Protein 5BRQ (pdb70)

Foldseek 3Di:
DAPQQLAAEEEDAQQFEFDPPFPQGGALVRVLVCLVVVVLLVGQEYEYEAFADAPCPDSRLAHQDLLFGHPSRHGVVSVLVSCVSSVVSNHAYAYAARQQWHFCNHPLNVQLLQEPPGPSVLQFAKDAADPVRHAPEQAAAPCGDRQWDARPNHHTTTGHNYDPRTTGTQPVDVVNLVVSLVSLVSVVVSPHAYYEYEQLQQSAFQPVRYYDDVDNRSVGRGNHPCSLVSQQVSLVRHVVVHSHAYEYEHDPDDLVSQLCQCQVVSSGHPEYEDCPLQCQQPVVSPQLDGGAGDVLVSLVVLQCNQQSSLVSRGAYEWEDDDLQGFLVCQRLNPCPPCLFLQLLLVLLLGLLTAHHYYHYQQSLLSDHFQLDLDLVQADDPVLNVQLVVCVVVPDDSRVSSVSCSHHPSCRSVHHAQAEQDVQSNRRPHHHPGGDHPCSHVGHNVNQVPDCLGSSVSSSLSSVVSVVPVLSHVFGKAWDPSVDPFWTWIKGDDDQKIKTKIWGSFQAKDKDADDPPDDQPPKDKDWSDWSDPPDDPDPRMDIAHGGTITMIIIHD/DAPLLLAAEEEDAQQFEFPDPFPQGGALVSVLVCLVVVVLLVGQEYEYEAFADAPCPPPNLAHQDLQFGHPVRHGVVSVLVSCVSSVVSNHAYAYADEQQWHFCNHPLNVQLLQEVPGPSVLQFAWDAADPVRHALEQAAAPCGDRQWDARVNHHTTTGHNYDPRTTGTQPVDVVSLVVVLVSLVSVVVSPHAEYEYEQLQQSAFQPVRYYDPDDRRCVGRGNHDCSLVSQQVSLVSHVVVHSHAYEYEHDPDDLVSQLCQCAVVSSGHPEYEDCQLVCQAPVVSNQLDGGAGPVLSSLVVLVCNQFSSLVSRGAYEFEDDDLQAFLVCQRLHPCPPCQFLLLLLVLQLRLLGAHHYYHYQQSLLSDGFQLDLDPVQDDPPVLNVQQVVCVVVPNDSRRSSVSCSHGPSCRSVHHAQADQDVQSNSRPHAHPGGDHPCSNPGHNVNQVPDCLGSSVSSSLSSVVSVVPVLSHVFGKAWDPSPDPFKTWIKGDDDQKMKTKIWGSFQAKDKDAADPPDDQPPKDKDWSDWSDPPDDPDPHIDIAHTGTITMIIIGD/DAPQQLAAEAEDAQQFEFPDPFPQGGALVRVLVCLVVCVLLVGQEYEYEAFADAPCPPPRLAHQDLQFGHPVRHGPVSVLVSCVSSVVSNHAYAYADRAQWHFCNHPLNVQLLQECPGPSVQQFAWDAADPVRHRPEQAAAPVGDRQWDASVNNRTTTGHNYDPRTTGTQLVDVVSLVVSLVSLQVVVVSPHAYYEYEQLQQSDFQVVRYYDPPDHRCVGRGNHDCSLVSQQVSLVSHVVVGSHAYEYEHDPHDLVSQLLQCQVVSSGHPEYEDCQLQCQQPDVSPQLDGGAGPVLSSLVVLVCNQQSSLVSRGAYEFEDDDLQAFQVCQRQNPCPPCLFLQLLLVLQLRLLGAHHYYHYQQSLLSDHFQLDLDLVQADQPVLNVQLVVCVVVPDDSRVSSVSCSHHPSCRSVHHAQADLDVQSNRRPHHHPGHDHPCSNVTHNVVQVVDCLGSSVSSSLSSVCSVVPVLSHVFGKAWDPSVDPFWTWIKGDDDQKIKTKIWGSFQAKDKDADDPPDDQPPKDKDWSHWSDPPDDPDPRMDIAHGGTITMIIIHD/DAPLQLAEEAEDAQQFEFPDPFPQGGALVSLVVCLVVVVLLVGQEYEYEAFADDPCPPPNLAHQDLQFGHPVRHGPVSVLVSQVSSVVSNHAYAYADEQQWHFCNHPLNVQLLQDPPGPSVLQFAKDAADPVRHAPEQAAAPCGDRQWDDSVNNRITTGHNYDPRTTGTQLVDPVNLVVVLVSLVVVVVSPHAEYAYEQLQQNAFQVVRYYDPPDRRRVRRGNHPCSLVSLQVSLVSHVVPHSHAYEYEHPADDLVVQLCQCAVVSSGHPEYEHCQLLCQQPVVSPQLDGGAGPVLSSLVVLQCNQQSSVVSRGAYEFEDDDLQGFQVCQRQNPCPPCLFLQLLLVLLLRLLTAHHYYHYQQSLQSDGFQLDLDLVQADDVVLVVQLVVCVVVPPDSRVSSVSCSHHPSCRSVHHAQADQDVQNNSRPHAHPGGDHPCSNVTHDVVQVPDCLGSSVSSSLSSVVSVVPVLSHVFGKAWDPSVDPFKGWIKGDDDQKMKTKIWGSFAAKDKDAADPPDDQPPKDKDWSDWSDPPDDPDPRIDIAHTGTITMIIIGD

Sequence (2220 aa):
NPWWKKAVVYQIYPKSFKDTTGNGVGDIRGIIEKLDYIKELACDVIWLTPIYQSPQNDNGYDISDYYSIHEEYGTMADFEELLEEAHKRGIKVIMDLVVNHTSTEHRWFKEAASGKENLYRDFYIWKDMKPNGAPPTNWESKFGGSAWEFHAESGQYYLHLYDVTQADLNWENEAVRKKVYEMMHFWFEKGIDGFRLDVINVISKDQRFPDDDEGDGRRFYTDGPRVHEFLNEMNREVFSKYDSMTVGEMSSTTIADCIRYTNPESRELDMVFNFHHLKADYPNGEKWALADFDFLKLKKILSEWQTEMNKGGGWNALFWCNHDQPRIVSRYGDDGKYRKKSAKMLATAIHMLQGTPYIYQGEELGMTNPKFDDISLYRDVESLNMYRILKEAGKPEAEIIEILKAKSRDNSRTPVQWNGEENAGFTAGTPWIPVPDNYKEINAEEALNDPDSIFYHYKKLNELRKEFDIITTGDYQLILEDDQELYAYLRNGADEKLLVINNFYGKETEFQLPDDIDIEGYDAKVLISNDTDLPESFKRFTVKPYQSIVYHLAKNPWWKKAVVYQIYPKSFKDTTGNGVGDIRGIIEKLDYIKELACDVIWLTPIYQSPQNDNGYDISDYYSIHEEYGTMADFEELLEEAHKRGIKVIMDLVVNHTSTEHRWFKEAASGKENLYRDFYIWKDMKPNGAPPTNWESKFGGSAWEFHAESGQYYLHLYDVTQADLNWENEAVRKKVYEMMHFWFEKGIDGFRLDVINVISKDQRFPDDDEGDGRRFYTDGPRVHEFLNEMNREVFSKYDSMTVGEMSSTTIADCIRYTNPESRELDMVFNFHHLKADYPNGEKWALADFDFLKLKKILSEWQTEMNKGGGWNALFWCNHDQPRIVSRYGDDGKYRKKSAKMLATAIHMLQGTPYIYQGEELGMTNPKFDDISLYRDVESLNMYRILKEAGKPEAEIIEILKAKSRDNSRTPVQWNGEENAGFTAGTPWIPVPDNYKEINAEEALNDPDSIFYHYKKLNELRKEFDIITTGDYQLILEDDQELYAYLRNGADEKLLVINNFYGKETEFQLPDDIDIEGYDAKVLISNDTDLPESFKRFTVKPYQSIVYHLAKNPWWKKAVVYQIYPKSFKDTTGNGVGDIRGIIEKLDYIKELACDVIWLTPIYQSPQNDNGYDISDYYSIHEEYGTMADFEELLEEAHKRGIKVIMDLVVNHTSTEHRWFKEAASGKENLYRDFYIWKDMKPNGAPPTNWESKFGGSAWEFHAESGQYYLHLYDVTQADLNWENEAVRKKVYEMMHFWFEKGIDGFRLDVINVISKDQRFPDDDEGDGRRFYTDGPRVHEFLNEMNREVFSKYDSMTVGEMSSTTIADCIRYTNPESRELDMVFNFHHLKADYPNGEKWALADFDFLKLKKILSEWQTEMNKGGGWNALFWCNHDQPRIVSRYGDDGKYRKKSAKMLATAIHMLQGTPYIYQGEELGMTNPKFDDISLYRDVESLNMYRILKEAGKPEAEIIEILKAKSRDNSRTPVQWNGEENAGFTAGTPWIPVPDNYKEINAEEALNDPDSIFYHYKKLNELRKEFDIITTGDYQLILEDDQELYAYLRNGADEKLLVINNFYGKETEFQLPDDIDIEGYDAKVLISNDTDLPESFKRFTVKPYQSIVYHLAKNPWWKKAVVYQIYPKSFKDTTGNGVGDIRGIIEKLDYIKELACDVIWLTPIYQSPQNDNGYDISDYYSIHEEYGTMADFEELLEEAHKRGIKVIMDLVVNHTSTEHRWFKEAASGKENLYRDFYIWKDMKPNGAPPTNWESKFGGSAWEFHAESGQYYLHLYDVTQADLNWENEAVRKKVYEMMHFWFEKGIDGFRLDVINVISKDQRFPDDDEGDGRRFYTDGPRVHEFLNEMNREVFSKYDSMTVGEMSSTTIADCIRYTNPESRELDMVFNFHHLKADYPNGEKWALADFDFLKLKKILSEWQTEMNKGGGWNALFWCNHDQPRIVSRYGDDGKYRKKSAKMLATAIHMLQGTPYIYQGEELGMTNPKFDDISLYRDVESLNMYRILKEAGKPEAEIIEILKAKSRDNSRTPVQWNGEENAGFTAGTPWIPVPDNYKEINAEEALNDPDSIFYHYKKLNELRKEFDIITTGDYQLILEDDQELYAYLRNGADEKLLVINNFYGKETEFQLPDDIDIEGYDAKVLISNDTDLPESFKRFTVKPYQSIVYHLAK

Nearest PDB structures (foldseek):
  5brp-assembly1_A  TM=1.001E+00  e=0.000E+00  Bacillus licheniformis DSM 13 = ATCC 14580
  5brq-assembly4_D  TM=9.938E-01  e=0.000E+00  Bacillus licheniformis DSM 13 = ATCC 14580
  3wy3-assembly1_A  TM=8.730E-01  e=2.463E-53  Halomonas sp. H11
  6aav-assembly2_B  TM=8.798E-01  e=1.286E-51  Xanthomonas campestris
  7voh-assembly1_A  TM=8.704E-01  e=1.679E-49  Qipengyuania seohaensis

Structure (mmCIF, N/CA/C/O backbone):
data_5BRQ
#
_entry.id   5BRQ
#
_cell.length_a   59.802
_cell.length_b   97.584
_cell.length_c   108.336
_cell.angle_alpha   98.20
_cell.angle_beta   91.44
_cell.angle_gamma   108.15
#
_symmetry.space_group_name_H-M   'P 1'
#
loop_
_entity.id
_entity.type
_entity.pdbx_description
1 polymer 'Glycoside Hydrolase Family 13'
2 non-polymer 'MAGNESIUM ION'
3 water water
#
loop_
_atom_site.group_PDB
_atom_site.id
_atom_site.type_symbol
_atom_site.label_atom_id
_atom_site.label_alt_id
_atom_site.label_comp_id
_atom_site.label_asym_id
_atom_site.label_entity_id
_atom_site.label_seq_id
_atom_site.pdbx_PDB_ins_code
_atom_site.Cartn_x
_atom_site.Cartn_y
_atom_site.Cartn_z
_atom_site.occupancy
_atom_site.B_iso_or_equiv
_atom_site.auth_seq_id
_atom_site.auth_comp_id
_atom_site.auth_asym_id
_atom_site.auth_atom_id
_atom_site.pdbx_PDB_model_num
ATOM 1 N N . ASN A 1 12 ? -80.890 45.643 -100.497 1.00 42.94 6 ASN A N 1
ATOM 2 C CA . ASN A 1 12 ? -80.135 44.808 -101.427 1.00 39.56 6 ASN A CA 1
ATOM 3 C C . ASN A 1 12 ? -78.679 44.653 -100.988 1.00 41.36 6 ASN A C 1
ATOM 4 O O . ASN A 1 12 ? -77.954 45.645 -100.870 1.00 39.40 6 ASN A O 1
ATOM 9 N N . PRO A 1 13 ? -78.242 43.402 -100.753 1.00 35.15 7 PRO A N 1
ATOM 10 C CA . PRO A 1 13 ? -76.906 43.122 -100.211 1.00 32.84 7 PRO A CA 1
ATOM 11 C C . PRO A 1 13 ? -75.799 43.660 -101.115 1.00 28.58 7 PRO A C 1
ATOM 12 O O . PRO A 1 13 ? -75.963 43.672 -102.334 1.00 28.97 7 PRO A O 1
ATOM 16 N N . TRP A 1 14 ? -74.685 44.080 -100.523 1.00 26.51 8 TRP A N 1
ATOM 17 C CA . TRP A 1 14 ? -73.593 44.658 -101.292 1.00 25.96 8 TRP A CA 1
ATOM 18 C C . TRP A 1 14 ? -72.981 43.668 -102.284 1.00 28.78 8 TRP A C 1
ATOM 19 O O . TRP A 1 14 ? -72.337 44.078 -103.249 1.00 27.24 8 TRP A O 1
ATOM 30 N N . TRP A 1 15 ? -73.179 42.371 -102.060 1.00 24.14 9 TRP A N 1
ATOM 31 C CA . TRP A 1 15 ? -72.558 41.386 -102.936 1.00 20.66 9 TRP A CA 1
ATOM 32 C C . TRP A 1 15 ? -73.336 41.095 -104.219 1.00 21.20 9 TRP A C 1
ATOM 33 O O . TRP A 1 15 ? -72.795 40.476 -105.135 1.00 11.96 9 TRP A O 1
ATOM 44 N N . LYS A 1 16 ? -74.591 41.539 -104.287 1.00 18.17 10 LYS A N 1
ATOM 45 C CA . LYS A 1 16 ? -75.447 41.218 -105.423 1.00 18.65 10 LYS A CA 1
ATOM 46 C C . LYS A 1 16 ? -74.916 41.777 -106.738 1.00 16.26 10 LYS A C 1
ATOM 47 O O . LYS A 1 16 ? -74.988 41.114 -107.759 1.00 15.83 10 LYS A O 1
ATOM 53 N N . LYS A 1 17 ? -74.416 43.007 -106.705 1.00 11.94 11 LYS A N 1
ATOM 54 C CA . LYS A 1 17 ? -73.903 43.664 -107.896 1.00 14.12 11 LYS A CA 1
ATOM 55 C C . LYS A 1 17 ? -72.381 43.774 -107.883 1.00 13.80 11 LYS A C 1
ATOM 56 O O . LYS A 1 17 ? -71.806 44.540 -108.643 1.00 13.14 11 LYS A O 1
ATOM 62 N N . ALA A 1 18 ? -71.735 43.019 -107.005 1.00 12.37 12 ALA A N 1
ATOM 63 C CA . ALA A 1 18 ? -70.279 43.040 -106.903 1.00 15.78 12 ALA A CA 1
ATOM 64 C C . ALA A 1 18 ? -69.647 42.338 -108.111 1.00 12.68 12 ALA A C 1
ATOM 65 O O . ALA A 1 18 ? -70.270 41.477 -108.719 1.00 8.97 12 ALA A O 1
ATOM 67 N N . VAL A 1 19 ? -68.424 42.718 -108.466 1.00 8.70 13 VAL A N 1
ATOM 68 C CA . VAL A 1 19 ? -67.620 41.880 -109.346 1.00 7.65 13 VAL A CA 1
ATOM 69 C C . VAL A 1 19 ? -66.337 41.488 -108.600 1.00 7.88 13 VAL A C 1
ATOM 70 O O . VAL A 1 19 ? -65.624 42.355 -108.080 1.00 9.05 13 VAL A O 1
ATOM 74 N N . VAL A 1 20 ? -66.056 40.191 -108.545 1.00 5.94 14 VAL A N 1
ATOM 75 C CA . VAL A 1 20 ? -64.917 39.666 -107.775 1.00 7.34 14 VAL A CA 1
ATOM 76 C C . VAL A 1 20 ? -63.708 39.372 -108.663 1.00 8.86 14 VAL A C 1
ATOM 77 O O . VAL A 1 20 ? -63.841 38.768 -109.720 1.00 7.09 14 VAL A O 1
ATOM 81 N N . TYR A 1 21 ? -62.530 39.788 -108.215 1.00 7.29 15 TYR A N 1
ATOM 82 C CA . TYR A 1 21 ? -61.285 39.503 -108.913 1.00 7.63 15 TYR A CA 1
ATOM 83 C C . TYR A 1 21 ? -60.561 38.403 -108.154 1.00 8.34 15 TYR A C 1
ATOM 84 O O . TYR A 1 21 ? -60.210 38.581 -106.984 1.00 8.40 15 TYR A O 1
ATOM 93 N N . GLN A 1 22 ? -60.390 37.251 -108.788 1.00 5.79 16 GLN A N 1
ATOM 94 C CA . GLN A 1 22 ? -59.739 36.126 -108.116 1.00 11.31 16 GLN A CA 1
ATOM 95 C C . GLN A 1 22 ? -58.221 36.219 -108.241 1.00 8.54 16 GLN A C 1
ATOM 96 O O . GLN A 1 22 ? -57.689 36.271 -109.348 1.00 8.02 16 GLN A O 1
ATOM 102 N N . ILE A 1 23 ? -57.523 36.241 -107.109 1.00 11.52 17 ILE A N 1
ATOM 103 C CA . ILE A 1 23 ? -56.061 36.291 -107.136 1.00 6.62 17 ILE A CA 1
ATOM 104 C C . ILE A 1 23 ? -55.435 34.984 -106.625 1.00 7.33 17 ILE A C 1
ATOM 105 O O . ILE A 1 23 ? -55.784 34.476 -105.563 1.00 9.79 17 ILE A O 1
ATOM 110 N N . TYR A 1 24 ? -54.508 34.465 -107.417 1.00 10.89 18 TYR A N 1
ATOM 111 C CA . TYR A 1 24 ? -53.671 33.327 -107.068 1.00 10.39 18 TYR A CA 1
ATOM 112 C C . TYR A 1 24 ? -52.288 33.928 -106.784 1.00 7.50 18 TYR A C 1
ATOM 113 O O . TYR A 1 24 ? -51.511 34.162 -107.698 1.00 9.19 18 TYR A O 1
ATOM 122 N N . PRO A 1 25 ? -51.998 34.207 -105.508 1.00 9.26 19 PRO A N 1
ATOM 123 C CA . PRO A 1 25 ? -50.902 35.118 -105.133 1.00 6.94 19 PRO A CA 1
ATOM 124 C C . PRO A 1 25 ? -49.521 34.705 -105.622 1.00 10.79 19 PRO A C 1
ATOM 125 O O . PRO A 1 25 ? -48.704 35.581 -105.942 1.00 10.34 19 PRO A O 1
ATOM 129 N N . LYS A 1 26 ? -49.279 33.398 -105.706 1.00 8.83 20 LYS A N 1
ATOM 130 C CA . LYS A 1 26 ? -47.998 32.863 -106.137 1.00 11.16 20 LYS A CA 1
ATOM 131 C C . LYS A 1 26 ? -47.657 33.396 -107.519 1.00 12.68 20 LYS A C 1
ATOM 132 O O . LYS A 1 26 ? -46.478 33.546 -107.872 1.00 13.44 20 LYS A O 1
ATOM 138 N N . SER A 1 27 ? -48.685 33.708 -108.308 1.00 8.26 21 SER A N 1
ATOM 139 C CA . SER A 1 27 ? -48.438 34.100 -109.691 1.00 8.82 21 SER A CA 1
ATOM 140 C C . SER A 1 27 ? -48.909 35.498 -110.048 1.00 10.74 21 SER A C 1
ATOM 141 O O . SER A 1 27 ? -48.972 35.860 -111.225 1.00 9.31 21 SER A O 1
ATOM 144 N N . PHE A 1 28 ? -49.207 36.293 -109.024 1.00 11.19 22 PHE A N 1
ATOM 145 C CA . PHE A 1 28 ? -49.737 37.625 -109.253 1.00 8.27 22 PHE A CA 1
ATOM 146 C C . PHE A 1 28 ? -48.641 38.676 -109.414 1.00 10.69 22 PHE A C 1
ATOM 147 O O . PHE A 1 28 ? -48.460 39.196 -110.518 1.00 10.30 22 PHE A O 1
ATOM 155 N N . LYS A 1 29 ? -47.921 38.995 -108.331 1.00 10.01 23 LYS A N 1
ATOM 156 C CA . LYS A 1 29 ? -46.821 39.967 -108.412 1.00 11.09 23 LYS A CA 1
ATOM 157 C C . LYS A 1 29 ? -45.742 39.715 -107.358 1.00 14.59 23 LYS A C 1
ATOM 158 O O . LYS A 1 29 ? -46.014 39.737 -106.160 1.00 14.40 23 LYS A O 1
ATOM 164 N N . ASP A 1 30 ? -44.516 39.495 -107.828 1.00 16.16 24 ASP A N 1
ATOM 165 C CA . ASP A 1 30 ? -43.354 39.303 -106.962 1.00 16.60 24 ASP A CA 1
ATOM 166 C C . ASP A 1 30 ? -42.667 40.640 -106.697 1.00 17.32 24 ASP A C 1
ATOM 167 O O . ASP A 1 30 ? -42.144 41.270 -107.621 1.00 19.91 24 ASP A O 1
ATOM 172 N N . THR A 1 31 ? -42.652 41.075 -105.445 1.00 16.65 25 THR A N 1
ATOM 173 C CA . THR A 1 31 ? -41.934 42.311 -105.111 1.00 20.75 25 THR A CA 1
ATOM 174 C C . THR A 1 31 ? -40.574 42.062 -104.443 1.00 19.85 25 THR A C 1
ATOM 175 O O . THR A 1 31 ? -39.845 43.009 -104.177 1.00 22.38 25 THR A O 1
ATOM 179 N N . THR A 1 32 ? -40.242 40.801 -104.158 1.00 23.19 26 THR A N 1
ATOM 180 C CA . THR A 1 32 ? -39.006 40.483 -103.440 1.00 24.25 26 THR A CA 1
ATOM 181 C C . THR A 1 32 ? -37.879 39.872 -104.296 1.00 29.51 26 THR A C 1
ATOM 182 O O . THR A 1 32 ? -36.729 39.835 -103.864 1.00 25.82 26 THR A O 1
ATOM 186 N N . GLY A 1 33 ? -38.195 39.398 -105.497 1.00 20.36 27 GLY A N 1
ATOM 187 C CA . GLY A 1 33 ? -37.174 38.847 -106.372 1.00 22.16 27 GLY A CA 1
ATOM 188 C C . GLY A 1 33 ? -36.910 37.356 -106.219 1.00 21.23 27 GLY A C 1
ATOM 189 O O . GLY A 1 33 ? -36.028 36.815 -106.893 1.00 22.34 27 GLY A O 1
ATOM 190 N N . ASN A 1 34 ? -37.673 36.686 -105.356 1.00 17.15 28 ASN A N 1
ATOM 191 C CA . ASN A 1 34 ? -37.556 35.233 -105.215 1.00 17.70 28 ASN A CA 1
ATOM 192 C C . ASN A 1 34 ? -38.368 34.438 -106.258 1.00 22.19 28 ASN A C 1
ATOM 193 O O . ASN A 1 34 ? -38.388 33.212 -106.228 1.00 17.04 28 ASN A O 1
ATOM 198 N N . GLY A 1 35 ? -39.049 35.147 -107.156 1.00 21.83 29 GLY A N 1
ATOM 199 C CA . GLY A 1 35 ? -39.783 34.523 -108.249 1.00 17.30 29 GLY A CA 1
ATOM 200 C C . GLY A 1 35 ? -41.178 34.052 -107.878 1.00 16.34 29 GLY A C 1
ATOM 201 O O . GLY A 1 35 ? -41.833 33.354 -108.640 1.00 17.07 29 GLY A O 1
ATOM 202 N N . VAL A 1 36 ? -41.633 34.434 -106.693 1.00 17.10 30 VAL A N 1
ATOM 203 C CA . VAL A 1 36 ? -42.928 33.996 -106.186 1.00 15.25 30 VAL A CA 1
ATOM 204 C C . VAL A 1 36 ? -43.711 35.252 -105.836 1.00 18.73 30 VAL A C 1
ATOM 205 O O . VAL A 1 36 ? -43.148 36.178 -105.256 1.00 15.99 30 VAL A O 1
ATOM 209 N N . GLY A 1 37 ? -44.987 35.308 -106.215 1.00 12.40 31 GLY A N 1
ATOM 210 C CA . GLY A 1 37 ? -45.809 36.471 -105.892 1.00 11.72 31 GLY A CA 1
ATOM 211 C C . GLY A 1 37 ? -46.042 36.601 -104.397 1.00 14.04 31 GLY A C 1
ATOM 212 O O . GLY A 1 37 ? -45.959 35.616 -103.661 1.00 14.98 31 GLY A O 1
ATOM 213 N N . ASP A 1 38 ? -46.341 37.809 -103.931 1.00 14.42 32 ASP A N 1
ATOM 214 C CA . ASP A 1 38 ? -46.511 38.026 -102.490 1.00 16.08 32 ASP A CA 1
ATOM 215 C C . ASP A 1 38 ? -47.573 39.073 -102.183 1.00 16.82 32 ASP A C 1
ATOM 216 O O . ASP A 1 38 ? -48.045 39.773 -103.078 1.00 15.22 32 ASP A O 1
ATOM 221 N N . ILE A 1 39 ? -47.924 39.198 -100.905 1.00 13.68 33 ILE A N 1
ATOM 222 C CA . ILE A 1 39 ? -48.964 40.142 -100.497 1.00 16.40 33 ILE A CA 1
ATOM 223 C C . ILE A 1 39 ? -48.634 41.608 -100.803 1.00 17.15 33 ILE A C 1
ATOM 224 O O . ILE A 1 39 ? -49.513 42.383 -101.186 1.00 16.99 33 ILE A O 1
ATOM 229 N N . ARG A 1 40 ? -47.372 41.995 -100.641 1.00 15.71 34 ARG A N 1
ATOM 230 C CA . ARG A 1 40 ? -46.953 43.340 -101.024 1.00 16.34 34 ARG A CA 1
ATOM 231 C C . ARG A 1 40 ? -47.221 43.609 -102.516 1.00 18.85 34 ARG A C 1
ATOM 232 O O . ARG A 1 40 ? -47.515 44.745 -102.919 1.00 14.83 34 ARG A O 1
ATOM 240 N N . GLY A 1 41 ? -47.137 42.557 -103.333 1.00 14.28 35 GLY A N 1
ATOM 241 C CA . GLY A 1 41 ? -47.399 42.686 -104.755 1.00 12.15 35 GLY A CA 1
ATOM 242 C C . GLY A 1 41 ? -48.850 43.027 -105.026 1.00 14.46 35 GLY A C 1
ATOM 243 O O . GLY A 1 41 ? -49.149 43.851 -105.889 1.00 15.06 35 GLY A O 1
ATOM 244 N N . ILE A 1 42 ? -49.747 42.401 -104.272 1.00 11.74 36 ILE A N 1
ATOM 245 C CA . ILE A 1 42 ? -51.164 42.674 -104.380 1.00 12.07 36 ILE A CA 1
ATOM 246 C C . ILE A 1 42 ? -51.459 44.128 -103.977 1.00 16.73 36 ILE A C 1
ATOM 247 O O . ILE A 1 42 ? -52.160 44.844 -104.688 1.00 12.39 36 ILE A O 1
ATOM 252 N N . ILE A 1 43 ? -50.900 44.556 -102.844 1.00 16.82 37 ILE A N 1
ATOM 253 C CA . ILE A 1 43 ? -51.030 45.936 -102.391 1.00 13.46 37 ILE A CA 1
ATOM 254 C C . ILE A 1 43 ? -50.675 46.903 -103.506 1.00 13.01 37 ILE A C 1
ATOM 255 O O . ILE A 1 43 ? -51.443 47.801 -103.810 1.00 14.86 37 ILE A O 1
ATOM 260 N N . GLU A 1 44 ? -49.527 46.688 -104.142 1.00 16.34 38 GLU A N 1
ATOM 261 C CA . GLU A 1 44 ? -49.066 47.577 -105.199 1.00 15.60 38 GLU A CA 1
ATOM 262 C C . GLU A 1 44 ? -50.021 47.649 -106.389 1.00 17.57 38 GLU A C 1
ATOM 263 O O . GLU A 1 44 ? -49.996 48.613 -107.145 1.00 14.43 38 GLU A O 1
ATOM 269 N N . LYS A 1 45 ? -50.869 46.630 -106.534 1.00 19.62 39 LYS A N 1
ATOM 270 C CA . LYS A 1 45 ? -51.791 46.542 -107.661 1.00 15.35 39 LYS A CA 1
ATOM 271 C C . LYS A 1 45 ? -53.243 46.952 -107.371 1.00 16.13 39 LYS A C 1
ATOM 272 O O . LYS A 1 45 ? -54.105 46.794 -108.235 1.00 13.13 39 LYS A O 1
ATOM 278 N N . LEU A 1 46 ? -53.525 47.473 -106.176 1.00 15.57 40 LEU A N 1
ATOM 279 C CA . LEU A 1 46 ? -54.908 47.818 -105.820 1.00 13.13 40 LEU A CA 1
ATOM 280 C C . LEU A 1 46 ? -55.527 48.882 -106.740 1.00 12.90 40 LEU A C 1
ATOM 281 O O . LEU A 1 46 ? -56.704 48.805 -107.081 1.00 9.93 40 LEU A O 1
ATOM 286 N N . ASP A 1 47 ? -54.731 49.863 -107.140 1.00 10.12 41 ASP A N 1
ATOM 287 C CA . ASP A 1 47 ? -55.199 50.875 -108.079 1.00 16.51 41 ASP A CA 1
ATOM 288 C C . ASP A 1 47 ? -55.584 50.235 -109.427 1.00 15.16 41 ASP A C 1
ATOM 289 O O . ASP A 1 47 ? -56.521 50.671 -110.086 1.00 12.66 41 ASP A O 1
ATOM 294 N N . TYR A 1 48 ? -54.844 49.214 -109.845 1.00 15.82 42 TYR A N 1
ATOM 295 C CA . TYR A 1 48 ? -55.150 48.513 -111.094 1.00 10.54 42 TYR A CA 1
ATOM 296 C C . TYR A 1 48 ? -56.496 47.785 -110.987 1.00 11.29 42 TYR A C 1
ATOM 297 O O . TYR A 1 48 ? -57.345 47.856 -111.892 1.00 10.35 42 TYR A O 1
ATOM 306 N N . ILE A 1 49 ? -56.687 47.092 -109.868 1.00 8.18 43 ILE A N 1
ATOM 307 C CA . ILE A 1 49 ? -57.920 46.360 -109.591 1.00 9.14 43 ILE A CA 1
ATOM 308 C C . ILE A 1 49 ? -59.133 47.316 -109.466 1.00 13.16 43 ILE A C 1
ATOM 309 O O . ILE A 1 49 ? -60.238 47.016 -109.948 1.00 9.63 43 ILE A O 1
ATOM 314 N N . LYS A 1 50 ? -58.927 48.469 -108.835 1.00 11.48 44 LYS A N 1
ATOM 315 C CA . LYS A 1 50 ? -59.976 49.499 -108.790 1.00 9.74 44 LYS A CA 1
ATOM 316 C C . LYS A 1 50 ? -60.267 50.035 -110.197 1.00 10.46 44 LYS A C 1
ATOM 317 O O . LYS A 1 50 ? -61.418 50.255 -110.559 1.00 11.50 44 LYS A O 1
ATOM 323 N N . GLU A 1 51 ? -59.225 50.231 -110.993 1.00 10.09 45 GLU A N 1
ATOM 324 C CA . GLU A 1 51 ? -59.410 50.733 -112.356 1.00 14.92 45 GLU A CA 1
ATOM 325 C C . GLU A 1 51 ? -60.255 49.752 -113.178 1.00 9.62 45 GLU A C 1
ATOM 326 O O . GLU A 1 51 ? -61.062 50.162 -114.007 1.00 12.65 45 GLU A O 1
ATOM 332 N N . LEU A 1 52 ? -60.087 48.465 -112.915 1.00 8.09 46 LEU A N 1
ATOM 333 C CA . LEU A 1 52 ? -60.897 47.405 -113.541 1.00 10.36 46 LEU A CA 1
ATOM 334 C C . LEU A 1 52 ? -62.368 47.455 -113.096 1.00 10.53 46 LEU A C 1
ATOM 335 O O . LEU A 1 52 ? -63.249 46.852 -113.732 1.00 9.41 46 LEU A O 1
ATOM 340 N N . ALA A 1 53 ? -62.621 48.208 -112.022 1.00 9.95 47 ALA A N 1
ATOM 341 C CA . ALA A 1 53 ? -63.937 48.337 -111.397 1.00 11.77 47 ALA A CA 1
ATOM 342 C C . ALA A 1 53 ? -64.413 47.047 -110.746 1.00 12.66 47 ALA A C 1
ATOM 343 O O . ALA A 1 53 ? -65.615 46.770 -110.709 1.00 12.90 47 ALA A O 1
ATOM 345 N N . CYS A 1 54 ? -63.484 46.242 -110.241 1.00 8.21 48 CYS A N 1
ATOM 346 C CA . CYS A 1 54 ? -63.896 45.188 -109.319 1.00 9.60 48 CYS A CA 1
ATOM 347 C C . CYS A 1 54 ? -63.989 45.808 -107.937 1.00 13.32 48 CYS A C 1
ATOM 348 O O . CYS A 1 54 ? -63.285 46.768 -107.632 1.00 16.87 48 CYS A O 1
ATOM 351 N N . ASP A 1 55 ? -64.842 45.255 -107.097 1.00 10.61 49 ASP A N 1
ATOM 352 C CA . ASP A 1 55 ? -64.933 45.753 -105.742 1.00 14.65 49 ASP A CA 1
ATOM 353 C C . ASP A 1 55 ? -64.820 44.663 -104.695 1.00 11.50 49 ASP A C 1
ATOM 354 O O . ASP A 1 55 ? -65.079 44.906 -103.521 1.00 13.04 49 ASP A O 1
ATOM 359 N N . VAL A 1 56 ? -64.417 43.462 -105.126 1.00 13.49 50 VAL A N 1
ATOM 360 C CA . VAL A 1 56 ? -64.040 42.383 -104.216 1.00 10.40 50 VAL A CA 1
ATOM 361 C C . VAL A 1 56 ? -62.779 41.680 -104.751 1.00 14.64 50 VAL A C 1
ATOM 362 O O . VAL A 1 56 ? -62.608 41.494 -105.964 1.00 9.36 50 VAL A O 1
ATOM 366 N N . ILE A 1 57 ? -61.894 41.311 -103.837 1.00 9.11 51 ILE A N 1
ATOM 367 C CA . ILE A 1 57 ? -60.697 40.552 -104.149 1.00 8.49 51 ILE A CA 1
ATOM 368 C C . ILE A 1 57 ? -60.855 39.247 -103.404 1.00 11.24 51 ILE A C 1
ATOM 369 O O . ILE A 1 57 ? -61.249 39.246 -102.243 1.00 11.86 51 ILE A O 1
ATOM 374 N N . TRP A 1 58 ? -60.593 38.130 -104.074 1.00 10.52 52 TRP A N 1
ATOM 375 C CA . TRP A 1 58 ? -60.652 36.840 -103.420 1.00 9.29 52 TRP A CA 1
ATOM 376 C C . TRP A 1 58 ? -59.267 36.216 -103.534 1.00 11.30 52 TRP A C 1
ATOM 377 O O . TRP A 1 58 ? -58.728 36.083 -104.639 1.00 7.99 52 TRP A O 1
ATOM 388 N N . LEU A 1 59 ? -58.675 35.878 -102.390 1.00 9.25 53 LEU A N 1
ATOM 389 C CA . LEU A 1 59 ? -57.371 35.213 -102.377 1.00 10.98 53 LEU A CA 1
ATOM 390 C C . LEU A 1 59 ? -57.523 33.718 -102.151 1.00 10.87 53 LEU A C 1
ATOM 391 O O . LEU A 1 59 ? -58.193 33.289 -101.216 1.00 12.28 53 LEU A O 1
ATOM 396 N N . THR A 1 60 ? -56.883 32.925 -103.008 1.00 9.66 54 THR A N 1
ATOM 397 C CA . THR A 1 60 ? -56.758 31.486 -102.787 1.00 11.97 54 THR A CA 1
ATOM 398 C C . THR A 1 60 ? -55.885 31.257 -101.534 1.00 15.27 54 THR A C 1
ATOM 399 O O . THR A 1 60 ? -55.370 32.221 -100.976 1.00 12.81 54 THR A O 1
ATOM 403 N N . PRO A 1 61 ? -55.753 30.000 -101.055 1.00 16.37 55 PRO A N 1
ATOM 404 C CA . PRO A 1 61 ? -55.128 29.850 -99.729 1.00 16.42 55 PRO A CA 1
ATOM 405 C C . PRO A 1 61 ? -53.714 30.435 -99.565 1.00 17.49 55 PRO A C 1
ATOM 406 O O . PRO A 1 61 ? -52.824 30.174 -100.371 1.00 16.10 55 PRO A O 1
ATOM 410 N N . ILE A 1 62 ? -53.533 31.229 -98.513 1.00 17.60 56 ILE A N 1
ATOM 411 C CA . ILE A 1 62 ? -52.222 31.787 -98.176 1.00 18.89 56 ILE A CA 1
ATOM 412 C C . ILE A 1 62 ? -51.748 31.343 -96.780 1.00 20.57 56 ILE A C 1
ATOM 413 O O . ILE A 1 62 ? -50.746 31.856 -96.265 1.00 20.03 56 ILE A O 1
ATOM 418 N N . TYR A 1 63 ? -52.465 30.394 -96.184 1.00 15.97 57 TYR A N 1
ATOM 419 C CA . TYR A 1 63 ? -52.156 29.900 -94.836 1.00 19.39 57 TYR A CA 1
ATOM 420 C C . TYR A 1 63 ? -50.893 29.064 -94.758 1.00 22.31 57 TYR A C 1
ATOM 421 O O . TYR A 1 63 ? -50.423 28.523 -95.758 1.00 13.47 57 TYR A O 1
ATOM 430 N N . GLN A 1 64 ? -50.368 28.951 -93.539 1.00 19.10 58 GLN A N 1
ATOM 431 C CA . GLN A 1 64 ? -49.208 28.120 -93.270 1.00 18.90 58 GLN A CA 1
ATOM 432 C C . GLN A 1 64 ? -49.512 26.713 -93.748 1.00 15.55 58 GLN A C 1
ATOM 433 O O . GLN A 1 64 ? -50.554 26.148 -93.432 1.00 13.93 58 GLN A O 1
ATOM 439 N N . SER A 1 65 ? -48.604 26.152 -94.534 1.00 17.37 59 SER A N 1
ATOM 440 C CA . SER A 1 65 ? -48.854 24.866 -95.174 1.00 21.70 59 SER A CA 1
ATOM 441 C C . SER A 1 65 ? -47.545 24.260 -95.660 1.00 14.79 59 SER A C 1
ATOM 442 O O . SER A 1 65 ? -46.682 24.982 -96.114 1.00 17.85 59 SER A O 1
ATOM 445 N N . PRO A 1 66 ? -47.408 22.929 -95.575 1.00 14.73 60 PRO A N 1
ATOM 446 C CA . PRO A 1 66 ? -46.245 22.230 -96.147 1.00 19.83 60 PRO A CA 1
ATOM 447 C C . PRO A 1 66 ? -46.165 22.388 -97.670 1.00 24.88 60 PRO A C 1
ATOM 448 O O . PRO A 1 66 ? -45.110 22.140 -98.255 1.00 23.08 60 PRO A O 1
ATOM 452 N N . GLN A 1 67 ? -47.275 22.794 -98.284 1.00 18.65 61 GLN A N 1
ATOM 453 C CA . GLN A 1 67 ? -47.388 22.946 -99.732 1.00 21.50 61 GLN A CA 1
ATOM 454 C C . GLN A 1 67 ? -47.304 21.598 -100.432 1.00 22.20 61 GLN A C 1
ATOM 455 O O . GLN A 1 67 ? -46.732 21.494 -101.504 1.00 25.61 61 GLN A O 1
ATOM 461 N N . ASN A 1 68 ? -47.860 20.562 -99.814 1.00 21.92 62 ASN A N 1
ATOM 462 C CA . ASN A 1 68 ? -48.008 19.277 -100.488 1.00 26.14 62 ASN A CA 1
ATOM 463 C C . ASN A 1 68 ? -49.091 19.336 -101.544 1.00 25.66 62 ASN A C 1
ATOM 464 O O . ASN A 1 68 ? -49.053 18.593 -102.522 1.00 21.99 62 ASN A O 1
ATOM 469 N N . ASP A 1 69 ? -50.060 20.222 -101.342 1.00 23.21 63 ASP A N 1
ATOM 470 C CA . ASP A 1 69 ? -51.168 20.332 -102.277 1.00 21.58 63 ASP A CA 1
ATOM 471 C C . ASP A 1 69 ? -51.590 21.757 -102.578 1.00 19.94 63 ASP A C 1
ATOM 472 O O . ASP A 1 69 ? -52.754 22.124 -102.408 1.00 23.37 63 ASP A O 1
ATOM 477 N N . ASN A 1 70 ? -50.624 22.544 -103.038 1.00 23.98 64 ASN A N 1
ATOM 478 C CA . ASN A 1 70 ? -50.868 23.891 -103.537 1.00 23.59 64 ASN A CA 1
ATOM 479 C C . ASN A 1 70 ? -51.557 24.798 -102.533 1.00 26.89 64 ASN A C 1
ATOM 480 O O . ASN A 1 70 ? -52.283 25.711 -102.917 1.00 33.30 64 ASN A O 1
ATOM 485 N N . GLY A 1 71 ? -51.342 24.538 -101.249 1.00 23.07 65 GLY A N 1
ATOM 486 C CA . GLY A 1 71 ? -51.854 25.415 -100.217 1.00 22.48 65 GLY A CA 1
ATOM 487 C C . GLY A 1 71 ? -53.180 24.952 -99.662 1.00 18.09 65 GLY A C 1
ATOM 488 O O . GLY A 1 71 ? -53.669 25.520 -98.694 1.00 19.09 65 GLY A O 1
ATOM 489 N N . TYR A 1 72 ? -53.764 23.921 -100.263 1.00 17.36 66 TYR A N 1
ATOM 490 C CA . TYR A 1 72 ? -55.050 23.400 -99.789 1.00 19.04 66 TYR A CA 1
ATOM 491 C C . TYR A 1 72 ? -54.887 22.373 -98.658 1.00 19.54 66 TYR A C 1
ATOM 492 O O . TYR A 1 72 ? -55.874 21.847 -98.133 1.00 10.29 66 TYR A O 1
ATOM 501 N N . ASP A 1 73 ? -53.629 22.115 -98.297 1.00 18.99 67 ASP A N 1
ATOM 502 C CA . ASP A 1 73 ? -53.271 21.286 -97.147 1.00 16.97 67 ASP A CA 1
ATOM 503 C C . ASP A 1 73 ? -52.752 22.200 -96.028 1.00 17.49 67 ASP A C 1
ATOM 504 O O . ASP A 1 73 ? -51.570 22.528 -95.977 1.00 16.90 67 ASP A O 1
ATOM 509 N N . ILE A 1 74 ? -53.653 22.652 -95.161 1.00 11.17 68 ILE A N 1
ATOM 510 C CA . ILE A 1 74 ? -53.311 23.720 -94.226 1.00 13.41 68 ILE A CA 1
ATOM 511 C C . ILE A 1 74 ? -52.804 23.171 -92.887 1.00 12.45 68 ILE A C 1
ATOM 512 O O . ILE A 1 74 ? -53.464 22.361 -92.270 1.00 11.46 68 ILE A O 1
ATOM 517 N N . SER A 1 75 ? -51.629 23.625 -92.462 1.00 13.77 69 SER A N 1
ATOM 518 C CA . SER A 1 75 ? -51.047 23.168 -91.198 1.00 17.18 69 SER A CA 1
ATOM 519 C C . SER A 1 75 ? -51.312 24.146 -90.045 1.00 18.24 69 SER A C 1
ATOM 520 O O . SER A 1 75 ? -51.215 23.764 -88.882 1.00 18.14 69 SER A O 1
ATOM 523 N N . ASP A 1 76 ? -51.652 25.395 -90.369 1.00 16.31 70 ASP A N 1
ATOM 524 C CA . ASP A 1 76 ? -52.041 26.371 -89.346 1.00 21.17 70 ASP A CA 1
ATOM 525 C C . ASP A 1 76 ? -52.908 27.470 -89.941 1.00 17.46 70 ASP A C 1
ATOM 526 O O . ASP A 1 76 ? -52.435 28.263 -90.744 1.00 20.41 70 ASP A O 1
ATOM 531 N N . TYR A 1 77 ? -54.159 27.535 -89.510 1.00 14.17 71 TYR A N 1
ATOM 532 C CA . TYR A 1 77 ? -55.104 28.508 -90.044 1.00 15.70 71 TYR A CA 1
ATOM 533 C C . TYR A 1 77 ? -54.902 29.938 -89.536 1.00 21.89 71 TYR A C 1
ATOM 534 O O . TYR A 1 77 ? -55.500 30.869 -90.076 1.00 18.35 71 TYR A O 1
ATOM 543 N N . TYR A 1 78 ? -54.081 30.122 -88.502 1.00 18.52 72 TYR A N 1
ATOM 544 C CA . TYR A 1 78 ? -53.950 31.439 -87.875 1.00 18.13 72 TYR A CA 1
ATOM 545 C C . TYR A 1 78 ? -52.790 32.243 -88.417 1.00 22.84 72 TYR A C 1
ATOM 546 O O . TYR A 1 78 ? -52.668 33.437 -88.137 1.00 28.90 72 TYR A O 1
ATOM 555 N N . SER A 1 79 ? -51.934 31.610 -89.201 1.00 21.20 73 SER A N 1
ATOM 556 C CA . SER A 1 79 ? -50.839 32.358 -89.795 1.00 22.85 73 SER A CA 1
ATOM 557 C C . SER A 1 79 ? -50.695 32.157 -91.299 1.00 20.45 73 SER A C 1
ATOM 558 O O . SER A 1 79 ? -51.282 31.251 -91.887 1.00 21.01 73 SER A O 1
ATOM 561 N N . ILE A 1 80 ? -49.874 33.014 -91.882 1.00 20.31 74 ILE A N 1
ATOM 562 C CA . ILE A 1 80 ? -49.688 33.133 -93.314 1.00 20.26 74 ILE A CA 1
ATOM 563 C C . ILE A 1 80 ? -48.387 32.478 -93.738 1.00 26.00 74 ILE A C 1
ATOM 564 O O . ILE A 1 80 ? -47.378 32.584 -93.031 1.00 21.37 74 ILE A O 1
ATOM 569 N N . HIS A 1 81 ? -48.416 31.798 -94.884 1.00 19.87 75 HIS A N 1
ATOM 570 C CA . HIS A 1 81 ? -47.221 31.209 -95.466 1.00 21.20 75 HIS A CA 1
ATOM 571 C C . HIS A 1 81 ? -46.180 32.295 -95.595 1.00 23.14 75 HIS A C 1
ATOM 572 O O . HIS A 1 81 ? -46.409 33.315 -96.247 1.00 20.23 75 HIS A O 1
ATOM 579 N N . GLU A 1 82 ? -45.040 32.075 -94.955 1.00 18.54 76 GLU A N 1
ATOM 580 C CA . GLU A 1 82 ? -44.004 33.097 -94.822 1.00 17.50 76 GLU A CA 1
ATOM 581 C C . GLU A 1 82 ? -43.596 33.708 -96.156 1.00 19.59 76 GLU A C 1
ATOM 582 O O . GLU A 1 82 ? -43.348 34.904 -96.239 1.00 19.59 76 GLU A O 1
ATOM 588 N N . GLU A 1 83 ? -43.539 32.870 -97.191 1.00 18.91 77 GLU A N 1
ATOM 589 C CA . GLU A 1 83 ? -43.228 33.285 -98.559 1.00 24.95 77 GLU A CA 1
ATOM 590 C C . GLU A 1 83 ? -44.087 34.448 -99.057 1.00 22.41 77 GLU A C 1
ATOM 591 O O . GLU A 1 83 ? -43.618 35.301 -99.820 1.00 24.22 77 GLU A O 1
ATOM 597 N N . TYR A 1 84 ? -45.348 34.458 -98.633 1.00 17.96 78 TYR A N 1
ATOM 598 C CA . TYR A 1 84 ? -46.333 35.447 -99.078 1.00 22.60 78 TYR A CA 1
ATOM 599 C C . TYR A 1 84 ? -46.224 36.750 -98.319 1.00 19.40 78 TYR A C 1
ATOM 600 O O . TYR A 1 84 ? -46.712 37.775 -98.773 1.00 18.75 78 TYR A O 1
ATOM 609 N N . GLY A 1 85 ? -45.565 36.702 -97.164 1.00 19.58 79 GLY A N 1
ATOM 610 C CA . GLY A 1 85 ? -45.386 37.879 -96.338 1.00 19.59 79 GLY A CA 1
ATOM 611 C C . GLY A 1 85 ? -45.843 37.684 -94.906 1.00 20.20 79 GLY A C 1
ATOM 612 O O . GLY A 1 85 ? -46.032 36.558 -94.434 1.00 18.70 79 GLY A O 1
ATOM 613 N N . THR A 1 86 ? -46.034 38.804 -94.219 1.00 17.89 80 THR A N 1
ATOM 614 C CA . THR A 1 86 ? -46.291 38.822 -92.789 1.00 22.79 80 THR A CA 1
ATOM 615 C C . THR A 1 86 ? -47.753 39.111 -92.556 1.00 23.29 80 THR A C 1
ATOM 616 O O . THR A 1 86 ? -48.456 39.514 -93.482 1.00 19.07 80 THR A O 1
ATOM 620 N N . MET A 1 87 ? -48.213 38.934 -91.322 1.00 17.91 81 MET A N 1
ATOM 621 C CA . MET A 1 87 ? -49.579 39.308 -90.987 1.00 23.56 81 MET A CA 1
ATOM 622 C C . MET A 1 87 ? -49.736 40.825 -91.079 1.00 24.50 81 MET A C 1
ATOM 623 O O . MET A 1 87 ? -50.822 41.338 -91.355 1.00 19.93 81 MET A O 1
ATOM 628 N N . ALA A 1 88 ? -48.640 41.543 -90.863 1.00 20.53 82 ALA A N 1
ATOM 629 C CA . ALA A 1 88 ? -48.656 42.992 -91.001 1.00 22.39 82 ALA A CA 1
ATOM 630 C C . ALA A 1 88 ? -48.977 43.384 -92.443 1.00 23.27 82 ALA A C 1
ATOM 631 O O . ALA A 1 88 ? -49.782 44.286 -92.675 1.00 19.92 82 ALA A O 1
ATOM 633 N N . ASP A 1 89 ? -48.342 42.705 -93.399 1.00 18.52 83 ASP A N 1
ATOM 634 C CA . ASP A 1 89 ? -48.664 42.866 -94.821 1.00 23.66 83 ASP A CA 1
ATOM 635 C C . ASP A 1 89 ? -50.143 42.660 -95.092 1.00 19.48 83 ASP A C 1
ATOM 636 O O . ASP A 1 89 ? -50.779 43.483 -95.757 1.00 22.08 83 ASP A O 1
ATOM 641 N N . PHE A 1 90 ? -50.679 41.558 -94.575 1.00 17.39 84 PHE A N 1
ATOM 642 C CA . PHE A 1 90 ? -52.083 41.227 -94.760 1.00 17.39 84 PHE A CA 1
ATOM 643 C C . PHE A 1 90 ? -53.000 42.344 -94.275 1.00 21.82 84 PHE A C 1
ATOM 644 O O . PHE A 1 90 ? -53.873 42.811 -95.006 1.00 17.95 84 PHE A O 1
ATOM 652 N N . GLU A 1 91 ? -52.789 42.775 -93.036 1.00 20.01 85 GLU A N 1
ATOM 653 C CA . GLU A 1 91 ? -53.591 43.847 -92.454 1.00 18.29 85 GLU A CA 1
ATOM 654 C C . GLU A 1 91 ? -53.451 45.156 -93.220 1.00 16.03 85 GLU A C 1
ATOM 655 O O . GLU A 1 91 ? -54.393 45.933 -93.331 1.00 17.77 85 GLU A O 1
ATOM 661 N N . GLU A 1 92 ? -52.273 45.405 -93.765 1.00 14.32 86 GLU A N 1
ATOM 662 C CA . GLU A 1 92 ? -52.104 46.583 -94.596 1.00 19.44 86 GLU A CA 1
ATOM 663 C C . GLU A 1 92 ? -52.877 46.416 -95.910 1.00 20.39 86 GLU A C 1
ATOM 664 O O . GLU A 1 92 ? -53.397 47.389 -96.462 1.00 19.16 86 GLU A O 1
ATOM 670 N N . LEU A 1 93 ? -52.952 45.181 -96.407 1.00 20.97 87 LEU A N 1
ATOM 671 C CA . LEU A 1 93 ? -53.757 44.892 -97.603 1.00 18.62 87 LEU A CA 1
ATOM 672 C C . LEU A 1 93 ? -55.240 45.113 -97.336 1.00 17.35 87 LEU A C 1
ATOM 673 O O . LEU A 1 93 ? -55.925 45.716 -98.153 1.00 19.35 87 LEU A O 1
ATOM 678 N N . LEU A 1 94 ? -55.737 44.630 -96.198 1.00 17.37 88 LEU A N 1
ATOM 679 C CA . LEU A 1 94 ? -57.130 44.882 -95.836 1.00 18.49 88 LEU A CA 1
ATOM 680 C C . LEU A 1 94 ? -57.400 46.386 -95.740 1.00 19.98 88 LEU A C 1
ATOM 681 O O . LEU A 1 94 ? -58.455 46.877 -96.141 1.00 20.27 88 LEU A O 1
ATOM 686 N N . GLU A 1 95 ? -56.433 47.121 -95.219 1.00 21.77 89 GLU A N 1
ATOM 687 C CA . GLU A 1 95 ? -56.637 48.538 -94.969 1.00 24.45 89 GLU A CA 1
ATOM 688 C C . GLU A 1 95 ? -56.565 49.331 -96.269 1.00 21.11 89 GLU A C 1
ATOM 689 O O . GLU A 1 95 ? -57.404 50.186 -96.524 1.00 19.86 89 GLU A O 1
ATOM 695 N N . GLU A 1 96 ? -55.575 49.033 -97.101 1.00 18.67 90 GLU A N 1
ATOM 696 C CA . GLU A 1 96 ? -55.464 49.711 -98.383 1.00 18.21 90 GLU A CA 1
ATOM 697 C C . GLU A 1 96 ? -56.614 49.339 -99.325 1.00 21.10 90 GLU A C 1
ATOM 698 O O . GLU A 1 96 ? -57.032 50.157 -100.144 1.00 18.43 90 GLU A O 1
ATOM 704 N N . ALA A 1 97 ? -57.129 48.117 -99.196 1.00 20.25 91 ALA A N 1
ATOM 705 C CA . ALA A 1 97 ? -58.272 47.680 -100.003 1.00 18.70 91 ALA A CA 1
ATOM 706 C C . ALA A 1 97 ? -59.546 48.422 -99.604 1.00 19.36 91 ALA A C 1
ATOM 707 O O . ALA A 1 97 ? -60.195 49.059 -100.437 1.00 17.74 91 ALA A O 1
ATOM 709 N N . HIS A 1 98 ? -59.897 48.333 -98.324 1.00 16.96 92 HIS A N 1
ATOM 710 C CA . HIS A 1 98 ? -61.094 48.986 -97.788 1.00 19.52 92 HIS A CA 1
ATOM 711 C C . HIS A 1 98 ? -61.153 50.488 -98.072 1.00 20.41 92 HIS A C 1
ATOM 712 O O . HIS A 1 98 ? -62.222 51.039 -98.342 1.00 21.29 92 HIS A O 1
ATOM 719 N N . LYS A 1 99 ? -59.995 51.134 -98.020 1.00 20.81 93 LYS A N 1
ATOM 720 C CA . LYS A 1 99 ? -59.855 52.559 -98.322 1.00 24.82 93 LYS A CA 1
ATOM 721 C C . LYS A 1 99 ? -60.215 52.889 -99.776 1.00 26.33 93 LYS A C 1
ATOM 722 O O . LYS A 1 99 ? -60.609 54.015 -100.108 1.00 19.37 93 LYS A O 1
ATOM 728 N N . ARG A 1 100 ? -60.051 51.901 -100.647 1.00 23.55 94 ARG A N 1
ATOM 729 C CA . ARG A 1 100 ? -60.401 52.043 -102.054 1.00 19.53 94 ARG A CA 1
ATOM 730 C C . ARG A 1 100 ? -61.793 51.477 -102.325 1.00 15.01 94 ARG A C 1
ATOM 731 O O . ARG A 1 100 ? -62.237 51.423 -103.460 1.00 20.57 94 ARG A O 1
ATOM 739 N N . GLY A 1 101 ? -62.484 51.044 -101.281 1.00 17.22 95 GLY A N 1
ATOM 740 C CA . GLY A 1 101 ? -63.826 50.505 -101.445 1.00 19.20 95 GLY A CA 1
ATOM 741 C C . GLY A 1 101 ? -63.871 49.048 -101.910 1.00 19.06 95 GLY A C 1
ATOM 742 O O . GLY A 1 101 ? -64.903 48.574 -102.375 1.00 17.74 95 GLY A O 1
ATOM 743 N N . ILE A 1 102 ? -62.750 48.346 -101.783 1.00 13.47 96 ILE A N 1
ATOM 744 C CA . ILE A 1 102 ? -62.638 46.944 -102.192 1.00 15.00 96 ILE A CA 1
ATOM 745 C C . ILE A 1 102 ? -62.698 46.012 -100.986 1.00 16.66 96 ILE A C 1
ATOM 746 O O . ILE A 1 102 ? -61.952 46.181 -100.023 1.00 17.67 96 ILE A O 1
ATOM 751 N N . LYS A 1 103 ? -63.601 45.039 -101.039 1.00 14.29 97 LYS A N 1
ATOM 752 C CA . LYS A 1 103 ? -63.694 44.022 -100.019 1.00 11.68 97 LYS A CA 1
ATOM 753 C C . LYS A 1 103 ? -62.735 42.851 -100.315 1.00 16.09 97 LYS A C 1
ATOM 754 O O . LYS A 1 103 ? -62.295 42.644 -101.453 1.00 11.34 97 LYS A O 1
ATOM 760 N N . VAL A 1 104 ? -62.401 42.086 -99.287 1.00 12.52 98 VAL A N 1
ATOM 761 C CA . VAL A 1 104 ? -61.460 40.983 -99.443 1.00 10.96 98 VAL A CA 1
ATOM 762 C C . VAL A 1 104 ? -62.076 39.746 -98.854 1.00 12.47 98 VAL A C 1
ATOM 763 O O . VAL A 1 104 ? -62.476 39.762 -97.684 1.00 12.82 98 VAL A O 1
ATOM 767 N N . ILE A 1 105 ? -62.176 38.676 -99.642 1.00 9.28 99 ILE A N 1
ATOM 768 C CA . ILE A 1 105 ? -62.627 37.411 -99.089 1.00 7.56 99 ILE A CA 1
ATOM 769 C C . ILE A 1 105 ? -61.504 36.380 -99.162 1.00 10.75 99 ILE A C 1
ATOM 770 O O . ILE A 1 105 ? -60.638 36.446 -100.024 1.00 8.46 99 ILE A O 1
ATOM 775 N N . MET A 1 106 ? -61.540 35.419 -98.249 1.00 11.38 100 MET A N 1
ATOM 776 C CA . MET A 1 106 ? -60.481 34.438 -98.150 1.00 16.20 100 MET A CA 1
ATOM 777 C C . MET A 1 106 ? -60.959 33.056 -98.537 1.00 13.17 100 MET A C 1
ATOM 778 O O . MET A 1 106 ? -62.148 32.732 -98.520 1.00 10.87 100 MET A O 1
ATOM 783 N N . ASP A 1 107 ? -60.008 32.210 -98.868 1.00 19.39 101 ASP A N 1
ATOM 784 C CA . ASP A 1 107 ? -60.368 30.853 -99.173 1.00 19.94 101 ASP A CA 1
ATOM 785 C C . ASP A 1 107 ? -60.401 30.060 -97.884 1.00 19.15 101 ASP A C 1
ATOM 786 O O . ASP A 1 107 ? -59.445 30.079 -97.120 1.00 22.49 101 ASP A O 1
ATOM 791 N N . LEU A 1 108 ? -61.501 29.356 -97.648 1.00 18.44 102 LEU A N 1
ATOM 792 C CA . LEU A 1 108 ? -61.689 28.590 -96.419 1.00 17.64 102 LEU A CA 1
ATOM 793 C C . LEU A 1 108 ? -61.663 27.093 -96.714 1.00 18.00 102 LEU A C 1
ATOM 794 O O . LEU A 1 108 ? -62.557 26.580 -97.391 1.00 15.83 102 LEU A O 1
ATOM 799 N N . VAL A 1 109 ? -60.660 26.386 -96.196 1.00 13.90 103 VAL A N 1
ATOM 800 C CA . VAL A 1 109 ? -60.553 24.963 -96.458 1.00 17.05 103 VAL A CA 1
ATOM 801 C C . VAL A 1 109 ? -60.745 24.168 -95.177 1.00 17.28 103 VAL A C 1
ATOM 802 O O . VAL A 1 109 ? -59.799 23.961 -94.406 1.00 13.68 103 VAL A O 1
ATOM 806 N N . VAL A 1 110 ? -61.964 23.709 -94.950 1.00 11.47 104 VAL A N 1
ATOM 807 C CA . VAL A 1 110 ? -62.242 23.051 -93.700 1.00 16.01 104 VAL A CA 1
ATOM 808 C C . VAL A 1 110 ? -62.871 21.669 -93.887 1.00 13.79 104 VAL A C 1
ATOM 809 O O . VAL A 1 110 ? -63.457 21.137 -92.970 1.00 15.98 104 VAL A O 1
ATOM 813 N N . ASN A 1 111 ? -62.754 21.085 -95.075 1.00 14.71 105 ASN A N 1
ATOM 814 C CA . ASN A 1 111 ? -63.130 19.680 -95.212 1.00 13.26 105 ASN A CA 1
ATOM 815 C C . ASN A 1 111 ? -62.016 18.803 -94.650 1.00 10.01 105 ASN A C 1
ATOM 816 O O . ASN A 1 111 ? -62.249 17.678 -94.250 1.00 13.81 105 ASN A O 1
ATOM 821 N N . HIS A 1 112 ? -60.801 19.342 -94.651 1.00 10.40 106 HIS A N 1
ATOM 822 C CA . HIS A 1 112 ? -59.601 18.594 -94.296 1.00 12.68 106 HIS A CA 1
ATOM 823 C C . HIS A 1 112 ? -58.510 19.545 -93.843 1.00 13.28 106 HIS A C 1
ATOM 824 O O . HIS A 1 112 ? -58.551 20.745 -94.157 1.00 11.98 106 HIS A O 1
ATOM 831 N N . THR A 1 113 ? -57.538 19.008 -93.107 1.00 10.71 107 THR A N 1
ATOM 832 C CA . THR A 1 113 ? -56.311 19.728 -92.782 1.00 12.56 107 THR A CA 1
ATOM 833 C C . THR A 1 113 ? -55.108 18.938 -93.284 1.00 11.85 107 THR A C 1
ATOM 834 O O . THR A 1 113 ? -55.215 17.756 -93.559 1.00 12.74 107 THR A O 1
ATOM 838 N N . SER A 1 114 ? -53.958 19.598 -93.358 1.00 14.08 108 SER A N 1
ATOM 839 C CA . SER A 1 114 ? -52.696 18.899 -93.556 1.00 15.25 108 SER A CA 1
ATOM 840 C C . SER A 1 114 ? -52.536 17.890 -92.429 1.00 21.27 108 SER A C 1
ATOM 841 O O . SER A 1 114 ? -53.021 18.106 -91.312 1.00 21.56 108 SER A O 1
ATOM 844 N N . THR A 1 115 ? -51.864 16.783 -92.711 1.00 20.15 109 THR A N 1
ATOM 845 C CA . THR A 1 115 ? -51.510 15.850 -91.652 1.00 19.15 109 THR A CA 1
ATOM 846 C C . THR A 1 115 ? -50.356 16.412 -90.801 1.00 23.69 109 THR A C 1
ATOM 847 O O . THR A 1 115 ? -49.960 15.804 -89.809 1.00 23.50 109 THR A O 1
ATOM 851 N N . GLU A 1 116 ? -49.820 17.565 -91.201 1.00 18.47 110 GLU A N 1
ATOM 852 C CA . GLU A 1 116 ? -48.821 18.279 -90.409 1.00 24.84 110 GLU A CA 1
ATOM 853 C C . GLU A 1 116 ? -49.440 19.252 -89.395 1.00 21.56 110 GLU A C 1
ATOM 854 O O . GLU A 1 116 ? -48.713 19.893 -88.637 1.00 17.90 110 GLU A O 1
ATOM 860 N N . HIS A 1 117 ? -50.769 19.359 -89.390 1.00 19.81 111 HIS A N 1
ATOM 861 C CA . HIS A 1 117 ? -51.478 20.239 -88.464 1.00 16.00 111 HIS A CA 1
ATOM 862 C C . HIS A 1 117 ? -51.328 19.712 -87.042 1.00 18.43 111 HIS A C 1
ATOM 863 O O . HIS A 1 117 ? -51.285 18.506 -86.843 1.00 17.64 111 HIS A O 1
ATOM 870 N N . ARG A 1 118 ? -51.278 20.611 -86.061 1.00 20.99 112 ARG A N 1
ATOM 871 C CA . ARG A 1 118 ? -51.138 20.210 -84.658 1.00 20.32 112 ARG A CA 1
ATOM 872 C C . ARG A 1 118 ? -52.178 19.162 -84.246 1.00 21.74 112 ARG A C 1
ATOM 873 O O . ARG A 1 118 ? -51.842 18.190 -83.571 1.00 24.75 112 ARG A O 1
ATOM 881 N N . TRP A 1 119 ? -53.424 19.328 -84.689 1.00 17.40 113 TRP A N 1
ATOM 882 C CA . TRP A 1 119 ? -54.488 18.420 -84.286 1.00 14.71 113 TRP A CA 1
ATOM 883 C C . TRP A 1 119 ? -54.223 17.033 -84.817 1.00 22.52 113 TRP A C 1
ATOM 884 O O . TRP A 1 119 ? -54.510 16.059 -84.137 1.00 22.49 113 TRP A O 1
ATOM 895 N N . PHE A 1 120 ? -53.715 16.924 -86.045 1.00 18.09 114 PHE A N 1
ATOM 896 C CA . PHE A 1 120 ? -53.528 15.584 -86.595 1.00 22.50 114 PHE A CA 1
ATOM 897 C C . PHE A 1 120 ? -52.370 14.853 -85.925 1.00 19.92 114 PHE A C 1
ATOM 898 O O . PHE A 1 120 ? -52.444 13.649 -85.691 1.00 22.37 114 PHE A O 1
ATOM 906 N N . LYS A 1 121 ? -51.298 15.586 -85.659 1.00 22.11 115 LYS A N 1
ATOM 907 C CA . LYS A 1 121 ? -50.119 15.006 -85.046 1.00 27.66 115 LYS A CA 1
ATOM 908 C C . LYS A 1 121 ? -50.536 14.441 -83.698 1.00 26.68 115 LYS A C 1
ATOM 909 O O . LYS A 1 121 ? -50.148 13.337 -83.327 1.00 32.68 115 LYS A O 1
ATOM 915 N N . GLU A 1 122 ? -51.368 15.188 -82.987 1.00 27.28 116 GLU A N 1
ATOM 916 C CA . GLU A 1 122 ? -51.902 14.709 -81.725 1.00 27.83 116 GLU A CA 1
ATOM 917 C C . GLU A 1 122 ? -52.786 13.488 -81.958 1.00 30.31 116 GLU A C 1
ATOM 918 O O . GLU A 1 122 ? -52.562 12.434 -81.371 1.00 32.31 116 GLU A O 1
ATOM 924 N N . ALA A 1 123 ? -53.771 13.623 -82.840 1.00 25.94 117 ALA A N 1
ATOM 925 C CA . ALA A 1 123 ? -54.774 12.576 -83.052 1.00 25.33 117 ALA A CA 1
ATOM 926 C C . ALA A 1 123 ? -54.176 11.237 -83.496 1.00 30.08 117 ALA A C 1
ATOM 927 O O . ALA A 1 123 ? -54.646 10.173 -83.088 1.00 29.68 117 ALA A O 1
ATOM 929 N N . ALA A 1 124 ? -53.150 11.301 -84.341 1.00 24.71 118 ALA A N 1
ATOM 930 C CA . ALA A 1 124 ? -52.528 10.105 -84.903 1.00 27.47 118 ALA A CA 1
ATOM 931 C C . ALA A 1 124 ? -51.705 9.331 -83.872 1.00 31.98 118 ALA A C 1
ATOM 932 O O . ALA A 1 124 ? -51.397 8.157 -84.071 1.00 33.42 118 ALA A O 1
ATOM 934 N N . SER A 1 125 ? -51.355 9.990 -82.774 1.00 29.10 119 SER A N 1
ATOM 935 C CA . SER A 1 125 ? -50.496 9.393 -81.763 1.00 31.07 119 SER A CA 1
ATOM 936 C C . SER A 1 125 ? -51.143 8.204 -81.044 1.00 37.18 119 SER A C 1
ATOM 937 O O . SER A 1 125 ? -50.445 7.307 -80.577 1.00 40.76 119 SER A O 1
ATOM 940 N N . GLY A 1 126 ? -52.468 8.188 -80.951 1.00 35.51 120 GLY A N 1
ATOM 941 C CA . GLY A 1 126 ? -53.149 7.080 -80.296 1.00 34.34 120 GLY A CA 1
ATOM 942 C C . GLY A 1 126 ? -54.664 7.181 -80.281 1.00 31.95 120 GLY A C 1
ATOM 943 O O . GLY A 1 126 ? -55.229 8.267 -80.426 1.00 34.24 120 GLY A O 1
ATOM 944 N N . LYS A 1 127 ? -55.323 6.044 -80.082 1.00 26.84 121 LYS A N 1
ATOM 945 C CA . LYS A 1 127 ? -56.785 5.985 -80.091 1.00 38.69 121 LYS A CA 1
ATOM 946 C C . LYS A 1 127 ? -57.459 6.697 -78.907 1.00 41.53 121 LYS A C 1
ATOM 947 O O . LYS A 1 127 ? -58.689 6.844 -78.890 1.00 40.66 121 LYS A O 1
ATOM 953 N N . GLU A 1 128 ? -56.655 7.141 -77.938 1.00 39.12 122 GLU A N 1
ATOM 954 C CA . GLU A 1 128 ? -57.163 7.795 -76.725 1.00 39.43 122 GLU A CA 1
ATOM 955 C C . GLU A 1 128 ? -56.739 9.249 -76.585 1.00 35.05 122 GLU A C 1
ATOM 956 O O . GLU A 1 128 ? -57.127 9.921 -75.626 1.00 29.92 122 GLU A O 1
ATOM 962 N N . ASN A 1 129 ? -55.932 9.735 -77.521 1.00 30.99 123 ASN A N 1
ATOM 963 C CA . ASN A 1 129 ? -55.536 11.137 -77.495 1.00 29.01 123 ASN A CA 1
ATOM 964 C C . ASN A 1 129 ? -56.788 12.010 -77.589 1.00 33.10 123 ASN A C 1
ATOM 965 O O . ASN A 1 129 ? -57.795 11.590 -78.156 1.00 31.96 123 ASN A O 1
ATOM 970 N N . LEU A 1 130 ? -56.739 13.195 -76.990 1.00 23.91 124 LEU A N 1
ATOM 971 C CA . LEU A 1 130 ? -57.912 14.062 -76.916 1.00 32.61 124 LEU A CA 1
ATOM 972 C C . LEU A 1 130 ? -58.498 14.374 -78.303 1.00 39.11 124 LEU A C 1
ATOM 973 O O . LEU A 1 130 ? -59.721 14.360 -78.501 1.00 34.62 124 LEU A O 1
ATOM 978 N N . TYR A 1 131 ? -57.608 14.622 -79.259 1.00 33.80 125 TYR A N 1
ATOM 979 C CA . TYR A 1 131 ? -57.995 15.051 -80.599 1.00 28.43 125 TYR A CA 1
ATOM 980 C C . TYR A 1 131 ? -58.231 13.893 -81.572 1.00 27.43 125 TYR A C 1
ATOM 981 O O . TYR A 1 131 ? -58.437 14.122 -82.761 1.00 23.18 125 TYR A O 1
ATOM 990 N N . ARG A 1 132 ? -58.214 12.658 -81.076 1.00 30.98 126 ARG A N 1
ATOM 991 C CA . ARG A 1 132 ? -58.393 11.493 -81.943 1.00 29.76 126 ARG A CA 1
ATOM 992 C C . ARG A 1 132 ? -59.620 11.594 -82.839 1.00 28.07 126 ARG A C 1
ATOM 993 O O . ARG A 1 132 ? -59.558 11.293 -84.035 1.00 26.14 126 ARG A O 1
ATOM 1001 N N . ASP A 1 133 ? -60.734 12.029 -82.266 1.00 25.37 127 ASP A N 1
ATOM 1002 C CA . ASP A 1 133 ? -61.988 12.054 -83.015 1.00 27.54 127 ASP A CA 1
ATOM 1003 C C . ASP A 1 133 ? -62.147 13.304 -83.888 1.00 24.91 127 ASP A C 1
ATOM 1004 O O . ASP A 1 133 ? -63.211 13.525 -84.466 1.00 20.16 127 ASP A O 1
ATOM 1009 N N . PHE A 1 134 ? -61.100 14.119 -83.970 1.00 19.39 128 PHE A N 1
ATOM 1010 C CA . PHE A 1 134 ? -61.107 15.265 -84.882 1.00 19.13 128 PHE A CA 1
ATOM 1011 C C . PHE A 1 134 ? -61.010 14.792 -86.322 1.00 19.82 128 PHE A C 1
ATOM 1012 O O . PHE A 1 134 ? -61.357 15.514 -87.254 1.00 17.47 128 PHE A O 1
ATOM 1020 N N . TYR A 1 135 ? -60.551 13.561 -86.503 1.00 19.13 129 TYR A N 1
ATOM 1021 C CA . TYR A 1 135 ? -60.460 13.002 -87.838 1.00 22.65 129 TYR A CA 1
ATOM 1022 C C . TYR A 1 135 ? -61.287 11.736 -87.924 1.00 16.92 129 TYR A C 1
ATOM 1023 O O . TYR A 1 135 ? -61.969 11.369 -86.977 1.00 21.75 129 TYR A O 1
ATOM 1032 N N . ILE A 1 136 ? -61.281 11.102 -89.079 1.00 17.44 130 ILE A N 1
ATOM 1033 C CA . ILE A 1 136 ? -62.197 10.008 -89.330 1.00 14.43 130 ILE A CA 1
ATOM 1034 C C . ILE A 1 136 ? -61.412 8.705 -89.448 1.00 23.53 130 ILE A C 1
ATOM 1035 O O . ILE A 1 136 ? -60.738 8.467 -90.464 1.00 21.26 130 ILE A O 1
ATOM 1040 N N . TRP A 1 137 ? -61.504 7.867 -88.411 1.00 23.94 131 TRP A N 1
ATOM 1041 C CA . TRP A 1 137 ? -60.729 6.623 -88.337 1.00 24.74 131 TRP A CA 1
ATOM 1042 C C . TRP A 1 137 ? -61.595 5.372 -88.382 1.00 27.20 131 TRP A C 1
ATOM 1043 O O . TRP A 1 137 ? -62.625 5.307 -87.721 1.00 34.54 131 TRP A O 1
ATOM 1054 N N . LYS A 1 138 ? -61.166 4.366 -89.143 1.00 28.78 132 LYS A N 1
ATOM 1055 C CA . LYS A 1 138 ? -61.877 3.087 -89.199 1.00 24.83 132 LYS A CA 1
ATOM 1056 C C . LYS A 1 138 ? -60.906 1.898 -89.305 1.00 31.62 132 LYS A C 1
ATOM 1057 O O . LYS A 1 138 ? -59.756 2.056 -89.741 1.00 24.37 132 LYS A O 1
ATOM 1063 N N . ASP A 1 139 ? -61.382 0.718 -88.902 1.00 32.12 133 ASP A N 1
ATOM 1064 C CA . ASP A 1 139 ? -60.578 -0.508 -88.901 1.00 34.80 133 ASP A CA 1
ATOM 1065 C C . ASP A 1 139 ? -60.557 -1.213 -90.256 1.00 38.44 133 ASP A C 1
ATOM 1066 O O . ASP A 1 139 ? -61.438 -1.011 -91.099 1.00 37.42 133 ASP A O 1
ATOM 1071 N N . MET A 1 140 ? -59.552 -2.061 -90.445 1.00 39.00 134 MET A N 1
ATOM 1072 C CA . MET A 1 140 ? -59.486 -2.920 -91.612 1.00 35.44 134 MET A CA 1
ATOM 1073 C C . MET A 1 140 ? -60.702 -3.832 -91.629 1.00 38.41 134 MET A C 1
ATOM 1074 O O . MET A 1 140 ? -61.255 -4.160 -90.584 1.00 36.17 134 MET A O 1
ATOM 1079 N N . LYS A 1 141 ? -61.131 -4.223 -92.819 1.00 38.92 135 LYS A N 1
ATOM 1080 C CA . LYS A 1 141 ? -62.173 -5.230 -92.937 1.00 46.74 135 LYS A CA 1
ATOM 1081 C C . LYS A 1 141 ? -61.540 -6.604 -92.707 1.00 48.46 135 LYS A C 1
ATOM 1082 O O . LYS A 1 141 ? -60.332 -6.765 -92.918 1.00 44.54 135 LYS A O 1
ATOM 1088 N N . PRO A 1 142 ? -62.346 -7.585 -92.250 1.00 51.28 136 PRO A N 1
ATOM 1089 C CA . PRO A 1 142 ? -61.904 -8.965 -92.017 1.00 48.34 136 PRO A CA 1
ATOM 1090 C C . PRO A 1 142 ? -61.106 -9.530 -93.186 1.00 49.89 136 PRO A C 1
ATOM 1091 O O . PRO A 1 142 ? -60.119 -10.228 -92.965 1.00 50.95 136 PRO A O 1
ATOM 1095 N N . ASN A 1 143 ? -61.518 -9.214 -94.411 1.00 49.52 137 ASN A N 1
ATOM 1096 C CA . ASN A 1 143 ? -60.812 -9.694 -95.594 1.00 45.36 137 ASN A CA 1
ATOM 1097 C C . ASN A 1 143 ? -59.544 -8.910 -95.922 1.00 44.29 137 ASN A C 1
ATOM 1098 O O . ASN A 1 143 ? -58.977 -9.063 -97.003 1.00 48.55 137 ASN A O 1
ATOM 1103 N N . GLY A 1 144 ? -59.104 -8.067 -94.995 1.00 47.00 138 GLY A N 1
ATOM 1104 C CA . GLY A 1 144 ? -57.911 -7.264 -95.208 1.00 43.30 138 GLY A CA 1
ATOM 1105 C C . GLY A 1 144 ? -58.126 -6.029 -96.074 1.00 41.47 138 GLY A C 1
ATOM 1106 O O . GLY A 1 144 ? -57.199 -5.250 -96.307 1.00 43.56 138 GLY A O 1
ATOM 1107 N N . ALA A 1 145 ? -59.348 -5.839 -96.554 1.00 39.50 139 ALA A N 1
ATOM 1108 C CA . ALA A 1 145 ? -59.650 -4.696 -97.410 1.00 39.15 139 ALA A CA 1
ATOM 1109 C C . ALA A 1 145 ? -59.715 -3.398 -96.603 1.00 39.09 139 ALA A C 1
ATOM 1110 O O . ALA A 1 145 ? -59.903 -3.425 -95.381 1.00 34.64 139 ALA A O 1
ATOM 1112 N N . PRO A 1 146 ? -59.540 -2.252 -97.283 1.00 38.35 140 PRO A N 1
ATOM 1113 C CA . PRO A 1 146 ? -59.780 -0.961 -96.632 1.00 33.57 140 PRO A CA 1
ATOM 1114 C C . PRO A 1 146 ? -61.233 -0.849 -96.137 1.00 35.61 140 PRO A C 1
ATOM 1115 O O . PRO A 1 146 ? -62.102 -1.565 -96.652 1.00 27.04 140 PRO A O 1
ATOM 1119 N N . PRO A 1 147 ? -61.493 0.042 -95.156 1.00 33.19 141 PRO A N 1
ATOM 1120 C CA . PRO A 1 147 ? -62.812 0.214 -94.528 1.00 27.01 141 PRO A CA 1
ATOM 1121 C C . PRO A 1 147 ? -63.930 0.351 -95.539 1.00 30.28 141 PRO A C 1
ATOM 1122 O O . PRO A 1 147 ? -65.003 -0.211 -95.327 1.00 28.97 141 PRO A O 1
ATOM 1126 N N . THR A 1 148 ? -63.699 1.092 -96.620 1.00 27.91 142 THR A N 1
ATOM 1127 C CA . THR A 1 148 ? -64.622 1.053 -97.749 1.00 29.57 142 THR A CA 1
ATOM 1128 C C . THR A 1 148 ? -63.867 0.900 -99.062 1.00 31.85 142 THR A C 1
ATOM 1129 O O . THR A 1 148 ? -62.637 0.934 -99.087 1.00 34.27 142 THR A O 1
ATOM 1133 N N . ASN A 1 149 ? -64.606 0.732 -100.155 1.00 31.18 143 ASN A N 1
ATOM 1134 C CA . ASN A 1 149 ? -63.989 0.705 -101.473 1.00 33.94 143 ASN A CA 1
ATOM 1135 C C . ASN A 1 149 ? -63.970 2.092 -102.101 1.00 29.06 143 ASN A C 1
ATOM 1136 O O . ASN A 1 149 ? -63.760 2.236 -103.302 1.00 26.14 143 ASN A O 1
ATOM 1141 N N . TRP A 1 150 ? -64.203 3.113 -101.286 1.00 30.80 144 TRP A N 1
ATOM 1142 C CA . TRP A 1 150 ? -64.245 4.479 -101.795 1.00 27.31 144 TRP A CA 1
ATOM 1143 C C . TRP A 1 150 ? -62.900 4.903 -102.342 1.00 27.83 144 TRP A C 1
ATOM 1144 O O . TRP A 1 150 ? -61.847 4.567 -101.789 1.00 23.74 144 TRP A O 1
ATOM 1155 N N . GLU A 1 151 ? -62.943 5.677 -103.417 1.00 25.90 145 GLU A N 1
ATOM 1156 C CA . GLU A 1 151 ? -61.729 6.133 -104.055 1.00 24.60 145 GLU A CA 1
ATOM 1157 C C . GLU A 1 151 ? -61.437 7.587 -103.709 1.00 26.46 145 GLU A C 1
ATOM 1158 O O . GLU A 1 151 ? -62.345 8.414 -103.665 1.00 26.89 145 GLU A O 1
ATOM 1164 N N . SER A 1 152 ? -60.166 7.884 -103.450 1.00 26.97 146 SER A N 1
ATOM 1165 C CA . SER A 1 152 ? -59.702 9.259 -103.321 1.00 23.48 146 SER A CA 1
ATOM 1166 C C . SER A 1 152 ? -59.795 9.963 -104.669 1.00 27.27 146 SER A C 1
ATOM 1167 O O . SER A 1 152 ? -59.643 9.336 -105.715 1.00 29.99 146 SER A O 1
ATOM 1170 N N . LYS A 1 153 ? -60.030 11.269 -104.647 1.00 20.32 147 LYS A N 1
ATOM 1171 C CA . LYS A 1 153 ? -60.116 12.035 -105.880 1.00 27.38 147 LYS A CA 1
ATOM 1172 C C . LYS A 1 153 ? -58.751 12.232 -106.531 1.00 25.65 147 LYS A C 1
ATOM 1173 O O . LYS A 1 153 ? -58.659 12.648 -107.683 1.00 25.15 147 LYS A O 1
ATOM 1179 N N . PHE A 1 154 ? -57.695 11.941 -105.784 1.00 23.83 148 PHE A N 1
ATOM 1180 C CA . PHE A 1 154 ? -56.352 11.892 -106.352 1.00 23.55 148 PHE A CA 1
ATOM 1181 C C . PHE A 1 154 ? -56.026 10.494 -106.868 1.00 26.57 148 PHE A C 1
ATOM 1182 O O . PHE A 1 154 ? -54.924 10.233 -107.335 1.00 27.97 148 PHE A O 1
ATOM 1190 N N . GLY A 1 155 ? -57.003 9.600 -106.784 1.00 30.56 149 GLY A N 1
ATOM 1191 C CA . GLY A 1 155 ? -56.851 8.260 -107.304 1.00 27.61 149 GLY A CA 1
ATOM 1192 C C . GLY A 1 155 ? -56.400 7.273 -106.251 1.00 30.39 149 GLY A C 1
ATOM 1193 O O . GLY A 1 155 ? -55.611 7.596 -105.371 1.00 27.45 149 GLY A O 1
ATOM 1194 N N . GLY A 1 156 ? -56.906 6.052 -106.348 1.00 29.27 150 GLY A N 1
ATOM 1195 C CA . GLY A 1 156 ? -56.531 5.023 -105.407 1.00 27.39 150 GLY A CA 1
ATOM 1196 C C . GLY A 1 156 ? -57.469 5.108 -104.231 1.00 28.71 150 GLY A C 1
ATOM 1197 O O . GLY A 1 156 ? -58.469 5.817 -104.294 1.00 25.63 150 GLY A O 1
ATOM 1198 N N . SER A 1 157 ? -57.139 4.402 -103.156 1.00 22.23 151 SER A N 1
ATOM 1199 C CA . SER A 1 157 ? -58.024 4.308 -102.003 1.00 25.41 151 SER A CA 1
ATOM 1200 C C . SER A 1 157 ? -58.124 5.623 -101.239 1.00 22.62 151 SER A C 1
ATOM 1201 O O . SER A 1 157 ? -57.149 6.353 -101.121 1.00 22.24 151 SER A O 1
ATOM 1204 N N . ALA A 1 158 ? -59.310 5.910 -100.719 1.00 22.31 152 ALA A N 1
ATOM 1205 C CA . ALA A 1 158 ? -59.517 7.091 -99.891 1.00 22.30 152 ALA A CA 1
ATOM 1206 C C . ALA A 1 158 ? -59.104 6.852 -98.434 1.00 23.72 152 ALA A C 1
ATOM 1207 O O . ALA A 1 158 ? -59.241 7.739 -97.598 1.00 24.20 152 ALA A O 1
ATOM 1209 N N . TRP A 1 159 ? -58.597 5.659 -98.134 1.00 25.92 153 TRP A N 1
ATOM 1210 C CA . TRP A 1 159 ? -58.195 5.311 -96.766 1.00 23.32 153 TRP A CA 1
ATOM 1211 C C . TRP A 1 159 ? -56.703 5.068 -96.680 1.00 21.08 153 TRP A C 1
ATOM 1212 O O . TRP A 1 159 ? -56.157 4.321 -97.482 1.00 27.55 153 TRP A O 1
ATOM 1223 N N . GLU A 1 160 ? -56.046 5.679 -95.702 1.00 19.94 154 GLU A N 1
ATOM 1224 C CA . GLU A 1 160 ? -54.608 5.522 -95.523 1.00 20.60 154 GLU A CA 1
ATOM 1225 C C . GLU A 1 160 ? -54.333 4.879 -94.169 1.00 27.91 154 GLU A C 1
ATOM 1226 O O . GLU A 1 160 ? -54.758 5.397 -93.134 1.00 24.33 154 GLU A O 1
ATOM 1232 N N . PHE A 1 161 ? -53.630 3.749 -94.170 1.00 24.30 155 PHE A N 1
ATOM 1233 C CA . PHE A 1 161 ? -53.354 3.033 -92.926 1.00 24.79 155 PHE A CA 1
ATOM 1234 C C . PHE A 1 161 ? -52.361 3.813 -92.092 1.00 25.68 155 PHE A C 1
ATOM 1235 O O . PHE A 1 161 ? -51.376 4.338 -92.602 1.00 27.37 155 PHE A O 1
ATOM 1243 N N . HIS A 1 162 ? -52.640 3.918 -90.804 1.00 27.08 156 HIS A N 1
ATOM 1244 C CA . HIS A 1 162 ? -51.701 4.524 -89.888 1.00 27.36 156 HIS A CA 1
ATOM 1245 C C . HIS A 1 162 ? -51.222 3.385 -89.013 1.00 33.01 156 HIS A C 1
ATOM 1246 O O . HIS A 1 162 ? -52.001 2.803 -88.257 1.00 34.30 156 HIS A O 1
ATOM 1253 N N . ALA A 1 163 ? -49.948 3.040 -89.153 1.00 35.50 157 ALA A N 1
ATOM 1254 C CA . ALA A 1 163 ? -49.402 1.854 -88.504 1.00 39.14 157 ALA A CA 1
ATOM 1255 C C . ALA A 1 163 ? -49.418 1.964 -86.981 1.00 33.55 157 ALA A C 1
ATOM 1256 O O . ALA A 1 163 ? -49.919 1.075 -86.292 1.00 33.69 157 ALA A O 1
ATOM 1258 N N . GLU A 1 164 ? -48.881 3.068 -86.474 1.00 33.13 158 GLU A N 1
ATOM 1259 C CA . GLU A 1 164 ? -48.666 3.254 -85.042 1.00 37.55 158 GLU A CA 1
ATOM 1260 C C . GLU A 1 164 ? -49.934 3.145 -84.209 1.00 38.90 158 GLU A C 1
ATOM 1261 O O . GLU A 1 164 ? -49.862 2.789 -83.033 1.00 41.05 158 GLU A O 1
ATOM 1267 N N . SER A 1 165 ? -51.084 3.461 -84.809 1.00 30.91 159 SER A N 1
ATOM 1268 C CA . SER A 1 165 ? -52.359 3.444 -84.090 1.00 33.05 159 SER A CA 1
ATOM 1269 C C . SER A 1 165 ? -53.269 2.308 -84.544 1.00 34.86 159 SER A C 1
ATOM 1270 O O . SER A 1 165 ? -54.218 1.950 -83.849 1.00 33.97 159 SER A O 1
ATOM 1273 N N . GLY A 1 166 ? -52.989 1.751 -85.717 1.00 30.83 160 GLY A N 1
ATOM 1274 C CA . GLY A 1 166 ? -53.676 0.550 -86.161 1.00 30.77 160 GLY A CA 1
ATOM 1275 C C . GLY A 1 166 ? -54.982 0.746 -86.909 1.00 36.40 160 GLY A C 1
ATOM 1276 O O . GLY A 1 166 ? -55.781 -0.196 -87.037 1.00 36.11 160 GLY A O 1
ATOM 1277 N N . GLN A 1 167 ? -55.208 1.959 -87.411 1.00 35.06 161 GLN A N 1
ATOM 1278 C CA . GLN A 1 167 ? -56.423 2.263 -88.166 1.00 29.02 161 GLN A CA 1
ATOM 1279 C C . GLN A 1 167 ? -56.153 3.087 -89.427 1.00 25.25 161 GLN A C 1
ATOM 1280 O O . GLN A 1 167 ? -55.072 3.655 -89.597 1.00 27.29 161 GLN A O 1
ATOM 1286 N N . TYR A 1 168 ? -57.148 3.143 -90.306 1.00 24.15 162 TYR A N 1
ATOM 1287 C CA . TYR A 1 168 ? -57.091 3.986 -91.493 1.00 25.14 162 TYR A CA 1
ATOM 1288 C C . TYR A 1 168 ? -57.781 5.312 -91.193 1.00 25.11 162 TYR A C 1
ATOM 1289 O O . TYR A 1 168 ? -58.810 5.342 -90.519 1.00 21.31 162 TYR A O 1
ATOM 1298 N N . TYR A 1 169 ? -57.225 6.404 -91.700 1.00 24.75 163 TYR A N 1
ATOM 1299 C CA . TYR A 1 169 ? -57.932 7.673 -91.681 1.00 19.38 163 TYR A CA 1
ATOM 1300 C C . TYR A 1 169 ? -58.392 7.980 -93.099 1.00 23.85 163 TYR A C 1
ATOM 1301 O O . TYR A 1 169 ? -57.789 7.521 -94.080 1.00 20.43 163 TYR A O 1
ATOM 1310 N N . LEU A 1 170 ? -59.466 8.747 -93.204 1.00 18.89 164 LEU A N 1
ATOM 1311 C CA . LEU A 1 170 ? -60.049 9.061 -94.500 1.00 19.36 164 LEU A CA 1
ATOM 1312 C C . LEU A 1 170 ? -59.390 10.276 -95.157 1.00 17.33 164 LEU A C 1
ATOM 1313 O O . LEU A 1 170 ? -59.128 11.281 -94.504 1.00 17.85 164 LEU A O 1
ATOM 1318 N N . HIS A 1 171 ? -59.109 10.174 -96.451 1.00 18.48 165 HIS A N 1
ATOM 1319 C CA . HIS A 1 171 ? -58.790 11.341 -97.254 1.00 13.82 165 HIS A CA 1
ATOM 1320 C C . HIS A 1 171 ? -59.521 11.294 -98.594 1.00 20.83 165 HIS A C 1
ATOM 1321 O O . HIS A 1 171 ? -59.224 10.458 -99.445 1.00 19.43 165 HIS A O 1
ATOM 1328 N N . LEU A 1 172 ? -60.500 12.177 -98.774 1.00 17.11 166 LEU A N 1
ATOM 1329 C CA . LEU A 1 172 ? -61.178 12.283 -100.061 1.00 20.79 166 LEU A CA 1
ATOM 1330 C C . LEU A 1 172 ? -60.229 12.834 -101.100 1.00 17.34 166 LEU A C 1
ATOM 1331 O O . LEU A 1 172 ? -60.338 12.508 -102.270 1.00 21.41 166 LEU A O 1
ATOM 1336 N N . TYR A 1 173 ? -59.284 13.656 -100.652 1.00 17.49 167 TYR A N 1
ATOM 1337 C CA . TYR A 1 173 ? -58.309 14.262 -101.534 1.00 18.33 167 TYR A CA 1
ATOM 1338 C C . TYR A 1 173 ? -56.940 13.628 -101.355 1.00 17.85 167 TYR A C 1
ATOM 1339 O O . TYR A 1 173 ? -56.846 12.398 -101.273 1.00 16.24 167 TYR A O 1
ATOM 1348 N N . ASP A 1 174 ? -55.882 14.430 -101.305 1.00 16.51 168 ASP A N 1
ATOM 1349 C CA . ASP A 1 174 ? -54.546 13.841 -101.249 1.00 17.71 168 ASP A CA 1
ATOM 1350 C C . ASP A 1 174 ? -54.238 13.190 -99.900 1.00 20.82 168 ASP A C 1
ATOM 1351 O O . ASP A 1 174 ? -54.954 13.399 -98.913 1.00 19.84 168 ASP A O 1
ATOM 1356 N N . VAL A 1 175 ? -53.173 12.395 -99.872 1.00 22.74 169 VAL A N 1
ATOM 1357 C CA . VAL A 1 175 ? -52.853 11.557 -98.720 1.00 21.62 169 VAL A CA 1
ATOM 1358 C C . VAL A 1 175 ? -52.530 12.366 -97.461 1.00 22.00 169 VAL A C 1
ATOM 1359 O O . VAL A 1 175 ? -52.869 11.959 -96.353 1.00 20.01 169 VAL A O 1
ATOM 1363 N N . THR A 1 176 ? -51.883 13.512 -97.627 1.00 21.89 170 THR A N 1
ATOM 1364 C CA . THR A 1 176 ? -51.554 14.328 -96.472 1.00 17.06 170 THR A CA 1
ATOM 1365 C C . THR A 1 176 ? -52.630 15.371 -96.216 1.00 21.87 170 THR A C 1
ATOM 1366 O O . THR A 1 176 ? -52.383 16.368 -95.540 1.00 19.28 170 THR A O 1
ATOM 1370 N N . GLN A 1 177 ? -53.815 15.139 -96.774 1.00 19.76 171 GLN A N 1
ATOM 1371 C CA . GLN A 1 177 ? -54.986 15.967 -96.507 1.00 18.90 171 GLN A CA 1
ATOM 1372 C C . GLN A 1 177 ? -56.022 15.123 -95.790 1.00 15.05 171 GLN A C 1
ATOM 1373 O O . GLN A 1 177 ? -56.859 14.487 -96.421 1.00 18.08 171 GLN A O 1
ATOM 1379 N N . ALA A 1 178 ? -55.978 15.122 -94.466 1.00 19.94 172 ALA A N 1
ATOM 1380 C CA . ALA A 1 178 ? -56.880 14.270 -93.680 1.00 14.29 172 ALA A CA 1
ATOM 1381 C C . ALA A 1 178 ? -58.220 14.945 -93.411 1.00 15.42 172 ALA A C 1
ATOM 1382 O O . ALA A 1 178 ? -58.252 16.064 -92.883 1.00 16.19 172 ALA A O 1
ATOM 1384 N N . ASP A 1 179 ? -59.310 14.252 -93.735 1.00 13.51 173 ASP A N 1
ATOM 1385 C CA . ASP A 1 179 ? -60.656 14.795 -93.612 1.00 14.91 173 ASP A CA 1
ATOM 1386 C C . ASP A 1 179 ? -61.035 15.024 -92.157 1.00 19.05 173 ASP A C 1
ATOM 1387 O O . ASP A 1 179 ? -60.928 14.113 -91.338 1.00 18.26 173 ASP A O 1
ATOM 1392 N N . LEU A 1 180 ? -61.486 16.235 -91.847 1.00 16.26 174 LEU A N 1
ATOM 1393 C CA . LEU A 1 180 ? -61.967 16.564 -90.506 1.00 17.31 174 LEU A CA 1
ATOM 1394 C C . LEU A 1 180 ? -63.290 15.863 -90.266 1.00 18.15 174 LEU A C 1
ATOM 1395 O O . LEU A 1 180 ? -64.072 15.639 -91.189 1.00 18.26 174 LEU A O 1
ATOM 1400 N N . ASN A 1 181 ? -63.530 15.520 -89.009 1.00 17.91 175 ASN A N 1
ATOM 1401 C CA . ASN A 1 181 ? -64.738 14.833 -88.601 1.00 18.26 175 ASN A CA 1
ATOM 1402 C C . ASN A 1 181 ? -65.820 15.849 -88.231 1.00 20.86 175 ASN A C 1
ATOM 1403 O O . ASN A 1 181 ? -65.888 16.300 -87.081 1.00 16.59 175 ASN A O 1
ATOM 1408 N N . TRP A 1 182 ? -66.669 16.208 -89.194 1.00 18.92 176 TRP A N 1
ATOM 1409 C CA . TRP A 1 182 ? -67.717 17.199 -88.923 1.00 24.53 176 TRP A CA 1
ATOM 1410 C C . TRP A 1 182 ? -68.850 16.705 -88.000 1.00 19.78 176 TRP A C 1
ATOM 1411 O O . TRP A 1 182 ? -69.601 17.510 -87.474 1.00 19.41 176 TRP A O 1
ATOM 1422 N N . GLU A 1 183 ? -68.951 15.398 -87.774 1.00 24.36 177 GLU A N 1
ATOM 1423 C CA . GLU A 1 183 ? -69.891 14.880 -86.765 1.00 22.61 177 GLU A CA 1
ATOM 1424 C C . GLU A 1 183 ? -69.501 15.337 -85.363 1.00 22.25 177 GLU A C 1
ATOM 1425 O O . GLU A 1 183 ? -70.299 15.287 -84.440 1.00 25.37 177 GLU A O 1
ATOM 1431 N N . ASN A 1 184 ? -68.266 15.791 -85.213 1.00 24.98 178 ASN A N 1
ATOM 1432 C CA . ASN A 1 184 ? -67.742 16.178 -83.914 1.00 23.53 178 ASN A CA 1
ATOM 1433 C C . ASN A 1 184 ? -67.946 17.665 -83.608 1.00 22.94 178 ASN A C 1
ATOM 1434 O O . ASN A 1 184 ? -67.251 18.525 -84.153 1.00 24.73 178 ASN A O 1
ATOM 1439 N N . GLU A 1 185 ? -68.862 17.953 -82.684 1.00 26.81 179 GLU A N 1
ATOM 1440 C CA . GLU A 1 185 ? -69.208 19.327 -82.341 1.00 25.41 179 GLU A CA 1
ATOM 1441 C C . GLU A 1 185 ? -67.996 20.119 -81.884 1.00 22.80 179 GLU A C 1
ATOM 1442 O O . GLU A 1 185 ? -67.891 21.321 -82.153 1.00 24.49 179 GLU A O 1
ATOM 1448 N N . ALA A 1 186 ? -67.062 19.438 -81.229 1.00 24.32 180 ALA A N 1
ATOM 1449 C CA . ALA A 1 186 ? -65.778 20.040 -80.861 1.00 20.07 180 ALA A CA 1
ATOM 1450 C C . ALA A 1 186 ? -65.020 20.589 -82.071 1.00 16.29 180 ALA A C 1
ATOM 1451 O O . ALA A 1 186 ? -64.444 21.676 -82.013 1.00 22.99 180 ALA A O 1
ATOM 1453 N N . VAL A 1 187 ? -65.004 19.825 -83.156 1.00 21.49 181 VAL A N 1
ATOM 1454 C CA . VAL A 1 187 ? -64.350 20.269 -84.389 1.00 18.65 181 VAL A CA 1
ATOM 1455 C C . VAL A 1 187 ? -65.026 21.539 -84.943 1.00 16.00 181 VAL A C 1
ATOM 1456 O O . VAL A 1 187 ? -64.351 22.527 -85.263 1.00 18.76 181 VAL A O 1
ATOM 1460 N N . ARG A 1 188 ? -66.352 21.495 -85.053 1.00 15.32 182 ARG A N 1
ATOM 1461 C CA . ARG A 1 188 ? -67.120 22.634 -85.547 1.00 19.66 182 ARG A CA 1
ATOM 1462 C C . ARG A 1 188 ? -66.829 23.913 -84.785 1.00 18.83 182 ARG A C 1
ATOM 1463 O O . ARG A 1 188 ? -66.611 24.960 -85.395 1.00 16.62 182 ARG A O 1
ATOM 1471 N N . LYS A 1 189 ? -66.826 23.831 -83.454 1.00 21.54 183 LYS A N 1
ATOM 1472 C CA . LYS A 1 189 ? -66.573 25.012 -82.635 1.00 18.17 183 LYS A CA 1
ATOM 1473 C C . LYS A 1 189 ? -65.185 25.564 -82.899 1.00 16.37 183 LYS A C 1
ATOM 1474 O O . LYS A 1 189 ? -64.996 26.778 -82.980 1.00 18.76 183 LYS A O 1
ATOM 1480 N N . LYS A 1 190 ? -64.213 24.676 -83.047 1.00 17.09 184 LYS A N 1
ATOM 1481 C CA . LYS A 1 190 ? -62.854 25.125 -83.322 1.00 18.24 184 LYS A CA 1
ATOM 1482 C C . LYS A 1 190 ? -62.803 25.841 -84.675 1.00 15.29 184 LYS A C 1
ATOM 1483 O O . LYS A 1 190 ? -62.140 26.863 -84.818 1.00 16.51 184 LYS A O 1
ATOM 1489 N N . VAL A 1 191 ? -63.503 25.296 -85.662 1.00 16.68 185 VAL A N 1
ATOM 1490 C CA . VAL A 1 191 ? -63.555 25.922 -86.984 1.00 17.15 185 VAL A CA 1
ATOM 1491 C C . VAL A 1 191 ? -64.188 27.311 -86.887 1.00 17.64 185 VAL A C 1
ATOM 1492 O O . VAL A 1 191 ? -63.650 28.277 -87.417 1.00 19.48 185 VAL A O 1
ATOM 1496 N N . TYR A 1 192 ? -65.293 27.423 -86.157 1.00 14.72 186 TYR A N 1
ATOM 1497 C CA . TYR A 1 192 ? -65.953 28.726 -85.991 1.00 17.79 186 TYR A CA 1
ATOM 1498 C C . TYR A 1 192 ? -65.066 29.763 -85.287 1.00 18.28 186 TYR A C 1
ATOM 1499 O O . TYR A 1 192 ? -65.038 30.945 -85.662 1.00 18.92 186 TYR A O 1
ATOM 1508 N N . GLU A 1 193 ? -64.348 29.330 -84.256 1.00 19.12 187 GLU A N 1
ATOM 1509 C CA . GLU A 1 193 ? -63.457 30.236 -83.545 1.00 17.88 187 GLU A CA 1
ATOM 1510 C C . GLU A 1 193 ? -62.425 30.750 -84.522 1.00 17.74 187 GLU A C 1
ATOM 1511 O O . GLU A 1 193 ? -62.100 31.932 -84.537 1.00 16.00 187 GLU A O 1
ATOM 1517 N N . MET A 1 194 ? -61.923 29.850 -85.359 1.00 15.64 188 MET A N 1
ATOM 1518 C CA . MET A 1 194 ? -60.938 30.242 -86.342 1.00 18.51 188 MET A CA 1
ATOM 1519 C C . MET A 1 194 ? -61.542 31.250 -87.339 1.00 14.87 188 MET A C 1
ATOM 1520 O O . MET A 1 194 ? -60.892 32.212 -87.731 1.00 13.82 188 MET A O 1
ATOM 1525 N N . MET A 1 195 ? -62.787 31.018 -87.740 1.00 15.99 189 MET A N 1
ATOM 1526 C CA . MET A 1 195 ? -63.464 31.928 -88.658 1.00 15.58 189 MET A CA 1
ATOM 1527 C C . MET A 1 195 ? -63.660 33.318 -88.030 1.00 17.78 189 MET A C 1
ATOM 1528 O O . MET A 1 195 ? -63.487 34.345 -88.690 1.00 17.36 189 MET A O 1
ATOM 1533 N N . HIS A 1 196 ? -63.986 33.347 -86.739 1.00 21.47 190 HIS A N 1
ATOM 1534 C CA . HIS A 1 196 ? -64.163 34.613 -86.031 1.00 16.12 190 HIS A CA 1
ATOM 1535 C C . HIS A 1 196 ? -62.873 35.412 -86.028 1.00 20.88 190 HIS A C 1
ATOM 1536 O O . HIS A 1 196 ? -62.883 36.611 -86.268 1.00 22.94 190 HIS A O 1
ATOM 1543 N N . PHE A 1 197 ? -61.757 34.736 -85.782 1.00 18.75 191 PHE A N 1
ATOM 1544 C CA . PHE A 1 197 ? -60.451 35.378 -85.770 1.00 16.20 191 PHE A CA 1
ATOM 1545 C C . PHE A 1 197 ? -60.233 36.198 -87.039 1.00 17.84 191 PHE A C 1
ATOM 1546 O O . PHE A 1 197 ? -59.806 37.353 -86.982 1.00 18.65 191 PHE A O 1
ATOM 1554 N N . TRP A 1 198 ? -60.545 35.604 -88.189 1.00 15.88 192 TRP A N 1
ATOM 1555 C CA . TRP A 1 198 ? -60.315 36.275 -89.459 1.00 13.77 192 TRP A CA 1
ATOM 1556 C C . TRP A 1 198 ? -61.305 37.419 -89.707 1.00 12.03 192 TRP A C 1
ATOM 1557 O O . TRP A 1 198 ? -60.899 38.510 -90.087 1.00 12.84 192 TRP A O 1
ATOM 1568 N N . PHE A 1 199 ? -62.591 37.166 -89.489 1.00 14.99 193 PHE A N 1
ATOM 1569 C CA . PHE A 1 199 ? -63.630 38.201 -89.610 1.00 16.54 193 PHE A CA 1
ATOM 1570 C C . PHE A 1 199 ? -63.357 39.418 -88.720 1.00 20.80 193 PHE A C 1
ATOM 1571 O O . PHE A 1 199 ? -63.504 40.570 -89.139 1.00 18.88 193 PHE A O 1
ATOM 1579 N N . GLU A 1 200 ? -62.952 39.153 -87.482 1.00 21.89 194 GLU A N 1
ATOM 1580 C CA . GLU A 1 200 ? -62.657 40.225 -86.544 1.00 21.87 194 GLU A CA 1
ATOM 1581 C C . GLU A 1 200 ? -61.412 40.984 -86.977 1.00 22.78 194 GLU A C 1
ATOM 1582 O O . GLU A 1 200 ? -61.215 42.132 -86.606 1.00 27.57 194 GLU A O 1
ATOM 1588 N N . LYS A 1 201 ? -60.597 40.341 -87.806 1.00 23.53 195 LYS A N 1
ATOM 1589 C CA . LYS A 1 201 ? -59.432 40.984 -88.393 1.00 17.36 195 LYS A CA 1
ATOM 1590 C C . LYS A 1 201 ? -59.897 41.951 -89.477 1.00 22.87 195 LYS A C 1
ATOM 1591 O O . LYS A 1 201 ? -59.220 42.928 -89.793 1.00 21.36 195 LYS A O 1
ATOM 1597 N N . GLY A 1 202 ? -61.077 41.690 -90.029 1.00 21.28 196 GLY A N 1
ATOM 1598 C CA . GLY A 1 202 ? -61.678 42.629 -90.960 1.00 22.36 196 GLY A CA 1
ATOM 1599 C C . GLY A 1 202 ? -61.908 42.116 -92.367 1.00 20.02 196 GLY A C 1
ATOM 1600 O O . GLY A 1 202 ? -62.272 42.895 -93.236 1.00 19.63 196 GLY A O 1
ATOM 1601 N N . ILE A 1 203 ? -61.701 40.822 -92.604 1.00 18.91 197 ILE A N 1
ATOM 1602 C CA . ILE A 1 203 ? -62.015 40.263 -93.925 1.00 18.03 197 ILE A CA 1
ATOM 1603 C C . ILE A 1 203 ? -63.529 40.315 -94.124 1.00 21.77 197 ILE A C 1
ATOM 1604 O O . ILE A 1 203 ? -64.291 40.419 -93.152 1.00 16.63 197 ILE A O 1
ATOM 1609 N N . ASP A 1 204 ? -63.966 40.243 -95.379 1.00 15.65 198 ASP A N 1
ATOM 1610 C CA . ASP A 1 204 ? -65.368 40.460 -95.708 1.00 16.55 198 ASP A CA 1
ATOM 1611 C C . ASP A 1 204 ? -66.100 39.177 -96.073 1.00 15.79 198 ASP A C 1
ATOM 1612 O O . ASP A 1 204 ? -67.277 39.184 -96.422 1.00 13.55 198 ASP A O 1
ATOM 1617 N N . GLY A 1 205 ? -65.404 38.058 -95.984 1.00 14.08 199 GLY A N 1
ATOM 1618 C CA . GLY A 1 205 ? -66.046 36.805 -96.305 1.00 10.71 199 GLY A CA 1
ATOM 1619 C C . GLY A 1 205 ? -65.113 35.689 -96.698 1.00 9.48 199 GLY A C 1
ATOM 1620 O O . GLY A 1 205 ? -63.880 35.825 -96.658 1.00 9.00 199 GLY A O 1
ATOM 1621 N N . PHE A 1 206 ? -65.734 34.590 -97.095 1.00 7.81 200 PHE A N 1
ATOM 1622 C CA . PHE A 1 206 ? -65.053 33.332 -97.365 1.00 16.23 200 PHE A CA 1
ATOM 1623 C C . PHE A 1 206 ? -65.610 32.636 -98.610 1.00 12.69 200 PHE A C 1
ATOM 1624 O O . PHE A 1 206 ? -66.823 32.608 -98.848 1.00 12.54 200 PHE A O 1
ATOM 1632 N N . ARG A 1 207 ? -64.717 32.067 -99.396 1.00 10.28 201 ARG A N 1
ATOM 1633 C CA . ARG A 1 207 ? -65.134 31.062 -100.344 1.00 15.35 201 ARG A CA 1
ATOM 1634 C C . ARG A 1 207 ? -64.831 29.730 -99.687 1.00 14.61 201 ARG A C 1
ATOM 1635 O O . ARG A 1 207 ? -63.711 29.519 -99.220 1.00 16.28 201 ARG A O 1
ATOM 1643 N N . LEU A 1 208 ? -65.829 28.853 -99.632 1.00 11.89 202 LEU A N 1
ATOM 1644 C CA . LEU A 1 208 ? -65.735 27.589 -98.892 1.00 12.04 202 LEU A CA 1
ATOM 1645 C C . LEU A 1 208 ? -65.416 26.422 -99.812 1.00 14.98 202 LEU A C 1
ATOM 1646 O O . LEU A 1 208 ? -66.299 25.876 -100.481 1.00 11.66 202 LEU A O 1
ATOM 1651 N N . ASP A 1 209 ? -64.140 26.049 -99.817 1.00 15.36 203 ASP A N 1
ATOM 1652 C CA . ASP A 1 209 ? -63.582 24.970 -100.629 1.00 14.99 203 ASP A CA 1
ATOM 1653 C C . ASP A 1 209 ? -64.311 23.639 -100.409 1.00 19.40 203 ASP A C 1
ATOM 1654 O O . ASP A 1 209 ? -64.488 23.202 -99.258 1.00 15.84 203 ASP A O 1
ATOM 1659 N N . VAL A 1 210 ? -64.740 23.016 -101.515 1.00 14.74 204 VAL A N 1
ATOM 1660 C CA . VAL A 1 210 ? -65.449 21.721 -101.531 1.00 17.42 204 VAL A CA 1
ATOM 1661 C C . VAL A 1 210 ? -66.364 21.473 -100.333 1.00 19.03 204 VAL A C 1
ATOM 1662 O O . VAL A 1 210 ? -66.407 20.374 -99.773 1.00 17.17 204 VAL A O 1
ATOM 1666 N N . ILE A 1 211 ? -67.128 22.494 -99.966 1.00 11.54 205 ILE A N 1
ATOM 1667 C CA . ILE A 1 211 ? -67.828 22.464 -98.698 1.00 16.40 205 ILE A CA 1
ATOM 1668 C C . ILE A 1 211 ? -68.945 21.428 -98.677 1.00 16.03 205 ILE A C 1
ATOM 1669 O O . ILE A 1 211 ? -69.357 20.986 -97.612 1.00 17.94 205 ILE A O 1
ATOM 1674 N N . ASN A 1 212 ? -69.416 20.996 -99.842 1.00 14.34 206 ASN A N 1
ATOM 1675 C CA . ASN A 1 212 ? -70.534 20.071 -99.838 1.00 13.22 206 ASN A CA 1
ATOM 1676 C C . ASN A 1 212 ? -70.157 18.609 -99.605 1.00 16.08 206 ASN A C 1
ATOM 1677 O O . ASN A 1 212 ? -71.002 17.740 -99.712 1.00 15.49 206 ASN A O 1
ATOM 1682 N N . VAL A 1 213 ? -68.900 18.339 -99.262 1.00 16.71 207 VAL A N 1
ATOM 1683 C CA . VAL A 1 213 ? -68.494 16.964 -98.977 1.00 15.18 207 VAL A CA 1
ATOM 1684 C C . VAL A 1 213 ? -68.215 16.695 -97.489 1.00 20.64 207 VAL A C 1
ATOM 1685 O O . VAL A 1 213 ? -67.735 15.623 -97.120 1.00 18.40 207 VAL A O 1
ATOM 1689 N N . ILE A 1 214 ? -68.545 17.652 -96.632 1.00 19.97 208 ILE A N 1
ATOM 1690 C CA . ILE A 1 214 ? -68.215 17.526 -95.215 1.00 17.03 208 ILE A CA 1
ATOM 1691 C C . ILE A 1 214 ? -69.131 16.553 -94.467 1.00 20.75 208 ILE A C 1
ATOM 1692 O O . ILE A 1 214 ? -68.767 16.041 -93.402 1.00 20.62 208 ILE A O 1
ATOM 1697 N N . SER A 1 215 ? -70.314 16.301 -95.021 1.00 18.33 209 SER A N 1
ATOM 1698 C CA . SER A 1 215 ? -71.248 15.365 -94.413 1.00 20.68 209 SER A CA 1
ATOM 1699 C C . SER A 1 215 ? -71.182 13.960 -95.027 1.00 27.02 209 SER A C 1
ATOM 1700 O O . SER A 1 215 ? -71.683 13.717 -96.139 1.00 22.84 209 SER A O 1
ATOM 1703 N N . LYS A 1 216 ? -70.572 13.039 -94.285 1.00 20.31 210 LYS A N 1
ATOM 1704 C CA . LYS A 1 216 ? -70.408 11.655 -94.735 1.00 23.75 210 LYS A CA 1
ATOM 1705 C C . LYS A 1 216 ? -71.478 10.733 -94.168 1.00 26.21 210 LYS A C 1
ATOM 1706 O O . LYS A 1 216 ? -71.874 10.863 -93.015 1.00 27.37 210 LYS A O 1
ATOM 1712 N N . ASP A 1 217 ? -71.931 9.786 -94.980 1.00 27.60 211 ASP A N 1
ATOM 1713 C CA . ASP A 1 217 ? -72.811 8.721 -94.508 1.00 28.18 211 ASP A CA 1
ATOM 1714 C C . ASP A 1 217 ? -72.102 7.901 -93.428 1.00 29.31 211 ASP A C 1
ATOM 1715 O O . ASP A 1 217 ? -71.094 7.250 -93.706 1.00 29.30 211 ASP A O 1
ATOM 1720 N N . GLN A 1 218 ? -72.644 7.923 -92.211 1.00 25.94 212 GLN A N 1
ATOM 1721 C CA . GLN A 1 218 ? -72.017 7.291 -91.047 1.00 28.20 212 GLN A CA 1
ATOM 1722 C C . GLN A 1 218 ? -72.159 5.768 -90.976 1.00 28.48 212 GLN A C 1
ATOM 1723 O O . GLN A 1 218 ? -71.772 5.155 -89.990 1.00 26.85 212 GLN A O 1
ATOM 1729 N N . ARG A 1 219 ? -72.726 5.162 -92.007 1.00 29.80 213 ARG A N 1
ATOM 1730 C CA . ARG A 1 219 ? -72.770 3.710 -92.086 1.00 32.26 213 ARG A CA 1
ATOM 1731 C C . ARG A 1 219 ? -71.599 3.204 -92.927 1.00 32.77 213 ARG A C 1
ATOM 1732 O O . ARG A 1 219 ? -71.389 2.001 -93.056 1.00 32.05 213 ARG A O 1
ATOM 1740 N N . PHE A 1 220 ? -70.834 4.154 -93.465 1.00 32.10 214 PHE A N 1
ATOM 1741 C CA . PHE A 1 220 ? -69.769 3.908 -94.434 1.00 24.71 214 PHE A CA 1
ATOM 1742 C C . PHE A 1 220 ? -69.933 2.636 -95.255 1.00 30.02 214 PHE A C 1
ATOM 1743 O O . PHE A 1 220 ? -69.157 1.700 -95.103 1.00 30.61 214 PHE A O 1
ATOM 1751 N N . PRO A 1 221 ? -70.950 2.600 -96.124 1.00 25.59 215 PRO A N 1
ATOM 1752 C CA . PRO A 1 221 ? -71.160 1.425 -96.965 1.00 25.68 215 PRO A CA 1
ATOM 1753 C C . PRO A 1 221 ? -70.288 1.465 -98.219 1.00 31.89 215 PRO A C 1
ATOM 1754 O O . PRO A 1 221 ? -69.729 2.515 -98.554 1.00 24.32 215 PRO A O 1
ATOM 1758 N N . ASP A 1 222 ? -70.163 0.320 -98.885 1.00 27.64 216 ASP A N 1
ATOM 1759 C CA . ASP A 1 222 ? -69.421 0.219 -100.136 1.00 30.59 216 ASP A CA 1
ATOM 1760 C C . ASP A 1 222 ? -70.262 0.711 -101.310 1.00 28.86 216 ASP A C 1
ATOM 1761 O O . ASP A 1 222 ? -71.490 0.624 -101.289 1.00 27.48 216 ASP A O 1
ATOM 1766 N N . ASP A 1 223 ? -69.589 1.210 -102.340 1.00 26.87 217 ASP A N 1
ATOM 1767 C CA . ASP A 1 223 ? -70.258 1.701 -103.540 1.00 33.60 217 ASP A CA 1
ATOM 1768 C C . ASP A 1 223 ? -70.051 0.717 -104.694 1.00 35.88 217 ASP A C 1
ATOM 1769 O O . ASP A 1 223 ? -68.922 0.541 -105.158 1.00 34.57 217 ASP A O 1
ATOM 1774 N N . ASP A 1 224 ? -71.127 0.079 -105.157 1.00 33.72 218 ASP A N 1
ATOM 1775 C CA . ASP A 1 224 ? -71.058 -0.731 -106.374 1.00 39.74 218 ASP A CA 1
ATOM 1776 C C . ASP A 1 224 ? -70.909 0.170 -107.583 1.00 37.44 218 ASP A C 1
ATOM 1777 O O . ASP A 1 224 ? -69.861 0.221 -108.228 1.00 44.93 218 ASP A O 1
ATOM 1782 N N . GLU A 1 225 ? -71.987 0.889 -107.864 1.00 38.16 219 GLU A N 1
ATOM 1783 C CA . GLU A 1 225 ? -72.138 1.681 -109.077 1.00 42.74 219 GLU A CA 1
ATOM 1784 C C . GLU A 1 225 ? -71.145 2.827 -109.237 1.00 44.47 219 GLU A C 1
ATOM 1785 O O . GLU A 1 225 ? -71.163 3.511 -110.261 1.00 48.22 219 GLU A O 1
ATOM 1791 N N . GLY A 1 226 ? -70.291 3.051 -108.239 1.00 41.14 220 GLY A N 1
ATOM 1792 C CA . GLY A 1 226 ? -69.384 4.188 -108.289 1.00 39.73 220 GLY A CA 1
ATOM 1793 C C . GLY A 1 226 ? -68.157 4.195 -107.389 1.00 32.02 220 GLY A C 1
ATOM 1794 O O . GLY A 1 226 ? -67.739 3.174 -106.846 1.00 26.70 220 GLY A O 1
ATOM 1795 N N . ASP A 1 227 ? -67.582 5.386 -107.238 1.00 37.62 221 ASP A N 1
ATOM 1796 C CA . ASP A 1 227 ? -66.351 5.573 -106.473 1.00 31.83 221 ASP A CA 1
ATOM 1797 C C . ASP A 1 227 ? -66.614 5.964 -105.018 1.00 28.41 221 ASP A C 1
ATOM 1798 O O . ASP A 1 227 ? -65.680 6.229 -104.262 1.00 27.42 221 ASP A O 1
ATOM 1803 N N . GLY A 1 228 ? -67.886 6.014 -104.636 1.00 30.59 222 GLY A N 1
ATOM 1804 C CA . GLY A 1 228 ? -68.247 6.311 -103.262 1.00 23.63 222 GLY A CA 1
ATOM 1805 C C . GLY A 1 228 ? -68.756 7.721 -103.041 1.00 24.04 222 GLY A C 1
ATOM 1806 O O . GLY A 1 228 ? -69.240 8.042 -101.956 1.00 24.80 222 GLY A O 1
ATOM 1807 N N . ARG A 1 229 ? -68.665 8.570 -104.061 1.00 21.27 223 ARG A N 1
ATOM 1808 C CA . ARG A 1 229 ? -69.010 9.983 -103.882 1.00 23.87 223 ARG A CA 1
ATOM 1809 C C . ARG A 1 229 ? -70.477 10.144 -103.537 1.00 25.12 223 ARG A C 1
ATOM 1810 O O . ARG A 1 229 ? -70.884 11.160 -102.976 1.00 22.48 223 ARG A O 1
ATOM 1818 N N . ARG A 1 230 ? -71.255 9.117 -103.870 1.00 20.50 224 ARG A N 1
ATOM 1819 C CA . ARG A 1 230 ? -72.682 9.078 -103.602 1.00 25.27 224 ARG A CA 1
ATOM 1820 C C . ARG A 1 230 ? -72.932 9.063 -102.101 1.00 26.99 224 ARG A C 1
ATOM 1821 O O . ARG A 1 230 ? -74.049 9.315 -101.653 1.00 29.18 224 ARG A O 1
ATOM 1829 N N . PHE A 1 231 ? -71.893 8.762 -101.327 1.00 22.38 225 PHE A N 1
ATOM 1830 C CA . PHE A 1 231 ? -72.038 8.682 -99.871 1.00 25.44 225 PHE A CA 1
ATOM 1831 C C . PHE A 1 231 ? -71.489 9.865 -99.072 1.00 26.92 225 PHE A C 1
ATOM 1832 O O . PHE A 1 231 ? -71.486 9.830 -97.842 1.00 25.75 225 PHE A O 1
ATOM 1840 N N . TYR A 1 232 ? -71.035 10.915 -99.748 1.00 24.94 226 TYR A N 1
ATOM 1841 C CA . TYR A 1 232 ? -70.595 12.104 -99.021 1.00 20.73 226 TYR A CA 1
ATOM 1842 C C . TYR A 1 232 ? -70.880 13.406 -99.771 1.00 23.13 226 TYR A C 1
ATOM 1843 O O . TYR A 1 232 ? -70.601 14.491 -99.266 1.00 21.72 226 TYR A O 1
ATOM 1852 N N . THR A 1 233 ? -71.429 13.312 -100.976 1.00 20.54 227 THR A N 1
ATOM 1853 C CA . THR A 1 233 ? -71.698 14.534 -101.724 1.00 27.02 227 THR A CA 1
ATOM 1854 C C . THR A 1 233 ? -73.111 15.043 -101.464 1.00 24.97 227 THR A C 1
ATOM 1855 O O . THR A 1 233 ? -74.080 14.343 -101.723 1.00 20.78 227 THR A O 1
ATOM 1859 N N . ASP A 1 234 ? -73.209 16.270 -100.958 1.00 26.07 228 ASP A N 1
ATOM 1860 C CA . ASP A 1 234 ? -74.492 16.810 -100.537 1.00 23.57 228 ASP A CA 1
ATOM 1861 C C . ASP A 1 234 ? -75.161 15.814 -99.584 1.00 21.54 228 ASP A C 1
ATOM 1862 O O . ASP A 1 234 ? -76.285 15.368 -99.816 1.00 19.52 228 ASP A O 1
ATOM 1867 N N . GLY A 1 235 ? -74.430 15.461 -98.528 1.00 20.50 229 GLY A N 1
ATOM 1868 C CA . GLY A 1 235 ? -74.847 14.444 -97.584 1.00 20.65 229 GLY A CA 1
ATOM 1869 C C . GLY A 1 235 ? -75.921 14.867 -96.605 1.00 26.31 229 GLY A C 1
ATOM 1870 O O . GLY A 1 235 ? -76.324 16.033 -96.577 1.00 26.02 229 GLY A O 1
ATOM 1871 N N . PRO A 1 236 ? -76.390 13.911 -95.786 1.00 27.13 230 PRO A N 1
ATOM 1872 C CA . PRO A 1 236 ? -77.522 14.088 -94.867 1.00 27.05 230 PRO A CA 1
ATOM 1873 C C . PRO A 1 236 ? -77.484 15.339 -93.987 1.00 24.87 230 PRO A C 1
ATOM 1874 O O . PRO A 1 236 ? -78.547 15.860 -93.650 1.00 29.51 230 PRO A O 1
ATOM 1878 N N . ARG A 1 237 ? -76.300 15.832 -93.641 1.00 24.97 231 ARG A N 1
ATOM 1879 C CA . ARG A 1 237 ? -76.216 16.945 -92.702 1.00 23.10 231 ARG A CA 1
ATOM 1880 C C . ARG A 1 237 ? -75.595 18.240 -93.243 1.00 20.29 231 ARG A C 1
ATOM 1881 O O . ARG A 1 237 ? -75.359 19.168 -92.470 1.00 21.20 231 ARG A O 1
ATOM 1889 N N . VAL A 1 238 ? -75.338 18.328 -94.550 1.00 18.29 232 VAL A N 1
ATOM 1890 C CA . VAL A 1 238 ? -74.638 19.508 -95.071 1.00 15.97 232 VAL A CA 1
ATOM 1891 C C . VAL A 1 238 ? -75.410 20.789 -94.831 1.00 15.82 232 VAL A C 1
ATOM 1892 O O . VAL A 1 238 ? -74.833 21.786 -94.419 1.00 19.97 232 VAL A O 1
ATOM 1896 N N . HIS A 1 239 ? -76.710 20.772 -95.089 1.00 16.06 233 HIS A N 1
ATOM 1897 C CA . HIS A 1 239 ? -77.503 21.972 -94.885 1.00 20.11 233 HIS A CA 1
ATOM 1898 C C . HIS A 1 239 ? -77.518 22.389 -93.419 1.00 18.09 233 HIS A C 1
ATOM 1899 O O . HIS A 1 239 ? -77.487 23.578 -93.086 1.00 20.28 233 HIS A O 1
ATOM 1906 N N . GLU A 1 240 ? -77.528 21.391 -92.551 1.00 17.99 234 GLU A N 1
ATOM 1907 C CA . GLU A 1 240 ? -77.550 21.614 -91.123 1.00 17.94 234 GLU A CA 1
ATOM 1908 C C . GLU A 1 240 ? -76.265 22.271 -90.674 1.00 22.63 234 GLU A C 1
ATOM 1909 O O . GLU A 1 240 ? -76.290 23.247 -89.921 1.00 23.37 234 GLU A O 1
ATOM 1915 N N . PHE A 1 241 ? -75.139 21.733 -91.132 1.00 17.10 235 PHE A N 1
ATOM 1916 C CA . PHE A 1 241 ? -73.837 22.305 -90.801 1.00 18.75 235 PHE A CA 1
ATOM 1917 C C . PHE A 1 241 ? -73.660 23.748 -91.298 1.00 20.23 235 PHE A C 1
ATOM 1918 O O . PHE A 1 241 ? -73.171 24.604 -90.567 1.00 21.14 235 PHE A O 1
ATOM 1926 N N . LEU A 1 242 ? -74.032 24.004 -92.551 1.00 18.87 236 LEU A N 1
ATOM 1927 C CA . LEU A 1 242 ? -73.869 25.332 -93.135 1.00 17.27 236 LEU A CA 1
ATOM 1928 C C . LEU A 1 242 ? -74.734 26.357 -92.420 1.00 17.73 236 LEU A C 1
ATOM 1929 O O . LEU A 1 242 ? -74.317 27.491 -92.181 1.00 18.08 236 LEU A O 1
ATOM 1934 N N . ASN A 1 243 ? -75.956 25.964 -92.094 1.00 16.90 237 ASN A N 1
ATOM 1935 C CA . ASN A 1 243 ? -76.860 26.868 -91.388 1.00 21.05 237 ASN A CA 1
ATOM 1936 C C . ASN A 1 243 ? -76.340 27.179 -89.984 1.00 21.96 237 ASN A C 1
ATOM 1937 O O . ASN A 1 243 ? -76.435 28.312 -89.503 1.00 23.34 237 ASN A O 1
ATOM 1942 N N . GLU A 1 244 ? -75.757 26.168 -89.343 1.00 22.12 238 GLU A N 1
ATOM 1943 C CA . GLU A 1 244 ? -75.153 26.348 -88.036 1.00 21.54 238 GLU A CA 1
ATOM 1944 C C . GLU A 1 244 ? -73.976 27.290 -88.172 1.00 23.20 238 GLU A C 1
ATOM 1945 O O . GLU A 1 244 ? -73.773 28.173 -87.340 1.00 20.75 238 GLU A O 1
ATOM 1951 N N . MET A 1 245 ? -73.191 27.097 -89.231 1.00 18.88 239 MET A N 1
ATOM 1952 C CA . MET A 1 245 ? -72.066 27.978 -89.493 1.00 17.00 239 MET A CA 1
ATOM 1953 C C . MET A 1 245 ? -72.580 29.400 -89.731 1.00 19.52 239 MET A C 1
ATOM 1954 O O . MET A 1 245 ? -71.931 30.387 -89.379 1.00 16.44 239 MET A O 1
ATOM 1959 N N . ASN A 1 246 ? -73.753 29.499 -90.346 1.00 16.80 240 ASN A N 1
ATOM 1960 C CA . ASN A 1 246 ? -74.372 30.808 -90.570 1.00 22.07 240 ASN A CA 1
ATOM 1961 C C . ASN A 1 246 ? -74.778 31.484 -89.242 1.00 21.65 240 ASN A C 1
ATOM 1962 O O . ASN A 1 246 ? -74.424 32.642 -88.964 1.00 18.41 240 ASN A O 1
ATOM 1967 N N . ARG A 1 247 ? -75.508 30.745 -88.416 1.00 26.33 241 ARG A N 1
ATOM 1968 C CA . ARG A 1 247 ? -75.929 31.262 -87.111 1.00 25.79 241 ARG A CA 1
ATOM 1969 C C . ARG A 1 247 ? -74.741 31.684 -86.239 1.00 26.79 241 ARG A C 1
ATOM 1970 O O . ARG A 1 247 ? -74.767 32.754 -85.633 1.00 28.29 241 ARG A O 1
ATOM 1978 N N . GLU A 1 248 ? -73.694 30.861 -86.197 1.00 21.76 242 GLU A N 1
ATOM 1979 C CA . GLU A 1 248 ? -72.542 31.119 -85.319 1.00 19.13 242 GLU A CA 1
ATOM 1980 C C . GLU A 1 248 ? -71.543 32.136 -85.870 1.00 24.16 242 GLU A C 1
ATOM 1981 O O . GLU A 1 248 ? -70.868 32.837 -85.107 1.00 21.75 242 GLU A O 1
ATOM 1987 N N . VAL A 1 249 ? -71.409 32.207 -87.191 1.00 19.58 243 VAL A N 1
ATOM 1988 C CA . VAL A 1 249 ? -70.371 33.071 -87.748 1.00 21.28 243 VAL A CA 1
ATOM 1989 C C . VAL A 1 249 ? -70.907 34.101 -88.734 1.00 22.77 243 VAL A C 1
ATOM 1990 O O . VAL A 1 249 ? -70.855 35.301 -88.464 1.00 20.46 243 VAL A O 1
ATOM 1994 N N . PHE A 1 250 ? -71.413 33.627 -89.872 1.00 16.89 244 PHE A N 1
ATOM 1995 C CA . PHE A 1 250 ? -71.810 34.513 -90.964 1.00 21.70 244 PHE A CA 1
ATOM 1996 C C . PHE A 1 250 ? -72.852 35.567 -90.556 1.00 21.23 244 PHE A C 1
ATOM 1997 O O . PHE A 1 250 ? -72.763 36.715 -90.961 1.00 20.02 244 PHE A O 1
ATOM 2005 N N . SER A 1 251 ? -73.829 35.172 -89.747 1.00 23.98 245 SER A N 1
ATOM 2006 C CA . SER A 1 251 ? -74.888 36.098 -89.351 1.00 28.04 245 SER A CA 1
ATOM 2007 C C . SER A 1 251 ? -74.417 37.294 -88.513 1.00 27.19 245 SER A C 1
ATOM 2008 O O . SER A 1 251 ? -75.195 38.221 -88.292 1.00 26.27 245 SER A O 1
ATOM 2011 N N . LYS A 1 252 ? -73.161 37.282 -88.060 1.00 25.26 246 LYS A N 1
ATOM 2012 C CA . LYS A 1 252 ? -72.651 38.340 -87.174 1.00 27.71 246 LYS A CA 1
ATOM 2013 C C . LYS A 1 252 ? -71.836 39.402 -87.901 1.00 26.86 246 LYS A C 1
ATOM 2014 O O . LYS A 1 252 ? -71.313 40.327 -87.272 1.00 24.62 246 LYS A O 1
ATOM 2020 N N . TYR A 1 253 ? -71.719 39.273 -89.216 1.00 20.16 247 TYR A N 1
ATOM 2021 C CA . TYR A 1 253 ? -70.894 40.190 -89.982 1.00 22.45 247 TYR A CA 1
ATOM 2022 C C . TYR A 1 253 ? -71.582 40.572 -91.274 1.00 20.73 247 TYR A C 1
ATOM 2023 O O . TYR A 1 253 ? -72.492 39.877 -91.736 1.00 24.00 247 TYR A O 1
ATOM 2032 N N . ASP A 1 254 ? -71.155 41.694 -91.838 1.00 23.27 248 ASP A N 1
ATOM 2033 C CA . ASP A 1 254 ? -71.580 42.091 -93.168 1.00 26.76 248 ASP A CA 1
ATOM 2034 C C . ASP A 1 254 ? -70.754 41.289 -94.162 1.00 21.58 248 ASP A C 1
ATOM 2035 O O . ASP A 1 254 ? -69.749 41.760 -94.686 1.00 27.25 248 ASP A O 1
ATOM 2040 N N . SER A 1 255 ? -71.182 40.066 -94.416 1.00 20.60 249 SER A N 1
ATOM 2041 C CA . SER A 1 255 ? -70.325 39.132 -95.116 1.00 20.33 249 SER A CA 1
ATOM 2042 C C . SER A 1 255 ? -70.868 38.715 -96.474 1.00 19.51 249 SER A C 1
ATOM 2043 O O . SER A 1 255 ? -72.030 38.957 -96.820 1.00 16.28 249 SER A O 1
ATOM 2046 N N . MET A 1 256 ? -69.987 38.091 -97.239 1.00 17.61 250 MET A N 1
ATOM 2047 C CA . MET A 1 256 ? -70.359 37.393 -98.454 1.00 17.83 250 MET A CA 1
ATOM 2048 C C . MET A 1 256 ? -69.751 36.013 -98.368 1.00 13.01 250 MET A C 1
ATOM 2049 O O . MET A 1 256 ? -68.555 35.869 -98.115 1.00 14.15 250 MET A O 1
ATOM 2054 N N . THR A 1 257 ? -70.567 34.998 -98.553 1.00 13.02 251 THR A N 1
ATOM 2055 C CA . THR A 1 257 ? -70.066 33.633 -98.542 1.00 18.10 251 THR A CA 1
ATOM 2056 C C . THR A 1 257 ? -70.402 32.939 -99.849 1.00 19.26 251 THR A C 1
ATOM 2057 O O . THR A 1 257 ? -71.553 32.970 -100.312 1.00 19.75 251 THR A O 1
ATOM 2061 N N . VAL A 1 258 ? -69.401 32.307 -100.447 1.00 14.64 252 VAL A N 1
ATOM 2062 C CA . VAL A 1 258 ? -69.628 31.558 -101.661 1.00 14.16 252 VAL A CA 1
ATOM 2063 C C . VAL A 1 258 ? -69.095 30.146 -101.474 1.00 15.68 252 VAL A C 1
ATOM 2064 O O . VAL A 1 258 ? -67.965 29.953 -101.055 1.00 16.64 252 VAL A O 1
ATOM 2068 N N . GLY A 1 259 ? -69.929 29.153 -101.746 1.00 11.75 253 GLY A N 1
ATOM 2069 C CA . GLY A 1 259 ? -69.482 27.783 -101.627 1.00 12.89 253 GLY A CA 1
ATOM 2070 C C . GLY A 1 259 ? -68.992 27.233 -102.947 1.00 14.43 253 GLY A C 1
ATOM 2071 O O . GLY A 1 259 ? -69.620 27.442 -103.987 1.00 10.45 253 GLY A O 1
ATOM 2072 N N . GLU A 1 260 ? -67.865 26.527 -102.909 1.00 14.36 254 GLU A N 1
ATOM 2073 C CA . GLU A 1 260 ? -67.424 25.747 -104.055 1.00 14.60 254 GLU A CA 1
ATOM 2074 C C . GLU A 1 260 ? -67.939 24.316 -103.919 1.00 17.92 254 GLU A C 1
ATOM 2075 O O . GLU A 1 260 ? -67.618 23.617 -102.960 1.00 16.29 254 GLU A O 1
ATOM 2081 N N . MET A 1 261 ? -68.758 23.903 -104.880 1.00 17.52 255 MET A N 1
ATOM 2082 C CA . MET A 1 261 ? -69.400 22.598 -104.866 1.00 19.97 255 MET A CA 1
ATOM 2083 C C . MET A 1 261 ? -68.688 21.574 -105.728 1.00 20.62 255 MET A C 1
ATOM 2084 O O . MET A 1 261 ? -68.345 21.843 -106.876 1.00 24.29 255 MET A O 1
ATOM 2089 N N . SER A 1 262 ? -68.529 20.375 -105.203 1.00 19.34 256 SER A N 1
ATOM 2090 C CA . SER A 1 262 ? -68.121 19.259 -106.037 1.00 25.17 256 SER A CA 1
ATOM 2091 C C . SER A 1 262 ? -69.376 18.504 -106.502 1.00 21.52 256 SER A C 1
ATOM 2092 O O . SER A 1 262 ? -70.277 18.268 -105.703 1.00 25.47 256 SER A O 1
ATOM 2095 N N . SER A 1 263 ? -69.432 18.173 -107.794 1.00 20.95 257 SER A N 1
ATOM 2096 C CA . SER A 1 263 ? -70.484 17.336 -108.398 1.00 21.43 257 SER A CA 1
ATOM 2097 C C . SER A 1 263 ? -71.879 17.504 -107.805 1.00 26.18 257 SER A C 1
ATOM 2098 O O . SER A 1 263 ? -72.509 16.526 -107.415 1.00 18.61 257 SER A O 1
ATOM 2101 N N . THR A 1 264 ? -72.360 18.736 -107.729 1.00 20.57 258 THR A N 1
ATOM 2102 C CA . THR A 1 264 ? -73.600 18.992 -107.011 1.00 23.64 258 THR A CA 1
ATOM 2103 C C . THR A 1 264 ? -74.801 19.020 -107.944 1.00 18.84 258 THR A C 1
ATOM 2104 O O . THR A 1 264 ? -74.670 18.787 -109.143 1.00 20.01 258 THR A O 1
ATOM 2108 N N . THR A 1 265 ? -75.970 19.328 -107.392 1.00 19.38 259 THR A N 1
ATOM 2109 C CA . THR A 1 265 ? -77.193 19.372 -108.186 1.00 21.02 259 THR A CA 1
ATOM 2110 C C . THR A 1 265 ? -77.929 20.695 -107.999 1.00 18.89 259 THR A C 1
ATOM 2111 O O . THR A 1 265 ? -77.727 21.389 -107.002 1.00 18.63 259 THR A O 1
ATOM 2115 N N . ILE A 1 266 ? -78.798 21.028 -108.950 1.00 19.34 260 ILE A N 1
ATOM 2116 C CA . ILE A 1 266 ? -79.496 22.315 -108.918 1.00 17.35 260 ILE A CA 1
ATOM 2117 C C . ILE A 1 266 ? -80.377 22.435 -107.688 1.00 17.59 260 ILE A C 1
ATOM 2118 O O . ILE A 1 266 ? -80.357 23.449 -107.004 1.00 18.50 260 ILE A O 1
ATOM 2123 N N . ALA A 1 267 ? -81.141 21.385 -107.401 1.00 17.00 261 ALA A N 1
ATOM 2124 C CA . ALA A 1 267 ? -81.973 21.340 -106.198 1.00 17.27 261 ALA A CA 1
ATOM 2125 C C . ALA A 1 267 ? -81.207 21.690 -104.918 1.00 18.88 261 ALA A C 1
ATOM 2126 O O . ALA A 1 267 ? -81.675 22.474 -104.102 1.00 16.48 261 ALA A O 1
ATOM 2128 N N . ASP A 1 268 ? -80.030 21.101 -104.741 1.00 17.80 262 ASP A N 1
ATOM 2129 C CA . ASP A 1 268 ? -79.229 21.377 -103.556 1.00 16.31 262 ASP A CA 1
ATOM 2130 C C . ASP A 1 268 ? -78.713 22.805 -103.544 1.00 14.92 262 ASP A C 1
ATOM 2131 O O . ASP A 1 268 ? -78.670 23.444 -102.498 1.00 17.42 262 ASP A O 1
ATOM 2136 N N . CYS A 1 269 ? -78.322 23.308 -104.708 1.00 15.17 263 CYS A N 1
ATOM 2137 C CA . CYS A 1 269 ? -77.768 24.655 -104.774 1.00 16.33 263 CYS A CA 1
ATOM 2138 C C . CYS A 1 269 ? -78.812 25.723 -104.525 1.00 12.74 263 CYS A C 1
ATOM 2139 O O . CYS A 1 269 ? -78.490 26.779 -104.003 1.00 16.16 263 CYS A O 1
ATOM 2142 N N . ILE A 1 270 ? -80.055 25.448 -104.905 1.00 13.61 264 ILE A N 1
ATOM 2143 C CA . ILE A 1 270 ? -81.166 26.304 -104.516 1.00 13.55 264 ILE A CA 1
ATOM 2144 C C . ILE A 1 270 ? -81.255 26.385 -102.988 1.00 14.75 264 ILE A C 1
ATOM 2145 O O . ILE A 1 270 ? -81.370 27.473 -102.427 1.00 19.12 264 ILE A O 1
ATOM 2150 N N . ARG A 1 271 ? -81.186 25.237 -102.316 1.00 17.80 265 ARG A N 1
ATOM 2151 C CA . ARG A 1 271 ? -81.266 25.207 -100.850 1.00 12.73 265 ARG A CA 1
ATOM 2152 C C . ARG A 1 271 ? -80.093 25.910 -100.218 1.00 17.03 265 ARG A C 1
ATOM 2153 O O . ARG A 1 271 ? -80.262 26.633 -99.252 1.00 20.58 265 ARG A O 1
ATOM 2161 N N . TYR A 1 272 ? -78.901 25.689 -100.763 1.00 16.30 266 TYR A N 1
ATOM 2162 C CA . TYR A 1 272 ? -77.692 26.318 -100.252 1.00 13.51 266 TYR A CA 1
ATOM 2163 C C . TYR A 1 272 ? -77.727 27.837 -100.292 1.00 13.31 266 TYR A C 1
ATOM 2164 O O . TYR A 1 272 ? -77.092 28.492 -99.457 1.00 16.97 266 TYR A O 1
ATOM 2173 N N . THR A 1 273 ? -78.439 28.395 -101.272 1.00 14.67 267 THR A N 1
ATOM 2174 C CA . THR A 1 273 ? -78.308 29.821 -101.570 1.00 11.64 267 THR A CA 1
ATOM 2175 C C . THR A 1 273 ? -79.597 30.634 -101.445 1.00 15.18 267 THR A C 1
ATOM 2176 O O . THR A 1 273 ? -79.558 31.859 -101.451 1.00 15.43 267 THR A O 1
ATOM 2180 N N . ASN A 1 274 ? -80.737 29.969 -101.359 1.00 17.04 268 ASN A N 1
ATOM 2181 C CA . ASN A 1 274 ? -81.976 30.702 -101.085 1.00 21.87 268 ASN A CA 1
ATOM 2182 C C . ASN A 1 274 ? -81.870 31.418 -99.746 1.00 17.63 268 ASN A C 1
ATOM 2183 O O . ASN A 1 274 ? -81.605 30.781 -98.737 1.00 20.56 268 ASN A O 1
ATOM 2188 N N . PRO A 1 275 ? -82.107 32.744 -99.721 1.00 20.22 269 PRO A N 1
ATOM 2189 C CA . PRO A 1 275 ? -81.843 33.523 -98.498 1.00 22.28 269 PRO A CA 1
ATOM 2190 C C . PRO A 1 275 ? -82.615 33.026 -97.275 1.00 23.59 269 PRO A C 1
ATOM 2191 O O . PRO A 1 275 ? -82.192 33.258 -96.141 1.00 27.19 269 PRO A O 1
ATOM 2195 N N . GLU A 1 276 ? -83.714 32.324 -97.509 1.00 22.88 270 GLU A N 1
ATOM 2196 C CA . GLU A 1 276 ? -84.513 31.763 -96.428 1.00 27.42 270 GLU A CA 1
ATOM 2197 C C . GLU A 1 276 ? -83.764 30.656 -95.668 1.00 26.61 270 GLU A C 1
ATOM 2198 O O . GLU A 1 276 ? -84.019 30.414 -94.488 1.00 23.64 270 GLU A O 1
ATOM 2204 N N . SER A 1 277 ? -82.830 29.997 -96.344 1.00 24.25 271 SER A N 1
ATOM 2205 C CA . SER A 1 277 ? -82.099 28.883 -95.749 1.00 21.41 271 SER A CA 1
ATOM 2206 C C . SER A 1 277 ? -81.087 29.355 -94.725 1.00 21.02 271 SER A C 1
ATOM 2207 O O . SER A 1 277 ? -80.695 28.597 -93.837 1.00 27.45 271 SER A O 1
ATOM 2210 N N . ARG A 1 278 ? -80.658 30.603 -94.864 1.00 18.17 272 ARG A N 1
ATOM 2211 C CA . ARG A 1 278 ? -79.573 31.142 -94.059 1.00 24.57 272 ARG A CA 1
ATOM 2212 C C . ARG A 1 278 ? -78.399 30.176 -94.064 1.00 25.72 272 ARG A C 1
ATOM 2213 O O . ARG A 1 278 ? -77.968 29.726 -93.008 1.00 18.59 272 ARG A O 1
ATOM 2221 N N . GLU A 1 279 ? -77.943 29.814 -95.266 1.00 19.63 273 GLU A N 1
ATOM 2222 C CA . GLU A 1 279 ? -76.751 28.993 -95.439 1.00 18.33 273 GLU A CA 1
ATOM 2223 C C . GLU A 1 279 ? -75.663 29.818 -96.144 1.00 17.11 273 GLU A C 1
ATOM 2224 O O . GLU A 1 279 ? -74.936 30.555 -95.487 1.00 17.94 273 GLU A O 1
ATOM 2230 N N . LEU A 1 280 ? -75.564 29.730 -97.467 1.00 15.85 274 LEU A N 1
ATOM 2231 C CA . LEU A 1 280 ? -74.591 30.547 -98.206 1.00 17.82 274 LEU A CA 1
ATOM 2232 C C . LEU A 1 280 ? -75.281 31.597 -99.100 1.00 18.78 274 LEU A C 1
ATOM 2233 O O . LEU A 1 280 ? -76.454 31.458 -99.429 1.00 13.11 274 LEU A O 1
ATOM 2238 N N . ASP A 1 281 ? -74.537 32.621 -99.507 1.00 12.12 275 ASP A N 1
ATOM 2239 C CA . ASP A 1 281 ? -75.061 33.651 -100.417 1.00 16.72 275 ASP A CA 1
ATOM 2240 C C . ASP A 1 281 ? -75.107 33.210 -101.890 1.00 16.43 275 ASP A C 1
ATOM 2241 O O . ASP A 1 281 ? -76.049 33.531 -102.613 1.00 12.80 275 ASP A O 1
ATOM 2246 N N . MET A 1 282 ? -74.097 32.466 -102.326 1.00 12.20 276 MET A N 1
ATOM 2247 C CA . MET A 1 282 ? -74.047 31.973 -103.704 1.00 11.42 276 MET A CA 1
ATOM 2248 C C . MET A 1 282 ? -73.150 30.741 -103.777 1.00 12.75 276 MET A C 1
ATOM 2249 O O . MET A 1 282 ? -72.486 30.403 -102.797 1.00 10.35 276 MET A O 1
ATOM 2254 N N . VAL A 1 283 ? -73.149 30.064 -104.926 1.00 12.01 277 VAL A N 1
ATOM 2255 C CA . VAL A 1 283 ? -72.287 28.894 -105.146 1.00 9.58 277 VAL A CA 1
ATOM 2256 C C . VAL A 1 283 ? -71.698 28.851 -106.544 1.00 10.34 277 VAL A C 1
ATOM 2257 O O . VAL A 1 283 ? -72.291 29.354 -107.496 1.00 10.25 277 VAL A O 1
ATOM 2261 N N . PHE A 1 284 ? -70.527 28.234 -106.643 1.00 10.12 278 PHE A N 1
ATOM 2262 C CA . PHE A 1 284 ? -69.935 27.830 -107.902 1.00 11.31 278 PHE A CA 1
ATOM 2263 C C . PHE A 1 284 ? -70.361 26.404 -108.183 1.00 15.92 278 PHE A C 1
ATOM 2264 O O . PHE A 1 284 ? -70.317 25.566 -107.290 1.00 15.09 278 PHE A O 1
ATOM 2272 N N . ASN A 1 285 ? -70.728 26.111 -109.426 1.00 14.82 279 ASN A N 1
ATOM 2273 C CA . ASN A 1 285 ? -70.766 24.730 -109.886 1.00 13.89 279 ASN A CA 1
ATOM 2274 C C . ASN A 1 285 ? -69.911 24.681 -111.140 1.00 15.97 279 ASN A C 1
ATOM 2275 O O . ASN A 1 285 ? -69.624 25.723 -111.734 1.00 14.08 279 ASN A O 1
ATOM 2280 N N . PHE A 1 286 ? -69.513 23.486 -111.558 1.00 15.31 280 PHE A N 1
ATOM 2281 C CA . PHE A 1 286 ? -68.539 23.370 -112.633 1.00 11.38 280 PHE A CA 1
ATOM 2282 C C . PHE A 1 286 ? -69.031 22.659 -113.886 1.00 13.06 280 PHE A C 1
ATOM 2283 O O . PHE A 1 286 ? -68.223 22.246 -114.706 1.00 13.05 280 PHE A O 1
ATOM 2291 N N . HIS A 1 287 ? -70.343 22.511 -114.042 1.00 12.17 281 HIS A N 1
ATOM 2292 C CA . HIS A 1 287 ? -70.867 21.724 -115.159 1.00 13.69 281 HIS A CA 1
ATOM 2293 C C . HIS A 1 287 ? -70.555 22.376 -116.512 1.00 15.73 281 HIS A C 1
ATOM 2294 O O . HIS A 1 287 ? -70.288 21.690 -117.499 1.00 16.49 281 HIS A O 1
ATOM 2301 N N . HIS A 1 288 ? -70.571 23.701 -116.559 1.00 12.71 282 HIS A N 1
ATOM 2302 C CA . HIS A 1 288 ? -70.256 24.398 -117.807 1.00 11.39 282 HIS A CA 1
ATOM 2303 C C . HIS A 1 288 ? -68.771 24.296 -118.161 1.00 11.08 282 HIS A C 1
ATOM 2304 O O . HIS A 1 288 ? -68.374 24.544 -119.305 1.00 16.33 282 HIS A O 1
ATOM 2311 N N . LEU A 1 289 ? -67.951 23.927 -117.182 1.00 11.39 283 LEU A N 1
ATOM 2312 C CA . LEU A 1 289 ? -66.524 23.724 -117.403 1.00 11.94 283 LEU A CA 1
ATOM 2313 C C . LEU A 1 289 ? -66.178 22.240 -117.592 1.00 15.46 283 LEU A C 1
ATOM 2314 O O . LEU A 1 289 ? -65.031 21.832 -117.400 1.00 12.19 283 LEU A O 1
ATOM 2319 N N . LYS A 1 290 ? -67.179 21.447 -117.957 1.00 13.51 284 LYS A N 1
ATOM 2320 C CA . LYS A 1 290 ? -66.973 20.039 -118.298 1.00 16.37 284 LYS A CA 1
ATOM 2321 C C . LYS A 1 290 ? -67.563 19.763 -119.669 1.00 18.30 284 LYS A C 1
ATOM 2322 O O . LYS A 1 290 ? -67.714 18.612 -120.083 1.00 18.42 284 LYS A O 1
ATOM 2328 N N . ALA A 1 291 ? -67.859 20.833 -120.399 1.00 17.14 285 ALA A N 1
ATOM 2329 C CA . ALA A 1 291 ? -68.552 20.701 -121.671 1.00 18.96 285 ALA A CA 1
ATOM 2330 C C . ALA A 1 291 ? -67.647 20.246 -122.811 1.00 16.65 285 ALA A C 1
ATOM 2331 O O . ALA A 1 291 ? -68.118 19.989 -123.920 1.00 19.68 285 ALA A O 1
ATOM 2333 N N . ASP A 1 292 ? -66.350 20.140 -122.555 1.00 13.08 286 ASP A N 1
ATOM 2334 C CA . ASP A 1 292 ? -65.426 19.651 -123.573 1.00 16.98 286 ASP A CA 1
ATOM 2335 C C . ASP A 1 292 ? -64.727 18.378 -123.112 1.00 17.11 286 ASP A C 1
ATOM 2336 O O . ASP A 1 292 ? -63.643 18.064 -123.596 1.00 19.17 286 ASP A O 1
ATOM 2341 N N . TYR A 1 293 ? -65.338 17.683 -122.152 1.00 18.80 287 TYR A N 1
ATOM 2342 C CA . TYR A 1 293 ? -64.830 16.407 -121.638 1.00 20.36 287 TYR A CA 1
ATOM 2343 C C . TYR A 1 293 ? -65.531 15.271 -122.376 1.00 25.31 287 TYR A C 1
ATOM 2344 O O . TYR A 1 293 ? -66.709 15.054 -122.143 1.00 21.53 287 TYR A O 1
ATOM 2353 N N . PRO A 1 294 ? -64.815 14.521 -123.233 1.00 24.22 288 PRO A N 1
ATOM 2354 C CA . PRO A 1 294 ? -65.492 13.402 -123.902 1.00 29.74 288 PRO A CA 1
ATOM 2355 C C . PRO A 1 294 ? -65.725 12.254 -122.918 1.00 28.56 288 PRO A C 1
ATOM 2356 O O . PRO A 1 294 ? -64.776 11.781 -122.301 1.00 30.39 288 PRO A O 1
ATOM 2360 N N . ASN A 1 295 ? -66.980 11.848 -122.749 1.00 35.24 289 ASN A N 1
ATOM 2361 C CA . ASN A 1 295 ? -67.348 10.810 -121.780 1.00 35.96 289 ASN A CA 1
ATOM 2362 C C . ASN A 1 295 ? -66.876 11.088 -120.353 1.00 34.75 289 ASN A C 1
ATOM 2363 O O . ASN A 1 295 ? -66.542 10.154 -119.614 1.00 40.37 289 ASN A O 1
ATOM 2368 N N . GLY A 1 296 ? -66.834 12.358 -119.963 1.00 30.61 290 GLY A N 1
ATOM 2369 C CA . GLY A 1 296 ? -66.468 12.709 -118.600 1.00 32.21 290 GLY A CA 1
ATOM 2370 C C . GLY A 1 296 ? -65.028 12.370 -118.254 1.00 31.97 290 GLY A C 1
ATOM 2371 O O . GLY A 1 296 ? -64.668 12.206 -117.087 1.00 35.00 290 GLY A O 1
ATOM 2372 N N . GLU A 1 297 ? -64.191 12.260 -119.274 1.00 26.91 291 GLU A N 1
ATOM 2373 C CA . GLU A 1 297 ? -62.782 11.978 -119.043 1.00 25.08 291 GLU A CA 1
ATOM 2374 C C . GLU A 1 297 ? -61.976 13.280 -119.034 1.00 26.10 291 GLU A C 1
ATOM 2375 O O . GLU A 1 297 ? -61.800 13.930 -120.068 1.00 19.38 291 GLU A O 1
ATOM 2381 N N . LYS A 1 298 ? -61.496 13.655 -117.849 1.00 24.19 292 LYS A N 1
ATOM 2382 C CA . LYS A 1 298 ? -60.946 14.990 -117.613 1.00 24.63 292 LYS A CA 1
ATOM 2383 C C . LYS A 1 298 ? -59.670 15.302 -118.380 1.00 23.19 292 LYS A C 1
ATOM 2384 O O . LYS A 1 298 ? -59.352 16.469 -118.598 1.00 23.93 292 LYS A O 1
ATOM 2390 N N . TRP A 1 299 ? -58.924 14.275 -118.766 1.00 18.07 293 TRP A N 1
ATOM 2391 C CA . TRP A 1 299 ? -57.650 14.511 -119.436 1.00 19.53 293 TRP A CA 1
ATOM 2392 C C . TRP A 1 299 ? -57.690 14.272 -120.945 1.00 17.67 293 TRP A C 1
ATOM 2393 O O . TRP A 1 299 ? -56.659 14.359 -121.595 1.00 22.53 293 TRP A O 1
ATOM 2404 N N . ALA A 1 300 ? -58.864 13.963 -121.491 1.00 17.92 294 ALA A N 1
ATOM 2405 C CA . ALA A 1 300 ? -58.993 13.633 -122.918 1.00 19.99 294 ALA A CA 1
ATOM 2406 C C . ALA A 1 300 ? -59.280 14.862 -123.753 1.00 22.12 294 ALA A C 1
ATOM 2407 O O . ALA A 1 300 ? -60.013 15.761 -123.329 1.00 16.81 294 ALA A O 1
ATOM 2409 N N . LEU A 1 301 ? -58.716 14.887 -124.952 1.00 23.12 295 LEU A N 1
ATOM 2410 C CA . LEU A 1 301 ? -58.926 16.002 -125.862 1.00 23.90 295 LEU A CA 1
ATOM 2411 C C . LEU A 1 301 ? -60.263 15.889 -126.576 1.00 25.19 295 LEU A C 1
ATOM 2412 O O . LEU A 1 301 ? -60.688 14.791 -126.959 1.00 27.25 295 LEU A O 1
ATOM 2417 N N . ALA A 1 302 ? -60.918 17.033 -126.747 1.00 25.76 296 ALA A N 1
ATOM 2418 C CA . ALA A 1 302 ? -62.171 17.125 -127.490 1.00 22.02 296 ALA A CA 1
ATOM 2419 C C . ALA A 1 302 ? -62.542 18.588 -127.691 1.00 25.77 296 ALA A C 1
ATOM 2420 O O . ALA A 1 302 ? -62.058 19.457 -126.966 1.00 30.12 296 ALA A O 1
ATOM 2422 N N . ASP A 1 303 ? -63.397 18.858 -128.679 1.00 30.56 297 ASP A N 1
ATOM 2423 C CA . ASP A 1 303 ? -63.968 20.195 -128.874 1.00 23.76 297 ASP A CA 1
ATOM 2424 C C . ASP A 1 303 ? -65.167 20.356 -127.954 1.00 21.08 297 ASP A C 1
ATOM 2425 O O . ASP A 1 303 ? -65.818 19.371 -127.596 1.00 19.68 297 ASP A O 1
ATOM 2430 N N . PHE A 1 304 ? -65.485 21.586 -127.567 1.00 17.75 298 PHE A N 1
ATOM 2431 C CA . PHE A 1 304 ? -66.615 21.743 -126.669 1.00 18.76 298 PHE A CA 1
ATOM 2432 C C . PHE A 1 304 ? -67.933 21.459 -127.368 1.00 18.67 298 PHE A C 1
ATOM 2433 O O . PHE A 1 304 ? -68.080 21.711 -128.566 1.00 19.06 298 PHE A O 1
ATOM 2441 N N . ASP A 1 305 ? -68.871 20.915 -126.600 1.00 15.26 299 ASP A N 1
ATOM 2442 C CA . ASP A 1 305 ? -70.223 20.643 -127.061 1.00 19.06 299 ASP A CA 1
ATOM 2443 C C . ASP A 1 305 ? -71.037 21.903 -126.781 1.00 17.39 299 ASP A C 1
ATOM 2444 O O . ASP A 1 305 ? -71.499 22.122 -125.665 1.00 14.92 299 ASP A O 1
ATOM 2449 N N . PHE A 1 306 ? -71.184 22.737 -127.803 1.00 16.31 300 PHE A N 1
ATOM 2450 C CA . PHE A 1 306 ? -71.825 24.032 -127.660 1.00 14.16 300 PHE A CA 1
ATOM 2451 C C . PHE A 1 306 ? -73.288 23.940 -127.205 1.00 15.20 300 PHE A C 1
ATOM 2452 O O . PHE A 1 306 ? -73.715 24.681 -126.314 1.00 13.43 300 PHE A O 1
ATOM 2460 N N . LEU A 1 307 ? -74.072 23.036 -127.787 1.00 16.41 301 LEU A N 1
ATOM 2461 C CA . LEU A 1 307 ? -75.485 22.961 -127.389 1.00 15.27 301 LEU A CA 1
ATOM 2462 C C . LEU A 1 307 ? -75.626 22.544 -125.948 1.00 16.14 301 LEU A C 1
ATOM 2463 O O . LEU A 1 307 ? -76.513 23.025 -125.233 1.00 15.59 301 LEU A O 1
ATOM 2468 N N . LYS A 1 308 ? -74.761 21.634 -125.515 1.00 15.71 302 LYS A N 1
ATOM 2469 C CA . LYS A 1 308 ? -74.812 21.170 -124.129 1.00 18.50 302 LYS A CA 1
ATOM 2470 C C . LYS A 1 308 ? -74.438 22.315 -123.187 1.00 13.59 302 LYS A C 1
ATOM 2471 O O . LYS A 1 308 ? -75.022 22.486 -122.120 1.00 14.50 302 LYS A O 1
ATOM 2477 N N . LEU A 1 309 ? -73.453 23.096 -123.605 1.00 13.62 303 LEU A N 1
ATOM 2478 C CA . LEU A 1 309 ? -73.026 24.248 -122.833 1.00 13.98 303 LEU A CA 1
ATOM 2479 C C . LEU A 1 309 ? -74.191 25.211 -122.644 1.00 11.06 303 LEU A C 1
ATOM 2480 O O . LEU A 1 309 ? -74.470 25.655 -121.533 1.00 8.97 303 LEU A O 1
ATOM 2485 N N . LYS A 1 310 ? -74.868 25.544 -123.734 1.00 11.08 304 LYS A N 1
ATOM 2486 C CA . LYS A 1 310 ? -76.002 26.451 -123.639 1.00 13.28 304 LYS A CA 1
ATOM 2487 C C . LYS A 1 310 ? -77.096 25.904 -122.736 1.00 13.90 304 LYS A C 1
ATOM 2488 O O . LYS A 1 310 ? -77.701 26.647 -121.964 1.00 11.65 304 LYS A O 1
ATOM 2494 N N . LYS A 1 311 ? -77.356 24.604 -122.856 1.00 13.44 305 LYS A N 1
ATOM 2495 C CA . LYS A 1 311 ? -78.378 23.950 -122.060 1.00 14.82 305 LYS A CA 1
ATOM 2496 C C . LYS A 1 311 ? -78.000 24.019 -120.581 1.00 14.02 305 LYS A C 1
ATOM 2497 O O . LYS A 1 311 ? -78.833 24.315 -119.724 1.00 13.29 305 LYS A O 1
ATOM 2503 N N . ILE A 1 312 ? -76.724 23.773 -120.285 1.00 12.48 306 ILE A N 1
ATOM 2504 C CA . ILE A 1 312 ? -76.258 23.814 -118.902 1.00 14.13 306 ILE A CA 1
ATOM 2505 C C . ILE A 1 312 ? -76.398 25.194 -118.275 1.00 12.49 306 ILE A C 1
ATOM 2506 O O . ILE A 1 312 ? -76.885 25.327 -117.166 1.00 10.04 306 ILE A O 1
ATOM 2511 N N . LEU A 1 313 ? -75.981 26.221 -119.004 1.00 12.22 307 LEU A N 1
ATOM 2512 C CA . LEU A 1 313 ? -76.034 27.581 -118.491 1.00 12.13 307 LEU A CA 1
ATOM 2513 C C . LEU A 1 313 ? -77.479 28.024 -118.263 1.00 10.60 307 LEU A C 1
ATOM 2514 O O . LEU A 1 313 ? -77.794 28.695 -117.297 1.00 9.82 307 LEU A O 1
ATOM 2519 N N . SER A 1 314 ? -78.359 27.635 -119.174 1.00 12.14 308 SER A N 1
ATOM 2520 C CA . SER A 1 314 ? -79.752 28.056 -119.116 1.00 12.46 308 SER A CA 1
ATOM 2521 C C . SER A 1 314 ? -80.525 27.363 -117.983 1.00 12.48 308 SER A C 1
ATOM 2522 O O . SER A 1 314 ? -81.367 27.982 -117.357 1.00 14.25 308 SER A O 1
ATOM 2525 N N . GLU A 1 315 ? -80.229 26.086 -117.728 1.00 16.25 309 GLU A N 1
ATOM 2526 C CA . GLU A 1 315 ? -80.847 25.357 -116.624 1.00 17.55 309 GLU A CA 1
ATOM 2527 C C . GLU A 1 315 ? -80.488 26.042 -115.321 1.00 10.68 309 GLU A C 1
ATOM 2528 O O . GLU A 1 315 ? -81.336 26.308 -114.483 1.00 11.29 309 GLU A O 1
ATOM 2534 N N . TRP A 1 316 ? -79.204 26.332 -115.151 1.00 13.70 310 TRP A N 1
ATOM 2535 C CA . TRP A 1 316 ? -78.760 26.960 -113.927 1.00 8.33 310 TRP A CA 1
ATOM 2536 C C . TRP A 1 316 ? -79.337 28.363 -113.786 1.00 12.05 310 TRP A C 1
ATOM 2537 O O . TRP A 1 316 ? -79.678 28.792 -112.687 1.00 12.15 310 TRP A O 1
ATOM 2548 N N . GLN A 1 317 ? -79.466 29.081 -114.893 1.00 9.56 311 GLN A N 1
ATOM 2549 C CA . GLN A 1 317 ? -80.126 30.387 -114.823 1.00 12.38 311 GLN A CA 1
ATOM 2550 C C . GLN A 1 317 ? -81.603 30.272 -114.399 1.00 11.60 311 GLN A C 1
ATOM 2551 O O . GLN A 1 317 ? -82.021 30.849 -113.408 1.00 15.12 311 GLN A O 1
ATOM 2557 N N . THR A 1 318 ? -82.396 29.521 -115.141 1.00 15.34 312 THR A N 1
ATOM 2558 C CA . THR A 1 318 ? -83.841 29.568 -114.893 1.00 15.92 312 THR A CA 1
ATOM 2559 C C . THR A 1 318 ? -84.242 28.897 -113.577 1.00 16.20 312 THR A C 1
ATOM 2560 O O . THR A 1 318 ? -85.102 29.400 -112.841 1.00 15.94 312 THR A O 1
ATOM 2564 N N . GLU A 1 319 ? -83.609 27.773 -113.265 1.00 15.34 313 GLU A N 1
ATOM 2565 C CA . GLU A 1 319 ? -83.932 27.059 -112.028 1.00 16.73 313 GLU A CA 1
ATOM 2566 C C . GLU A 1 319 ? -83.559 27.816 -110.765 1.00 15.71 313 GLU A C 1
ATOM 2567 O O . GLU A 1 319 ? -84.341 27.885 -109.822 1.00 16.90 313 GLU A O 1
ATOM 2573 N N . MET A 1 320 ? -82.363 28.387 -110.736 1.00 14.90 314 MET A N 1
ATOM 2574 C CA . MET A 1 320 ? -81.957 29.172 -109.580 1.00 14.90 314 MET A CA 1
ATOM 2575 C C . MET A 1 320 ? -82.820 30.436 -109.457 1.00 13.43 314 MET A C 1
ATOM 2576 O O . MET A 1 320 ? -83.174 30.858 -108.363 1.00 19.75 314 MET A O 1
ATOM 2581 N N . ASN A 1 321 ? -83.155 31.029 -110.590 1.00 15.30 315 ASN A N 1
ATOM 2582 C CA . ASN A 1 321 ? -84.010 32.216 -110.606 1.00 17.88 315 ASN A CA 1
ATOM 2583 C C . ASN A 1 321 ? -85.386 31.892 -110.010 1.00 17.79 315 ASN A C 1
ATOM 2584 O O . ASN A 1 321 ? -85.874 32.580 -109.098 1.00 16.48 315 ASN A O 1
ATOM 2589 N N . LYS A 1 322 ? -85.995 30.821 -110.502 1.00 15.87 316 LYS A N 1
ATOM 2590 C CA . LYS A 1 322 ? -87.286 30.380 -109.974 1.00 18.26 316 LYS A CA 1
ATOM 2591 C C . LYS A 1 322 ? -87.211 29.963 -108.497 1.00 22.12 316 LYS A C 1
ATOM 2592 O O . LYS A 1 322 ? -88.092 30.298 -107.702 1.00 20.92 316 LYS A O 1
ATOM 2598 N N . GLY A 1 323 ? -86.149 29.261 -108.116 1.00 20.59 317 GLY A N 1
ATOM 2599 C CA . GLY A 1 323 ? -85.991 28.837 -106.732 1.00 16.36 317 GLY A CA 1
ATOM 2600 C C . GLY A 1 323 ? -85.528 29.905 -105.752 1.00 18.37 317 GLY A C 1
ATOM 2601 O O . GLY A 1 323 ? -85.535 29.692 -104.544 1.00 21.18 317 GLY A O 1
ATOM 2602 N N . GLY A 1 324 ? -85.110 31.058 -106.258 1.00 19.25 318 GLY A N 1
ATOM 2603 C CA . GLY A 1 324 ? -84.590 32.096 -105.391 1.00 12.80 318 GLY A CA 1
ATOM 2604 C C . GLY A 1 324 ? -83.124 31.927 -105.001 1.00 16.71 318 GLY A C 1
ATOM 2605 O O . GLY A 1 324 ? -82.680 32.515 -104.030 1.00 14.79 318 GLY A O 1
ATOM 2606 N N . GLY A 1 325 ? -82.369 31.135 -105.755 1.00 14.97 319 GLY A N 1
ATOM 2607 C CA . GLY A 1 325 ? -80.951 30.955 -105.475 1.00 16.44 319 GLY A CA 1
ATOM 2608 C C . GLY A 1 325 ? -80.070 31.942 -106.233 1.00 14.66 319 GLY A C 1
ATOM 2609 O O . GLY A 1 325 ? -80.578 32.764 -106.984 1.00 13.40 319 GLY A O 1
ATOM 2610 N N . TRP A 1 326 ? -78.758 31.879 -106.025 1.00 12.59 320 TRP A N 1
ATOM 2611 C CA . TRP A 1 326 ? -77.831 32.812 -106.670 1.00 11.98 320 TRP A CA 1
ATOM 2612 C C . TRP A 1 326 ? -76.571 32.088 -107.153 1.00 12.90 320 TRP A C 1
ATOM 2613 O O . TRP A 1 326 ? -75.924 31.370 -106.384 1.00 12.65 320 TRP A O 1
ATOM 2624 N N . ASN A 1 327 ? -76.236 32.289 -108.424 1.00 9.13 321 ASN A N 1
ATOM 2625 C CA . ASN A 1 327 ? -75.057 31.713 -109.052 1.00 10.56 321 ASN A CA 1
ATOM 2626 C C . ASN A 1 327 ? -73.830 32.636 -108.943 1.00 11.72 321 ASN A C 1
ATOM 2627 O O . ASN A 1 327 ? -73.933 33.832 -109.138 1.00 8.75 321 ASN A O 1
ATOM 2632 N N . ALA A 1 328 ? -72.672 32.076 -108.621 1.00 7.13 322 ALA A N 1
ATOM 2633 C CA . ALA A 1 328 ? -71.412 32.741 -108.905 1.00 8.44 322 ALA A CA 1
ATOM 2634 C C . ALA A 1 328 ? -71.078 32.480 -110.393 1.00 10.02 322 ALA A C 1
ATOM 2635 O O . ALA A 1 328 ? -71.126 31.349 -110.848 1.00 12.07 322 ALA A O 1
ATOM 2637 N N . LEU A 1 329 ? -70.778 33.522 -111.160 1.00 7.59 323 LEU A N 1
ATOM 2638 C CA . LEU A 1 329 ? -70.590 33.372 -112.599 1.00 6.75 323 LEU A CA 1
ATOM 2639 C C . LEU A 1 329 ? -69.116 33.462 -112.942 1.00 9.96 323 LEU A C 1
ATOM 2640 O O . LEU A 1 329 ? -68.455 34.433 -112.579 1.00 11.74 323 LEU A O 1
ATOM 2645 N N . PHE A 1 330 ? -68.592 32.469 -113.648 1.00 7.42 324 PHE A N 1
ATOM 2646 C CA . PHE A 1 330 ? -67.166 32.460 -113.941 1.00 7.75 324 PHE A CA 1
ATOM 2647 C C . PHE A 1 330 ? -66.855 31.490 -115.058 1.00 9.70 324 PHE A C 1
ATOM 2648 O O . PHE A 1 330 ? -67.648 30.578 -115.336 1.00 6.92 324 PHE A O 1
ATOM 2656 N N . TRP A 1 331 ? -65.686 31.688 -115.659 1.00 5.49 325 TRP A N 1
ATOM 2657 C CA . TRP A 1 331 ? -65.160 30.805 -116.694 1.00 6.94 325 TRP A CA 1
ATOM 2658 C C . TRP A 1 331 ? -63.843 30.195 -116.229 1.00 8.21 325 TRP A C 1
ATOM 2659 O O . TRP A 1 331 ? -63.447 29.128 -116.706 1.00 9.17 325 TRP A O 1
ATOM 2670 N N . CYS A 1 332 ? -63.149 30.883 -115.317 1.00 9.78 326 CYS A N 1
ATOM 2671 C CA . CYS A 1 332 ? -61.727 30.600 -115.045 1.00 10.65 326 CYS A CA 1
ATOM 2672 C C . CYS A 1 332 ? -61.382 30.353 -113.573 1.00 11.86 326 CYS A C 1
ATOM 2673 O O . CYS A 1 332 ? -62.065 30.827 -112.676 1.00 12.48 326 CYS A O 1
ATOM 2676 N N . ASN A 1 333 ? -60.310 29.596 -113.351 1.00 12.87 327 ASN A N 1
ATOM 2677 C CA . ASN A 1 333 ? -59.845 29.211 -112.017 1.00 14.80 327 ASN A CA 1
ATOM 2678 C C . ASN A 1 333 ? -58.363 28.848 -112.146 1.00 14.83 327 ASN A C 1
ATOM 2679 O O . ASN A 1 333 ? -57.868 28.670 -113.261 1.00 11.38 327 ASN A O 1
ATOM 2684 N N . HIS A 1 334 ? -57.650 28.719 -111.025 1.00 15.97 328 HIS A N 1
ATOM 2685 C CA . HIS A 1 334 ? -56.231 28.355 -111.065 1.00 13.57 328 HIS A CA 1
ATOM 2686 C C . HIS A 1 334 ? -56.058 26.916 -111.526 1.00 14.95 328 HIS A C 1
ATOM 2687 O O . HIS A 1 334 ? -54.940 26.487 -111.799 1.00 16.62 328 HIS A O 1
ATOM 2694 N N . ASP A 1 335 ? -57.174 26.192 -111.619 1.00 16.27 329 ASP A N 1
ATOM 2695 C CA . ASP A 1 335 ? -57.225 24.769 -111.964 1.00 16.18 329 ASP A CA 1
ATOM 2696 C C . ASP A 1 335 ? -57.740 24.474 -113.363 1.00 18.50 329 ASP A C 1
ATOM 2697 O O . ASP A 1 335 ? -57.739 23.312 -113.794 1.00 14.49 329 ASP A O 1
ATOM 2702 N N . GLN A 1 336 ? -58.229 25.509 -114.040 1.00 11.69 330 GLN A N 1
ATOM 2703 C CA . GLN A 1 336 ? -58.910 25.360 -115.325 1.00 11.58 330 GLN A CA 1
ATOM 2704 C C . GLN A 1 336 ? -58.080 25.986 -116.443 1.00 12.33 330 GLN A C 1
ATOM 2705 O O . GLN A 1 336 ? -57.258 26.873 -116.188 1.00 11.03 330 GLN A O 1
ATOM 2711 N N . PRO A 1 337 ? -58.308 25.554 -117.704 1.00 10.86 331 PRO A N 1
ATOM 2712 C CA . PRO A 1 337 ? -57.596 26.229 -118.793 1.00 11.25 331 PRO A CA 1
ATOM 2713 C C . PRO A 1 337 ? -58.052 27.691 -118.895 1.00 8.26 331 PRO A C 1
ATOM 2714 O O . PRO A 1 337 ? -59.158 28.007 -118.476 1.00 7.59 331 PRO A O 1
ATOM 2718 N N . ARG A 1 338 ? -57.212 28.566 -119.428 1.00 8.29 332 ARG A N 1
ATOM 2719 C CA . ARG A 1 338 ? -57.618 29.952 -119.594 1.00 7.96 332 ARG A CA 1
ATOM 2720 C C . ARG A 1 338 ? -58.686 30.011 -120.680 1.00 7.75 332 ARG A C 1
ATOM 2721 O O . ARG A 1 338 ? -58.547 29.374 -121.719 1.00 8.71 332 ARG A O 1
ATOM 2729 N N . ILE A 1 339 ? -59.755 30.770 -120.441 1.00 9.65 333 ILE A N 1
ATOM 2730 C CA . ILE A 1 339 ? -60.990 30.566 -121.209 1.00 6.69 333 ILE A CA 1
ATOM 2731 C C . ILE A 1 339 ? -60.845 30.912 -122.690 1.00 8.28 333 ILE A C 1
ATOM 2732 O O . ILE A 1 339 ? -61.457 30.261 -123.527 1.00 10.74 333 ILE A O 1
ATOM 2737 N N . VAL A 1 340 ? -60.029 31.908 -123.030 1.00 5.19 334 VAL A N 1
ATOM 2738 C CA . VAL A 1 340 ? -59.952 32.311 -124.435 1.00 9.37 334 VAL A CA 1
ATOM 2739 C C . VAL A 1 340 ? -59.336 31.181 -125.273 1.00 11.49 334 VAL A C 1
ATOM 2740 O O . VAL A 1 340 ? -59.692 30.987 -126.430 1.00 11.87 334 VAL A O 1
ATOM 2744 N N . SER A 1 341 ? -58.436 30.417 -124.669 1.00 9.81 335 SER A N 1
ATOM 2745 C CA . SER A 1 341 ? -57.818 29.284 -125.366 1.00 13.12 335 SER A CA 1
ATOM 2746 C C . SER A 1 341 ? -58.789 28.128 -125.444 1.00 14.76 335 SER A C 1
ATOM 2747 O O . SER A 1 341 ? -58.780 27.367 -126.413 1.00 18.97 335 SER A O 1
ATOM 2750 N N . ARG A 1 342 ? -59.644 28.022 -124.433 1.00 8.97 336 ARG A N 1
ATOM 2751 C CA . ARG A 1 342 ? -60.515 26.870 -124.281 1.00 11.40 336 ARG A CA 1
ATOM 2752 C C . ARG A 1 342 ? -61.796 26.975 -125.117 1.00 15.90 336 ARG A C 1
ATOM 2753 O O . ARG A 1 342 ? -62.025 26.153 -126.001 1.00 9.42 336 ARG A O 1
ATOM 2761 N N . TYR A 1 343 ? -62.632 27.975 -124.825 1.00 8.78 337 TYR A N 1
ATOM 2762 C CA . TYR A 1 343 ? -63.870 28.144 -125.577 1.00 11.71 337 TYR A CA 1
ATOM 2763 C C . TYR A 1 343 ? -63.818 29.284 -126.588 1.00 10.09 337 TYR A C 1
ATOM 2764 O O . TYR A 1 343 ? -64.772 29.478 -127.324 1.00 13.51 337 TYR A O 1
ATOM 2773 N N . GLY A 1 344 ? -62.734 30.052 -126.612 1.00 9.35 338 GLY A N 1
ATOM 2774 C CA . GLY A 1 344 ? -62.612 31.148 -127.566 1.00 8.76 338 GLY A CA 1
ATOM 2775 C C . GLY A 1 344 ? -61.604 30.806 -128.654 1.00 10.43 338 GLY A C 1
ATOM 2776 O O . GLY A 1 344 ? -61.276 29.645 -128.852 1.00 12.01 338 GLY A O 1
ATOM 2777 N N . ASP A 1 345 ? -61.088 31.816 -129.337 1.00 11.06 339 ASP A N 1
ATOM 2778 C CA . ASP A 1 345 ? -60.056 31.596 -130.344 1.00 13.70 339 ASP A CA 1
ATOM 2779 C C . ASP A 1 345 ? -58.817 32.386 -129.951 1.00 12.05 339 ASP A C 1
ATOM 2780 O O . ASP A 1 345 ? -58.849 33.602 -129.972 1.00 10.92 339 ASP A O 1
ATOM 2785 N N . ASP A 1 346 ? -57.724 31.720 -129.607 1.00 9.34 340 ASP A N 1
ATOM 2786 C CA . ASP A 1 346 ? -56.558 32.474 -129.131 1.00 9.95 340 ASP A CA 1
ATOM 2787 C C . ASP A 1 346 ? -55.609 32.908 -130.245 1.00 12.24 340 ASP A C 1
ATOM 2788 O O . ASP A 1 346 ? -54.571 33.511 -129.992 1.00 13.35 340 ASP A O 1
ATOM 2793 N N . GLY A 1 347 ? -56.001 32.642 -131.488 1.00 16.79 341 GLY A N 1
ATOM 2794 C CA . GLY A 1 347 ? -55.271 33.151 -132.634 1.00 14.86 341 GLY A CA 1
ATOM 2795 C C . GLY A 1 347 ? -55.807 34.483 -133.121 1.00 15.41 341 GLY A C 1
ATOM 2796 O O . GLY A 1 347 ? -55.819 35.455 -132.375 1.00 14.13 341 GLY A O 1
ATOM 2797 N N . LYS A 1 348 ? -56.251 34.532 -134.377 1.00 13.17 342 LYS A N 1
ATOM 2798 C CA . LYS A 1 348 ? -56.727 35.786 -134.956 1.00 14.91 342 LYS A CA 1
ATOM 2799 C C . LYS A 1 348 ? -57.781 36.498 -134.114 1.00 9.69 342 LYS A C 1
ATOM 2800 O O . LYS A 1 348 ? -57.738 37.709 -133.969 1.00 12.58 342 LYS A O 1
ATOM 2806 N N . TYR A 1 349 ? -58.723 35.747 -133.561 1.00 12.00 343 TYR A N 1
ATOM 2807 C CA . TYR A 1 349 ? -59.840 36.370 -132.850 1.00 12.79 343 TYR A CA 1
ATOM 2808 C C . TYR A 1 349 ? -59.680 36.413 -131.326 1.00 11.95 343 TYR A C 1
ATOM 2809 O O . TYR A 1 349 ? -60.668 36.433 -130.597 1.00 9.07 343 TYR A O 1
ATOM 2818 N N . ARG A 1 350 ? -58.440 36.460 -130.852 1.00 9.45 344 ARG A N 1
ATOM 2819 C CA . ARG A 1 350 ? -58.179 36.470 -129.412 1.00 7.95 344 ARG A CA 1
ATOM 2820 C C . ARG A 1 350 ? -58.906 37.600 -128.680 1.00 9.22 344 ARG A C 1
ATOM 2821 O O . ARG A 1 350 ? -59.572 37.351 -127.690 1.00 8.04 344 ARG A O 1
ATOM 2829 N N . LYS A 1 351 ? -58.771 38.835 -129.160 1.00 8.52 345 LYS A N 1
ATOM 2830 C CA . LYS A 1 351 ? -59.449 39.978 -128.522 1.00 9.92 345 LYS A CA 1
ATOM 2831 C C . LYS A 1 351 ? -60.982 39.917 -128.609 1.00 9.36 345 LYS A C 1
ATOM 2832 O O . LYS A 1 351 ? -61.677 40.066 -127.593 1.00 8.46 345 LYS A O 1
ATOM 2838 N N . LYS A 1 352 ? -61.494 39.717 -129.819 1.00 7.26 346 LYS A N 1
ATOM 2839 C CA . LYS A 1 352 ? -62.931 39.600 -130.048 1.00 9.78 346 LYS A CA 1
ATOM 2840 C C . LYS A 1 352 ? -63.567 38.466 -129.270 1.00 6.60 346 LYS A C 1
ATOM 2841 O O . LYS A 1 352 ? -64.631 38.642 -128.697 1.00 7.44 346 LYS A O 1
ATOM 2847 N N . SER A 1 353 ? -62.941 37.295 -129.256 1.00 5.63 347 SER A N 1
ATOM 2848 C CA . SER A 1 353 ? -63.561 36.165 -128.590 1.00 5.64 347 SER A CA 1
ATOM 2849 C C . SER A 1 353 ? -63.431 36.284 -127.083 1.00 5.02 347 SER A C 1
ATOM 2850 O O . SER A 1 353 ? -64.271 35.797 -126.368 1.00 4.18 347 SER A O 1
ATOM 2853 N N . ALA A 1 354 ? -62.369 36.922 -126.598 1.00 5.23 348 ALA A N 1
ATOM 2854 C CA . ALA A 1 354 ? -62.242 37.135 -125.160 1.00 6.86 348 ALA A CA 1
ATOM 2855 C C . ALA A 1 354 ? -63.374 38.076 -124.688 1.00 5.54 348 ALA A C 1
ATOM 2856 O O . ALA A 1 354 ? -63.936 37.903 -123.619 1.00 6.23 348 ALA A O 1
ATOM 2858 N N . LYS A 1 355 ? -63.692 39.077 -125.495 1.00 4.85 349 LYS A N 1
ATOM 2859 C CA . LYS A 1 355 ? -64.737 40.033 -125.131 1.00 4.49 349 LYS A CA 1
ATOM 2860 C C . LYS A 1 355 ? -66.083 39.362 -125.193 1.00 5.61 349 LYS A C 1
ATOM 2861 O O . LYS A 1 355 ? -66.960 39.628 -124.369 1.00 5.91 349 LYS A O 1
ATOM 2867 N N . MET A 1 356 ? -66.247 38.493 -126.184 1.00 5.96 350 MET A N 1
ATOM 2868 C CA . MET A 1 356 ? -67.501 37.774 -126.364 1.00 7.83 350 MET A CA 1
ATOM 2869 C C . MET A 1 356 ? -67.737 36.887 -125.162 1.00 6.41 350 MET A C 1
ATOM 2870 O O . MET A 1 356 ? -68.821 36.850 -124.610 1.00 6.72 350 MET A O 1
ATOM 2875 N N . LEU A 1 357 ? -66.726 36.130 -124.765 1.00 8.05 351 LEU A N 1
ATOM 2876 C CA . LEU A 1 357 ? -66.917 35.245 -123.628 1.00 5.55 351 LEU A CA 1
ATOM 2877 C C . LEU A 1 357 ? -67.238 36.030 -122.359 1.00 5.53 351 LEU A C 1
ATOM 2878 O O . LEU A 1 357 ? -68.023 35.591 -121.545 1.00 5.87 351 LEU A O 1
ATOM 2883 N N . ALA A 1 358 ? -66.592 37.169 -122.185 1.00 3.62 352 ALA A N 1
ATOM 2884 C CA . ALA A 1 358 ? -66.858 38.034 -121.040 1.00 5.42 352 ALA A CA 1
ATOM 2885 C C . ALA A 1 358 ? -68.311 38.502 -121.022 1.00 6.11 352 ALA A C 1
ATOM 2886 O O . ALA A 1 358 ? -68.978 38.407 -120.004 1.00 4.96 352 ALA A O 1
ATOM 2888 N N . THR A 1 359 ? -68.803 38.993 -122.159 1.00 6.12 353 THR A N 1
ATOM 2889 C CA . THR A 1 359 ? -70.187 39.431 -122.262 1.00 4.77 353 THR A CA 1
ATOM 2890 C C . THR A 1 359 ? -71.194 38.281 -122.063 1.00 6.42 353 THR A C 1
ATOM 2891 O O . THR A 1 359 ? -72.202 38.434 -121.375 1.00 6.82 353 THR A O 1
ATOM 2895 N N . ALA A 1 360 ? -70.901 37.128 -122.657 1.00 5.47 354 ALA A N 1
ATOM 2896 C CA . ALA A 1 360 ? -71.781 35.974 -122.571 1.00 6.82 354 ALA A CA 1
ATOM 2897 C C . ALA A 1 360 ? -72.129 35.631 -121.137 1.00 7.06 354 ALA A C 1
ATOM 2898 O O . ALA A 1 360 ? -73.262 35.283 -120.829 1.00 6.59 354 ALA A O 1
ATOM 2900 N N . ILE A 1 361 ? -71.143 35.695 -120.258 1.00 5.91 355 ILE A N 1
ATOM 2901 C CA . ILE A 1 361 ? -71.390 35.257 -118.888 1.00 5.95 355 ILE A CA 1
ATOM 2902 C C . ILE A 1 361 ? -71.740 36.412 -117.961 1.00 5.62 355 ILE A C 1
ATOM 2903 O O . ILE A 1 361 ? -72.499 36.240 -117.024 1.00 7.57 355 ILE A O 1
ATOM 2908 N N . HIS A 1 362 ? -71.210 37.601 -118.225 1.00 4.97 356 HIS A N 1
ATOM 2909 C CA . HIS A 1 362 ? -71.497 38.743 -117.370 1.00 5.58 356 HIS A CA 1
ATOM 2910 C C . HIS A 1 362 ? -72.955 39.216 -117.489 1.00 6.76 356 HIS A C 1
ATOM 2911 O O . HIS A 1 362 ? -73.535 39.705 -116.518 1.00 6.35 356 HIS A O 1
ATOM 2918 N N . MET A 1 363 ? -73.557 39.057 -118.662 1.00 6.15 357 MET A N 1
ATOM 2919 C CA . MET A 1 363 ? -74.970 39.440 -118.835 1.00 5.41 357 MET A CA 1
ATOM 2920 C C . MET A 1 363 ? -75.972 38.410 -118.256 1.00 6.45 357 MET A C 1
ATOM 2921 O O . MET A 1 363 ? -77.188 38.600 -118.339 1.00 5.33 357 MET A O 1
ATOM 2926 N N . LEU A 1 364 ? -75.463 37.343 -117.635 1.00 6.79 358 LEU A N 1
ATOM 2927 C CA . LEU A 1 364 ? -76.312 36.395 -116.887 1.00 5.22 358 LEU A CA 1
ATOM 2928 C C . LEU A 1 364 ? -76.702 36.900 -115.502 1.00 7.89 358 LEU A C 1
ATOM 2929 O O . LEU A 1 364 ? -76.154 37.894 -115.023 1.00 8.25 358 LEU A O 1
ATOM 2934 N N . GLN A 1 365 ? -77.652 36.232 -114.851 1.00 6.10 359 GLN A N 1
ATOM 2935 C CA . GLN A 1 365 ? -78.009 36.614 -113.485 1.00 8.99 359 GLN A CA 1
ATOM 2936 C C . GLN A 1 365 ? -77.061 35.984 -112.486 1.00 8.06 359 GLN A C 1
ATOM 2937 O O . GLN A 1 365 ? -76.896 34.768 -112.472 1.00 7.68 359 GLN A O 1
ATOM 2943 N N . GLY A 1 366 ? -76.438 36.812 -111.659 1.00 6.97 360 GLY A N 1
ATOM 2944 C CA . GLY A 1 366 ? -75.523 36.302 -110.652 1.00 10.87 360 GLY A CA 1
ATOM 2945 C C . GLY A 1 366 ? -74.383 37.259 -110.407 1.00 9.44 360 GLY A C 1
ATOM 2946 O O . GLY A 1 366 ? -74.409 38.404 -110.876 1.00 8.69 360 GLY A O 1
ATOM 2947 N N . THR A 1 367 ? -73.369 36.784 -109.686 1.00 6.83 361 THR A N 1
ATOM 2948 C CA . THR A 1 367 ? -72.207 37.591 -109.347 1.00 7.46 361 THR A CA 1
ATOM 2949 C C . THR A 1 367 ? -70.980 37.106 -110.117 1.00 8.27 361 THR A C 1
ATOM 2950 O O . THR A 1 367 ? -70.560 35.957 -109.967 1.00 6.45 361 THR A O 1
ATOM 2954 N N . PRO A 1 368 ? -70.397 37.984 -110.938 1.00 8.30 362 PRO A N 1
ATOM 2955 C CA . PRO A 1 368 ? -69.307 37.548 -111.815 1.00 7.05 362 PRO A CA 1
ATOM 2956 C C . PRO A 1 368 ? -67.939 37.532 -111.134 1.00 8.32 362 PRO A C 1
ATOM 2957 O O . PRO A 1 368 ? -67.646 38.410 -110.320 1.00 6.08 362 PRO A O 1
ATOM 2961 N N . TYR A 1 369 ? -67.110 36.555 -111.499 1.00 7.55 363 TYR A N 1
ATOM 2962 C CA . TYR A 1 369 ? -65.737 36.425 -111.003 1.00 5.53 363 TYR A CA 1
ATOM 2963 C C . TYR A 1 369 ? -64.747 36.498 -112.169 1.00 8.04 363 TYR A C 1
ATOM 2964 O O . TYR A 1 369 ? -64.898 35.793 -113.164 1.00 7.10 363 TYR A O 1
ATOM 2973 N N . ILE A 1 370 ? -63.744 37.357 -112.038 1.00 6.22 364 ILE A N 1
ATOM 2974 C CA . ILE A 1 370 ? -62.697 37.516 -113.039 1.00 5.56 364 ILE A CA 1
ATOM 2975 C C . ILE A 1 370 ? -61.421 36.916 -112.451 1.00 6.92 364 ILE A C 1
ATOM 2976 O O . ILE A 1 370 ? -61.024 37.266 -111.342 1.00 6.46 364 ILE A O 1
ATOM 2981 N N . TYR A 1 371 ? -60.798 36.002 -113.178 1.00 5.93 365 TYR A N 1
ATOM 2982 C CA . TYR A 1 371 ? -59.562 35.378 -112.722 1.00 5.42 365 TYR A CA 1
ATOM 2983 C C . TYR A 1 371 ? -58.381 36.181 -113.231 1.00 5.52 365 TYR A C 1
ATOM 2984 O O . TYR A 1 371 ? -58.362 36.586 -114.387 1.00 5.40 365 TYR A O 1
ATOM 2993 N N . GLN A 1 372 ? -57.403 36.432 -112.370 1.00 5.62 366 GLN A N 1
ATOM 2994 C CA . GLN A 1 372 ? -56.250 37.259 -112.731 1.00 6.71 366 GLN A CA 1
ATOM 2995 C C . GLN A 1 372 ? -55.730 36.957 -114.139 1.00 6.46 366 GLN A C 1
ATOM 2996 O O . GLN A 1 372 ? -55.463 35.807 -114.479 1.00 5.43 366 GLN A O 1
ATOM 3002 N N . GLY A 1 373 ? -55.642 37.994 -114.964 1.00 4.59 367 GLY A N 1
ATOM 3003 C CA . GLY A 1 373 ? -55.150 37.868 -116.327 1.00 4.97 367 GLY A CA 1
ATOM 3004 C C . GLY A 1 373 ? -56.223 37.597 -117.388 1.00 7.12 367 GLY A C 1
ATOM 3005 O O . GLY A 1 373 ? -55.987 37.746 -118.584 1.00 5.88 367 GLY A O 1
ATOM 3006 N N . GLU A 1 374 ? -57.407 37.196 -116.950 1.00 6.40 368 GLU A N 1
ATOM 3007 C CA . GLU A 1 374 ? -58.523 36.999 -117.868 1.00 6.94 368 GLU A CA 1
ATOM 3008 C C . GLU A 1 374 ? -58.881 38.331 -118.526 1.00 8.02 368 GLU A C 1
ATOM 3009 O O . GLU A 1 374 ? -59.218 38.400 -119.717 1.00 6.88 368 GLU A O 1
ATOM 3015 N N . GLU A 1 375 ? -58.775 39.401 -117.751 1.00 5.51 369 GLU A N 1
ATOM 3016 C CA . GLU A 1 375 ? -59.076 40.734 -118.254 1.00 6.32 369 GLU A CA 1
ATOM 3017 C C . GLU A 1 375 ? -58.055 41.213 -119.292 1.00 8.61 369 GLU A C 1
ATOM 3018 O O . GLU A 1 375 ? -58.273 42.222 -119.956 1.00 6.80 369 GLU A O 1
ATOM 3024 N N . LEU A 1 376 ? -56.943 40.488 -119.418 1.00 8.69 370 LEU A N 1
ATOM 3025 C CA . LEU A 1 376 ? -55.924 40.774 -120.432 1.00 6.44 370 LEU A CA 1
ATOM 3026 C C . LEU A 1 376 ? -56.049 39.815 -121.622 1.00 4.92 370 LEU A C 1
ATOM 3027 O O . LEU A 1 376 ? -55.329 39.929 -122.600 1.00 9.24 370 LEU A O 1
ATOM 3032 N N . GLY A 1 377 ? -56.981 38.869 -121.536 1.00 6.07 371 GLY A N 1
ATOM 3033 C CA . GLY A 1 377 ? -57.056 37.803 -122.514 1.00 8.27 371 GLY A CA 1
ATOM 3034 C C . GLY A 1 377 ? -55.791 36.961 -122.553 1.00 6.82 371 GLY A C 1
ATOM 3035 O O . GLY A 1 377 ? -55.354 36.522 -123.614 1.00 10.80 371 GLY A O 1
ATOM 3036 N N . MET A 1 378 ? -55.177 36.753 -121.398 1.00 8.24 372 MET A N 1
ATOM 3037 C CA . MET A 1 378 ? -54.035 35.838 -121.336 1.00 7.70 372 MET A CA 1
ATOM 3038 C C . MET A 1 378 ? -54.480 34.462 -121.841 1.00 8.88 372 MET A C 1
ATOM 3039 O O . MET A 1 378 ? -55.632 34.080 -121.639 1.00 8.03 372 MET A O 1
ATOM 3044 N N . THR A 1 379 ? -53.592 33.757 -122.544 1.00 8.50 373 THR A N 1
ATOM 3045 C CA . THR A 1 379 ? -53.933 32.481 -123.172 1.00 7.96 373 THR A CA 1
ATOM 3046 C C . THR A 1 379 ? -53.238 31.363 -122.416 1.00 8.43 373 THR A C 1
ATOM 3047 O O . THR A 1 379 ? -52.411 31.637 -121.559 1.00 8.58 373 THR A O 1
ATOM 3051 N N . ASN A 1 380 ? -53.573 30.110 -122.716 1.00 9.07 374 ASN A N 1
ATOM 3052 C CA . ASN A 1 380 ? -52.736 28.997 -122.258 1.00 9.45 374 ASN A CA 1
ATOM 3053 C C . ASN A 1 380 ? -51.325 29.250 -122.778 1.00 8.54 374 ASN A C 1
ATOM 3054 O O . ASN A 1 380 ? -51.157 29.825 -123.859 1.00 11.05 374 ASN A O 1
ATOM 3059 N N . PRO A 1 381 ? -50.302 28.849 -122.011 1.00 9.10 375 PRO A N 1
ATOM 3060 C CA . PRO A 1 381 ? -48.938 29.251 -122.381 1.00 9.05 375 PRO A CA 1
ATOM 3061 C C . PRO A 1 381 ? -48.335 28.435 -123.540 1.00 13.74 375 PRO A C 1
ATOM 3062 O O . PRO A 1 381 ? -47.338 28.865 -124.095 1.00 15.38 375 PRO A O 1
ATOM 3066 N N . LYS A 1 382 ? -48.928 27.291 -123.878 1.00 13.50 376 LYS A N 1
ATOM 3067 C CA . LYS A 1 382 ? -48.417 26.390 -124.936 1.00 16.79 376 LYS A CA 1
ATOM 3068 C C . LYS A 1 382 ? -46.974 25.941 -124.682 1.00 14.49 376 LYS A C 1
ATOM 3069 O O . LYS A 1 382 ? -46.138 25.989 -125.578 1.00 15.25 376 LYS A O 1
ATOM 3075 N N . PHE A 1 383 ? -46.685 25.515 -123.462 1.00 13.94 377 PHE A N 1
ATOM 3076 C CA . PHE A 1 383 ? -45.336 25.095 -123.122 1.00 15.46 377 PHE A CA 1
ATOM 3077 C C . PHE A 1 383 ? -45.081 23.834 -123.938 1.00 18.93 377 PHE A C 1
ATOM 3078 O O . PHE A 1 383 ? -45.894 22.903 -123.913 1.00 16.30 377 PHE A O 1
ATOM 3086 N N . ASP A 1 384 ? -43.983 23.815 -124.689 1.00 17.81 378 ASP A N 1
ATOM 3087 C CA . ASP A 1 384 ? -43.735 22.707 -125.618 1.00 24.18 378 ASP A CA 1
ATOM 3088 C C . ASP A 1 384 ? -42.649 21.734 -125.142 1.00 23.41 378 ASP A C 1
ATOM 3089 O O . ASP A 1 384 ? -42.151 20.923 -125.916 1.00 17.90 378 ASP A O 1
ATOM 3094 N N . ASP A 1 385 ? -42.310 21.813 -123.860 1.00 19.25 379 ASP A N 1
ATOM 3095 C CA . ASP A 1 385 ? -41.308 20.921 -123.295 1.00 23.05 379 ASP A CA 1
ATOM 3096 C C . ASP A 1 385 ? -41.627 20.597 -121.848 1.00 19.09 379 ASP A C 1
ATOM 3097 O O . ASP A 1 385 ? -42.076 21.466 -121.105 1.00 18.12 379 ASP A O 1
ATOM 3102 N N . ILE A 1 386 ? -41.363 19.361 -121.436 1.00 14.50 380 ILE A N 1
ATOM 3103 C CA . ILE A 1 386 ? -41.733 18.926 -120.096 1.00 18.83 380 ILE A CA 1
ATOM 3104 C C . ILE A 1 386 ? -41.028 19.722 -118.989 1.00 18.24 380 ILE A C 1
ATOM 3105 O O . ILE A 1 386 ? -41.541 19.841 -117.881 1.00 16.45 380 ILE A O 1
ATOM 3110 N N . SER A 1 387 ? -39.870 20.300 -119.290 1.00 18.94 381 SER A N 1
ATOM 3111 C CA . SER A 1 387 ? -39.113 21.016 -118.264 1.00 19.94 381 SER A CA 1
ATOM 3112 C C . SER A 1 387 ? -39.751 22.371 -117.896 1.00 22.78 381 SER A C 1
ATOM 3113 O O . SER A 1 387 ? -39.380 22.989 -116.892 1.00 19.38 381 SER A O 1
ATOM 3116 N N . LEU A 1 388 ? -40.691 22.837 -118.715 1.00 16.59 382 LEU A N 1
ATOM 3117 C CA . LEU A 1 388 ? -41.382 24.096 -118.428 1.00 14.37 382 LEU A CA 1
ATOM 3118 C C . LEU A 1 388 ? -42.570 23.914 -117.478 1.00 13.58 382 LEU A C 1
ATOM 3119 O O . LEU A 1 388 ? -43.096 24.883 -116.950 1.00 18.40 382 LEU A O 1
ATOM 3124 N N . TYR A 1 389 ? -43.000 22.674 -117.271 1.00 16.54 383 TYR A N 1
ATOM 3125 C CA . TYR A 1 389 ? -44.179 22.406 -116.451 1.00 13.00 383 TYR A CA 1
ATOM 3126 C C . TYR A 1 389 ? -43.790 22.243 -114.988 1.00 16.04 383 TYR A C 1
ATOM 3127 O O . TYR A 1 389 ? -42.611 22.044 -114.682 1.00 17.04 383 TYR A O 1
ATOM 3136 N N . ARG A 1 390 ? -44.768 22.351 -114.090 1.00 13.78 384 ARG A N 1
ATOM 3137 C CA . ARG A 1 390 ? -44.496 22.337 -112.647 1.00 16.97 384 ARG A CA 1
ATOM 3138 C C . ARG A 1 390 ? -45.469 21.447 -111.888 1.00 20.26 384 ARG A C 1
ATOM 3139 O O . ARG A 1 390 ? -45.069 20.722 -110.980 1.00 22.12 384 ARG A O 1
ATOM 3147 N N . ASP A 1 391 ? -46.745 21.532 -112.263 1.00 18.12 385 ASP A N 1
ATOM 3148 C CA . ASP A 1 391 ? -47.827 20.732 -111.691 1.00 18.87 385 ASP A CA 1
ATOM 3149 C C . ASP A 1 391 ? -47.477 19.242 -111.607 1.00 21.60 385 ASP A C 1
ATOM 3150 O O . ASP A 1 391 ? -47.209 18.613 -112.622 1.00 19.02 385 ASP A O 1
ATOM 3155 N N . VAL A 1 392 ? -47.512 18.667 -110.410 1.00 19.47 386 VAL A N 1
ATOM 3156 C CA . VAL A 1 392 ? -47.107 17.269 -110.248 1.00 20.74 386 VAL A CA 1
ATOM 3157 C C . VAL A 1 392 ? -47.974 16.305 -111.042 1.00 22.11 386 VAL A C 1
ATOM 3158 O O . VAL A 1 392 ? -47.482 15.284 -111.523 1.00 17.94 386 VAL A O 1
ATOM 3162 N N . GLU A 1 393 ? -49.258 16.624 -111.177 1.00 14.58 387 GLU A N 1
ATOM 3163 C CA . GLU A 1 393 ? -50.161 15.770 -111.921 1.00 18.97 387 GLU A CA 1
ATOM 3164 C C . GLU A 1 393 ? -49.775 15.751 -113.408 1.00 17.17 387 GLU A C 1
ATOM 3165 O O . GLU A 1 393 ? -49.852 14.715 -114.058 1.00 14.23 387 GLU A O 1
ATOM 3171 N N . SER A 1 394 ? -49.347 16.893 -113.928 1.00 14.62 388 SER A N 1
ATOM 3172 C CA . SER A 1 394 ? -48.872 16.960 -115.312 1.00 17.53 388 SER A CA 1
ATOM 3173 C C . SER A 1 394 ? -47.582 16.161 -115.500 1.00 13.81 388 SER A C 1
ATOM 3174 O O . SER A 1 394 ? -47.441 15.454 -116.486 1.00 13.05 388 SER A O 1
ATOM 3177 N N . LEU A 1 395 ? -46.638 16.296 -114.570 1.00 14.16 389 LEU A N 1
ATOM 3178 C CA . LEU A 1 395 ? -45.358 15.588 -114.678 1.00 16.71 389 LEU A CA 1
ATOM 3179 C C . LEU A 1 395 ? -45.581 14.093 -114.646 1.00 16.11 389 LEU A C 1
ATOM 3180 O O . LEU A 1 395 ? -44.966 13.348 -115.399 1.00 18.00 389 LEU A O 1
ATOM 3185 N N . ASN A 1 396 ? -46.479 13.670 -113.761 1.00 16.59 390 ASN A N 1
ATOM 3186 C CA . ASN A 1 396 ? -46.849 12.277 -113.645 1.00 19.94 390 ASN A CA 1
ATOM 3187 C C . ASN A 1 396 ? -47.508 11.778 -114.924 1.00 19.10 390 ASN A C 1
ATOM 3188 O O . ASN A 1 396 ? -47.173 10.704 -115.426 1.00 18.42 390 ASN A O 1
ATOM 3193 N N . MET A 1 397 ? -48.461 12.554 -115.440 1.00 13.93 391 MET A N 1
ATOM 3194 C CA . MET A 1 397 ? -49.184 12.164 -116.632 1.00 12.45 391 MET A CA 1
ATOM 3195 C C . MET A 1 397 ? -48.237 12.009 -117.802 1.00 12.67 391 MET A C 1
ATOM 3196 O O . MET A 1 397 ? -48.383 11.102 -118.602 1.00 16.64 391 MET A O 1
ATOM 3201 N N . TYR A 1 398 ? -47.261 12.899 -117.906 1.00 11.14 392 TYR A N 1
ATOM 3202 C CA . TYR A 1 398 ? -46.283 12.800 -118.973 1.00 13.34 392 TYR A CA 1
ATOM 3203 C C . TYR A 1 398 ? -45.455 11.543 -118.781 1.00 18.44 392 TYR A C 1
ATOM 3204 O O . TYR A 1 398 ? -45.146 10.865 -119.750 1.00 11.31 392 TYR A O 1
ATOM 3213 N N . ARG A 1 399 ? -45.082 11.253 -117.533 1.00 14.24 393 ARG A N 1
ATOM 3214 C CA . ARG A 1 399 ? -44.270 10.065 -117.235 1.00 16.62 393 ARG A CA 1
ATOM 3215 C C . ARG A 1 399 ? -44.996 8.797 -117.671 1.00 16.33 393 ARG A C 1
ATOM 3216 O O . ARG A 1 399 ? -44.464 7.984 -118.433 1.00 18.04 393 ARG A O 1
ATOM 3224 N N . ILE A 1 400 ? -46.224 8.643 -117.194 1.00 13.32 394 ILE A N 1
ATOM 3225 C CA . ILE A 1 400 ? -47.046 7.490 -117.539 1.00 16.71 394 ILE A CA 1
ATOM 3226 C C . ILE A 1 400 ? -47.305 7.335 -119.043 1.00 17.15 394 ILE A C 1
ATOM 3227 O O . ILE A 1 400 ? -47.102 6.262 -119.592 1.00 19.35 394 ILE A O 1
ATOM 3232 N N . LEU A 1 401 ? -47.755 8.389 -119.708 1.00 15.88 395 LEU A N 1
ATOM 3233 C CA . LEU A 1 401 ? -48.019 8.292 -121.146 1.00 17.16 395 LEU A CA 1
ATOM 3234 C C . LEU A 1 401 ? -46.743 7.975 -121.929 1.00 15.05 395 LEU A C 1
ATOM 3235 O O . LEU A 1 401 ? -46.782 7.237 -122.908 1.00 18.96 395 LEU A O 1
ATOM 3240 N N . LYS A 1 402 ? -45.614 8.529 -121.497 1.00 13.36 396 LYS A N 1
ATOM 3241 C CA . LYS A 1 402 ? -44.326 8.204 -122.105 1.00 15.13 396 LYS A CA 1
ATOM 3242 C C . LYS A 1 402 ? -44.014 6.699 -121.958 1.00 18.37 396 LYS A C 1
ATOM 3243 O O . LYS A 1 402 ? -43.605 6.041 -122.918 1.00 21.11 396 LYS A O 1
ATOM 3249 N N . GLU A 1 403 ? -44.211 6.167 -120.753 1.00 16.21 397 GLU A N 1
ATOM 3250 C CA . GLU A 1 403 ? -44.013 4.736 -120.476 1.00 21.38 397 GLU A CA 1
ATOM 3251 C C . GLU A 1 403 ? -44.926 3.840 -121.287 1.00 18.92 397 GLU A C 1
ATOM 3252 O O . GLU A 1 403 ? -44.568 2.712 -121.598 1.00 19.94 397 GLU A O 1
ATOM 3258 N N . ALA A 1 404 ? -46.127 4.322 -121.590 1.00 14.19 398 ALA A N 1
ATOM 3259 C CA . ALA A 1 404 ? -47.076 3.542 -122.364 1.00 15.12 398 ALA A CA 1
ATOM 3260 C C . ALA A 1 404 ? -46.829 3.715 -123.862 1.00 17.92 398 ALA A C 1
ATOM 3261 O O . ALA A 1 404 ? -47.587 3.217 -124.681 1.00 17.76 398 ALA A O 1
ATOM 3263 N N . GLY A 1 405 ? -45.759 4.422 -124.206 1.00 20.22 399 GLY A N 1
ATOM 3264 C CA . GLY A 1 405 ? -45.355 4.575 -125.593 1.00 22.03 399 GLY A CA 1
ATOM 3265 C C . GLY A 1 405 ? -46.098 5.605 -126.431 1.00 25.96 399 GLY A C 1
ATOM 3266 O O . GLY A 1 405 ? -46.108 5.499 -127.656 1.00 20.35 399 GLY A O 1
ATOM 3267 N N . LYS A 1 406 ? -46.725 6.597 -125.802 1.00 21.98 400 LYS A N 1
ATOM 3268 C CA . LYS A 1 406 ? -47.354 7.659 -126.586 1.00 21.56 400 LYS A CA 1
ATOM 3269 C C . LYS A 1 406 ? -46.257 8.568 -127.100 1.00 15.83 400 LYS A C 1
ATOM 3270 O O . LYS A 1 406 ? -45.311 8.856 -126.380 1.00 17.67 400 LYS A O 1
ATOM 3276 N N . PRO A 1 407 ? -46.359 9.017 -128.357 1.00 21.69 401 PRO A N 1
ATOM 3277 C CA . PRO A 1 407 ? -45.264 9.864 -128.831 1.00 21.68 401 PRO A CA 1
ATOM 3278 C C . PRO A 1 407 ? -45.220 11.195 -128.083 1.00 25.32 401 PRO A C 1
ATOM 3279 O O . PRO A 1 407 ? -46.255 11.703 -127.625 1.00 18.64 401 PRO A O 1
ATOM 3283 N N . GLU A 1 408 ? -44.009 11.726 -127.962 1.00 21.45 402 GLU A N 1
ATOM 3284 C CA . GLU A 1 408 ? -43.727 12.983 -127.287 1.00 28.00 402 GLU A CA 1
ATOM 3285 C C . GLU A 1 408 ? -44.644 14.153 -127.690 1.00 25.85 402 GLU A C 1
ATOM 3286 O O . GLU A 1 408 ? -45.167 14.847 -126.826 1.00 22.36 402 GLU A O 1
ATOM 3292 N N . ALA A 1 409 ? -44.849 14.362 -128.988 1.00 27.56 403 ALA A N 1
ATOM 3293 C CA . ALA A 1 409 ? -45.673 15.482 -129.457 1.00 26.03 403 ALA A CA 1
ATOM 3294 C C . ALA A 1 409 ? -47.138 15.325 -129.059 1.00 23.66 403 ALA A C 1
ATOM 3295 O O . ALA A 1 409 ? -47.824 16.303 -128.783 1.00 24.47 403 ALA A O 1
ATOM 3297 N N . GLU A 1 410 ? -47.612 14.089 -129.022 1.00 19.65 404 GLU A N 1
ATOM 3298 C CA . GLU A 1 410 ? -48.976 13.831 -128.614 1.00 20.34 404 GLU A CA 1
ATOM 3299 C C . GLU A 1 410 ? -49.182 14.043 -127.108 1.00 18.84 404 GLU A C 1
ATOM 3300 O O . GLU A 1 410 ? -50.233 14.523 -126.687 1.00 16.50 404 GLU A O 1
ATOM 3306 N N . ILE A 1 411 ? -48.189 13.695 -126.299 1.00 18.79 405 ILE A N 1
ATOM 3307 C CA . ILE A 1 411 ? -48.296 13.945 -124.860 1.00 15.43 405 ILE A CA 1
ATOM 3308 C C . ILE A 1 411 ? -48.319 15.457 -124.617 1.00 14.21 405 ILE A C 1
ATOM 3309 O O . ILE A 1 411 ? -49.140 15.969 -123.865 1.00 10.23 405 ILE A O 1
ATOM 3314 N N . ILE A 1 412 ? -47.391 16.152 -125.258 1.00 15.07 406 ILE A N 1
ATOM 3315 C CA . ILE A 1 412 ? -47.298 17.610 -125.188 1.00 18.34 406 ILE A CA 1
ATOM 3316 C C . ILE A 1 412 ? -48.608 18.307 -125.606 1.00 20.04 406 ILE A C 1
ATOM 3317 O O . ILE A 1 412 ? -49.017 19.295 -124.990 1.00 18.59 406 ILE A O 1
ATOM 3322 N N . GLU A 1 413 ? -49.276 17.784 -126.629 1.00 17.65 407 GLU A N 1
ATOM 3323 C CA . GLU A 1 413 ? -50.567 18.337 -127.049 1.00 19.46 407 GLU A CA 1
ATOM 3324 C C . GLU A 1 413 ? -51.588 18.233 -125.927 1.00 19.89 407 GLU A C 1
ATOM 3325 O O . GLU A 1 413 ? -52.338 19.168 -125.667 1.00 16.21 407 GLU A O 1
ATOM 3331 N N . ILE A 1 414 ? -51.608 17.078 -125.269 1.00 15.38 408 ILE A N 1
ATOM 3332 C CA . ILE A 1 414 ? -52.470 16.858 -124.126 1.00 15.08 408 ILE A CA 1
ATOM 3333 C C . ILE A 1 414 ? -52.162 17.842 -122.983 1.00 13.59 408 ILE A C 1
ATOM 3334 O O . ILE A 1 414 ? -53.074 18.454 -122.425 1.00 12.82 408 ILE A O 1
ATOM 3339 N N . LEU A 1 415 ? -50.887 18.030 -122.661 1.00 11.08 409 LEU A N 1
ATOM 3340 C CA . LEU A 1 415 ? -50.523 18.966 -121.594 1.00 11.80 409 LEU A CA 1
ATOM 3341 C C . LEU A 1 415 ? -50.857 20.414 -121.962 1.00 13.67 409 LEU A C 1
ATOM 3342 O O . LEU A 1 415 ? -51.248 21.212 -121.116 1.00 10.08 409 LEU A O 1
ATOM 3347 N N . LYS A 1 416 ? -50.712 20.753 -123.229 1.00 12.78 410 LYS A N 1
ATOM 3348 C CA . LYS A 1 416 ? -51.038 22.100 -123.657 1.00 11.94 410 LYS A CA 1
ATOM 3349 C C . LYS A 1 416 ? -52.516 22.415 -123.461 1.00 15.10 410 LYS A C 1
ATOM 3350 O O . LYS A 1 416 ? -52.882 23.553 -123.170 1.00 16.92 410 LYS A O 1
ATOM 3356 N N . ALA A 1 417 ? -53.375 21.420 -123.627 1.00 11.94 411 ALA A N 1
ATOM 3357 C CA . ALA A 1 417 ? -54.799 21.644 -123.413 1.00 13.73 411 ALA A CA 1
ATOM 3358 C C . ALA A 1 417 ? -55.246 21.488 -121.950 1.00 13.36 411 ALA A C 1
ATOM 3359 O O . ALA A 1 417 ? -56.219 22.114 -121.526 1.00 15.52 411 ALA A O 1
ATOM 3361 N N . LYS A 1 418 ? -54.545 20.662 -121.175 1.00 9.91 412 LYS A N 1
ATOM 3362 C CA . LYS A 1 418 ? -55.105 20.185 -119.918 1.00 11.67 412 LYS A CA 1
ATOM 3363 C C . LYS A 1 418 ? -54.288 20.405 -118.645 1.00 12.35 412 LYS A C 1
ATOM 3364 O O . LYS A 1 418 ? -54.818 20.210 -117.559 1.00 13.38 412 LYS A O 1
ATOM 3370 N N . SER A 1 419 ? -53.015 20.782 -118.768 1.00 9.98 413 SER A N 1
ATOM 3371 C CA . SER A 1 419 ? -52.154 20.937 -117.594 1.00 10.91 413 SER A CA 1
ATOM 3372 C C . SER A 1 419 ? -52.742 21.963 -116.641 1.00 13.36 413 SER A C 1
ATOM 3373 O O . SER A 1 419 ? -53.210 23.008 -117.064 1.00 9.97 413 SER A O 1
ATOM 3376 N N . ARG A 1 420 ? -52.708 21.672 -115.353 1.00 13.22 414 ARG A N 1
ATOM 3377 C CA . ARG A 1 420 ? -53.231 22.609 -114.385 1.00 13.75 414 ARG A CA 1
ATOM 3378 C C . ARG A 1 420 ? -52.273 23.766 -114.132 1.00 13.17 414 ARG A C 1
ATOM 3379 O O . ARG A 1 420 ? -52.595 24.641 -113.340 1.00 12.91 414 ARG A O 1
ATOM 3387 N N . ASP A 1 421 ? -51.106 23.757 -114.782 1.00 9.57 415 ASP A N 1
ATOM 3388 C CA . ASP A 1 421 ? -50.210 24.926 -114.771 1.00 14.24 415 ASP A CA 1
ATOM 3389 C C . ASP A 1 421 ? -50.704 26.023 -115.698 1.00 11.46 415 ASP A C 1
ATOM 3390 O O . ASP A 1 421 ? -50.271 27.177 -115.594 1.00 12.22 415 ASP A O 1
ATOM 3395 N N . ASN A 1 422 ? -51.574 25.655 -116.635 1.00 9.09 416 ASN A N 1
ATOM 3396 C CA . ASN A 1 422 ? -51.897 26.546 -117.742 1.00 7.28 416 ASN A CA 1
ATOM 3397 C C . ASN A 1 422 ? -52.409 27.938 -117.341 1.00 8.44 416 ASN A C 1
ATOM 3398 O O . ASN A 1 422 ? -52.032 28.930 -117.936 1.00 10.46 416 ASN A O 1
ATOM 3403 N N . SER A 1 423 ? -53.219 28.016 -116.307 1.00 7.58 417 SER A N 1
ATOM 3404 C CA . SER A 1 423 ? -53.658 29.333 -115.839 1.00 10.17 417 SER A CA 1
ATOM 3405 C C . SER A 1 423 ? -52.843 29.822 -114.633 1.00 10.52 417 SER A C 1
ATOM 3406 O O . SER A 1 423 ? -53.238 30.767 -113.948 1.00 11.48 417 SER A O 1
ATOM 3409 N N . ARG A 1 424 ? -51.691 29.197 -114.395 1.00 9.08 418 ARG A N 1
ATOM 3410 C CA . ARG A 1 424 ? -50.857 29.547 -113.240 1.00 10.94 418 ARG A CA 1
ATOM 3411 C C . ARG A 1 424 ? -49.601 30.294 -113.633 1.00 10.03 418 ARG A C 1
ATOM 3412 O O . ARG A 1 424 ? -48.744 30.552 -112.798 1.00 12.12 418 ARG A O 1
ATOM 3420 N N . THR A 1 425 ? -49.449 30.598 -114.911 1.00 8.58 419 THR A N 1
ATOM 3421 C CA . THR A 1 425 ? -48.265 31.333 -115.313 1.00 9.98 419 THR A CA 1
ATOM 3422 C C . THR A 1 425 ? -48.451 32.768 -114.816 1.00 11.46 419 THR A C 1
ATOM 3423 O O . THR A 1 425 ? -49.587 33.204 -114.565 1.00 10.85 419 THR A O 1
ATOM 3427 N N . PRO A 1 426 ? -47.345 33.489 -114.629 1.00 10.50 420 PRO A N 1
ATOM 3428 C CA . PRO A 1 426 ? -47.412 34.802 -113.982 1.00 11.78 420 PRO A CA 1
ATOM 3429 C C . PRO A 1 426 ? -48.213 35.832 -114.767 1.00 9.30 420 PRO A C 1
ATOM 3430 O O . PRO A 1 426 ? -48.135 35.911 -115.994 1.00 10.03 420 PRO A O 1
ATOM 3434 N N . VAL A 1 427 ? -48.967 36.639 -114.044 1.00 10.58 421 VAL A N 1
ATOM 3435 C CA . VAL A 1 427 ? -49.680 37.755 -114.663 1.00 8.84 421 VAL A CA 1
ATOM 3436 C C . VAL A 1 427 ? -48.715 38.652 -115.421 1.00 9.75 421 VAL A C 1
ATOM 3437 O O . VAL A 1 427 ? -47.666 39.028 -114.900 1.00 10.09 421 VAL A O 1
ATOM 3441 N N . GLN A 1 428 ? -49.072 38.975 -116.661 1.00 6.08 422 GLN A N 1
ATOM 3442 C CA . GLN A 1 428 ? -48.189 39.699 -117.546 1.00 9.07 422 GLN A CA 1
ATOM 3443 C C . GLN A 1 428 ? -48.461 41.197 -117.455 1.00 12.41 422 GLN A C 1
ATOM 3444 O O . GLN A 1 428 ? -49.414 41.695 -118.032 1.00 12.22 422 GLN A O 1
ATOM 3450 N N . TRP A 1 429 ? -47.610 41.892 -116.706 1.00 9.59 423 TRP A N 1
ATOM 3451 C CA . TRP A 1 429 ? -47.791 43.314 -116.391 1.00 12.44 423 TRP A CA 1
ATOM 3452 C C . TRP A 1 429 ? -47.312 44.290 -117.454 1.00 14.71 423 TRP A C 1
ATOM 3453 O O . TRP A 1 429 ? -47.947 45.322 -117.678 1.00 14.64 423 TRP A O 1
ATOM 3464 N N . ASN A 1 430 ? -46.183 43.982 -118.088 1.00 11.70 424 ASN A N 1
ATOM 3465 C CA . ASN A 1 430 ? -45.603 44.883 -119.069 1.00 14.94 424 ASN A CA 1
ATOM 3466 C C . ASN A 1 430 ? -44.729 44.089 -120.025 1.00 16.27 424 ASN A C 1
ATOM 3467 O O . ASN A 1 430 ? -44.741 42.862 -119.986 1.00 17.48 424 ASN A O 1
ATOM 3472 N N . GLY A 1 431 ? -43.980 44.779 -120.874 1.00 17.33 425 GLY A N 1
ATOM 3473 C CA . GLY A 1 431 ? -43.148 44.113 -121.854 1.00 21.33 425 GLY A CA 1
ATOM 3474 C C . GLY A 1 431 ? -41.685 44.021 -121.453 1.00 22.66 425 GLY A C 1
ATOM 3475 O O . GLY A 1 431 ? -40.823 43.836 -122.301 1.00 26.55 425 GLY A O 1
ATOM 3476 N N . GLU A 1 432 ? -41.404 44.159 -120.163 1.00 25.57 426 GLU A N 1
ATOM 3477 C CA . GLU A 1 432 ? -40.043 44.059 -119.659 1.00 19.83 426 GLU A CA 1
ATOM 3478 C C . GLU A 1 432 ? -39.753 42.614 -119.287 1.00 25.89 426 GLU A C 1
ATOM 3479 O O . GLU A 1 432 ? -40.614 41.750 -119.459 1.00 23.24 426 GLU A O 1
ATOM 3485 N N . GLU A 1 433 ? -38.547 42.351 -118.783 1.00 25.15 427 GLU A N 1
ATOM 3486 C CA . GLU A 1 433 ? -38.131 40.989 -118.438 1.00 32.13 427 GLU A CA 1
ATOM 3487 C C . GLU A 1 433 ? -39.165 40.273 -117.586 1.00 23.66 427 GLU A C 1
ATOM 3488 O O . GLU A 1 433 ? -39.644 40.817 -116.595 1.00 21.80 427 GLU A O 1
ATOM 3494 N N . ASN A 1 434 ? -39.500 39.054 -117.988 1.00 23.07 428 ASN A N 1
ATOM 3495 C CA . ASN A 1 434 ? -40.522 38.268 -117.313 1.00 23.03 428 ASN A CA 1
ATOM 3496 C C . ASN A 1 434 ? -41.849 39.006 -117.157 1.00 17.01 428 ASN A C 1
ATOM 3497 O O . ASN A 1 434 ? -42.517 38.865 -116.148 1.00 12.39 428 ASN A O 1
ATOM 3502 N N . ALA A 1 435 ? -42.205 39.788 -118.176 1.00 16.40 429 ALA A N 1
ATOM 3503 C CA . ALA A 1 435 ? -43.444 40.570 -118.187 1.00 16.44 429 ALA A CA 1
ATOM 3504 C C . ALA A 1 435 ? -43.613 41.433 -116.933 1.00 19.54 429 ALA A C 1
ATOM 3505 O O . ALA A 1 435 ? -44.737 41.723 -116.515 1.00 16.43 429 ALA A O 1
ATOM 3507 N N . GLY A 1 436 ? -42.494 41.831 -116.331 1.00 16.89 430 GLY A N 1
ATOM 3508 C CA . GLY A 1 436 ? -42.530 42.659 -115.149 1.00 12.58 430 GLY A CA 1
ATOM 3509 C C . GLY A 1 436 ? -43.117 41.989 -113.930 1.00 18.14 430 GLY A C 1
ATOM 3510 O O . GLY A 1 436 ? -43.450 42.664 -112.957 1.00 15.97 430 GLY A O 1
ATOM 3511 N N . PHE A 1 437 ? -43.236 40.666 -113.951 1.00 11.96 431 PHE A N 1
ATOM 3512 C CA . PHE A 1 437 ? -43.794 39.973 -112.799 1.00 13.79 431 PHE A CA 1
ATOM 3513 C C . PHE A 1 437 ? -42.773 39.870 -111.665 1.00 18.38 431 PHE A C 1
ATOM 3514 O O . PHE A 1 437 ? -43.136 39.872 -110.487 1.00 10.90 431 PHE A O 1
ATOM 3522 N N . THR A 1 438 ? -41.497 39.781 -112.040 1.00 17.12 432 THR A N 1
ATOM 3523 C CA . THR A 1 438 ? -40.409 39.539 -111.094 1.00 18.62 432 THR A CA 1
ATOM 3524 C C . THR A 1 438 ? -39.088 40.133 -111.593 1.00 17.65 432 THR A C 1
ATOM 3525 O O . THR A 1 438 ? -38.853 40.226 -112.798 1.00 16.87 432 THR A O 1
ATOM 3529 N N . ALA A 1 439 ? -38.232 40.562 -110.670 1.00 20.70 433 ALA A N 1
ATOM 3530 C CA . ALA A 1 439 ? -36.882 40.977 -111.056 1.00 23.60 433 ALA A CA 1
ATOM 3531 C C . ALA A 1 439 ? -35.924 39.788 -110.971 1.00 22.87 433 ALA A C 1
ATOM 3532 O O . ALA A 1 439 ? -34.739 39.908 -111.273 1.00 26.77 433 ALA A O 1
ATOM 3534 N N . GLY A 1 440 ? -36.454 38.646 -110.551 1.00 21.38 434 GLY A N 1
ATOM 3535 C CA . GLY A 1 440 ? -35.678 37.422 -110.456 1.00 21.48 434 GLY A CA 1
ATOM 3536 C C . GLY A 1 440 ? -36.036 36.420 -111.536 1.00 18.38 434 GLY A C 1
ATOM 3537 O O . GLY A 1 440 ? -36.227 36.773 -112.697 1.00 23.94 434 GLY A O 1
ATOM 3538 N N . THR A 1 441 ? -36.117 35.156 -111.150 1.00 23.50 435 THR A N 1
ATOM 3539 C CA . THR A 1 441 ? -36.513 34.091 -112.063 1.00 19.11 435 THR A CA 1
ATOM 3540 C C . THR A 1 441 ? -37.846 33.555 -111.565 1.00 18.01 435 THR A C 1
ATOM 3541 O O . THR A 1 441 ? -37.937 33.069 -110.435 1.00 16.86 435 THR A O 1
ATOM 3545 N N . PRO A 1 442 ? -38.904 33.673 -112.382 1.00 18.95 436 PRO A N 1
ATOM 3546 C CA . PRO A 1 442 ? -40.214 33.254 -111.865 1.00 16.06 436 PRO A CA 1
ATOM 3547 C C . PRO A 1 442 ? -40.272 31.760 -111.570 1.00 17.33 436 PRO A C 1
ATOM 3548 O O . PRO A 1 442 ? -39.641 30.987 -112.276 1.00 19.20 436 PRO A O 1
ATOM 3552 N N . TRP A 1 443 ? -41.019 31.364 -110.544 1.00 16.70 437 TRP A N 1
ATOM 3553 C CA . TRP A 1 443 ? -41.204 29.945 -110.234 1.00 19.80 437 TRP A CA 1
ATOM 3554 C C . TRP A 1 443 ? -41.751 29.132 -111.397 1.00 14.71 437 TRP A C 1
ATOM 3555 O O . TRP A 1 443 ? -41.617 27.907 -111.412 1.00 16.26 437 TRP A O 1
ATOM 3566 N N . ILE A 1 444 ? -42.376 29.808 -112.358 1.00 14.22 438 ILE A N 1
ATOM 3567 C CA . ILE A 1 444 ? -42.942 29.149 -113.535 1.00 15.06 438 ILE A CA 1
ATOM 3568 C C . ILE A 1 444 ? -42.750 30.090 -114.732 1.00 14.80 438 ILE A C 1
ATOM 3569 O O . ILE A 1 444 ? -42.829 31.309 -114.581 1.00 16.45 438 ILE A O 1
ATOM 3574 N N . PRO A 1 445 ? -42.446 29.545 -115.917 1.00 14.37 439 PRO A N 1
ATOM 3575 C CA . PRO A 1 445 ? -42.039 30.453 -116.994 1.00 16.78 439 PRO A CA 1
ATOM 3576 C C . PRO A 1 445 ? -43.147 31.374 -117.507 1.00 18.70 439 PRO A C 1
ATOM 3577 O O . PRO A 1 445 ? -44.328 31.037 -117.393 1.00 16.27 439 PRO A O 1
ATOM 3581 N N . VAL A 1 446 ? -42.750 32.505 -118.087 1.00 18.67 440 VAL A N 1
ATOM 3582 C CA . VAL A 1 446 ? -43.659 33.364 -118.849 1.00 16.74 440 VAL A CA 1
ATOM 3583 C C . VAL A 1 446 ? -43.549 33.025 -120.321 1.00 17.29 440 VAL A C 1
ATOM 3584 O O . VAL A 1 446 ? -42.458 33.012 -120.865 1.00 27.77 440 VAL A O 1
ATOM 3588 N N . PRO A 1 447 ? -44.680 32.749 -120.979 1.00 20.98 441 PRO A N 1
ATOM 3589 C CA . PRO A 1 447 ? -44.654 32.486 -122.424 1.00 20.04 441 PRO A CA 1
ATOM 3590 C C . PRO A 1 447 ? -44.290 33.736 -123.223 1.00 28.49 441 PRO A C 1
ATOM 3591 O O . PRO A 1 447 ? -44.461 34.848 -122.719 1.00 22.23 441 PRO A O 1
ATOM 3595 N N . ASP A 1 448 ? -43.825 33.562 -124.460 1.00 29.82 442 ASP A N 1
ATOM 3596 C CA . ASP A 1 448 ? -43.289 34.680 -125.245 1.00 29.30 442 ASP A CA 1
ATOM 3597 C C . ASP A 1 448 ? -44.324 35.678 -125.768 1.00 26.43 442 ASP A C 1
ATOM 3598 O O . ASP A 1 448 ? -43.964 36.719 -126.331 1.00 25.90 442 ASP A O 1
ATOM 3603 N N . ASN A 1 449 ? -45.602 35.367 -125.591 1.00 21.71 443 ASN A N 1
ATOM 3604 C CA . ASN A 1 449 ? -46.644 36.291 -126.018 1.00 26.03 443 ASN A CA 1
ATOM 3605 C C . ASN A 1 449 ? -46.702 37.560 -125.154 1.00 23.57 443 ASN A C 1
ATOM 3606 O O . ASN A 1 449 ? -47.366 38.532 -125.520 1.00 21.35 443 ASN A O 1
ATOM 3611 N N . TYR A 1 450 ? -45.996 37.550 -124.023 1.00 18.66 444 TYR A N 1
ATOM 3612 C CA . TYR A 1 450 ? -46.092 38.633 -123.045 1.00 20.72 444 TYR A CA 1
ATOM 3613 C C . TYR A 1 450 ? -45.811 39.997 -123.650 1.00 18.13 444 TYR A C 1
ATOM 3614 O O . TYR A 1 450 ? -46.344 41.018 -123.194 1.00 20.49 444 TYR A O 1
ATOM 3623 N N . LYS A 1 451 ? -44.992 40.023 -124.691 1.00 18.69 445 LYS A N 1
ATOM 3624 C CA . LYS A 1 451 ? -44.663 41.291 -125.331 1.00 19.86 445 LYS A CA 1
ATOM 3625 C C . LYS A 1 451 ? -45.884 41.914 -126.020 1.00 17.60 445 LYS A C 1
ATOM 3626 O O . LYS A 1 451 ? -45.995 43.131 -126.120 1.00 22.64 445 LYS A O 1
ATOM 3632 N N . GLU A 1 452 ? -46.814 41.075 -126.457 1.00 17.56 446 GLU A N 1
ATOM 3633 C CA . GLU A 1 452 ? -48.045 41.548 -127.084 1.00 20.75 446 GLU A CA 1
ATOM 3634 C C . GLU A 1 452 ? -49.223 41.502 -126.129 1.00 19.98 446 GLU A C 1
ATOM 3635 O O . GLU A 1 452 ? -50.193 42.230 -126.290 1.00 20.60 446 GLU A O 1
ATOM 3641 N N . ILE A 1 453 ? -49.142 40.640 -125.129 1.00 16.24 447 ILE A N 1
ATOM 3642 C CA . ILE A 1 453 ? -50.228 40.511 -124.173 1.00 14.73 447 ILE A CA 1
ATOM 3643 C C . ILE A 1 453 ? -49.733 40.916 -122.784 1.00 15.67 447 ILE A C 1
ATOM 3644 O O . ILE A 1 453 ? -49.062 40.140 -122.122 1.00 10.49 447 ILE A O 1
ATOM 3649 N N . ASN A 1 454 ? -50.032 42.151 -122.367 1.00 14.11 448 ASN A N 1
ATOM 3650 C CA . ASN A 1 454 ? -49.686 42.632 -121.023 1.0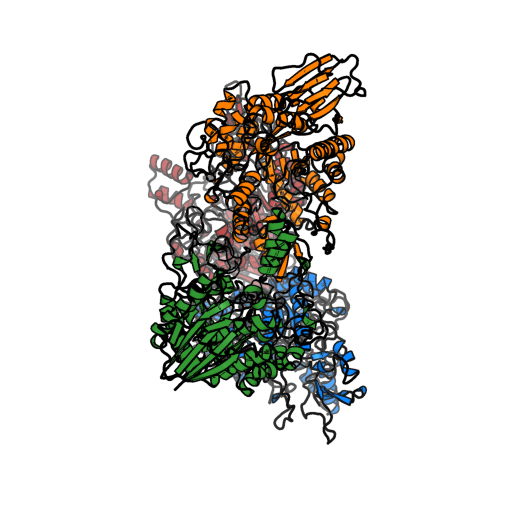0 8.72 448 ASN A CA 1
ATOM 3651 C C . ASN A 1 454 ? -50.545 43.834 -120.603 1.00 11.59 448 ASN A C 1
ATOM 3652 O O . ASN A 1 454 ? -51.187 44.465 -121.445 1.00 8.24 448 ASN A O 1
ATOM 3657 N N . ALA A 1 455 ? -50.559 44.126 -119.303 1.00 8.44 449 ALA A N 1
ATOM 3658 C CA . ALA A 1 455 ? -51.458 45.138 -118.754 1.00 10.50 449 ALA A CA 1
ATOM 3659 C C . ALA A 1 455 ? -51.132 46.546 -119.251 1.00 14.07 449 ALA A C 1
ATOM 3660 O O . ALA A 1 455 ? -52.019 47.337 -119.561 1.00 13.67 449 ALA A O 1
ATOM 3662 N N . GLU A 1 456 ? -49.851 46.866 -119.327 1.00 14.04 450 GLU A N 1
ATOM 3663 C CA . GLU A 1 456 ? -49.463 48.179 -119.779 1.00 16.40 450 GLU A CA 1
ATOM 3664 C C . GLU A 1 456 ? -49.979 48.421 -121.200 1.00 14.78 450 GLU A C 1
ATOM 3665 O O . GLU A 1 456 ? -50.537 49.482 -121.491 1.00 12.24 450 GLU A O 1
ATOM 3671 N N . GLU A 1 457 ? -49.834 47.426 -122.069 1.00 9.59 451 GLU A N 1
ATOM 3672 C CA . GLU A 1 457 ? -50.345 47.550 -123.431 1.00 13.73 451 GLU A CA 1
ATOM 3673 C C . GLU A 1 457 ? -51.875 47.670 -123.446 1.00 13.97 451 GLU A C 1
ATOM 3674 O O . GLU A 1 457 ? -52.430 48.523 -124.159 1.00 11.87 451 GLU A O 1
ATOM 3680 N N . ALA A 1 458 ? -52.553 46.818 -122.675 1.00 11.89 452 ALA A N 1
ATOM 3681 C CA . ALA A 1 458 ? -54.014 46.853 -122.619 1.00 10.47 452 ALA A CA 1
ATOM 3682 C C . ALA A 1 458 ? -54.526 48.194 -122.081 1.00 9.36 452 ALA A C 1
ATOM 3683 O O . ALA A 1 458 ? -55.506 48.747 -122.601 1.00 7.53 452 ALA A O 1
ATOM 3685 N N . LEU A 1 459 ? -53.855 48.730 -121.067 1.00 8.47 453 LEU A N 1
ATOM 3686 C CA . LEU A 1 459 ? -54.327 49.969 -120.426 1.00 10.50 453 LEU A CA 1
ATOM 3687 C C . LEU A 1 459 ? -54.119 51.183 -121.312 1.00 10.85 453 LEU A C 1
ATOM 3688 O O . LEU A 1 459 ? -54.721 52.229 -121.077 1.00 12.80 453 LEU A O 1
ATOM 3693 N N . ASN A 1 460 ? -53.281 51.045 -122.333 1.00 8.96 454 ASN A N 1
ATOM 3694 C CA . ASN A 1 460 ? -53.033 52.141 -123.275 1.00 10.05 454 ASN A CA 1
ATOM 3695 C C . ASN A 1 460 ? -53.762 51.961 -124.615 1.00 14.23 454 ASN A C 1
ATOM 3696 O O . ASN A 1 460 ? -53.556 52.735 -125.534 1.00 17.00 454 ASN A O 1
ATOM 3701 N N . ASP A 1 461 ? -54.625 50.950 -124.713 1.00 11.79 455 ASP A N 1
ATOM 3702 C CA . ASP A 1 461 ? -55.426 50.685 -125.923 1.00 13.71 455 ASP A CA 1
ATOM 3703 C C . ASP A 1 461 ? -56.909 50.798 -125.566 1.00 11.90 455 ASP A C 1
ATOM 3704 O O . ASP A 1 461 ? -57.441 49.923 -124.899 1.00 11.03 455 ASP A O 1
ATOM 3709 N N . PRO A 1 462 ? -57.581 51.881 -126.001 1.00 10.45 456 PRO A N 1
ATOM 3710 C CA . PRO A 1 462 ? -58.990 52.071 -125.636 1.00 14.36 456 PRO A CA 1
ATOM 3711 C C . PRO A 1 462 ? -59.882 50.904 -126.050 1.00 14.37 456 PRO A C 1
ATOM 3712 O O . PRO A 1 462 ? -60.922 50.724 -125.434 1.00 12.05 456 PRO A O 1
ATOM 3716 N N . ASP A 1 463 ? -59.469 50.138 -127.067 1.00 12.84 457 ASP A N 1
ATOM 3717 C CA . ASP A 1 463 ? -60.240 48.997 -127.581 1.00 13.78 457 ASP A CA 1
ATOM 3718 C C . ASP A 1 463 ? -59.818 47.659 -126.931 1.00 15.94 457 ASP A C 1
ATOM 3719 O O . ASP A 1 463 ? -60.119 46.575 -127.430 1.00 13.18 457 ASP A O 1
ATOM 3724 N N . SER A 1 464 ? -59.138 47.728 -125.799 1.00 12.82 458 SER A N 1
ATOM 3725 C CA . SER A 1 464 ? -58.558 46.519 -125.229 1.00 11.88 458 SER A CA 1
ATOM 3726 C C . SER A 1 464 ? -59.587 45.643 -124.520 1.00 9.26 458 SER A C 1
ATOM 3727 O O . SER A 1 464 ? -60.671 46.105 -124.168 1.00 7.49 458 SER A O 1
ATOM 3730 N N . ILE A 1 465 ? -59.232 44.381 -124.292 1.00 6.44 459 ILE A N 1
ATOM 3731 C CA . ILE A 1 465 ? -60.088 43.471 -123.526 1.00 5.60 459 ILE A CA 1
ATOM 3732 C C . ILE A 1 465 ? -60.326 44.033 -122.119 1.00 7.21 459 ILE A C 1
ATOM 3733 O O . ILE A 1 465 ? -61.420 43.914 -121.571 1.00 5.12 459 ILE A O 1
ATOM 3738 N N . PHE A 1 466 ? -59.299 44.680 -121.565 1.00 4.01 460 PHE A N 1
ATOM 3739 C CA . PHE A 1 466 ? -59.359 45.214 -120.211 1.00 6.54 460 PHE A CA 1
ATOM 3740 C C . PHE A 1 466 ? -60.496 46.231 -120.056 1.00 6.09 460 PHE A C 1
ATOM 3741 O O . PHE A 1 466 ? -61.273 46.179 -119.099 1.00 6.46 460 PHE A O 1
ATOM 3749 N N . TYR A 1 467 ? -60.584 47.164 -120.989 1.00 5.49 461 TYR A N 1
ATOM 3750 C CA . TYR A 1 467 ? -61.651 48.163 -120.920 1.00 7.08 461 TYR A CA 1
ATOM 3751 C C . TYR A 1 467 ? -63.029 47.566 -121.229 1.00 5.77 461 TYR A C 1
ATOM 3752 O O . TYR A 1 467 ? -64.034 48.106 -120.815 1.00 8.55 461 TYR A O 1
ATOM 3761 N N . HIS A 1 468 ? -63.080 46.466 -121.970 1.00 6.21 462 HIS A N 1
ATOM 3762 C CA . HIS A 1 468 ? -64.356 45.782 -122.203 1.00 6.92 462 HIS A CA 1
ATOM 3763 C C . HIS A 1 468 ? -64.857 45.194 -120.888 1.00 5.90 462 HIS A C 1
ATOM 3764 O O . HIS A 1 468 ? -66.035 45.314 -120.558 1.00 5.97 462 HIS A O 1
ATOM 3771 N N . TYR A 1 469 ? -63.966 44.556 -120.134 1.00 5.60 463 TYR A N 1
ATOM 3772 C CA . TYR A 1 469 ? -64.345 44.068 -118.802 1.00 4.78 463 TYR A CA 1
ATOM 3773 C C . TYR A 1 469 ? -64.718 45.228 -117.886 1.00 5.84 463 TYR A C 1
ATOM 3774 O O . TYR A 1 469 ? -65.695 45.142 -117.155 1.00 6.83 463 TYR A O 1
ATOM 3783 N N . LYS A 1 470 ? -63.931 46.303 -117.905 1.00 6.05 464 LYS A N 1
ATOM 3784 C CA . LYS A 1 470 ? -64.278 47.468 -117.085 1.00 9.05 464 LYS A CA 1
ATOM 3785 C C . LYS A 1 470 ? -65.710 47.949 -117.363 1.00 6.98 464 LYS A C 1
ATOM 3786 O O . LYS A 1 470 ? -66.471 48.220 -116.447 1.00 6.81 464 LYS A O 1
ATOM 3792 N N . LYS A 1 471 ? -66.063 48.048 -118.633 1.00 5.93 465 LYS A N 1
ATOM 3793 C CA . LYS A 1 471 ? -67.400 48.485 -119.002 1.00 6.40 465 LYS A CA 1
ATOM 3794 C C . LYS A 1 471 ? -68.465 47.510 -118.510 1.00 6.80 465 LYS A C 1
ATOM 3795 O O . LYS A 1 471 ? -69.477 47.941 -117.960 1.00 4.66 465 LYS A O 1
ATOM 3801 N N . LEU A 1 472 ? -68.227 46.204 -118.661 1.00 4.65 466 LEU A N 1
ATOM 3802 C CA . LEU A 1 472 ? -69.167 45.203 -118.154 1.00 5.90 466 LEU A CA 1
ATOM 3803 C C . LEU A 1 472 ? -69.354 45.321 -116.632 1.00 5.36 466 LEU A C 1
ATOM 3804 O O . LEU A 1 472 ? -70.463 45.251 -116.121 1.00 5.83 466 LEU A O 1
ATOM 3809 N N . ASN A 1 473 ? -68.255 45.523 -115.924 1.00 6.05 467 ASN A N 1
ATOM 3810 C CA . ASN A 1 473 ? -68.276 45.692 -114.479 1.00 7.26 467 ASN A CA 1
ATOM 3811 C C . ASN A 1 473 ? -69.073 46.926 -114.044 1.00 8.57 467 ASN A C 1
ATOM 3812 O O . ASN A 1 473 ? -69.866 46.887 -113.100 1.00 7.95 467 ASN A O 1
ATOM 3817 N N . GLU A 1 474 ? -68.886 48.018 -114.765 1.00 5.52 468 GLU A N 1
ATOM 3818 C CA . GLU A 1 474 ? -69.611 49.228 -114.445 1.00 7.85 468 GLU A CA 1
ATOM 3819 C C . GLU A 1 474 ? -71.067 49.159 -114.878 1.00 9.95 468 GLU A C 1
ATOM 3820 O O . GLU A 1 474 ? -71.915 49.730 -114.216 1.00 11.60 468 GLU A O 1
ATOM 3826 N N . LEU A 1 475 ? -71.359 48.440 -115.962 1.00 8.23 469 LEU A N 1
ATOM 3827 C CA . LEU A 1 475 ? -72.744 48.281 -116.403 1.00 7.36 469 LEU A CA 1
ATOM 3828 C C . LEU A 1 475 ? -73.591 47.636 -115.302 1.00 10.61 469 LEU A C 1
ATOM 3829 O O . LEU A 1 475 ? -74.752 48.012 -115.093 1.00 11.02 469 LEU A O 1
ATOM 3834 N N . ARG A 1 476 ? -73.002 46.669 -114.601 1.00 9.63 470 ARG A N 1
ATOM 3835 C CA . ARG A 1 476 ? -73.694 45.948 -113.533 1.00 9.57 470 ARG A CA 1
ATOM 3836 C C . ARG A 1 476 ? -74.070 46.897 -112.395 1.00 8.68 470 ARG A C 1
ATOM 3837 O O . ARG A 1 476 ? -75.063 46.691 -111.708 1.00 11.47 470 ARG A O 1
ATOM 3845 N N . LYS A 1 477 ? -73.280 47.945 -112.197 1.00 9.94 471 LYS A N 1
ATOM 3846 C CA . LYS A 1 477 ? -73.625 48.987 -111.224 1.00 11.46 471 LYS A CA 1
ATOM 3847 C C . LYS A 1 477 ? -74.698 49.955 -111.726 1.00 14.05 471 LYS A C 1
ATOM 3848 O O . LYS A 1 477 ? -75.447 50.519 -110.930 1.00 16.60 471 LYS A O 1
ATOM 3854 N N . GLU A 1 478 ? -74.774 50.132 -113.042 1.00 11.85 472 GLU A N 1
ATOM 3855 C CA . GLU A 1 478 ? -75.565 51.210 -113.655 1.00 11.51 472 GLU A CA 1
ATOM 3856 C C . GLU A 1 478 ? -76.955 50.790 -114.111 1.00 13.54 472 GLU A C 1
ATOM 3857 O O . GLU A 1 478 ? -77.884 51.606 -114.117 1.00 12.81 472 GLU A O 1
ATOM 3863 N N . PHE A 1 479 ? -77.088 49.529 -114.513 1.00 9.20 473 PHE A N 1
ATOM 3864 C CA . PHE A 1 479 ? -78.322 49.021 -115.096 1.00 11.08 473 PHE A CA 1
ATOM 3865 C C . PHE A 1 479 ? -78.866 47.885 -114.258 1.00 12.30 473 PHE A C 1
ATOM 3866 O O . PHE A 1 479 ? -78.355 46.758 -114.301 1.00 9.87 473 PHE A O 1
ATOM 3874 N N . ASP A 1 480 ? -79.902 48.207 -113.495 1.00 9.92 474 ASP A N 1
ATOM 3875 C CA . ASP A 1 480 ? -80.478 47.295 -112.510 1.00 12.82 474 ASP A CA 1
ATOM 3876 C C . ASP A 1 480 ? -81.025 46.003 -113.131 1.00 10.06 474 ASP A C 1
ATOM 3877 O O . ASP A 1 480 ? -81.015 44.952 -112.492 1.00 13.05 474 ASP A O 1
ATOM 3882 N N . ILE A 1 481 ? -81.441 46.058 -114.394 1.00 9.26 475 ILE A N 1
ATOM 3883 C CA . ILE A 1 481 ? -81.973 44.868 -115.046 1.00 10.70 475 ILE A CA 1
ATOM 3884 C C . ILE A 1 481 ? -80.938 43.727 -115.107 1.00 8.41 475 ILE A C 1
ATOM 3885 O O . ILE A 1 481 ? -81.311 42.565 -115.173 1.00 8.99 475 ILE A O 1
ATOM 3890 N N . ILE A 1 482 ? -79.649 44.057 -115.080 1.00 7.37 476 ILE A N 1
ATOM 3891 C CA . ILE A 1 482 ? -78.628 43.011 -115.103 1.00 8.79 476 ILE A CA 1
ATOM 3892 C C . ILE A 1 482 ? -78.741 42.143 -113.858 1.00 6.52 476 ILE A C 1
ATOM 3893 O O . ILE A 1 482 ? -78.487 40.944 -113.908 1.00 9.76 476 ILE A O 1
ATOM 3898 N N . THR A 1 483 ? -79.180 42.741 -112.758 1.00 7.02 477 THR A N 1
ATOM 3899 C CA . THR A 1 483 ? -79.430 41.996 -111.516 1.00 10.57 477 THR A CA 1
ATOM 3900 C C . THR A 1 483 ? -80.858 41.399 -111.425 1.00 10.27 477 THR A C 1
ATOM 3901 O O . THR A 1 483 ? -81.041 40.244 -111.040 1.00 12.69 477 THR A O 1
ATOM 3905 N N . THR A 1 484 ? -81.864 42.159 -111.836 1.00 12.78 478 THR A N 1
ATOM 3906 C CA . THR A 1 484 ? -83.257 41.755 -111.598 1.00 13.78 478 THR A CA 1
ATOM 3907 C C . THR A 1 484 ? -83.984 41.065 -112.735 1.00 12.98 478 THR A C 1
ATOM 3908 O O . THR A 1 484 ? -85.009 40.428 -112.513 1.00 16.61 478 THR A O 1
ATOM 3912 N N . GLY A 1 485 ? -83.508 41.223 -113.962 1.00 12.35 479 GLY A N 1
ATOM 3913 C CA . GLY A 1 485 ? -84.166 40.592 -115.091 1.00 10.67 479 GLY A CA 1
ATOM 3914 C C . GLY A 1 485 ? -84.136 39.077 -115.041 1.00 12.74 479 GLY A C 1
ATOM 3915 O O . GLY A 1 485 ? -83.182 38.490 -114.549 1.00 12.63 479 GLY A O 1
ATOM 3916 N N . ASP A 1 486 ? -85.181 38.428 -115.539 1.00 12.30 480 ASP A N 1
ATOM 3917 C CA . ASP A 1 486 ? -85.134 36.978 -115.660 1.00 15.43 480 ASP A CA 1
ATOM 3918 C C . ASP A 1 486 ? -84.205 36.571 -116.793 1.00 14.44 480 ASP A C 1
ATOM 3919 O O . ASP A 1 486 ? -83.541 37.409 -117.392 1.00 14.26 480 ASP A O 1
ATOM 3924 N N . TYR A 1 487 ? -84.176 35.287 -117.110 1.00 11.00 481 TYR A N 1
ATOM 3925 C CA . TYR A 1 487 ? -83.356 34.835 -118.221 1.00 12.74 481 TYR A CA 1
ATOM 3926 C C . TYR A 1 487 ? -84.237 34.025 -119.132 1.00 16.54 481 TYR A C 1
ATOM 3927 O O . TYR A 1 487 ? -85.039 33.226 -118.664 1.00 17.08 481 TYR A O 1
ATOM 3936 N N . GLN A 1 488 ? -84.085 34.226 -120.431 1.00 11.73 482 GLN A N 1
ATOM 3937 C CA . GLN A 1 488 ? -84.838 33.442 -121.386 1.00 14.37 482 GLN A CA 1
ATOM 3938 C C . GLN A 1 488 ? -83.946 33.079 -122.539 1.00 15.75 482 GLN A C 1
ATOM 3939 O O . GLN A 1 488 ? -83.506 33.948 -123.292 1.00 12.29 482 GLN A O 1
ATOM 3945 N N . LEU A 1 489 ? -83.685 31.782 -122.678 1.00 12.54 483 LEU A N 1
ATOM 3946 C CA . LEU A 1 489 ? -82.896 31.304 -123.789 1.00 13.34 483 LEU A CA 1
ATOM 3947 C C . LEU A 1 489 ? -83.690 31.377 -125.094 1.00 17.04 483 LEU A C 1
ATOM 3948 O O . LEU A 1 489 ? -84.871 31.040 -125.125 1.00 20.55 483 LEU A O 1
ATOM 3953 N N . ILE A 1 490 ? -83.046 31.840 -126.161 1.00 14.12 484 ILE A N 1
ATOM 3954 C CA . ILE A 1 490 ? -83.602 31.715 -127.507 1.00 14.55 484 ILE A CA 1
ATOM 3955 C C . ILE A 1 490 ? -82.551 31.077 -128.390 1.00 16.17 484 ILE A C 1
ATOM 3956 O O . ILE A 1 490 ? -81.399 30.933 -127.974 1.00 16.25 484 ILE A O 1
ATOM 3961 N N . LEU A 1 491 ? -82.951 30.710 -129.606 1.00 14.43 485 LEU A N 1
ATOM 3962 C CA . LEU A 1 491 ? -82.106 29.976 -130.557 1.00 16.34 485 LEU A CA 1
ATOM 3963 C C . LEU A 1 491 ? -81.371 28.801 -129.907 1.00 19.10 485 LEU A C 1
ATOM 3964 O O . LEU A 1 491 ? -80.181 28.605 -130.130 1.00 17.24 485 LEU A O 1
ATOM 3969 N N . GLU A 1 492 ? -82.096 28.013 -129.120 1.00 19.99 486 GLU A N 1
ATOM 3970 C CA . GLU A 1 492 ? -81.504 26.918 -128.358 1.00 20.97 486 GLU A CA 1
ATOM 3971 C C . GLU A 1 492 ? -80.670 25.959 -129.198 1.00 27.29 486 GLU A C 1
ATOM 3972 O O . GLU A 1 492 ? -79.605 25.508 -128.777 1.00 23.60 486 GLU A O 1
ATOM 3978 N N . ASP A 1 493 ? -81.155 25.662 -130.393 1.00 23.62 487 ASP A N 1
ATOM 3979 C CA . ASP A 1 493 ? -80.523 24.680 -131.254 1.00 23.87 487 ASP A CA 1
ATOM 3980 C C . ASP A 1 493 ? -79.456 25.265 -132.167 1.00 22.79 487 ASP A C 1
ATOM 3981 O O . ASP A 1 493 ? -78.791 24.519 -132.881 1.00 18.41 487 ASP A O 1
ATOM 3986 N N . ASP A 1 494 ? -79.279 26.582 -132.154 1.00 18.18 488 ASP A N 1
ATOM 3987 C CA . ASP A 1 494 ? -78.326 27.196 -133.083 1.00 18.63 488 ASP A CA 1
ATOM 3988 C C . ASP A 1 494 ? -76.919 26.646 -132.856 1.00 17.77 488 ASP A C 1
ATOM 3989 O O . ASP A 1 494 ? -76.476 26.488 -131.725 1.00 16.77 488 ASP A O 1
ATOM 3994 N N . GLN A 1 495 ? -76.216 26.349 -133.938 1.00 16.53 489 GLN A N 1
ATOM 3995 C CA . GLN A 1 495 ? -74.918 25.703 -133.830 1.00 18.79 489 GLN A CA 1
ATOM 3996 C C . GLN A 1 495 ? -73.787 26.692 -133.559 1.00 18.10 489 GLN A C 1
ATOM 3997 O O . GLN A 1 495 ? -72.700 26.277 -133.172 1.00 14.48 489 GLN A O 1
ATOM 4003 N N . GLU A 1 496 ? -74.029 27.986 -133.778 1.00 13.44 490 GLU A N 1
ATOM 4004 C CA . GLU A 1 496 ? -72.984 28.984 -133.537 1.00 14.77 490 GLU A CA 1
ATOM 4005 C C . GLU A 1 496 ? -73.352 30.081 -132.547 1.00 14.00 490 GLU A C 1
ATOM 4006 O O . GLU A 1 496 ? -72.470 30.621 -131.888 1.00 12.35 490 GLU A O 1
ATOM 4012 N N . LEU A 1 497 ? -74.636 30.417 -132.441 1.00 12.33 491 LEU A N 1
ATOM 4013 C CA . LEU A 1 497 ? -75.044 31.550 -131.619 1.00 12.31 491 LEU A CA 1
ATOM 4014 C C . LEU A 1 497 ? -75.547 31.175 -130.220 1.00 11.76 491 LEU A C 1
ATOM 4015 O O . LEU A 1 497 ? -76.363 30.275 -130.051 1.00 10.01 491 LEU A O 1
ATOM 4020 N N . TYR A 1 498 ? -75.049 31.889 -129.219 1.00 11.01 492 TYR A N 1
ATOM 4021 C CA . TYR A 1 498 ? -75.629 31.847 -127.889 1.00 8.77 492 TYR A CA 1
ATOM 4022 C C . TYR A 1 498 ? -76.315 33.181 -127.692 1.00 9.66 492 TYR A C 1
ATOM 4023 O O . TYR A 1 498 ? -75.658 34.225 -127.596 1.00 5.91 492 TYR A O 1
ATOM 4032 N N . ALA A 1 499 ? -77.641 33.157 -127.668 1.00 7.87 493 ALA A N 1
ATOM 4033 C CA . ALA A 1 499 ? -78.392 34.379 -127.506 1.00 7.86 493 ALA A CA 1
ATOM 4034 C C . ALA A 1 499 ? -79.459 34.163 -126.474 1.00 7.65 493 ALA A C 1
ATOM 4035 O O . ALA A 1 499 ? -80.024 33.079 -126.368 1.00 13.03 493 ALA A O 1
ATOM 4037 N N . TYR A 1 500 ? -79.758 35.208 -125.734 1.00 6.45 494 TYR A N 1
ATOM 4038 C CA . TYR A 1 500 ? -80.790 35.142 -124.730 1.00 9.38 494 TYR A CA 1
ATOM 4039 C C . TYR A 1 500 ? -81.287 36.514 -124.398 1.00 9.50 494 TYR A C 1
ATOM 4040 O O . TYR A 1 500 ? -80.685 37.518 -124.784 1.00 7.54 494 TYR A O 1
ATOM 4049 N N . LEU A 1 501 ? -82.387 36.552 -123.663 1.00 8.31 495 LEU A N 1
ATOM 4050 C CA . LEU A 1 501 ? -82.940 37.808 -123.201 1.00 12.04 495 LEU A CA 1
ATOM 4051 C C . LEU A 1 501 ? -82.921 37.849 -121.699 1.00 7.94 495 LEU A C 1
ATOM 4052 O O . LEU A 1 501 ? -82.895 36.821 -121.065 1.00 8.46 495 LEU A O 1
ATOM 4057 N N . ARG A 1 502 ? -82.887 39.054 -121.148 1.00 9.00 496 ARG A N 1
ATOM 4058 C CA . ARG A 1 502 ? -83.144 39.274 -119.742 1.00 9.54 496 ARG A CA 1
ATOM 4059 C C . ARG A 1 502 ? -84.375 40.164 -119.723 1.00 13.53 496 ARG A C 1
ATOM 4060 O O . ARG A 1 502 ? -84.304 41.315 -120.155 1.00 10.17 496 ARG A O 1
ATOM 4068 N N . ASN A 1 503 ? -85.501 39.638 -119.240 1.00 12.27 497 ASN A N 1
ATOM 4069 C CA . ASN A 1 503 ? -86.772 40.376 -119.275 1.00 14.42 497 ASN A CA 1
ATOM 4070 C C . ASN A 1 503 ? -87.070 41.105 -117.987 1.00 16.19 497 ASN A C 1
ATOM 4071 O O . ASN A 1 503 ? -87.073 40.494 -116.916 1.00 14.96 497 ASN A O 1
ATOM 4076 N N . GLY A 1 504 ? -87.304 42.414 -118.092 1.00 15.11 498 GLY A N 1
ATOM 4077 C CA . GLY A 1 504 ? -87.635 43.242 -116.946 1.00 21.05 498 GLY A CA 1
ATOM 4078 C C . GLY A 1 504 ? -88.955 43.967 -117.146 1.00 24.72 498 GLY A C 1
ATOM 4079 O O . GLY A 1 504 ? -89.768 43.562 -117.980 1.00 26.05 498 GLY A O 1
ATOM 4080 N N . ALA A 1 505 ? -89.164 45.048 -116.397 1.00 24.49 499 ALA A N 1
ATOM 4081 C CA . ALA A 1 505 ? -90.427 45.786 -116.432 1.00 29.51 499 ALA A CA 1
ATOM 4082 C C . ALA A 1 505 ? -90.408 46.832 -117.532 1.00 25.27 499 ALA A C 1
ATOM 4083 O O . ALA A 1 505 ? -89.837 47.906 -117.358 1.00 27.17 499 ALA A O 1
ATOM 4085 N N . ASP A 1 506 ? -91.041 46.514 -118.661 1.00 26.53 500 ASP A N 1
ATOM 4086 C CA . ASP A 1 506 ? -90.980 47.357 -119.856 1.00 25.28 500 ASP A CA 1
ATOM 4087 C C . ASP A 1 506 ? -89.531 47.674 -120.231 1.00 26.21 500 ASP A C 1
ATOM 4088 O O . ASP A 1 506 ? -89.199 48.777 -120.671 1.00 21.76 500 ASP A O 1
ATOM 4093 N N . GLU A 1 507 ? -88.673 46.683 -120.048 1.00 25.98 501 GLU A N 1
ATOM 4094 C CA . GLU A 1 507 ? -87.254 46.837 -120.286 1.00 22.93 501 GLU A CA 1
ATOM 4095 C C . GLU A 1 507 ? -86.712 45.438 -120.494 1.00 16.89 501 GLU A C 1
ATOM 4096 O O . GLU A 1 507 ? -87.093 44.519 -119.768 1.00 20.59 501 GLU A O 1
ATOM 4102 N N . LYS A 1 508 ? -85.877 45.263 -121.512 1.00 13.70 502 LYS A N 1
ATOM 4103 C CA . LYS A 1 508 ? -85.234 43.977 -121.768 1.00 15.05 502 LYS A CA 1
ATOM 4104 C C . LYS A 1 508 ? -83.778 44.191 -122.115 1.00 11.92 502 LYS A C 1
ATOM 4105 O O . LYS A 1 508 ? -83.387 45.294 -122.497 1.00 15.26 502 LYS A O 1
ATOM 4111 N N . LEU A 1 509 ? -82.986 43.134 -121.976 1.00 9.63 503 LEU A N 1
ATOM 4112 C CA . LEU A 1 509 ? -81.708 43.034 -122.668 1.00 11.61 503 LEU A CA 1
ATOM 4113 C C . LEU A 1 509 ? -81.814 41.926 -123.689 1.00 9.09 503 LEU A C 1
ATOM 4114 O O . LEU A 1 509 ? -82.380 40.876 -123.418 1.00 11.01 503 LEU A O 1
ATOM 4119 N N . LEU A 1 510 ? -81.240 42.148 -124.857 1.00 9.90 504 LEU A N 1
ATOM 4120 C CA . LEU A 1 510 ? -81.081 41.085 -125.823 1.00 9.59 504 LEU A CA 1
ATOM 4121 C C . LEU A 1 510 ? -79.582 40.916 -126.014 1.00 9.51 504 LEU A C 1
ATOM 4122 O O . LEU A 1 510 ? -78.894 41.845 -126.422 1.00 8.27 504 LEU A O 1
ATOM 4127 N N . VAL A 1 511 ? -79.079 39.736 -125.686 1.00 6.85 505 VAL A N 1
ATOM 4128 C CA . VAL A 1 511 ? -77.654 39.467 -125.740 1.00 6.90 505 VAL A CA 1
ATOM 4129 C C . VAL A 1 511 ? -77.419 38.460 -126.841 1.00 7.13 505 VAL A C 1
ATOM 4130 O O . VAL A 1 511 ? -78.056 37.417 -126.836 1.00 8.34 505 VAL A O 1
ATOM 4134 N N . ILE A 1 512 ? -76.509 38.763 -127.768 1.00 5.34 506 ILE A N 1
ATOM 4135 C CA . ILE A 1 512 ? -76.230 37.906 -128.930 1.00 6.85 506 ILE A CA 1
ATOM 4136 C C . ILE A 1 512 ? -74.725 37.664 -129.042 1.00 7.18 506 ILE A C 1
ATOM 4137 O O . ILE A 1 512 ? -73.962 38.604 -129.227 1.00 8.72 506 ILE A O 1
ATOM 4142 N N . ASN A 1 513 ? -74.302 36.408 -128.913 1.00 8.05 507 ASN A N 1
ATOM 4143 C CA . ASN A 1 513 ? -72.891 36.057 -128.954 1.00 10.45 507 ASN A CA 1
ATOM 4144 C C . ASN A 1 513 ? -72.620 35.001 -130.009 1.00 11.84 507 ASN A C 1
ATOM 4145 O O . ASN A 1 513 ? -73.251 33.943 -130.007 1.00 12.42 507 ASN A O 1
ATOM 4150 N N . ASN A 1 514 ? -71.674 35.266 -130.901 1.00 9.85 508 ASN A N 1
ATOM 4151 C CA . ASN A 1 514 ? -71.258 34.230 -131.840 1.00 11.20 508 ASN A CA 1
ATOM 4152 C C . ASN A 1 514 ? -70.112 33.460 -131.208 1.00 10.98 508 ASN A C 1
ATOM 4153 O O . ASN A 1 514 ? -69.045 34.031 -130.992 1.00 10.19 508 ASN A O 1
ATOM 4158 N N . PHE A 1 515 ? -70.316 32.184 -130.896 1.00 8.85 509 PHE A N 1
ATOM 4159 C CA . PHE A 1 515 ? -69.242 31.399 -130.274 1.00 10.75 509 PHE A CA 1
ATOM 4160 C C . PHE A 1 515 ? -68.214 30.838 -131.250 1.00 14.14 509 PHE A C 1
ATOM 4161 O O . PHE A 1 515 ? -67.339 30.081 -130.850 1.00 13.25 509 PHE A O 1
ATOM 4169 N N . TYR A 1 516 ? -68.310 31.196 -132.528 1.00 14.26 510 TYR A N 1
ATOM 4170 C CA . TYR A 1 516 ? -67.367 30.672 -133.511 1.00 15.16 510 TYR A CA 1
ATOM 4171 C C . TYR A 1 516 ? -66.887 31.766 -134.458 1.00 17.51 510 TYR A C 1
ATOM 4172 O O . TYR A 1 516 ? -67.377 32.893 -134.403 1.00 16.78 510 TYR A O 1
ATOM 4181 N N . GLY A 1 517 ? -65.937 31.415 -135.323 1.00 17.35 511 GLY A N 1
ATOM 4182 C CA . GLY A 1 517 ? -65.310 32.365 -136.220 1.00 20.16 511 GLY A CA 1
ATOM 4183 C C . GLY A 1 517 ? -65.860 32.432 -137.641 1.00 18.11 511 GLY A C 1
ATOM 4184 O O . GLY A 1 517 ? -65.129 32.776 -138.552 1.00 21.76 511 GLY A O 1
ATOM 4185 N N . LYS A 1 518 ? -67.142 32.131 -137.816 1.00 17.24 512 LYS A N 1
ATOM 4186 C CA . LYS A 1 518 ? -67.790 32.198 -139.124 1.00 29.31 512 LYS A CA 1
ATOM 4187 C C . LYS A 1 518 ? -68.937 33.179 -139.035 1.00 23.05 512 LYS A C 1
ATOM 4188 O O . LYS A 1 518 ? -69.454 33.428 -137.950 1.00 25.81 512 LYS A O 1
ATOM 4194 N N . GLU A 1 519 ? -69.351 33.716 -140.175 1.00 19.51 513 GLU A N 1
ATOM 4195 C CA . GLU A 1 519 ? -70.565 34.509 -140.230 1.00 21.55 513 GLU A CA 1
ATOM 4196 C C . GLU A 1 519 ? -71.757 33.583 -140.133 1.00 25.10 513 GLU A C 1
ATOM 4197 O O . GLU A 1 519 ? -71.704 32.434 -140.566 1.00 23.82 513 GLU A O 1
ATOM 4203 N N . THR A 1 520 ? -72.843 34.088 -139.568 1.00 21.27 514 THR A N 1
ATOM 4204 C CA . THR A 1 520 ? -74.061 33.308 -139.474 1.00 21.05 514 THR A CA 1
ATOM 4205 C C . THR A 1 520 ? -75.205 34.271 -139.228 1.00 18.28 514 THR A C 1
ATOM 4206 O O . THR A 1 520 ? -74.973 35.400 -138.828 1.00 18.99 514 THR A O 1
ATOM 4210 N N . GLU A 1 521 ? -76.437 33.836 -139.467 1.00 19.10 515 GLU A N 1
ATOM 4211 C CA . GLU A 1 521 ? -77.572 34.751 -139.373 1.00 19.88 515 GLU A CA 1
ATOM 4212 C C . GLU A 1 521 ? -78.265 34.712 -138.011 1.00 16.41 515 GLU A C 1
ATOM 4213 O O . GLU A 1 521 ? -78.481 33.657 -137.438 1.00 17.11 515 GLU A O 1
ATOM 4219 N N . PHE A 1 522 ? -78.614 35.884 -137.505 1.00 13.22 516 PHE A N 1
ATOM 4220 C CA . PHE A 1 522 ? -79.479 35.962 -136.351 1.00 14.05 516 PHE A CA 1
ATOM 4221 C C . PHE A 1 522 ? -80.840 36.462 -136.816 1.00 13.28 516 PHE A C 1
ATOM 4222 O O . PHE A 1 522 ? -80.929 37.429 -137.556 1.00 11.54 516 PHE A O 1
ATOM 4230 N N . GLN A 1 523 ? -81.893 35.792 -136.387 1.00 17.01 517 GLN A N 1
ATOM 4231 C CA . GLN A 1 523 ? -83.234 36.287 -136.619 1.00 16.39 517 GLN A CA 1
ATOM 4232 C C . GLN A 1 523 ? -83.955 36.133 -135.307 1.00 14.02 517 GLN A C 1
ATOM 4233 O O . GLN A 1 523 ? -83.956 35.044 -134.737 1.00 16.33 517 GLN A O 1
ATOM 4239 N N . LEU A 1 524 ? -84.558 37.212 -134.822 1.00 13.39 518 LEU A N 1
ATOM 4240 C CA . LEU A 1 524 ? -85.277 37.186 -133.561 1.00 14.55 518 LEU A CA 1
ATOM 4241 C C . LEU A 1 524 ? -86.519 36.316 -133.723 1.00 21.46 518 LEU A C 1
ATOM 4242 O O . LEU A 1 524 ? -87.247 36.464 -134.699 1.00 18.23 518 LEU A O 1
ATOM 4247 N N . PRO A 1 525 ? -86.758 35.392 -132.778 1.00 19.15 519 PRO A N 1
ATOM 4248 C CA . PRO A 1 525 ? -87.929 34.523 -132.935 1.00 22.64 519 PRO A CA 1
ATOM 4249 C C . PRO A 1 525 ? -89.238 35.298 -132.857 1.00 22.58 519 PRO A C 1
ATOM 4250 O O . PRO A 1 525 ? -89.329 36.316 -132.171 1.00 18.14 519 PRO A O 1
ATOM 4254 N N . ASP A 1 526 ? -90.253 34.794 -133.549 1.00 26.25 520 ASP A N 1
ATOM 4255 C CA . ASP A 1 526 ? -91.559 35.444 -133.587 1.00 29.46 520 ASP A CA 1
ATOM 4256 C C . ASP A 1 526 ? -92.201 35.604 -132.205 1.00 27.27 520 ASP A C 1
ATOM 4257 O O . ASP A 1 526 ? -92.899 36.580 -131.960 1.00 27.18 520 ASP A O 1
ATOM 4262 N N . ASP A 1 527 ? -91.942 34.676 -131.290 1.00 28.25 521 ASP A N 1
ATOM 4263 C CA . ASP A 1 527 ? -92.581 34.746 -129.968 1.00 31.46 521 ASP A CA 1
ATOM 4264 C C . ASP A 1 527 ? -91.989 35.811 -129.046 1.00 30.92 521 ASP A C 1
ATOM 4265 O O . ASP A 1 527 ? -92.496 36.051 -127.951 1.00 34.67 521 ASP A O 1
ATOM 4270 N N . ILE A 1 528 ? -90.915 36.449 -129.487 1.00 26.80 522 ILE A N 1
ATOM 4271 C CA . ILE A 1 528 ? -90.312 37.508 -128.705 1.00 26.63 522 ILE A CA 1
ATOM 4272 C C . ILE A 1 528 ? -91.091 38.794 -128.906 1.00 29.85 522 ILE A C 1
ATOM 4273 O O . ILE A 1 528 ? -90.990 39.440 -129.939 1.00 27.90 522 ILE A O 1
ATOM 4278 N N . ASP A 1 529 ? -91.872 39.159 -127.900 1.00 29.78 523 ASP A N 1
ATOM 4279 C CA . ASP A 1 529 ? -92.766 40.296 -128.002 1.00 29.04 523 ASP A CA 1
ATOM 4280 C C . ASP A 1 529 ? -92.041 41.582 -127.617 1.00 31.13 523 ASP A C 1
ATOM 4281 O O . ASP A 1 529 ? -91.879 41.884 -126.438 1.00 30.35 523 ASP A O 1
ATOM 4286 N N . ILE A 1 530 ? -91.597 42.343 -128.614 1.00 26.18 524 ILE A N 1
ATOM 4287 C CA . ILE A 1 530 ? -90.912 43.594 -128.329 1.00 29.50 524 ILE A CA 1
ATOM 4288 C C . ILE A 1 530 ? -91.619 44.801 -128.930 1.00 32.80 524 ILE A C 1
ATOM 4289 O O . ILE A 1 530 ? -90.992 45.832 -129.197 1.00 22.55 524 ILE A O 1
ATOM 4294 N N . GLU A 1 531 ? -92.927 44.668 -129.137 1.00 35.86 525 GLU A N 1
ATOM 4295 C CA . GLU A 1 531 ? -93.718 45.752 -129.713 1.00 34.29 525 GLU A CA 1
ATOM 4296 C C . GLU A 1 531 ? -93.659 47.003 -128.854 1.00 27.57 525 GLU A C 1
ATOM 4297 O O . GLU A 1 531 ? -93.927 46.954 -127.655 1.00 27.41 525 GLU A O 1
ATOM 4303 N N . GLY A 1 532 ? -93.281 48.119 -129.470 1.00 24.01 526 GLY A N 1
ATOM 4304 C CA . GLY A 1 532 ? -93.211 49.387 -128.773 1.00 28.07 526 GLY A CA 1
ATOM 4305 C C . GLY A 1 532 ? -91.913 49.648 -128.029 1.00 26.87 526 GLY A C 1
ATOM 4306 O O . GLY A 1 532 ? -91.789 50.643 -127.311 1.00 28.77 526 GLY A O 1
ATOM 4307 N N . TYR A 1 533 ? -90.944 48.755 -128.188 1.00 29.71 527 TYR A N 1
ATOM 4308 C CA . TYR A 1 533 ? -89.650 48.911 -127.526 1.00 26.96 527 TYR A CA 1
ATOM 4309 C C . TYR A 1 533 ? -88.644 49.625 -128.432 1.00 22.24 527 TYR A C 1
ATOM 4310 O O . TYR A 1 533 ? -88.550 49.329 -129.617 1.00 27.85 527 TYR A O 1
ATOM 4319 N N . ASP A 1 534 ? -87.906 50.574 -127.876 1.00 22.93 528 ASP A N 1
ATOM 4320 C CA . ASP A 1 534 ? -86.784 51.174 -128.594 1.00 26.78 528 ASP A CA 1
ATOM 4321 C C . ASP A 1 534 ? -85.482 50.466 -128.214 1.00 27.84 528 ASP A C 1
ATOM 4322 O O . ASP A 1 534 ? -85.278 50.135 -127.042 1.00 22.40 528 ASP A O 1
ATOM 4327 N N . ALA A 1 535 ? -84.616 50.244 -129.204 1.00 23.95 529 ALA A N 1
ATOM 4328 C CA . ALA A 1 535 ? -83.335 49.559 -129.004 1.00 19.39 529 ALA A CA 1
ATOM 4329 C C . ALA A 1 535 ? -82.135 50.511 -129.002 1.00 22.22 529 ALA A C 1
ATOM 4330 O O . ALA A 1 535 ? -82.047 51.418 -129.819 1.00 18.40 529 ALA A O 1
ATOM 4332 N N . LYS A 1 536 ? -81.200 50.289 -128.086 1.00 16.04 530 LYS A N 1
ATOM 4333 C CA . LYS A 1 536 ? -79.921 50.974 -128.125 1.00 15.47 530 LYS A CA 1
ATOM 4334 C C . LYS A 1 536 ? -78.835 49.982 -127.754 1.00 15.81 530 LYS A C 1
ATOM 4335 O O . LYS A 1 536 ? -79.056 49.127 -126.916 1.00 14.52 530 LYS A O 1
ATOM 4341 N N . VAL A 1 537 ? -77.675 50.096 -128.385 1.00 16.81 531 VAL A N 1
ATOM 4342 C CA . VAL A 1 537 ? -76.543 49.242 -128.036 1.00 17.18 531 VAL A CA 1
ATOM 4343 C C . VAL A 1 537 ? -75.999 49.535 -126.634 1.00 13.83 531 VAL A C 1
ATOM 4344 O O . VAL A 1 537 ? -75.551 50.646 -126.333 1.00 14.23 531 VAL A O 1
ATOM 4348 N N . LEU A 1 538 ? -76.046 48.529 -125.770 1.00 12.30 532 LEU A N 1
ATOM 4349 C CA . LEU A 1 538 ? -75.502 48.673 -124.428 1.00 8.77 532 LEU A CA 1
ATOM 4350 C C . LEU A 1 538 ? -73.984 48.471 -124.443 1.00 10.39 532 LEU A C 1
ATOM 4351 O O . LEU A 1 538 ? -73.236 49.241 -123.851 1.00 9.17 532 LEU A O 1
ATOM 4356 N N . ILE A 1 539 ? -73.532 47.413 -125.107 1.00 10.06 533 ILE A N 1
ATOM 4357 C CA . ILE A 1 539 ? -72.101 47.143 -125.234 1.00 7.99 533 ILE A CA 1
ATOM 4358 C C . ILE A 1 539 ? -71.899 46.198 -126.413 1.00 11.26 533 ILE A C 1
ATOM 4359 O O . ILE A 1 539 ? -72.733 45.337 -126.673 1.00 10.43 533 ILE A O 1
ATOM 4364 N N . SER A 1 540 ? -70.804 46.375 -127.136 1.00 9.35 534 SER A N 1
ATOM 4365 C CA . SER A 1 540 ? -70.521 45.543 -128.296 1.00 9.42 534 SER A CA 1
ATOM 4366 C C . SER A 1 540 ? -69.029 45.381 -128.404 1.00 9.78 534 SER A C 1
ATOM 4367 O O . SER A 1 540 ? -68.288 46.259 -127.997 1.00 8.78 534 SER A O 1
ATOM 4370 N N . ASN A 1 541 ? -68.585 44.273 -128.979 1.00 8.79 535 ASN A N 1
ATOM 4371 C CA . ASN A 1 541 ? -67.162 44.106 -129.241 1.00 10.31 535 ASN A CA 1
ATOM 4372 C C . ASN A 1 541 ? -66.809 44.430 -130.693 1.00 14.26 535 ASN A C 1
ATOM 4373 O O . ASN A 1 541 ? -65.707 44.136 -131.146 1.00 14.51 535 ASN A O 1
ATOM 4378 N N . ASP A 1 542 ? -67.762 45.017 -131.415 1.00 10.81 536 ASP A N 1
ATOM 4379 C CA . ASP A 1 542 ? -67.590 45.338 -132.843 1.00 20.55 536 ASP A CA 1
ATOM 4380 C C . ASP A 1 542 ? -68.355 46.613 -133.198 1.00 22.58 536 ASP A C 1
ATOM 4381 O O . ASP A 1 542 ? -69.525 46.752 -132.849 1.00 22.65 536 ASP A O 1
ATOM 4386 N N . THR A 1 543 ? -67.697 47.535 -133.899 1.00 17.34 537 THR A N 1
ATOM 4387 C CA . THR A 1 543 ? -68.339 48.776 -134.318 1.00 21.31 537 THR A CA 1
ATOM 4388 C C . THR A 1 543 ? -69.242 48.574 -135.537 1.00 21.42 537 THR A C 1
ATOM 4389 O O . THR A 1 543 ? -70.079 49.414 -135.835 1.00 27.50 537 THR A O 1
ATOM 4393 N N . ASP A 1 544 ? -69.083 47.446 -136.219 1.00 26.84 538 ASP A N 1
ATOM 4394 C CA . ASP A 1 544 ? -69.966 47.070 -137.326 1.00 31.21 538 ASP A CA 1
ATOM 4395 C C . ASP A 1 544 ? -71.346 46.646 -136.806 1.00 27.33 538 ASP A C 1
ATOM 4396 O O . ASP A 1 544 ? -71.633 45.451 -136.656 1.00 28.37 538 ASP A O 1
ATOM 4401 N N . LEU A 1 545 ? -72.200 47.627 -136.552 1.00 20.83 539 LEU A N 1
ATOM 4402 C CA . LEU A 1 545 ? -73.508 47.370 -135.958 1.00 25.68 539 LEU A CA 1
ATOM 4403 C C . LEU A 1 545 ? -74.571 47.149 -137.026 1.00 25.01 539 LEU A C 1
ATOM 4404 O O . LEU A 1 545 ? -74.572 47.824 -138.046 1.00 25.34 539 LEU A O 1
ATOM 4409 N N . PRO A 1 546 ? -75.487 46.203 -136.790 1.00 25.29 540 PRO A N 1
ATOM 4410 C CA . PRO A 1 546 ? -76.592 45.893 -137.713 1.00 23.93 540 PRO A CA 1
ATOM 4411 C C . PRO A 1 546 ? -77.542 47.079 -137.931 1.00 25.39 540 PRO A C 1
ATOM 4412 O O . PRO A 1 546 ? -77.792 47.837 -137.001 1.00 19.15 540 PRO A O 1
ATOM 4416 N N . GLU A 1 547 ? -78.086 47.228 -139.137 1.00 25.31 541 GLU A N 1
ATOM 4417 C CA . GLU A 1 547 ? -79.149 48.211 -139.357 1.00 22.94 541 GLU A CA 1
ATOM 4418 C C . GLU A 1 547 ? -80.347 47.886 -138.465 1.00 21.67 541 GLU A C 1
ATOM 4419 O O . GLU A 1 547 ? -80.938 48.761 -137.859 1.00 23.87 541 GLU A O 1
ATOM 4425 N N . SER A 1 548 ? -80.694 46.609 -138.392 1.00 22.88 542 SER A N 1
ATOM 4426 C CA . SER A 1 548 ? -81.781 46.164 -137.548 1.00 20.20 542 SER A CA 1
ATOM 4427 C C . SER A 1 548 ? -81.371 44.898 -136.824 1.00 16.42 542 SER A C 1
ATOM 4428 O O . SER A 1 548 ? -80.977 43.932 -137.449 1.00 18.01 542 SER A O 1
ATOM 4431 N N . PHE A 1 549 ? -81.492 44.892 -135.506 1.00 14.19 543 PHE A N 1
ATOM 4432 C CA . PHE A 1 549 ? -81.198 43.689 -134.729 1.00 22.34 543 PHE A CA 1
ATOM 4433 C C . PHE A 1 549 ? -82.155 42.522 -135.011 1.00 22.24 543 PHE A C 1
ATOM 4434 O O . PHE A 1 549 ? -81.880 41.385 -134.625 1.00 20.19 543 PHE A O 1
ATOM 4442 N N . LYS A 1 550 ? -83.273 42.790 -135.678 1.00 19.73 544 LYS A N 1
ATOM 4443 C CA . LYS A 1 550 ? -84.290 41.751 -135.848 1.00 16.51 544 LYS A CA 1
ATOM 4444 C C . LYS A 1 550 ? -83.843 40.641 -136.786 1.00 13.04 544 LYS A C 1
ATOM 4445 O O . LYS A 1 550 ? -84.244 39.487 -136.634 1.00 16.42 544 LYS A O 1
ATOM 4451 N N . ARG A 1 551 ? -83.000 40.979 -137.748 1.00 13.33 545 ARG A N 1
ATOM 4452 C CA . ARG A 1 551 ? -82.394 39.971 -138.611 1.00 16.34 545 ARG A CA 1
ATOM 4453 C C . ARG A 1 551 ? -81.138 40.563 -139.217 1.00 13.33 545 ARG A C 1
ATOM 4454 O O . ARG A 1 551 ? -81.175 41.640 -139.816 1.00 16.29 545 ARG A O 1
ATOM 4462 N N . PHE A 1 552 ? -80.027 39.867 -139.036 1.00 13.68 546 PHE A N 1
ATOM 4463 C CA . PHE A 1 552 ? -78.738 40.355 -139.516 1.00 14.60 546 PHE A CA 1
ATOM 4464 C C . PHE A 1 552 ? -77.687 39.258 -139.493 1.00 15.77 546 PHE A C 1
ATOM 4465 O O . PHE A 1 552 ? -77.864 38.219 -138.850 1.00 14.85 546 PHE A O 1
ATOM 4473 N N . THR A 1 553 ? -76.608 39.509 -140.224 1.00 12.29 547 THR A N 1
ATOM 4474 C CA . THR A 1 553 ? -75.499 38.597 -140.368 1.00 19.05 547 THR A CA 1
ATOM 4475 C C . THR A 1 553 ? -74.496 38.889 -139.263 1.00 16.37 547 THR A C 1
ATOM 4476 O O . THR A 1 553 ? -73.898 39.969 -139.221 1.00 14.69 547 THR A O 1
ATOM 4480 N N . VAL A 1 554 ? -74.320 37.932 -138.363 1.00 15.33 548 VAL A N 1
ATOM 4481 C CA . VAL A 1 554 ? -73.414 38.120 -137.231 1.00 16.66 548 VAL A CA 1
ATOM 4482 C C . VAL A 1 554 ? -72.000 37.820 -137.700 1.00 16.02 548 VAL A C 1
ATOM 4483 O O . VAL A 1 554 ? -71.769 36.796 -138.340 1.00 18.47 548 VAL A O 1
ATOM 4487 N N . LYS A 1 555 ? -71.070 38.722 -137.409 1.00 11.69 549 LYS A N 1
ATOM 4488 C CA . LYS A 1 555 ? -69.673 38.558 -137.795 1.00 15.72 549 LYS A CA 1
ATOM 4489 C C . LYS A 1 555 ? -68.961 37.536 -136.888 1.00 12.32 549 LYS A C 1
ATOM 4490 O O . LYS A 1 555 ? -69.469 37.192 -135.828 1.00 13.95 549 LYS A O 1
ATOM 4496 N N . PRO A 1 556 ? -67.796 37.023 -137.314 1.00 12.61 550 PRO A N 1
ATOM 4497 C CA . PRO A 1 556 ? -67.087 36.069 -136.457 1.00 14.19 550 PRO A CA 1
ATOM 4498 C C . PRO A 1 556 ? -66.872 36.602 -135.024 1.00 11.44 550 PRO A C 1
ATOM 4499 O O . PRO A 1 556 ? -66.409 37.720 -134.836 1.00 11.81 550 PRO A O 1
ATOM 4503 N N . TYR A 1 557 ? -67.266 35.806 -134.041 1.00 10.10 551 TYR A N 1
ATOM 4504 C CA . TYR A 1 557 ? -67.094 36.147 -132.627 1.00 11.76 551 TYR A CA 1
ATOM 4505 C C . TYR A 1 557 ? -67.732 37.470 -132.198 1.00 11.39 551 TYR A C 1
ATOM 4506 O O . TYR A 1 557 ? -67.395 38.017 -131.151 1.00 11.68 551 TYR A O 1
ATOM 4515 N N . GLN A 1 558 ? -68.674 37.964 -132.989 1.00 9.15 552 GLN A N 1
ATOM 4516 C CA . GLN A 1 558 ? -69.331 39.205 -132.648 1.00 10.63 552 GLN A CA 1
ATOM 4517 C C . GLN A 1 558 ? -70.163 39.020 -131.390 1.00 11.03 552 GLN A C 1
ATOM 4518 O O . GLN A 1 558 ? -70.752 37.955 -131.181 1.00 11.06 552 GLN A O 1
ATOM 4524 N N . SER A 1 559 ? -70.198 40.053 -130.553 1.00 6.31 553 SER A N 1
ATOM 4525 C CA . SER A 1 559 ? -70.971 40.028 -129.319 1.00 5.75 553 SER A CA 1
ATOM 4526 C C . SER A 1 559 ? -71.675 41.371 -129.188 1.00 8.57 553 SER A C 1
ATOM 4527 O O . SER A 1 559 ? -71.017 42.403 -129.166 1.00 8.34 553 SER A O 1
ATOM 4530 N N . ILE A 1 560 ? -73.004 41.368 -129.104 1.00 9.43 554 ILE A N 1
ATOM 4531 C CA . ILE A 1 560 ? -73.748 42.618 -128.950 1.00 9.23 554 ILE A CA 1
ATOM 4532 C C . ILE A 1 560 ? -74.823 42.461 -127.884 1.00 9.75 554 ILE A C 1
ATOM 4533 O O . ILE A 1 560 ? -75.473 41.425 -127.798 1.00 11.17 554 ILE A O 1
ATOM 4538 N N . VAL A 1 561 ? -75.003 43.495 -127.073 1.00 6.65 555 VAL A N 1
ATOM 4539 C CA . VAL A 1 561 ? -76.102 43.542 -126.131 1.00 10.06 555 VAL A CA 1
ATOM 4540 C C . VAL A 1 561 ? -76.936 44.759 -126.454 1.00 9.59 555 VAL A C 1
ATOM 4541 O O . VAL A 1 561 ? -76.408 45.864 -126.505 1.00 8.51 555 VAL A O 1
ATOM 4545 N N . TYR A 1 562 ? -78.226 44.555 -126.700 1.00 10.02 556 TYR A N 1
ATOM 4546 C CA . TYR A 1 562 ? -79.146 45.677 -126.872 1.00 11.04 556 TYR A CA 1
ATOM 4547 C C . TYR A 1 562 ? -79.920 45.921 -125.594 1.00 12.90 556 TYR A C 1
ATOM 4548 O O . TYR A 1 562 ? -80.332 44.984 -124.917 1.00 14.03 556 TYR A O 1
ATOM 4557 N N . HIS A 1 563 ? -80.079 47.191 -125.257 1.00 10.04 557 HIS A N 1
ATOM 4558 C CA . HIS A 1 563 ? -80.947 47.596 -124.175 1.00 11.34 557 HIS A CA 1
ATOM 4559 C C . HIS A 1 563 ? -82.261 48.056 -124.803 1.00 17.46 557 HIS A C 1
ATOM 4560 O O . HIS A 1 563 ? -82.296 49.050 -125.521 1.00 15.27 557 HIS A O 1
ATOM 4567 N N . LEU A 1 564 ? -83.326 47.312 -124.552 1.00 16.60 558 LEU A N 1
ATOM 4568 C CA . LEU A 1 564 ? -84.645 47.631 -125.086 1.00 16.75 558 LEU A CA 1
ATOM 4569 C C . LEU A 1 564 ? -85.513 48.249 -124.003 1.00 18.29 558 LEU A C 1
ATOM 4570 O O . LEU A 1 564 ? -85.653 47.679 -122.924 1.00 19.30 558 LEU A O 1
ATOM 4575 N N . ALA A 1 565 ? -86.101 49.408 -124.282 1.00 17.67 559 ALA A N 1
ATOM 4576 C CA . ALA A 1 565 ? -87.007 50.034 -123.325 1.00 20.28 559 ALA A CA 1
ATOM 4577 C C . ALA A 1 565 ? -88.226 50.648 -124.033 1.00 24.34 559 ALA A C 1
ATOM 4578 O O . ALA A 1 565 ? -88.197 50.881 -125.246 1.00 25.47 559 ALA A O 1
ATOM 4580 N N . LYS A 1 566 ? -89.295 50.894 -123.279 1.00 28.57 560 LYS A N 1
ATOM 4581 C CA . LYS A 1 566 ? -90.560 51.342 -123.877 1.00 37.60 560 LYS A CA 1
ATOM 4582 C C . LYS A 1 566 ? -90.517 52.770 -124.459 1.00 37.29 560 LYS A C 1
ATOM 4583 O O . LYS A 1 566 ? -90.777 53.765 -123.774 1.00 42.98 560 LYS A O 1
ATOM 4589 N N . ASN B 1 12 ? -50.588 88.968 -61.542 1.00 46.67 6 ASN B N 1
ATOM 4590 C CA . ASN B 1 12 ? -51.827 88.465 -60.948 1.00 41.30 6 ASN B CA 1
ATOM 4591 C C . ASN B 1 12 ? -52.936 88.251 -61.982 1.00 40.87 6 ASN B C 1
ATOM 4592 O O . ASN B 1 12 ? -53.438 89.212 -62.568 1.00 36.06 6 ASN B O 1
ATOM 4597 N N . PRO B 1 13 ? -53.327 86.984 -62.202 1.00 32.16 7 PRO B N 1
ATOM 4598 C CA . PRO B 1 13 ? -54.378 86.663 -63.173 1.00 27.40 7 PRO B CA 1
ATOM 4599 C C . PRO B 1 13 ? -55.705 87.207 -62.662 1.00 22.30 7 PRO B C 1
ATOM 4600 O O . PRO B 1 13 ? -55.865 87.301 -61.444 1.00 23.89 7 PRO B O 1
ATOM 4604 N N . TRP B 1 14 ? -56.634 87.551 -63.548 1.00 22.61 8 TRP B N 1
ATOM 4605 C CA . TRP B 1 14 ? -57.911 88.112 -63.099 1.00 26.97 8 TRP B CA 1
ATOM 4606 C C . TRP B 1 14 ? -58.714 87.191 -62.156 1.00 27.77 8 TRP B C 1
ATOM 4607 O O . TRP B 1 14 ? -59.343 87.656 -61.206 1.00 26.78 8 TRP B O 1
ATOM 4618 N N . TRP B 1 15 ? -58.669 85.888 -62.392 1.00 22.43 9 TRP B N 1
ATOM 4619 C CA . TRP B 1 15 ? -59.495 84.971 -61.616 1.00 23.20 9 TRP B CA 1
ATOM 4620 C C . TRP B 1 15 ? -59.089 84.845 -60.142 1.00 24.43 9 TRP B C 1
ATOM 4621 O O . TRP B 1 15 ? -59.826 84.280 -59.340 1.00 19.60 9 TRP B O 1
ATOM 4632 N N . LYS B 1 16 ? -57.919 85.366 -59.794 1.00 23.10 10 LYS B N 1
ATOM 4633 C CA . LYS B 1 16 ? -57.391 85.218 -58.441 1.00 19.97 10 LYS B CA 1
ATOM 4634 C C . LYS B 1 16 ? -58.258 85.925 -57.397 1.00 19.69 10 LYS B C 1
ATOM 4635 O O . LYS B 1 16 ? -58.491 85.386 -56.318 1.00 18.15 10 LYS B O 1
ATOM 4641 N N . LYS B 1 17 ? -58.724 87.128 -57.723 1.00 17.32 11 LYS B N 1
ATOM 4642 C CA . LYS B 1 17 ? -59.570 87.911 -56.813 1.00 17.64 11 LYS B CA 1
ATOM 4643 C C . LYS B 1 17 ? -61.020 87.991 -57.297 1.00 15.75 11 LYS B C 1
ATOM 4644 O O . LYS B 1 17 ? -61.788 88.818 -56.827 1.00 12.96 11 LYS B O 1
ATOM 4650 N N . ALA B 1 18 ? -61.376 87.119 -58.235 1.00 14.18 12 ALA B N 1
ATOM 4651 C CA . ALA B 1 18 ? -62.714 87.094 -58.799 1.00 19.42 12 ALA B CA 1
ATOM 4652 C C . ALA B 1 18 ? -63.702 86.459 -57.822 1.00 10.87 12 ALA B C 1
ATOM 4653 O O . ALA B 1 18 ? -63.303 85.736 -56.914 1.00 11.18 12 ALA B O 1
ATOM 4655 N N . VAL B 1 19 ? -64.982 86.771 -57.980 1.00 12.46 13 VAL B N 1
ATOM 4656 C CA . VAL B 1 19 ? -66.032 86.006 -57.324 1.00 9.53 13 VAL B CA 1
ATOM 4657 C C . VAL B 1 19 ? -66.991 85.551 -58.408 1.00 9.75 13 VAL B C 1
ATOM 4658 O O . VAL B 1 19 ? -67.471 86.359 -59.210 1.00 8.84 13 VAL B O 1
ATOM 4662 N N . VAL B 1 20 ? -67.265 84.251 -58.427 1.00 7.06 14 VAL B N 1
ATOM 4663 C CA . VAL B 1 20 ? -68.074 83.635 -59.468 1.00 6.43 14 VAL B CA 1
ATOM 4664 C C . VAL B 1 20 ? -69.493 83.380 -58.975 1.00 7.55 14 VAL B C 1
ATOM 4665 O O . VAL B 1 20 ? -69.696 82.906 -57.842 1.00 7.48 14 VAL B O 1
ATOM 4669 N N . TYR B 1 21 ? -70.467 83.673 -59.835 1.00 7.25 15 TYR B N 1
ATOM 4670 C CA . TYR B 1 21 ? -71.872 83.410 -59.562 1.00 6.84 15 TYR B CA 1
ATOM 4671 C C . TYR B 1 21 ? -72.308 82.180 -60.382 1.00 7.09 15 TYR B C 1
ATOM 4672 O O . TYR B 1 21 ? -72.199 82.157 -61.614 1.00 4.03 15 TYR B O 1
ATOM 4681 N N . GLN B 1 22 ? -72.754 81.138 -59.698 1.00 5.44 16 GLN B N 1
ATOM 4682 C CA . GLN B 1 22 ? -73.068 79.889 -60.403 1.00 7.31 16 GLN B CA 1
ATOM 4683 C C . GLN B 1 22 ? -74.543 79.878 -60.777 1.00 6.56 16 GLN B C 1
ATOM 4684 O O . GLN B 1 22 ? -75.405 80.017 -59.923 1.00 7.25 16 GLN B O 1
ATOM 4690 N N . ILE B 1 23 ? -74.831 79.712 -62.054 1.00 6.28 17 ILE B N 1
ATOM 4691 C CA . ILE B 1 23 ? -76.210 79.723 -62.520 1.00 4.85 17 ILE B CA 1
ATOM 4692 C C . ILE B 1 23 ? -76.599 78.370 -63.080 1.00 6.79 17 ILE B C 1
ATOM 4693 O O . ILE B 1 23 ? -75.896 77.816 -63.916 1.00 7.09 17 ILE B O 1
ATOM 4698 N N . TYR B 1 24 ? -77.736 77.867 -62.603 1.00 8.41 18 TYR B N 1
ATOM 4699 C CA . TYR B 1 24 ? -78.383 76.670 -63.115 1.00 7.62 18 TYR B CA 1
ATOM 4700 C C . TYR B 1 24 ? -79.588 77.183 -63.903 1.00 7.47 18 TYR B C 1
ATOM 4701 O O . TYR B 1 24 ? -80.632 77.512 -63.328 1.00 6.44 18 TYR B O 1
ATOM 4710 N N . PRO B 1 25 ? -79.426 77.306 -65.234 1.00 6.73 19 PRO B N 1
ATOM 4711 C CA . PRO B 1 25 ? -80.348 78.076 -66.065 1.00 7.41 19 PRO B CA 1
ATOM 4712 C C . PRO B 1 25 ? -81.799 77.644 -65.979 1.00 9.03 19 PRO B C 1
ATOM 4713 O O . PRO B 1 25 ? -82.686 78.504 -65.964 1.00 8.10 19 PRO B O 1
ATOM 4717 N N . LYS B 1 26 ? -82.033 76.340 -65.898 1.00 8.95 20 LYS B N 1
ATOM 4718 C CA . LYS B 1 26 ? -83.391 75.815 -65.794 1.00 13.15 20 LYS B CA 1
ATOM 4719 C C . LYS B 1 26 ? -84.184 76.485 -64.669 1.00 11.34 20 LYS B C 1
ATOM 4720 O O . LYS B 1 26 ? -85.401 76.621 -64.774 1.00 8.66 20 LYS B O 1
ATOM 4726 N N . SER B 1 27 ? -83.509 76.909 -63.596 1.00 7.76 21 SER B N 1
ATOM 4727 C CA . SER B 1 27 ? -84.239 77.437 -62.436 1.00 6.76 21 SER B CA 1
ATOM 4728 C C . SER B 1 27 ? -83.902 78.871 -62.085 1.00 9.72 21 SER B C 1
ATOM 4729 O O . SER B 1 27 ? -84.161 79.319 -60.953 1.00 6.43 21 SER B O 1
ATOM 4732 N N . PHE B 1 28 ? -83.343 79.594 -63.051 1.00 6.89 22 PHE B N 1
ATOM 4733 C CA . PHE B 1 28 ? -82.883 80.960 -62.789 1.00 9.52 22 PHE B CA 1
ATOM 4734 C C . PHE B 1 28 ? -83.956 82.001 -63.163 1.00 9.31 22 PHE B C 1
ATOM 4735 O O . PHE B 1 28 ? -84.549 82.613 -62.276 1.00 7.10 22 PHE B O 1
ATOM 4743 N N . LYS B 1 29 ? -84.208 82.219 -64.451 1.00 5.18 23 LYS B N 1
ATOM 4744 C CA . LYS B 1 29 ? -85.331 83.104 -64.826 1.00 9.23 23 LYS B CA 1
ATOM 4745 C C . LYS B 1 29 ? -85.972 82.677 -66.145 1.00 7.85 23 LYS B C 1
ATOM 4746 O O . LYS B 1 29 ? -85.286 82.531 -67.150 1.00 10.16 23 LYS B O 1
ATOM 4752 N N . ASP B 1 30 ? -87.292 82.497 -66.121 1.00 10.52 24 ASP B N 1
ATOM 4753 C CA . ASP B 1 30 ? -88.078 82.121 -67.299 1.00 8.77 24 ASP B CA 1
ATOM 4754 C C . ASP B 1 30 ? -88.709 83.358 -67.953 1.00 12.34 24 ASP B C 1
ATOM 4755 O O . ASP B 1 30 ? -89.487 84.067 -67.316 1.00 12.41 24 ASP B O 1
ATOM 4760 N N . THR B 1 31 ? -88.390 83.608 -69.222 1.00 10.57 25 THR B N 1
ATOM 4761 C CA . THR B 1 31 ? -88.979 84.748 -69.932 1.00 14.48 25 THR B CA 1
ATOM 4762 C C . THR B 1 31 ? -89.955 84.357 -71.043 1.00 18.08 25 THR B C 1
ATOM 4763 O O . THR B 1 31 ? -90.489 85.234 -71.717 1.00 13.13 25 THR B O 1
ATOM 4767 N N . THR B 1 32 ? -90.188 83.058 -71.238 1.00 14.35 26 THR B N 1
ATOM 4768 C CA . THR B 1 32 ? -91.071 82.617 -72.314 1.00 17.32 26 THR B CA 1
ATOM 4769 C C . THR B 1 32 ? -92.357 81.998 -71.796 1.00 16.05 26 THR B C 1
ATOM 4770 O O . THR B 1 32 ? -93.297 81.768 -72.560 1.00 20.88 26 THR B O 1
ATOM 4774 N N . GLY B 1 33 ? -92.408 81.720 -70.501 1.00 12.98 27 GLY B N 1
ATOM 4775 C CA . GLY B 1 33 ? -93.652 81.280 -69.898 1.00 16.09 27 GLY B CA 1
ATOM 4776 C C . GLY B 1 33 ? -93.878 79.778 -69.951 1.00 17.71 27 GLY B C 1
ATOM 4777 O O . GLY B 1 33 ? -94.939 79.303 -69.559 1.00 20.89 27 GLY B O 1
ATOM 4778 N N . ASN B 1 34 ? -92.882 79.025 -70.410 1.00 15.13 28 ASN B N 1
ATOM 4779 C CA . ASN B 1 34 ? -92.978 77.574 -70.379 1.00 16.24 28 ASN B CA 1
ATOM 4780 C C . ASN B 1 34 ? -92.617 76.966 -69.019 1.00 16.46 28 ASN B C 1
ATOM 4781 O O . ASN B 1 34 ? -92.655 75.752 -68.857 1.00 15.67 28 ASN B O 1
ATOM 4786 N N . GLY B 1 35 ? -92.275 77.806 -68.044 1.00 15.84 29 GLY B N 1
ATOM 4787 C CA . GLY B 1 35 ? -91.918 77.338 -66.708 1.00 12.42 29 GLY B CA 1
ATOM 4788 C C . GLY B 1 35 ? -90.480 76.864 -66.528 1.00 15.13 29 GLY B C 1
ATOM 4789 O O . GLY B 1 35 ? -90.101 76.368 -65.456 1.00 12.07 29 GLY B O 1
ATOM 4790 N N . VAL B 1 36 ? -89.678 77.025 -67.576 1.00 11.96 30 VAL B N 1
ATOM 4791 C CA . VAL B 1 36 ? -88.275 76.638 -67.560 1.00 14.17 30 VAL B CA 1
ATOM 4792 C C . VAL B 1 36 ? -87.430 77.891 -67.777 1.00 13.46 30 VAL B C 1
ATOM 4793 O O . VAL B 1 36 ? -87.756 78.699 -68.632 1.00 13.02 30 VAL B O 1
ATOM 4797 N N . GLY B 1 37 ? -86.368 78.075 -66.990 1.00 10.14 31 GLY B N 1
ATOM 4798 C CA . GLY B 1 37 ? -85.542 79.260 -67.136 1.00 10.54 31 GLY B CA 1
ATOM 4799 C C . GLY B 1 37 ? -84.796 79.193 -68.445 1.00 10.97 31 GLY B C 1
ATOM 4800 O O . GLY B 1 37 ? -84.619 78.108 -69.005 1.00 13.36 31 GLY B O 1
ATOM 4801 N N . ASP B 1 38 ? -84.362 80.342 -68.951 1.00 11.02 32 ASP B N 1
ATOM 4802 C CA . ASP B 1 38 ? -83.673 80.373 -70.232 1.00 12.04 32 ASP B CA 1
ATOM 4803 C C . ASP B 1 38 ? -82.586 81.437 -70.231 1.00 10.79 32 ASP B C 1
ATOM 4804 O O . ASP B 1 38 ? -82.472 82.204 -69.293 1.00 9.85 32 ASP B O 1
ATOM 4809 N N . ILE B 1 39 ? -81.824 81.488 -71.315 1.00 12.53 33 ILE B N 1
ATOM 4810 C CA . ILE B 1 39 ? -80.685 82.391 -71.449 1.00 10.47 33 ILE B CA 1
ATOM 4811 C C . ILE B 1 39 ? -81.125 83.855 -71.458 1.00 11.69 33 ILE B C 1
ATOM 4812 O O . ILE B 1 39 ? -80.436 84.720 -70.899 1.00 14.65 33 ILE B O 1
ATOM 4817 N N . ARG B 1 40 ? -82.262 84.148 -72.084 1.00 8.94 34 ARG B N 1
ATOM 4818 C CA . ARG B 1 40 ? -82.764 85.524 -72.089 1.00 11.89 34 ARG B CA 1
ATOM 4819 C C . ARG B 1 40 ? -83.011 86.000 -70.643 1.00 10.68 34 ARG B C 1
ATOM 4820 O O . ARG B 1 40 ? -82.773 87.149 -70.299 1.00 10.30 34 ARG B O 1
ATOM 4828 N N . GLY B 1 41 ? -83.447 85.073 -69.800 1.00 10.29 35 GLY B N 1
ATOM 4829 C CA . GLY B 1 41 ? -83.622 85.315 -68.381 1.00 10.42 35 GLY B CA 1
ATOM 4830 C C . GLY B 1 41 ? -82.345 85.732 -67.686 1.00 9.21 35 GLY B C 1
ATOM 4831 O O . GLY B 1 41 ? -82.381 86.633 -66.856 1.00 10.85 35 GLY B O 1
ATOM 4832 N N . ILE B 1 42 ? -81.232 85.076 -68.014 1.00 7.73 36 ILE B N 1
ATOM 4833 C CA . ILE B 1 42 ? -79.925 85.458 -67.489 1.00 7.63 36 ILE B CA 1
ATOM 4834 C C . ILE B 1 42 ? -79.581 86.876 -67.943 1.00 11.43 36 ILE B C 1
ATOM 4835 O O . ILE B 1 42 ? -79.228 87.730 -67.123 1.00 11.42 36 ILE B O 1
ATOM 4840 N N . ILE B 1 43 ? -79.728 87.141 -69.238 1.00 8.10 37 ILE B N 1
ATOM 4841 C CA . ILE B 1 43 ? -79.489 88.480 -69.789 1.00 7.20 37 ILE B CA 1
ATOM 4842 C C . ILE B 1 43 ? -80.204 89.572 -69.004 1.00 10.54 37 ILE B C 1
ATOM 4843 O O . ILE B 1 43 ? -79.579 90.553 -68.602 1.00 7.31 37 ILE B O 1
ATOM 4848 N N . GLU B 1 44 ? -81.495 89.367 -68.733 1.00 11.53 38 GLU B N 1
ATOM 4849 C CA . GLU B 1 44 ? -82.296 90.315 -67.962 1.00 12.45 38 GLU B CA 1
ATOM 4850 C C . GLU B 1 44 ? -81.838 90.542 -66.513 1.00 12.58 38 GLU B C 1
ATOM 4851 O O . GLU B 1 44 ? -82.214 91.534 -65.888 1.00 11.55 38 GLU B O 1
ATOM 4857 N N . LYS B 1 45 ? -81.056 89.628 -65.963 1.00 7.68 39 LYS B N 1
ATOM 4858 C CA . LYS B 1 45 ? -80.641 89.784 -64.568 1.00 8.80 39 LYS B CA 1
ATOM 4859 C C . LYS B 1 45 ? -79.164 90.183 -64.429 1.00 9.37 39 LYS B C 1
ATOM 4860 O O . LYS B 1 45 ? -78.609 90.120 -63.331 1.00 9.23 39 LYS B O 1
ATOM 4866 N N . LEU B 1 46 ? -78.528 90.608 -65.519 1.00 6.38 40 LEU B N 1
ATOM 4867 C CA . LEU B 1 46 ? -77.090 90.900 -65.457 1.00 8.37 40 LEU B CA 1
ATOM 4868 C C . LEU B 1 46 ? -76.763 92.086 -64.557 1.00 9.54 40 LEU B C 1
ATOM 4869 O O . LEU B 1 46 ? -75.710 92.114 -63.926 1.00 11.43 40 LEU B O 1
ATOM 4874 N N . ASP B 1 47 ? -77.647 93.077 -64.518 1.00 9.20 41 ASP B N 1
ATOM 4875 C CA . ASP B 1 47 ? -77.431 94.207 -63.632 1.00 11.61 41 ASP B CA 1
ATOM 4876 C C . ASP B 1 47 ? -77.460 93.741 -62.169 1.00 8.48 41 ASP B C 1
ATOM 4877 O O . ASP B 1 47 ? -76.716 94.237 -61.333 1.00 5.45 41 ASP B O 1
ATOM 4882 N N . TYR B 1 48 ? -78.355 92.810 -61.860 1.00 7.27 42 TYR B N 1
ATOM 4883 C CA . TYR B 1 48 ? -78.435 92.225 -60.516 1.00 6.29 42 TYR B CA 1
ATOM 4884 C C . TYR B 1 48 ? -77.154 91.496 -60.148 1.00 8.05 42 TYR B C 1
ATOM 4885 O O . TYR B 1 48 ? -76.668 91.598 -59.027 1.00 6.14 42 TYR B O 1
ATOM 4894 N N . ILE B 1 49 ? -76.614 90.732 -61.087 1.00 6.59 43 ILE B N 1
ATOM 4895 C CA . ILE B 1 49 ? -75.371 90.010 -60.825 1.00 6.50 43 ILE B CA 1
ATOM 4896 C C . ILE B 1 49 ? -74.195 90.992 -60.595 1.00 6.47 43 ILE B C 1
ATOM 4897 O O . ILE B 1 49 ? -73.386 90.832 -59.678 1.00 7.03 43 ILE B O 1
ATOM 4902 N N . LYS B 1 50 ? -74.129 92.024 -61.425 1.00 6.60 44 LYS B N 1
ATOM 4903 C CA . LYS B 1 50 ? -73.153 93.116 -61.271 1.00 6.13 44 LYS B CA 1
ATOM 4904 C C . LYS B 1 50 ? -73.269 93.852 -59.922 1.00 7.25 44 LYS B C 1
ATOM 4905 O O . LYS B 1 50 ? -72.269 94.132 -59.256 1.00 10.02 44 LYS B O 1
ATOM 4911 N N . GLU B 1 51 ? -74.494 94.195 -59.545 1.00 7.27 45 GLU B N 1
ATOM 4912 C CA . GLU B 1 51 ? -74.760 94.831 -58.249 1.00 8.70 45 GLU B CA 1
ATOM 4913 C C . GLU B 1 51 ? -74.240 93.970 -57.074 1.00 9.43 45 GLU B C 1
ATOM 4914 O O . GLU B 1 51 ? -73.764 94.503 -56.061 1.00 9.15 45 GLU B O 1
ATOM 4920 N N . LEU B 1 52 ? -74.276 92.644 -57.235 1.00 5.42 46 LEU B N 1
ATOM 4921 C CA . LEU B 1 52 ? -73.780 91.716 -56.206 1.00 6.06 46 LEU B CA 1
ATOM 4922 C C . LEU B 1 52 ? -72.248 91.746 -56.126 1.00 7.35 46 LEU B C 1
ATOM 4923 O O . LEU B 1 52 ? -71.632 91.188 -55.206 1.00 6.32 46 LEU B O 1
ATOM 4928 N N . ALA B 1 53 ? -71.659 92.394 -57.122 1.00 9.16 47 ALA B N 1
ATOM 4929 C CA . ALA B 1 53 ? -70.216 92.525 -57.278 1.00 11.16 47 ALA B CA 1
ATOM 4930 C C . ALA B 1 53 ? -69.506 91.203 -57.622 1.00 10.35 47 ALA B C 1
ATOM 4931 O O . ALA B 1 53 ? -68.344 91.002 -57.280 1.00 12.70 47 ALA B O 1
ATOM 4933 N N . CYS B 1 54 ? -70.221 90.296 -58.289 1.00 8.74 48 CYS B N 1
ATOM 4934 C CA . CYS B 1 54 ? -69.586 89.142 -58.919 1.00 11.48 48 CYS B CA 1
ATOM 4935 C C . CYS B 1 54 ? -68.996 89.581 -60.259 1.00 12.27 48 CYS B C 1
ATOM 4936 O O . CYS B 1 54 ? -69.555 90.447 -60.926 1.00 13.36 48 CYS B O 1
ATOM 4939 N N . ASP B 1 55 ? -67.870 89.000 -60.655 1.00 8.27 49 ASP B N 1
ATOM 4940 C CA . ASP B 1 55 ? -67.310 89.365 -61.939 1.00 11.21 49 ASP B CA 1
ATOM 4941 C C . ASP B 1 55 ? -67.127 88.182 -62.865 1.00 10.26 49 ASP B C 1
ATOM 4942 O O . ASP B 1 55 ? -66.542 88.315 -63.931 1.00 7.81 49 ASP B O 1
ATOM 4947 N N . VAL B 1 56 ? -67.658 87.024 -62.462 1.00 8.63 50 VAL B N 1
ATOM 4948 C CA . VAL B 1 56 ? -67.726 85.875 -63.359 1.00 7.04 50 VAL B CA 1
ATOM 4949 C C . VAL B 1 56 ? -69.086 85.210 -63.206 1.00 7.30 50 VAL B C 1
ATOM 4950 O O . VAL B 1 56 ? -69.619 85.130 -62.101 1.00 6.34 50 VAL B O 1
ATOM 4954 N N . ILE B 1 57 ? -69.673 84.800 -64.319 1.00 5.02 51 ILE B N 1
ATOM 4955 C CA . ILE B 1 57 ? -70.835 83.913 -64.282 1.00 7.29 51 ILE B CA 1
ATOM 4956 C C . ILE B 1 57 ? -70.419 82.550 -64.817 1.00 6.36 51 ILE B C 1
ATOM 4957 O O . ILE B 1 57 ? -69.753 82.462 -65.851 1.00 7.42 51 ILE B O 1
ATOM 4962 N N . TRP B 1 58 ? -70.821 81.490 -64.129 1.00 7.76 52 TRP B N 1
ATOM 4963 C CA . TRP B 1 58 ? -70.551 80.121 -64.575 1.00 6.43 52 TRP B CA 1
ATOM 4964 C C . TRP B 1 58 ? -71.897 79.457 -64.872 1.00 8.49 52 TRP B C 1
ATOM 4965 O O . TRP B 1 58 ? -72.729 79.316 -63.987 1.00 7.16 52 TRP B O 1
ATOM 4976 N N . LEU B 1 59 ? -72.129 79.087 -66.124 1.00 6.72 53 LEU B N 1
ATOM 4977 C CA . LEU B 1 59 ? -73.314 78.318 -66.462 1.00 9.14 53 LEU B CA 1
ATOM 4978 C C . LEU B 1 59 ? -73.058 76.810 -66.365 1.00 10.67 53 LEU B C 1
ATOM 4979 O O . LEU B 1 59 ? -72.077 76.320 -66.898 1.00 10.80 53 LEU B O 1
ATOM 4984 N N . THR B 1 60 ? -73.960 76.082 -65.711 1.00 8.61 54 THR B N 1
ATOM 4985 C CA . THR B 1 60 ? -73.981 74.625 -65.781 1.00 10.56 54 THR B CA 1
ATOM 4986 C C . THR B 1 60 ? -74.340 74.219 -67.231 1.00 10.97 54 THR B C 1
ATOM 4987 O O . THR B 1 60 ? -74.648 75.082 -68.032 1.00 8.63 54 THR B O 1
ATOM 4991 N N . PRO B 1 61 ? -74.266 72.913 -67.581 1.00 8.94 55 PRO B N 1
ATOM 4992 C CA . PRO B 1 61 ? -74.390 72.561 -69.007 1.00 9.09 55 PRO B CA 1
ATOM 4993 C C . PRO B 1 61 ? -75.686 72.992 -69.699 1.00 11.15 55 PRO B C 1
ATOM 4994 O O . PRO B 1 61 ? -76.785 72.733 -69.207 1.00 10.63 55 PRO B O 1
ATOM 4998 N N . ILE B 1 62 ? -75.535 73.634 -70.851 1.00 9.59 56 ILE B N 1
ATOM 4999 C CA . ILE B 1 62 ? -76.663 74.058 -71.651 1.00 11.30 56 ILE B CA 1
ATOM 5000 C C . ILE B 1 62 ? -76.600 73.473 -73.073 1.00 15.69 56 ILE B C 1
ATOM 5001 O O . ILE B 1 62 ? -77.319 73.928 -73.961 1.00 13.20 56 ILE B O 1
ATOM 5006 N N . TYR B 1 63 ? -75.746 72.467 -73.279 1.00 14.13 57 TYR B N 1
ATOM 5007 C CA . TYR B 1 63 ? -75.535 71.880 -74.615 1.00 11.19 57 TYR B CA 1
ATOM 5008 C C . TYR B 1 63 ? -76.684 70.973 -74.981 1.00 12.05 57 TYR B C 1
ATOM 5009 O O . TYR B 1 63 ? -77.428 70.545 -74.105 1.00 10.92 57 TYR B O 1
ATOM 5018 N N . GLN B 1 64 ? -76.807 70.655 -76.271 1.00 11.62 58 GLN B N 1
ATOM 5019 C CA . GLN B 1 64 ? -77.790 69.694 -76.744 1.00 12.91 58 GLN B CA 1
ATOM 5020 C C . GLN B 1 64 ? -77.624 68.385 -75.981 1.00 15.15 58 GLN B C 1
ATOM 5021 O O . GLN B 1 64 ? -76.505 67.880 -75.828 1.00 12.63 58 GLN B O 1
ATOM 5027 N N . SER B 1 65 ? -78.740 67.850 -75.493 1.00 14.91 59 SER B N 1
ATOM 5028 C CA . SER B 1 65 ? -78.730 66.694 -74.601 1.00 16.81 59 SER B CA 1
ATOM 5029 C C . SER B 1 65 ? -80.135 66.073 -74.531 1.00 18.01 59 SER B C 1
ATOM 5030 O O . SER B 1 65 ? -81.129 66.786 -74.598 1.00 19.06 59 SER B O 1
ATOM 5033 N N . PRO B 1 66 ? -80.216 64.741 -74.412 1.00 15.79 60 PRO B N 1
ATOM 5034 C CA . PRO B 1 66 ? -81.489 64.047 -74.172 1.00 18.75 60 PRO B CA 1
ATOM 5035 C C . PRO B 1 66 ? -81.986 64.279 -72.753 1.00 21.70 60 PRO B C 1
ATOM 5036 O O . PRO B 1 66 ? -83.113 63.907 -72.433 1.00 23.42 60 PRO B O 1
ATOM 5040 N N . GLN B 1 67 ? -81.139 64.875 -71.919 1.00 13.02 61 GLN B N 1
ATOM 5041 C CA . GLN B 1 67 ? -81.480 65.207 -70.540 1.00 17.62 61 GLN B CA 1
ATOM 5042 C C . GLN B 1 67 ? -81.810 63.956 -69.732 1.00 24.53 61 GLN B C 1
ATOM 5043 O O . GLN B 1 67 ? -82.595 64.009 -68.787 1.00 28.26 61 GLN B O 1
ATOM 5049 N N . ASN B 1 68 ? -81.204 62.831 -70.103 1.00 22.10 62 ASN B N 1
ATOM 5050 C CA . ASN B 1 68 ? -81.268 61.631 -69.280 1.00 22.67 62 ASN B CA 1
ATOM 5051 C C . ASN B 1 68 ? -80.533 61.862 -67.968 1.00 24.54 62 ASN B C 1
ATOM 5052 O O . ASN B 1 68 ? -80.853 61.240 -66.953 1.00 26.95 62 ASN B O 1
ATOM 5057 N N . ASP B 1 69 ? -79.536 62.748 -67.989 1.00 20.52 63 ASP B N 1
ATOM 5058 C CA . ASP B 1 69 ? -78.724 62.993 -66.798 1.00 18.61 63 ASP B CA 1
ATOM 5059 C C . ASP B 1 69 ? -78.466 64.463 -66.528 1.00 18.91 63 ASP B C 1
ATOM 5060 O O . ASP B 1 69 ? -77.325 64.883 -66.269 1.00 15.38 63 ASP B O 1
ATOM 5065 N N . ASN B 1 70 ? -79.544 65.235 -66.575 1.00 18.92 64 ASN B N 1
ATOM 5066 C CA . ASN B 1 70 ? -79.510 66.657 -66.240 1.00 21.57 64 ASN B CA 1
ATOM 5067 C C . ASN B 1 70 ? -78.554 67.472 -67.091 1.00 19.44 64 ASN B C 1
ATOM 5068 O O . ASN B 1 70 ? -77.982 68.450 -66.621 1.00 28.17 64 ASN B O 1
ATOM 5073 N N . GLY B 1 71 ? -78.358 67.071 -68.338 1.00 19.58 65 GLY B N 1
ATOM 5074 C CA . GLY B 1 71 ? -77.548 67.869 -69.240 1.00 19.45 65 GLY B CA 1
ATOM 5075 C C . GLY B 1 71 ? -76.075 67.531 -69.188 1.00 16.54 65 GLY B C 1
ATOM 5076 O O . GLY B 1 71 ? -75.296 68.043 -69.977 1.00 14.31 65 GLY B O 1
ATOM 5077 N N . TYR B 1 72 ? -75.694 66.664 -68.257 1.00 18.48 66 TYR B N 1
ATOM 5078 C CA . TYR B 1 72 ? -74.332 66.151 -68.205 1.00 14.21 66 TYR B CA 1
ATOM 5079 C C . TYR B 1 72 ? -74.136 65.000 -69.186 1.00 14.82 66 TYR B C 1
ATOM 5080 O O . TYR B 1 72 ? -73.047 64.452 -69.294 1.00 16.02 66 TYR B O 1
ATOM 5089 N N . ASP B 1 73 ? -75.223 64.631 -69.867 1.00 15.88 67 ASP B N 1
ATOM 5090 C CA . ASP B 1 73 ? -75.192 63.681 -70.978 1.00 14.79 67 ASP B CA 1
ATOM 5091 C C . ASP B 1 73 ? -75.326 64.449 -72.302 1.00 15.21 67 ASP B C 1
ATOM 5092 O O . ASP B 1 73 ? -76.430 64.712 -72.781 1.00 14.17 67 ASP B O 1
ATOM 5097 N N . ILE B 1 74 ? -74.192 64.837 -72.866 1.00 10.54 68 ILE B N 1
ATOM 5098 C CA . ILE B 1 74 ? -74.191 65.742 -74.008 1.00 14.51 68 ILE B CA 1
ATOM 5099 C C . ILE B 1 74 ? -74.155 64.988 -75.325 1.00 13.39 68 ILE B C 1
ATOM 5100 O O . ILE B 1 74 ? -73.244 64.207 -75.555 1.00 13.55 68 ILE B O 1
ATOM 5105 N N . SER B 1 75 ? -75.138 65.247 -76.184 1.00 12.19 69 SER B N 1
ATOM 5106 C CA . SER B 1 75 ? -75.208 64.653 -77.521 1.00 12.31 69 SER B CA 1
ATOM 5107 C C . SER B 1 75 ? -74.686 65.553 -78.669 1.00 13.17 69 SER B C 1
ATOM 5108 O O . SER B 1 75 ? -74.474 65.075 -79.786 1.00 14.04 69 SER B O 1
ATOM 5111 N N . ASP B 1 76 ? -74.502 66.846 -78.411 1.00 12.01 70 ASP B N 1
ATOM 5112 C CA . ASP B 1 76 ? -73.801 67.718 -79.370 1.00 18.13 70 ASP B CA 1
ATOM 5113 C C . ASP B 1 76 ? -73.157 68.916 -78.683 1.00 13.98 70 ASP B C 1
ATOM 5114 O O . ASP B 1 76 ? -73.847 69.761 -78.113 1.00 16.69 70 ASP B O 1
ATOM 5119 N N . TYR B 1 77 ? -71.833 68.976 -78.735 1.00 9.99 71 TYR B N 1
ATOM 5120 C CA . TYR B 1 77 ? -71.090 70.035 -78.069 1.00 15.05 71 TYR B CA 1
ATOM 5121 C C . TYR B 1 77 ? -71.163 71.389 -78.763 1.00 15.64 71 TYR B C 1
ATOM 5122 O O . TYR B 1 77 ? -70.706 72.394 -78.221 1.00 16.05 71 TYR B O 1
ATOM 5131 N N . TYR B 1 78 ? -71.707 71.423 -79.967 1.00 14.59 72 TYR B N 1
ATOM 5132 C CA . TYR B 1 78 ? -71.633 72.632 -80.772 1.00 16.42 72 TYR B CA 1
ATOM 5133 C C . TYR B 1 78 ? -72.947 73.395 -80.751 1.00 16.23 72 TYR B C 1
ATOM 5134 O O . TYR B 1 78 ? -73.062 74.473 -81.312 1.00 18.72 72 TYR B O 1
ATOM 5143 N N . SER B 1 79 ? -73.957 72.841 -80.108 1.00 16.06 73 SER B N 1
ATOM 5144 C CA . SER B 1 79 ? -75.228 73.539 -80.093 1.00 19.15 73 SER B CA 1
ATOM 5145 C C . SER B 1 79 ? -75.876 73.576 -78.708 1.00 15.94 73 SER B C 1
ATOM 5146 O O . SER B 1 79 ? -75.513 72.813 -77.804 1.00 14.02 73 SER B O 1
ATOM 5149 N N . ILE B 1 80 ? -76.837 74.476 -78.567 1.00 12.62 74 ILE B N 1
ATOM 5150 C CA . ILE B 1 80 ? -77.468 74.727 -77.286 1.00 15.09 74 ILE B CA 1
ATOM 5151 C C . ILE B 1 80 ? -78.836 74.072 -77.216 1.00 16.30 74 ILE B C 1
ATOM 5152 O O . ILE B 1 80 ? -79.600 74.084 -78.181 1.00 14.75 74 ILE B O 1
ATOM 5157 N N . HIS B 1 81 ? -79.099 73.441 -76.081 1.00 12.24 75 HIS B N 1
ATOM 5158 C CA . HIS B 1 81 ? -80.369 72.792 -75.814 1.00 14.53 75 HIS B CA 1
ATOM 5159 C C . HIS B 1 81 ? -81.509 73.784 -76.048 1.00 20.22 75 HIS B C 1
ATOM 5160 O O . HIS B 1 81 ? -81.565 74.850 -75.417 1.00 17.50 75 HIS B O 1
ATOM 5167 N N . GLU B 1 82 ? -82.404 73.431 -76.969 1.00 17.07 76 GLU B N 1
ATOM 5168 C CA . GLU B 1 82 ? -83.382 74.373 -77.516 1.00 18.17 76 GLU B CA 1
ATOM 5169 C C . GLU B 1 82 ? -84.247 75.117 -76.502 1.00 17.05 76 GLU B C 1
ATOM 5170 O O . GLU B 1 82 ? -84.513 76.307 -76.676 1.00 19.47 76 GLU B O 1
ATOM 5176 N N . GLU B 1 83 ? -84.690 74.412 -75.466 1.00 16.09 77 GLU B N 1
ATOM 5177 C CA . GLU B 1 83 ? -85.461 74.998 -74.374 1.00 21.97 77 GLU B CA 1
ATOM 5178 C C . GLU B 1 83 ? -84.844 76.264 -73.803 1.00 22.86 77 GLU B C 1
ATOM 5179 O O . GLU B 1 83 ? -85.569 77.169 -73.375 1.00 20.23 77 GLU B O 1
ATOM 5185 N N . TYR B 1 84 ? -83.513 76.303 -73.749 1.00 16.66 78 TYR B N 1
ATOM 5186 C CA . TYR B 1 84 ? -82.804 77.430 -73.121 1.00 17.46 78 TYR B CA 1
ATOM 5187 C C . TYR B 1 84 ? -82.699 78.647 -74.039 1.00 20.16 78 TYR B C 1
ATOM 5188 O O . TYR B 1 84 ? -82.470 79.760 -73.574 1.00 16.07 78 TYR B O 1
ATOM 5197 N N . GLY B 1 85 ? -82.851 78.429 -75.341 1.00 15.44 79 GLY B N 1
ATOM 5198 C CA . GLY B 1 85 ? -82.771 79.513 -76.295 1.00 15.21 79 GLY B CA 1
ATOM 5199 C C . GLY B 1 85 ? -81.888 79.144 -77.465 1.00 19.35 79 GLY B C 1
ATOM 5200 O O . GLY B 1 85 ? -81.627 77.967 -77.719 1.00 19.25 79 GLY B O 1
ATOM 5201 N N . THR B 1 86 ? -81.425 80.159 -78.177 1.00 14.94 80 THR B N 1
ATOM 5202 C CA . THR B 1 86 ? -80.671 79.956 -79.399 1.00 16.98 80 THR B CA 1
ATOM 5203 C C . THR B 1 86 ? -79.218 80.356 -79.186 1.00 18.81 80 THR B C 1
ATOM 5204 O O . THR B 1 86 ? -78.878 80.977 -78.176 1.00 11.57 80 THR B O 1
ATOM 5208 N N . MET B 1 87 ? -78.368 80.017 -80.148 1.00 13.49 81 MET B N 1
ATOM 5209 C CA . MET B 1 87 ? -76.960 80.378 -80.075 1.00 14.74 81 MET B CA 1
ATOM 5210 C C . MET B 1 87 ? -76.853 81.890 -80.085 1.00 13.06 81 MET B C 1
ATOM 5211 O O . MET B 1 87 ? -75.959 82.472 -79.456 1.00 15.02 81 MET B O 1
ATOM 5216 N N . ALA B 1 88 ? -77.793 82.521 -80.786 1.00 14.66 82 ALA B N 1
ATOM 5217 C CA . ALA B 1 88 ? -77.872 83.973 -80.843 1.00 17.26 82 ALA B CA 1
ATOM 5218 C C . ALA B 1 88 ? -78.090 84.524 -79.437 1.00 15.01 82 ALA B C 1
ATOM 5219 O O . ALA B 1 88 ? -77.411 85.457 -79.026 1.00 15.47 82 ALA B O 1
ATOM 5221 N N . ASP B 1 89 ? -79.028 83.936 -78.700 1.00 15.11 83 ASP B N 1
ATOM 5222 C CA . ASP B 1 89 ? -79.197 84.291 -77.288 1.00 15.34 83 ASP B CA 1
ATOM 5223 C C . ASP B 1 89 ? -77.885 84.183 -76.531 1.00 12.23 83 ASP B C 1
ATOM 5224 O O . ASP B 1 89 ? -77.521 85.105 -75.801 1.00 14.09 83 ASP B O 1
ATOM 5229 N N . PHE B 1 90 ? -77.169 83.073 -76.704 1.00 12.14 84 PHE B N 1
ATOM 5230 C CA . PHE B 1 90 ? -75.909 82.866 -75.969 1.00 10.67 84 PHE B CA 1
ATOM 5231 C C . PHE B 1 90 ? -74.851 83.894 -76.326 1.00 10.05 84 PHE B C 1
ATOM 5232 O O . PHE B 1 90 ? -74.124 84.389 -75.470 1.00 11.79 84 PHE B O 1
ATOM 5240 N N . GLU B 1 91 ? -74.760 84.212 -77.606 1.00 12.49 85 GLU B N 1
ATOM 5241 C CA . GLU B 1 91 ? -73.818 85.223 -78.054 1.00 13.26 85 GLU B CA 1
ATOM 5242 C C . GLU B 1 91 ? -74.153 86.609 -77.481 1.00 12.98 85 GLU B C 1
ATOM 5243 O O . GLU B 1 91 ? -73.254 87.382 -77.111 1.00 9.31 85 GLU B O 1
ATOM 5249 N N . GLU B 1 92 ? -75.447 86.914 -77.409 1.00 12.32 86 GLU B N 1
ATOM 5250 C CA . GLU B 1 92 ? -75.929 88.152 -76.770 1.00 11.72 86 GLU B CA 1
ATOM 5251 C C . GLU B 1 92 ? -75.608 88.159 -75.269 1.00 13.77 86 GLU B C 1
ATOM 5252 O O . GLU B 1 92 ? -75.262 89.210 -74.691 1.00 15.52 86 GLU B O 1
ATOM 5258 N N . LEU B 1 93 ? -75.710 86.994 -74.635 1.00 9.36 87 LEU B N 1
ATOM 5259 C CA . LEU B 1 93 ? -75.339 86.882 -73.224 1.00 12.04 87 LEU B CA 1
ATOM 5260 C C . LEU B 1 93 ? -73.884 87.279 -73.035 1.00 12.85 87 LEU B C 1
ATOM 5261 O O . LEU B 1 93 ? -73.573 88.056 -72.132 1.00 11.76 87 LEU B O 1
ATOM 5266 N N . LEU B 1 94 ? -73.000 86.756 -73.888 1.00 10.80 88 LEU B N 1
ATOM 5267 C CA . LEU B 1 94 ? -71.568 87.067 -73.800 1.00 9.38 88 LEU B CA 1
ATOM 5268 C C . LEU B 1 94 ? -71.335 88.543 -74.027 1.00 13.08 88 LEU B C 1
ATOM 5269 O O . LEU B 1 94 ? -70.572 89.173 -73.317 1.00 14.19 88 LEU B O 1
ATOM 5274 N N . GLU B 1 95 ? -71.985 89.082 -75.049 1.00 13.00 89 GLU B N 1
ATOM 5275 C CA . GLU B 1 95 ? -71.870 90.498 -75.340 1.00 16.54 89 GLU B CA 1
ATOM 5276 C C . GLU B 1 95 ? -72.280 91.343 -74.130 1.00 13.00 89 GLU B C 1
ATOM 5277 O O . GLU B 1 95 ? -71.515 92.180 -73.671 1.00 14.79 89 GLU B O 1
ATOM 5283 N N . GLU B 1 96 ? -73.467 91.096 -73.597 1.00 13.43 90 GLU B N 1
ATOM 5284 C CA . GLU B 1 96 ? -74.007 91.925 -72.512 1.00 13.41 90 GLU B CA 1
ATOM 5285 C C . GLU B 1 96 ? -73.278 91.726 -71.186 1.00 10.24 90 GLU B C 1
ATOM 5286 O O . GLU B 1 96 ? -73.121 92.667 -70.418 1.00 11.16 90 GLU B O 1
ATOM 5292 N N . ALA B 1 97 ? -72.815 90.507 -70.930 1.00 9.77 91 ALA B N 1
ATOM 5293 C CA . ALA B 1 97 ? -71.978 90.254 -69.758 1.00 11.54 91 ALA B CA 1
ATOM 5294 C C . ALA B 1 97 ? -70.671 91.042 -69.856 1.00 10.24 91 ALA B C 1
ATOM 5295 O O . ALA B 1 97 ? -70.249 91.703 -68.904 1.00 12.81 91 ALA B O 1
ATOM 5297 N N . HIS B 1 98 ? -70.027 90.961 -71.013 1.00 8.77 92 HIS B N 1
ATOM 5298 C CA . HIS B 1 98 ? -68.730 91.612 -71.215 1.00 13.75 92 HIS B CA 1
ATOM 5299 C C . HIS B 1 98 ? -68.806 93.148 -71.122 1.00 14.48 92 HIS B C 1
ATOM 5300 O O . HIS B 1 98 ? -67.892 93.800 -70.625 1.00 14.48 92 HIS B O 1
ATOM 5307 N N . LYS B 1 99 ? -69.902 93.713 -71.614 1.00 16.57 93 LYS B N 1
ATOM 5308 C CA . LYS B 1 99 ? -70.142 95.159 -71.567 1.00 16.48 93 LYS B CA 1
ATOM 5309 C C . LYS B 1 99 ? -70.228 95.641 -70.112 1.00 22.06 93 LYS B C 1
ATOM 5310 O O . LYS B 1 99 ? -69.946 96.809 -69.790 1.00 18.93 93 LYS B O 1
ATOM 5316 N N . ARG B 1 100 ? -70.574 94.721 -69.220 1.00 14.66 94 ARG B N 1
ATOM 5317 C CA . ARG B 1 100 ? -70.627 95.033 -67.803 1.00 10.79 94 ARG B CA 1
ATOM 5318 C C . ARG B 1 100 ? -69.379 94.607 -67.026 1.00 13.47 94 ARG B C 1
ATOM 5319 O O . ARG B 1 100 ? -69.348 94.730 -65.808 1.00 17.02 94 ARG B O 1
ATOM 5327 N N . GLY B 1 101 ? -68.354 94.104 -67.710 1.00 11.77 95 GLY B N 1
ATOM 5328 C CA . GLY B 1 101 ? -67.142 93.683 -67.017 1.00 12.87 95 GLY B CA 1
ATOM 5329 C C . GLY B 1 101 ? -67.268 92.318 -66.342 1.00 15.58 95 GLY B C 1
ATOM 5330 O O . GLY B 1 101 ? -66.502 91.966 -65.444 1.00 16.03 95 GLY B O 1
ATOM 5331 N N . ILE B 1 102 ? -68.246 91.537 -66.782 1.00 12.90 96 ILE B N 1
ATOM 5332 C CA . ILE B 1 102 ? -68.452 90.205 -66.231 1.00 11.50 96 ILE B CA 1
ATOM 5333 C C . ILE B 1 102 ? -67.980 89.163 -67.233 1.00 10.10 96 ILE B C 1
ATOM 5334 O O . ILE B 1 102 ? -68.355 89.206 -68.404 1.00 12.76 96 ILE B O 1
ATOM 5339 N N . LYS B 1 103 ? -67.145 88.246 -66.768 1.00 9.12 97 LYS B N 1
ATOM 5340 C CA . LYS B 1 103 ? -66.671 87.138 -67.593 1.00 11.93 97 LYS B CA 1
ATOM 5341 C C . LYS B 1 103 ? -67.613 85.930 -67.495 1.00 11.90 97 LYS B C 1
ATOM 5342 O O . LYS B 1 103 ? -68.388 85.817 -66.536 1.00 8.15 97 LYS B O 1
ATOM 5348 N N . VAL B 1 104 ? -67.568 85.056 -68.506 1.00 10.13 98 VAL B N 1
ATOM 5349 C CA . VAL B 1 104 ? -68.472 83.916 -68.589 1.00 8.03 98 VAL B CA 1
ATOM 5350 C C . VAL B 1 104 ? -67.713 82.607 -68.777 1.00 10.40 98 VAL B C 1
ATOM 5351 O O . VAL B 1 104 ? -66.939 82.463 -69.736 1.00 9.06 98 VAL B O 1
ATOM 5355 N N . ILE B 1 105 ? -67.931 81.657 -67.865 1.00 8.53 99 ILE B N 1
ATOM 5356 C CA . ILE B 1 105 ? -67.390 80.309 -68.050 1.00 8.67 99 ILE B CA 1
ATOM 5357 C C . ILE B 1 105 ? -68.511 79.271 -68.186 1.00 10.94 99 ILE B C 1
ATOM 5358 O O . ILE B 1 105 ? -69.660 79.514 -67.799 1.00 7.98 99 ILE B O 1
ATOM 5363 N N . MET B 1 106 ? -68.171 78.139 -68.789 1.00 10.28 100 MET B N 1
ATOM 5364 C CA . MET B 1 106 ? -69.134 77.079 -69.078 1.00 16.16 100 MET B CA 1
ATOM 5365 C C . MET B 1 106 ? -68.704 75.786 -68.393 1.00 13.50 100 MET B C 1
ATOM 5366 O O . MET B 1 106 ? -67.515 75.526 -68.214 1.00 11.54 100 MET B O 1
ATOM 5371 N N . ASP B 1 107 ? -69.671 74.965 -68.010 1.00 15.31 101 ASP B N 1
ATOM 5372 C CA . ASP B 1 107 ? -69.339 73.606 -67.644 1.00 13.32 101 ASP B CA 1
ATOM 5373 C C . ASP B 1 107 ? -68.974 72.922 -68.934 1.00 12.86 101 ASP B C 1
ATOM 5374 O O . ASP B 1 107 ? -69.579 73.176 -69.967 1.00 17.92 101 ASP B O 1
ATOM 5379 N N . LEU B 1 108 ? -67.986 72.045 -68.873 1.00 15.67 102 LEU B N 1
ATOM 5380 C CA . LEU B 1 108 ? -67.610 71.226 -70.009 1.00 11.91 102 LEU B CA 1
ATOM 5381 C C . LEU B 1 108 ? -67.439 69.786 -69.534 1.00 14.51 102 LEU B C 1
ATOM 5382 O O . LEU B 1 108 ? -66.643 69.511 -68.615 1.00 11.71 102 LEU B O 1
ATOM 5387 N N . VAL B 1 109 ? -68.210 68.881 -70.129 1.00 12.58 103 VAL B N 1
ATOM 5388 C CA . VAL B 1 109 ? -68.219 67.477 -69.727 1.00 11.23 103 VAL B CA 1
ATOM 5389 C C . VAL B 1 109 ? -67.533 66.669 -70.821 1.00 13.50 103 VAL B C 1
ATOM 5390 O O . VAL B 1 109 ? -68.125 66.413 -71.874 1.00 14.94 103 VAL B O 1
ATOM 5394 N N . VAL B 1 110 ? -66.283 66.284 -70.594 1.00 11.42 104 VAL B N 1
ATOM 5395 C CA . VAL B 1 110 ? -65.553 65.570 -71.631 1.00 11.96 104 VAL B CA 1
ATOM 5396 C C . VAL B 1 110 ? -64.992 64.237 -71.160 1.00 12.08 104 VAL B C 1
ATOM 5397 O O . VAL B 1 110 ? -64.179 63.644 -71.841 1.00 15.77 104 VAL B O 1
ATOM 5401 N N . ASN B 1 111 ? -65.414 63.766 -69.996 1.00 10.71 105 ASN B N 1
ATOM 5402 C CA . ASN B 1 111 ? -65.063 62.421 -69.599 1.00 10.37 105 ASN B CA 1
ATOM 5403 C C . ASN B 1 111 ? -65.933 61.430 -70.358 1.00 13.14 105 ASN B C 1
ATOM 5404 O O . ASN B 1 111 ? -65.557 60.280 -70.532 1.00 13.26 105 ASN B O 1
ATOM 5409 N N . HIS B 1 112 ? -67.105 61.884 -70.792 1.00 11.40 106 HIS B N 1
ATOM 5410 C CA . HIS B 1 112 ? -68.072 61.009 -71.456 1.00 10.09 106 HIS B CA 1
ATOM 5411 C C . HIS B 1 112 ? -69.053 61.828 -72.262 1.00 12.26 106 HIS B C 1
ATOM 5412 O O . HIS B 1 112 ? -69.214 63.026 -72.015 1.00 12.01 106 HIS B O 1
ATOM 5419 N N . THR B 1 113 ? -69.710 61.186 -73.225 1.00 8.38 107 THR B N 1
ATOM 5420 C CA . THR B 1 113 ? -70.782 61.830 -73.977 1.00 11.55 107 THR B CA 1
ATOM 5421 C C . THR B 1 113 ? -72.077 61.077 -73.757 1.00 11.60 107 THR B C 1
ATOM 5422 O O . THR B 1 113 ? -72.062 59.983 -73.211 1.00 10.20 107 THR B O 1
ATOM 5426 N N . SER B 1 114 ? -73.198 61.657 -74.168 1.00 10.18 108 SER B N 1
ATOM 5427 C CA . SER B 1 114 ? -74.423 60.872 -74.270 1.00 11.41 108 SER B CA 1
ATOM 5428 C C . SER B 1 114 ? -74.203 59.748 -75.270 1.00 14.58 108 SER B C 1
ATOM 5429 O O . SER B 1 114 ? -73.404 59.895 -76.204 1.00 13.05 108 SER B O 1
ATOM 5432 N N . THR B 1 115 ? -74.924 58.636 -75.097 1.00 10.59 109 THR B N 1
ATOM 5433 C CA . THR B 1 115 ? -74.917 57.572 -76.098 1.00 12.35 109 THR B CA 1
ATOM 5434 C C . THR B 1 115 ? -75.728 58.001 -77.339 1.00 15.11 109 THR B C 1
ATOM 5435 O O . THR B 1 115 ? -75.820 57.267 -78.322 1.00 10.64 109 THR B O 1
ATOM 5439 N N . GLU B 1 116 ? -76.321 59.192 -77.282 1.00 13.94 110 GLU B N 1
ATOM 5440 C CA . GLU B 1 116 ? -77.006 59.759 -78.451 1.00 16.74 110 GLU B CA 1
ATOM 5441 C C . GLU B 1 116 ? -76.087 60.683 -79.256 1.00 16.31 110 GLU B C 1
ATOM 5442 O O . GLU B 1 116 ? -76.492 61.236 -80.276 1.00 15.94 110 GLU B O 1
ATOM 5448 N N . HIS B 1 117 ? -74.854 60.857 -78.789 1.00 14.96 111 HIS B N 1
ATOM 5449 C CA . HIS B 1 117 ? -73.876 61.622 -79.545 1.00 13.00 111 HIS B CA 1
ATOM 5450 C C . HIS B 1 117 ? -73.590 60.871 -80.843 1.00 18.37 111 HIS B C 1
ATOM 5451 O O . HIS B 1 117 ? -73.490 59.647 -80.833 1.00 15.62 111 HIS B O 1
ATOM 5458 N N . ARG B 1 118 ? -73.479 61.598 -81.955 1.00 13.96 112 ARG B N 1
ATOM 5459 C CA . ARG B 1 118 ? -73.130 60.997 -83.242 1.00 17.40 112 ARG B CA 1
ATOM 5460 C C . ARG B 1 118 ? -71.900 60.079 -83.145 1.00 17.66 112 ARG B C 1
ATOM 5461 O O . ARG B 1 118 ? -71.914 58.985 -83.699 1.00 19.58 112 ARG B O 1
ATOM 5469 N N . TRP B 1 119 ? -70.849 60.508 -82.440 1.00 14.54 113 TRP B N 1
ATOM 5470 C CA . TRP B 1 119 ? -69.660 59.655 -82.251 1.00 16.30 113 TRP B CA 1
ATOM 5471 C C . TRP B 1 119 ? -69.986 58.279 -81.685 1.00 19.01 113 TRP B C 1
ATOM 5472 O O . TRP B 1 119 ? -69.406 57.283 -82.119 1.00 18.72 113 TRP B O 1
ATOM 5483 N N . PHE B 1 120 ? -70.891 58.218 -80.702 1.00 17.52 114 PHE B N 1
ATOM 5484 C CA . PHE B 1 120 ? -71.242 56.935 -80.099 1.00 14.68 114 PHE B CA 1
ATOM 5485 C C . PHE B 1 120 ? -72.172 56.125 -80.978 1.00 15.62 114 PHE B C 1
ATOM 5486 O O . PHE B 1 120 ? -72.056 54.906 -81.044 1.00 14.92 114 PHE B O 1
ATOM 5494 N N . LYS B 1 121 ? -73.103 56.796 -81.639 1.00 15.34 115 LYS B N 1
ATOM 5495 C CA . LYS B 1 121 ? -74.003 56.106 -82.554 1.00 24.57 115 LYS B CA 1
ATOM 5496 C C . LYS B 1 121 ? -73.212 55.483 -83.690 1.00 22.68 115 LYS B C 1
ATOM 5497 O O . LYS B 1 121 ? -73.541 54.402 -84.159 1.00 24.64 115 LYS B O 1
ATOM 5503 N N . GLU B 1 122 ? -72.152 56.162 -84.110 1.00 18.69 116 GLU B N 1
ATOM 5504 C CA . GLU B 1 122 ? -71.252 55.594 -85.088 1.00 22.60 116 GLU B CA 1
ATOM 5505 C C . GLU B 1 122 ? -70.471 54.439 -84.477 1.00 24.97 116 GLU B C 1
ATOM 5506 O O . GLU B 1 122 ? -70.458 53.341 -85.033 1.00 24.17 116 GLU B O 1
ATOM 5512 N N . ALA B 1 123 ? -69.835 54.679 -83.332 1.00 18.59 117 ALA B N 1
ATOM 5513 C CA . ALA B 1 123 ? -68.974 53.674 -82.702 1.00 18.23 117 ALA B CA 1
ATOM 5514 C C . ALA B 1 123 ? -69.715 52.371 -82.461 1.00 18.93 117 ALA B C 1
ATOM 5515 O O . ALA B 1 123 ? -69.172 51.285 -82.659 1.00 19.75 117 ALA B O 1
ATOM 5517 N N . ALA B 1 124 ? -70.973 52.490 -82.060 1.00 17.05 118 ALA B N 1
ATOM 5518 C CA . ALA B 1 124 ? -71.728 51.329 -81.641 1.00 20.69 118 ALA B CA 1
ATOM 5519 C C . ALA B 1 124 ? -72.178 50.501 -82.831 1.00 23.79 118 ALA B C 1
ATOM 5520 O O . ALA B 1 124 ? -72.499 49.321 -82.679 1.00 23.99 118 ALA B O 1
ATOM 5522 N N . SER B 1 125 ? -72.183 51.116 -84.014 1.00 24.24 119 SER B N 1
ATOM 5523 C CA . SER B 1 125 ? -72.725 50.481 -85.218 1.00 25.80 119 SER B CA 1
ATOM 5524 C C . SER B 1 125 ? -71.869 49.311 -85.723 1.00 26.53 119 SER B C 1
ATOM 5525 O O . SER B 1 125 ? -72.359 48.458 -86.458 1.00 34.65 119 SER B O 1
ATOM 5528 N N . GLY B 1 126 ? -70.604 49.264 -85.311 1.00 26.75 120 GLY B N 1
ATOM 5529 C CA . GLY B 1 126 ? -69.746 48.135 -85.634 1.00 26.73 120 GLY B CA 1
ATOM 5530 C C . GLY B 1 126 ? -68.302 48.323 -85.211 1.00 27.94 120 GLY B C 1
ATOM 5531 O O . GLY B 1 126 ? -67.819 49.449 -85.130 1.00 26.23 120 GLY B O 1
ATOM 5532 N N . LYS B 1 127 ? -67.608 47.217 -84.951 1.00 26.50 121 LYS B N 1
ATOM 5533 C CA . LYS B 1 127 ? -66.194 47.254 -84.584 1.00 26.51 121 LYS B CA 1
ATOM 5534 C C . LYS B 1 127 ? -65.324 47.945 -85.633 1.00 27.49 121 LYS B C 1
ATOM 5535 O O . LYS B 1 127 ? -64.242 48.431 -85.310 1.00 25.72 121 LYS B O 1
ATOM 5541 N N . GLU B 1 128 ? -65.791 47.987 -86.882 1.00 25.67 122 GLU B N 1
ATOM 5542 C CA . GLU B 1 128 ? -64.994 48.554 -87.979 1.00 27.38 122 GLU B CA 1
ATOM 5543 C C . GLU B 1 128 ? -65.242 50.044 -88.201 1.00 28.19 122 GLU B C 1
ATOM 5544 O O . GLU B 1 128 ? -64.505 50.711 -88.928 1.00 29.12 122 GLU B O 1
ATOM 5550 N N . ASN B 1 129 ? -66.294 50.557 -87.579 1.00 27.49 123 ASN B N 1
ATOM 5551 C CA . ASN B 1 129 ? -66.618 51.970 -87.682 1.00 25.71 123 ASN B CA 1
ATOM 5552 C C . ASN B 1 129 ? -65.439 52.865 -87.335 1.00 27.53 123 ASN B C 1
ATOM 5553 O O . ASN B 1 129 ? -64.622 52.534 -86.465 1.00 26.18 123 ASN B O 1
ATOM 5558 N N . LEU B 1 130 ? -65.363 54.002 -88.019 1.00 25.44 124 LEU B N 1
ATOM 5559 C CA . LEU B 1 130 ? -64.273 54.949 -87.834 1.00 30.07 124 LEU B CA 1
ATOM 5560 C C . LEU B 1 130 ? -64.236 55.515 -86.413 1.00 25.15 124 LEU B C 1
ATOM 5561 O O . LEU B 1 130 ? -63.186 55.928 -85.927 1.00 27.97 124 LEU B O 1
ATOM 5566 N N . TYR B 1 131 ? -65.376 55.522 -85.735 1.00 24.28 125 TYR B N 1
ATOM 5567 C CA . TYR B 1 131 ? -65.418 56.118 -84.399 1.00 21.77 125 TYR B CA 1
ATOM 5568 C C . TYR B 1 131 ? -65.317 55.111 -83.257 1.00 19.92 125 TYR B C 1
ATOM 5569 O O . TYR B 1 131 ? -65.345 55.495 -82.092 1.00 17.54 125 TYR B O 1
ATOM 5578 N N . ARG B 1 132 ? -65.175 53.830 -83.591 1.00 18.19 126 ARG B N 1
ATOM 5579 C CA . ARG B 1 132 ? -65.145 52.766 -82.585 1.00 15.56 126 ARG B CA 1
ATOM 5580 C C . ARG B 1 132 ? -64.244 53.013 -81.372 1.00 15.23 126 ARG B C 1
ATOM 5581 O O . ARG B 1 132 ? -64.664 52.814 -80.232 1.00 15.83 126 ARG B O 1
ATOM 5589 N N . ASP B 1 133 ? -63.011 53.443 -81.608 1.00 13.87 127 ASP B N 1
ATOM 5590 C CA . ASP B 1 133 ? -62.056 53.614 -80.512 1.00 17.86 127 ASP B CA 1
ATOM 5591 C C . ASP B 1 133 ? -62.197 54.941 -79.761 1.00 16.42 127 ASP B C 1
ATOM 5592 O O . ASP B 1 133 ? -61.333 55.281 -78.944 1.00 15.06 127 ASP B O 1
ATOM 5597 N N . PHE B 1 134 ? -63.278 55.677 -80.033 1.00 12.54 128 PHE B N 1
ATOM 5598 C CA . PHE B 1 134 ? -63.584 56.891 -79.276 1.00 15.94 128 PHE B CA 1
ATOM 5599 C C . PHE B 1 134 ? -64.156 56.529 -77.906 1.00 14.37 128 PHE B C 1
ATOM 5600 O O . PHE B 1 134 ? -64.258 57.362 -77.012 1.00 14.65 128 PHE B O 1
ATOM 5608 N N . TYR B 1 135 ? -64.571 55.288 -77.748 1.00 11.33 129 TYR B N 1
ATOM 5609 C CA . TYR B 1 135 ? -65.072 54.872 -76.457 1.00 13.58 129 TYR B CA 1
ATOM 5610 C C . TYR B 1 135 ? -64.298 53.658 -75.994 1.00 14.25 129 TYR B C 1
ATOM 5611 O O . TYR B 1 135 ? -63.389 53.214 -76.677 1.00 13.29 129 TYR B O 1
ATOM 5620 N N . ILE B 1 136 ? -64.638 53.142 -74.822 1.00 12.67 130 ILE B N 1
ATOM 5621 C CA . ILE B 1 136 ? -63.843 52.095 -74.210 1.00 15.51 130 ILE B CA 1
ATOM 5622 C C . ILE B 1 136 ? -64.611 50.770 -74.271 1.00 16.48 130 ILE B C 1
ATOM 5623 O O . ILE B 1 136 ? -65.543 50.555 -73.497 1.00 17.09 130 ILE B O 1
ATOM 5628 N N . TRP B 1 137 ? -64.210 49.913 -75.215 1.00 19.12 131 TRP B N 1
ATOM 5629 C CA . TRP B 1 137 ? -64.870 48.636 -75.507 1.00 18.22 131 TRP B CA 1
ATOM 5630 C C . TRP B 1 137 ? -64.009 47.449 -75.066 1.00 20.32 131 TRP B C 1
ATOM 5631 O O . TRP B 1 137 ? -62.837 47.350 -75.430 1.00 18.09 131 TRP B O 1
ATOM 5642 N N . LYS B 1 138 ? -64.605 46.534 -74.312 1.00 20.35 132 LYS B N 1
ATOM 5643 C CA . LYS B 1 138 ? -63.901 45.340 -73.861 1.00 25.27 132 LYS B CA 1
ATOM 5644 C C . LYS B 1 138 ? -64.787 44.110 -74.026 1.00 27.44 132 LYS B C 1
ATOM 5645 O O . LYS B 1 138 ? -66.019 44.217 -74.000 1.00 23.77 132 LYS B O 1
ATOM 5651 N N . ASP B 1 139 ? -64.147 42.950 -74.194 1.00 29.68 133 ASP B N 1
ATOM 5652 C CA . ASP B 1 139 ? -64.839 41.672 -74.329 1.00 23.28 133 ASP B CA 1
ATOM 5653 C C . ASP B 1 139 ? -65.225 41.116 -72.976 1.00 30.14 133 ASP B C 1
ATOM 5654 O O . ASP B 1 139 ? -64.620 41.446 -71.950 1.00 28.76 133 ASP B O 1
ATOM 5659 N N . MET B 1 140 ? -66.220 40.242 -72.990 1.00 35.02 134 MET B N 1
ATOM 5660 C CA . MET B 1 140 ? -66.572 39.433 -71.836 1.00 36.21 134 MET B CA 1
ATOM 5661 C C . MET B 1 140 ? -65.355 38.623 -71.373 1.00 36.02 134 MET B C 1
ATOM 5662 O O . MET B 1 140 ? -64.454 38.340 -72.156 1.00 31.98 134 MET B O 1
ATOM 5667 N N . LYS B 1 141 ? -65.311 38.269 -70.096 1.00 34.04 135 LYS B N 1
ATOM 5668 C CA . LYS B 1 141 ? -64.302 37.331 -69.620 1.00 42.75 135 LYS B CA 1
ATOM 5669 C C . LYS B 1 141 ? -64.760 35.906 -69.955 1.00 46.02 135 LYS B C 1
ATOM 5670 O O . LYS B 1 141 ? -65.958 35.674 -70.127 1.00 43.73 135 LYS B O 1
ATOM 5676 N N . PRO B 1 142 ? -63.813 34.951 -70.059 1.00 50.12 136 PRO B N 1
ATOM 5677 C CA . PRO B 1 142 ? -64.144 33.542 -70.326 1.00 51.02 136 PRO B CA 1
ATOM 5678 C C . PRO B 1 142 ? -65.342 33.030 -69.527 1.00 48.47 136 PRO B C 1
ATOM 5679 O O . PRO B 1 142 ? -66.202 32.343 -70.083 1.00 54.01 136 PRO B O 1
ATOM 5683 N N . ASN B 1 143 ? -65.403 33.394 -68.250 1.00 46.76 137 ASN B N 1
ATOM 5684 C CA . ASN B 1 143 ? -66.439 32.904 -67.341 1.00 49.21 137 ASN B CA 1
ATOM 5685 C C . ASN B 1 143 ? -67.785 33.646 -67.389 1.00 51.64 137 ASN B C 1
ATOM 5686 O O . ASN B 1 143 ? -68.633 33.460 -66.515 1.00 49.88 137 ASN B O 1
ATOM 5691 N N . GLY B 1 144 ? -67.979 34.483 -68.402 1.00 50.28 138 GLY B N 1
ATOM 5692 C CA . GLY B 1 144 ? -69.220 35.227 -68.538 1.00 50.37 138 GLY B CA 1
ATOM 5693 C C . GLY B 1 144 ? -69.255 36.534 -67.760 1.00 49.60 138 GLY B C 1
ATOM 5694 O O . GLY B 1 144 ? -70.224 37.292 -67.852 1.00 51.02 138 GLY B O 1
ATOM 5695 N N . ALA B 1 145 ? -68.199 36.796 -66.992 1.00 49.08 139 ALA B N 1
ATOM 5696 C CA . ALA B 1 145 ? -68.105 38.009 -66.177 1.00 40.42 139 ALA B CA 1
ATOM 5697 C C . ALA B 1 145 ? -67.801 39.239 -67.041 1.00 37.48 139 ALA B C 1
ATOM 5698 O O . ALA B 1 145 ? -67.189 39.116 -68.107 1.00 37.10 139 ALA B O 1
ATOM 5700 N N . PRO B 1 146 ? -68.233 40.432 -66.590 1.00 35.83 140 PRO B N 1
ATOM 5701 C CA . PRO B 1 146 ? -67.938 41.663 -67.330 1.00 27.93 140 PRO B CA 1
ATOM 5702 C C . PRO B 1 146 ? -66.444 41.969 -67.239 1.00 28.32 140 PRO B C 1
ATOM 5703 O O . PRO B 1 146 ? -65.794 41.464 -66.323 1.00 29.92 140 PRO B O 1
ATOM 5707 N N . PRO B 1 147 ? -65.912 42.784 -68.164 1.00 25.15 141 PRO B N 1
ATOM 5708 C CA . PRO B 1 147 ? -64.478 43.075 -68.279 1.00 23.64 141 PRO B CA 1
ATOM 5709 C C . PRO B 1 147 ? -63.772 43.333 -66.947 1.00 26.48 141 PRO B C 1
ATOM 5710 O O . PRO B 1 147 ? -62.638 42.905 -66.806 1.00 26.91 141 PRO B O 1
ATOM 5714 N N . THR B 1 148 ? -64.407 44.024 -66.004 1.00 20.15 142 THR B N 1
ATOM 5715 C CA . THR B 1 148 ? -63.873 44.125 -64.645 1.00 23.56 142 THR B CA 1
ATOM 5716 C C . THR B 1 148 ? -65.045 44.141 -63.682 1.00 24.40 142 THR B C 1
ATOM 5717 O O . THR B 1 148 ? -66.187 44.215 -64.112 1.00 29.00 142 THR B O 1
ATOM 5721 N N . ASN B 1 149 ? -64.760 44.106 -62.382 1.00 25.20 143 ASN B N 1
ATOM 5722 C CA . ASN B 1 149 ? -65.800 44.191 -61.359 1.00 27.58 143 ASN B CA 1
ATOM 5723 C C . ASN B 1 149 ? -66.055 45.624 -60.893 1.00 23.89 143 ASN B C 1
ATOM 5724 O O . ASN B 1 149 ? -66.639 45.844 -59.831 1.00 27.05 143 ASN B O 1
ATOM 5729 N N . TRP B 1 150 ? -65.603 46.600 -61.670 1.00 24.64 144 TRP B N 1
ATOM 5730 C CA . TRP B 1 150 ? -65.801 48.004 -61.298 1.00 23.47 144 TRP B CA 1
ATOM 5731 C C . TRP B 1 150 ? -67.269 48.380 -61.209 1.00 27.01 144 TRP B C 1
ATOM 5732 O O . TRP B 1 150 ? -68.107 47.885 -61.971 1.00 21.77 144 TRP B O 1
ATOM 5743 N N . GLU B 1 151 ? -67.570 49.289 -60.290 1.00 24.20 145 GLU B N 1
ATOM 5744 C CA . GLU B 1 151 ? -68.934 49.711 -60.082 1.00 23.46 145 GLU B CA 1
ATOM 5745 C C . GLU B 1 151 ? -69.170 51.113 -60.622 1.00 25.01 145 GLU B C 1
ATOM 5746 O O . GLU B 1 151 ? -68.350 52.007 -60.448 1.00 21.44 145 GLU B O 1
ATOM 5752 N N . SER B 1 152 ? -70.295 51.293 -61.301 1.00 18.35 146 SER B N 1
ATOM 5753 C CA . SER B 1 152 ? -70.732 52.613 -61.713 1.00 21.80 146 SER B CA 1
ATOM 5754 C C . SER B 1 152 ? -71.001 53.466 -60.474 1.00 26.59 146 SER B C 1
ATOM 5755 O O . SER B 1 152 ? -71.341 52.933 -59.416 1.00 21.83 146 SER B O 1
ATOM 5758 N N . LYS B 1 153 ? -70.850 54.785 -60.597 1.00 21.90 147 LYS B N 1
ATOM 5759 C CA . LYS B 1 153 ? -71.224 55.681 -59.505 1.00 21.85 147 LYS B CA 1
ATOM 5760 C C . LYS B 1 153 ? -72.736 55.753 -59.314 1.00 22.77 147 LYS B C 1
ATOM 5761 O O . LYS B 1 153 ? -73.205 56.332 -58.344 1.00 27.26 147 LYS B O 1
ATOM 5767 N N . PHE B 1 154 ? -73.491 55.185 -60.247 1.00 21.57 148 PHE B N 1
ATOM 5768 C CA . PHE B 1 154 ? -74.951 55.154 -60.151 1.00 22.67 148 PHE B CA 1
ATOM 5769 C C . PHE B 1 154 ? -75.476 53.808 -59.653 1.00 29.25 148 PHE B C 1
ATOM 5770 O O . PHE B 1 154 ? -76.687 53.606 -59.542 1.00 32.12 148 PHE B O 1
ATOM 5778 N N . GLY B 1 155 ? -74.560 52.890 -59.370 1.00 29.20 149 GLY B N 1
ATOM 5779 C CA . GLY B 1 155 ? -74.917 51.583 -58.852 1.00 29.72 149 GLY B CA 1
ATOM 5780 C C . GLY B 1 155 ? -74.847 50.579 -59.976 1.00 25.11 149 GLY B C 1
ATOM 5781 O O . GLY B 1 155 ? -75.057 50.925 -61.133 1.00 26.17 149 GLY B O 1
ATOM 5782 N N . GLY B 1 156 ? -74.528 49.338 -59.645 1.00 24.14 150 GLY B N 1
ATOM 5783 C CA . GLY B 1 156 ? -74.381 48.321 -60.659 1.00 27.17 150 GLY B CA 1
ATOM 5784 C C . GLY B 1 156 ? -73.059 48.414 -61.390 1.00 21.86 150 GLY B C 1
ATOM 5785 O O . GLY B 1 156 ? -72.207 49.239 -61.067 1.00 25.00 150 GLY B O 1
ATOM 5786 N N . SER B 1 157 ? -72.891 47.549 -62.381 1.00 21.39 151 SER B N 1
ATOM 5787 C CA . SER B 1 157 ? -71.639 47.416 -63.106 1.00 20.82 151 SER B CA 1
ATOM 5788 C C . SER B 1 157 ? -71.298 48.658 -63.924 1.00 20.04 151 SER B C 1
ATOM 5789 O O . SER B 1 157 ? -72.185 49.339 -64.421 1.00 21.55 151 SER B O 1
ATOM 5792 N N . ALA B 1 158 ? -70.008 48.946 -64.060 1.00 23.35 152 ALA B N 1
ATOM 5793 C CA . ALA B 1 158 ? -69.556 50.077 -64.876 1.00 19.53 152 ALA B CA 1
ATOM 5794 C C . ALA B 1 158 ? -69.482 49.694 -66.356 1.00 17.47 152 ALA B C 1
ATOM 5795 O O . ALA B 1 158 ? -69.089 50.506 -67.198 1.00 19.81 152 ALA B O 1
ATOM 5797 N N . TRP B 1 159 ? -69.856 48.457 -66.669 1.00 17.06 153 TRP B N 1
ATOM 5798 C CA . TRP B 1 159 ? -69.826 47.967 -68.044 1.00 14.66 153 TRP B CA 1
ATOM 5799 C C . TRP B 1 159 ? -71.209 47.626 -68.577 1.00 22.02 153 TRP B C 1
ATOM 5800 O O . TRP B 1 159 ? -71.949 46.874 -67.946 1.00 20.63 153 TRP B O 1
ATOM 5811 N N . GLU B 1 160 ? -71.539 48.158 -69.752 1.00 15.02 154 GLU B N 1
ATOM 5812 C CA . GLU B 1 160 ? -72.826 47.915 -70.385 1.00 20.34 154 GLU B CA 1
ATOM 5813 C C . GLU B 1 160 ? -72.644 47.095 -71.667 1.00 21.87 154 GLU B C 1
ATOM 5814 O O . GLU B 1 160 ? -71.890 47.484 -72.555 1.00 17.15 154 GLU B O 1
ATOM 5820 N N . PHE B 1 161 ? -73.337 45.961 -71.763 1.00 21.48 155 PHE B N 1
ATOM 5821 C CA . PHE B 1 161 ? -73.194 45.088 -72.931 1.00 22.74 155 PHE B CA 1
ATOM 5822 C C . PHE B 1 161 ? -73.956 45.643 -74.138 1.00 21.55 155 PHE B C 1
ATOM 5823 O O . PHE B 1 161 ? -75.088 46.089 -74.024 1.00 22.41 155 PHE B O 1
ATOM 5831 N N . HIS B 1 162 ? -73.295 45.640 -75.288 1.00 25.01 156 HIS B N 1
ATOM 5832 C CA . HIS B 1 162 ? -73.904 46.067 -76.535 1.00 30.62 156 HIS B CA 1
ATOM 5833 C C . HIS B 1 162 ? -73.889 44.849 -77.456 1.00 30.53 156 HIS B C 1
ATOM 5834 O O . HIS B 1 162 ? -72.846 44.473 -77.999 1.00 31.36 156 HIS B O 1
ATOM 5841 N N . ALA B 1 163 ? -75.049 44.216 -77.594 1.00 28.41 157 ALA B N 1
ATOM 5842 C CA . ALA B 1 163 ? -75.144 42.920 -78.268 1.00 37.88 157 ALA B CA 1
ATOM 5843 C C . ALA B 1 163 ? -74.845 42.966 -79.767 1.00 36.07 157 ALA B C 1
ATOM 5844 O O . ALA B 1 163 ? -74.187 42.064 -80.283 1.00 41.96 157 ALA B O 1
ATOM 5846 N N . GLU B 1 164 ? -75.331 44.003 -80.451 1.00 36.28 158 GLU B N 1
ATOM 5847 C CA . GLU B 1 164 ? -75.058 44.202 -81.877 1.00 36.74 158 GLU B CA 1
ATOM 5848 C C . GLU B 1 164 ? -73.588 44.048 -82.203 1.00 38.12 158 GLU B C 1
ATOM 5849 O O . GLU B 1 164 ? -73.237 43.454 -83.222 1.00 40.02 158 GLU B O 1
ATOM 5855 N N . SER B 1 165 ? -72.723 44.578 -81.342 1.00 35.72 159 SER B N 1
ATOM 5856 C CA . SER B 1 165 ? -71.282 44.502 -81.595 1.00 32.69 159 SER B CA 1
ATOM 5857 C C . SER B 1 165 ? -70.595 43.459 -80.717 1.00 28.38 159 SER B C 1
ATOM 5858 O O . SER B 1 165 ? -69.475 43.041 -80.996 1.00 28.24 159 SER B O 1
ATOM 5861 N N . GLY B 1 166 ? -71.274 43.033 -79.660 1.00 29.87 160 GLY B N 1
ATOM 5862 C CA . GLY B 1 166 ? -70.770 41.958 -78.822 1.00 26.43 160 GLY B CA 1
ATOM 5863 C C . GLY B 1 166 ? -69.660 42.343 -77.859 1.00 28.86 160 GLY B C 1
ATOM 5864 O O . GLY B 1 166 ? -68.811 41.516 -77.513 1.00 34.38 160 GLY B O 1
ATOM 5865 N N . GLN B 1 167 ? -69.663 43.598 -77.423 1.00 23.07 161 GLN B N 1
ATOM 5866 C CA . GLN B 1 167 ? -68.711 44.067 -76.433 1.00 25.83 161 GLN B CA 1
ATOM 5867 C C . GLN B 1 167 ? -69.396 44.960 -75.401 1.00 22.00 161 GLN B C 1
ATOM 5868 O O . GLN B 1 167 ? -70.499 45.454 -75.627 1.00 22.90 161 GLN B O 1
ATOM 5874 N N . TYR B 1 168 ? -68.727 45.155 -74.271 1.00 18.58 162 TYR B N 1
ATOM 5875 C CA . TYR B 1 168 ? -69.189 46.079 -73.250 1.00 17.62 162 TYR B CA 1
ATOM 5876 C C . TYR B 1 168 ? -68.488 47.399 -73.461 1.00 18.67 162 TYR B C 1
ATOM 5877 O O . TYR B 1 168 ? -67.299 47.411 -73.802 1.00 17.97 162 TYR B O 1
ATOM 5886 N N . TYR B 1 169 ? -69.204 48.504 -73.254 1.00 15.56 163 TYR B N 1
ATOM 5887 C CA . TYR B 1 169 ? -68.558 49.808 -73.176 1.00 15.74 163 TYR B CA 1
ATOM 5888 C C . TYR B 1 169 ? -68.590 50.271 -71.742 1.00 15.73 163 TYR B C 1
ATOM 5889 O O . TYR B 1 169 ? -69.484 49.910 -70.988 1.00 17.03 163 TYR B O 1
ATOM 5898 N N . LEU B 1 170 ? -67.595 51.063 -71.369 1.00 14.76 164 LEU B N 1
ATOM 5899 C CA . LEU B 1 170 ? -67.469 51.560 -70.013 1.00 14.69 164 LEU B CA 1
ATOM 5900 C C . LEU B 1 170 ? -68.341 52.789 -69.793 1.00 13.14 164 LEU B C 1
ATOM 5901 O O . LEU B 1 170 ? -68.340 53.698 -70.608 1.00 12.27 164 LEU B O 1
ATOM 5906 N N . HIS B 1 171 ? -69.064 52.814 -68.678 1.00 13.69 165 HIS B N 1
ATOM 5907 C CA . HIS B 1 171 ? -69.721 54.021 -68.212 1.00 12.56 165 HIS B CA 1
ATOM 5908 C C . HIS B 1 171 ? -69.462 54.159 -66.716 1.00 15.88 165 HIS B C 1
ATOM 5909 O O . HIS B 1 171 ? -69.967 53.369 -65.923 1.00 13.78 165 HIS B O 1
ATOM 5916 N N . LEU B 1 172 ? -68.638 55.128 -66.318 1.00 11.55 166 LEU B N 1
ATOM 5917 C CA . LEU B 1 172 ? -68.389 55.312 -64.889 1.00 12.48 166 LEU B CA 1
ATOM 5918 C C . LEU B 1 172 ? -69.625 55.874 -64.220 1.00 12.66 166 LEU B C 1
ATOM 5919 O O . LEU B 1 172 ? -69.851 55.680 -63.021 1.00 14.41 166 LEU B O 1
ATOM 5924 N N . TYR B 1 173 ? -70.428 56.575 -65.015 1.00 11.51 167 TYR B N 1
ATOM 5925 C CA . TYR B 1 173 ? -71.636 57.233 -64.527 1.00 13.07 167 TYR B CA 1
ATOM 5926 C C . TYR B 1 173 ? -72.882 56.506 -65.051 1.00 15.40 167 TYR B C 1
ATOM 5927 O O . TYR B 1 173 ? -72.961 55.278 -64.932 1.00 16.10 167 TYR B O 1
ATOM 5936 N N . ASP B 1 174 ? -73.850 57.221 -65.614 1.00 16.14 168 ASP B N 1
ATOM 5937 C CA . ASP B 1 174 ? -75.091 56.556 -66.013 1.00 17.93 168 ASP B CA 1
ATOM 5938 C C . ASP B 1 174 ? -74.884 55.705 -67.265 1.00 16.45 168 ASP B C 1
ATOM 5939 O O . ASP B 1 174 ? -73.884 55.861 -67.973 1.00 15.41 168 ASP B O 1
ATOM 5944 N N . VAL B 1 175 ? -75.833 54.810 -67.531 1.00 14.29 169 VAL B N 1
ATOM 5945 C CA . VAL B 1 175 ? -75.747 53.907 -68.666 1.00 16.58 169 VAL B CA 1
ATOM 5946 C C . VAL B 1 175 ? -75.699 54.670 -69.993 1.00 14.00 169 VAL B C 1
ATOM 5947 O O . VAL B 1 175 ? -75.044 54.251 -70.943 1.00 13.02 169 VAL B O 1
ATOM 5951 N N . THR B 1 176 ? -76.410 55.783 -70.065 1.00 11.91 170 THR B N 1
ATOM 5952 C CA . THR B 1 176 ? -76.404 56.569 -71.293 1.00 15.51 170 THR B CA 1
ATOM 5953 C C . THR B 1 176 ? -75.233 57.551 -71.335 1.00 13.57 170 THR B C 1
ATOM 5954 O O . THR B 1 176 ? -75.186 58.428 -72.201 1.00 14.67 170 THR B O 1
ATOM 5958 N N . GLN B 1 177 ? -74.295 57.401 -70.406 1.00 12.50 171 GLN B N 1
ATOM 5959 C CA . GLN B 1 177 ? -73.062 58.208 -70.411 1.00 12.27 171 GLN B CA 1
ATOM 5960 C C . GLN B 1 177 ? -71.813 57.356 -70.665 1.00 13.54 171 GLN B C 1
ATOM 5961 O O . GLN B 1 177 ? -71.212 56.815 -69.738 1.00 10.48 171 GLN B O 1
ATOM 5967 N N . ALA B 1 178 ? -71.403 57.269 -71.923 1.00 10.83 172 ALA B N 1
ATOM 5968 C CA . ALA B 1 178 ? -70.277 56.416 -72.283 1.00 11.32 172 ALA B CA 1
ATOM 5969 C C . ALA B 1 178 ? -68.942 57.149 -72.138 1.00 11.60 172 ALA B C 1
ATOM 5970 O O . ALA B 1 178 ? -68.770 58.215 -72.708 1.00 10.75 172 ALA B O 1
ATOM 5972 N N . ASP B 1 179 ? -67.993 56.571 -71.411 1.00 9.13 173 ASP B N 1
ATOM 5973 C CA . ASP B 1 179 ? -66.692 57.220 -71.241 1.00 11.56 173 ASP B CA 1
ATOM 5974 C C . ASP B 1 179 ? -65.939 57.335 -72.568 1.00 10.51 173 ASP B C 1
ATOM 5975 O O . ASP B 1 179 ? -65.863 56.380 -73.332 1.00 12.97 173 ASP B O 1
ATOM 5980 N N . LEU B 1 180 ? -65.363 58.505 -72.821 1.00 11.95 174 LEU B N 1
ATOM 5981 C CA . LEU B 1 180 ? -64.524 58.703 -73.990 1.00 11.24 174 LEU B CA 1
ATOM 5982 C C . LEU B 1 180 ? -63.167 58.068 -73.741 1.00 11.56 174 LEU B C 1
ATOM 5983 O O . LEU B 1 180 ? -62.689 58.004 -72.605 1.00 14.89 174 LEU B O 1
ATOM 5988 N N . ASN B 1 181 ? -62.551 57.608 -74.819 1.00 13.12 175 ASN B N 1
ATOM 5989 C CA . ASN B 1 181 ? -61.259 56.972 -74.759 1.00 13.82 175 ASN B CA 1
ATOM 5990 C C . ASN B 1 181 ? -60.128 57.993 -74.925 1.00 13.01 175 ASN B C 1
ATOM 5991 O O . ASN B 1 181 ? -59.681 58.264 -76.043 1.00 13.46 175 ASN B O 1
ATOM 5996 N N . TRP B 1 182 ? -59.670 58.552 -73.809 1.00 14.06 176 TRP B N 1
ATOM 5997 C CA . TRP B 1 182 ? -58.618 59.576 -73.845 1.00 15.20 176 TRP B CA 1
ATOM 5998 C C . TRP B 1 182 ? -57.242 59.052 -74.305 1.00 19.65 176 TRP B C 1
ATOM 5999 O O . TRP B 1 182 ? -56.339 59.836 -74.626 1.00 13.50 176 TRP B O 1
ATOM 6010 N N . GLU B 1 183 ? -57.096 57.732 -74.360 1.00 17.06 177 GLU B N 1
ATOM 6011 C CA . GLU B 1 183 ? -55.886 57.127 -74.891 1.00 20.14 177 GLU B CA 1
ATOM 6012 C C . GLU B 1 183 ? -55.784 57.417 -76.374 1.00 24.02 177 GLU B C 1
ATOM 6013 O O . GLU B 1 183 ? -54.691 57.476 -76.927 1.00 23.53 177 GLU B O 1
ATOM 6019 N N . ASN B 1 184 ? -56.936 57.599 -77.015 1.00 19.27 178 ASN B N 1
ATOM 6020 C CA . ASN B 1 184 ? -56.970 57.861 -78.439 1.00 20.93 178 ASN B CA 1
ATOM 6021 C C . ASN B 1 184 ? -56.740 59.347 -78.712 1.00 25.19 178 ASN B C 1
ATOM 6022 O O . ASN B 1 184 ? -57.555 60.193 -78.326 1.00 20.20 178 ASN B O 1
ATOM 6027 N N . GLU B 1 185 ? -55.641 59.665 -79.394 1.00 25.02 179 GLU B N 1
ATOM 6028 C CA . GLU B 1 185 ? -55.300 61.061 -79.632 1.00 22.48 179 GLU B CA 1
ATOM 6029 C C . GLU B 1 185 ? -56.278 61.739 -80.576 1.00 20.83 179 GLU B C 1
ATOM 6030 O O . GLU B 1 185 ? -56.389 62.958 -80.580 1.00 22.59 179 GLU B O 1
ATOM 6036 N N . ALA B 1 186 ? -56.988 60.950 -81.375 1.00 20.52 180 ALA B N 1
ATOM 6037 C CA . ALA B 1 186 ? -58.045 61.500 -82.211 1.00 17.29 180 ALA B CA 1
ATOM 6038 C C . ALA B 1 186 ? -59.151 62.077 -81.326 1.00 17.96 180 ALA B C 1
ATOM 6039 O O . ALA B 1 186 ? -59.767 63.095 -81.659 1.00 15.41 180 ALA B O 1
ATOM 6041 N N . VAL B 1 187 ? -59.416 61.409 -80.206 1.00 16.94 181 VAL B N 1
ATOM 6042 C CA . VAL B 1 187 ? -60.411 61.904 -79.258 1.00 16.95 181 VAL B CA 1
ATOM 6043 C C . VAL B 1 187 ? -59.933 63.220 -78.668 1.00 14.63 181 VAL B C 1
ATOM 6044 O O . VAL B 1 187 ? -60.678 64.202 -78.642 1.00 15.35 181 VAL B O 1
ATOM 6048 N N . ARG B 1 188 ? -58.688 63.240 -78.208 1.00 15.18 182 ARG B N 1
ATOM 6049 C CA . ARG B 1 188 ? -58.153 64.430 -77.554 1.00 17.47 182 ARG B CA 1
ATOM 6050 C C . ARG B 1 188 ? -58.173 65.647 -78.481 1.00 18.54 182 ARG B C 1
ATOM 6051 O O . ARG B 1 188 ? -58.599 66.739 -78.086 1.00 14.62 182 ARG B O 1
ATOM 6059 N N . LYS B 1 189 ? -57.725 65.456 -79.720 1.00 18.17 183 LYS B N 1
ATOM 6060 C CA . LYS B 1 189 ? -57.679 66.552 -80.683 1.00 15.76 183 LYS B CA 1
ATOM 6061 C C . LYS B 1 189 ? -59.064 67.097 -81.001 1.00 17.88 183 LYS B C 1
ATOM 6062 O O . LYS B 1 189 ? -59.241 68.305 -81.126 1.00 16.09 183 LYS B O 1
ATOM 6068 N N . LYS B 1 190 ? -60.046 66.217 -81.138 1.00 14.81 184 LYS B N 1
ATOM 6069 C CA . LYS B 1 190 ? -61.410 66.670 -81.401 1.00 16.82 184 LYS B CA 1
ATOM 6070 C C . LYS B 1 190 ? -61.995 67.471 -80.229 1.00 19.17 184 LYS B C 1
ATOM 6071 O O . LYS B 1 190 ? -62.700 68.468 -80.437 1.00 18.71 184 LYS B O 1
ATOM 6077 N N . VAL B 1 191 ? -61.711 67.032 -79.006 1.00 15.67 185 VAL B N 1
ATOM 6078 C CA . VAL B 1 191 ? -62.156 67.775 -77.841 1.00 15.06 185 VAL B CA 1
ATOM 6079 C C . VAL B 1 191 ? -61.556 69.170 -77.880 1.00 18.53 185 VAL B C 1
ATOM 6080 O O . VAL B 1 191 ? -62.281 70.154 -77.727 1.00 16.16 185 VAL B O 1
ATOM 6084 N N . TYR B 1 192 ? -60.252 69.256 -78.146 1.00 16.22 186 TYR B N 1
ATOM 6085 C CA . TYR B 1 192 ? -59.583 70.550 -78.221 1.00 16.95 186 TYR B CA 1
ATOM 6086 C C . TYR B 1 192 ? -60.200 71.471 -79.256 1.00 15.32 186 TYR B C 1
ATOM 6087 O O . TYR B 1 192 ? -60.460 72.639 -78.981 1.00 20.94 186 TYR B O 1
ATOM 6096 N N . GLU B 1 193 ? -60.434 70.956 -80.450 1.00 21.22 187 GLU B N 1
ATOM 6097 C CA . GLU B 1 193 ? -61.034 71.773 -81.496 1.00 23.45 187 GLU B CA 1
ATOM 6098 C C . GLU B 1 193 ? -62.418 72.270 -81.077 1.00 20.62 187 GLU B C 1
ATOM 6099 O O . GLU B 1 193 ? -62.800 73.396 -81.395 1.00 19.49 187 GLU B O 1
ATOM 6105 N N . MET B 1 194 ? -63.147 71.449 -80.324 1.00 17.98 188 MET B N 1
ATOM 6106 C CA . MET B 1 194 ? -64.465 71.862 -79.838 1.00 15.55 188 MET B CA 1
ATOM 6107 C C . MET B 1 194 ? -64.309 73.001 -78.846 1.00 13.25 188 MET B C 1
ATOM 6108 O O . MET B 1 194 ? -65.107 73.948 -78.824 1.00 15.07 188 MET B O 1
ATOM 6113 N N . MET B 1 195 ? -63.267 72.915 -78.031 1.00 14.67 189 MET B N 1
ATOM 6114 C CA . MET B 1 195 ? -62.976 73.945 -77.041 1.00 18.26 189 MET B CA 1
ATOM 6115 C C . MET B 1 195 ? -62.561 75.243 -77.717 1.00 14.95 189 MET B C 1
ATOM 6116 O O . MET B 1 195 ? -62.902 76.322 -77.245 1.00 12.17 189 MET B O 1
ATOM 6121 N N . HIS B 1 196 ? -61.827 75.131 -78.822 1.00 17.75 190 HIS B N 1
ATOM 6122 C CA . HIS B 1 196 ? -61.432 76.309 -79.604 1.00 16.12 190 HIS B CA 1
ATOM 6123 C C . HIS B 1 196 ? -62.669 77.007 -80.139 1.00 14.01 190 HIS B C 1
ATOM 6124 O O . HIS B 1 196 ? -62.776 78.236 -80.098 1.00 18.96 190 HIS B O 1
ATOM 6131 N N . PHE B 1 197 ? -63.605 76.216 -80.633 1.00 11.46 191 PHE B N 1
ATOM 6132 C CA . PHE B 1 197 ? -64.884 76.733 -81.099 1.00 11.59 191 PHE B CA 1
ATOM 6133 C C . PHE B 1 197 ? -65.534 77.627 -80.053 1.00 15.10 191 PHE B C 1
ATOM 6134 O O . PHE B 1 197 ? -66.002 78.714 -80.373 1.00 15.58 191 PHE B O 1
ATOM 6142 N N . TRP B 1 198 ? -65.556 77.180 -78.795 1.00 10.99 192 TRP B N 1
ATOM 6143 C CA . TRP B 1 198 ? -66.178 78.003 -77.760 1.00 11.66 192 TRP B CA 1
ATOM 6144 C C . TRP B 1 198 ? -65.369 79.248 -77.417 1.00 11.79 192 TRP B C 1
ATOM 6145 O O . TRP B 1 198 ? -65.942 80.338 -77.281 1.00 12.63 192 TRP B O 1
ATOM 6156 N N . PHE B 1 199 ? -64.055 79.101 -77.279 1.00 9.49 193 PHE B N 1
ATOM 6157 C CA . PHE B 1 199 ? -63.219 80.255 -76.980 1.00 12.26 193 PHE B CA 1
ATOM 6158 C C . PHE B 1 199 ? -63.297 81.314 -78.083 1.00 14.82 193 PHE B C 1
ATOM 6159 O O . PHE B 1 199 ? -63.304 82.511 -77.803 1.00 14.99 193 PHE B O 1
ATOM 6167 N N . GLU B 1 200 ? -63.367 80.879 -79.335 1.00 13.33 194 GLU B N 1
ATOM 6168 C CA . GLU B 1 200 ? -63.401 81.830 -80.442 1.00 18.40 194 GLU B CA 1
ATOM 6169 C C . GLU B 1 200 ? -64.694 82.662 -80.432 1.00 24.08 194 GLU B C 1
ATOM 6170 O O . GLU B 1 200 ? -64.744 83.785 -80.950 1.00 24.18 194 GLU B O 1
ATOM 6176 N N . LYS B 1 201 ? -65.717 82.112 -79.787 1.00 17.44 195 LYS B N 1
ATOM 6177 C CA . LYS B 1 201 ? -67.011 82.751 -79.664 1.00 16.89 195 LYS B CA 1
ATOM 6178 C C . LYS B 1 201 ? -66.926 83.811 -78.567 1.00 22.21 195 LYS B C 1
ATOM 6179 O O . LYS B 1 201 ? -67.743 84.739 -78.514 1.00 24.72 195 LYS B O 1
ATOM 6185 N N . GLY B 1 202 ? -65.927 83.681 -77.694 1.00 20.84 196 GLY B N 1
ATOM 6186 C CA . GLY B 1 202 ? -65.671 84.693 -76.680 1.00 19.61 196 GLY B CA 1
ATOM 6187 C C . GLY B 1 202 ? -65.784 84.290 -75.212 1.00 22.30 196 GLY B C 1
ATOM 6188 O O . GLY B 1 202 ? -65.614 85.149 -74.331 1.00 18.73 196 GLY B O 1
ATOM 6189 N N . ILE B 1 203 ? -66.065 83.016 -74.924 1.00 12.58 197 ILE B N 1
ATOM 6190 C CA . ILE B 1 203 ? -66.105 82.580 -73.524 1.00 15.65 197 ILE B CA 1
ATOM 6191 C C . ILE B 1 203 ? -64.757 82.771 -72.846 1.00 14.42 197 ILE B C 1
ATOM 6192 O O . ILE B 1 203 ? -63.730 82.900 -73.501 1.00 17.59 197 ILE B O 1
ATOM 6197 N N . ASP B 1 204 ? -64.782 82.816 -71.522 1.00 13.10 198 ASP B N 1
ATOM 6198 C CA . ASP B 1 204 ? -63.623 83.201 -70.736 1.00 11.38 198 ASP B CA 1
ATOM 6199 C C . ASP B 1 204 ? -63.020 82.024 -70.009 1.00 11.79 198 ASP B C 1
ATOM 6200 O O . ASP B 1 204 ? -62.018 82.163 -69.328 1.00 13.02 198 ASP B O 1
ATOM 6205 N N . GLY B 1 205 ? -63.632 80.852 -70.147 1.00 10.43 199 GLY B N 1
ATOM 6206 C CA . GLY B 1 205 ? -63.082 79.674 -69.499 1.00 9.56 199 GLY B CA 1
ATOM 6207 C C . GLY B 1 205 ? -64.076 78.547 -69.331 1.00 10.61 199 GLY B C 1
ATOM 6208 O O . GLY B 1 205 ? -65.218 78.636 -69.798 1.00 8.99 199 GLY B O 1
ATOM 6209 N N . PHE B 1 206 ? -63.625 77.485 -68.667 1.00 10.62 200 PHE B N 1
ATOM 6210 C CA . PHE B 1 206 ? -64.417 76.278 -68.499 1.00 10.37 200 PHE B CA 1
ATOM 6211 C C . PHE B 1 206 ? -64.335 75.729 -67.094 1.00 10.93 200 PHE B C 1
ATOM 6212 O O . PHE B 1 206 ? -63.286 75.775 -66.447 1.00 11.72 200 PHE B O 1
ATOM 6220 N N . ARG B 1 207 ? -65.428 75.146 -66.627 1.00 12.15 201 ARG B N 1
ATOM 6221 C CA . ARG B 1 207 ? -65.294 74.259 -65.485 1.00 12.57 201 ARG B CA 1
ATOM 6222 C C . ARG B 1 207 ? -65.352 72.846 -65.997 1.00 11.14 201 ARG B C 1
ATOM 6223 O O . ARG B 1 207 ? -66.310 72.461 -66.641 1.00 14.82 201 ARG B O 1
ATOM 6231 N N . LEU B 1 208 ? -64.311 72.076 -65.737 1.00 11.25 202 LEU B N 1
ATOM 6232 C CA . LEU B 1 208 ? -64.195 70.757 -66.328 1.00 9.94 202 LEU B CA 1
ATOM 6233 C C . LEU B 1 208 ? -64.781 69.699 -65.380 1.00 13.55 202 LEU B C 1
ATOM 6234 O O . LEU B 1 208 ? -64.188 69.368 -64.358 1.00 12.38 202 LEU B O 1
ATOM 6239 N N . ASP B 1 209 ? -65.946 69.173 -65.741 1.00 12.20 203 ASP B N 1
ATOM 6240 C CA . ASP B 1 209 ? -66.660 68.179 -64.942 1.00 13.21 203 ASP B CA 1
ATOM 6241 C C . ASP B 1 209 ? -65.859 66.881 -64.771 1.00 15.30 203 ASP B C 1
ATOM 6242 O O . ASP B 1 209 ? -65.350 66.339 -65.755 1.00 14.67 203 ASP B O 1
ATOM 6247 N N . VAL B 1 210 ? -65.785 66.381 -63.530 1.00 10.76 204 VAL B N 1
ATOM 6248 C CA . VAL B 1 210 ? -65.016 65.174 -63.147 1.00 15.72 204 VAL B CA 1
ATOM 6249 C C . VAL B 1 210 ? -63.791 64.877 -64.004 1.00 12.99 204 VAL B C 1
ATOM 6250 O O . VAL B 1 210 ? -63.616 63.773 -64.495 1.00 13.08 204 VAL B O 1
ATOM 6254 N N . ILE B 1 211 ? -62.916 65.864 -64.140 1.00 12.61 205 ILE B N 1
ATOM 6255 C CA . ILE B 1 211 ? -61.854 65.786 -65.129 1.00 11.36 205 ILE B CA 1
ATOM 6256 C C . ILE B 1 211 ? -60.742 64.849 -64.675 1.00 10.94 205 ILE B C 1
ATOM 6257 O O . ILE B 1 211 ? -59.958 64.380 -65.484 1.00 13.83 205 ILE B O 1
ATOM 6262 N N . ASN B 1 212 ? -60.688 64.570 -63.379 1.00 12.80 206 ASN B N 1
ATOM 6263 C CA . ASN B 1 212 ? -59.636 63.707 -62.860 1.00 14.23 206 ASN B CA 1
ATOM 6264 C C . ASN B 1 212 ? -59.892 62.197 -63.029 1.00 15.89 206 ASN B C 1
ATOM 6265 O O . ASN B 1 212 ? -59.084 61.383 -62.584 1.00 14.29 206 ASN B O 1
ATOM 6270 N N . VAL B 1 213 ? -60.993 61.820 -63.673 1.00 10.32 207 VAL B N 1
ATOM 6271 C CA . VAL B 1 213 ? -61.214 60.395 -63.977 1.00 12.65 207 VAL B CA 1
ATOM 6272 C C . VAL B 1 213 ? -61.029 60.028 -65.455 1.00 15.08 207 VAL B C 1
ATOM 6273 O O . VAL B 1 213 ? -61.405 58.928 -65.887 1.00 14.21 207 VAL B O 1
ATOM 6277 N N . ILE B 1 214 ? -60.427 60.928 -66.227 1.00 11.24 208 ILE B N 1
ATOM 6278 C CA . ILE B 1 214 ? -60.297 60.699 -67.663 1.00 9.41 208 ILE B CA 1
ATOM 6279 C C . ILE B 1 214 ? -59.208 59.699 -68.021 1.00 15.46 208 ILE B C 1
ATOM 6280 O O . ILE B 1 214 ? -59.149 59.233 -69.160 1.00 18.11 208 ILE B O 1
ATOM 6285 N N . SER B 1 215 ? -58.346 59.375 -67.063 1.00 13.42 209 SER B N 1
ATOM 6286 C CA . SER B 1 215 ? -57.217 58.484 -67.330 1.00 17.77 209 SER B CA 1
ATOM 6287 C C . SER B 1 215 ? -57.406 57.126 -66.654 1.00 17.70 209 SER B C 1
ATOM 6288 O O . SER B 1 215 ? -57.358 57.018 -65.417 1.00 18.39 209 SER B O 1
ATOM 6291 N N . LYS B 1 216 ? -57.630 56.100 -67.481 1.00 20.21 210 LYS B N 1
ATOM 6292 C CA . LYS B 1 216 ? -57.853 54.734 -67.020 1.00 17.88 210 LYS B CA 1
ATOM 6293 C C . LYS B 1 216 ? -56.551 53.923 -67.041 1.00 20.63 210 LYS B C 1
ATOM 6294 O O . LYS B 1 216 ? -55.778 53.994 -68.005 1.00 13.92 210 LYS B O 1
ATOM 6300 N N . ASP B 1 217 ? -56.323 53.165 -65.968 1.00 22.72 211 ASP B N 1
ATOM 6301 C CA . ASP B 1 217 ? -55.276 52.143 -65.941 1.00 27.53 211 ASP B CA 1
ATOM 6302 C C . ASP B 1 217 ? -55.592 51.136 -67.040 1.00 23.89 211 ASP B C 1
ATOM 6303 O O . ASP B 1 217 ? -56.560 50.376 -66.934 1.00 24.72 211 ASP B O 1
ATOM 6308 N N . GLN B 1 218 ? -54.777 51.134 -68.091 1.00 23.25 212 GLN B N 1
ATOM 6309 C CA . GLN B 1 218 ? -55.022 50.312 -69.271 1.00 25.31 212 GLN B CA 1
ATOM 6310 C C . GLN B 1 218 ? -54.945 48.797 -69.034 1.00 28.51 212 GLN B C 1
ATOM 6311 O O . GLN B 1 218 ? -55.260 48.016 -69.922 1.00 26.73 212 GLN B O 1
ATOM 6317 N N . ARG B 1 219 ? -54.515 48.395 -67.845 1.00 26.85 213 ARG B N 1
ATOM 6318 C CA . ARG B 1 219 ? -54.522 46.989 -67.457 1.00 30.72 213 ARG B CA 1
ATOM 6319 C C . ARG B 1 219 ? -55.931 46.522 -67.085 1.00 31.78 213 ARG B C 1
ATOM 6320 O O . ARG B 1 219 ? -56.193 45.321 -67.017 1.00 24.57 213 ARG B O 1
ATOM 6328 N N . PHE B 1 220 ? -56.827 47.478 -66.837 1.00 23.34 214 PHE B N 1
ATOM 6329 C CA . PHE B 1 220 ? -58.192 47.183 -66.384 1.00 25.69 214 PHE B CA 1
ATOM 6330 C C . PHE B 1 220 ? -58.296 46.019 -65.381 1.00 24.16 214 PHE B C 1
ATOM 6331 O O . PHE B 1 220 ? -58.992 45.048 -65.630 1.00 23.42 214 PHE B O 1
ATOM 6339 N N . PRO B 1 221 ? -57.588 46.103 -64.251 1.00 26.79 215 PRO B N 1
ATOM 6340 C CA . PRO B 1 221 ? -57.677 44.973 -63.327 1.00 25.37 215 PRO B CA 1
ATOM 6341 C C . PRO B 1 221 ? -58.876 45.084 -62.395 1.00 31.57 215 PRO B C 1
ATOM 6342 O O . PRO B 1 221 ? -59.438 46.166 -62.231 1.00 26.97 215 PRO B O 1
ATOM 6346 N N . ASP B 1 222 ? -59.269 43.970 -61.790 1.00 26.87 216 ASP B N 1
ATOM 6347 C CA . ASP B 1 222 ? -60.335 44.010 -60.807 1.00 28.42 216 ASP B CA 1
ATOM 6348 C C . ASP B 1 222 ? -59.863 44.725 -59.562 1.00 27.36 216 ASP B C 1
ATOM 6349 O O . ASP B 1 222 ? -58.670 44.961 -59.374 1.00 30.84 216 ASP B O 1
ATOM 6354 N N . ASP B 1 223 ? -60.819 45.074 -58.714 1.00 32.41 217 ASP B N 1
ATOM 6355 C CA . ASP B 1 223 ? -60.522 45.726 -57.461 1.00 31.92 217 ASP B CA 1
ATOM 6356 C C . ASP B 1 223 ? -61.213 44.954 -56.356 1.00 33.90 217 ASP B C 1
ATOM 6357 O O . ASP B 1 223 ? -62.440 44.864 -56.323 1.00 37.71 217 ASP B O 1
ATOM 6362 N N . ASP B 1 224 ? -60.420 44.370 -55.466 1.00 40.08 218 ASP B N 1
ATOM 6363 C CA . ASP B 1 224 ? -60.971 43.573 -54.379 1.00 47.81 218 ASP B CA 1
ATOM 6364 C C . ASP B 1 224 ? -61.293 44.460 -53.198 1.00 52.96 218 ASP B C 1
ATOM 6365 O O . ASP B 1 224 ? -62.191 44.163 -52.406 1.00 59.47 218 ASP B O 1
ATOM 6370 N N . GLU B 1 225 ? -60.550 45.553 -53.086 1.00 49.04 219 GLU B N 1
ATOM 6371 C CA . GLU B 1 225 ? -60.687 46.437 -51.944 1.00 51.74 219 GLU B CA 1
ATOM 6372 C C . GLU B 1 225 ? -61.772 47.483 -52.159 1.00 49.26 219 GLU B C 1
ATOM 6373 O O . GLU B 1 225 ? -62.760 47.512 -51.430 1.00 50.78 219 GLU B O 1
ATOM 6379 N N . GLY B 1 226 ? -61.600 48.325 -53.169 1.00 45.27 220 GLY B N 1
ATOM 6380 C CA . GLY B 1 226 ? -62.588 49.348 -53.457 1.00 36.95 220 GLY B CA 1
ATOM 6381 C C . GLY B 1 226 ? -63.563 48.943 -54.549 1.00 36.39 220 GLY B C 1
ATOM 6382 O O . GLY B 1 226 ? -63.777 47.752 -54.801 1.00 34.45 220 GLY B O 1
ATOM 6383 N N . ASP B 1 227 ? -64.139 49.949 -55.205 1.00 30.61 221 ASP B N 1
ATOM 6384 C CA . ASP B 1 227 ? -65.153 49.748 -56.235 1.00 29.13 221 ASP B CA 1
ATOM 6385 C C . ASP B 1 227 ? -64.590 49.944 -57.647 1.00 27.15 221 ASP B C 1
ATOM 6386 O O . ASP B 1 227 ? -65.337 50.020 -58.625 1.00 26.35 221 ASP B O 1
ATOM 6391 N N . GLY B 1 228 ? -63.267 50.019 -57.745 1.00 25.53 222 GLY B N 1
ATOM 6392 C CA . GLY B 1 228 ? -62.606 50.267 -59.011 1.00 22.29 222 GLY B CA 1
ATOM 6393 C C . GLY B 1 228 ? -61.969 51.646 -59.121 1.00 22.05 222 GLY B C 1
ATOM 6394 O O . GLY B 1 228 ? -61.067 51.842 -59.938 1.00 17.11 222 GLY B O 1
ATOM 6395 N N . ARG B 1 229 ? -62.424 52.589 -58.294 1.00 17.99 223 ARG B N 1
ATOM 6396 C CA . ARG B 1 229 ? -62.039 54.001 -58.424 1.00 21.70 223 ARG B CA 1
ATOM 6397 C C . ARG B 1 229 ? -60.536 54.241 -58.401 1.00 21.75 223 ARG B C 1
ATOM 6398 O O . ARG B 1 229 ? -60.040 55.115 -59.101 1.00 22.52 223 ARG B O 1
ATOM 6406 N N . ARG B 1 230 ? -59.829 53.442 -57.608 1.00 25.21 224 ARG B N 1
ATOM 6407 C CA . ARG B 1 230 ? -58.367 53.395 -57.573 1.00 26.21 224 ARG B CA 1
ATOM 6408 C C . ARG B 1 230 ? -57.730 53.361 -58.958 1.00 25.75 224 ARG B C 1
ATOM 6409 O O . ARG B 1 230 ? -56.648 53.905 -59.166 1.00 25.55 224 ARG B O 1
ATOM 6417 N N . PHE B 1 231 ? -58.388 52.723 -59.917 1.00 19.04 225 PHE B N 1
ATOM 6418 C CA . PHE B 1 231 ? -57.751 52.541 -61.219 1.00 18.24 225 PHE B CA 1
ATOM 6419 C C . PHE B 1 231 ? -58.116 53.589 -62.261 1.00 18.01 225 PHE B C 1
ATOM 6420 O O . PHE B 1 231 ? -57.605 53.568 -63.377 1.00 17.39 225 PHE B O 1
ATOM 6428 N N . TYR B 1 232 ? -58.998 54.507 -61.911 1.00 16.02 226 TYR B N 1
ATOM 6429 C CA . TYR B 1 232 ? -59.357 55.532 -62.884 1.00 18.53 226 TYR B CA 1
ATOM 6430 C C . TYR B 1 232 ? -59.351 56.934 -62.288 1.00 18.31 226 TYR B C 1
ATOM 6431 O O . TYR B 1 232 ? -59.522 57.912 -63.006 1.00 16.52 226 TYR B O 1
ATOM 6440 N N . THR B 1 233 ? -59.165 57.034 -60.977 1.00 16.42 227 THR B N 1
ATOM 6441 C CA . THR B 1 233 ? -59.167 58.337 -60.335 1.00 16.41 227 THR B CA 1
ATOM 6442 C C . THR B 1 233 ? -57.737 58.836 -60.158 1.00 19.94 227 THR B C 1
ATOM 6443 O O . THR B 1 233 ? -56.943 58.204 -59.470 1.00 23.30 227 THR B O 1
ATOM 6447 N N . ASP B 1 234 ? -57.428 59.981 -60.760 1.00 18.92 228 ASP B N 1
ATOM 6448 C CA . ASP B 1 234 ? -56.068 60.521 -60.763 1.00 21.58 228 ASP B CA 1
ATOM 6449 C C . ASP B 1 234 ? -55.155 59.466 -61.387 1.00 23.63 228 ASP B C 1
ATOM 6450 O O . ASP B 1 234 ? -54.111 59.114 -60.838 1.00 23.90 228 ASP B O 1
ATOM 6455 N N . GLY B 1 235 ? -55.588 58.964 -62.543 1.00 19.53 229 GLY B N 1
ATOM 6456 C CA . GLY B 1 235 ? -54.885 57.935 -63.283 1.00 21.47 229 GLY B CA 1
ATOM 6457 C C . GLY B 1 235 ? -53.507 58.327 -63.787 1.00 25.13 229 GLY B C 1
ATOM 6458 O O . GLY B 1 235 ? -53.057 59.433 -63.555 1.00 21.15 229 GLY B O 1
ATOM 6459 N N . PRO B 1 236 ? -52.837 57.408 -64.498 1.00 23.38 230 PRO B N 1
ATOM 6460 C CA . PRO B 1 236 ? -51.407 57.538 -64.810 1.00 20.96 230 PRO B CA 1
ATOM 6461 C C . PRO B 1 236 ? -51.077 58.592 -65.862 1.00 25.99 230 PRO B C 1
ATOM 6462 O O . PRO B 1 236 ? -49.924 59.010 -65.965 1.00 28.85 230 PRO B O 1
ATOM 6466 N N . ARG B 1 237 ? -52.059 59.020 -66.642 1.00 20.97 231 ARG B N 1
ATOM 6467 C CA . ARG B 1 237 ? -51.782 60.035 -67.638 1.00 21.32 231 ARG B CA 1
ATOM 6468 C C . ARG B 1 237 ? -52.612 61.313 -67.461 1.00 20.82 231 ARG B C 1
ATOM 6469 O O . ARG B 1 237 ? -52.627 62.147 -68.370 1.00 19.84 231 ARG B O 1
ATOM 6477 N N . VAL B 1 238 ? -53.291 61.472 -66.319 1.00 16.47 232 VAL B N 1
ATOM 6478 C CA . VAL B 1 238 ? -54.171 62.636 -66.137 1.00 19.11 232 VAL B CA 1
ATOM 6479 C C . VAL B 1 238 ? -53.396 63.927 -66.277 1.00 20.96 232 VAL B C 1
ATOM 6480 O O . VAL B 1 238 ? -53.815 64.838 -66.977 1.00 17.91 232 VAL B O 1
ATOM 6484 N N . HIS B 1 239 ? -52.279 64.009 -65.566 1.00 21.49 233 HIS B N 1
ATOM 6485 C CA . HIS B 1 239 ? -51.453 65.206 -65.595 1.00 22.31 233 HIS B CA 1
ATOM 6486 C C . HIS B 1 239 ? -50.978 65.516 -67.004 1.00 21.22 233 HIS B C 1
ATOM 6487 O O . HIS B 1 239 ? -51.072 66.661 -67.472 1.00 22.24 233 HIS B O 1
ATOM 6494 N N . GLU B 1 240 ? -50.515 64.480 -67.691 1.00 17.73 234 GLU B N 1
ATOM 6495 C CA . GLU B 1 240 ? -50.069 64.620 -69.053 1.00 16.98 234 GLU B CA 1
ATOM 6496 C C . GLU B 1 240 ? -51.199 65.162 -69.915 1.00 20.10 234 GLU B C 1
ATOM 6497 O O . GLU B 1 240 ? -50.989 66.065 -70.715 1.00 18.11 234 GLU B O 1
ATOM 6503 N N . PHE B 1 241 ? -52.403 64.616 -69.740 1.00 19.15 235 PHE B N 1
ATOM 6504 C CA . PHE B 1 241 ? -53.549 65.039 -70.540 1.00 17.01 235 PHE B CA 1
ATOM 6505 C C . PHE B 1 241 ? -53.924 66.498 -70.263 1.00 17.63 235 PHE B C 1
ATOM 6506 O O . PHE B 1 241 ? -54.210 67.258 -71.189 1.00 13.53 235 PHE B O 1
ATOM 6514 N N . LEU B 1 242 ? -53.935 66.881 -68.991 1.00 13.99 236 LEU B N 1
ATOM 6515 C CA . LEU B 1 242 ? -54.302 68.249 -68.629 1.00 16.92 236 LEU B CA 1
ATOM 6516 C C . LEU B 1 242 ? -53.258 69.247 -69.120 1.00 15.81 236 LEU B C 1
ATOM 6517 O O . LEU B 1 242 ? -53.601 70.307 -69.622 1.00 18.10 236 LEU B O 1
ATOM 6522 N N . ASN B 1 243 ? -51.983 68.904 -68.984 1.00 19.11 237 ASN B N 1
ATOM 6523 C CA . ASN B 1 243 ? -50.941 69.794 -69.482 1.00 16.10 237 ASN B CA 1
ATOM 6524 C C . ASN B 1 243 ? -51.056 69.950 -70.998 1.00 18.14 237 ASN B C 1
ATOM 6525 O O . ASN B 1 243 ? -50.896 71.044 -71.550 1.00 18.43 237 ASN B O 1
ATOM 6530 N N . GLU B 1 244 ? -51.373 68.855 -71.673 1.00 15.77 238 GLU B N 1
ATOM 6531 C CA . GLU B 1 244 ? -51.536 68.913 -73.117 1.00 20.28 238 GLU B CA 1
ATOM 6532 C C . GLU B 1 244 ? -52.726 69.815 -73.477 1.00 23.17 238 GLU B C 1
ATOM 6533 O O . GLU B 1 244 ? -52.673 70.598 -74.441 1.00 15.36 238 GLU B O 1
ATOM 6539 N N . MET B 1 245 ? -53.795 69.710 -72.693 1.00 17.05 239 MET B N 1
ATOM 6540 C CA . MET B 1 245 ? -54.990 70.505 -72.952 1.00 16.13 239 MET B CA 1
ATOM 6541 C C . MET B 1 245 ? -54.647 71.970 -72.732 1.00 15.78 239 MET B C 1
ATOM 6542 O O . MET B 1 245 ? -55.096 72.854 -73.458 1.00 14.96 239 MET B O 1
ATOM 6547 N N . ASN B 1 246 ? -53.840 72.208 -71.710 1.00 15.08 240 ASN B N 1
ATOM 6548 C CA . ASN B 1 246 ? -53.369 73.546 -71.418 1.00 18.27 240 ASN B CA 1
ATOM 6549 C C . ASN B 1 246 ? -52.521 74.126 -72.561 1.00 19.05 240 ASN B C 1
ATOM 6550 O O . ASN B 1 246 ? -52.755 75.254 -72.997 1.00 20.18 240 ASN B O 1
ATOM 6555 N N . ARG B 1 247 ? -51.554 73.354 -73.054 1.00 22.35 241 ARG B N 1
ATOM 6556 C CA . ARG B 1 247 ? -50.732 73.782 -74.192 1.00 20.72 241 ARG B CA 1
ATOM 6557 C C . ARG B 1 247 ? -51.554 74.014 -75.453 1.00 22.88 241 ARG B C 1
ATOM 6558 O O . ARG B 1 247 ? -51.368 74.996 -76.156 1.00 22.82 241 ARG B O 1
ATOM 6566 N N . GLU B 1 248 ? -52.470 73.101 -75.737 1.00 17.97 242 GLU B N 1
ATOM 6567 C CA . GLU B 1 248 ? -53.204 73.140 -76.990 1.00 20.23 242 GLU B CA 1
ATOM 6568 C C . GLU B 1 248 ? -54.348 74.151 -77.007 1.00 20.97 242 GLU B C 1
ATOM 6569 O O . GLU B 1 248 ? -54.747 74.606 -78.081 1.00 17.25 242 GLU B O 1
ATOM 6575 N N . VAL B 1 249 ? -54.887 74.482 -75.831 1.00 17.34 243 VAL B N 1
ATOM 6576 C CA . VAL B 1 249 ? -56.073 75.347 -75.757 1.00 16.82 243 VAL B CA 1
ATOM 6577 C C . VAL B 1 249 ? -55.941 76.514 -74.778 1.00 18.81 243 VAL B C 1
ATOM 6578 O O . VAL B 1 249 ? -55.815 77.665 -75.200 1.00 22.00 243 VAL B O 1
ATOM 6582 N N . PHE B 1 250 ? -55.968 76.217 -73.480 1.00 17.22 244 PHE B N 1
ATOM 6583 C CA . PHE B 1 250 ? -56.052 77.262 -72.452 1.00 19.11 244 PHE B CA 1
ATOM 6584 C C . PHE B 1 250 ? -55.004 78.363 -72.587 1.00 20.26 244 PHE B C 1
ATOM 6585 O O . PHE B 1 250 ? -55.331 79.554 -72.527 1.00 19.96 244 PHE B O 1
ATOM 6593 N N . SER B 1 251 ? -53.759 77.964 -72.803 1.00 19.91 245 SER B N 1
ATOM 6594 C CA . SER B 1 251 ? -52.656 78.925 -72.882 1.00 23.82 245 SER B CA 1
ATOM 6595 C C . SER B 1 251 ? -52.821 79.952 -74.015 1.00 21.45 245 SER B C 1
ATOM 6596 O O . SER B 1 251 ? -52.159 80.981 -74.021 1.00 21.20 245 SER B O 1
ATOM 6599 N N . LYS B 1 252 ? -53.704 79.676 -74.968 1.00 20.27 246 LYS B N 1
ATOM 6600 C CA . LYS B 1 252 ? -53.891 80.576 -76.101 1.00 20.99 246 LYS B CA 1
ATOM 6601 C C . LYS B 1 252 ? -54.898 81.696 -75.787 1.00 22.94 246 LYS B C 1
ATOM 6602 O O . LYS B 1 252 ? -55.095 82.593 -76.599 1.00 23.04 246 LYS B O 1
ATOM 6608 N N . TYR B 1 253 ? -55.538 81.643 -74.622 1.00 19.65 247 TYR B N 1
ATOM 6609 C CA . TYR B 1 253 ? -56.557 82.637 -74.274 1.00 18.34 247 TYR B CA 1
ATOM 6610 C C . TYR B 1 253 ? -56.430 83.119 -72.839 1.00 19.76 247 TYR B C 1
ATOM 6611 O O . TYR B 1 253 ? -55.849 82.439 -71.990 1.00 19.79 247 TYR B O 1
ATOM 6620 N N . ASP B 1 254 ? -56.991 84.290 -72.557 1.00 20.84 248 ASP B N 1
ATOM 6621 C CA . ASP B 1 254 ? -56.926 84.833 -71.203 1.00 25.93 248 ASP B CA 1
ATOM 6622 C C . ASP B 1 254 ? -58.004 84.169 -70.350 1.00 23.73 248 ASP B C 1
ATOM 6623 O O . ASP B 1 254 ? -59.029 84.768 -70.026 1.00 24.30 248 ASP B O 1
ATOM 6628 N N . SER B 1 255 ? -57.740 82.934 -69.961 1.00 19.91 249 SER B N 1
ATOM 6629 C CA . SER B 1 255 ? -58.789 82.050 -69.505 1.00 14.48 249 SER B CA 1
ATOM 6630 C C . SER B 1 255 ? -58.659 81.712 -68.043 1.00 18.71 249 SER B C 1
ATOM 6631 O O . SER B 1 255 ? -57.608 81.907 -67.434 1.00 17.04 249 SER B O 1
ATOM 6634 N N . MET B 1 256 ? -59.752 81.182 -67.503 1.00 17.42 250 MET B N 1
ATOM 6635 C CA . MET B 1 256 ? -59.801 80.636 -66.163 1.00 16.69 250 MET B CA 1
ATOM 6636 C C . MET B 1 256 ? -60.232 79.188 -66.316 1.00 18.07 250 MET B C 1
ATOM 6637 O O . MET B 1 256 ? -61.294 78.910 -66.884 1.00 16.04 250 MET B O 1
ATOM 6642 N N . THR B 1 257 ? -59.427 78.262 -65.818 1.00 13.93 251 THR B N 1
ATOM 6643 C CA . THR B 1 257 ? -59.794 76.856 -65.935 1.00 16.85 251 THR B CA 1
ATOM 6644 C C . THR B 1 257 ? -59.958 76.235 -64.558 1.00 17.80 251 THR B C 1
ATOM 6645 O O . THR B 1 257 ? -59.081 76.333 -63.700 1.00 16.94 251 THR B O 1
ATOM 6649 N N . VAL B 1 258 ? -61.095 75.597 -64.332 1.00 14.61 252 VAL B N 1
ATOM 6650 C CA . VAL B 1 258 ? -61.356 75.044 -63.019 1.00 10.51 252 VAL B CA 1
ATOM 6651 C C . VAL B 1 258 ? -61.742 73.566 -63.160 1.00 16.90 252 VAL B C 1
ATOM 6652 O O . VAL B 1 258 ? -62.476 73.196 -64.066 1.00 16.93 252 VAL B O 1
ATOM 6656 N N . GLY B 1 259 ? -61.182 72.720 -62.303 1.00 13.77 253 GLY B N 1
ATOM 6657 C CA . GLY B 1 259 ? -61.442 71.295 -62.364 1.00 12.89 253 GLY B CA 1
ATOM 6658 C C . GLY B 1 259 ? -62.344 70.861 -61.225 1.00 15.23 253 GLY B C 1
ATOM 6659 O O . GLY B 1 259 ? -62.071 71.159 -60.065 1.00 15.09 253 GLY B O 1
ATOM 6660 N N . GLU B 1 260 ? -63.441 70.189 -61.558 1.00 11.65 254 GLU B N 1
ATOM 6661 C CA . GLU B 1 260 ? -64.247 69.530 -60.547 1.00 12.41 254 GLU B CA 1
ATOM 6662 C C . GLU B 1 260 ? -63.644 68.155 -60.295 1.00 14.04 254 GLU B C 1
ATOM 6663 O O . GLU B 1 260 ? -63.512 67.355 -61.212 1.00 11.86 254 GLU B O 1
ATOM 6669 N N . MET B 1 261 ? -63.259 67.882 -59.058 1.00 11.53 255 MET B N 1
ATOM 6670 C CA . MET B 1 261 ? -62.612 66.617 -58.752 1.00 17.05 255 MET B CA 1
ATOM 6671 C C . MET B 1 261 ? -63.609 65.605 -58.252 1.00 18.67 255 MET B C 1
ATOM 6672 O O . MET B 1 261 ? -64.553 65.944 -57.547 1.00 25.42 255 MET B O 1
ATOM 6677 N N . SER B 1 262 ? -63.385 64.353 -58.616 1.00 23.34 256 SER B N 1
ATOM 6678 C CA . SER B 1 262 ? -64.006 63.234 -57.926 1.00 24.30 256 SER B CA 1
ATOM 6679 C C . SER B 1 262 ? -62.995 62.776 -56.889 1.00 24.19 256 SER B C 1
ATOM 6680 O O . SER B 1 262 ? -61.796 62.789 -57.170 1.00 28.08 256 SER B O 1
ATOM 6683 N N . SER B 1 263 ? -63.475 62.428 -55.692 1.00 27.03 257 SER B N 1
ATOM 6684 C CA . SER B 1 263 ? -62.711 61.682 -54.669 1.00 31.07 257 SER B CA 1
ATOM 6685 C C . SER B 1 263 ? -61.192 61.781 -54.775 1.00 28.74 257 SER B C 1
ATOM 6686 O O . SER B 1 263 ? -60.541 60.802 -55.138 1.00 28.78 257 SER B O 1
ATOM 6689 N N . THR B 1 264 ? -60.625 62.946 -54.473 1.00 32.38 258 THR B N 1
ATOM 6690 C CA . THR B 1 264 ? -59.217 63.187 -54.781 1.00 18.93 258 THR B CA 1
ATOM 6691 C C . THR B 1 264 ? -58.423 63.498 -53.527 1.00 21.99 258 THR B C 1
ATOM 6692 O O . THR B 1 264 ? -58.978 63.563 -52.441 1.00 28.18 258 THR B O 1
ATOM 6696 N N . THR B 1 265 ? -57.117 63.689 -53.680 1.00 20.39 259 THR B N 1
ATOM 6697 C CA . THR B 1 265 ? -56.266 63.956 -52.536 1.00 23.08 259 THR B CA 1
ATOM 6698 C C . THR B 1 265 ? -55.553 65.303 -52.683 1.00 16.08 259 THR B C 1
ATOM 6699 O O . THR B 1 265 ? -55.376 65.800 -53.793 1.00 15.88 259 THR B O 1
ATOM 6703 N N . ILE B 1 266 ? -55.157 65.885 -51.558 1.00 21.71 260 ILE B N 1
ATOM 6704 C CA . ILE B 1 266 ? -54.491 67.185 -51.562 1.00 17.23 260 ILE B CA 1
ATOM 6705 C C . ILE B 1 266 ? -53.255 67.190 -52.459 1.00 19.31 260 ILE B C 1
ATOM 6706 O O . ILE B 1 266 ? -53.061 68.113 -53.256 1.00 20.73 260 ILE B O 1
ATOM 6711 N N . ALA B 1 267 ? -52.457 66.130 -52.374 1.00 22.56 261 ALA B N 1
ATOM 6712 C CA . ALA B 1 267 ? -51.244 65.992 -53.194 1.00 22.16 261 ALA B CA 1
ATOM 6713 C C . ALA B 1 267 ? -51.479 66.029 -54.706 1.00 21.15 261 ALA B C 1
ATOM 6714 O O . ALA B 1 267 ? -50.684 66.603 -55.453 1.00 20.18 261 ALA B O 1
ATOM 6716 N N . ASP B 1 268 ? -52.551 65.404 -55.173 1.00 20.56 262 ASP B N 1
ATOM 6717 C CA . ASP B 1 268 ? -52.863 65.475 -56.595 1.00 18.46 262 ASP B CA 1
ATOM 6718 C C . ASP B 1 268 ? -53.293 66.886 -56.978 1.00 16.65 262 ASP B C 1
ATOM 6719 O O . ASP B 1 268 ? -52.997 67.376 -58.073 1.00 19.10 262 ASP B O 1
ATOM 6724 N N . CYS B 1 269 ? -53.999 67.528 -56.064 1.00 15.64 263 CYS B N 1
ATOM 6725 C CA . CYS B 1 269 ? -54.551 68.851 -56.321 1.00 12.86 263 CYS B CA 1
ATOM 6726 C C . CYS B 1 269 ? -53.485 69.939 -56.340 1.00 13.04 263 CYS B C 1
ATOM 6727 O O . CYS B 1 269 ? -53.615 70.926 -57.055 1.00 14.72 263 CYS B O 1
ATOM 6730 N N . ILE B 1 270 ? -52.433 69.762 -55.551 1.00 15.18 264 ILE B N 1
ATOM 6731 C CA . ILE B 1 270 ? -51.300 70.681 -55.623 1.00 13.74 264 ILE B CA 1
ATOM 6732 C C . ILE B 1 270 ? -50.691 70.581 -57.022 1.00 15.33 264 ILE B C 1
ATOM 6733 O O . ILE B 1 270 ? -50.452 71.590 -57.680 1.00 17.71 264 ILE B O 1
ATOM 6738 N N . ARG B 1 271 ? -50.489 69.352 -57.491 1.00 19.23 265 ARG B N 1
ATOM 6739 C CA . ARG B 1 271 ? -50.039 69.133 -58.863 1.00 18.29 265 ARG B CA 1
ATOM 6740 C C . ARG B 1 271 ? -50.985 69.707 -59.901 1.00 17.94 265 ARG B C 1
ATOM 6741 O O . ARG B 1 271 ? -50.536 70.299 -60.873 1.00 19.03 265 ARG B O 1
ATOM 6749 N N . TYR B 1 272 ? -52.292 69.537 -59.711 1.00 14.19 266 TYR B N 1
ATOM 6750 C CA . TYR B 1 272 ? -53.247 70.027 -60.700 1.00 11.34 266 TYR B CA 1
ATOM 6751 C C . TYR B 1 272 ? -53.224 71.556 -60.799 1.00 15.67 266 TYR B C 1
ATOM 6752 O O . TYR B 1 272 ? -53.503 72.111 -61.863 1.00 15.28 266 TYR B O 1
ATOM 6761 N N . THR B 1 273 ? -52.933 72.228 -59.684 1.00 12.06 267 THR B N 1
ATOM 6762 C CA . THR B 1 273 ? -53.180 73.672 -59.599 1.00 13.27 267 THR B CA 1
ATOM 6763 C C . THR B 1 273 ? -51.932 74.564 -59.479 1.00 16.89 267 THR B C 1
ATOM 6764 O O . THR B 1 273 ? -52.009 75.774 -59.721 1.00 16.17 267 THR B O 1
ATOM 6768 N N . ASN B 1 274 ? -50.783 73.991 -59.141 1.00 17.03 268 ASN B N 1
ATOM 6769 C CA . ASN B 1 274 ? -49.572 74.818 -59.126 1.00 16.68 268 ASN B CA 1
ATOM 6770 C C . ASN B 1 274 ? -49.342 75.408 -60.497 1.00 18.02 268 ASN B C 1
ATOM 6771 O O . ASN B 1 274 ? -49.367 74.691 -61.500 1.00 20.65 268 ASN B O 1
ATOM 6776 N N . PRO B 1 275 ? -49.167 76.734 -60.558 1.00 19.05 269 PRO B N 1
ATOM 6777 C CA . PRO B 1 275 ? -48.993 77.427 -61.840 1.00 20.62 269 PRO B CA 1
ATOM 6778 C C . PRO B 1 275 ? -47.903 76.781 -62.689 1.00 23.45 269 PRO B C 1
ATOM 6779 O O . PRO B 1 275 ? -48.008 76.777 -63.913 1.00 21.90 269 PRO B O 1
ATOM 6783 N N . GLU B 1 276 ? -46.894 76.212 -62.033 1.00 23.03 270 GLU B N 1
ATOM 6784 C CA . GLU B 1 276 ? -45.773 75.583 -62.724 1.00 27.50 270 GLU B CA 1
ATOM 6785 C C . GLU B 1 276 ? -46.202 74.352 -63.505 1.00 26.96 270 GLU B C 1
ATOM 6786 O O . GLU B 1 276 ? -45.640 74.050 -64.556 1.00 24.04 270 GLU B O 1
ATOM 6792 N N . SER B 1 277 ? -47.193 73.636 -62.984 1.00 23.24 271 SER B N 1
ATOM 6793 C CA . SER B 1 277 ? -47.675 72.427 -63.651 1.00 20.89 271 SER B CA 1
ATOM 6794 C C . SER B 1 277 ? -48.310 72.761 -65.000 1.00 22.23 271 SER B C 1
ATOM 6795 O O . SER B 1 277 ? -48.339 71.927 -65.902 1.00 22.06 271 SER B O 1
ATOM 6798 N N . ARG B 1 278 ? -48.832 73.978 -65.122 1.00 19.88 272 ARG B N 1
ATOM 6799 C CA . ARG B 1 278 ? -49.573 74.381 -66.324 1.00 25.03 272 ARG B CA 1
ATOM 6800 C C . ARG B 1 278 ? -50.692 73.395 -66.660 1.00 23.53 272 ARG B C 1
ATOM 6801 O O . ARG B 1 278 ? -50.805 72.910 -67.788 1.00 22.11 272 ARG B O 1
ATOM 6809 N N . GLU B 1 279 ? -51.510 73.099 -65.658 1.00 19.75 273 GLU B N 1
ATOM 6810 C CA . GLU B 1 279 ? -52.648 72.214 -65.848 1.00 16.57 273 GLU B CA 1
ATOM 6811 C C . GLU B 1 279 ? -53.963 72.984 -65.644 1.00 16.58 273 GLU B C 1
ATOM 6812 O O . GLU B 1 279 ? -54.584 73.406 -66.608 1.00 19.94 273 GLU B O 1
ATOM 6818 N N . LEU B 1 280 ? -54.358 73.190 -64.394 1.00 14.07 274 LEU B N 1
ATOM 6819 C CA . LEU B 1 280 ? -55.594 73.902 -64.073 1.00 19.06 274 LEU B CA 1
ATOM 6820 C C . LEU B 1 280 ? -55.291 75.069 -63.141 1.00 15.93 274 LEU B C 1
ATOM 6821 O O . LEU B 1 280 ? -54.251 75.079 -62.489 1.00 13.99 274 LEU B O 1
ATOM 6826 N N . ASP B 1 281 ? -56.199 76.045 -63.073 1.00 13.83 275 ASP B N 1
ATOM 6827 C CA . ASP B 1 281 ? -55.986 77.224 -62.240 1.00 15.25 275 ASP B CA 1
ATOM 6828 C C . ASP B 1 281 ? -56.469 76.930 -60.828 1.00 15.38 275 ASP B C 1
ATOM 6829 O O . ASP B 1 281 ? -55.931 77.444 -59.866 1.00 10.52 275 ASP B O 1
ATOM 6834 N N . MET B 1 282 ? -57.508 76.109 -60.701 1.00 9.96 276 MET B N 1
ATOM 6835 C CA . MET B 1 282 ? -58.029 75.789 -59.377 1.00 11.99 276 MET B CA 1
ATOM 6836 C C . MET B 1 282 ? -58.870 74.533 -59.431 1.00 10.01 276 MET B C 1
ATOM 6837 O O . MET B 1 282 ? -59.191 74.052 -60.517 1.00 13.18 276 MET B O 1
ATOM 6842 N N . VAL B 1 283 ? -59.218 74.008 -58.259 1.00 8.69 277 VAL B N 1
ATOM 6843 C CA . VAL B 1 283 ? -60.052 72.823 -58.173 1.00 10.93 277 VAL B CA 1
ATOM 6844 C C . VAL B 1 283 ? -61.152 72.914 -57.131 1.00 10.04 277 VAL B C 1
ATOM 6845 O O . VAL B 1 283 ? -61.003 73.591 -56.129 1.00 11.21 277 VAL B O 1
ATOM 6849 N N . PHE B 1 284 ? -62.254 72.214 -57.401 1.00 12.67 278 PHE B N 1
ATOM 6850 C CA . PHE B 1 284 ? -63.325 71.957 -56.434 1.00 12.02 278 PHE B CA 1
ATOM 6851 C C . PHE B 1 284 ? -63.097 70.585 -55.811 1.00 14.41 278 PHE B C 1
ATOM 6852 O O . PHE B 1 284 ? -62.926 69.608 -56.537 1.00 12.35 278 PHE B O 1
ATOM 6860 N N . ASN B 1 285 ? -63.130 70.499 -54.487 1.00 12.35 279 ASN B N 1
ATOM 6861 C CA . ASN B 1 285 ? -63.284 69.202 -53.834 1.00 16.13 279 ASN B CA 1
ATOM 6862 C C . ASN B 1 285 ? -64.481 69.249 -52.895 1.00 18.69 279 ASN B C 1
ATOM 6863 O O . ASN B 1 285 ? -64.913 70.336 -52.504 1.00 13.79 279 ASN B O 1
ATOM 6868 N N . PHE B 1 286 ? -65.019 68.083 -52.539 1.00 12.88 280 PHE B N 1
ATOM 6869 C CA . PHE B 1 286 ? -66.323 68.038 -51.889 1.00 14.27 280 PHE B CA 1
ATOM 6870 C C . PHE B 1 286 ? -66.295 67.500 -50.463 1.00 13.81 280 PHE B C 1
ATOM 6871 O O . PHE B 1 286 ? -67.336 67.233 -49.883 1.00 13.10 280 PHE B O 1
ATOM 6879 N N . HIS B 1 287 ? -65.109 67.385 -49.889 1.00 12.03 281 HIS B N 1
ATOM 6880 C CA . HIS B 1 287 ? -64.976 66.746 -48.586 1.00 15.65 281 HIS B CA 1
ATOM 6881 C C . HIS B 1 287 ? -65.726 67.497 -47.507 1.00 15.59 281 HIS B C 1
ATOM 6882 O O . HIS B 1 287 ? -66.349 66.884 -46.644 1.00 14.41 281 HIS B O 1
ATOM 6889 N N . HIS B 1 288 ? -65.703 68.826 -47.581 1.00 10.34 282 HIS B N 1
ATOM 6890 C CA . HIS B 1 288 ? -66.371 69.643 -46.582 1.00 11.51 282 HIS B CA 1
ATOM 6891 C C . HIS B 1 288 ? -67.874 69.528 -46.713 1.00 9.31 282 HIS B C 1
ATOM 6892 O O . HIS B 1 288 ? -68.608 69.867 -45.792 1.00 14.82 282 HIS B O 1
ATOM 6899 N N . LEU B 1 289 ? -68.332 69.055 -47.861 1.00 10.66 283 LEU B N 1
ATOM 6900 C CA . LEU B 1 289 ? -69.756 68.844 -48.081 1.00 10.66 283 LEU B CA 1
ATOM 6901 C C . LEU B 1 289 ? -70.137 67.387 -47.858 1.00 13.34 283 LEU B C 1
ATOM 6902 O O . LEU B 1 289 ? -71.139 66.928 -48.398 1.00 17.08 283 LEU B O 1
ATOM 6907 N N . LYS B 1 290 ? -69.321 66.659 -47.093 1.00 13.79 284 LYS B N 1
ATOM 6908 C CA . LYS B 1 290 ? -69.649 65.298 -46.652 1.00 14.24 284 LYS B CA 1
ATOM 6909 C C . LYS B 1 290 ? -69.535 65.203 -45.136 1.00 19.62 284 LYS B C 1
ATOM 6910 O O . LYS B 1 290 ? -69.472 64.107 -44.582 1.00 19.80 284 LYS B O 1
ATOM 6916 N N . ALA B 1 291 ? -69.528 66.351 -44.465 1.00 16.85 285 ALA B N 1
ATOM 6917 C CA . ALA B 1 291 ? -69.259 66.384 -43.035 1.00 19.68 285 ALA B CA 1
ATOM 6918 C C . ALA B 1 291 ? -70.482 66.022 -42.206 1.00 21.72 285 ALA B C 1
ATOM 6919 O O . ALA B 1 291 ? -70.388 65.887 -40.985 1.00 22.95 285 ALA B O 1
ATOM 6921 N N . ASP B 1 292 ? -71.629 65.872 -42.861 1.00 16.92 286 ASP B N 1
ATOM 6922 C CA . ASP B 1 292 ? -72.843 65.463 -42.164 1.00 16.31 286 ASP B CA 1
ATOM 6923 C C . ASP B 1 292 ? -73.367 64.099 -42.636 1.00 17.30 286 ASP B C 1
ATOM 6924 O O . ASP B 1 292 ? -74.517 63.769 -42.395 1.00 17.12 286 ASP B O 1
ATOM 6929 N N . TYR B 1 293 ? -72.525 63.338 -43.330 1.00 18.26 287 TYR B N 1
ATOM 6930 C CA . TYR B 1 293 ? -72.860 61.986 -43.770 1.00 18.30 287 TYR B CA 1
ATOM 6931 C C . TYR B 1 293 ? -72.503 61.024 -42.661 1.00 18.01 287 TYR B C 1
ATOM 6932 O O . TYR B 1 293 ? -71.330 60.850 -42.362 1.00 23.92 287 TYR B O 1
ATOM 6941 N N . PRO B 1 294 ? -73.499 60.377 -42.056 1.00 23.69 288 PRO B N 1
ATOM 6942 C CA . PRO B 1 294 ? -73.114 59.389 -41.037 1.00 22.02 288 PRO B CA 1
ATOM 6943 C C . PRO B 1 294 ? -72.506 58.144 -41.675 1.00 23.89 288 PRO B C 1
ATOM 6944 O O . PRO B 1 294 ? -73.175 57.481 -42.458 1.00 24.41 288 PRO B O 1
ATOM 6948 N N . ASN B 1 295 ? -71.251 57.846 -41.346 1.00 20.42 289 ASN B N 1
ATOM 6949 C CA . ASN B 1 295 ? -70.557 56.650 -41.836 1.00 25.27 289 ASN B CA 1
ATOM 6950 C C . ASN B 1 295 ? -70.508 56.547 -43.364 1.00 25.90 289 ASN B C 1
ATOM 6951 O O . ASN B 1 295 ? -70.557 55.455 -43.928 1.00 25.56 289 ASN B O 1
ATOM 6956 N N . GLY B 1 296 ? -70.424 57.693 -44.028 1.00 23.53 290 GLY B N 1
ATOM 6957 C CA . GLY B 1 296 ? -70.292 57.721 -45.472 1.00 23.87 290 GLY B CA 1
ATOM 6958 C C . GLY B 1 296 ? -71.597 57.507 -46.210 1.00 21.87 290 GLY B C 1
ATOM 6959 O O . GLY B 1 296 ? -71.598 57.322 -47.415 1.00 22.27 290 GLY B O 1
ATOM 6960 N N . GLU B 1 297 ? -72.712 57.550 -45.490 1.00 23.40 291 GLU B N 1
ATOM 6961 C CA . GLU B 1 297 ? -74.016 57.285 -46.086 1.00 18.99 291 GLU B CA 1
ATOM 6962 C C . GLU B 1 297 ? -74.679 58.560 -46.606 1.00 22.15 291 GLU B C 1
ATOM 6963 O O . GLU B 1 297 ? -75.138 59.409 -45.836 1.00 19.80 291 GLU B O 1
ATOM 6969 N N . LYS B 1 298 ? -74.757 58.677 -47.928 1.00 27.06 292 LYS B N 1
ATOM 6970 C CA . LYS B 1 298 ? -75.095 59.956 -48.550 1.00 20.76 292 LYS B CA 1
ATOM 6971 C C . LYS B 1 298 ? -76.573 60.350 -48.468 1.00 24.18 292 LYS B C 1
ATOM 6972 O O . LYS B 1 298 ? -76.919 61.499 -48.748 1.00 23.77 292 LYS B O 1
ATOM 6978 N N . TRP B 1 299 ? -77.441 59.408 -48.095 1.00 20.21 293 TRP B N 1
ATOM 6979 C CA . TRP B 1 299 ? -78.856 59.702 -47.959 1.00 15.46 293 TRP B CA 1
ATOM 6980 C C . TRP B 1 299 ? -79.333 59.656 -46.514 1.00 19.20 293 TRP B C 1
ATOM 6981 O O . TRP B 1 299 ? -80.514 59.820 -46.240 1.00 21.26 293 TRP B O 1
ATOM 6992 N N . ALA B 1 300 ? -78.419 59.441 -45.587 1.00 19.25 294 ALA B N 1
ATOM 6993 C CA . ALA B 1 300 ? -78.823 59.244 -44.204 1.00 19.58 294 ALA B CA 1
ATOM 6994 C C . ALA B 1 300 ? -78.755 60.542 -43.395 1.00 28.12 294 ALA B C 1
ATOM 6995 O O . ALA B 1 300 ? -77.844 61.354 -43.590 1.00 23.03 294 ALA B O 1
ATOM 6997 N N . LEU B 1 301 ? -79.722 60.723 -42.493 1.00 22.27 295 LEU B N 1
ATOM 6998 C CA . LEU B 1 301 ? -79.792 61.907 -41.630 1.00 26.40 295 LEU B CA 1
ATOM 6999 C C . LEU B 1 301 ? -78.791 61.866 -40.481 1.00 27.81 295 LEU B C 1
ATOM 7000 O O . LEU B 1 301 ? -78.727 60.886 -39.737 1.00 23.48 295 LEU B O 1
ATOM 7005 N N . ALA B 1 302 ? -78.049 62.959 -40.318 1.00 27.10 296 ALA B N 1
ATOM 7006 C CA . ALA B 1 302 ? -77.173 63.163 -39.169 1.00 31.20 296 ALA B CA 1
ATOM 7007 C C . ALA B 1 302 ? -76.839 64.641 -39.053 1.00 31.11 296 ALA B C 1
ATOM 7008 O O . ALA B 1 302 ? -77.057 65.408 -39.987 1.00 29.01 296 ALA B O 1
ATOM 7010 N N . ASP B 1 303 ? -76.317 65.039 -37.898 1.00 33.39 297 ASP B N 1
ATOM 7011 C CA . ASP B 1 303 ? -75.875 66.412 -37.683 1.00 29.12 297 ASP B CA 1
ATOM 7012 C C . ASP B 1 303 ? -74.457 66.525 -38.197 1.00 26.16 297 ASP B C 1
ATOM 7013 O O . ASP B 1 303 ? -73.716 65.544 -38.199 1.00 20.81 297 ASP B O 1
ATOM 7018 N N . PHE B 1 304 ? -74.063 67.712 -38.636 1.00 22.64 298 PHE B N 1
ATOM 7019 C CA . PHE B 1 304 ? -72.728 67.822 -39.175 1.00 18.52 298 PHE B CA 1
ATOM 7020 C C . PHE B 1 304 ? -71.730 67.622 -38.054 1.00 20.08 298 PHE B C 1
ATOM 7021 O O . PHE B 1 304 ? -71.984 67.996 -36.904 1.00 20.04 298 PHE B O 1
ATOM 7029 N N . ASP B 1 305 ? -70.636 66.952 -38.392 1.00 22.46 299 ASP B N 1
ATOM 7030 C CA . ASP B 1 305 ? -69.495 66.795 -37.509 1.00 19.43 299 ASP B CA 1
ATOM 7031 C C . ASP B 1 305 ? -68.669 68.077 -37.663 1.00 18.38 299 ASP B C 1
ATOM 7032 O O . ASP B 1 305 ? -67.858 68.200 -38.577 1.00 14.65 299 ASP B O 1
ATOM 7037 N N . PHE B 1 306 ? -68.904 69.027 -36.767 1.00 19.76 300 PHE B N 1
ATOM 7038 C CA . PHE B 1 306 ? -68.271 70.344 -36.825 1.00 21.98 300 PHE B CA 1
ATOM 7039 C C . PHE B 1 306 ? -66.744 70.269 -36.834 1.00 16.55 300 PHE B C 1
ATOM 7040 O O . PHE B 1 306 ? -66.091 70.861 -37.690 1.00 16.93 300 PHE B O 1
ATOM 7048 N N . LEU B 1 307 ? -66.179 69.530 -35.887 1.00 18.26 301 LEU B N 1
ATOM 7049 C CA . LEU B 1 307 ? -64.728 69.376 -35.793 1.00 17.39 301 LEU B CA 1
ATOM 7050 C C . LEU B 1 307 ? -64.094 68.812 -37.048 1.00 16.96 301 LEU B C 1
ATOM 7051 O O . LEU B 1 307 ? -63.021 69.247 -37.475 1.00 14.91 301 LEU B O 1
ATOM 7056 N N . LYS B 1 308 ? -64.739 67.816 -37.628 1.00 15.25 302 LYS B N 1
ATOM 7057 C CA . LYS B 1 308 ? -64.259 67.257 -38.883 1.00 16.26 302 LYS B CA 1
ATOM 7058 C C . LYS B 1 308 ? -64.311 68.326 -39.978 1.00 12.19 302 LYS B C 1
ATOM 7059 O O . LYS B 1 308 ? -63.411 68.435 -40.789 1.00 14.94 302 LYS B O 1
ATOM 7065 N N . LEU B 1 309 ? -65.386 69.094 -40.014 1.00 13.26 303 LEU B N 1
ATOM 7066 C CA . LEU B 1 309 ? -65.479 70.190 -40.988 1.00 16.61 303 LEU B CA 1
ATOM 7067 C C . LEU B 1 309 ? -64.277 71.146 -40.862 1.00 13.84 303 LEU B C 1
ATOM 7068 O O . LEU B 1 309 ? -63.612 71.444 -41.844 1.00 11.39 303 LEU B O 1
ATOM 7073 N N . LYS B 1 310 ? -63.989 71.598 -39.646 1.00 14.80 304 LYS B N 1
ATOM 7074 C CA . LYS B 1 310 ? -62.847 72.499 -39.419 1.00 14.95 304 LYS B CA 1
ATOM 7075 C C . LYS B 1 310 ? -61.515 71.905 -39.859 1.00 17.01 304 LYS B C 1
ATOM 7076 O O . LYS B 1 310 ? -60.716 72.569 -40.522 1.00 15.17 304 LYS B O 1
ATOM 7082 N N . LYS B 1 311 ? -61.283 70.642 -39.503 1.00 19.62 305 LYS B N 1
ATOM 7083 C CA . LYS B 1 311 ? -60.051 69.963 -39.888 1.00 16.94 305 LYS B CA 1
ATOM 7084 C C . LYS B 1 311 ? -59.944 69.867 -41.406 1.00 17.47 305 LYS B C 1
ATOM 7085 O O . LYS B 1 311 ? -58.903 70.183 -41.982 1.00 15.13 305 LYS B O 1
ATOM 7091 N N . ILE B 1 312 ? -61.030 69.459 -42.060 1.00 15.37 306 ILE B N 1
ATOM 7092 C CA . ILE B 1 312 ? -61.012 69.337 -43.519 1.00 14.77 306 ILE B CA 1
ATOM 7093 C C . ILE B 1 312 ? -60.696 70.676 -44.181 1.00 13.17 306 ILE B C 1
ATOM 7094 O O . ILE B 1 312 ? -59.767 70.774 -44.986 1.00 11.77 306 ILE B O 1
ATOM 7099 N N . LEU B 1 313 ? -61.466 71.705 -43.839 1.00 14.14 307 LEU B N 1
ATOM 7100 C CA . LEU B 1 313 ? -61.217 73.031 -44.384 1.00 13.40 307 LEU B CA 1
ATOM 7101 C C . LEU B 1 313 ? -59.766 73.464 -44.122 1.00 11.36 307 LEU B C 1
ATOM 7102 O O . LEU B 1 313 ? -59.090 73.957 -45.014 1.00 12.50 307 LEU B O 1
ATOM 7107 N N . SER B 1 314 ? -59.285 73.236 -42.907 1.00 13.48 308 SER B N 1
ATOM 7108 C CA . SER B 1 314 ? -57.928 73.647 -42.533 1.00 15.54 308 SER B CA 1
ATOM 7109 C C . SER B 1 314 ? -56.829 72.918 -43.287 1.00 15.19 308 SER B C 1
ATOM 7110 O O . SER B 1 314 ? -55.841 73.521 -43.674 1.00 14.08 308 SER B O 1
ATOM 7113 N N . GLU B 1 315 ? -56.983 71.612 -43.469 1.00 16.18 309 GLU B N 1
AT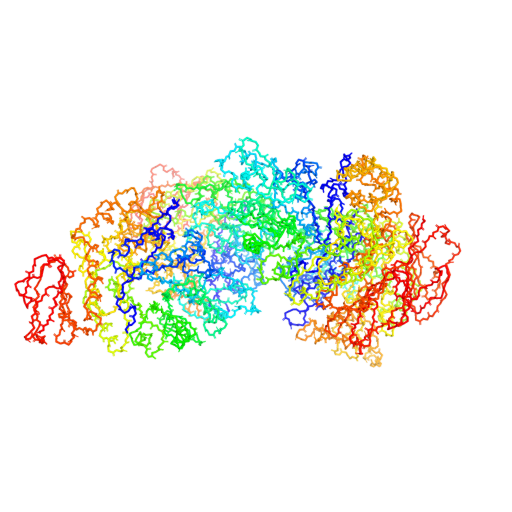OM 7114 C CA . GLU B 1 315 ? -55.956 70.847 -44.161 1.00 17.13 309 GLU B CA 1
ATOM 7115 C C . GLU B 1 315 ? -55.846 71.335 -45.608 1.00 14.67 309 GLU B C 1
ATOM 7116 O O . GLU B 1 315 ? -54.754 71.550 -46.136 1.00 13.83 309 GLU B O 1
ATOM 7122 N N . TRP B 1 316 ? -56.985 71.570 -46.244 1.00 12.79 310 TRP B N 1
ATOM 7123 C CA . TRP B 1 316 ? -56.947 72.059 -47.618 1.00 12.23 310 TRP B CA 1
ATOM 7124 C C . TRP B 1 316 ? -56.408 73.480 -47.701 1.00 10.04 310 TRP B C 1
ATOM 7125 O O . TRP B 1 316 ? -55.821 73.858 -48.701 1.00 15.28 310 TRP B O 1
ATOM 7136 N N . GLN B 1 317 ? -56.652 74.279 -46.672 1.00 12.93 311 GLN B N 1
ATOM 7137 C CA . GLN B 1 317 ? -56.110 75.640 -46.660 1.00 15.86 311 GLN B CA 1
ATOM 7138 C C . GLN B 1 317 ? -54.595 75.613 -46.548 1.00 13.42 311 GLN B C 1
ATOM 7139 O O . GLN B 1 317 ? -53.883 76.149 -47.396 1.00 15.17 311 GLN B O 1
ATOM 7145 N N . THR B 1 318 ? -54.110 74.962 -45.500 1.00 15.08 312 THR B N 1
ATOM 7146 C CA . THR B 1 318 ? -52.684 74.994 -45.184 1.00 17.54 312 THR B CA 1
ATOM 7147 C C . THR B 1 318 ? -51.860 74.247 -46.210 1.00 17.76 312 THR B C 1
ATOM 7148 O O . THR B 1 318 ? -50.861 74.770 -46.705 1.00 15.59 312 THR B O 1
ATOM 7152 N N . GLU B 1 319 ? -52.278 73.033 -46.556 1.00 14.94 313 GLU B N 1
ATOM 7153 C CA . GLU B 1 319 ? -51.478 72.236 -47.478 1.00 16.73 313 GLU B CA 1
ATOM 7154 C C . GLU B 1 319 ? -51.493 72.751 -48.907 1.00 19.83 313 GLU B C 1
ATOM 7155 O O . GLU B 1 319 ? -50.497 72.629 -49.613 1.00 18.11 313 GLU B O 1
ATOM 7161 N N . MET B 1 320 ? -52.600 73.338 -49.356 1.00 14.54 314 MET B N 1
ATOM 7162 C CA . MET B 1 320 ? -52.584 73.890 -50.701 1.00 12.55 314 MET B CA 1
ATOM 7163 C C . MET B 1 320 ? -51.722 75.140 -50.713 1.00 16.67 314 MET B C 1
ATOM 7164 O O . MET B 1 320 ? -51.014 75.426 -51.692 1.00 15.63 314 MET B O 1
ATOM 7169 N N . ASN B 1 321 ? -51.810 75.898 -49.629 1.00 15.54 315 ASN B N 1
ATOM 7170 C CA . ASN B 1 321 ? -51.080 77.149 -49.551 1.00 20.70 315 ASN B CA 1
ATOM 7171 C C . ASN B 1 321 ? -49.577 76.893 -49.610 1.00 19.10 315 ASN B C 1
ATOM 7172 O O . ASN B 1 321 ? -48.866 77.566 -50.345 1.00 25.51 315 ASN B O 1
ATOM 7177 N N . LYS B 1 322 ? -49.102 75.896 -48.874 1.00 20.08 316 LYS B N 1
ATOM 7178 C CA . LYS B 1 322 ? -47.673 75.580 -48.913 1.00 20.78 316 LYS B CA 1
ATOM 7179 C C . LYS B 1 322 ? -47.220 75.016 -50.261 1.00 20.76 316 LYS B C 1
ATOM 7180 O O . LYS B 1 322 ? -46.120 75.296 -50.718 1.00 23.83 316 LYS B O 1
ATOM 7186 N N . GLY B 1 323 ? -48.075 74.243 -50.918 1.00 17.76 317 GLY B N 1
ATOM 7187 C CA . GLY B 1 323 ? -47.718 73.645 -52.189 1.00 14.00 317 GLY B CA 1
ATOM 7188 C C . GLY B 1 323 ? -47.955 74.564 -53.356 1.00 15.01 317 GLY B C 1
ATOM 7189 O O . GLY B 1 323 ? -47.612 74.244 -54.500 1.00 18.95 317 GLY B O 1
ATOM 7190 N N . GLY B 1 324 ? -48.540 75.727 -53.080 1.00 17.28 318 GLY B N 1
ATOM 7191 C CA . GLY B 1 324 ? -48.813 76.685 -54.129 1.00 16.58 318 GLY B CA 1
ATOM 7192 C C . GLY B 1 324 ? -50.033 76.372 -54.985 1.00 20.23 318 GLY B C 1
ATOM 7193 O O . GLY B 1 324 ? -50.115 76.798 -56.135 1.00 12.95 318 GLY B O 1
ATOM 7194 N N . GLY B 1 325 ? -50.989 75.641 -54.421 1.00 20.17 319 GLY B N 1
ATOM 7195 C CA . GLY B 1 325 ? -52.211 75.330 -55.140 1.00 16.65 319 GLY B CA 1
ATOM 7196 C C . GLY B 1 325 ? -53.281 76.382 -54.903 1.00 22.40 319 GLY B C 1
ATOM 7197 O O . GLY B 1 325 ? -53.030 77.370 -54.202 1.00 17.86 319 GLY B O 1
ATOM 7198 N N . TRP B 1 326 ? -54.472 76.171 -55.473 1.00 20.03 320 TRP B N 1
ATOM 7199 C CA . TRP B 1 326 ? -55.572 77.132 -55.338 1.00 13.91 320 TRP B CA 1
ATOM 7200 C C . TRP B 1 326 ? -56.906 76.399 -55.223 1.00 10.88 320 TRP B C 1
ATOM 7201 O O . TRP B 1 326 ? -57.203 75.529 -56.025 1.00 12.89 320 TRP B O 1
ATOM 7212 N N . ASN B 1 327 ? -57.684 76.729 -54.201 1.00 12.05 321 ASN B N 1
ATOM 7213 C CA . ASN B 1 327 ? -58.981 76.094 -53.964 1.00 12.13 321 ASN B CA 1
ATOM 7214 C C . ASN B 1 327 ? -60.131 76.956 -54.488 1.00 13.28 321 ASN B C 1
ATOM 7215 O O . ASN B 1 327 ? -60.122 78.184 -54.346 1.00 12.56 321 ASN B O 1
ATOM 7220 N N . ALA B 1 328 ? -61.141 76.321 -55.065 1.00 13.36 322 ALA B N 1
ATOM 7221 C CA . ALA B 1 328 ? -62.418 76.995 -55.261 1.00 9.46 322 ALA B CA 1
ATOM 7222 C C . ALA B 1 328 ? -63.151 76.891 -53.927 1.00 10.47 322 ALA B C 1
ATOM 7223 O O . ALA B 1 328 ? -63.210 75.823 -53.332 1.00 12.23 322 ALA B O 1
ATOM 7225 N N . LEU B 1 329 ? -63.702 78.000 -53.451 1.00 9.64 323 LEU B N 1
ATOM 7226 C CA . LEU B 1 329 ? -64.350 78.045 -52.143 1.00 6.19 323 LEU B CA 1
ATOM 7227 C C . LEU B 1 329 ? -65.851 78.126 -52.342 1.00 9.78 323 LEU B C 1
ATOM 7228 O O . LEU B 1 329 ? -66.330 79.044 -52.996 1.00 7.23 323 LEU B O 1
ATOM 7233 N N . PHE B 1 330 ? -66.595 77.189 -51.760 1.00 7.57 324 PHE B N 1
ATOM 7234 C CA . PHE B 1 330 ? -68.022 77.094 -52.035 1.00 8.90 324 PHE B CA 1
ATOM 7235 C C . PHE B 1 330 ? -68.750 76.257 -50.997 1.00 9.63 324 PHE B C 1
ATOM 7236 O O . PHE B 1 330 ? -68.154 75.389 -50.340 1.00 11.62 324 PHE B O 1
ATOM 7244 N N . TRP B 1 331 ? -70.040 76.526 -50.860 1.00 7.16 325 TRP B N 1
ATOM 7245 C CA . TRP B 1 331 ? -70.918 75.738 -49.993 1.00 8.95 325 TRP B CA 1
ATOM 7246 C C . TRP B 1 331 ? -72.016 75.035 -50.766 1.00 10.67 325 TRP B C 1
ATOM 7247 O O . TRP B 1 331 ? -72.650 74.135 -50.231 1.00 8.21 325 TRP B O 1
ATOM 7258 N N . CYS B 1 332 ? -72.298 75.490 -51.988 1.00 8.69 326 CYS B N 1
ATOM 7259 C CA . CYS B 1 332 ? -73.541 75.103 -52.665 1.00 8.87 326 CYS B CA 1
ATOM 7260 C C . CYS B 1 332 ? -73.311 74.672 -54.106 1.00 13.49 326 CYS B C 1
ATOM 7261 O O . CYS B 1 332 ? -72.333 75.063 -54.727 1.00 12.50 326 CYS B O 1
ATOM 7264 N N . ASN B 1 333 ? -74.243 73.871 -54.615 1.00 10.33 327 ASN B N 1
ATOM 7265 C CA . ASN B 1 333 ? -74.212 73.337 -55.962 1.00 13.82 327 ASN B CA 1
ATOM 7266 C C . ASN B 1 333 ? -75.655 72.912 -56.313 1.00 13.41 327 ASN B C 1
ATOM 7267 O O . ASN B 1 333 ? -76.510 72.883 -55.438 1.00 9.35 327 ASN B O 1
ATOM 7272 N N . HIS B 1 334 ? -75.944 72.581 -57.568 1.00 11.88 328 HIS B N 1
ATOM 7273 C CA . HIS B 1 334 ? -77.314 72.187 -57.930 1.00 13.99 328 HIS B CA 1
ATOM 7274 C C . HIS B 1 334 ? -77.649 70.785 -57.389 1.00 14.60 328 HIS B C 1
ATOM 7275 O O . HIS B 1 334 ? -78.777 70.318 -57.518 1.00 13.75 328 HIS B O 1
ATOM 7282 N N . ASP B 1 335 ? -76.647 70.168 -56.765 1.00 12.07 329 ASP B N 1
ATOM 7283 C CA . ASP B 1 335 ? -76.625 68.802 -56.260 1.00 15.52 329 ASP B CA 1
ATOM 7284 C C . ASP B 1 335 ? -76.796 68.740 -54.750 1.00 17.23 329 ASP B C 1
ATOM 7285 O O . ASP B 1 335 ? -77.014 67.658 -54.180 1.00 17.85 329 ASP B O 1
ATOM 7290 N N . GLN B 1 336 ? -76.624 69.884 -54.092 1.00 9.56 330 GLN B N 1
ATOM 7291 C CA . GLN B 1 336 ? -76.400 69.908 -52.646 1.00 12.25 330 GLN B CA 1
ATOM 7292 C C . GLN B 1 336 ? -77.557 70.600 -51.943 1.00 11.66 330 GLN B C 1
ATOM 7293 O O . GLN B 1 336 ? -78.264 71.372 -52.562 1.00 13.21 330 GLN B O 1
ATOM 7299 N N . PRO B 1 337 ? -77.764 70.311 -50.644 1.00 11.35 331 PRO B N 1
ATOM 7300 C CA . PRO B 1 337 ? -78.751 71.059 -49.865 1.00 8.49 331 PRO B CA 1
ATOM 7301 C C . PRO B 1 337 ? -78.350 72.546 -49.798 1.00 8.78 331 PRO B C 1
ATOM 7302 O O . PRO B 1 337 ? -77.151 72.841 -49.771 1.00 8.32 331 PRO B O 1
ATOM 7306 N N . ARG B 1 338 ? -79.314 73.462 -49.763 1.00 8.87 332 ARG B N 1
ATOM 7307 C CA . ARG B 1 338 ? -78.969 74.877 -49.567 1.00 9.69 332 ARG B CA 1
ATOM 7308 C C . ARG B 1 338 ? -78.305 75.080 -48.205 1.00 11.01 332 ARG B C 1
ATOM 7309 O O . ARG B 1 338 ? -78.762 74.554 -47.186 1.00 8.94 332 ARG B O 1
ATOM 7317 N N . ILE B 1 339 ? -77.218 75.840 -48.187 1.00 8.04 333 ILE B N 1
ATOM 7318 C CA . ILE B 1 339 ? -76.312 75.797 -47.051 1.00 6.74 333 ILE B CA 1
ATOM 7319 C C . ILE B 1 339 ? -76.944 76.310 -45.753 1.00 7.45 333 ILE B C 1
ATOM 7320 O O . ILE B 1 339 ? -76.670 75.779 -44.672 1.00 10.41 333 ILE B O 1
ATOM 7325 N N . VAL B 1 340 ? -77.801 77.316 -45.846 1.00 8.59 334 VAL B N 1
ATOM 7326 C CA . VAL B 1 340 ? -78.415 77.855 -44.646 1.00 9.15 334 VAL B CA 1
ATOM 7327 C C . VAL B 1 340 ? -79.251 76.783 -43.934 1.00 10.57 334 VAL B C 1
ATOM 7328 O O . VAL B 1 340 ? -79.272 76.711 -42.702 1.00 11.27 334 VAL B O 1
ATOM 7332 N N . SER B 1 341 ? -79.902 75.921 -44.704 1.00 9.88 335 SER B N 1
ATOM 7333 C CA . SER B 1 341 ? -80.680 74.847 -44.108 1.00 9.77 335 SER B CA 1
ATOM 7334 C C . SER B 1 341 ? -79.728 73.772 -43.619 1.00 10.19 335 SER B C 1
ATOM 7335 O O . SER B 1 341 ? -80.005 73.111 -42.641 1.00 19.54 335 SER B O 1
ATOM 7338 N N . ARG B 1 342 ? -78.602 73.599 -44.303 1.00 8.44 336 ARG B N 1
ATOM 7339 C CA . ARG B 1 342 ? -77.712 72.476 -44.028 1.00 9.81 336 ARG B CA 1
ATOM 7340 C C . ARG B 1 342 ? -76.817 72.628 -42.784 1.00 16.98 336 ARG B C 1
ATOM 7341 O O . ARG B 1 342 ? -76.813 71.768 -41.889 1.00 12.21 336 ARG B O 1
ATOM 7349 N N . TYR B 1 343 ? -76.035 73.706 -42.750 1.00 11.84 337 TYR B N 1
ATOM 7350 C CA . TYR B 1 343 ? -75.099 73.935 -41.662 1.00 11.77 337 TYR B CA 1
ATOM 7351 C C . TYR B 1 343 ? -75.533 75.157 -40.849 1.00 10.72 337 TYR B C 1
ATOM 7352 O O . TYR B 1 343 ? -74.963 75.445 -39.806 1.00 12.21 337 TYR B O 1
ATOM 7361 N N . GLY B 1 344 ? -76.537 75.880 -41.328 1.00 11.06 338 GLY B N 1
ATOM 7362 C CA . GLY B 1 344 ? -77.016 77.052 -40.603 1.00 13.93 338 GLY B CA 1
ATOM 7363 C C . GLY B 1 344 ? -78.347 76.838 -39.888 1.00 17.15 338 GLY B C 1
ATOM 7364 O O . GLY B 1 344 ? -78.757 75.710 -39.621 1.00 15.74 338 GLY B O 1
ATOM 7365 N N . ASP B 1 345 ? -79.035 77.926 -39.576 1.00 12.34 339 ASP B N 1
ATOM 7366 C CA . ASP B 1 345 ? -80.347 77.820 -38.971 1.00 14.24 339 ASP B CA 1
ATOM 7367 C C . ASP B 1 345 ? -81.320 78.531 -39.876 1.00 13.89 339 ASP B C 1
ATOM 7368 O O . ASP B 1 345 ? -81.348 79.750 -39.911 1.00 19.74 339 ASP B O 1
ATOM 7373 N N . ASP B 1 346 ? -82.143 77.780 -40.595 1.00 13.46 340 ASP B N 1
ATOM 7374 C CA . ASP B 1 346 ? -83.029 78.410 -41.565 1.00 14.88 340 ASP B CA 1
ATOM 7375 C C . ASP B 1 346 ? -84.328 78.937 -40.977 1.00 14.03 340 ASP B C 1
ATOM 7376 O O . ASP B 1 346 ? -85.195 79.366 -41.709 1.00 17.88 340 ASP B O 1
ATOM 7381 N N . GLY B 1 347 ? -84.452 78.924 -39.655 1.00 16.27 341 GLY B N 1
ATOM 7382 C CA . GLY B 1 347 ? -85.603 79.533 -39.014 1.00 14.43 341 GLY B CA 1
ATOM 7383 C C . GLY B 1 347 ? -85.274 80.880 -38.381 1.00 19.32 341 GLY B C 1
ATOM 7384 O O . GLY B 1 347 ? -84.986 81.867 -39.077 1.00 14.99 341 GLY B O 1
ATOM 7385 N N . LYS B 1 348 ? -85.312 80.916 -37.054 1.00 13.42 342 LYS B N 1
ATOM 7386 C CA . LYS B 1 348 ? -85.065 82.134 -36.287 1.00 14.61 342 LYS B CA 1
ATOM 7387 C C . LYS B 1 348 ? -83.809 82.898 -36.711 1.00 13.09 342 LYS B C 1
ATOM 7388 O O . LYS B 1 348 ? -83.836 84.116 -36.863 1.00 15.66 342 LYS B O 1
ATOM 7394 N N . TYR B 1 349 ? -82.704 82.187 -36.903 1.00 13.85 343 TYR B N 1
ATOM 7395 C CA . TYR B 1 349 ? -81.447 82.840 -37.258 1.00 12.09 343 TYR B CA 1
ATOM 7396 C C . TYR B 1 349 ? -81.063 82.701 -38.740 1.00 9.30 343 TYR B C 1
ATOM 7397 O O . TYR B 1 349 ? -79.882 82.635 -39.076 1.00 9.63 343 TYR B O 1
ATOM 7406 N N . ARG B 1 350 ? -82.057 82.681 -39.611 1.00 9.54 344 ARG B N 1
ATOM 7407 C CA . ARG B 1 350 ? -81.793 82.514 -41.032 1.00 12.76 344 ARG B CA 1
ATOM 7408 C C . ARG B 1 350 ? -80.823 83.553 -41.578 1.00 10.15 344 ARG B C 1
ATOM 7409 O O . ARG B 1 350 ? -79.785 83.190 -42.126 1.00 10.89 344 ARG B O 1
ATOM 7417 N N . LYS B 1 351 ? -81.146 84.835 -41.409 1.00 7.65 345 LYS B N 1
ATOM 7418 C CA . LYS B 1 351 ? -80.286 85.907 -41.932 1.00 11.27 345 LYS B CA 1
ATOM 7419 C C . LYS B 1 351 ? -78.896 85.895 -41.310 1.00 8.19 345 LYS B C 1
ATOM 7420 O O . LYS B 1 351 ? -77.863 85.950 -41.993 1.00 6.85 345 LYS B O 1
ATOM 7426 N N . LYS B 1 352 ? -78.874 85.847 -39.989 1.00 9.55 346 LYS B N 1
ATOM 7427 C CA . LYS B 1 352 ? -77.632 85.868 -39.255 1.00 7.19 346 LYS B CA 1
ATOM 7428 C C . LYS B 1 352 ? -76.731 84.660 -39.557 1.00 7.63 346 LYS B C 1
ATOM 7429 O O . LYS B 1 352 ? -75.531 84.833 -39.751 1.00 7.88 346 LYS B O 1
ATOM 7435 N N . SER B 1 353 ? -77.278 83.441 -39.582 1.00 5.57 347 SER B N 1
ATOM 7436 C CA . SER B 1 353 ? -76.443 82.262 -39.880 1.00 5.15 347 SER B CA 1
ATOM 7437 C C . SER B 1 353 ? -76.000 82.209 -41.341 1.00 3.96 347 SER B C 1
ATOM 7438 O O . SER B 1 353 ? -74.920 81.715 -41.633 1.00 5.96 347 SER B O 1
ATOM 7441 N N . ALA B 1 354 ? -76.827 82.705 -42.257 1.00 5.00 348 ALA B N 1
ATOM 7442 C CA . ALA B 1 354 ? -76.438 82.756 -43.670 1.00 4.47 348 ALA B CA 1
ATOM 7443 C C . ALA B 1 354 ? -75.242 83.681 -43.846 1.00 4.55 348 ALA B C 1
ATOM 7444 O O . ALA B 1 354 ? -74.319 83.368 -44.588 1.00 4.11 348 ALA B O 1
ATOM 7446 N N . LYS B 1 355 ? -75.270 84.827 -43.181 1.00 5.48 349 LYS B N 1
ATOM 7447 C CA . LYS B 1 355 ? -74.131 85.752 -43.246 1.00 5.36 349 LYS B CA 1
ATOM 7448 C C . LYS B 1 355 ? -72.872 85.140 -42.653 1.00 4.74 349 LYS B C 1
ATOM 7449 O O . LYS B 1 355 ? -71.766 85.318 -43.161 1.00 5.65 349 LYS B O 1
ATOM 7455 N N . MET B 1 356 ? -73.044 84.466 -41.522 1.00 6.36 350 MET B N 1
ATOM 7456 C CA . MET B 1 356 ? -71.942 83.780 -40.865 1.00 8.10 350 MET B CA 1
ATOM 7457 C C . MET B 1 356 ? -71.287 82.772 -41.803 1.00 7.18 350 MET B C 1
ATOM 7458 O O . MET B 1 356 ? -70.067 82.709 -41.907 1.00 7.55 350 MET B O 1
ATOM 7463 N N . LEU B 1 357 ? -72.097 81.967 -42.480 1.00 5.89 351 LEU B N 1
ATOM 7464 C CA . LEU B 1 357 ? -71.540 80.929 -43.346 1.00 6.33 351 LEU B CA 1
ATOM 7465 C C . LEU B 1 357 ? -70.784 81.606 -44.491 1.00 7.62 351 LEU B C 1
ATOM 7466 O O . LEU B 1 357 ? -69.686 81.186 -44.846 1.00 5.95 351 LEU B O 1
ATOM 7471 N N . ALA B 1 358 ? -71.374 82.669 -45.044 1.00 5.41 352 ALA B N 1
ATOM 7472 C CA . ALA B 1 358 ? -70.728 83.422 -46.129 1.00 6.42 352 ALA B CA 1
ATOM 7473 C C . ALA B 1 358 ? -69.316 83.876 -45.726 1.00 3.95 352 ALA B C 1
ATOM 7474 O O . ALA B 1 358 ? -68.355 83.604 -46.424 1.00 5.52 352 ALA B O 1
ATOM 7476 N N . THR B 1 359 ? -69.205 84.518 -44.574 1.00 5.01 353 THR B N 1
ATOM 7477 C CA . THR B 1 359 ? -67.916 85.022 -44.050 1.00 6.94 353 THR B CA 1
ATOM 7478 C C . THR B 1 359 ? -66.918 83.907 -43.773 1.00 9.27 353 THR B C 1
ATOM 7479 O O . THR B 1 359 ? -65.739 84.024 -44.056 1.00 10.61 353 THR B O 1
ATOM 7483 N N . ALA B 1 360 ? -67.415 82.815 -43.218 1.00 7.28 354 ALA B N 1
ATOM 7484 C CA . ALA B 1 360 ? -66.567 81.694 -42.833 1.00 8.53 354 ALA B CA 1
ATOM 7485 C C . ALA B 1 360 ? -65.781 81.191 -44.025 1.00 9.60 354 ALA B C 1
ATOM 7486 O O . ALA B 1 360 ? -64.578 80.971 -43.939 1.00 13.63 354 ALA B O 1
ATOM 7488 N N . ILE B 1 361 ? -66.456 81.054 -45.157 1.00 7.46 355 ILE B N 1
ATOM 7489 C CA . ILE B 1 361 ? -65.804 80.533 -46.356 1.00 8.19 355 ILE B CA 1
ATOM 7490 C C . ILE B 1 361 ? -65.125 81.603 -47.213 1.00 7.50 355 ILE B C 1
ATOM 7491 O O . ILE B 1 361 ? -64.095 81.335 -47.838 1.00 7.76 355 ILE B O 1
ATOM 7496 N N . HIS B 1 362 ? -65.683 82.814 -47.249 1.00 8.78 356 HIS B N 1
ATOM 7497 C CA . HIS B 1 362 ? -65.083 83.891 -48.036 1.00 7.73 356 HIS B CA 1
ATOM 7498 C C . HIS B 1 362 ? -63.727 84.395 -47.500 1.00 9.36 356 HIS B C 1
ATOM 7499 O O . HIS B 1 362 ? -62.897 84.866 -48.273 1.00 10.51 356 HIS B O 1
ATOM 7506 N N . MET B 1 363 ? -63.491 84.295 -46.196 1.00 9.93 357 MET B N 1
ATOM 7507 C CA . MET B 1 363 ? -62.224 84.804 -45.631 1.00 9.77 357 MET B CA 1
ATOM 7508 C C . MET B 1 363 ? -61.062 83.794 -45.709 1.00 11.19 357 MET B C 1
ATOM 7509 O O . MET B 1 363 ? -59.952 84.045 -45.219 1.00 8.52 357 MET B O 1
ATOM 7514 N N . LEU B 1 364 ? -61.327 82.651 -46.334 1.00 11.47 358 LEU B N 1
ATOM 7515 C CA . LEU B 1 364 ? -60.312 81.637 -46.558 1.00 10.90 358 LEU B CA 1
ATOM 7516 C C . LEU B 1 364 ? -59.535 82.033 -47.797 1.00 12.04 358 LEU B C 1
ATOM 7517 O O . LEU B 1 364 ? -59.946 82.931 -48.533 1.00 10.91 358 LEU B O 1
ATOM 7522 N N . GLN B 1 365 ? -58.441 81.333 -48.068 1.00 9.00 359 GLN B N 1
ATOM 7523 C CA . GLN B 1 365 ? -57.698 81.587 -49.285 1.00 10.34 359 GLN B CA 1
ATOM 7524 C C . GLN B 1 365 ? -58.244 80.802 -50.484 1.00 11.00 359 GLN B C 1
ATOM 7525 O O . GLN B 1 365 ? -58.354 79.574 -50.445 1.00 10.59 359 GLN B O 1
ATOM 7531 N N . GLY B 1 366 ? -58.575 81.512 -51.554 1.00 8.38 360 GLY B N 1
ATOM 7532 C CA . GLY B 1 366 ? -59.034 80.867 -52.772 1.00 8.96 360 GLY B CA 1
ATOM 7533 C C . GLY B 1 366 ? -60.023 81.741 -53.516 1.00 11.03 360 GLY B C 1
ATOM 7534 O O . GLY B 1 366 ? -60.146 82.916 -53.206 1.00 11.59 360 GLY B O 1
ATOM 7535 N N . THR B 1 367 ? -60.733 81.164 -54.483 1.00 9.20 361 THR B N 1
ATOM 7536 C CA . THR B 1 367 ? -61.713 81.891 -55.277 1.00 9.03 361 THR B CA 1
ATOM 7537 C C . THR B 1 367 ? -63.103 81.464 -54.848 1.00 10.11 361 THR B C 1
ATOM 7538 O O . THR B 1 367 ? -63.429 80.303 -54.953 1.00 9.21 361 THR B O 1
ATOM 7542 N N . PRO B 1 368 ? -63.921 82.405 -54.336 1.00 11.05 362 PRO B N 1
ATOM 7543 C CA . PRO B 1 368 ? -65.287 82.117 -53.876 1.00 6.90 362 PRO B CA 1
ATOM 7544 C C . PRO B 1 368 ? -66.291 81.914 -55.001 1.00 7.07 362 PRO B C 1
ATOM 7545 O O . PRO B 1 368 ? -66.231 82.610 -56.020 1.00 8.23 362 PRO B O 1
ATOM 7549 N N . TYR B 1 369 ? -67.232 81.002 -54.784 1.00 6.50 363 TYR B N 1
ATOM 7550 C CA . TYR B 1 369 ? -68.345 80.760 -55.713 1.00 7.06 363 TYR B CA 1
ATOM 7551 C C . TYR B 1 369 ? -69.657 80.910 -54.956 1.00 8.97 363 TYR B C 1
ATOM 7552 O O . TYR B 1 369 ? -69.820 80.327 -53.875 1.00 8.87 363 TYR B O 1
ATOM 7561 N N . ILE B 1 370 ? -70.579 81.692 -55.512 1.00 4.22 364 ILE B N 1
ATOM 7562 C CA . ILE B 1 370 ? -71.916 81.862 -54.941 1.00 5.46 364 ILE B CA 1
ATOM 7563 C C . ILE B 1 370 ? -72.929 81.164 -55.827 1.00 6.98 364 ILE B C 1
ATOM 7564 O O . ILE B 1 370 ? -72.969 81.408 -57.026 1.00 8.00 364 ILE B O 1
ATOM 7569 N N . TYR B 1 371 ? -73.745 80.296 -55.251 1.00 5.81 365 TYR B N 1
ATOM 7570 C CA . TYR B 1 371 ? -74.762 79.576 -56.025 1.00 8.46 365 TYR B CA 1
ATOM 7571 C C . TYR B 1 371 ? -76.055 80.388 -56.031 1.00 6.67 365 TYR B C 1
ATOM 7572 O O . TYR B 1 371 ? -76.425 80.939 -55.002 1.00 6.77 365 TYR B O 1
ATOM 7581 N N . GLN B 1 372 ? -76.723 80.477 -57.183 1.00 5.74 366 GLN B N 1
ATOM 7582 C CA . GLN B 1 372 ? -77.918 81.321 -57.329 1.00 7.73 366 GLN B CA 1
ATOM 7583 C C . GLN B 1 372 ? -78.900 81.192 -56.161 1.00 6.64 366 GLN B C 1
ATOM 7584 O O . GLN B 1 372 ? -79.356 80.086 -55.820 1.00 6.38 366 GLN B O 1
ATOM 7590 N N . GLY B 1 373 ? -79.212 82.321 -55.538 1.00 6.42 367 GLY B N 1
ATOM 7591 C CA . GLY B 1 373 ? -80.109 82.326 -54.398 1.00 5.83 367 GLY B CA 1
ATOM 7592 C C . GLY B 1 373 ? -79.443 82.173 -53.036 1.00 5.53 367 GLY B C 1
ATOM 7593 O O . GLY B 1 373 ? -80.068 82.434 -52.017 1.00 5.70 367 GLY B O 1
ATOM 7594 N N . GLU B 1 374 ? -78.196 81.716 -53.000 1.00 7.45 368 GLU B N 1
ATOM 7595 C CA . GLU B 1 374 ? -77.444 81.675 -51.743 1.00 6.95 368 GLU B CA 1
ATOM 7596 C C . GLU B 1 374 ? -77.359 83.106 -51.177 1.00 7.07 368 GLU B C 1
ATOM 7597 O O . GLU B 1 374 ? -77.403 83.327 -49.969 1.00 6.65 368 GLU B O 1
ATOM 7603 N N . GLU B 1 375 ? -77.273 84.087 -52.065 1.00 5.65 369 GLU B N 1
ATOM 7604 C CA . GLU B 1 375 ? -77.112 85.483 -51.644 1.00 5.43 369 GLU B CA 1
ATOM 7605 C C . GLU B 1 375 ? -78.381 86.046 -51.016 1.00 6.39 369 GLU B C 1
ATOM 7606 O O . GLU B 1 375 ? -78.367 87.119 -50.400 1.00 6.03 369 GLU B O 1
ATOM 7612 N N . LEU B 1 376 ? -79.489 85.332 -51.204 1.00 5.51 370 LEU B N 1
ATOM 7613 C CA . LEU B 1 376 ? -80.766 85.699 -50.617 1.00 5.53 370 LEU B CA 1
ATOM 7614 C C . LEU B 1 376 ? -81.040 84.892 -49.353 1.00 5.87 370 LEU B C 1
ATOM 7615 O O . LEU B 1 376 ? -82.021 85.136 -48.647 1.00 9.82 370 LEU B O 1
ATOM 7620 N N . GLY B 1 377 ? -80.198 83.908 -49.085 1.00 4.04 371 GLY B N 1
ATOM 7621 C CA . GLY B 1 377 ? -80.454 83.005 -47.970 1.00 6.20 371 GLY B CA 1
ATOM 7622 C C . GLY B 1 377 ? -81.645 82.089 -48.249 1.00 7.93 371 GLY B C 1
ATOM 7623 O O . GLY B 1 377 ? -82.385 81.732 -47.333 1.00 7.60 371 GLY B O 1
ATOM 7624 N N . MET B 1 378 ? -81.859 81.736 -49.515 1.00 6.13 372 MET B N 1
ATOM 7625 C CA . MET B 1 378 ? -82.869 80.736 -49.837 1.00 6.15 372 MET B CA 1
ATOM 7626 C C . MET B 1 378 ? -82.598 79.437 -49.054 1.00 7.78 372 MET B C 1
ATOM 7627 O O . MET B 1 378 ? -81.437 79.080 -48.780 1.00 9.08 372 MET B O 1
ATOM 7632 N N . THR B 1 379 ? -83.671 78.740 -48.685 1.00 7.22 373 THR B N 1
ATOM 7633 C CA . THR B 1 379 ? -83.562 77.544 -47.872 1.00 10.87 373 THR B CA 1
ATOM 7634 C C . THR B 1 379 ? -83.967 76.326 -48.695 1.00 9.96 373 THR B C 1
ATOM 7635 O O . THR B 1 379 ? -84.391 76.462 -49.836 1.00 10.90 373 THR B O 1
ATOM 7639 N N . ASN B 1 380 ? -83.830 75.138 -48.121 1.00 12.81 374 ASN B N 1
ATOM 7640 C CA . ASN B 1 380 ? -84.431 73.962 -48.740 1.00 11.99 374 ASN B CA 1
ATOM 7641 C C . ASN B 1 380 ? -85.934 74.210 -48.739 1.00 12.93 374 ASN B C 1
ATOM 7642 O O . ASN B 1 380 ? -86.449 74.893 -47.848 1.00 11.25 374 ASN B O 1
ATOM 7647 N N . PRO B 1 381 ? -86.648 73.669 -49.732 1.00 12.39 375 PRO B N 1
ATOM 7648 C CA . PRO B 1 381 ? -88.066 74.024 -49.858 1.00 12.95 375 PRO B CA 1
ATOM 7649 C C . PRO B 1 381 ? -89.024 73.314 -48.889 1.00 18.77 375 PRO B C 1
ATOM 7650 O O . PRO B 1 381 ? -90.186 73.713 -48.830 1.00 15.82 375 PRO B O 1
ATOM 7654 N N . LYS B 1 382 ? -88.562 72.283 -48.183 1.00 17.57 376 LYS B N 1
ATOM 7655 C CA . LYS B 1 382 ? -89.414 71.475 -47.293 1.00 17.43 376 LYS B CA 1
ATOM 7656 C C . LYS B 1 382 ? -90.694 70.969 -47.973 1.00 19.66 376 LYS B C 1
ATOM 7657 O O . LYS B 1 382 ? -91.785 71.128 -47.428 1.00 21.28 376 LYS B O 1
ATOM 7663 N N . PHE B 1 383 ? -90.567 70.384 -49.160 1.00 17.28 377 PHE B N 1
ATOM 7664 C CA . PHE B 1 383 ? -91.705 69.776 -49.830 1.00 17.63 377 PHE B CA 1
ATOM 7665 C C . PHE B 1 383 ? -92.198 68.588 -48.998 1.00 21.02 377 PHE B C 1
ATOM 7666 O O . PHE B 1 383 ? -91.402 67.719 -48.641 1.00 20.29 377 PHE B O 1
ATOM 7674 N N . ASP B 1 384 ? -93.498 68.542 -48.706 1.00 22.35 378 ASP B N 1
ATOM 7675 C CA . ASP B 1 384 ? -94.036 67.509 -47.808 1.00 27.69 378 ASP B CA 1
ATOM 7676 C C . ASP B 1 384 ? -94.768 66.346 -48.505 1.00 24.26 378 ASP B C 1
ATOM 7677 O O . ASP B 1 384 ? -95.327 65.475 -47.839 1.00 27.86 378 ASP B O 1
ATOM 7682 N N . ASP B 1 385 ? -94.750 66.331 -49.832 1.00 22.40 379 ASP B N 1
ATOM 7683 C CA . ASP B 1 385 ? -95.433 65.289 -50.607 1.00 28.39 379 ASP B CA 1
ATOM 7684 C C . ASP B 1 385 ? -94.636 64.936 -51.861 1.00 23.42 379 ASP B C 1
ATOM 7685 O O . ASP B 1 385 ? -94.066 65.812 -52.512 1.00 21.04 379 ASP B O 1
ATOM 7690 N N . ILE B 1 386 ? -94.598 63.648 -52.192 1.00 18.14 380 ILE B N 1
ATOM 7691 C CA . ILE B 1 386 ? -93.819 63.165 -53.321 1.00 18.36 380 ILE B CA 1
ATOM 7692 C C . ILE B 1 386 ? -94.190 63.821 -54.664 1.00 18.73 380 ILE B C 1
ATOM 7693 O O . ILE B 1 386 ? -93.367 63.896 -55.570 1.00 18.17 380 ILE B O 1
ATOM 7698 N N . SER B 1 387 ? -95.417 64.303 -54.805 1.00 17.09 381 SER B N 1
ATOM 7699 C CA . SER B 1 387 ? -95.813 64.863 -56.083 1.00 18.45 381 SER B CA 1
ATOM 7700 C C . SER B 1 387 ? -95.106 66.195 -56.349 1.00 21.56 381 SER B C 1
ATOM 7701 O O . SER B 1 387 ? -95.083 66.688 -57.483 1.00 17.76 381 SER B O 1
ATOM 7704 N N . LEU B 1 388 ? -94.507 66.761 -55.310 1.00 15.75 382 LEU B N 1
ATOM 7705 C CA . LEU B 1 388 ? -93.779 68.020 -55.460 1.00 19.41 382 LEU B CA 1
ATOM 7706 C C . LEU B 1 388 ? -92.345 67.857 -55.962 1.00 18.28 382 LEU B C 1
ATOM 7707 O O . LEU B 1 388 ? -91.722 68.826 -56.399 1.00 18.38 382 LEU B O 1
ATOM 7712 N N . TYR B 1 389 ? -91.823 66.636 -55.912 1.00 19.12 383 TYR B N 1
ATOM 7713 C CA . TYR B 1 389 ? -90.434 66.381 -56.308 1.00 15.95 383 TYR B CA 1
ATOM 7714 C C . TYR B 1 389 ? -90.299 66.054 -57.799 1.00 16.67 383 TYR B C 1
ATOM 7715 O O . TYR B 1 389 ? -91.291 65.747 -58.464 1.00 16.86 383 TYR B O 1
ATOM 7724 N N . ARG B 1 390 ? -89.073 66.115 -58.318 1.00 14.07 384 ARG B N 1
ATOM 7725 C CA . ARG B 1 390 ? -88.818 65.884 -59.746 1.00 18.48 384 ARG B CA 1
ATOM 7726 C C . ARG B 1 390 ? -87.637 64.943 -60.017 1.00 19.63 384 ARG B C 1
ATOM 7727 O O . ARG B 1 390 ? -87.686 64.114 -60.928 1.00 16.98 384 ARG B O 1
ATOM 7735 N N . ASP B 1 391 ? -86.575 65.106 -59.233 1.00 13.47 385 ASP B N 1
ATOM 7736 C CA . ASP B 1 391 ? -85.346 64.302 -59.317 1.00 16.76 385 ASP B CA 1
ATOM 7737 C C . ASP B 1 391 ? -85.614 62.782 -59.313 1.00 18.39 385 ASP B C 1
ATOM 7738 O O . ASP B 1 391 ? -86.129 62.242 -58.350 1.00 13.94 385 ASP B O 1
ATOM 7743 N N . VAL B 1 392 ? -85.252 62.110 -60.401 1.00 18.36 386 VAL B N 1
ATOM 7744 C CA . VAL B 1 392 ? -85.564 60.694 -60.586 1.00 22.03 386 VAL B CA 1
ATOM 7745 C C . VAL B 1 392 ? -84.972 59.838 -59.460 1.00 18.86 386 VAL B C 1
ATOM 7746 O O . VAL B 1 392 ? -85.534 58.817 -59.088 1.00 21.83 386 VAL B O 1
ATOM 7750 N N . GLU B 1 393 ? -83.854 60.280 -58.901 1.00 14.80 387 GLU B N 1
ATOM 7751 C CA . GLU B 1 393 ? -83.224 59.584 -57.798 1.00 18.86 387 GLU B CA 1
ATOM 7752 C C . GLU B 1 393 ? -84.065 59.716 -56.520 1.00 17.66 387 GLU B C 1
ATOM 7753 O O . GLU B 1 393 ? -84.206 58.758 -55.762 1.00 18.27 387 GLU B O 1
ATOM 7759 N N . SER B 1 394 ? -84.633 60.899 -56.301 1.00 14.03 388 SER B N 1
ATOM 7760 C CA . SER B 1 394 ? -85.574 61.119 -55.206 1.00 17.08 388 SER B CA 1
ATOM 7761 C C . SER B 1 394 ? -86.813 60.233 -55.352 1.00 18.39 388 SER B C 1
ATOM 7762 O O . SER B 1 394 ? -87.283 59.637 -54.380 1.00 14.85 388 SER B O 1
ATOM 7765 N N . LEU B 1 395 ? -87.342 60.166 -56.568 1.00 11.57 389 LEU B N 1
ATOM 7766 C CA . LEU B 1 395 ? -88.570 59.419 -56.803 1.00 19.70 389 LEU B CA 1
ATOM 7767 C C . LEU B 1 395 ? -88.310 57.935 -56.579 1.00 14.21 389 LEU B C 1
ATOM 7768 O O . LEU B 1 395 ? -89.107 57.257 -55.957 1.00 18.34 389 LEU B O 1
ATOM 7773 N N . ASN B 1 396 ? -87.175 57.447 -57.067 1.00 14.41 390 ASN B N 1
ATOM 7774 C CA . ASN B 1 396 ? -86.786 56.069 -56.836 1.00 15.56 390 ASN B CA 1
ATOM 7775 C C . ASN B 1 396 ? -86.541 55.773 -55.351 1.00 18.48 390 ASN B C 1
ATOM 7776 O O . ASN B 1 396 ? -86.841 54.679 -54.870 1.00 14.63 390 ASN B O 1
ATOM 7781 N N . MET B 1 397 ? -85.995 56.741 -54.621 1.00 14.30 391 MET B N 1
ATOM 7782 C CA . MET B 1 397 ? -85.711 56.531 -53.212 1.00 14.64 391 MET B CA 1
ATOM 7783 C C . MET B 1 397 ? -87.015 56.441 -52.428 1.00 15.49 391 MET B C 1
ATOM 7784 O O . MET B 1 397 ? -87.137 55.642 -51.502 1.00 18.56 391 MET B O 1
ATOM 7789 N N . TYR B 1 398 ? -87.990 57.258 -52.801 1.00 11.28 392 TYR B N 1
ATOM 7790 C CA . TYR B 1 398 ? -89.294 57.217 -52.151 1.00 12.40 392 TYR B CA 1
ATOM 7791 C C . TYR B 1 398 ? -89.954 55.863 -52.431 1.00 15.46 392 TYR B C 1
ATOM 7792 O O . TYR B 1 398 ? -90.485 55.238 -51.524 1.00 12.70 392 TYR B O 1
ATOM 7801 N N . ARG B 1 399 ? -89.890 55.422 -53.685 1.00 14.56 393 ARG B N 1
ATOM 7802 C CA . ARG B 1 399 ? -90.516 54.171 -54.115 1.00 18.67 393 ARG B CA 1
ATOM 7803 C C . ARG B 1 399 ? -89.964 53.001 -53.322 1.00 18.30 393 ARG B C 1
ATOM 7804 O O . ARG B 1 399 ? -90.714 52.170 -52.802 1.00 18.99 393 ARG B O 1
ATOM 7812 N N . ILE B 1 400 ? -88.645 52.946 -53.210 1.00 15.82 394 ILE B N 1
ATOM 7813 C CA . ILE B 1 400 ? -87.996 51.799 -52.587 1.00 16.50 394 ILE B CA 1
ATOM 7814 C C . ILE B 1 400 ? -88.207 51.780 -51.073 1.00 18.16 394 ILE B C 1
ATOM 7815 O O . ILE B 1 400 ? -88.569 50.745 -50.496 1.00 16.18 394 ILE B O 1
ATOM 7820 N N . LEU B 1 401 ? -88.035 52.930 -50.434 1.00 13.54 395 LEU B N 1
ATOM 7821 C CA . LEU B 1 401 ? -88.259 53.013 -48.997 1.00 17.68 395 LEU B CA 1
ATOM 7822 C C . LEU B 1 401 ? -89.708 52.677 -48.607 1.00 14.98 395 LEU B C 1
ATOM 7823 O O . LEU B 1 401 ? -89.939 52.033 -47.598 1.00 16.94 395 LEU B O 1
ATOM 7828 N N . LYS B 1 402 ? -90.672 53.121 -49.401 1.00 16.85 396 LYS B N 1
ATOM 7829 C CA . LYS B 1 402 ? -92.068 52.826 -49.119 1.00 18.58 396 LYS B CA 1
ATOM 7830 C C . LYS B 1 402 ? -92.325 51.318 -49.236 1.00 19.82 396 LYS B C 1
ATOM 7831 O O . LYS B 1 402 ? -92.884 50.713 -48.324 1.00 22.03 396 LYS B O 1
ATOM 7837 N N . GLU B 1 403 ? -91.875 50.727 -50.342 1.00 18.64 397 GLU B N 1
ATOM 7838 C CA . GLU B 1 403 ? -91.891 49.281 -50.540 1.00 18.98 397 GLU B CA 1
ATOM 7839 C C . GLU B 1 403 ? -91.356 48.524 -49.337 1.00 17.08 397 GLU B C 1
ATOM 7840 O O . GLU B 1 403 ? -91.829 47.446 -49.028 1.00 18.30 397 GLU B O 1
ATOM 7846 N N . ALA B 1 404 ? -90.355 49.079 -48.667 1.00 15.63 398 ALA B N 1
ATOM 7847 C CA . ALA B 1 404 ? -89.722 48.370 -47.571 1.00 16.14 398 ALA B CA 1
ATOM 7848 C C . ALA B 1 404 ? -90.344 48.707 -46.213 1.00 15.26 398 ALA B C 1
ATOM 7849 O O . ALA B 1 404 ? -89.857 48.272 -45.178 1.00 15.27 398 ALA B O 1
ATOM 7851 N N . GLY B 1 405 ? -91.420 49.482 -46.224 1.00 14.03 399 GLY B N 1
ATOM 7852 C CA . GLY B 1 405 ? -92.189 49.716 -45.014 1.00 22.05 399 GLY B CA 1
ATOM 7853 C C . GLY B 1 405 ? -91.851 50.963 -44.220 1.00 22.84 399 GLY B C 1
ATOM 7854 O O . GLY B 1 405 ? -92.398 51.177 -43.144 1.00 20.50 399 GLY B O 1
ATOM 7855 N N . LYS B 1 406 ? -90.948 51.791 -44.734 1.00 21.28 400 LYS B N 1
ATOM 7856 C CA . LYS B 1 406 ? -90.622 53.038 -44.050 1.00 19.67 400 LYS B CA 1
ATOM 7857 C C . LYS B 1 406 ? -91.860 53.941 -44.060 1.00 21.35 400 LYS B C 1
ATOM 7858 O O . LYS B 1 406 ? -92.440 54.191 -45.118 1.00 22.36 400 LYS B O 1
ATOM 7864 N N . PRO B 1 407 ? -92.287 54.419 -42.880 1.00 16.32 401 PRO B N 1
ATOM 7865 C CA . PRO B 1 407 ? -93.499 55.236 -42.873 1.00 19.78 401 PRO B CA 1
ATOM 7866 C C . PRO B 1 407 ? -93.309 56.532 -43.660 1.00 26.44 401 PRO B C 1
ATOM 7867 O O . PRO B 1 407 ? -92.191 57.057 -43.733 1.00 22.16 401 PRO B O 1
ATOM 7871 N N . GLU B 1 408 ? -94.399 57.015 -44.249 1.00 19.93 402 GLU B N 1
ATOM 7872 C CA . GLU B 1 408 ? -94.390 58.169 -45.144 1.00 24.90 402 GLU B CA 1
ATOM 7873 C C . GLU B 1 408 ? -93.638 59.375 -44.603 1.00 28.42 402 GLU B C 1
ATOM 7874 O O . GLU B 1 408 ? -92.839 59.983 -45.320 1.00 23.71 402 GLU B O 1
ATOM 7880 N N . ALA B 1 409 ? -93.896 59.720 -43.344 1.00 21.78 403 ALA B N 1
ATOM 7881 C CA . ALA B 1 409 ? -93.330 60.923 -42.765 1.00 23.71 403 ALA B CA 1
ATOM 7882 C C . ALA B 1 409 ? -91.822 60.801 -42.652 1.00 23.94 403 ALA B C 1
ATOM 7883 O O . ALA B 1 409 ? -91.103 61.785 -42.771 1.00 23.81 403 ALA B O 1
ATOM 7885 N N . GLU B 1 410 ? -91.337 59.588 -42.432 1.00 18.76 404 GLU B N 1
ATOM 7886 C CA . GLU B 1 410 ? -89.906 59.383 -42.291 1.00 23.06 404 GLU B CA 1
ATOM 7887 C C . GLU B 1 410 ? -89.198 59.438 -43.638 1.00 23.00 404 GLU B C 1
ATOM 7888 O O . GLU B 1 410 ? -88.052 59.883 -43.727 1.00 19.97 404 GLU B O 1
ATOM 7894 N N . ILE B 1 411 ? -89.882 58.981 -44.679 1.00 18.63 405 ILE B N 1
ATOM 7895 C CA . ILE B 1 411 ? -89.364 59.096 -46.036 1.00 18.26 405 ILE B CA 1
ATOM 7896 C C . ILE B 1 411 ? -89.276 60.569 -46.417 1.00 18.56 405 ILE B C 1
ATOM 7897 O O . ILE B 1 411 ? -88.245 61.031 -46.890 1.00 16.69 405 ILE B O 1
ATOM 7902 N N . ILE B 1 412 ? -90.376 61.288 -46.229 1.00 18.08 406 ILE B N 1
ATOM 7903 C CA . ILE B 1 412 ? -90.421 62.722 -46.495 1.00 19.76 406 ILE B CA 1
ATOM 7904 C C . ILE B 1 412 ? -89.326 63.497 -45.752 1.00 19.41 406 ILE B C 1
ATOM 7905 O O . ILE B 1 412 ? -88.738 64.403 -46.318 1.00 18.05 406 ILE B O 1
ATOM 7910 N N . GLU B 1 413 ? -89.031 63.134 -44.504 1.00 19.86 407 GLU B N 1
ATOM 7911 C CA . GLU B 1 413 ? -87.965 63.822 -43.779 1.00 22.27 407 GLU B CA 1
ATOM 7912 C C . GLU B 1 413 ? -86.603 63.569 -44.413 1.00 18.60 407 GLU B C 1
ATOM 7913 O O . GLU B 1 413 ? -85.726 64.423 -44.394 1.00 17.72 407 GLU B O 1
ATOM 7919 N N . ILE B 1 414 ? -86.420 62.393 -44.989 1.00 16.13 408 ILE B N 1
ATOM 7920 C CA . ILE B 1 414 ? -85.175 62.127 -45.671 1.00 11.93 408 ILE B CA 1
ATOM 7921 C C . ILE B 1 414 ? -85.087 62.946 -46.946 1.00 13.64 408 ILE B C 1
ATOM 7922 O O . ILE B 1 414 ? -84.045 63.494 -47.238 1.00 14.89 408 ILE B O 1
ATOM 7927 N N . LEU B 1 415 ? -86.187 63.045 -47.689 1.00 13.34 409 LEU B N 1
ATOM 7928 C CA . LEU B 1 415 ? -86.172 63.792 -48.944 1.00 14.29 409 LEU B CA 1
ATOM 7929 C C . LEU B 1 415 ? -86.017 65.281 -48.689 1.00 11.76 409 LEU B C 1
ATOM 7930 O O . LEU B 1 415 ? -85.406 65.969 -49.485 1.00 12.75 409 LEU B O 1
ATOM 7935 N N . LYS B 1 416 ? -86.595 65.772 -47.592 1.00 12.85 410 LYS B N 1
ATOM 7936 C CA . LYS B 1 416 ? -86.461 67.178 -47.205 1.00 11.01 410 LYS B CA 1
ATOM 7937 C C . LYS B 1 416 ? -85.012 67.598 -46.974 1.00 12.93 410 LYS B C 1
ATOM 7938 O O . LYS B 1 416 ? -84.633 68.717 -47.311 1.00 14.44 410 LYS B O 1
ATOM 7944 N N . ALA B 1 417 ? -84.211 66.703 -46.393 1.00 13.57 411 ALA B N 1
ATOM 7945 C CA . ALA B 1 417 ? -82.804 66.983 -46.125 1.00 14.58 411 ALA B CA 1
ATOM 7946 C C . ALA B 1 417 ? -81.885 66.649 -47.281 1.00 15.94 411 ALA B C 1
ATOM 7947 O O . ALA B 1 417 ? -80.822 67.245 -47.384 1.00 15.58 411 ALA B O 1
ATOM 7949 N N . LYS B 1 418 ? -82.275 65.703 -48.144 1.00 13.85 412 LYS B N 1
ATOM 7950 C CA . LYS B 1 418 ? -81.318 65.119 -49.084 1.00 13.58 412 LYS B CA 1
ATOM 7951 C C . LYS B 1 418 ? -81.658 65.149 -50.574 1.00 13.19 412 LYS B C 1
ATOM 7952 O O . LYS B 1 418 ? -80.785 64.883 -51.389 1.00 12.30 412 LYS B O 1
ATOM 7958 N N . SER B 1 419 ? -82.907 65.428 -50.941 1.00 9.90 413 SER B N 1
ATOM 7959 C CA . SER B 1 419 ? -83.265 65.408 -52.352 1.00 12.35 413 SER B CA 1
ATOM 7960 C C . SER B 1 419 ? -82.368 66.362 -53.132 1.00 13.24 413 SER B C 1
ATOM 7961 O O . SER B 1 419 ? -82.059 67.450 -52.667 1.00 10.09 413 SER B O 1
ATOM 7964 N N . ARG B 1 420 ? -81.937 65.923 -54.308 1.00 13.92 414 ARG B N 1
ATOM 7965 C CA . ARG B 1 420 ? -81.160 66.759 -55.201 1.00 15.31 414 ARG B CA 1
ATOM 7966 C C . ARG B 1 420 ? -82.031 67.846 -55.822 1.00 13.04 414 ARG B C 1
ATOM 7967 O O . ARG B 1 420 ? -81.521 68.696 -56.525 1.00 14.69 414 ARG B O 1
ATOM 7975 N N . ASP B 1 421 ? -83.338 67.821 -55.570 1.00 12.56 415 ASP B N 1
ATOM 7976 C CA . ASP B 1 421 ? -84.213 68.915 -56.003 1.00 12.06 415 ASP B CA 1
ATOM 7977 C C . ASP B 1 421 ? -84.049 70.172 -55.150 1.00 10.57 415 ASP B C 1
ATOM 7978 O O . ASP B 1 421 ? -84.442 71.260 -55.563 1.00 10.68 415 ASP B O 1
ATOM 7983 N N . ASN B 1 422 ? -83.520 70.017 -53.941 1.00 10.18 416 ASN B N 1
ATOM 7984 C CA . ASN B 1 422 ? -83.690 71.052 -52.936 1.00 8.78 416 ASN B CA 1
ATOM 7985 C C . ASN B 1 422 ? -83.046 72.400 -53.276 1.00 9.54 416 ASN B C 1
ATOM 7986 O O . ASN B 1 422 ? -83.549 73.440 -52.876 1.00 11.60 416 ASN B O 1
ATOM 7991 N N . SER B 1 423 ? -81.947 72.382 -54.015 1.00 6.58 417 SER B N 1
ATOM 7992 C CA . SER B 1 423 ? -81.355 73.647 -54.446 1.00 9.44 417 SER B CA 1
ATOM 7993 C C . SER B 1 423 ? -81.695 73.928 -55.906 1.00 10.74 417 SER B C 1
ATOM 7994 O O . SER B 1 423 ? -81.044 74.742 -56.547 1.00 8.92 417 SER B O 1
ATOM 7997 N N . ARG B 1 424 ? -82.739 73.272 -56.417 1.00 10.13 418 ARG B N 1
ATOM 7998 C CA . ARG B 1 424 ? -83.159 73.464 -57.812 1.00 11.17 418 ARG B CA 1
ATOM 7999 C C . ARG B 1 424 ? -84.495 74.186 -57.942 1.00 9.25 418 ARG B C 1
ATOM 8000 O O . ARG B 1 424 ? -85.024 74.331 -59.046 1.00 10.22 418 ARG B O 1
ATOM 8008 N N . THR B 1 425 ? -85.046 74.659 -56.836 1.00 6.42 419 THR B N 1
ATOM 8009 C CA . THR B 1 425 ? -86.289 75.409 -56.958 1.00 7.56 419 THR B CA 1
ATOM 8010 C C . THR B 1 425 ? -85.959 76.796 -57.527 1.00 10.20 419 THR B C 1
ATOM 8011 O O . THR B 1 425 ? -84.803 77.240 -57.479 1.00 9.40 419 THR B O 1
ATOM 8015 N N . PRO B 1 426 ? -86.958 77.454 -58.121 1.00 8.91 420 PRO B N 1
ATOM 8016 C CA . PRO B 1 426 ? -86.687 78.672 -58.881 1.00 8.79 420 PRO B CA 1
ATOM 8017 C C . PRO B 1 426 ? -86.154 79.796 -57.992 1.00 8.04 420 PRO B C 1
ATOM 8018 O O . PRO B 1 426 ? -86.591 79.969 -56.843 1.00 7.77 420 PRO B O 1
ATOM 8022 N N . VAL B 1 427 ? -85.194 80.537 -58.515 1.00 5.61 421 VAL B N 1
ATOM 8023 C CA . VAL B 1 427 ? -84.701 81.713 -57.803 1.00 6.15 421 VAL B CA 1
ATOM 8024 C C . VAL B 1 427 ? -85.883 82.626 -57.480 1.00 4.67 421 VAL B C 1
ATOM 8025 O O . VAL B 1 427 ? -86.729 82.889 -58.332 1.00 7.10 421 VAL B O 1
ATOM 8029 N N . GLN B 1 428 ? -85.965 83.072 -56.235 1.00 7.21 422 GLN B N 1
ATOM 8030 C CA . GLN B 1 428 ? -87.102 83.860 -55.780 1.00 6.67 422 GLN B CA 1
ATOM 8031 C C . GLN B 1 428 ? -86.870 85.378 -55.990 1.00 8.02 422 GLN B C 1
ATOM 8032 O O . GLN B 1 428 ? -86.243 86.035 -55.173 1.00 6.18 422 GLN B O 1
ATOM 8038 N N . TRP B 1 429 ? -87.370 85.918 -57.103 1.00 7.71 423 TRP B N 1
ATOM 8039 C CA . TRP B 1 429 ? -87.083 87.309 -57.503 1.00 6.92 423 TRP B CA 1
ATOM 8040 C C . TRP B 1 429 ? -87.878 88.394 -56.769 1.00 10.51 423 TRP B C 1
ATOM 8041 O O . TRP B 1 429 ? -87.351 89.470 -56.457 1.00 7.71 423 TRP B O 1
ATOM 8052 N N . ASN B 1 430 ? -89.150 88.122 -56.511 1.00 9.98 424 ASN B N 1
ATOM 8053 C CA . ASN B 1 430 ? -90.020 89.128 -55.912 1.00 13.31 424 ASN B CA 1
ATOM 8054 C C . ASN B 1 430 ? -91.220 88.466 -55.251 1.00 15.18 424 ASN B C 1
ATOM 8055 O O . ASN B 1 430 ? -91.289 87.247 -55.210 1.00 11.36 424 ASN B O 1
ATOM 8060 N N . GLY B 1 431 ? -92.149 89.262 -54.729 1.00 11.49 425 GLY B N 1
ATOM 8061 C CA . GLY B 1 431 ? -93.314 88.712 -54.064 1.00 19.26 425 GLY B CA 1
ATOM 8062 C C . GLY B 1 431 ? -94.537 88.492 -54.950 1.00 21.38 425 GLY B C 1
ATOM 8063 O O . GLY B 1 431 ? -95.626 88.286 -54.427 1.00 23.92 425 GLY B O 1
ATOM 8064 N N . GLU B 1 432 ? -94.367 88.541 -56.273 1.00 18.13 426 GLU B N 1
ATOM 8065 C CA . GLU B 1 432 ? -95.462 88.262 -57.207 1.00 19.25 426 GLU B CA 1
ATOM 8066 C C . GLU B 1 432 ? -95.642 86.757 -57.403 1.00 20.26 426 GLU B C 1
ATOM 8067 O O . GLU B 1 432 ? -94.950 85.957 -56.782 1.00 13.16 426 GLU B O 1
ATOM 8073 N N . GLU B 1 433 ? -96.576 86.376 -58.269 1.00 20.79 427 GLU B N 1
ATOM 8074 C CA . GLU B 1 433 ? -96.873 84.964 -58.505 1.00 20.73 427 GLU B CA 1
ATOM 8075 C C . GLU B 1 433 ? -95.625 84.174 -58.899 1.00 19.65 427 GLU B C 1
ATOM 8076 O O . GLU B 1 433 ? -94.833 84.629 -59.728 1.00 20.58 427 GLU B O 1
ATOM 8082 N N . ASN B 1 434 ? -95.459 83.008 -58.278 1.00 18.88 428 ASN B N 1
ATOM 8083 C CA . ASN B 1 434 ? -94.269 82.177 -58.439 1.00 18.96 428 ASN B CA 1
ATOM 8084 C C . ASN B 1 434 ? -92.966 82.942 -58.248 1.00 15.05 428 ASN B C 1
ATOM 8085 O O . ASN B 1 434 ? -91.994 82.695 -58.947 1.00 11.16 428 ASN B O 1
ATOM 8090 N N . ALA B 1 435 ? -92.993 83.904 -57.333 1.00 11.75 429 ALA B N 1
ATOM 8091 C CA . ALA B 1 435 ? -91.822 84.692 -56.978 1.00 14.99 429 ALA B CA 1
ATOM 8092 C C . ALA B 1 435 ? -91.247 85.414 -58.184 1.00 12.90 429 ALA B C 1
ATOM 8093 O O . ALA B 1 435 ? -90.069 85.795 -58.180 1.00 12.52 429 ALA B O 1
ATOM 8095 N N . GLY B 1 436 ? -92.076 85.596 -59.213 1.00 11.70 430 GLY B N 1
ATOM 8096 C CA . GLY B 1 436 ? -91.668 86.318 -60.405 1.00 10.60 430 GLY B CA 1
ATOM 8097 C C . GLY B 1 436 ? -90.656 85.585 -61.266 1.00 12.01 430 GLY B C 1
ATOM 8098 O O . GLY B 1 436 ? -90.000 86.191 -62.123 1.00 11.04 430 GLY B O 1
ATOM 8099 N N . PHE B 1 437 ? -90.548 84.274 -61.059 1.00 9.69 431 PHE B N 1
ATOM 8100 C CA . PHE B 1 437 ? -89.666 83.419 -61.867 1.00 10.09 431 PHE B CA 1
ATOM 8101 C C . PHE B 1 437 ? -90.236 83.192 -63.255 1.00 11.38 431 PHE B C 1
ATOM 8102 O O . PHE B 1 437 ? -89.501 83.187 -64.259 1.00 9.04 431 PHE B O 1
ATOM 8110 N N . THR B 1 438 ? -91.561 83.014 -63.302 1.00 11.04 432 THR B N 1
ATOM 8111 C CA . THR B 1 438 ? -92.249 82.721 -64.548 1.00 12.29 432 THR B CA 1
ATOM 8112 C C . THR B 1 438 ? -93.663 83.301 -64.540 1.00 17.40 432 THR B C 1
ATOM 8113 O O . THR B 1 438 ? -94.274 83.456 -63.482 1.00 15.24 432 THR B O 1
ATOM 8117 N N . ALA B 1 439 ? -94.180 83.631 -65.718 1.00 18.99 433 ALA B N 1
ATOM 8118 C CA . ALA B 1 439 ? -95.586 84.000 -65.845 1.00 16.68 433 ALA B CA 1
ATOM 8119 C C . ALA B 1 439 ? -96.444 82.737 -66.010 1.00 21.57 433 ALA B C 1
ATOM 8120 O O . ALA B 1 439 ? -97.672 82.789 -65.925 1.00 24.88 433 ALA B O 1
ATOM 8122 N N . GLY B 1 440 ? -95.794 81.601 -66.238 1.00 16.30 434 GLY B N 1
ATOM 8123 C CA . GLY B 1 440 ? -96.507 80.354 -66.431 1.00 18.61 434 GLY B CA 1
ATOM 8124 C C . GLY B 1 440 ? -96.533 79.506 -65.175 1.00 21.16 434 GLY B C 1
ATOM 8125 O O . GLY B 1 440 ? -96.6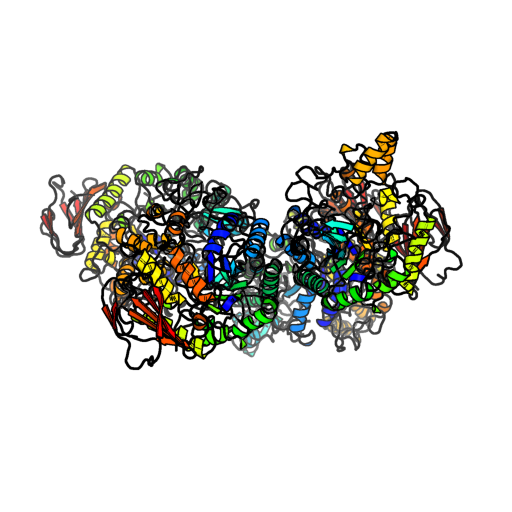62 80.023 -64.067 1.00 17.98 434 GLY B O 1
ATOM 8126 N N . THR B 1 441 ? -96.404 78.195 -65.355 1.00 16.85 435 THR B N 1
ATOM 8127 C CA . THR B 1 441 ? -96.338 77.275 -64.237 1.00 14.72 435 THR B CA 1
ATOM 8128 C C . THR B 1 441 ? -94.912 76.726 -64.163 1.00 17.86 435 THR B C 1
ATOM 8129 O O . THR B 1 441 ? -94.428 76.150 -65.122 1.00 14.15 435 THR B O 1
ATOM 8133 N N . PRO B 1 442 ? -94.224 76.932 -63.027 1.00 14.99 436 PRO B N 1
ATOM 8134 C CA . PRO B 1 442 ? -92.816 76.537 -62.954 1.00 14.20 436 PRO B CA 1
ATOM 8135 C C . PRO B 1 442 ? -92.634 75.017 -63.001 1.00 15.53 436 PRO B C 1
ATOM 8136 O O . PRO B 1 442 ? -93.472 74.269 -62.489 1.00 15.94 436 PRO B O 1
ATOM 8140 N N . TRP B 1 443 ? -91.549 74.572 -63.620 1.00 11.40 437 TRP B N 1
ATOM 8141 C CA . TRP B 1 443 ? -91.281 73.151 -63.773 1.00 17.90 437 TRP B CA 1
ATOM 8142 C C . TRP B 1 443 ? -91.144 72.430 -62.435 1.00 15.54 437 TRP B C 1
ATOM 8143 O O . TRP B 1 443 ? -91.369 71.229 -62.342 1.00 16.03 437 TRP B O 1
ATOM 8154 N N . ILE B 1 444 ? -90.762 73.175 -61.404 1.00 13.46 438 ILE B N 1
ATOM 8155 C CA . ILE B 1 444 ? -90.629 72.655 -60.054 1.00 11.15 438 ILE B CA 1
ATOM 8156 C C . ILE B 1 444 ? -91.231 73.749 -59.178 1.00 15.15 438 ILE B C 1
ATOM 8157 O O . ILE B 1 444 ? -91.097 74.930 -59.490 1.00 15.16 438 ILE B O 1
ATOM 8162 N N . PRO B 1 445 ? -91.958 73.378 -58.114 1.00 13.54 439 PRO B N 1
ATOM 8163 C CA . PRO B 1 445 ? -92.711 74.404 -57.374 1.00 14.01 439 PRO B CA 1
ATOM 8164 C C . PRO B 1 445 ? -91.853 75.422 -56.608 1.00 15.83 439 PRO B C 1
ATOM 8165 O O . PRO B 1 445 ? -90.712 75.114 -56.257 1.00 13.08 439 PRO B O 1
ATOM 8169 N N . VAL B 1 446 ? -92.420 76.598 -56.341 1.00 13.18 440 VAL B N 1
ATOM 8170 C CA . VAL B 1 446 ? -91.835 77.571 -55.426 1.00 15.82 440 VAL B CA 1
ATOM 8171 C C . VAL B 1 446 ? -92.442 77.396 -54.029 1.00 16.12 440 VAL B C 1
ATOM 8172 O O . VAL B 1 446 ? -93.655 77.456 -53.873 1.00 19.84 440 VAL B O 1
ATOM 8176 N N . PRO B 1 447 ? -91.604 77.190 -53.011 1.00 13.36 441 PRO B N 1
ATOM 8177 C CA . PRO B 1 447 ? -92.097 77.170 -51.626 1.00 17.64 441 PRO B CA 1
ATOM 8178 C C . PRO B 1 447 ? -92.721 78.491 -51.190 1.00 19.46 441 PRO B C 1
ATOM 8179 O O . PRO B 1 447 ? -92.326 79.560 -51.680 1.00 18.99 441 PRO B O 1
ATOM 8183 N N . ASP B 1 448 ? -93.676 78.408 -50.262 1.00 19.73 442 ASP B N 1
ATOM 8184 C CA . ASP B 1 448 ? -94.422 79.568 -49.758 1.00 18.71 442 ASP B CA 1
ATOM 8185 C C . ASP B 1 448 ? -93.546 80.704 -49.248 1.00 17.57 442 ASP B C 1
ATOM 8186 O O . ASP B 1 448 ? -93.957 81.869 -49.284 1.00 18.74 442 ASP B O 1
ATOM 8191 N N . ASN B 1 449 ? -92.351 80.370 -48.763 1.00 14.65 443 ASN B N 1
ATOM 8192 C CA . ASN B 1 449 ? -91.486 81.376 -48.143 1.00 16.60 443 ASN B CA 1
ATOM 8193 C C . ASN B 1 449 ? -91.013 82.507 -49.063 1.00 16.30 443 ASN B C 1
ATOM 8194 O O . ASN B 1 449 ? -90.367 83.446 -48.595 1.00 16.71 443 ASN B O 1
ATOM 8199 N N . TYR B 1 450 ? -91.277 82.404 -50.364 1.00 13.93 444 TYR B N 1
ATOM 8200 C CA . TYR B 1 450 ? -90.864 83.453 -51.292 1.00 12.84 444 TYR B CA 1
ATOM 8201 C C . TYR B 1 450 ? -91.443 84.817 -50.929 1.00 15.14 444 TYR B C 1
ATOM 8202 O O . TYR B 1 450 ? -90.906 85.858 -51.324 1.00 18.21 444 TYR B O 1
ATOM 8211 N N . LYS B 1 451 ? -92.538 84.818 -50.183 1.00 18.35 445 LYS B N 1
ATOM 8212 C CA . LYS B 1 451 ? -93.165 86.072 -49.782 1.00 19.59 445 LYS B CA 1
ATOM 8213 C C . LYS B 1 451 ? -92.280 86.881 -48.846 1.00 18.40 445 LYS B C 1
ATOM 8214 O O . LYS B 1 451 ? -92.362 88.101 -48.811 1.00 22.33 445 LYS B O 1
ATOM 8220 N N . GLU B 1 452 ? -91.442 86.186 -48.093 1.00 14.04 446 GLU B N 1
ATOM 8221 C CA . GLU B 1 452 ? -90.485 86.821 -47.206 1.00 16.81 446 GLU B CA 1
ATOM 8222 C C . GLU B 1 452 ? -89.071 86.796 -47.783 1.00 18.50 446 GLU B C 1
ATOM 8223 O O . GLU B 1 452 ? -88.281 87.694 -47.526 1.00 18.28 446 GLU B O 1
ATOM 8229 N N . ILE B 1 453 ? -88.751 85.758 -48.549 1.00 10.91 447 ILE B N 1
ATOM 8230 C CA . ILE B 1 453 ? -87.392 85.553 -49.023 1.00 9.89 447 ILE B CA 1
ATOM 8231 C C . ILE B 1 453 ? -87.371 85.760 -50.531 1.00 10.81 447 ILE B C 1
ATOM 8232 O O . ILE B 1 453 ? -87.785 84.890 -51.288 1.00 11.75 447 ILE B O 1
ATOM 8237 N N . ASN B 1 454 ? -86.920 86.928 -50.961 1.00 8.12 448 ASN B N 1
ATOM 8238 C CA . ASN B 1 454 ? -86.869 87.256 -52.379 1.00 8.20 448 ASN B CA 1
ATOM 8239 C C . ASN B 1 454 ? -85.924 88.432 -52.638 1.00 9.70 448 ASN B C 1
ATOM 8240 O O . ASN B 1 454 ? -85.646 89.218 -51.738 1.00 8.56 448 ASN B O 1
ATOM 8245 N N . ALA B 1 455 ? -85.434 88.528 -53.870 1.00 7.30 449 ALA B N 1
ATOM 8246 C CA . ALA B 1 455 ? -84.471 89.534 -54.255 1.00 5.73 449 ALA B CA 1
ATOM 8247 C C . ALA B 1 455 ? -84.944 90.973 -54.068 1.00 9.20 449 ALA B C 1
ATOM 8248 O O . ALA B 1 455 ? -84.169 91.815 -53.629 1.00 6.27 449 ALA B O 1
ATOM 8250 N N . GLU B 1 456 ? -86.191 91.258 -54.431 1.00 9.16 450 GLU B N 1
ATOM 8251 C CA . GLU B 1 456 ? -86.718 92.624 -54.341 1.00 9.09 450 GLU B CA 1
ATOM 8252 C C . GLU B 1 456 ? -86.668 93.072 -52.891 1.00 13.07 450 GLU B C 1
ATOM 8253 O O . GLU B 1 456 ? -86.212 94.174 -52.570 1.00 11.64 450 GLU B O 1
ATOM 8259 N N . GLU B 1 457 ? -87.110 92.184 -52.014 1.00 9.19 451 GLU B N 1
ATOM 8260 C CA . GLU B 1 457 ? -87.071 92.417 -50.580 1.00 10.35 451 GLU B CA 1
ATOM 8261 C C . GLU B 1 457 ? -85.629 92.662 -50.075 1.00 12.05 451 GLU B C 1
ATOM 8262 O O . GLU B 1 457 ? -85.365 93.636 -49.365 1.00 9.15 451 GLU B O 1
ATOM 8268 N N . ALA B 1 458 ? -84.698 91.791 -50.461 1.00 9.46 452 ALA B N 1
ATOM 8269 C CA . ALA B 1 458 ? -83.312 91.885 -50.001 1.00 9.21 452 ALA B CA 1
ATOM 8270 C C . ALA B 1 458 ? -82.605 93.135 -50.498 1.00 9.53 452 ALA B C 1
ATOM 8271 O O . ALA B 1 458 ? -81.803 93.736 -49.771 1.00 8.11 452 ALA B O 1
ATOM 8273 N N . LEU B 1 459 ? -82.877 93.508 -51.744 1.00 6.38 453 LEU B N 1
ATOM 8274 C CA . LEU B 1 459 ? -82.258 94.695 -52.316 1.00 6.74 453 LEU B CA 1
ATOM 8275 C C . LEU B 1 459 ? -82.714 96.000 -51.640 1.00 8.05 453 LEU B C 1
ATOM 8276 O O . LEU B 1 459 ? -82.010 97.010 -51.698 1.00 9.24 453 LEU B O 1
ATOM 8281 N N . ASN B 1 460 ? -83.876 95.980 -50.996 1.00 7.69 454 ASN B N 1
ATOM 8282 C CA . ASN B 1 460 ? -84.389 97.177 -50.305 1.00 9.28 454 ASN B CA 1
ATOM 8283 C C . ASN B 1 460 ? -84.139 97.158 -48.782 1.00 11.97 454 ASN B C 1
ATOM 8284 O O . ASN B 1 460 ? -84.645 98.006 -48.060 1.00 11.38 454 ASN B O 1
ATOM 8289 N N . ASP B 1 461 ? -83.365 96.184 -48.309 1.00 8.88 455 ASP B N 1
ATOM 8290 C CA . ASP B 1 461 ? -83.009 96.070 -46.903 1.00 8.51 455 ASP B CA 1
ATOM 8291 C C . ASP B 1 461 ? -81.491 96.171 -46.762 1.00 7.54 455 ASP B C 1
ATOM 8292 O O . ASP B 1 461 ? -80.775 95.245 -47.109 1.00 8.04 455 ASP B O 1
ATOM 8297 N N . PRO B 1 462 ? -80.993 97.302 -46.237 1.00 7.39 456 PRO B N 1
ATOM 8298 C CA . PRO B 1 462 ? -79.537 97.494 -46.113 1.00 7.37 456 PRO B CA 1
ATOM 8299 C C . PRO B 1 462 ? -78.861 96.426 -45.250 1.00 9.84 456 PRO B C 1
ATOM 8300 O O . PRO B 1 462 ? -77.662 96.189 -45.372 1.00 10.18 456 PRO B O 1
ATOM 8304 N N . ASP B 1 463 ? -79.629 95.771 -44.393 1.00 10.79 457 ASP B N 1
ATOM 8305 C CA . ASP B 1 463 ? -79.076 94.732 -43.540 1.00 13.38 457 ASP B CA 1
ATOM 8306 C C . ASP B 1 463 ? -79.289 93.334 -44.129 1.00 12.12 457 ASP B C 1
ATOM 8307 O O . ASP B 1 463 ? -79.206 92.336 -43.419 1.00 8.93 457 ASP B O 1
ATOM 8312 N N . SER B 1 464 ? -79.551 93.259 -45.430 1.00 9.29 458 SER B N 1
ATOM 8313 C CA . SER B 1 464 ? -79.892 91.967 -46.039 1.00 7.56 458 SER B CA 1
ATOM 8314 C C . SER B 1 464 ? -78.690 91.054 -46.195 1.00 7.84 458 SER B C 1
ATOM 8315 O O . SER B 1 464 ? -77.544 91.489 -46.135 1.00 4.04 458 SER B O 1
ATOM 8318 N N . ILE B 1 465 ? -78.960 89.767 -46.383 1.00 4.12 459 ILE B N 1
ATOM 8319 C CA . ILE B 1 465 ? -77.912 88.836 -46.699 1.00 5.19 459 ILE B CA 1
ATOM 8320 C C . ILE B 1 465 ? -77.240 89.269 -48.008 1.00 5.03 459 ILE B C 1
ATOM 8321 O O . ILE B 1 465 ? -76.031 89.126 -48.179 1.00 4.84 459 ILE B O 1
ATOM 8326 N N . PHE B 1 466 ? -78.028 89.802 -48.926 1.00 3.80 460 PHE B N 1
ATOM 8327 C CA . PHE B 1 466 ? -77.481 90.184 -50.234 1.00 4.01 460 PHE B CA 1
ATOM 8328 C C . PHE B 1 466 ? -76.316 91.179 -50.067 1.00 5.89 460 PHE B C 1
ATOM 8329 O O . PHE B 1 466 ? -75.240 90.981 -50.629 1.00 4.11 460 PHE B O 1
ATOM 8337 N N . TYR B 1 467 ? -76.539 92.242 -49.298 1.00 6.42 461 TYR B N 1
ATOM 8338 C CA . TYR B 1 467 ? -75.507 93.267 -49.112 1.00 6.65 461 TYR B CA 1
ATOM 8339 C C . TYR B 1 467 ? -74.288 92.781 -48.309 1.00 6.16 461 TYR B C 1
ATOM 8340 O O . TYR B 1 467 ? -73.185 93.297 -48.482 1.00 6.83 461 TYR B O 1
ATOM 8349 N N . HIS B 1 468 ? -74.488 91.800 -47.436 1.00 5.58 462 HIS B N 1
ATOM 8350 C CA . HIS B 1 468 ? -73.356 91.147 -46.754 1.00 7.25 462 HIS B CA 1
ATOM 8351 C C . HIS B 1 468 ? -72.448 90.434 -47.763 1.00 6.92 462 HIS B C 1
ATOM 8352 O O . HIS B 1 468 ? -71.223 90.567 -47.704 1.00 4.77 462 HIS B O 1
ATOM 8359 N N . TYR B 1 469 ? -73.051 89.684 -48.691 1.00 6.11 463 TYR B N 1
ATOM 8360 C CA . TYR B 1 469 ? -72.291 89.024 -49.766 1.00 4.61 463 TYR B CA 1
ATOM 8361 C C . TYR B 1 469 ? -71.617 90.068 -50.640 1.00 5.24 463 TYR B C 1
ATOM 8362 O O . TYR B 1 469 ? -70.448 89.925 -50.973 1.00 5.03 463 TYR B O 1
ATOM 8371 N N . LYS B 1 470 ? -72.350 91.117 -51.008 1.00 3.13 464 LYS B N 1
ATOM 8372 C CA . LYS B 1 470 ? -71.761 92.189 -51.813 1.00 5.36 464 LYS B CA 1
ATOM 8373 C C . LYS B 1 470 ? -70.518 92.723 -51.117 1.00 5.03 464 LYS B C 1
ATOM 8374 O O . LYS B 1 470 ? -69.513 92.942 -51.743 1.00 7.09 464 LYS B O 1
ATOM 8380 N N . LYS B 1 471 ? -70.620 92.950 -49.812 1.00 6.66 465 LYS B N 1
ATOM 8381 C CA . LYS B 1 471 ? -69.517 93.521 -49.051 1.00 6.65 465 LYS B CA 1
ATOM 8382 C C . LYS B 1 471 ? -68.314 92.581 -48.992 1.00 6.69 465 LYS B C 1
ATOM 8383 O O . LYS B 1 471 ? -67.171 93.009 -49.159 1.00 5.83 465 LYS B O 1
ATOM 8389 N N . LEU B 1 472 ? -68.568 91.291 -48.775 1.00 6.59 466 LEU B N 1
ATOM 8390 C CA . LEU B 1 472 ? -67.490 90.280 -48.832 1.00 4.99 466 LEU B CA 1
ATOM 8391 C C . LEU B 1 472 ? -66.832 90.243 -50.201 1.00 7.67 466 LEU B C 1
ATOM 8392 O O . LEU B 1 472 ? -65.598 90.131 -50.320 1.00 9.11 466 LEU B O 1
ATOM 8397 N N . ASN B 1 473 ? -67.650 90.353 -51.245 1.00 4.64 467 ASN B N 1
ATOM 8398 C CA . ASN B 1 473 ? -67.130 90.297 -52.601 1.00 7.35 467 ASN B CA 1
ATOM 8399 C C . ASN B 1 473 ? -66.242 91.492 -52.913 1.00 6.26 467 ASN B C 1
ATOM 8400 O O . ASN B 1 473 ? -65.237 91.355 -53.603 1.00 10.73 467 ASN B O 1
ATOM 8405 N N . GLU B 1 474 ? -66.617 92.661 -52.413 1.00 5.93 468 GLU B N 1
ATOM 8406 C CA . GLU B 1 474 ? -65.769 93.845 -52.589 1.00 7.53 468 GLU B CA 1
ATOM 8407 C C . GLU B 1 474 ? -64.532 93.832 -51.698 1.00 8.60 468 GLU B C 1
ATOM 8408 O O . GLU B 1 474 ? -63.460 94.297 -52.108 1.00 11.31 468 GLU B O 1
ATOM 8414 N N . LEU B 1 475 ? -64.675 93.346 -50.471 1.00 7.17 469 LEU B N 1
ATOM 8415 C CA . LEU B 1 475 ? -63.513 93.223 -49.591 1.00 8.76 469 LEU B CA 1
ATOM 8416 C C . LEU B 1 475 ? -62.367 92.484 -50.275 1.00 11.14 469 LEU B C 1
ATOM 8417 O O . LEU B 1 475 ? -61.203 92.857 -50.130 1.00 10.67 469 LEU B O 1
ATOM 8422 N N . ARG B 1 476 ? -62.707 91.446 -51.037 1.00 9.52 470 ARG B N 1
ATOM 8423 C CA . ARG B 1 476 ? -61.725 90.661 -51.772 1.00 12.07 470 ARG B CA 1
ATOM 8424 C C . ARG B 1 476 ? -60.946 91.494 -52.805 1.00 15.40 470 ARG B C 1
ATOM 8425 O O . ARG B 1 476 ? -59.777 91.206 -53.090 1.00 14.52 470 ARG B O 1
ATOM 8433 N N . LYS B 1 477 ? -61.577 92.536 -53.347 1.00 10.44 471 LYS B N 1
ATOM 8434 C CA . LYS B 1 477 ? -60.904 93.432 -54.294 1.00 12.35 471 LYS B CA 1
ATOM 8435 C C . LYS B 1 477 ? -60.084 94.505 -53.572 1.00 13.69 471 LYS B C 1
ATOM 8436 O O . LYS B 1 477 ? -59.127 95.031 -54.108 1.00 16.91 471 LYS B O 1
ATOM 8442 N N . GLU B 1 478 ? -60.458 94.782 -52.329 1.00 14.04 472 GLU B N 1
ATOM 8443 C CA . GLU B 1 478 ? -59.960 95.909 -51.572 1.00 13.34 472 GLU B CA 1
ATOM 8444 C C . GLU B 1 478 ? -58.775 95.581 -50.656 1.00 16.84 472 GLU B C 1
ATOM 8445 O O . GLU B 1 478 ? -57.833 96.368 -50.553 1.00 14.60 472 GLU B O 1
ATOM 8451 N N . PHE B 1 479 ? -58.838 94.437 -49.977 1.00 10.29 473 PHE B N 1
ATOM 8452 C CA . PHE B 1 479 ? -57.811 94.060 -49.007 1.00 10.97 473 PHE B CA 1
ATOM 8453 C C . PHE B 1 479 ? -57.032 92.851 -49.475 1.00 12.86 473 PHE B C 1
ATOM 8454 O O . PHE B 1 479 ? -57.542 91.733 -49.476 1.00 12.46 473 PHE B O 1
ATOM 8462 N N . ASP B 1 480 ? -55.795 93.100 -49.876 1.00 11.05 474 ASP B N 1
ATOM 8463 C CA . ASP B 1 480 ? -54.958 92.119 -50.538 1.00 13.37 474 ASP B CA 1
ATOM 8464 C C . ASP B 1 480 ? -54.655 90.910 -49.653 1.00 11.54 474 ASP B C 1
ATOM 8465 O O . ASP B 1 480 ? -54.378 89.819 -50.150 1.00 17.48 474 ASP B O 1
ATOM 8470 N N . ILE B 1 481 ? -54.735 91.089 -48.348 1.00 11.38 475 ILE B N 1
ATOM 8471 C CA . ILE B 1 481 ? -54.377 90.019 -47.432 1.00 9.95 475 ILE B CA 1
ATOM 8472 C C . ILE B 1 481 ? -55.321 88.817 -47.588 1.00 14.68 475 ILE B C 1
ATOM 8473 O O . ILE B 1 481 ? -54.922 87.673 -47.356 1.00 12.35 475 ILE B O 1
ATOM 8478 N N . ILE B 1 482 ? -56.557 89.083 -48.011 1.00 9.82 476 ILE B N 1
ATOM 8479 C CA . ILE B 1 482 ? -57.536 88.016 -48.253 1.00 11.22 476 ILE B CA 1
ATOM 8480 C C . ILE B 1 482 ? -57.009 87.075 -49.362 1.00 12.98 476 ILE B C 1
ATOM 8481 O O . ILE B 1 482 ? -57.309 85.883 -49.384 1.00 12.91 476 ILE B O 1
ATOM 8486 N N . THR B 1 483 ? -56.197 87.607 -50.265 1.00 9.87 477 THR B N 1
ATOM 8487 C CA . THR B 1 483 ? -55.613 86.782 -51.309 1.00 10.05 477 THR B CA 1
ATOM 8488 C C . THR B 1 483 ? -54.253 86.205 -50.876 1.00 19.66 477 THR B C 1
ATOM 8489 O O . THR B 1 483 ? -53.974 85.024 -51.083 1.00 15.33 477 THR B O 1
ATOM 8493 N N . THR B 1 484 ? -53.430 87.018 -50.223 1.00 17.17 478 THR B N 1
ATOM 8494 C CA . THR B 1 484 ? -52.040 86.621 -49.978 1.00 15.28 478 THR B CA 1
ATOM 8495 C C . THR B 1 484 ? -51.706 86.070 -48.592 1.00 14.47 478 THR B C 1
ATOM 8496 O O . THR B 1 484 ? -50.683 85.407 -48.415 1.00 19.57 478 THR B O 1
ATOM 8500 N N . GLY B 1 485 ? -52.541 86.340 -47.603 1.00 12.56 479 GLY B N 1
ATOM 8501 C CA . GLY B 1 485 ? -52.236 85.924 -46.240 1.00 17.80 479 GLY B CA 1
ATOM 8502 C C . GLY B 1 485 ? -52.206 84.409 -46.106 1.00 22.18 479 GLY B C 1
ATOM 8503 O O . GLY B 1 485 ? -52.847 83.711 -46.891 1.00 18.75 479 GLY B O 1
ATOM 8504 N N . ASP B 1 486 ? -51.473 83.879 -45.131 1.00 18.41 480 ASP B N 1
ATOM 8505 C CA . ASP B 1 486 ? -51.542 82.438 -44.927 1.00 22.94 480 ASP B CA 1
ATOM 8506 C C . ASP B 1 486 ? -52.797 82.108 -44.129 1.00 22.25 480 ASP B C 1
ATOM 8507 O O . ASP B 1 486 ? -53.629 82.976 -43.905 1.00 21.26 480 ASP B O 1
ATOM 8512 N N . TYR B 1 487 ? -52.941 80.865 -43.700 1.00 16.21 481 TYR B N 1
ATOM 8513 C CA . TYR B 1 487 ? -54.105 80.490 -42.918 1.00 15.11 481 TYR B CA 1
ATOM 8514 C C . TYR B 1 487 ? -53.689 79.795 -41.637 1.00 19.04 481 TYR B C 1
ATOM 8515 O O . TYR B 1 487 ? -52.875 78.878 -41.664 1.00 21.15 481 TYR B O 1
ATOM 8524 N N . GLN B 1 488 ? -54.290 80.186 -40.522 1.00 19.59 482 GLN B N 1
ATOM 8525 C CA . GLN B 1 488 ? -53.954 79.564 -39.260 1.00 19.61 482 GLN B CA 1
ATOM 8526 C C . GLN B 1 488 ? -55.174 79.275 -38.418 1.00 20.24 482 GLN B C 1
ATOM 8527 O O . GLN B 1 488 ? -55.855 80.185 -37.942 1.00 20.68 482 GLN B O 1
ATOM 8533 N N . LEU B 1 489 ? -55.445 77.999 -38.205 1.00 18.15 483 LEU B N 1
ATOM 8534 C CA . LEU B 1 489 ? -56.574 77.635 -37.375 1.00 16.58 483 LEU B CA 1
ATOM 8535 C C . LEU B 1 489 ? -56.209 77.857 -35.916 1.00 20.18 483 LEU B C 1
ATOM 8536 O O . LEU B 1 489 ? -55.098 77.547 -35.505 1.00 23.56 483 LEU B O 1
ATOM 8541 N N . ILE B 1 490 ? -57.142 78.412 -35.151 1.00 14.58 484 ILE B N 1
ATOM 8542 C CA . ILE B 1 490 ? -57.057 78.437 -33.705 1.00 20.73 484 ILE B CA 1
ATOM 8543 C C . ILE B 1 490 ? -58.328 77.812 -33.198 1.00 21.87 484 ILE B C 1
ATOM 8544 O O . ILE B 1 490 ? -59.219 77.487 -33.986 1.00 16.34 484 ILE B O 1
ATOM 8549 N N . LEU B 1 491 ? -58.393 77.628 -31.885 1.00 25.59 485 LEU B N 1
ATOM 8550 C CA . LEU B 1 491 ? -59.521 76.984 -31.225 1.00 21.26 485 LEU B CA 1
ATOM 8551 C C . LEU B 1 491 ? -59.995 75.714 -31.949 1.00 26.55 485 LEU B C 1
ATOM 8552 O O . LEU B 1 491 ? -61.195 75.450 -32.049 1.00 20.08 485 LEU B O 1
ATOM 8557 N N . GLU B 1 492 ? -59.026 74.937 -32.430 1.00 29.25 486 GLU B N 1
ATOM 8558 C CA . GLU B 1 492 ? -59.270 73.765 -33.260 1.00 25.77 486 GLU B CA 1
ATOM 8559 C C . GLU B 1 492 ? -60.344 72.836 -32.733 1.00 30.22 486 GLU B C 1
ATOM 8560 O O . GLU B 1 492 ? -61.150 72.300 -33.499 1.00 29.63 486 GLU B O 1
ATOM 8566 N N . ASP B 1 493 ? -60.378 72.650 -31.423 1.00 30.66 487 ASP B N 1
ATOM 8567 C CA . ASP B 1 493 ? -61.299 71.679 -30.873 1.00 31.65 487 ASP B CA 1
ATOM 8568 C C . ASP B 1 493 ? -62.541 72.300 -30.257 1.00 29.67 487 ASP B C 1
ATOM 8569 O O . ASP B 1 493 ? -63.375 71.573 -29.733 1.00 23.45 487 ASP B O 1
ATOM 8574 N N . ASP B 1 494 ? -62.680 73.626 -30.333 1.00 25.05 488 ASP B N 1
ATOM 8575 C CA . ASP B 1 494 ? -63.894 74.271 -29.826 1.00 22.98 488 ASP B CA 1
ATOM 8576 C C . ASP B 1 494 ? -65.145 73.619 -30.434 1.00 18.25 488 ASP B C 1
ATOM 8577 O O . ASP B 1 494 ? -65.162 73.249 -31.597 1.00 20.48 488 ASP B O 1
ATOM 8582 N N . GLN B 1 495 ? -66.185 73.471 -29.629 1.00 20.88 489 GLN B N 1
ATOM 8583 C CA . GLN B 1 495 ? -67.365 72.726 -30.047 1.00 25.05 489 GLN B CA 1
ATOM 8584 C C . GLN B 1 495 ? -68.337 73.586 -30.841 1.00 24.28 489 GLN B C 1
ATOM 8585 O O . GLN B 1 495 ? -69.245 73.057 -31.476 1.00 20.79 489 GLN B O 1
ATOM 8591 N N . GLU B 1 496 ? -68.146 74.906 -30.813 1.00 22.00 490 GLU B N 1
ATOM 8592 C CA . GLU B 1 496 ? -69.102 75.834 -31.436 1.00 20.31 490 GLU B CA 1
ATOM 8593 C C . GLU B 1 496 ? -68.484 76.873 -32.371 1.00 19.50 490 GLU B C 1
ATOM 8594 O O . GLU B 1 496 ? -69.137 77.327 -33.322 1.00 17.23 490 GLU B O 1
ATOM 8600 N N . LEU B 1 497 ? -67.234 77.238 -32.106 1.00 14.15 491 LEU B N 1
ATOM 8601 C CA . LEU B 1 497 ? -66.569 78.300 -32.843 1.00 15.52 491 LEU B CA 1
ATOM 8602 C C . LEU B 1 497 ? -65.615 77.794 -33.889 1.00 13.53 491 LEU B C 1
ATOM 8603 O O . LEU B 1 497 ? -64.801 76.905 -33.646 1.00 15.32 491 LEU B O 1
ATOM 8608 N N . TYR B 1 498 ? -65.716 78.389 -35.065 1.00 12.25 492 TYR B N 1
ATOM 8609 C CA . TYR B 1 498 ? -64.717 78.236 -36.096 1.00 10.97 492 TYR B CA 1
ATOM 8610 C C . TYR B 1 498 ? -63.976 79.563 -36.136 1.00 16.32 492 TYR B C 1
ATOM 8611 O O . TYR B 1 498 ? -64.549 80.599 -36.475 1.00 15.99 492 TYR B O 1
ATOM 8620 N N . ALA B 1 499 ? -62.709 79.548 -35.753 1.00 16.08 493 ALA B N 1
ATOM 8621 C CA . ALA B 1 499 ? -61.934 80.770 -35.767 1.00 15.23 493 ALA B CA 1
ATOM 8622 C C . ALA B 1 499 ? -60.566 80.500 -36.334 1.00 19.45 493 ALA B C 1
ATOM 8623 O O . ALA B 1 499 ? -59.992 79.417 -36.148 1.00 17.49 493 ALA B O 1
ATOM 8625 N N . TYR B 1 500 ? -60.056 81.489 -37.055 1.00 14.94 494 TYR B N 1
ATOM 8626 C CA . TYR B 1 500 ? -58.785 81.355 -37.714 1.00 18.16 494 TYR B CA 1
ATOM 8627 C C . TYR B 1 500 ? -58.193 82.706 -38.037 1.00 14.02 494 TYR B C 1
ATOM 8628 O O . TYR B 1 500 ? -58.877 83.729 -37.981 1.00 14.81 494 TYR B O 1
ATOM 8637 N N . LEU B 1 501 ? -56.916 82.697 -38.389 1.00 14.13 495 LEU B N 1
ATOM 8638 C CA . LEU B 1 501 ? -56.235 83.917 -38.772 1.00 15.62 495 LEU B CA 1
ATOM 8639 C C . LEU B 1 501 ? -55.740 83.810 -40.184 1.00 13.51 495 LEU B C 1
ATOM 8640 O O . LEU B 1 501 ? -55.502 82.718 -40.670 1.00 15.01 495 LEU B O 1
ATOM 8645 N N . ARG B 1 502 ? -55.591 84.954 -40.840 1.00 10.40 496 ARG B N 1
ATOM 8646 C CA . ARG B 1 502 ? -54.865 85.036 -42.088 1.00 13.05 496 ARG B CA 1
ATOM 8647 C C . ARG B 1 502 ? -53.665 85.940 -41.808 1.00 18.50 496 ARG B C 1
ATOM 8648 O O . ARG B 1 502 ? -53.856 87.096 -41.443 1.00 16.29 496 ARG B O 1
ATOM 8656 N N . ASN B 1 503 ? -52.443 85.418 -41.942 1.00 17.31 497 ASN B N 1
ATOM 8657 C CA . ASN B 1 503 ? -51.255 86.176 -41.535 1.00 20.42 497 ASN B CA 1
ATOM 8658 C C . ASN B 1 503 ? -50.519 86.790 -42.705 1.00 21.12 497 ASN B C 1
ATOM 8659 O O . ASN B 1 503 ? -50.178 86.111 -43.672 1.00 19.70 497 ASN B O 1
ATOM 8664 N N . GLY B 1 504 ? -50.259 88.086 -42.608 1.00 21.72 498 GLY B N 1
ATOM 8665 C CA . GLY B 1 504 ? -49.472 88.750 -43.626 1.00 26.84 498 GLY B CA 1
ATOM 8666 C C . GLY B 1 504 ? -48.350 89.595 -43.051 1.00 28.79 498 GLY B C 1
ATOM 8667 O O . GLY B 1 504 ? -47.988 89.474 -41.875 1.00 24.03 498 GLY B O 1
ATOM 8668 N N . ALA B 1 505 ? -47.818 90.471 -43.900 1.00 31.26 499 ALA B N 1
ATOM 8669 C CA . ALA B 1 505 ? -46.706 91.351 -43.559 1.00 30.91 499 ALA B CA 1
ATOM 8670 C C . ALA B 1 505 ? -47.148 92.460 -42.616 1.00 26.71 499 ALA B C 1
ATOM 8671 O O . ALA B 1 505 ? -47.604 93.506 -43.067 1.00 27.89 499 ALA B O 1
ATOM 8673 N N . ASP B 1 506 ? -47.012 92.219 -41.316 1.00 27.47 500 ASP B N 1
ATOM 8674 C CA . ASP B 1 506 ? -47.435 93.166 -40.279 1.00 27.40 500 ASP B CA 1
ATOM 8675 C C . ASP B 1 506 ? -48.927 93.483 -40.378 1.00 30.58 500 ASP B C 1
ATOM 8676 O O . ASP B 1 506 ? -49.370 94.593 -40.085 1.00 23.47 500 ASP B O 1
ATOM 8681 N N . GLU B 1 507 ? -49.693 92.477 -40.775 1.00 29.81 501 GLU B N 1
ATOM 8682 C CA . GLU B 1 507 ? -51.120 92.621 -40.994 1.00 25.50 501 GLU B CA 1
ATOM 8683 C C . GLU B 1 507 ? -51.723 91.233 -40.777 1.00 22.06 501 GLU B C 1
ATOM 8684 O O . GLU B 1 507 ? -51.097 90.227 -41.121 1.00 21.66 501 GLU B O 1
ATOM 8690 N N . LYS B 1 508 ? -52.901 91.175 -40.168 1.00 16.86 502 LYS B N 1
ATOM 8691 C CA . LYS B 1 508 ? -53.607 89.912 -39.985 1.00 20.84 502 LYS B CA 1
ATOM 8692 C C . LYS B 1 508 ? -55.108 90.124 -40.126 1.00 20.37 502 LYS B C 1
ATOM 8693 O O . LYS B 1 508 ? -55.601 91.231 -39.932 1.00 19.65 502 LYS B O 1
ATOM 8699 N N . LEU B 1 509 ? -55.828 89.065 -40.474 1.00 15.76 503 LEU B N 1
ATOM 8700 C CA . LEU B 1 509 ? -57.267 89.030 -40.258 1.00 15.57 503 LEU B CA 1
ATOM 8701 C C . LEU B 1 509 ? -57.517 88.022 -39.157 1.00 13.60 503 LEU B C 1
ATOM 8702 O O . LEU B 1 509 ? -56.917 86.952 -39.157 1.00 18.18 503 LEU B O 1
ATOM 8707 N N . LEU B 1 510 ? -58.365 88.379 -38.202 1.00 12.15 504 LEU B N 1
ATOM 8708 C CA . LEU B 1 510 ? -58.863 87.432 -37.226 1.00 12.80 504 LEU B CA 1
ATOM 8709 C C . LEU B 1 510 ? -60.347 87.235 -37.529 1.00 14.03 504 LEU B C 1
ATOM 8710 O O . LEU B 1 510 ? -61.125 88.190 -37.522 1.00 15.12 504 LEU B O 1
ATOM 8715 N N . VAL B 1 511 ? -60.721 85.990 -37.792 1.00 13.35 505 VAL B N 1
ATOM 8716 C CA . VAL B 1 511 ? -62.063 85.644 -38.221 1.00 10.76 505 VAL B CA 1
ATOM 8717 C C . VAL B 1 511 ? -62.718 84.752 -37.179 1.00 11.68 505 VAL B C 1
ATOM 8718 O O . VAL B 1 511 ? -62.208 83.684 -36.867 1.00 15.48 505 VAL B O 1
ATOM 8722 N N . ILE B 1 512 ? -63.846 85.190 -36.640 1.00 11.61 506 ILE B N 1
ATOM 8723 C CA . ILE B 1 512 ? -64.548 84.390 -35.664 1.00 12.82 506 ILE B CA 1
ATOM 8724 C C . ILE B 1 512 ? -65.984 84.105 -36.061 1.00 14.46 506 ILE B C 1
ATOM 8725 O O . ILE B 1 512 ? -66.749 85.030 -36.312 1.00 12.88 506 ILE B O 1
ATOM 8730 N N . ASN B 1 513 ? -66.344 82.819 -36.099 1.00 11.48 507 ASN B N 1
ATOM 8731 C CA . ASN B 1 513 ? -67.689 82.389 -36.466 1.00 11.97 507 ASN B CA 1
ATOM 8732 C C . ASN B 1 513 ? -68.286 81.422 -35.450 1.00 13.52 507 ASN B C 1
ATOM 8733 O O . ASN B 1 513 ? -67.706 80.370 -35.154 1.00 10.67 507 ASN B O 1
ATOM 8738 N N . ASN B 1 514 ? -69.460 81.767 -34.950 1.00 9.97 508 ASN B N 1
ATOM 8739 C CA . ASN B 1 514 ? -70.227 80.841 -34.144 1.00 15.71 508 ASN B CA 1
ATOM 8740 C C . ASN B 1 514 ? -71.155 80.016 -35.029 1.00 12.56 508 ASN B C 1
ATOM 8741 O O . ASN B 1 514 ? -72.085 80.547 -35.632 1.00 12.08 508 ASN B O 1
ATOM 8746 N N . PHE B 1 515 ? -70.907 78.714 -35.099 1.00 12.13 509 PHE B N 1
ATOM 8747 C CA . PHE B 1 515 ? -71.705 77.838 -35.960 1.00 12.21 509 PHE B CA 1
ATOM 8748 C C . PHE B 1 515 ? -73.016 77.357 -35.334 1.00 15.02 509 PHE B C 1
ATOM 8749 O O . PHE B 1 515 ? -73.772 76.598 -35.954 1.00 15.68 509 PHE B O 1
ATOM 8757 N N . TYR B 1 516 ? -73.300 77.789 -34.113 1.00 17.90 510 TYR B N 1
ATOM 8758 C CA . TYR B 1 516 ? -74.500 77.330 -33.421 1.00 17.87 510 TYR B CA 1
ATOM 8759 C C . TYR B 1 516 ? -75.224 78.496 -32.754 1.00 16.73 510 TYR B C 1
ATOM 8760 O O . TYR B 1 516 ? -74.682 79.589 -32.665 1.00 15.45 510 TYR B O 1
ATOM 8769 N N . GLY B 1 517 ? -76.441 78.261 -32.276 1.00 12.49 511 GLY B N 1
ATOM 8770 C CA . GLY B 1 517 ? -77.273 79.332 -31.759 1.00 18.04 511 GLY B CA 1
ATOM 8771 C C . GLY B 1 517 ? -77.194 79.609 -30.259 1.00 19.97 511 GLY B C 1
ATOM 8772 O O . GLY B 1 517 ? -78.200 79.937 -29.634 1.00 18.19 511 GLY B O 1
ATOM 8773 N N . LYS B 1 518 ? -76.004 79.501 -29.681 1.00 21.78 512 LYS B N 1
ATOM 8774 C CA . LYS B 1 518 ? -75.842 79.740 -28.245 1.00 24.50 512 LYS B CA 1
ATOM 8775 C C . LYS B 1 518 ? -74.681 80.668 -27.982 1.00 23.01 512 LYS B C 1
ATOM 8776 O O . LYS B 1 518 ? -73.843 80.890 -28.857 1.00 23.53 512 LYS B O 1
ATOM 8782 N N . GLU B 1 519 ? -74.612 81.192 -26.765 1.00 22.80 513 GLU B N 1
ATOM 8783 C CA . GLU B 1 519 ? -73.449 81.952 -26.331 1.00 20.28 513 GLU B CA 1
ATOM 8784 C C . GLU B 1 519 ? -72.310 81.016 -25.979 1.00 28.28 513 GLU B C 1
ATOM 8785 O O . GLU B 1 519 ? -72.525 79.939 -25.427 1.00 33.37 513 GLU B O 1
ATOM 8791 N N . THR B 1 520 ? -71.090 81.433 -26.274 1.00 20.49 514 THR B N 1
ATOM 8792 C CA . THR B 1 520 ? -69.925 80.682 -25.838 1.00 26.57 514 THR B CA 1
ATOM 8793 C C . THR B 1 520 ? -68.776 81.679 -25.787 1.00 26.28 514 THR B C 1
ATOM 8794 O O . THR B 1 520 ? -68.832 82.722 -26.428 1.00 24.55 514 THR B O 1
ATOM 8798 N N . GLU B 1 521 ? -67.732 81.376 -25.034 1.00 31.52 515 GLU B N 1
ATOM 8799 C CA . GLU B 1 521 ? -66.669 82.353 -24.843 1.00 28.16 515 GLU B CA 1
ATOM 8800 C C . GLU B 1 521 ? -65.600 82.281 -25.918 1.00 22.59 515 GLU B C 1
ATOM 8801 O O . GLU B 1 521 ? -65.205 81.204 -26.355 1.00 24.59 515 GLU B O 1
ATOM 8807 N N . PHE B 1 522 ? -65.140 83.445 -26.356 1.00 25.76 516 PHE B N 1
ATOM 8808 C CA . PHE B 1 522 ? -63.956 83.500 -27.187 1.00 24.23 516 PHE B CA 1
ATOM 8809 C C . PHE B 1 522 ? -62.797 83.997 -26.341 1.00 23.88 516 PHE B C 1
ATOM 8810 O O . PHE B 1 522 ? -62.958 84.904 -25.535 1.00 26.29 516 PHE B O 1
ATOM 8818 N N . GLN B 1 523 ? -61.629 83.401 -26.525 1.00 22.73 517 GLN B N 1
ATOM 8819 C CA . GLN B 1 523 ? -60.428 83.939 -25.908 1.00 23.82 517 GLN B CA 1
ATOM 8820 C C . GLN B 1 523 ? -59.263 83.701 -26.826 1.00 24.35 517 GLN B C 1
ATOM 8821 O O . GLN B 1 523 ? -59.007 82.564 -27.214 1.00 25.24 517 GLN B O 1
ATOM 8827 N N . LEU B 1 524 ? -58.566 84.767 -27.208 1.00 22.11 518 LEU B N 1
ATOM 8828 C CA . LEU B 1 524 ? -57.438 84.589 -28.102 1.00 22.05 518 LEU B CA 1
ATOM 8829 C C . LEU B 1 524 ? -56.363 83.807 -27.359 1.00 32.01 518 LEU B C 1
ATOM 8830 O O . LEU B 1 524 ? -56.037 84.124 -26.217 1.00 32.39 518 LEU B O 1
ATOM 8835 N N . PRO B 1 525 ? -55.825 82.762 -27.999 1.00 33.25 519 PRO B N 1
ATOM 8836 C CA . PRO B 1 525 ? -54.800 81.912 -27.391 1.00 32.79 519 PRO B CA 1
ATOM 8837 C C . PRO B 1 525 ? -53.488 82.664 -27.257 1.00 36.72 519 PRO B C 1
ATOM 8838 O O . PRO B 1 525 ? -53.102 83.405 -28.164 1.00 33.61 519 PRO B O 1
ATOM 8842 N N . ASP B 1 526 ? -52.805 82.454 -26.136 1.00 37.11 520 ASP B N 1
ATOM 8843 C CA . ASP B 1 526 ? -51.608 83.212 -25.803 1.00 30.98 520 ASP B CA 1
ATOM 8844 C C . ASP B 1 526 ? -50.541 83.182 -26.883 1.00 33.92 520 ASP B C 1
ATOM 8845 O O . ASP B 1 526 ? -49.804 84.151 -27.050 1.00 34.21 520 ASP B O 1
ATOM 8850 N N . ASP B 1 527 ? -50.479 82.088 -27.639 1.00 38.22 521 ASP B N 1
ATOM 8851 C CA . ASP B 1 527 ? -49.434 81.930 -28.654 1.00 39.95 521 ASP B CA 1
ATOM 8852 C C . ASP B 1 527 ? -49.677 82.709 -29.961 1.00 37.70 521 ASP B C 1
ATOM 8853 O O . ASP B 1 527 ? -48.911 82.586 -30.917 1.00 35.23 521 ASP B O 1
ATOM 8858 N N . ILE B 1 528 ? -50.732 83.514 -30.007 1.00 34.33 522 ILE B N 1
ATOM 8859 C CA . ILE B 1 528 ? -50.926 84.400 -31.151 1.00 36.34 522 ILE B CA 1
ATOM 8860 C C . ILE B 1 528 ? -50.228 85.718 -30.845 1.00 34.36 522 ILE B C 1
ATOM 8861 O O . ILE B 1 528 ? -50.612 86.425 -29.913 1.00 31.77 522 ILE B O 1
ATOM 8866 N N . ASP B 1 529 ? -49.198 86.044 -31.618 1.00 34.64 523 ASP B N 1
ATOM 8867 C CA . ASP B 1 529 ? -48.441 87.274 -31.394 1.00 38.51 523 ASP B CA 1
ATOM 8868 C C . ASP B 1 529 ? -49.104 88.490 -32.045 1.00 35.94 523 ASP B C 1
ATOM 8869 O O . ASP B 1 529 ? -48.874 88.789 -33.216 1.00 35.00 523 ASP B O 1
ATOM 8874 N N . ILE B 1 530 ? -49.920 89.198 -31.276 1.00 36.31 524 ILE B N 1
ATOM 8875 C CA . ILE B 1 530 ? -50.553 90.403 -31.794 1.00 39.31 524 ILE B CA 1
ATOM 8876 C C . ILE B 1 530 ? -50.228 91.635 -30.947 1.00 41.61 524 ILE B C 1
ATOM 8877 O O . ILE B 1 530 ? -51.058 92.530 -30.773 1.00 38.70 524 ILE B O 1
ATOM 8882 N N . GLU B 1 531 ? -49.007 91.683 -30.427 1.00 41.68 525 GLU B N 1
ATOM 8883 C CA . GLU B 1 531 ? -48.605 92.822 -29.620 1.00 42.99 525 GLU B CA 1
ATOM 8884 C C . GLU B 1 531 ? -48.270 93.987 -30.533 1.00 36.40 525 GLU B C 1
ATOM 8885 O O . GLU B 1 531 ? -47.479 93.841 -31.462 1.00 40.03 525 GLU B O 1
ATOM 8891 N N . GLY B 1 532 ? -48.883 95.139 -30.275 1.00 36.17 526 GLY B N 1
ATOM 8892 C CA . GLY B 1 532 ? -48.616 96.337 -31.056 1.00 36.14 526 GLY B CA 1
ATOM 8893 C C . GLY B 1 532 ? -49.456 96.429 -32.320 1.00 38.46 526 GLY B C 1
ATOM 8894 O O . GLY B 1 532 ? -49.201 97.262 -33.197 1.00 35.14 526 GLY B O 1
ATOM 8895 N N . TYR B 1 533 ? -50.458 95.559 -32.413 1.00 38.37 527 TYR B N 1
ATOM 8896 C CA . TYR B 1 533 ? -51.378 95.560 -33.540 1.00 33.01 527 TYR B CA 1
ATOM 8897 C C . TYR B 1 533 ? -52.642 96.334 -33.190 1.00 32.50 527 TYR B C 1
ATOM 8898 O O . TYR B 1 533 ? -53.202 96.178 -32.104 1.00 30.66 527 TYR B O 1
ATOM 8907 N N . ASP B 1 534 ? -53.089 97.159 -34.127 1.00 34.33 528 ASP B N 1
ATOM 8908 C CA . ASP B 1 534 ? -54.363 97.856 -34.006 1.00 38.73 528 ASP B CA 1
ATOM 8909 C C . ASP B 1 534 ? -55.450 97.020 -34.669 1.00 34.89 528 ASP B C 1
ATOM 8910 O O . ASP B 1 534 ? -55.224 96.439 -35.733 1.00 29.62 528 ASP B O 1
ATOM 8915 N N . ALA B 1 535 ? -56.621 96.975 -34.039 1.00 29.48 529 ALA B N 1
ATOM 8916 C CA . ALA B 1 535 ? -57.736 96.168 -34.515 1.00 28.76 529 ALA B CA 1
ATOM 8917 C C . ALA B 1 535 ? -58.905 97.037 -34.950 1.00 26.58 529 ALA B C 1
ATOM 8918 O O . ALA B 1 535 ? -59.342 97.911 -34.203 1.00 26.24 529 ALA B O 1
ATOM 8920 N N . LYS B 1 536 ? -59.405 96.789 -36.156 1.00 21.19 530 LYS B N 1
ATOM 8921 C CA . LYS B 1 536 ? -60.670 97.364 -36.601 1.00 19.95 530 LYS B CA 1
ATOM 8922 C C . LYS B 1 536 ? -61.596 96.280 -37.158 1.00 15.06 530 LYS B C 1
ATOM 8923 O O . LYS B 1 536 ? -61.140 95.239 -37.602 1.00 13.50 530 LYS B O 1
ATOM 8929 N N . VAL B 1 537 ? -62.892 96.537 -37.130 1.00 16.47 531 VAL B N 1
ATOM 8930 C CA . VAL B 1 537 ? -63.873 95.588 -37.641 1.00 18.54 531 VAL B CA 1
ATOM 8931 C C . VAL B 1 537 ? -63.900 95.625 -39.163 1.00 19.13 531 VAL B C 1
ATOM 8932 O O . VAL B 1 537 ? -64.123 96.680 -39.755 1.00 17.09 531 VAL B O 1
ATOM 8936 N N . LEU B 1 538 ? -63.627 94.491 -39.801 1.00 11.81 532 LEU B N 1
ATOM 8937 C CA . LEU B 1 538 ? -63.640 94.446 -41.259 1.00 12.54 532 LEU B CA 1
ATOM 8938 C C . LEU B 1 538 ? -65.061 94.223 -41.749 1.00 14.67 532 LEU B C 1
ATOM 8939 O O . LEU B 1 538 ? -65.537 94.935 -42.635 1.00 14.62 532 LEU B O 1
ATOM 8944 N N . ILE B 1 539 ? -65.738 93.239 -41.159 1.00 14.07 533 ILE B N 1
ATOM 8945 C CA . ILE B 1 539 ? -67.139 92.965 -41.476 1.00 12.69 533 ILE B CA 1
ATOM 8946 C C . ILE B 1 539 ? -67.743 92.171 -40.316 1.00 12.80 533 ILE B C 1
ATOM 8947 O O . ILE B 1 539 ? -67.031 91.420 -39.666 1.00 14.87 533 ILE B O 1
ATOM 8952 N N . SER B 1 540 ? -69.033 92.359 -40.052 1.00 9.86 534 SER B N 1
ATOM 8953 C CA . SER B 1 540 ? -69.732 91.672 -38.961 1.00 13.36 534 SER B CA 1
ATOM 8954 C C . SER B 1 540 ? -71.200 91.513 -39.328 1.00 12.34 534 SER B C 1
ATOM 8955 O O . SER B 1 540 ? -71.742 92.324 -40.087 1.00 12.63 534 SER B O 1
ATOM 8958 N N . ASN B 1 541 ? -71.854 90.498 -38.773 1.00 11.49 535 ASN B N 1
ATOM 8959 C CA . ASN B 1 541 ? -73.282 90.298 -39.004 1.00 13.48 535 ASN B CA 1
ATOM 8960 C C . ASN B 1 541 ? -74.084 90.719 -37.785 1.00 18.52 535 ASN B C 1
ATOM 8961 O O . ASN B 1 541 ? -75.253 90.353 -37.625 1.00 13.29 535 ASN B O 1
ATOM 8966 N N . ASP B 1 542 ? -73.425 91.457 -36.905 1.00 13.81 536 ASP B N 1
ATOM 8967 C CA . ASP B 1 542 ? -74.003 91.813 -35.615 1.00 20.19 536 ASP B CA 1
ATOM 8968 C C . ASP B 1 542 ? -73.440 93.164 -35.170 1.00 26.34 536 ASP B C 1
ATOM 8969 O O . ASP B 1 542 ? -72.225 93.379 -35.215 1.00 25.19 536 ASP B O 1
ATOM 8974 N N . THR B 1 543 ? -74.317 94.069 -34.744 1.00 27.00 537 THR B N 1
ATOM 8975 C CA . THR B 1 543 ? -73.882 95.378 -34.258 1.00 28.09 537 THR B CA 1
ATOM 8976 C C . THR B 1 543 ? -73.307 95.354 -32.827 1.00 31.24 537 THR B C 1
ATOM 8977 O O . THR B 1 543 ? -72.528 96.238 -32.455 1.00 31.75 537 THR B O 1
ATOM 8981 N N . ASP B 1 544 ? -73.667 94.349 -32.031 1.00 28.59 538 ASP B N 1
ATOM 8982 C CA . ASP B 1 544 ? -73.085 94.221 -30.694 1.00 33.70 538 ASP B CA 1
ATOM 8983 C C . ASP B 1 544 ? -71.614 93.840 -30.802 1.00 34.91 538 ASP B C 1
ATOM 8984 O O . ASP B 1 544 ? -71.263 92.658 -30.773 1.00 32.06 538 ASP B O 1
ATOM 8989 N N . LEU B 1 545 ? -70.756 94.846 -30.941 1.00 31.97 539 LEU B N 1
ATOM 8990 C CA . LEU B 1 545 ? -69.332 94.593 -31.055 1.00 28.96 539 LEU B CA 1
ATOM 8991 C C . LEU B 1 545 ? -68.738 94.514 -29.659 1.00 31.51 539 LEU B C 1
ATOM 8992 O O . LEU B 1 545 ? -69.098 95.302 -28.788 1.00 32.25 539 LEU B O 1
ATOM 8997 N N . PRO B 1 546 ? -67.836 93.548 -29.434 1.00 32.53 540 PRO B N 1
ATOM 8998 C CA . PRO B 1 546 ? -67.249 93.417 -28.093 1.00 28.75 540 PRO B CA 1
ATOM 8999 C C . PRO B 1 546 ? -66.272 94.544 -27.799 1.00 30.12 540 PRO B C 1
ATOM 9000 O O . PRO B 1 546 ? -65.799 95.203 -28.721 1.00 27.47 540 PRO B O 1
ATOM 9004 N N . GLU B 1 547 ? -65.986 94.766 -26.523 1.00 33.88 541 GLU B N 1
ATOM 9005 C CA . GLU B 1 547 ? -65.099 95.845 -26.121 1.00 35.22 541 GLU B CA 1
ATOM 9006 C C . GLU B 1 547 ? -63.675 95.525 -26.539 1.00 29.26 541 GLU B C 1
ATOM 9007 O O . GLU B 1 547 ? -62.925 96.405 -26.943 1.00 27.51 541 GLU B O 1
ATOM 9013 N N . SER B 1 548 ? -63.302 94.255 -26.423 1.00 25.57 542 SER B N 1
ATOM 9014 C CA . SER B 1 548 ? -61.974 93.821 -26.818 1.00 30.22 542 SER B CA 1
ATOM 9015 C C . SER B 1 548 ? -62.034 92.512 -27.580 1.00 27.55 542 SER B C 1
ATOM 9016 O O . SER B 1 548 ? -62.633 91.540 -27.118 1.00 31.23 542 SER B O 1
ATOM 9019 N N . PHE B 1 549 ? -61.386 92.475 -28.733 1.00 27.12 543 PHE B N 1
ATOM 9020 C CA . PHE B 1 549 ? -61.422 91.282 -29.563 1.00 26.21 543 PHE B CA 1
ATOM 9021 C C . PHE B 1 549 ? -60.715 90.099 -28.903 1.00 30.68 543 PHE B C 1
ATOM 9022 O O . PHE B 1 549 ? -60.873 88.964 -29.342 1.00 30.90 543 PHE B O 1
ATOM 9030 N N . LYS B 1 550 ? -59.943 90.350 -27.848 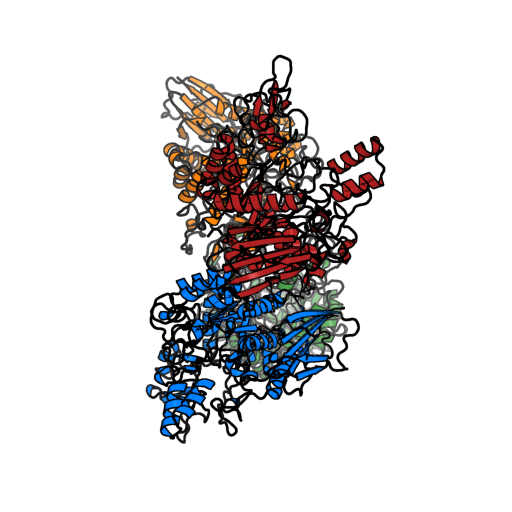1.00 26.45 544 LYS B N 1
ATOM 9031 C CA . LYS B 1 550 ? -59.125 89.289 -27.264 1.00 26.36 544 LYS B CA 1
ATOM 9032 C C . LYS B 1 550 ? -59.914 88.299 -26.411 1.00 24.84 544 LYS B C 1
ATOM 9033 O O . LYS B 1 550 ? -59.510 87.154 -26.234 1.00 28.11 544 LYS B O 1
ATOM 9039 N N . ARG B 1 551 ? -61.035 88.743 -25.872 1.00 24.28 545 ARG B N 1
ATOM 9040 C CA . ARG B 1 551 ? -61.782 87.906 -24.961 1.00 27.30 545 ARG B CA 1
ATOM 9041 C C . ARG B 1 551 ? -63.172 88.466 -24.873 1.00 25.33 545 ARG B C 1
ATOM 9042 O O . ARG B 1 551 ? -63.354 89.600 -24.463 1.00 27.42 545 ARG B O 1
ATOM 9050 N N . PHE B 1 552 ? -64.157 87.683 -25.292 1.00 27.69 546 PHE B N 1
ATOM 9051 C CA . PHE B 1 552 ? -65.542 88.136 -25.233 1.00 26.05 546 PHE B CA 1
ATOM 9052 C C . PHE B 1 552 ? -66.518 86.989 -25.366 1.00 20.84 546 PHE B C 1
ATOM 9053 O O . PHE B 1 552 ? -66.141 85.876 -25.714 1.00 26.57 546 PHE B O 1
ATOM 9061 N N . THR B 1 553 ? -67.772 87.280 -25.056 1.00 27.65 547 THR B N 1
ATOM 9062 C CA . THR B 1 553 ? -68.847 86.314 -25.161 1.00 29.67 547 THR B CA 1
ATOM 9063 C C . THR B 1 553 ? -69.463 86.400 -26.557 1.00 27.70 547 THR B C 1
ATOM 9064 O O . THR B 1 553 ? -70.034 87.428 -26.938 1.00 17.40 547 THR B O 1
ATOM 9068 N N . VAL B 1 554 ? -69.337 85.322 -27.319 1.00 21.96 548 VAL B N 1
ATOM 9069 C CA . VAL B 1 554 ? -69.873 85.301 -28.673 1.00 19.75 548 VAL B CA 1
ATOM 9070 C C . VAL B 1 554 ? -71.368 85.000 -28.648 1.00 23.64 548 VAL B C 1
ATOM 9071 O O . VAL B 1 554 ? -71.809 84.044 -28.014 1.00 20.14 548 VAL B O 1
ATOM 9075 N N . LYS B 1 555 ? -72.139 85.834 -29.330 1.00 14.30 549 LYS B N 1
ATOM 9076 C CA . LYS B 1 555 ? -73.580 85.670 -29.429 1.00 16.28 549 LYS B CA 1
ATOM 9077 C C . LYS B 1 555 ? -73.984 84.572 -30.441 1.00 12.74 549 LYS B C 1
ATOM 9078 O O . LYS B 1 555 ? -73.171 84.145 -31.259 1.00 15.92 549 LYS B O 1
ATOM 9084 N N . PRO B 1 556 ? -75.239 84.108 -30.377 1.00 16.88 550 PRO B N 1
ATOM 9085 C CA . PRO B 1 556 ? -75.787 83.140 -31.330 1.00 15.70 550 PRO B CA 1
ATOM 9086 C C . PRO B 1 556 ? -75.455 83.480 -32.790 1.00 15.09 550 PRO B C 1
ATOM 9087 O O . PRO B 1 556 ? -75.862 84.535 -33.257 1.00 17.67 550 PRO B O 1
ATOM 9091 N N . TYR B 1 557 ? -74.698 82.621 -33.465 1.00 13.27 551 TYR B N 1
ATOM 9092 C CA . TYR B 1 557 ? -74.434 82.769 -34.907 1.00 13.10 551 TYR B CA 1
ATOM 9093 C C . TYR B 1 557 ? -73.708 84.068 -35.272 1.00 16.97 551 TYR B C 1
ATOM 9094 O O . TYR B 1 557 ? -73.696 84.490 -36.435 1.00 12.60 551 TYR B O 1
ATOM 9103 N N . GLN B 1 558 ? -73.080 84.686 -34.274 1.00 13.66 552 GLN B N 1
ATOM 9104 C CA . GLN B 1 558 ? -72.279 85.874 -34.501 1.00 16.46 552 GLN B CA 1
ATOM 9105 C C . GLN B 1 558 ? -71.064 85.553 -35.337 1.00 13.58 552 GLN B C 1
ATOM 9106 O O . GLN B 1 558 ? -70.461 84.495 -35.196 1.00 11.99 552 GLN B O 1
ATOM 9112 N N . SER B 1 559 ? -70.715 86.484 -36.217 1.00 12.34 553 SER B N 1
ATOM 9113 C CA . SER B 1 559 ? -69.554 86.341 -37.079 1.00 9.94 553 SER B CA 1
ATOM 9114 C C . SER B 1 559 ? -68.878 87.705 -37.164 1.00 12.80 553 SER B C 1
ATOM 9115 O O . SER B 1 559 ? -69.539 88.716 -37.408 1.00 13.61 553 SER B O 1
ATOM 9118 N N . ILE B 1 560 ? -67.567 87.743 -36.951 1.00 10.91 554 ILE B N 1
ATOM 9119 C CA . ILE B 1 560 ? -66.856 89.017 -36.917 1.00 12.26 554 ILE B CA 1
ATOM 9120 C C . ILE B 1 560 ? -65.517 88.806 -37.555 1.00 10.81 554 ILE B C 1
ATOM 9121 O O . ILE B 1 560 ? -64.854 87.810 -37.288 1.00 14.80 554 ILE B O 1
ATOM 9126 N N . VAL B 1 561 ? -65.106 89.733 -38.399 1.00 8.33 555 VAL B N 1
ATOM 9127 C CA . VAL B 1 561 ? -63.745 89.701 -38.893 1.00 10.80 555 VAL B CA 1
ATOM 9128 C C . VAL B 1 561 ? -63.067 90.968 -38.435 1.00 13.19 555 VAL B C 1
ATOM 9129 O O . VAL B 1 561 ? -63.579 92.069 -38.662 1.00 11.79 555 VAL B O 1
ATOM 9133 N N . TYR B 1 562 ? -61.925 90.804 -37.780 1.00 11.09 556 TYR B N 1
ATOM 9134 C CA . TYR B 1 562 ? -61.079 91.925 -37.399 1.00 13.13 556 TYR B CA 1
ATOM 9135 C C . TYR B 1 562 ? -59.903 92.054 -38.336 1.00 17.05 556 TYR B C 1
ATOM 9136 O O . TYR B 1 562 ? -59.258 91.065 -38.682 1.00 11.84 556 TYR B O 1
ATOM 9145 N N . HIS B 1 563 ? -59.623 93.287 -38.740 1.00 13.75 557 HIS B N 1
ATOM 9146 C CA . HIS B 1 563 ? -58.410 93.594 -39.481 1.00 15.23 557 HIS B CA 1
ATOM 9147 C C . HIS B 1 563 ? -57.423 94.124 -38.449 1.00 22.42 557 HIS B C 1
ATOM 9148 O O . HIS B 1 563 ? -57.740 95.051 -37.686 1.00 19.21 557 HIS B O 1
ATOM 9155 N N . LEU B 1 564 ? -56.247 93.510 -38.401 1.00 23.39 558 LEU B N 1
ATOM 9156 C CA . LEU B 1 564 ? -55.224 93.882 -37.431 1.00 24.45 558 LEU B CA 1
ATOM 9157 C C . LEU B 1 564 ? -54.014 94.361 -38.183 1.00 24.86 558 LEU B C 1
ATOM 9158 O O . LEU B 1 564 ? -53.552 93.679 -39.095 1.00 21.39 558 LEU B O 1
ATOM 9163 N N . ALA B 1 565 ? -53.498 95.527 -37.795 1.00 23.95 559 ALA B N 1
ATOM 9164 C CA . ALA B 1 565 ? -52.339 96.115 -38.459 1.00 28.67 559 ALA B CA 1
ATOM 9165 C C . ALA B 1 565 ? -51.409 96.847 -37.481 1.00 30.46 559 ALA B C 1
ATOM 9166 O O . ALA B 1 565 ? -51.756 97.057 -36.315 1.00 28.10 559 ALA B O 1
ATOM 9168 N N . LYS B 1 566 ? -50.232 97.225 -37.977 1.00 36.63 560 LYS B N 1
ATOM 9169 C CA . LYS B 1 566 ? -49.214 97.911 -37.175 1.00 40.59 560 LYS B CA 1
ATOM 9170 C C . LYS B 1 566 ? -49.411 99.423 -37.108 1.00 40.10 560 LYS B C 1
ATOM 9171 O O . LYS B 1 566 ? -48.442 100.172 -36.956 1.00 43.85 560 LYS B O 1
ATOM 9177 N N . ASN C 1 12 ? -113.781 13.335 -68.134 1.00 35.52 6 ASN C N 1
ATOM 9178 C CA . ASN C 1 12 ? -113.012 13.922 -67.038 1.00 38.49 6 ASN C CA 1
ATOM 9179 C C . ASN C 1 12 ? -111.525 14.081 -67.408 1.00 37.78 6 ASN C C 1
ATOM 9180 O O . ASN C 1 12 ? -110.783 13.097 -67.452 1.00 34.27 6 ASN C O 1
ATOM 9185 N N . PRO C 1 13 ? -111.084 15.326 -67.673 1.00 31.75 7 PRO C N 1
ATOM 9186 C CA . PRO C 1 13 ? -109.743 15.593 -68.215 1.00 27.18 7 PRO C CA 1
ATOM 9187 C C . PRO C 1 13 ? -108.607 15.054 -67.329 1.00 24.87 7 PRO C C 1
ATOM 9188 O O . PRO C 1 13 ? -108.753 15.022 -66.113 1.00 28.64 7 PRO C O 1
ATOM 9192 N N . TRP C 1 14 ? -107.493 14.644 -67.930 1.00 28.48 8 TRP C N 1
ATOM 9193 C CA . TRP C 1 14 ? -106.377 14.102 -67.153 1.00 30.90 8 TRP C CA 1
ATOM 9194 C C . TRP C 1 14 ? -105.808 15.120 -66.157 1.00 26.51 8 TRP C C 1
ATOM 9195 O O . TRP C 1 14 ? -105.282 14.752 -65.104 1.00 28.59 8 TRP C O 1
ATOM 9206 N N . TRP C 1 15 ? -105.941 16.400 -66.477 1.00 19.35 9 TRP C N 1
ATOM 9207 C CA . TRP C 1 15 ? -105.337 17.427 -65.646 1.00 21.69 9 TRP C CA 1
ATOM 9208 C C . TRP C 1 15 ? -106.166 17.753 -64.406 1.00 23.30 9 TRP C C 1
ATOM 9209 O O . TRP C 1 15 ? -105.725 18.504 -63.532 1.00 14.10 9 TRP C O 1
ATOM 9220 N N . LYS C 1 16 ? -107.365 17.191 -64.331 1.00 18.17 10 LYS C N 1
ATOM 9221 C CA . LYS C 1 16 ? -108.262 17.527 -63.240 1.00 17.08 10 LYS C CA 1
ATOM 9222 C C . LYS C 1 16 ? -107.731 17.002 -61.909 1.00 12.28 10 LYS C C 1
ATOM 9223 O O . LYS C 1 16 ? -107.827 17.674 -60.890 1.00 11.96 10 LYS C O 1
ATOM 9229 N N . LYS C 1 17 ? -107.208 15.779 -61.922 1.00 9.83 11 LYS C N 1
ATOM 9230 C CA . LYS C 1 17 ? -106.698 15.151 -60.719 1.00 12.64 11 LYS C CA 1
ATOM 9231 C C . LYS C 1 17 ? -105.161 15.094 -60.710 1.00 12.62 11 LYS C C 1
ATOM 9232 O O . LYS C 1 17 ? -104.558 14.421 -59.882 1.00 11.44 11 LYS C O 1
ATOM 9238 N N . ALA C 1 18 ? -104.533 15.797 -61.641 1.00 11.72 12 ALA C N 1
ATOM 9239 C CA . ALA C 1 18 ? -103.072 15.811 -61.730 1.00 13.72 12 ALA C CA 1
ATOM 9240 C C . ALA C 1 18 ? -102.453 16.518 -60.530 1.00 10.00 12 ALA C C 1
ATOM 9241 O O . ALA C 1 18 ? -103.122 17.284 -59.854 1.00 8.59 12 ALA C O 1
ATOM 9243 N N . VAL C 1 19 ? -101.179 16.243 -60.264 1.00 9.65 13 VAL C N 1
ATOM 9244 C CA . VAL C 1 19 ? -100.384 17.116 -59.410 1.00 9.22 13 VAL C CA 1
ATOM 9245 C C . VAL C 1 19 ? -99.108 17.491 -60.158 1.00 7.08 13 VAL C C 1
ATOM 9246 O O . VAL C 1 19 ? -98.425 16.618 -60.702 1.00 7.49 13 VAL C O 1
ATOM 9250 N N . VAL C 1 20 ? -98.809 18.788 -60.198 1.00 3.81 14 VAL C N 1
ATOM 9251 C CA . VAL C 1 20 ? -97.742 19.317 -61.022 1.00 7.77 14 VAL C CA 1
ATOM 9252 C C . VAL C 1 20 ? -96.515 19.637 -60.152 1.00 8.28 14 VAL C C 1
ATOM 9253 O O . VAL C 1 20 ? -96.654 20.228 -59.094 1.00 6.07 14 VAL C O 1
ATOM 9257 N N . TYR C 1 21 ? -95.335 19.210 -60.587 1.00 8.06 15 TYR C N 1
ATOM 9258 C CA . TYR C 1 21 ? -94.081 19.540 -59.898 1.00 6.95 15 TYR C CA 1
ATOM 9259 C C . TYR C 1 21 ? -93.395 20.651 -60.672 1.00 5.93 15 TYR C C 1
ATOM 9260 O O . TYR C 1 21 ? -93.118 20.486 -61.851 1.00 5.09 15 TYR C O 1
ATOM 9269 N N . GLN C 1 22 ? -93.145 21.789 -60.028 1.00 4.92 16 GLN C N 1
ATOM 9270 C CA . GLN C 1 22 ? -92.575 22.939 -60.737 1.00 7.85 16 GLN C CA 1
ATOM 9271 C C . GLN C 1 22 ? -91.071 22.970 -60.604 1.00 10.67 16 GLN C C 1
ATOM 9272 O O . GLN C 1 22 ? -90.534 23.034 -59.483 1.00 6.90 16 GLN C O 1
ATOM 9278 N N . ILE C 1 23 ? -90.391 22.932 -61.745 1.00 10.18 17 ILE C N 1
ATOM 9279 C CA . ILE C 1 23 ? -88.934 22.921 -61.743 1.00 8.45 17 ILE C CA 1
ATOM 9280 C C . ILE C 1 23 ? -88.368 24.236 -62.249 1.00 12.55 17 ILE C C 1
ATOM 9281 O O . ILE C 1 23 ? -88.821 24.767 -63.254 1.00 9.96 17 ILE C O 1
ATOM 9286 N N . TYR C 1 24 ? -87.382 24.745 -61.514 1.00 12.45 18 TYR C N 1
ATOM 9287 C CA . TYR C 1 24 ? -86.621 25.930 -61.876 1.00 11.74 18 TYR C CA 1
ATOM 9288 C C . TYR C 1 24 ? -85.231 25.358 -62.168 1.00 11.18 18 TYR C C 1
ATOM 9289 O O . TYR C 1 24 ? -84.427 25.151 -61.254 1.00 10.82 18 TYR C O 1
ATOM 9298 N N . PRO C 1 25 ? -84.985 25.007 -63.437 1.00 13.53 19 PRO C N 1
ATOM 9299 C CA . PRO C 1 25 ? -83.873 24.125 -63.837 1.00 12.91 19 PRO C CA 1
ATOM 9300 C C . PRO C 1 25 ? -82.505 24.569 -63.338 1.00 14.14 19 PRO C C 1
ATOM 9301 O O . PRO C 1 25 ? -81.699 23.720 -62.936 1.00 13.36 19 PRO C O 1
ATOM 9305 N N . LYS C 1 26 ? -82.293 25.882 -63.316 1.00 14.97 20 LYS C N 1
ATOM 9306 C CA . LYS C 1 26 ? -81.034 26.486 -62.899 1.00 17.26 20 LYS C CA 1
ATOM 9307 C C . LYS C 1 26 ? -80.622 26.019 -61.510 1.00 20.92 20 LYS C C 1
ATOM 9308 O O . LYS C 1 26 ? -79.430 25.919 -61.207 1.00 18.69 20 LYS C O 1
ATOM 9314 N N . SER C 1 27 ? -81.601 25.716 -60.659 1.00 14.99 21 SER C N 1
ATOM 9315 C CA . SER C 1 27 ? -81.279 25.279 -59.300 1.00 11.93 21 SER C CA 1
ATOM 9316 C C . SER C 1 27 ? -81.754 23.862 -58.939 1.00 8.66 21 SER C C 1
ATOM 9317 O O . SER C 1 27 ? -81.850 23.506 -57.766 1.00 12.00 21 SER C O 1
ATOM 9320 N N . PHE C 1 28 ? -82.020 23.046 -59.939 1.00 12.37 22 PHE C N 1
ATOM 9321 C CA . PHE C 1 28 ? -82.579 21.729 -59.669 1.00 10.27 22 PHE C CA 1
ATOM 9322 C C . PHE C 1 28 ? -81.482 20.678 -59.512 1.00 10.83 22 PHE C C 1
ATOM 9323 O O . PHE C 1 28 ? -81.267 20.165 -58.412 1.00 10.99 22 PHE C O 1
ATOM 9331 N N . LYS C 1 29 ? -80.790 20.367 -60.607 1.00 13.21 23 LYS C N 1
ATOM 9332 C CA . LYS C 1 29 ? -79.682 19.404 -60.575 1.00 14.94 23 LYS C CA 1
ATOM 9333 C C . LYS C 1 29 ? -78.631 19.682 -61.649 1.00 17.29 23 LYS C C 1
ATOM 9334 O O . LYS C 1 29 ? -78.944 19.735 -62.824 1.00 18.16 23 LYS C O 1
ATOM 9340 N N . ASP C 1 30 ? -77.379 19.857 -61.245 1.00 20.94 24 ASP C N 1
ATOM 9341 C CA . ASP C 1 30 ? -76.310 20.093 -62.216 1.00 19.49 24 ASP C CA 1
ATOM 9342 C C . ASP C 1 30 ? -75.558 18.792 -62.520 1.00 18.99 24 ASP C C 1
ATOM 9343 O O . ASP C 1 30 ? -75.157 18.066 -61.611 1.00 21.22 24 ASP C O 1
ATOM 9348 N N . THR C 1 31 ? -75.370 18.496 -63.796 1.00 23.63 25 THR C N 1
ATOM 9349 C CA . THR C 1 31 ? -74.672 17.266 -64.166 1.00 26.34 25 THR C CA 1
ATOM 9350 C C . THR C 1 31 ? -73.362 17.499 -64.933 1.00 28.81 25 THR C C 1
ATOM 9351 O O . THR C 1 31 ? -72.604 16.556 -65.147 1.00 26.60 25 THR C O 1
ATOM 9355 N N . THR C 1 32 ? -73.110 18.746 -65.343 1.00 31.26 26 THR C N 1
ATOM 9356 C CA . THR C 1 32 ? -71.892 19.102 -66.080 1.00 28.59 26 THR C CA 1
ATOM 9357 C C . THR C 1 32 ? -70.812 19.737 -65.196 1.00 30.38 26 THR C C 1
ATOM 9358 O O . THR C 1 32 ? -69.631 19.711 -65.538 1.00 31.37 26 THR C O 1
ATOM 9362 N N . GLY C 1 33 ? -71.215 20.328 -64.073 1.00 26.73 27 GLY C N 1
ATOM 9363 C CA . GLY C 1 33 ? -70.262 20.793 -63.076 1.00 26.76 27 GLY C CA 1
ATOM 9364 C C . GLY C 1 33 ? -69.984 22.286 -63.127 1.00 25.15 27 GLY C C 1
ATOM 9365 O O . GLY C 1 33 ? -69.131 22.785 -62.397 1.00 28.80 27 GLY C O 1
ATOM 9366 N N . ASN C 1 34 ? -70.710 22.995 -63.988 1.00 23.58 28 ASN C N 1
ATOM 9367 C CA . ASN C 1 34 ? -70.616 24.446 -64.079 1.00 23.30 28 ASN C CA 1
ATOM 9368 C C . ASN C 1 34 ? -71.375 25.189 -62.964 1.00 25.92 28 ASN C C 1
ATOM 9369 O O . ASN C 1 34 ? -71.444 26.415 -62.967 1.00 24.70 28 ASN C O 1
ATOM 9374 N N . GLY C 1 35 ? -71.942 24.449 -62.014 1.00 23.55 29 GLY C N 1
ATOM 9375 C CA . GLY C 1 35 ? -72.714 25.056 -60.939 1.00 25.49 29 GLY C CA 1
ATOM 9376 C C . GLY C 1 35 ? -74.114 25.532 -61.316 1.00 26.18 29 GLY C C 1
ATOM 9377 O O . GLY C 1 35 ? -74.794 26.203 -60.524 1.00 19.91 29 GLY C O 1
ATOM 9378 N N . VAL C 1 36 ? -74.551 25.183 -62.523 1.00 21.94 30 VAL C N 1
ATOM 9379 C CA . VAL C 1 36 ? -75.893 25.527 -62.987 1.00 25.41 30 VAL C CA 1
ATOM 9380 C C . VAL C 1 36 ? -76.685 24.261 -63.328 1.00 29.01 30 VAL C C 1
ATOM 9381 O O . VAL C 1 36 ? -76.167 23.347 -63.976 1.00 25.60 30 VAL C O 1
ATOM 9385 N N . GLY C 1 37 ? -77.936 24.199 -62.874 1.00 22.15 31 GLY C N 1
ATOM 9386 C CA . GLY C 1 37 ? -78.781 23.056 -63.172 1.00 19.29 31 GLY C CA 1
ATOM 9387 C C . GLY C 1 37 ? -79.005 22.932 -64.668 1.00 21.98 31 GLY C C 1
ATOM 9388 O O . GLY C 1 37 ? -78.946 23.925 -65.394 1.00 20.88 31 GLY C O 1
ATOM 9389 N N . ASP C 1 38 ? -79.243 21.709 -65.134 1.00 21.20 32 ASP C N 1
ATOM 9390 C CA . ASP C 1 38 ? -79.426 21.476 -66.566 1.00 24.35 32 ASP C CA 1
ATOM 9391 C C . ASP C 1 38 ? -80.515 20.440 -66.842 1.00 21.79 32 ASP C C 1
ATOM 9392 O O . ASP C 1 38 ? -81.012 19.785 -65.926 1.00 19.97 32 ASP C O 1
ATOM 9397 N N . ILE C 1 39 ? -80.870 20.294 -68.111 1.00 23.40 33 ILE C N 1
ATOM 9398 C CA . ILE C 1 39 ? -81.926 19.366 -68.514 1.00 25.21 33 ILE C CA 1
ATOM 9399 C C . ILE C 1 39 ? -81.589 17.913 -68.190 1.00 23.74 33 ILE C C 1
ATOM 9400 O O . ILE C 1 39 ? -82.433 17.165 -67.699 1.00 22.76 33 ILE C O 1
ATOM 9405 N N . ARG C 1 40 ? -80.345 17.522 -68.442 1.00 24.56 34 ARG C N 1
ATOM 9406 C CA . ARG C 1 40 ? -79.874 16.186 -68.084 1.00 25.33 34 ARG C CA 1
ATOM 9407 C C . ARG C 1 40 ? -80.120 15.858 -66.607 1.00 24.36 34 ARG C C 1
ATOM 9408 O O . ARG C 1 40 ? -80.391 14.705 -66.248 1.00 20.00 34 ARG C O 1
ATOM 9416 N N . GLY C 1 41 ? -80.040 16.873 -65.753 1.00 21.35 35 GLY C N 1
ATOM 9417 C CA . GLY C 1 41 ? -80.283 16.684 -64.333 1.00 17.03 35 GLY C CA 1
ATOM 9418 C C . GLY C 1 41 ? -81.732 16.363 -64.010 1.00 17.29 35 GLY C C 1
ATOM 9419 O O . GLY C 1 41 ? -82.021 15.617 -63.071 1.00 19.05 35 GLY C O 1
ATOM 9420 N N . ILE C 1 42 ? -82.650 16.954 -64.761 1.00 15.78 36 ILE C N 1
ATOM 9421 C CA . ILE C 1 42 ? -84.061 16.656 -64.586 1.00 17.78 36 ILE C CA 1
ATOM 9422 C C . ILE C 1 42 ? -84.337 15.192 -64.963 1.00 18.48 36 ILE C C 1
ATOM 9423 O O . ILE C 1 42 ? -85.005 14.468 -64.232 1.00 16.40 36 ILE C O 1
ATOM 9428 N N . ILE C 1 43 ? -83.772 14.751 -66.089 1.00 21.35 37 ILE C N 1
ATOM 9429 C CA . ILE C 1 43 ? -83.862 13.349 -66.516 1.00 18.59 37 ILE C CA 1
ATOM 9430 C C . ILE C 1 43 ? -83.423 12.383 -65.421 1.00 16.52 37 ILE C C 1
ATOM 9431 O O . ILE C 1 43 ? -84.090 11.384 -65.154 1.00 17.72 37 ILE C O 1
ATOM 9436 N N . GLU C 1 44 ? -82.321 12.702 -64.757 1.00 18.58 38 GLU C N 1
ATOM 9437 C CA . GLU C 1 44 ? -81.783 11.840 -63.712 1.00 16.28 38 GLU C CA 1
ATOM 9438 C C . GLU C 1 44 ? -82.703 11.722 -62.514 1.00 21.96 38 GLU C C 1
ATOM 9439 O O . GLU C 1 44 ? -82.603 10.769 -61.739 1.00 19.77 38 GLU C O 1
ATOM 9445 N N . LYS C 1 45 ? -83.565 12.717 -62.334 1.00 19.88 39 LYS C N 1
ATOM 9446 C CA . LYS C 1 45 ? -84.427 12.755 -61.161 1.00 18.22 39 LYS C CA 1
ATOM 9447 C C . LYS C 1 45 ? -85.877 12.344 -61.462 1.00 16.50 39 LYS C C 1
ATOM 9448 O O . LYS C 1 45 ? -86.753 12.493 -60.612 1.00 17.75 39 LYS C O 1
ATOM 9454 N N . LEU C 1 46 ? -86.126 11.803 -62.654 1.00 18.22 40 LEU C N 1
ATOM 9455 C CA . LEU C 1 46 ? -87.488 11.398 -63.028 1.00 20.15 40 LEU C CA 1
ATOM 9456 C C . LEU C 1 46 ? -88.115 10.360 -62.093 1.00 17.83 40 LEU C C 1
ATOM 9457 O O . LEU C 1 46 ? -89.303 10.460 -61.760 1.00 14.46 40 LEU C O 1
ATOM 9462 N N . ASP C 1 47 ? -87.328 9.377 -61.659 1.00 15.93 41 ASP C N 1
ATOM 9463 C CA . ASP C 1 47 ? -87.834 8.355 -60.737 1.00 19.13 41 ASP C CA 1
ATOM 9464 C C . ASP C 1 47 ? -88.250 8.943 -59.390 1.00 19.72 41 ASP C C 1
ATOM 9465 O O . ASP C 1 47 ? -89.192 8.467 -58.740 1.00 13.73 41 ASP C O 1
ATOM 9470 N N . TYR C 1 48 ? -87.506 9.953 -58.959 1.00 15.59 42 TYR C N 1
ATOM 9471 C CA . TYR C 1 48 ? -87.802 10.660 -57.724 1.00 13.20 42 TYR C CA 1
ATOM 9472 C C . TYR C 1 48 ? -89.140 11.389 -57.841 1.00 10.46 42 TYR C C 1
ATOM 9473 O O . TYR C 1 48 ? -89.960 11.382 -56.920 1.00 11.15 42 TYR C O 1
ATOM 9482 N N . ILE C 1 49 ? -89.347 12.021 -58.980 1.00 7.92 43 ILE C N 1
ATOM 9483 C CA . ILE C 1 49 ? -90.561 12.776 -59.219 1.00 9.12 43 ILE C CA 1
ATOM 9484 C C . ILE C 1 49 ? -91.759 11.808 -59.309 1.00 15.02 43 ILE C C 1
ATOM 9485 O O . ILE C 1 49 ? -92.808 12.048 -58.733 1.00 10.54 43 ILE C O 1
ATOM 9490 N N . LYS C 1 50 ? -91.580 10.690 -60.002 1.00 12.49 44 LYS C N 1
ATOM 9491 C CA . LYS C 1 50 ? -92.613 9.658 -60.056 1.00 10.65 44 LYS C CA 1
ATOM 9492 C C . LYS C 1 50 ? -92.894 9.079 -58.657 1.00 13.89 44 LYS C C 1
ATOM 9493 O O . LYS C 1 50 ? -94.041 8.823 -58.294 1.00 11.13 44 LYS C O 1
ATOM 9499 N N . GLU C 1 51 ? -91.843 8.898 -57.866 1.00 10.07 45 GLU C N 1
ATOM 9500 C CA . GLU C 1 51 ? -91.999 8.395 -56.516 1.00 13.53 45 GLU C CA 1
ATOM 9501 C C . GLU C 1 51 ? -92.872 9.329 -55.671 1.00 11.31 45 GLU C C 1
ATOM 9502 O O . GLU C 1 51 ? -93.650 8.874 -54.849 1.00 11.69 45 GLU C O 1
ATOM 9508 N N . LEU C 1 52 ? -92.742 10.631 -55.897 1.00 7.63 46 LEU C N 1
ATOM 9509 C CA . LEU C 1 52 ? -93.503 11.639 -55.157 1.00 9.01 46 LEU C CA 1
ATOM 9510 C C . LEU C 1 52 ? -94.974 11.587 -55.579 1.00 8.55 46 LEU C C 1
ATOM 9511 O O . LEU C 1 52 ? -95.824 12.184 -54.927 1.00 8.34 46 LEU C O 1
ATOM 9516 N N . ALA C 1 53 ? -95.235 10.877 -56.682 1.00 10.64 47 ALA C N 1
ATOM 9517 C CA . ALA C 1 53 ? -96.557 10.693 -57.292 1.00 10.57 47 ALA C CA 1
ATOM 9518 C C . ALA C 1 53 ? -97.107 11.955 -57.945 1.00 12.06 47 ALA C C 1
ATOM 9519 O O . ALA C 1 53 ? -98.317 12.181 -57.962 1.00 12.21 47 ALA C O 1
ATOM 9521 N N . CYS C 1 54 ? -96.214 12.775 -58.492 1.00 10.37 48 CYS C N 1
ATOM 9522 C CA . CYS C 1 54 ? -96.628 13.833 -59.394 1.00 8.76 48 CYS C CA 1
ATOM 9523 C C . CYS C 1 54 ? -96.722 13.209 -60.767 1.00 13.52 48 CYS C C 1
ATOM 9524 O O . CYS C 1 54 ? -95.949 12.309 -61.100 1.00 13.90 48 CYS C O 1
ATOM 9527 N N . ASP C 1 55 ? -97.646 13.676 -61.583 1.00 11.63 49 ASP C N 1
ATOM 9528 C CA . ASP C 1 55 ? -97.712 13.115 -62.919 1.00 13.79 49 ASP C CA 1
ATOM 9529 C C . ASP C 1 55 ? -97.529 14.171 -63.999 1.00 13.39 49 ASP C C 1
ATOM 9530 O O . ASP C 1 55 ? -97.685 13.888 -65.177 1.00 11.01 49 ASP C O 1
ATOM 9535 N N . VAL C 1 56 ? -97.165 15.387 -63.586 1.00 10.21 50 VAL C N 1
ATOM 9536 C CA . VAL C 1 56 ? -96.862 16.454 -64.522 1.00 8.06 50 VAL C CA 1
ATOM 9537 C C . VAL C 1 56 ? -95.623 17.185 -64.000 1.00 10.24 50 VAL C C 1
ATOM 9538 O O . VAL C 1 56 ? -95.472 17.386 -62.788 1.00 8.68 50 VAL C O 1
ATOM 9542 N N . ILE C 1 57 ? -94.736 17.555 -64.913 1.00 10.49 51 ILE C N 1
ATOM 9543 C CA . ILE C 1 57 ? -93.612 18.448 -64.608 1.00 9.90 51 ILE C CA 1
ATOM 9544 C C . ILE C 1 57 ? -93.776 19.745 -65.378 1.00 10.37 51 ILE C C 1
ATOM 9545 O O . ILE C 1 57 ? -94.123 19.739 -66.560 1.00 10.96 51 ILE C O 1
ATOM 9550 N N . TRP C 1 58 ? -93.555 20.864 -64.699 1.00 12.23 52 TRP C N 1
ATOM 9551 C CA . TRP C 1 58 ? -93.638 22.166 -65.335 1.00 11.60 52 TRP C CA 1
ATOM 9552 C C . TRP C 1 58 ? -92.259 22.836 -65.291 1.00 13.82 52 TRP C C 1
ATOM 9553 O O . TRP C 1 58 ? -91.689 23.021 -64.223 1.00 9.28 52 TRP C O 1
ATOM 9564 N N . LEU C 1 59 ? -91.734 23.186 -66.464 1.00 12.74 53 LEU C N 1
ATOM 9565 C CA . LEU C 1 59 ? -90.424 23.827 -66.564 1.00 12.72 53 LEU C CA 1
ATOM 9566 C C . LEU C 1 59 ? -90.531 25.330 -66.683 1.00 14.28 53 LEU C C 1
ATOM 9567 O O . LEU C 1 59 ? -91.213 25.833 -67.577 1.00 14.02 53 LEU C O 1
ATOM 9572 N N . THR C 1 60 ? -89.829 26.067 -65.820 1.00 14.52 54 THR C N 1
ATOM 9573 C CA . THR C 1 60 ? -89.760 27.528 -65.981 1.00 12.73 54 THR C CA 1
ATOM 9574 C C . THR C 1 60 ? -89.006 27.830 -67.300 1.00 16.51 54 THR C C 1
ATOM 9575 O O . THR C 1 60 ? -88.501 26.907 -67.918 1.00 13.85 54 THR C O 1
ATOM 9579 N N . PRO C 1 61 ? -88.963 29.100 -67.759 1.00 15.51 55 PRO C N 1
ATOM 9580 C CA . PRO C 1 61 ? -88.438 29.275 -69.134 1.00 20.57 55 PRO C CA 1
ATOM 9581 C C . PRO C 1 61 ? -87.000 28.815 -69.328 1.00 19.75 55 PRO C C 1
ATOM 9582 O O . PRO C 1 61 ? -86.147 29.092 -68.499 1.00 22.75 55 PRO C O 1
ATOM 9586 N N . ILE C 1 62 ? -86.754 28.104 -70.422 1.00 23.53 56 ILE C N 1
ATOM 9587 C CA . ILE C 1 62 ? -85.420 27.636 -70.765 1.00 22.39 56 ILE C CA 1
ATOM 9588 C C . ILE C 1 62 ? -85.098 28.014 -72.219 1.00 23.88 56 ILE C C 1
ATOM 9589 O O . ILE C 1 62 ? -84.230 27.416 -72.856 1.00 24.84 56 ILE C O 1
ATOM 9594 N N . TYR C 1 63 ? -85.805 29.010 -72.735 1.00 25.51 57 TYR C N 1
ATOM 9595 C CA . TYR C 1 63 ? -85.616 29.460 -74.109 1.00 24.81 57 TYR C CA 1
ATOM 9596 C C . TYR C 1 63 ? -84.396 30.348 -74.223 1.00 28.37 57 TYR C C 1
ATOM 9597 O O . TYR C 1 63 ? -84.004 30.989 -73.251 1.00 24.80 57 TYR C O 1
ATOM 9606 N N . GLN C 1 64 ? -83.822 30.405 -75.424 1.00 32.33 58 GLN C N 1
ATOM 9607 C CA . GLN C 1 64 ? -82.718 31.318 -75.704 1.00 26.54 58 GLN C CA 1
ATOM 9608 C C . GLN C 1 64 ? -83.052 32.715 -75.237 1.00 23.09 58 GLN C C 1
ATOM 9609 O O . GLN C 1 64 ? -84.099 33.280 -75.587 1.00 25.27 58 GLN C O 1
ATOM 9615 N N . SER C 1 65 ? -82.145 33.280 -74.452 1.00 20.74 59 SER C N 1
ATOM 9616 C CA . SER C 1 65 ? -82.398 34.539 -73.784 1.00 26.65 59 SER C CA 1
ATOM 9617 C C . SER C 1 65 ? -81.085 35.223 -73.397 1.00 23.95 59 SER C C 1
ATOM 9618 O O . SER C 1 65 ? -80.138 34.549 -73.039 1.00 22.93 59 SER C O 1
ATOM 9621 N N . PRO C 1 66 ? -81.051 36.568 -73.443 1.00 24.58 60 PRO C N 1
ATOM 9622 C CA . PRO C 1 66 ? -79.928 37.371 -72.942 1.00 28.76 60 PRO C CA 1
ATOM 9623 C C . PRO C 1 66 ? -79.822 37.317 -71.414 1.00 34.94 60 PRO C C 1
ATOM 9624 O O . PRO C 1 66 ? -78.896 37.889 -70.852 1.00 35.65 60 PRO C O 1
ATOM 9628 N N . GLN C 1 67 ? -80.777 36.665 -70.757 1.00 34.46 61 GLN C N 1
ATOM 9629 C CA . GLN C 1 67 ? -80.783 36.537 -69.298 1.00 29.85 61 GLN C CA 1
ATOM 9630 C C . GLN C 1 67 ? -80.749 37.882 -68.585 1.00 29.49 61 GLN C C 1
ATOM 9631 O O . GLN C 1 67 ? -80.258 37.976 -67.472 1.00 31.60 61 GLN C O 1
ATOM 9637 N N . ASN C 1 68 ? -81.271 38.919 -69.233 1.00 30.77 62 ASN C N 1
ATOM 9638 C CA . ASN C 1 68 ? -81.437 40.217 -68.587 1.00 28.30 62 ASN C CA 1
ATOM 9639 C C . ASN C 1 68 ? -82.552 40.170 -67.536 1.00 31.18 62 ASN C C 1
ATOM 9640 O O . ASN C 1 68 ? -82.595 40.986 -66.613 1.00 27.50 62 ASN C O 1
ATOM 9645 N N . ASP C 1 69 ? -83.460 39.209 -67.678 1.00 30.66 63 ASP C N 1
ATOM 9646 C CA . ASP C 1 69 ? -84.582 39.100 -66.754 1.00 27.78 63 ASP C CA 1
ATOM 9647 C C . ASP C 1 69 ? -84.940 37.664 -66.429 1.00 25.86 63 ASP C C 1
ATOM 9648 O O . ASP C 1 69 ? -86.095 37.261 -66.563 1.00 26.11 63 ASP C O 1
ATOM 9653 N N . ASN C 1 70 ? -83.938 36.903 -66.000 1.00 26.41 64 ASN C N 1
ATOM 9654 C CA . ASN C 1 70 ? -84.134 35.532 -65.521 1.00 31.65 64 ASN C CA 1
ATOM 9655 C C . ASN C 1 70 ? -84.841 34.619 -66.538 1.00 29.11 64 ASN C C 1
ATOM 9656 O O . ASN C 1 70 ? -85.571 33.700 -66.169 1.00 27.92 64 ASN C O 1
ATOM 9661 N N . GLY C 1 71 ? -84.623 34.888 -67.821 1.00 26.42 65 GLY C N 1
ATOM 9662 C CA . GLY C 1 71 ? -85.189 34.078 -68.886 1.00 23.03 65 GLY C CA 1
ATOM 9663 C C . GLY C 1 71 ? -86.617 34.426 -69.278 1.00 25.14 65 GLY C C 1
ATOM 9664 O O . GLY C 1 71 ? -87.219 33.761 -70.121 1.00 25.75 65 GLY C O 1
ATOM 9665 N N . TYR C 1 72 ? -87.178 35.461 -68.672 1.00 20.85 66 TYR C N 1
ATOM 9666 C CA . TYR C 1 72 ? -88.487 35.927 -69.100 1.00 24.63 66 TYR C CA 1
ATOM 9667 C C . TYR C 1 72 ? -88.365 36.993 -70.188 1.00 26.29 66 TYR C C 1
ATOM 9668 O O . TYR C 1 72 ? -89.364 37.523 -70.662 1.00 24.95 66 TYR C O 1
ATOM 9677 N N . ASP C 1 73 ? -87.122 37.298 -70.561 1.00 27.54 67 ASP C N 1
ATOM 9678 C CA . ASP C 1 73 ? -86.819 38.107 -71.744 1.00 23.51 67 ASP C CA 1
ATOM 9679 C C . ASP C 1 73 ? -86.295 37.168 -72.835 1.00 27.54 67 ASP C C 1
ATOM 9680 O O . ASP C 1 73 ? -85.112 36.839 -72.878 1.00 23.67 67 ASP C O 1
ATOM 9685 N N . ILE C 1 74 ? -87.201 36.702 -73.692 1.00 21.71 68 ILE C N 1
ATOM 9686 C CA . ILE C 1 74 ? -86.861 35.675 -74.666 1.00 22.09 68 ILE C CA 1
ATOM 9687 C C . ILE C 1 74 ? -86.492 36.304 -76.007 1.00 26.89 68 ILE C C 1
ATOM 9688 O O . ILE C 1 74 ? -87.189 37.210 -76.492 1.00 28.56 68 ILE C O 1
ATOM 9693 N N . SER C 1 75 ? -85.408 35.809 -76.601 1.00 21.69 69 SER C N 1
ATOM 9694 C CA . SER C 1 75 ? -84.899 36.331 -77.872 1.00 31.19 69 SER C CA 1
ATOM 9695 C C . SER C 1 75 ? -85.074 35.321 -79.004 1.00 26.72 69 SER C C 1
ATOM 9696 O O . SER C 1 75 ? -84.999 35.674 -80.178 1.00 30.20 69 SER C O 1
ATOM 9699 N N . ASP C 1 76 ? -85.299 34.060 -78.645 1.00 30.29 70 ASP C N 1
ATOM 9700 C CA . ASP C 1 76 ? -85.622 33.037 -79.629 1.00 28.95 70 ASP C CA 1
ATOM 9701 C C . ASP C 1 76 ? -86.480 31.923 -79.041 1.00 34.38 70 ASP C C 1
ATOM 9702 O O . ASP C 1 76 ? -86.004 31.135 -78.223 1.00 31.63 70 ASP C O 1
ATOM 9707 N N . TYR C 1 77 ? -87.734 31.840 -79.483 1.00 33.03 71 TYR C N 1
ATOM 9708 C CA . TYR C 1 77 ? -88.660 30.844 -78.952 1.00 26.02 71 TYR C CA 1
ATOM 9709 C C . TYR C 1 77 ? -88.434 29.421 -79.454 1.00 25.36 71 TYR C C 1
ATOM 9710 O O . TYR C 1 77 ? -89.013 28.480 -78.921 1.00 31.23 71 TYR C O 1
ATOM 9719 N N . TYR C 1 78 ? -87.592 29.248 -80.467 1.00 30.61 72 TYR C N 1
ATOM 9720 C CA . TYR C 1 78 ? -87.437 27.937 -81.090 1.00 27.84 72 TYR C CA 1
ATOM 9721 C C . TYR C 1 78 ? -86.238 27.154 -80.586 1.00 27.50 72 TYR C C 1
ATOM 9722 O O . TYR C 1 78 ? -86.076 25.982 -80.907 1.00 27.66 72 TYR C O 1
ATOM 9731 N N . SER C 1 79 ? -85.386 27.789 -79.798 1.00 29.33 73 SER C N 1
ATOM 9732 C CA . SER C 1 79 ? -84.230 27.070 -79.278 1.00 27.50 73 SER C CA 1
ATOM 9733 C C . SER C 1 79 ? -84.080 27.194 -77.764 1.00 27.58 73 SER C C 1
ATOM 9734 O O . SER C 1 79 ? -84.682 28.062 -77.123 1.00 23.75 73 SER C O 1
ATOM 9737 N N . ILE C 1 80 ? -83.262 26.308 -77.214 1.00 26.22 74 ILE C N 1
ATOM 9738 C CA . ILE C 1 80 ? -83.008 26.230 -75.784 1.00 31.60 74 ILE C CA 1
ATOM 9739 C C . ILE C 1 80 ? -81.760 27.028 -75.426 1.00 33.99 74 ILE C C 1
ATOM 9740 O O . ILE C 1 80 ? -80.849 27.156 -76.244 1.00 34.23 74 ILE C O 1
ATOM 9745 N N . HIS C 1 81 ? -81.747 27.594 -74.221 1.00 30.51 75 HIS C N 1
ATOM 9746 C CA . HIS C 1 81 ? -80.575 28.276 -73.676 1.00 32.90 75 HIS C CA 1
ATOM 9747 C C . HIS C 1 81 ? -79.455 27.258 -73.501 1.00 34.01 75 HIS C C 1
ATOM 9748 O O . HIS C 1 81 ? -79.619 26.260 -72.802 1.00 31.11 75 HIS C O 1
ATOM 9755 N N . GLU C 1 82 ? -78.323 27.517 -74.153 1.00 34.04 76 GLU C N 1
ATOM 9756 C CA . GLU C 1 82 ? -77.212 26.571 -74.231 1.00 32.91 76 GLU C CA 1
ATOM 9757 C C . GLU C 1 82 ? -76.788 25.985 -72.885 1.00 30.36 76 GLU C C 1
ATOM 9758 O O . GLU C 1 82 ? -76.408 24.818 -72.793 1.00 34.60 76 GLU C O 1
ATOM 9764 N N . GLU C 1 83 ? -76.863 26.807 -71.847 1.00 25.89 77 GLU C N 1
ATOM 9765 C CA . GLU C 1 83 ? -76.431 26.440 -70.503 1.00 30.93 77 GLU C CA 1
ATOM 9766 C C . GLU C 1 83 ? -77.239 25.283 -69.899 1.00 30.80 77 GLU C C 1
ATOM 9767 O O . GLU C 1 83 ? -76.772 24.605 -68.979 1.00 34.33 77 GLU C O 1
ATOM 9773 N N . TYR C 1 84 ? -78.450 25.076 -70.415 1.00 28.29 78 TYR C N 1
ATOM 9774 C CA . TYR C 1 84 ? -79.384 24.087 -69.872 1.00 32.96 78 TYR C CA 1
ATOM 9775 C C . TYR C 1 84 ? -79.295 22.760 -70.617 1.00 29.64 78 TYR C C 1
ATOM 9776 O O . TYR C 1 84 ? -79.804 21.741 -70.158 1.00 29.44 78 TYR C O 1
ATOM 9785 N N . GLY C 1 85 ? -78.642 22.780 -71.773 1.00 36.36 79 GLY C N 1
ATOM 9786 C CA . GLY C 1 85 ? -78.522 21.594 -72.598 1.00 30.45 79 GLY C CA 1
ATOM 9787 C C . GLY C 1 85 ? -78.993 21.849 -74.015 1.00 29.50 79 GLY C C 1
ATOM 9788 O O . GLY C 1 85 ? -79.358 22.970 -74.376 1.00 32.83 79 GLY C O 1
ATOM 9789 N N . THR C 1 86 ? -78.997 20.794 -74.819 1.00 36.18 80 THR C N 1
ATOM 9790 C CA . THR C 1 86 ? -79.318 20.913 -76.231 1.00 35.37 80 THR C CA 1
ATOM 9791 C C . THR C 1 86 ? -80.771 20.543 -76.483 1.00 37.04 80 THR C C 1
ATOM 9792 O O . THR C 1 86 ? -81.426 19.948 -75.623 1.00 32.89 80 THR C O 1
ATOM 9796 N N . MET C 1 87 ? -81.263 20.874 -77.673 1.00 34.27 81 MET C N 1
ATOM 9797 C CA . MET C 1 87 ? -82.625 20.525 -78.055 1.00 33.60 81 MET C CA 1
ATOM 9798 C C . MET C 1 87 ? -82.813 19.011 -77.989 1.00 33.51 81 MET C C 1
ATOM 9799 O O . MET C 1 87 ? -83.906 18.529 -77.705 1.00 33.94 81 MET C O 1
ATOM 9804 N N . ALA C 1 88 ? -81.727 18.268 -78.195 1.00 32.49 82 ALA C N 1
ATOM 9805 C CA . ALA C 1 88 ? -81.764 16.813 -78.090 1.00 29.56 82 ALA C CA 1
ATOM 9806 C C . ALA C 1 88 ? -81.956 16.331 -76.654 1.00 30.54 82 ALA C C 1
ATOM 9807 O O . ALA C 1 88 ? -82.596 15.308 -76.425 1.00 35.59 82 ALA C O 1
ATOM 9809 N N . ASP C 1 89 ? -81.376 17.044 -75.693 1.00 30.18 83 ASP C N 1
ATOM 9810 C CA . ASP C 1 89 ? -81.585 16.732 -74.280 1.00 29.46 83 ASP C CA 1
ATOM 9811 C C . ASP C 1 89 ? -83.076 16.870 -73.965 1.00 23.29 83 ASP C C 1
ATOM 9812 O O . ASP C 1 89 ? -83.671 16.006 -73.333 1.00 30.88 83 ASP C O 1
ATOM 9817 N N . PHE C 1 90 ? -83.668 17.961 -74.429 1.00 24.61 84 PHE C N 1
ATOM 9818 C CA . PHE C 1 90 ? -85.073 18.239 -74.175 1.00 26.16 84 PHE C CA 1
ATOM 9819 C C . PHE C 1 90 ? -85.965 17.139 -74.722 1.00 27.96 84 PHE C C 1
ATOM 9820 O O . PHE C 1 90 ? -86.914 16.708 -74.066 1.00 24.78 84 PHE C O 1
ATOM 9828 N N . GLU C 1 91 ? -85.649 16.690 -75.930 1.00 28.75 85 GLU C N 1
ATOM 9829 C CA . GLU C 1 91 ? -86.403 15.615 -76.557 1.00 29.56 85 GLU C CA 1
ATOM 9830 C C . GLU C 1 91 ? -86.278 14.317 -75.781 1.00 27.20 85 GLU C C 1
ATOM 9831 O O . GLU C 1 91 ? -87.251 13.573 -75.649 1.00 26.43 85 GLU C O 1
ATOM 9837 N N . GLU C 1 92 ? -85.090 14.051 -75.249 1.00 22.40 86 GLU C N 1
ATOM 9838 C CA . GLU C 1 92 ? -84.915 12.880 -74.409 1.00 23.00 86 GLU C CA 1
ATOM 9839 C C . GLU C 1 92 ? -85.675 13.017 -73.082 1.00 29.09 86 GLU C C 1
ATOM 9840 O O . GLU C 1 92 ? -86.097 12.012 -72.490 1.00 27.53 86 GLU C O 1
ATOM 9846 N N . LEU C 1 93 ? -85.847 14.252 -72.610 1.00 21.44 87 LEU C N 1
ATOM 9847 C CA . LEU C 1 93 ? -86.606 14.464 -71.380 1.00 24.85 87 LEU C CA 1
ATOM 9848 C C . LEU C 1 93 ? -88.082 14.112 -71.601 1.00 22.32 87 LEU C C 1
ATOM 9849 O O . LEU C 1 93 ? -88.643 13.330 -70.840 1.00 24.24 87 LEU C O 1
ATOM 9854 N N . LEU C 1 94 ? -88.688 14.690 -72.640 1.00 19.97 88 LEU C N 1
ATOM 9855 C CA . LEU C 1 94 ? -90.051 14.353 -73.037 1.00 24.62 88 LEU C CA 1
ATOM 9856 C C . LEU C 1 94 ? -90.247 12.836 -73.119 1.00 26.44 88 LEU C C 1
ATOM 9857 O O . LEU C 1 94 ? -91.182 12.299 -72.529 1.00 28.42 88 LEU C O 1
ATOM 9862 N N . GLU C 1 95 ? -89.350 12.150 -73.824 1.00 27.12 89 GLU C N 1
ATOM 9863 C CA . GLU C 1 95 ? -89.432 10.696 -73.967 1.00 29.36 89 GLU C CA 1
ATOM 9864 C C . GLU C 1 95 ? -89.346 9.976 -72.636 1.00 27.84 89 GLU C C 1
ATOM 9865 O O . GLU C 1 95 ? -90.128 9.073 -72.343 1.00 26.41 89 GLU C O 1
ATOM 9871 N N . GLU C 1 96 ? -88.365 10.366 -71.837 1.00 23.21 90 GLU C N 1
ATOM 9872 C CA . GLU C 1 96 ? -88.142 9.712 -70.563 1.00 22.23 90 GLU C CA 1
ATOM 9873 C C . GLU C 1 96 ? -89.258 10.024 -69.584 1.00 23.38 90 GLU C C 1
ATOM 9874 O O . GLU C 1 96 ? -89.622 9.179 -68.765 1.00 20.01 90 GLU C O 1
ATOM 9880 N N . ALA C 1 97 ? -89.811 11.229 -69.665 1.00 22.36 91 ALA C N 1
ATOM 9881 C CA . ALA C 1 97 ? -90.944 11.579 -68.805 1.00 19.05 91 ALA C CA 1
ATOM 9882 C C . ALA C 1 97 ? -92.169 10.733 -69.185 1.00 19.45 91 ALA C C 1
ATOM 9883 O O . ALA C 1 97 ? -92.774 10.071 -68.339 1.00 16.55 91 ALA C O 1
ATOM 9885 N N . HIS C 1 98 ? -92.514 10.753 -70.466 1.00 19.46 92 HIS C N 1
ATOM 9886 C CA . HIS C 1 98 ? -93.689 10.032 -70.965 1.00 25.11 92 HIS C CA 1
ATOM 9887 C C . HIS C 1 98 ? -93.655 8.544 -70.648 1.00 24.76 92 HIS C C 1
ATOM 9888 O O . HIS C 1 98 ? -94.686 7.946 -70.329 1.00 27.95 92 HIS C O 1
ATOM 9895 N N . LYS C 1 99 ? -92.463 7.960 -70.716 1.00 20.60 93 LYS C N 1
ATOM 9896 C CA . LYS C 1 99 ? -92.260 6.551 -70.415 1.00 23.62 93 LYS C CA 1
ATOM 9897 C C . LYS C 1 99 ? -92.669 6.213 -68.980 1.00 25.96 93 LYS C C 1
ATOM 9898 O O . LYS C 1 99 ? -92.945 5.062 -68.650 1.00 19.26 93 LYS C O 1
ATOM 9904 N N . ARG C 1 100 ? -92.682 7.221 -68.117 1.00 23.97 94 ARG C N 1
ATOM 9905 C CA . ARG C 1 100 ? -93.038 7.009 -66.719 1.00 23.16 94 ARG C CA 1
ATOM 9906 C C . ARG C 1 100 ? -94.440 7.520 -66.429 1.00 19.76 94 ARG C C 1
ATOM 9907 O O . ARG C 1 100 ? -94.876 7.564 -6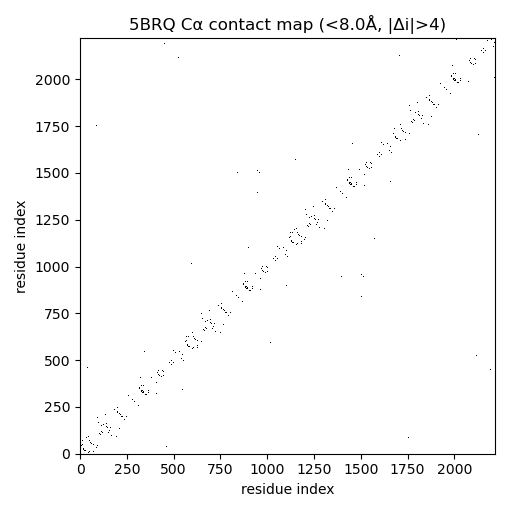5.277 1.00 22.45 94 ARG C O 1
ATOM 9915 N N . GLY C 1 101 ? -95.137 7.911 -67.484 1.00 15.52 95 GLY C N 1
ATOM 9916 C CA . GLY C 1 101 ? -96.483 8.436 -67.356 1.00 22.39 95 GLY C CA 1
ATOM 9917 C C . GLY C 1 101 ? -96.496 9.859 -66.815 1.00 24.09 95 GLY C C 1
ATOM 9918 O O . GLY C 1 101 ? -97.477 10.302 -66.209 1.00 16.36 95 GLY C O 1
ATOM 9919 N N . ILE C 1 102 ? -95.394 10.572 -67.021 1.00 18.49 96 ILE C N 1
ATOM 9920 C CA . ILE C 1 102 ? -95.302 11.954 -66.587 1.00 16.68 96 ILE C CA 1
ATOM 9921 C C . ILE C 1 102 ? -95.452 12.868 -67.791 1.00 15.10 96 ILE C C 1
ATOM 9922 O O . ILE C 1 102 ? -94.789 12.686 -68.811 1.00 16.88 96 ILE C O 1
ATOM 9927 N N . LYS C 1 103 ? -96.354 13.833 -67.694 1.00 14.77 97 LYS C N 1
ATOM 9928 C CA . LYS C 1 103 ? -96.484 14.811 -68.751 1.00 16.07 97 LYS C CA 1
ATOM 9929 C C . LYS C 1 103 ? -95.606 16.025 -68.460 1.00 14.08 97 LYS C C 1
ATOM 9930 O O . LYS C 1 103 ? -95.199 16.246 -67.316 1.00 13.17 97 LYS C O 1
ATOM 9936 N N . VAL C 1 104 ? -95.308 16.802 -69.495 1.00 12.64 98 VAL C N 1
ATOM 9937 C CA . VAL C 1 104 ? -94.431 17.972 -69.370 1.00 13.62 98 VAL C CA 1
ATOM 9938 C C . VAL C 1 104 ? -95.061 19.215 -69.948 1.00 11.81 98 VAL C C 1
ATOM 9939 O O . VAL C 1 104 ? -95.488 19.210 -71.100 1.00 16.19 98 VAL C O 1
ATOM 9943 N N . ILE C 1 105 ? -95.134 20.288 -69.166 1.00 11.49 99 ILE C N 1
ATOM 9944 C CA . ILE C 1 105 ? -95.604 21.554 -69.699 1.00 10.89 99 ILE C CA 1
ATOM 9945 C C . ILE C 1 105 ? -94.505 22.614 -69.603 1.00 17.87 99 ILE C C 1
ATOM 9946 O O . ILE C 1 105 ? -93.637 22.539 -68.734 1.00 13.46 99 ILE C O 1
ATOM 9951 N N . MET C 1 106 ? -94.566 23.604 -70.488 1.00 14.92 100 MET C N 1
ATOM 9952 C CA . MET C 1 106 ? -93.543 24.642 -70.573 1.00 18.25 100 MET C CA 1
ATOM 9953 C C . MET C 1 106 ? -94.103 26.001 -70.227 1.00 17.53 100 MET C C 1
ATOM 9954 O O . MET C 1 106 ? -95.307 26.237 -70.282 1.00 17.83 100 MET C O 1
ATOM 9959 N N . ASP C 1 107 ? -93.218 26.920 -69.883 1.00 19.37 101 ASP C N 1
ATOM 9960 C CA . ASP C 1 107 ? -93.620 28.297 -69.683 1.00 20.77 101 ASP C CA 1
ATOM 9961 C C . ASP C 1 107 ? -93.723 29.030 -71.012 1.00 23.59 101 ASP C C 1
ATOM 9962 O O . ASP C 1 107 ? -92.778 29.041 -71.777 1.00 28.32 101 ASP C O 1
ATOM 9967 N N . LEU C 1 108 ? -94.861 29.653 -71.287 1.00 24.80 102 LEU C N 1
ATOM 9968 C CA . LEU C 1 108 ? -94.996 30.450 -72.505 1.00 23.79 102 LEU C CA 1
ATOM 9969 C C . LEU C 1 108 ? -95.037 31.928 -72.151 1.00 22.18 102 LEU C C 1
ATOM 9970 O O . LEU C 1 108 ? -95.975 32.407 -71.497 1.00 20.03 102 LEU C O 1
ATOM 9975 N N . VAL C 1 109 ? -94.014 32.657 -72.580 1.00 20.96 103 VAL C N 1
ATOM 9976 C CA . VAL C 1 109 ? -93.927 34.082 -72.293 1.00 18.86 103 VAL C CA 1
ATOM 9977 C C . VAL C 1 109 ? -94.189 34.882 -73.566 1.00 22.26 103 VAL C C 1
ATOM 9978 O O . VAL C 1 109 ? -93.277 35.068 -74.370 1.00 19.36 103 VAL C O 1
ATOM 9982 N N . VAL C 1 110 ? -95.416 35.367 -73.750 1.00 21.23 104 VAL C N 1
ATOM 9983 C CA . VAL C 1 110 ? -95.763 36.001 -75.022 1.00 24.08 104 VAL C CA 1
ATOM 9984 C C . VAL C 1 110 ? -96.456 37.353 -74.905 1.00 25.27 104 VAL C C 1
ATOM 9985 O O . VAL C 1 110 ? -97.086 37.815 -75.858 1.00 25.08 104 VAL C O 1
ATOM 9989 N N . ASN C 1 111 ? -96.360 37.990 -73.743 1.00 19.63 105 ASN C N 1
ATOM 9990 C CA . ASN C 1 111 ? -96.818 39.363 -73.632 1.00 21.24 105 ASN C CA 1
ATOM 9991 C C . ASN C 1 111 ? -95.743 40.277 -74.186 1.00 23.67 105 ASN C C 1
ATOM 9992 O O . ASN C 1 111 ? -96.002 41.427 -74.555 1.00 21.11 105 ASN C O 1
ATOM 9997 N N . HIS C 1 112 ? -94.534 39.736 -74.256 1.00 15.88 106 HIS C N 1
ATOM 9998 C CA . HIS C 1 112 ? -93.367 40.527 -74.595 1.00 21.63 106 HIS C CA 1
ATOM 9999 C C . HIS C 1 112 ? -92.241 39.597 -74.984 1.00 16.22 106 HIS C C 1
ATOM 10000 O O . HIS C 1 112 ? -92.289 38.402 -74.710 1.00 20.03 106 HIS C O 1
ATOM 10007 N N . THR C 1 113 ? -91.240 40.140 -75.659 1.00 18.57 107 THR C N 1
ATOM 10008 C CA . THR C 1 113 ? -90.073 39.360 -76.044 1.00 18.65 107 THR C CA 1
ATOM 10009 C C . THR C 1 113 ? -88.858 40.184 -75.642 1.00 20.70 107 THR C C 1
ATOM 10010 O O . THR C 1 113 ? -88.997 41.359 -75.330 1.00 19.86 107 THR C O 1
ATOM 10014 N N . SER C 1 114 ? -87.669 39.591 -75.683 1.00 18.93 108 SER C N 1
ATOM 10015 C CA . SER C 1 114 ? -86.464 40.388 -75.501 1.00 28.43 108 SER C CA 1
ATOM 10016 C C . SER C 1 114 ? -86.358 41.445 -76.602 1.00 29.58 108 SER C C 1
ATOM 10017 O O . SER C 1 114 ? -86.932 41.291 -77.684 1.00 24.87 108 SER C O 1
ATOM 10020 N N . THR C 1 115 ? -85.631 42.521 -76.331 1.00 26.81 109 THR C N 1
ATOM 10021 C CA . THR C 1 115 ? -85.344 43.503 -77.377 1.00 31.25 109 THR C CA 1
ATOM 10022 C C . THR C 1 115 ? -84.237 42.992 -78.302 1.00 31.58 109 THR C C 1
ATOM 10023 O O . THR C 1 115 ? -83.927 43.614 -79.320 1.00 35.68 109 THR C O 1
ATOM 10027 N N . GLU C 1 116 ? -83.646 41.859 -77.937 1.00 27.41 110 GLU C N 1
ATOM 10028 C CA . GLU C 1 116 ? -82.699 41.178 -78.802 1.00 28.55 110 GLU C CA 1
ATOM 10029 C C . GLU C 1 116 ? -83.398 40.128 -79.647 1.00 34.15 110 GLU C C 1
ATOM 10030 O O . GLU C 1 116 ? -82.732 39.310 -80.295 1.00 36.00 110 GLU C O 1
ATOM 10036 N N . HIS C 1 117 ? -84.732 40.121 -79.624 1.00 23.37 111 HIS C N 1
ATOM 10037 C CA . HIS C 1 117 ? -85.467 39.254 -80.544 1.00 33.98 111 HIS C CA 1
ATOM 10038 C C . HIS C 1 117 ? -85.392 39.837 -81.959 1.00 28.05 111 HIS C C 1
ATOM 10039 O O . HIS C 1 117 ? -85.440 41.062 -82.139 1.00 29.19 111 HIS C O 1
ATOM 10046 N N . ARG C 1 118 ? -85.263 38.949 -82.940 1.00 28.33 112 ARG C N 1
ATOM 10047 C CA . ARG C 1 118 ? -85.219 39.322 -84.349 1.00 32.61 112 ARG C CA 1
ATOM 10048 C C . ARG C 1 118 ? -86.332 40.309 -84.705 1.00 36.21 112 ARG C C 1
ATOM 10049 O O . ARG C 1 118 ? -86.071 41.346 -85.317 1.00 33.64 112 ARG C O 1
ATOM 10057 N N . TRP C 1 119 ? -87.563 39.989 -84.303 1.00 28.42 113 TRP C N 1
ATOM 10058 C CA . TRP C 1 119 ? -88.711 40.861 -84.558 1.00 34.32 113 TRP C CA 1
ATOM 10059 C C . TRP C 1 119 ? -88.501 42.273 -84.042 1.00 33.35 113 TRP C C 1
ATOM 10060 O O . TRP C 1 119 ? -88.970 43.235 -84.657 1.00 34.64 113 TRP C O 1
ATOM 10071 N N . PHE C 1 120 ? -87.827 42.410 -82.903 1.00 31.02 114 PHE C N 1
ATOM 10072 C CA . PHE C 1 120 ? -87.622 43.748 -82.352 1.00 32.49 114 PHE C CA 1
ATOM 10073 C C . PHE C 1 120 ? -86.449 44.469 -83.000 1.00 33.69 114 PHE C C 1
ATOM 10074 O O . PHE C 1 120 ? -86.478 45.696 -83.142 1.00 35.68 114 PHE C O 1
ATOM 10082 N N . LYS C 1 121 ? -85.413 43.721 -83.362 1.00 27.90 115 LYS C N 1
ATOM 10083 C CA . LYS C 1 121 ? -84.288 44.324 -84.052 1.00 33.60 115 LYS C CA 1
ATOM 10084 C C . LYS C 1 121 ? -84.817 44.956 -85.337 1.00 38.30 115 LYS C C 1
ATOM 10085 O O . LYS C 1 121 ? -84.645 46.155 -85.571 1.00 38.20 115 LYS C O 1
ATOM 10091 N N . GLU C 1 122 ? -85.507 44.145 -86.133 1.00 36.92 116 GLU C N 1
ATOM 10092 C CA . GLU C 1 122 ? -86.212 44.624 -87.313 1.00 40.59 116 GLU C CA 1
ATOM 10093 C C . GLU C 1 122 ? -87.145 45.800 -87.008 1.00 41.22 116 GLU C C 1
ATOM 10094 O O . GLU C 1 122 ? -87.029 46.861 -87.624 1.00 40.89 116 GLU C O 1
ATOM 10100 N N . ALA C 1 123 ? -88.055 45.622 -86.052 1.00 38.34 117 ALA C N 1
ATOM 10101 C CA . ALA C 1 123 ? -89.051 46.654 -85.758 1.00 38.40 117 ALA C CA 1
ATOM 10102 C C . ALA C 1 123 ? -88.450 48.027 -85.449 1.00 37.81 117 ALA C C 1
ATOM 10103 O O . ALA C 1 123 ? -88.950 49.052 -85.915 1.00 38.72 117 ALA C O 1
ATOM 10105 N N . ALA C 1 124 ? -87.381 48.052 -84.662 1.00 39.57 118 ALA C N 1
ATOM 10106 C CA . ALA C 1 124 ? -86.822 49.325 -84.215 1.00 39.88 118 ALA C CA 1
ATOM 10107 C C . ALA C 1 124 ? -86.048 50.053 -85.313 1.00 37.44 118 ALA C C 1
ATOM 10108 O O . ALA C 1 124 ? -85.787 51.252 -85.203 1.00 40.55 118 ALA C O 1
ATOM 10110 N N . SER C 1 125 ? -85.705 49.327 -86.374 1.00 42.64 119 SER C N 1
ATOM 10111 C CA . SER C 1 125 ? -84.803 49.829 -87.414 1.00 43.06 119 SER C CA 1
ATOM 10112 C C . SER C 1 125 ? -85.444 50.769 -88.440 1.00 44.10 119 SER C C 1
ATOM 10113 O O . SER C 1 125 ? -84.967 50.861 -89.569 1.00 44.36 119 SER C O 1
ATOM 10116 N N . GLY C 1 126 ? -86.514 51.461 -88.054 1.00 42.53 120 GLY C N 1
ATOM 10117 C CA . GLY C 1 126 ? -87.231 52.342 -88.962 1.00 45.51 120 GLY C CA 1
ATOM 10118 C C . GLY C 1 126 ? -88.746 52.225 -88.877 1.00 39.03 120 GLY C C 1
ATOM 10119 O O . GLY C 1 126 ? -89.281 51.119 -88.799 1.00 36.83 120 GLY C O 1
ATOM 10120 N N . LYS C 1 127 ? -89.433 53.370 -88.905 1.00 38.01 121 LYS C N 1
ATOM 10121 C CA . LYS C 1 127 ? -90.899 53.424 -88.830 1.00 39.35 121 LYS C CA 1
ATOM 10122 C C . LYS C 1 127 ? -91.591 52.616 -89.925 1.00 44.59 121 LYS C C 1
ATOM 10123 O O . LYS C 1 127 ? -92.793 52.347 -89.834 1.00 41.07 121 LYS C O 1
ATOM 10129 N N . GLU C 1 128 ? -90.833 52.239 -90.953 1.00 41.19 122 GLU C N 1
ATOM 10130 C CA . GLU C 1 128 ? -91.398 51.606 -92.134 1.00 35.48 122 GLU C CA 1
ATOM 10131 C C . GLU C 1 128 ? -90.900 50.185 -92.324 1.00 40.04 122 GLU C C 1
ATOM 10132 O O . GLU C 1 128 ? -90.878 49.681 -93.441 1.00 43.54 122 GLU C O 1
ATOM 10138 N N . ASN C 1 129 ? -90.495 49.532 -91.243 1.00 40.09 123 ASN C N 1
ATOM 10139 C CA . ASN C 1 129 ? -90.103 48.128 -91.338 1.00 39.73 123 ASN C CA 1
ATOM 10140 C C . ASN C 1 129 ? -91.329 47.219 -91.375 1.00 36.63 123 ASN C C 1
ATOM 10141 O O . ASN C 1 129 ? -92.390 47.579 -90.870 1.00 37.24 123 ASN C O 1
ATOM 10146 N N . LEU C 1 130 ? -91.176 46.044 -91.981 1.00 37.90 124 LEU C N 1
ATOM 10147 C CA . LEU C 1 130 ? -92.246 45.057 -92.022 1.00 42.39 124 LEU C CA 1
ATOM 10148 C C . LEU C 1 130 ? -92.713 44.716 -90.602 1.00 44.48 124 LEU C C 1
ATOM 10149 O O . LEU C 1 130 ? -93.914 44.629 -90.334 1.00 39.07 124 LEU C O 1
ATOM 10154 N N . TYR C 1 131 ? -91.754 44.574 -89.692 1.00 39.70 125 TYR C N 1
ATOM 10155 C CA . TYR C 1 131 ? -92.035 44.138 -88.327 1.00 38.90 125 TYR C CA 1
ATOM 10156 C C . TYR C 1 131 ? -92.382 45.262 -87.355 1.00 35.93 125 TYR C C 1
ATOM 10157 O O . TYR C 1 131 ? -92.595 45.008 -86.174 1.00 36.01 125 TYR C O 1
ATOM 10166 N N . ARG C 1 132 ? -92.446 46.492 -87.842 1.00 36.58 126 ARG C N 1
ATOM 10167 C CA . ARG C 1 132 ? -92.647 47.641 -86.962 1.00 36.30 126 ARG C CA 1
ATOM 10168 C C . ARG C 1 132 ? -93.817 47.479 -85.999 1.00 36.53 126 ARG C C 1
ATOM 10169 O O . ARG C 1 132 ? -93.690 47.753 -84.809 1.00 34.12 126 ARG C O 1
ATOM 10177 N N . ASP C 1 133 ? -94.955 47.021 -86.500 1.00 36.42 127 ASP C N 1
ATOM 10178 C CA . ASP C 1 133 ? -96.157 47.007 -85.667 1.00 36.45 127 ASP C CA 1
ATOM 10179 C C . ASP C 1 133 ? -96.307 45.751 -84.813 1.00 31.58 127 ASP C C 1
ATOM 10180 O O . ASP C 1 133 ? -97.357 45.544 -84.218 1.00 28.14 127 ASP C O 1
ATOM 10185 N N . PHE C 1 134 ? -95.266 44.919 -84.774 1.00 29.24 128 PHE C N 1
ATOM 10186 C CA . PHE C 1 134 ? -95.215 43.789 -83.849 1.00 29.04 128 PHE C CA 1
ATOM 10187 C C . PHE C 1 134 ? -95.161 44.286 -82.406 1.00 30.57 128 PHE C C 1
ATOM 10188 O O . PHE C 1 134 ? -95.502 43.549 -81.478 1.00 27.76 128 PHE C O 1
ATOM 10196 N N . TYR C 1 135 ? -94.735 45.535 -82.222 1.00 29.88 129 TYR C N 1
ATOM 10197 C CA . TYR C 1 135 ? -94.671 46.136 -80.898 1.00 29.63 129 TYR C CA 1
ATOM 10198 C C . TYR C 1 135 ? -95.518 47.384 -80.823 1.00 29.18 129 TYR C C 1
ATOM 10199 O O . TYR C 1 135 ? -96.183 47.745 -81.792 1.00 30.13 129 TYR C O 1
ATOM 10208 N N . ILE C 1 136 ? -95.494 48.036 -79.668 1.00 23.63 130 ILE C N 1
ATOM 10209 C CA . ILE C 1 136 ? -96.390 49.154 -79.410 1.00 26.93 130 ILE C CA 1
ATOM 10210 C C . ILE C 1 136 ? -95.626 50.471 -79.419 1.00 30.74 130 ILE C C 1
ATOM 10211 O O . ILE C 1 136 ? -94.920 50.776 -78.465 1.00 30.86 130 ILE C O 1
ATOM 10216 N N . TRP C 1 137 ? -95.779 51.243 -80.497 1.00 33.55 131 TRP C N 1
ATOM 10217 C CA . TRP C 1 137 ? -95.067 52.515 -80.674 1.00 31.99 131 TRP C CA 1
ATOM 10218 C C . TRP C 1 137 ? -96.002 53.721 -80.618 1.00 38.90 131 TRP C C 1
ATOM 10219 O O . TRP C 1 137 ? -96.996 53.786 -81.343 1.00 39.56 131 TRP C O 1
ATOM 10230 N N . LYS C 1 138 ? -95.662 54.683 -79.766 1.00 36.30 132 LYS C N 1
ATOM 10231 C CA . LYS C 1 138 ? -96.427 55.911 -79.642 1.00 39.60 132 LYS C CA 1
ATOM 10232 C C . LYS C 1 138 ? -95.501 57.119 -79.714 1.00 42.26 132 LYS C C 1
ATOM 10233 O O . LYS C 1 138 ? -94.361 57.061 -79.257 1.00 38.88 132 LYS C O 1
ATOM 10239 N N . ASP C 1 139 ? -96.000 58.209 -80.292 1.00 39.80 133 ASP C N 1
ATOM 10240 C CA . ASP C 1 139 ? -95.247 59.455 -80.370 1.00 44.15 133 ASP C CA 1
ATOM 10241 C C . ASP C 1 139 ? -95.178 60.134 -79.008 1.00 44.98 133 ASP C C 1
ATOM 10242 O O . ASP C 1 139 ? -95.997 59.871 -78.124 1.00 46.24 133 ASP C O 1
ATOM 10247 N N . MET C 1 140 ? -94.193 61.012 -78.850 1.00 44.86 134 MET C N 1
ATOM 10248 C CA . MET C 1 140 ? -94.041 61.798 -77.640 1.00 48.20 134 MET C CA 1
ATOM 10249 C C . MET C 1 140 ? -95.187 62.796 -77.527 1.00 54.19 134 MET C C 1
ATOM 10250 O O . MET C 1 140 ? -95.811 63.145 -78.528 1.00 58.93 134 MET C O 1
ATOM 10255 N N . LYS C 1 141 ? -95.476 63.250 -76.313 1.00 56.42 135 LYS C N 1
ATOM 10256 C CA . LYS C 1 141 ? -96.415 64.351 -76.141 1.00 64.01 135 LYS C CA 1
ATOM 10257 C C . LYS C 1 141 ? -95.731 65.682 -76.453 1.00 67.23 135 LYS C C 1
ATOM 10258 O O . LYS C 1 141 ? -94.566 65.876 -76.094 1.00 65.84 135 LYS C O 1
ATOM 10264 N N . PRO C 1 142 ? -96.454 66.601 -77.126 1.00 72.92 136 PRO C N 1
ATOM 10265 C CA . PRO C 1 142 ? -95.999 67.972 -77.402 1.00 73.15 136 PRO C CA 1
ATOM 10266 C C . PRO C 1 142 ? -95.394 68.635 -76.168 1.00 68.96 136 PRO C C 1
ATOM 10267 O O . PRO C 1 142 ? -94.457 69.430 -76.272 1.00 64.69 136 PRO C O 1
ATOM 10271 N N . ASN C 1 143 ? -95.932 68.286 -75.005 1.00 68.08 137 ASN C N 1
ATOM 10272 C CA . ASN C 1 143 ? -95.402 68.747 -73.730 1.00 69.34 137 ASN C CA 1
ATOM 10273 C C . ASN C 1 143 ? -94.205 67.927 -73.245 1.00 65.65 137 ASN C C 1
ATOM 10274 O O . ASN C 1 143 ? -93.915 67.901 -72.049 1.00 63.95 137 ASN C O 1
ATOM 10279 N N . GLY C 1 144 ? -93.528 67.247 -74.171 1.00 64.17 138 GLY C N 1
ATOM 10280 C CA . GLY C 1 144 ? -92.313 66.504 -73.865 1.00 65.09 138 GLY C CA 1
ATOM 10281 C C . GLY C 1 144 ? -92.489 65.208 -73.084 1.00 63.90 138 GLY C C 1
ATOM 10282 O O . GLY C 1 144 ? -91.640 64.315 -73.150 1.00 58.37 138 GLY C O 1
ATOM 10283 N N . ALA C 1 145 ? -93.589 65.107 -72.343 1.00 64.12 139 ALA C N 1
ATOM 10284 C CA . ALA C 1 145 ? -93.871 63.954 -71.484 1.00 60.02 139 ALA C CA 1
ATOM 10285 C C . ALA C 1 145 ? -94.122 62.667 -72.282 1.00 57.91 139 ALA C C 1
ATOM 10286 O O . ALA C 1 145 ? -94.448 62.722 -73.473 1.00 58.10 139 ALA C O 1
ATOM 10288 N N . PRO C 1 146 ? -93.959 61.499 -71.632 1.00 54.14 140 PRO C N 1
ATOM 10289 C CA . PRO C 1 146 ? -94.228 60.218 -72.299 1.00 52.03 140 PRO C CA 1
ATOM 10290 C C . PRO C 1 146 ? -95.676 60.112 -72.793 1.00 49.11 140 PRO C C 1
ATOM 10291 O O . PRO C 1 146 ? -96.550 60.785 -72.243 1.00 48.68 140 PRO C O 1
ATOM 10295 N N . PRO C 1 147 ? -95.925 59.279 -73.820 1.00 47.18 141 PRO C N 1
ATOM 10296 C CA . PRO C 1 147 ? -97.257 59.147 -74.426 1.00 46.85 141 PRO C CA 1
ATOM 10297 C C . PRO C 1 147 ? -98.362 58.836 -73.416 1.00 49.11 141 PRO C C 1
ATOM 10298 O O . PRO C 1 147 ? -99.495 59.271 -73.632 1.00 40.73 141 PRO C O 1
ATOM 10302 N N . THR C 1 148 ? -98.045 58.093 -72.351 1.00 44.83 142 THR C N 1
ATOM 10303 C CA . THR C 1 148 ? -98.945 57.975 -71.195 1.00 39.56 142 THR C CA 1
ATOM 10304 C C . THR C 1 148 ? -98.166 58.039 -69.878 1.00 37.56 142 THR C C 1
ATOM 10305 O O . THR C 1 148 ? -96.953 57.842 -69.859 1.00 39.70 142 THR C O 1
ATOM 10309 N N . ASN C 1 149 ? -98.869 58.303 -68.781 1.00 37.75 143 ASN C N 1
ATOM 10310 C CA . ASN C 1 149 ? -98.253 58.328 -67.455 1.00 35.38 143 ASN C CA 1
ATOM 10311 C C . ASN C 1 149 ? -98.164 56.948 -66.799 1.00 35.79 143 ASN C C 1
ATOM 10312 O O . ASN C 1 149 ? -97.993 56.841 -65.583 1.00 42.09 143 ASN C O 1
ATOM 10317 N N . TRP C 1 150 ? -98.282 55.898 -67.607 1.00 38.19 144 TRP C N 1
ATOM 10318 C CA . TRP C 1 150 ? -98.239 54.519 -67.119 1.00 37.75 144 TRP C CA 1
ATOM 10319 C C . TRP C 1 150 ? -96.858 54.139 -66.584 1.00 41.45 144 TRP C C 1
ATOM 10320 O O . TRP C 1 150 ? -95.845 54.386 -67.245 1.00 40.29 144 TRP C O 1
ATOM 10331 N N . GLU C 1 151 ? -96.824 53.525 -65.401 1.00 39.95 145 GLU C N 1
ATOM 10332 C CA . GLU C 1 151 ? -95.569 53.040 -64.822 1.00 42.85 145 GLU C CA 1
ATOM 10333 C C . GLU C 1 151 ? -95.259 51.594 -65.189 1.00 37.97 145 GLU C C 1
ATOM 10334 O O . GLU C 1 151 ? -96.156 50.752 -65.246 1.00 39.40 145 GLU C O 1
ATOM 10340 N N . SER C 1 152 ? -93.980 51.308 -65.412 1.00 32.87 146 SER C N 1
ATOM 10341 C CA . SER C 1 152 ? -93.510 49.938 -65.544 1.00 27.58 146 SER C CA 1
ATOM 10342 C C . SER C 1 152 ? -93.547 49.237 -64.193 1.00 32.96 146 SER C C 1
ATOM 10343 O O . SER C 1 152 ? -93.414 49.875 -63.143 1.00 32.80 146 SER C O 1
ATOM 10346 N N . LYS C 1 153 ? -93.721 47.919 -64.218 1.00 31.72 147 LYS C N 1
ATOM 10347 C CA . LYS C 1 153 ? -93.767 47.135 -62.987 1.00 31.62 147 LYS C CA 1
ATOM 10348 C C . LYS C 1 153 ? -92.397 47.014 -62.325 1.00 31.70 147 LYS C C 1
ATOM 10349 O O . LYS C 1 153 ? -92.278 46.482 -61.222 1.00 34.77 147 LYS C O 1
ATOM 10355 N N . PHE C 1 154 ? -91.370 47.507 -63.006 1.00 28.19 148 PHE C N 1
ATOM 10356 C CA . PHE C 1 154 ? -90.017 47.521 -62.463 1.00 30.98 148 PHE C CA 1
ATOM 10357 C C . PHE C 1 154 ? -89.656 48.897 -61.917 1.00 32.02 148 PHE C C 1
ATOM 10358 O O . PHE C 1 154 ? -88.585 49.082 -61.343 1.00 34.68 148 PHE C O 1
ATOM 10366 N N . GLY C 1 155 ? -90.559 49.856 -62.089 1.00 33.71 149 GLY C N 1
ATOM 10367 C CA . GLY C 1 155 ? -90.341 51.208 -61.605 1.00 35.07 149 GLY C CA 1
ATOM 10368 C C . GLY C 1 155 ? -90.109 52.206 -62.725 1.00 38.75 149 GLY C C 1
ATOM 10369 O O . GLY C 1 155 ? -89.399 51.925 -63.700 1.00 33.44 149 GLY C O 1
ATOM 10370 N N . GLY C 1 156 ? -90.710 53.383 -62.583 1.00 37.55 150 GLY C N 1
ATOM 10371 C CA . GLY C 1 156 ? -90.537 54.444 -63.555 1.00 37.49 150 GLY C CA 1
ATOM 10372 C C . GLY C 1 156 ? -91.478 54.252 -64.723 1.00 37.92 150 GLY C C 1
ATOM 10373 O O . GLY C 1 156 ? -92.331 53.367 -64.688 1.00 38.49 150 GLY C O 1
ATOM 10374 N N . SER C 1 157 ? -91.319 55.073 -65.757 1.00 31.99 151 SER C N 1
ATOM 10375 C CA . SER C 1 157 ? -92.232 55.055 -66.896 1.00 38.33 151 SER C CA 1
ATOM 10376 C C . SER C 1 157 ? -92.246 53.716 -67.648 1.00 36.62 151 SER C C 1
ATOM 10377 O O . SER C 1 157 ? -91.218 53.040 -67.759 1.00 32.51 151 SER C O 1
ATOM 10380 N N . ALA C 1 158 ? -93.419 53.341 -68.161 1.00 34.68 152 ALA C N 1
ATOM 10381 C CA . ALA C 1 158 ? -93.563 52.114 -68.950 1.00 31.16 152 ALA C CA 1
ATOM 10382 C C . ALA C 1 158 ? -93.191 52.334 -70.412 1.00 32.73 152 ALA C C 1
ATOM 10383 O O . ALA C 1 158 ? -93.239 51.408 -71.232 1.00 33.69 152 ALA C O 1
ATOM 10385 N N . TRP C 1 159 ? -92.825 53.565 -70.734 1.00 30.88 153 TRP C N 1
ATOM 10386 C CA . TRP C 1 159 ? -92.461 53.929 -72.093 1.00 33.38 153 TRP C CA 1
ATOM 10387 C C . TRP C 1 159 ? -90.972 54.250 -72.172 1.00 32.68 153 TRP C C 1
ATOM 10388 O O . TRP C 1 159 ? -90.459 55.049 -71.386 1.00 31.98 153 TRP C O 1
ATOM 10399 N N . GLU C 1 160 ? -90.292 53.635 -73.131 1.00 31.67 154 GLU C N 1
ATOM 10400 C CA . GLU C 1 160 ? -88.869 53.862 -73.348 1.00 32.98 154 GLU C CA 1
ATOM 10401 C C . GLU C 1 160 ? -88.656 54.504 -74.715 1.00 35.62 154 GLU C C 1
ATOM 10402 O O . GLU C 1 160 ? -89.100 53.970 -75.729 1.00 35.34 154 GLU C O 1
ATOM 10408 N N . PHE C 1 161 ? -87.958 55.634 -74.748 1.00 39.88 155 PHE C N 1
ATOM 10409 C CA . PHE C 1 161 ? -87.739 56.362 -76.000 1.00 41.14 155 PHE C CA 1
ATOM 10410 C C . PHE C 1 161 ? -86.684 55.707 -76.912 1.00 39.70 155 PHE C C 1
ATOM 10411 O O . PHE C 1 161 ? -85.652 55.225 -76.454 1.00 31.90 155 PHE C O 1
ATOM 10419 N N . HIS C 1 162 ? -86.975 55.663 -78.209 1.00 45.22 156 HIS C N 1
ATOM 10420 C CA . HIS C 1 162 ? -86.029 55.154 -79.195 1.00 41.48 156 HIS C CA 1
ATOM 10421 C C . HIS C 1 162 ? -85.710 56.320 -80.096 1.00 45.84 156 HIS C C 1
ATOM 10422 O O . HIS C 1 162 ? -86.284 56.441 -81.183 1.00 45.62 156 HIS C O 1
ATOM 10429 N N . ALA C 1 163 ? -84.812 57.184 -79.627 1.00 43.22 157 ALA C N 1
ATOM 10430 C CA . ALA C 1 163 ? -84.465 58.414 -80.330 1.00 40.27 157 ALA C CA 1
ATOM 10431 C C . ALA C 1 163 ? -84.215 58.202 -81.830 1.00 41.84 157 ALA C C 1
ATOM 10432 O O . ALA C 1 163 ? -84.592 59.043 -82.648 1.00 44.67 157 ALA C O 1
ATOM 10434 N N . GLU C 1 164 ? -83.615 57.064 -82.182 1.00 42.96 158 GLU C N 1
ATOM 10435 C CA . GLU C 1 164 ? -83.308 56.744 -83.574 1.00 43.45 158 GLU C CA 1
ATOM 10436 C C . GLU C 1 164 ? -84.554 56.798 -84.471 1.00 47.73 158 GLU C C 1
ATOM 10437 O O . GLU C 1 164 ? -84.613 57.603 -85.398 1.00 49.31 158 GLU C O 1
ATOM 10443 N N . SER C 1 165 ? -85.548 55.956 -84.190 1.00 44.02 159 SER C N 1
ATOM 10444 C CA . SER C 1 165 ? -86.801 55.989 -84.947 1.00 45.06 159 SER C CA 1
ATOM 10445 C C . SER C 1 165 ? -87.739 57.085 -84.431 1.00 43.96 159 SER C C 1
ATOM 10446 O O . SER C 1 165 ? -88.749 57.397 -85.062 1.00 41.74 159 SER C O 1
ATOM 10449 N N . GLY C 1 166 ? -87.398 57.664 -83.282 1.00 42.00 160 GLY C N 1
ATOM 10450 C CA . GLY C 1 166 ? -88.098 58.831 -82.773 1.00 36.47 160 GLY C CA 1
ATOM 10451 C C . GLY C 1 166 ? -89.409 58.558 -82.053 1.00 49.36 160 GLY C C 1
ATOM 10452 O O . GLY C 1 166 ? -90.199 59.475 -81.820 1.00 44.50 160 GLY C O 1
ATOM 10453 N N . GLN C 1 167 ? -89.649 57.301 -81.694 1.00 43.56 161 GLN C N 1
ATOM 10454 C CA . GLN C 1 167 ? -90.865 56.954 -80.968 1.00 46.64 161 GLN C CA 1
ATOM 10455 C C . GLN C 1 167 ? -90.563 56.124 -79.734 1.00 44.85 161 GLN C C 1
ATOM 10456 O O . GLN C 1 167 ? -89.528 55.454 -79.667 1.00 37.04 161 GLN C O 1
ATOM 10462 N N . TYR C 1 168 ? -91.480 56.175 -78.768 1.00 45.71 162 TYR C N 1
ATOM 10463 C CA . TYR C 1 168 ? -91.421 55.340 -77.573 1.00 40.39 162 TYR C CA 1
ATOM 10464 C C . TYR C 1 168 ? -92.026 53.974 -77.868 1.00 38.18 162 TYR C C 1
ATOM 10465 O O . TYR C 1 168 ? -92.992 53.867 -78.630 1.00 33.16 162 TYR C O 1
ATOM 10474 N N . TYR C 1 169 ? -91.485 52.930 -77.247 1.00 34.59 163 TYR C N 1
ATOM 10475 C CA . TYR C 1 169 ? -92.181 51.650 -77.217 1.00 32.37 163 TYR C CA 1
ATOM 10476 C C . TYR C 1 169 ? -92.672 51.349 -75.799 1.00 33.39 163 TYR C C 1
ATOM 10477 O O . TYR C 1 169 ? -92.193 51.933 -74.832 1.00 26.89 163 TYR C O 1
ATOM 10486 N N . LEU C 1 170 ? -93.650 50.458 -75.679 1.00 30.10 164 LEU C N 1
ATOM 10487 C CA . LEU C 1 170 ? -94.189 50.118 -74.373 1.00 27.22 164 LEU C CA 1
ATOM 10488 C C . LEU C 1 170 ? -93.424 48.945 -73.778 1.00 25.41 164 LEU C C 1
ATOM 10489 O O . LEU C 1 170 ? -93.086 47.999 -74.483 1.00 29.83 164 LEU C O 1
ATOM 10494 N N . HIS C 1 171 ? -93.130 49.030 -72.484 1.00 24.47 165 HIS C N 1
ATOM 10495 C CA . HIS C 1 171 ? -92.648 47.878 -71.724 1.00 26.54 165 HIS C CA 1
ATOM 10496 C C . HIS C 1 171 ? -93.301 47.897 -70.348 1.00 28.48 165 HIS C C 1
ATOM 10497 O O . HIS C 1 171 ? -93.025 48.766 -69.520 1.00 31.75 165 HIS C O 1
ATOM 10504 N N . LEU C 1 172 ? -94.207 46.962 -70.103 1.00 24.63 166 LEU C N 1
ATOM 10505 C CA . LEU C 1 172 ? -94.850 46.935 -68.804 1.00 25.87 166 LEU C CA 1
ATOM 10506 C C . LEU C 1 172 ? -93.860 46.380 -67.779 1.00 20.40 166 LEU C C 1
ATOM 10507 O O . LEU C 1 172 ? -93.928 46.699 -66.598 1.00 26.94 166 LEU C O 1
ATOM 10512 N N . TYR C 1 173 ? -92.937 45.555 -68.253 1.00 18.70 167 TYR C N 1
ATOM 10513 C CA . TYR C 1 173 ? -91.950 44.927 -67.391 1.00 25.33 167 TYR C CA 1
ATOM 10514 C C . TYR C 1 173 ? -90.609 45.619 -67.557 1.00 25.62 167 TYR C C 1
ATOM 10515 O O . TYR C 1 173 ? -90.574 46.850 -67.556 1.00 22.88 167 TYR C O 1
ATOM 10524 N N . ASP C 1 174 ? -89.516 44.871 -67.681 1.00 24.30 168 ASP C N 1
ATOM 10525 C CA . ASP C 1 174 ? -88.209 45.525 -67.729 1.00 25.30 168 ASP C CA 1
ATOM 10526 C C . ASP C 1 174 ? -88.014 46.275 -69.042 1.00 31.33 168 ASP C C 1
ATOM 10527 O O . ASP C 1 174 ? -88.713 46.001 -70.022 1.00 27.68 168 ASP C O 1
ATOM 10532 N N . VAL C 1 175 ? -87.063 47.213 -69.053 1.00 28.41 169 VAL C N 1
ATOM 10533 C CA . VAL C 1 175 ? -86.829 48.068 -70.213 1.00 30.91 169 VAL C CA 1
ATOM 10534 C C . VAL C 1 175 ? -86.537 47.228 -71.454 1.00 24.66 169 VAL C C 1
ATOM 10535 O O . VAL C 1 175 ? -86.886 47.602 -72.560 1.00 26.10 169 VAL C O 1
ATOM 10539 N N . THR C 1 176 ? -85.941 46.061 -71.242 1.00 24.44 170 THR C N 1
ATOM 10540 C CA . THR C 1 176 ? -85.486 45.209 -72.322 1.00 22.04 170 THR C CA 1
ATOM 10541 C C . THR C 1 176 ? -86.527 44.128 -72.661 1.00 23.83 170 THR C C 1
ATOM 10542 O O . THR C 1 176 ? -86.221 43.151 -73.335 1.00 21.62 170 THR C O 1
ATOM 10546 N N . GLN C 1 177 ? -87.754 44.314 -72.174 1.00 24.77 171 GLN C N 1
ATOM 10547 C CA . GLN C 1 177 ? -88.869 43.415 -72.473 1.00 21.13 171 GLN C CA 1
ATOM 10548 C C . GLN C 1 177 ? -89.971 44.242 -73.118 1.00 19.24 171 GLN C C 1
ATOM 10549 O O . GLN C 1 177 ? -90.784 44.859 -72.428 1.00 21.62 171 GLN C O 1
ATOM 10555 N N . ALA C 1 178 ? -89.982 44.270 -74.447 1.00 22.88 172 ALA C N 1
ATOM 10556 C CA . ALA C 1 178 ? -90.933 45.091 -75.195 1.00 21.94 172 ALA C CA 1
ATOM 10557 C C . ALA C 1 178 ? -92.237 44.347 -75.455 1.00 17.93 172 ALA C C 1
ATOM 10558 O O . ALA C 1 178 ? -92.222 43.241 -75.959 1.00 17.43 172 ALA C O 1
ATOM 10560 N N . ASP C 1 179 ? -93.356 44.977 -75.106 1.00 23.29 173 ASP C N 1
ATOM 10561 C CA . ASP C 1 179 ? -94.680 44.379 -75.262 1.00 23.29 173 ASP C CA 1
ATOM 10562 C C . ASP C 1 179 ? -95.042 44.135 -76.714 1.00 25.06 173 ASP C C 1
ATOM 10563 O O . ASP C 1 179 ? -94.986 45.053 -77.537 1.00 26.54 173 ASP C O 1
ATOM 10568 N N . LEU C 1 180 ? -95.427 42.900 -77.025 1.00 23.96 174 LEU C N 1
ATOM 10569 C CA . LEU C 1 180 ? -95.948 42.567 -78.344 1.00 22.45 174 LEU C CA 1
ATOM 10570 C C . LEU C 1 180 ? -97.280 43.275 -78.583 1.00 24.48 174 LEU C C 1
ATOM 10571 O O . LEU C 1 180 ? -97.978 43.643 -77.636 1.00 25.77 174 LEU C O 1
ATOM 10576 N N . ASN C 1 181 ? -97.620 43.485 -79.850 1.00 23.33 175 ASN C N 1
ATOM 10577 C CA . ASN C 1 181 ? -98.874 44.139 -80.209 1.00 24.24 175 ASN C CA 1
ATOM 10578 C C . ASN C 1 181 ? -99.898 43.079 -80.619 1.00 28.26 175 ASN C C 1
ATOM 10579 O O . ASN C 1 181 ? -99.963 42.678 -81.783 1.00 25.62 175 ASN C O 1
ATOM 10584 N N . TRP C 1 182 ? -100.695 42.621 -79.659 1.00 24.38 176 TRP C N 1
ATOM 10585 C CA . TRP C 1 182 ? -101.634 41.527 -79.914 1.00 25.93 176 TRP C CA 1
ATOM 10586 C C . TRP C 1 182 ? -102.787 41.909 -80.865 1.00 26.48 176 TRP C C 1
ATOM 10587 O O . TRP C 1 182 ? -103.514 41.041 -81.353 1.00 31.25 176 TRP C O 1
ATOM 10598 N N . GLU C 1 183 ? -102.919 43.201 -81.145 1.00 26.53 177 GLU C N 1
ATOM 10599 C CA . GLU C 1 183 ? -103.895 43.702 -82.111 1.00 27.73 177 GLU C CA 1
ATOM 10600 C C . GLU C 1 183 ? -103.513 43.338 -83.536 1.00 30.87 177 GLU C C 1
ATOM 10601 O O . GLU C 1 183 ? -104.341 43.396 -84.444 1.00 28.27 177 GLU C O 1
ATOM 10607 N N . ASN C 1 184 ? -102.257 42.956 -83.729 1.00 27.76 178 ASN C N 1
ATOM 10608 C CA . ASN C 1 184 ? -101.762 42.588 -85.040 1.00 20.78 178 ASN C CA 1
ATOM 10609 C C . ASN C 1 184 ? -101.801 41.070 -85.233 1.00 30.20 178 ASN C C 1
ATOM 10610 O O . ASN C 1 184 ? -101.144 40.322 -84.502 1.00 30.20 178 ASN C O 1
ATOM 10615 N N . GLU C 1 185 ? -102.564 40.622 -86.234 1.00 24.28 179 GLU C N 1
ATOM 10616 C CA . GLU C 1 185 ? -102.755 39.196 -86.491 1.00 25.32 179 GLU C CA 1
ATOM 10617 C C . GLU C 1 185 ? -101.492 38.492 -86.938 1.00 24.50 179 GLU C C 1
ATOM 10618 O O . GLU C 1 185 ? -101.382 37.271 -86.804 1.00 24.20 179 GLU C O 1
ATOM 10624 N N . ALA C 1 186 ? -100.541 39.235 -87.496 1.00 23.60 180 ALA C N 1
ATOM 10625 C CA . ALA C 1 186 ? -99.296 38.599 -87.914 1.00 21.49 180 ALA C CA 1
ATOM 10626 C C . ALA C 1 186 ? -98.540 38.125 -86.678 1.00 23.21 180 ALA C C 1
ATOM 10627 O O . ALA C 1 186 ? -97.788 37.146 -86.727 1.00 30.57 180 ALA C O 1
ATOM 10629 N N . VAL C 1 187 ? -98.732 38.839 -85.576 1.00 23.30 181 VAL C N 1
ATOM 10630 C CA . VAL C 1 187 ? -98.111 38.460 -84.303 1.00 30.54 181 VAL C CA 1
ATOM 10631 C C . VAL C 1 187 ? -98.756 37.191 -83.771 1.00 23.34 181 VAL C C 1
ATOM 10632 O O . VAL C 1 187 ? -98.078 36.187 -83.531 1.00 26.19 181 VAL C O 1
ATOM 10636 N N . ARG C 1 188 ? -100.079 37.245 -83.614 1.00 23.24 182 ARG C N 1
ATOM 10637 C CA . ARG C 1 188 ? -100.850 36.131 -83.074 1.00 21.00 182 ARG C CA 1
ATOM 10638 C C . ARG C 1 188 ? -100.593 34.862 -83.860 1.00 22.79 182 ARG C C 1
ATOM 10639 O O . ARG C 1 188 ? -100.395 33.800 -83.276 1.00 21.68 182 ARG C O 1
ATOM 10647 N N . LYS C 1 189 ? -100.552 34.982 -85.188 1.00 26.05 183 LYS C N 1
ATOM 10648 C CA . LYS C 1 189 ? -100.291 33.835 -86.059 1.00 21.35 183 LYS C CA 1
ATOM 10649 C C . LYS C 1 189 ? -98.895 33.256 -85.884 1.00 21.08 183 LYS C C 1
ATOM 10650 O O . LYS C 1 189 ? -98.710 32.040 -85.959 1.00 23.74 183 LYS C O 1
ATOM 10656 N N . LYS C 1 190 ? -97.902 34.112 -85.672 1.00 22.98 184 LYS C N 1
ATOM 10657 C CA . LYS C 1 190 ? -96.546 33.605 -85.483 1.00 21.93 184 LYS C CA 1
ATOM 10658 C C . LYS C 1 190 ? -96.396 32.927 -84.111 1.00 20.34 184 LYS C C 1
ATOM 10659 O O . LYS C 1 190 ? -95.688 31.922 -83.970 1.00 23.59 184 LYS C O 1
ATOM 10665 N N . VAL C 1 191 ? -97.071 33.482 -83.110 1.00 21.09 185 VAL C N 1
ATOM 10666 C CA . VAL C 1 191 ? -97.127 32.867 -81.777 1.00 20.35 185 VAL C CA 1
ATOM 10667 C C . VAL C 1 191 ? -97.715 31.475 -81.919 1.00 23.41 185 VAL C C 1
ATOM 10668 O O . VAL C 1 191 ? -97.102 30.488 -81.517 1.00 27.67 185 VAL C O 1
ATOM 10672 N N . TYR C 1 192 ? -98.885 31.400 -82.560 1.00 28.10 186 TYR C N 1
ATOM 10673 C CA . TYR C 1 192 ? -99.579 30.131 -82.759 1.00 20.85 186 TYR C CA 1
ATOM 10674 C C . TYR C 1 192 ? -98.697 29.120 -83.470 1.00 22.95 186 TYR C C 1
ATOM 10675 O O . TYR C 1 192 ? -98.693 27.943 -83.117 1.00 26.01 186 TYR C O 1
ATOM 10684 N N . GLU C 1 193 ? -97.942 29.582 -84.466 1.00 28.91 187 GLU C N 1
ATOM 10685 C CA . GLU C 1 193 ? -96.991 28.719 -85.185 1.00 32.17 187 GLU C CA 1
ATOM 10686 C C . GLU C 1 193 ? -95.949 28.117 -84.260 1.00 20.46 187 GLU C C 1
ATOM 10687 O O . GLU C 1 193 ? -95.652 26.922 -84.324 1.00 25.74 187 GLU C O 1
ATOM 10693 N N . MET C 1 194 ? -95.372 28.961 -83.420 1.00 25.93 188 MET C N 1
ATOM 10694 C CA . MET C 1 194 ? -94.382 28.507 -82.457 1.00 26.79 188 MET C CA 1
ATOM 10695 C C . MET C 1 194 ? -94.971 27.492 -81.458 1.00 19.37 188 MET C C 1
ATOM 10696 O O . MET C 1 194 ? -94.334 26.493 -81.117 1.00 21.88 188 MET C O 1
ATOM 10701 N N . MET C 1 195 ? -96.196 27.735 -81.015 1.00 24.85 189 MET C N 1
ATOM 10702 C CA . MET C 1 195 ? -96.846 26.831 -80.067 1.00 22.14 189 MET C CA 1
ATOM 10703 C C . MET C 1 195 ? -97.076 25.447 -80.685 1.00 24.51 189 MET C C 1
ATOM 10704 O O . MET C 1 195 ? -96.862 24.417 -80.035 1.00 18.31 189 MET C O 1
ATOM 10709 N N . HIS C 1 196 ? -97.490 25.421 -81.954 1.00 26.25 190 HIS C N 1
ATOM 10710 C CA . HIS C 1 196 ? -97.643 24.152 -82.668 1.00 18.92 190 HIS C CA 1
ATOM 10711 C C . HIS C 1 196 ? -96.316 23.398 -82.721 1.00 18.38 190 HIS C C 1
ATOM 10712 O O . HIS C 1 196 ? -96.266 22.177 -82.535 1.00 20.97 190 HIS C O 1
ATOM 10719 N N . PHE C 1 197 ? -95.244 24.140 -82.962 1.00 20.25 191 PHE C N 1
ATOM 10720 C CA . PHE C 1 197 ? -93.894 23.582 -82.989 1.00 22.42 191 PHE C CA 1
ATOM 10721 C C . PHE C 1 197 ? -93.621 22.782 -81.725 1.00 20.89 191 PHE C C 1
ATOM 10722 O O . PHE C 1 197 ? -93.220 21.626 -81.791 1.00 19.97 191 PHE C O 1
ATOM 10730 N N . TRP C 1 198 ? -93.872 23.385 -80.566 1.00 20.36 192 TRP C N 1
ATOM 10731 C CA . TRP C 1 198 ? -93.631 22.677 -79.314 1.00 21.54 192 TRP C CA 1
ATOM 10732 C C . TRP C 1 198 ? -94.581 21.497 -79.083 1.00 19.76 192 TRP C C 1
ATOM 10733 O O . TRP C 1 198 ? -94.155 20.425 -78.665 1.00 20.97 192 TRP C O 1
ATOM 10744 N N . PHE C 1 199 ? -95.862 21.688 -79.367 1.00 22.52 193 PHE C N 1
ATOM 10745 C CA . PHE C 1 199 ? -96.812 20.603 -79.192 1.00 19.78 193 PHE C CA 1
ATOM 10746 C C . PHE C 1 199 ? -96.442 19.428 -80.081 1.00 22.71 193 PHE C C 1
ATOM 10747 O O . PHE C 1 199 ? -96.616 18.266 -79.701 1.00 17.69 193 PHE C O 1
ATOM 10755 N N . GLU C 1 200 ? -95.900 19.740 -81.253 1.00 26.99 194 GLU C N 1
ATOM 10756 C CA . GLU C 1 200 ? -95.504 18.714 -82.209 1.00 28.33 194 GLU C CA 1
ATOM 10757 C C . GLU C 1 200 ? -94.350 17.882 -81.675 1.00 27.34 194 GLU C C 1
ATOM 10758 O O . GLU C 1 200 ? -94.273 16.675 -81.926 1.00 29.19 194 GLU C O 1
ATOM 10764 N N . LYS C 1 201 ? -93.454 18.533 -80.942 1.00 26.51 195 LYS C N 1
ATOM 10765 C CA . LYS C 1 201 ? -92.331 17.840 -80.318 1.00 24.57 195 LYS C CA 1
ATOM 10766 C C . LYS C 1 201 ? -92.814 16.872 -79.253 1.00 23.07 195 LYS C C 1
ATOM 10767 O O . LYS C 1 201 ? -92.169 15.858 -78.973 1.00 23.19 195 LYS C O 1
ATOM 10773 N N . GLY C 1 202 ? -93.946 17.202 -78.642 1.00 22.63 196 GLY C N 1
ATOM 10774 C CA . GLY C 1 202 ? -94.574 16.297 -77.698 1.00 25.97 196 GLY C CA 1
ATOM 10775 C C . GLY C 1 202 ? -94.921 16.858 -76.326 1.00 21.86 196 GLY C C 1
ATOM 10776 O O . GLY C 1 202 ? -95.344 16.095 -75.458 1.00 27.34 196 GLY C O 1
ATOM 10777 N N . ILE C 1 203 ? -94.754 18.163 -76.114 1.00 24.64 197 ILE C N 1
ATOM 10778 C CA . ILE C 1 203 ? -95.066 18.733 -74.805 1.00 18.69 197 ILE C CA 1
ATOM 10779 C C . ILE C 1 203 ? -96.572 18.655 -74.581 1.00 24.56 197 ILE C C 1
ATOM 10780 O O . ILE C 1 203 ? -97.356 18.547 -75.530 1.00 17.60 197 ILE C O 1
ATOM 10785 N N . ASP C 1 204 ? -96.985 18.728 -73.325 1.00 18.49 198 ASP C N 1
ATOM 10786 C CA . ASP C 1 204 ? -98.379 18.477 -73.006 1.00 17.11 198 ASP C CA 1
ATOM 10787 C C . ASP C 1 204 ? -99.137 19.719 -72.643 1.00 15.12 198 ASP C C 1
ATOM 10788 O O . ASP C 1 204 ? -100.323 19.671 -72.333 1.00 16.87 198 ASP C O 1
ATOM 10793 N N . GLY C 1 205 ? -98.466 20.855 -72.708 1.00 15.86 199 GLY C N 1
ATOM 10794 C CA . GLY C 1 205 ? -99.152 22.095 -72.447 1.00 14.53 199 GLY C CA 1
ATOM 10795 C C . GLY C 1 205 ? -98.256 23.239 -72.064 1.00 14.02 199 GLY C C 1
ATOM 10796 O O . GLY C 1 205 ? -97.043 23.135 -72.100 1.00 14.48 199 GLY C O 1
ATOM 10797 N N . PHE C 1 206 ? -98.878 24.338 -71.684 1.00 12.94 200 PHE C N 1
ATOM 10798 C CA . PHE C 1 206 ? -98.150 25.553 -71.376 1.00 13.78 200 PHE C CA 1
ATOM 10799 C C . PHE C 1 206 ? -98.699 26.224 -70.153 1.00 19.52 200 PHE C C 1
ATOM 10800 O O . PHE C 1 206 ? -99.917 26.268 -69.947 1.00 18.87 200 PHE C O 1
ATOM 10808 N N . ARG C 1 207 ? -97.802 26.793 -69.361 1.00 16.66 201 ARG C N 1
ATOM 10809 C CA . ARG C 1 207 ? -98.215 27.832 -68.446 1.00 17.43 201 ARG C CA 1
ATOM 10810 C C . ARG C 1 207 ? -97.993 29.190 -69.073 1.00 16.66 201 ARG C C 1
ATOM 10811 O O . ARG C 1 207 ? -96.867 29.513 -69.428 1.00 15.78 201 ARG C O 1
ATOM 10819 N N . LEU C 1 208 ? -99.050 29.998 -69.174 1.00 11.92 202 LEU C N 1
ATOM 10820 C CA . LEU C 1 208 ? -98.967 31.274 -69.882 1.00 15.73 202 LEU C CA 1
ATOM 10821 C C . LEU C 1 208 ? -98.645 32.425 -68.945 1.00 17.44 202 LEU C C 1
ATOM 10822 O O . LEU C 1 208 ? -99.490 32.852 -68.169 1.00 15.53 202 LEU C O 1
ATOM 10827 N N . ASP C 1 209 ? -97.418 32.917 -69.054 1.00 18.00 203 ASP C N 1
ATOM 10828 C CA . ASP C 1 209 ? -96.872 34.017 -68.264 1.00 17.67 203 ASP C CA 1
ATOM 10829 C C . ASP C 1 209 ? -97.666 35.328 -68.402 1.00 22.88 203 ASP C C 1
ATOM 10830 O O . ASP C 1 209 ? -97.956 35.762 -69.514 1.00 20.23 203 ASP C O 1
ATOM 10835 N N . VAL C 1 210 ? -98.009 35.942 -67.266 1.00 14.85 204 VAL C N 1
ATOM 10836 C CA . VAL C 1 210 ? -98.749 37.214 -67.197 1.00 18.26 204 VAL C CA 1
ATOM 10837 C C . VAL C 1 210 ? -99.725 37.431 -68.359 1.00 21.32 204 VAL C C 1
ATOM 10838 O O . VAL C 1 210 ? -99.768 38.493 -68.976 1.00 19.15 204 VAL C O 1
ATOM 10842 N N . ILE C 1 211 ? -100.521 36.412 -68.655 1.00 21.86 205 ILE C N 1
ATOM 10843 C CA . ILE C 1 211 ? -101.253 36.412 -69.914 1.00 19.16 205 ILE C CA 1
ATOM 10844 C C . ILE C 1 211 ? -102.411 37.411 -69.951 1.00 18.26 205 ILE C C 1
ATOM 10845 O O . ILE C 1 211 ? -102.884 37.770 -71.022 1.00 20.24 205 ILE C O 1
ATOM 10850 N N . ASN C 1 212 ? -102.850 37.900 -68.796 1.00 14.80 206 ASN C N 1
ATOM 10851 C CA . ASN C 1 212 ? -103.997 38.807 -68.798 1.00 19.68 206 ASN C CA 1
ATOM 10852 C C . ASN C 1 212 ? -103.657 40.265 -69.060 1.00 18.84 206 ASN C C 1
ATOM 10853 O O . ASN C 1 212 ? -104.514 41.140 -68.959 1.00 20.95 206 ASN C O 1
ATOM 10858 N N . VAL C 1 213 ? -102.417 40.539 -69.420 1.00 21.95 207 VAL C N 1
ATOM 10859 C CA . VAL C 1 213 ? -102.076 41.913 -69.759 1.00 23.59 207 VAL C CA 1
ATOM 10860 C C . VAL C 1 213 ? -101.795 42.093 -71.251 1.00 23.40 207 VAL C C 1
ATOM 10861 O O . VAL C 1 213 ? -101.243 43.112 -71.655 1.00 24.88 207 VAL C O 1
ATOM 10865 N N . ILE C 1 214 ? -102.176 41.122 -72.076 1.00 25.22 208 ILE C N 1
ATOM 10866 C CA . ILE C 1 214 ? -101.889 41.237 -73.512 1.00 21.80 208 ILE C CA 1
ATOM 10867 C C . ILE C 1 214 ? -102.800 42.235 -74.238 1.00 24.94 208 ILE C C 1
ATOM 10868 O O . ILE C 1 214 ? -102.437 42.761 -75.281 1.00 23.42 208 ILE C O 1
ATOM 10873 N N . SER C 1 215 ? -103.976 42.515 -73.686 1.00 31.16 209 SER C N 1
ATOM 10874 C CA . SER C 1 215 ? -104.899 43.434 -74.354 1.00 27.77 209 SER C CA 1
ATOM 10875 C C . SER C 1 215 ? -104.926 44.817 -73.705 1.00 28.96 209 SER C C 1
ATOM 10876 O O . SER C 1 215 ? -105.317 44.965 -72.545 1.00 31.81 209 SER C O 1
ATOM 10879 N N . LYS C 1 216 ? -104.519 45.829 -74.468 1.00 25.13 210 LYS C N 1
ATOM 10880 C CA . LYS C 1 216 ? -104.438 47.205 -73.970 1.00 31.57 210 LYS C CA 1
ATOM 10881 C C . LYS C 1 216 ? -105.599 48.070 -74.453 1.00 31.62 210 LYS C C 1
ATOM 10882 O O . LYS C 1 216 ? -106.079 47.894 -75.571 1.00 31.24 210 LYS C O 1
ATOM 10888 N N . ASP C 1 217 ? -106.042 48.998 -73.607 1.00 32.38 211 ASP C N 1
ATOM 10889 C CA . ASP C 1 217 ? -107.059 49.966 -73.996 1.00 36.40 211 ASP C CA 1
ATOM 10890 C C . ASP C 1 217 ? -106.453 50.836 -75.081 1.00 38.53 211 ASP C C 1
ATOM 10891 O O . ASP C 1 217 ? -105.552 51.626 -74.814 1.00 38.42 211 ASP C O 1
ATOM 10896 N N . GLN C 1 218 ? -106.967 50.694 -76.298 1.00 32.57 212 GLN C N 1
ATOM 10897 C CA . GLN C 1 218 ? -106.335 51.270 -77.478 1.00 37.55 212 GLN C CA 1
ATOM 10898 C C . GLN C 1 218 ? -106.318 52.793 -77.535 1.00 36.75 212 GLN C C 1
ATOM 10899 O O . GLN C 1 218 ? -105.593 53.375 -78.336 1.00 37.22 212 GLN C O 1
ATOM 10905 N N . ARG C 1 219 ? -107.115 53.436 -76.692 1.00 37.44 213 ARG C N 1
ATOM 10906 C CA . ARG C 1 219 ? -107.154 54.896 -76.662 1.00 41.72 213 ARG C CA 1
ATOM 10907 C C . ARG C 1 219 ? -106.124 55.462 -75.677 1.00 42.08 213 ARG C C 1
ATOM 10908 O O . ARG C 1 219 ? -106.046 56.672 -75.478 1.00 44.62 213 ARG C O 1
ATOM 10916 N N . PHE C 1 220 ? -105.338 54.562 -75.084 1.00 41.35 214 PHE C N 1
ATOM 10917 C CA . PHE C 1 220 ? -104.234 54.884 -74.165 1.00 36.04 214 PHE C CA 1
ATOM 10918 C C . PHE C 1 220 ? -104.409 56.086 -73.243 1.00 38.93 214 PHE C C 1
ATOM 10919 O O . PHE C 1 220 ? -103.570 56.984 -73.235 1.00 40.80 214 PHE C O 1
ATOM 10927 N N . PRO C 1 221 ? -105.484 56.098 -72.443 1.00 39.32 215 PRO C N 1
ATOM 10928 C CA . PRO C 1 221 ? -105.705 57.279 -71.608 1.00 41.86 215 PRO C CA 1
ATOM 10929 C C . PRO C 1 221 ? -104.798 57.284 -70.383 1.00 45.91 215 PRO C C 1
ATOM 10930 O O . PRO C 1 221 ? -104.317 56.228 -69.958 1.00 42.91 215 PRO C O 1
ATOM 10934 N N . ASP C 1 222 ? -104.566 58.469 -69.829 1.00 39.94 216 ASP C N 1
ATOM 10935 C CA . ASP C 1 222 ? -103.755 58.601 -68.632 1.00 44.69 216 ASP C CA 1
ATOM 10936 C C . ASP C 1 222 ? -104.502 58.157 -67.381 1.00 47.80 216 ASP C C 1
ATOM 10937 O O . ASP C 1 222 ? -105.733 58.076 -67.369 1.00 45.31 216 ASP C O 1
ATOM 10942 N N . ASP C 1 223 ? -103.747 57.863 -66.330 1.00 43.63 217 ASP C N 1
ATOM 10943 C CA . ASP C 1 223 ? -104.343 57.471 -65.063 1.00 51.72 217 ASP C CA 1
ATOM 10944 C C . ASP C 1 223 ? -104.127 58.571 -64.028 1.00 54.50 217 ASP C C 1
ATOM 10945 O O . ASP C 1 223 ? -102.992 58.860 -63.644 1.00 51.01 217 ASP C O 1
ATOM 10950 N N . ASP C 1 224 ? -105.225 59.181 -63.586 1.00 55.65 218 ASP C N 1
ATOM 10951 C CA . ASP C 1 224 ? -105.175 60.258 -62.598 1.00 56.24 218 ASP C CA 1
ATOM 10952 C C . ASP C 1 224 ? -105.100 59.718 -61.185 1.00 57.03 218 ASP C C 1
ATOM 10953 O O . ASP C 1 224 ? -105.341 60.436 -60.216 1.00 53.64 218 ASP C O 1
ATOM 10958 N N . GLU C 1 225 ? -104.758 58.444 -61.078 1.00 61.37 219 GLU C N 1
ATOM 10959 C CA . GLU C 1 225 ? -104.721 57.776 -59.797 1.00 61.07 219 GLU C CA 1
ATOM 10960 C C . GLU C 1 225 ? -103.642 56.694 -59.837 1.00 68.01 219 GLU C C 1
ATOM 10961 O O . GLU C 1 225 ? -103.409 56.000 -58.845 1.00 71.11 219 GLU C O 1
ATOM 10967 N N . GLY C 1 226 ? -102.978 56.567 -60.990 1.00 64.84 220 GLY C N 1
ATOM 10968 C CA . GLY C 1 226 ? -101.914 55.592 -61.190 1.00 52.47 220 GLY C CA 1
ATOM 10969 C C . GLY C 1 226 ? -102.418 54.165 -61.094 1.00 55.41 220 GLY C C 1
ATOM 10970 O O . GLY C 1 226 ? -103.524 53.928 -60.601 1.00 56.22 220 GLY C O 1
ATOM 10971 N N . ASP C 1 227 ? -101.634 53.201 -61.573 1.00 55.06 221 ASP C N 1
ATOM 10972 C CA . ASP C 1 227 ? -100.357 53.431 -62.240 1.00 49.06 221 ASP C CA 1
ATOM 10973 C C . ASP C 1 227 ? -100.465 52.988 -63.695 1.00 44.87 221 ASP C C 1
ATOM 10974 O O . ASP C 1 227 ? -99.453 52.701 -64.344 1.00 40.09 221 ASP C O 1
ATOM 10979 N N . GLY C 1 228 ? -101.704 52.905 -64.184 1.00 39.62 222 GLY C N 1
ATOM 10980 C CA . GLY C 1 228 ? -101.983 52.513 -65.555 1.00 37.88 222 GLY C CA 1
ATOM 10981 C C . GLY C 1 228 ? -102.622 51.140 -65.712 1.00 36.68 222 GLY C C 1
ATOM 10982 O O . GLY C 1 228 ? -103.165 50.826 -66.765 1.00 33.37 222 GLY C O 1
ATOM 10983 N N . ARG C 1 229 ? -102.578 50.325 -64.662 1.00 33.40 223 ARG C N 1
ATOM 10984 C CA . ARG C 1 229 ? -102.992 48.927 -64.768 1.00 32.46 223 ARG C CA 1
ATOM 10985 C C . ARG C 1 229 ? -104.457 48.678 -65.147 1.00 27.84 223 ARG C C 1
ATOM 10986 O O . ARG C 1 229 ? -104.761 47.657 -65.751 1.00 28.00 223 ARG C O 1
ATOM 10994 N N . ARG C 1 230 ? -105.353 49.599 -64.796 1.00 34.77 224 ARG C N 1
ATOM 10995 C CA . ARG C 1 230 ? -106.772 49.481 -65.161 1.00 31.53 224 ARG C CA 1
ATOM 10996 C C . ARG C 1 230 ? -106.995 49.434 -66.685 1.00 33.80 224 ARG C C 1
ATOM 10997 O O . ARG C 1 230 ? -108.032 48.955 -67.163 1.00 34.35 224 ARG C O 1
ATOM 11005 N N . PHE C 1 231 ? -106.006 49.899 -67.443 1.00 30.93 225 PHE C N 1
ATOM 11006 C CA . PHE C 1 231 ? -106.134 50.016 -68.890 1.00 31.01 225 PHE C CA 1
ATOM 11007 C C . PHE C 1 231 ? -105.478 48.888 -69.661 1.00 29.51 225 PHE C C 1
ATOM 11008 O O . PHE C 1 231 ? -105.522 48.877 -70.891 1.00 29.98 225 PHE C O 1
ATOM 11016 N N . TYR C 1 232 ? -104.853 47.943 -68.965 1.00 26.42 226 TYR C N 1
ATOM 11017 C CA . TYR C 1 232 ? -104.268 46.800 -69.665 1.00 26.75 226 TYR C CA 1
ATOM 11018 C C . TYR C 1 232 ? -104.458 45.463 -68.964 1.00 24.01 226 TYR C C 1
ATOM 11019 O O . TYR C 1 232 ? -104.152 44.414 -69.524 1.00 23.36 226 TYR C O 1
ATOM 11028 N N . THR C 1 233 ? -104.971 45.502 -67.746 1.00 24.47 227 THR C N 1
ATOM 11029 C CA . THR C 1 233 ? -105.214 44.267 -67.020 1.00 26.73 227 THR C CA 1
ATOM 11030 C C . THR C 1 233 ? -106.638 43.767 -67.267 1.00 25.76 227 THR C C 1
ATOM 11031 O O . THR C 1 233 ? -107.609 44.473 -66.987 1.00 23.13 227 THR C O 1
ATOM 11035 N N . ASP C 1 234 ? -106.738 42.555 -67.807 1.00 23.75 228 ASP C N 1
ATOM 11036 C CA . ASP C 1 234 ? -108.016 41.978 -68.201 1.00 28.08 228 ASP C CA 1
ATOM 11037 C C . ASP C 1 234 ? -108.707 42.933 -69.175 1.00 30.36 228 ASP C C 1
ATOM 11038 O O . ASP C 1 234 ? -109.862 43.301 -68.974 1.00 27.61 228 ASP C O 1
ATOM 11043 N N . GLY C 1 235 ? -107.975 43.345 -70.209 1.00 27.60 229 GLY C N 1
ATOM 11044 C CA . GLY C 1 235 ? -108.471 44.298 -71.188 1.00 31.86 229 GLY C CA 1
ATOM 11045 C C . GLY C 1 235 ? -109.560 43.789 -72.122 1.00 32.66 229 GLY C C 1
ATOM 11046 O O . GLY C 1 235 ? -109.972 42.636 -72.035 1.00 29.25 229 GLY C O 1
ATOM 11047 N N . PRO C 1 236 ? -110.019 44.657 -73.042 1.00 33.63 230 PRO C N 1
ATOM 11048 C CA . PRO C 1 236 ? -111.179 44.430 -73.917 1.00 27.86 230 PRO C CA 1
ATOM 11049 C C . PRO C 1 236 ? -111.142 43.165 -74.773 1.00 24.80 230 PRO C C 1
ATOM 11050 O O . PRO C 1 236 ? -112.200 42.582 -75.005 1.00 31.59 230 PRO C O 1
ATOM 11054 N N . ARG C 1 237 ? -109.969 42.749 -75.231 1.00 21.66 231 ARG C N 1
ATOM 11055 C CA . ARG C 1 237 ? -109.885 41.588 -76.109 1.00 23.77 231 ARG C CA 1
ATOM 11056 C C . ARG C 1 237 ? -109.160 40.362 -75.530 1.00 22.48 231 ARG C C 1
ATOM 11057 O O . ARG C 1 237 ? -108.810 39.446 -76.284 1.00 22.54 231 ARG C O 1
ATOM 11065 N N . VAL C 1 238 ? -108.943 40.320 -74.214 1.00 23.75 232 VAL C N 1
ATOM 11066 C CA . VAL C 1 238 ? -108.190 39.195 -73.656 1.00 20.21 232 VAL C CA 1
ATOM 11067 C C . VAL C 1 238 ? -108.917 37.909 -73.928 1.00 17.56 232 VAL C C 1
ATOM 11068 O O . VAL C 1 238 ? -108.353 36.975 -74.493 1.00 20.39 232 VAL C O 1
ATOM 11072 N N . HIS C 1 239 ? -110.186 37.866 -73.542 1.00 21.55 233 HIS C N 1
ATOM 11073 C CA . HIS C 1 239 ? -110.983 36.657 -73.736 1.00 18.60 233 HIS C CA 1
ATOM 11074 C C . HIS C 1 239 ? -111.067 36.266 -75.197 1.00 15.92 233 HIS C C 1
ATOM 11075 O O . HIS C 1 239 ? -110.874 35.102 -75.536 1.00 19.59 233 HIS C O 1
ATOM 11082 N N . GLU C 1 240 ? -111.319 37.237 -76.068 1.00 21.90 234 GLU C N 1
ATOM 11083 C CA . GLU C 1 240 ? -111.306 36.968 -77.505 1.00 16.89 234 GLU C CA 1
ATOM 11084 C C . GLU C 1 240 ? -110.006 36.298 -77.925 1.00 17.72 234 GLU C C 1
ATOM 11085 O O . GLU C 1 240 ? -110.023 35.265 -78.577 1.00 18.13 234 GLU C O 1
ATOM 11091 N N . PHE C 1 241 ? -108.880 36.897 -77.540 1.00 19.41 235 PHE C N 1
ATOM 11092 C CA . PHE C 1 241 ? -107.552 36.383 -77.894 1.00 14.62 235 PHE C CA 1
ATOM 11093 C C . PHE C 1 241 ? -107.301 34.977 -77.358 1.00 17.68 235 PHE C C 1
ATOM 11094 O O . PHE C 1 241 ? -106.782 34.102 -78.062 1.00 18.64 235 PHE C O 1
ATOM 11102 N N . LEU C 1 242 ? -107.643 34.766 -76.094 1.00 16.35 236 LEU C N 1
ATOM 11103 C CA . LEU C 1 242 ? -107.425 33.470 -75.475 1.00 18.52 236 LEU C CA 1
ATOM 11104 C C . LEU C 1 242 ? -108.306 32.403 -76.121 1.00 17.79 236 LEU C C 1
ATOM 11105 O O . LEU C 1 242 ? -107.892 31.256 -76.296 1.00 16.30 236 LEU C O 1
ATOM 11110 N N . ASN C 1 243 ? -109.533 32.781 -76.465 1.00 17.66 237 ASN C N 1
ATOM 11111 C CA . ASN C 1 243 ? -110.433 31.837 -77.128 1.00 16.94 237 ASN C CA 1
ATOM 11112 C C . ASN C 1 243 ? -109.913 31.490 -78.530 1.00 16.47 237 ASN C C 1
ATOM 11113 O O . ASN C 1 243 ? -109.972 30.338 -78.975 1.00 18.11 237 ASN C O 1
ATOM 11118 N N . GLU C 1 244 ? -109.335 32.481 -79.196 1.00 17.41 238 GLU C N 1
ATOM 11119 C CA . GLU C 1 244 ? -108.732 32.260 -80.512 1.00 17.81 238 GLU C CA 1
ATOM 11120 C C . GLU C 1 244 ? -107.589 31.266 -80.405 1.00 16.30 238 GLU C C 1
ATOM 11121 O O . GLU C 1 244 ? -107.443 30.356 -81.220 1.00 16.89 238 GLU C O 1
ATOM 11127 N N . MET C 1 245 ? -106.775 31.445 -79.372 1.00 24.31 239 MET C N 1
ATOM 11128 C CA . MET C 1 245 ? -105.599 30.612 -79.148 1.00 15.67 239 MET C CA 1
ATOM 11129 C C . MET C 1 245 ? -106.011 29.162 -78.906 1.00 17.18 239 MET C C 1
ATOM 11130 O O . MET C 1 245 ? -105.364 28.205 -79.351 1.00 17.11 239 MET C O 1
ATOM 11135 N N . ASN C 1 246 ? -107.097 29.009 -78.166 1.00 18.62 240 ASN C N 1
ATOM 11136 C CA . ASN C 1 246 ? -107.641 27.695 -77.882 1.00 15.94 240 ASN C CA 1
ATOM 11137 C C . ASN C 1 246 ? -108.118 27.045 -79.188 1.00 17.86 240 ASN C C 1
ATOM 11138 O O . ASN C 1 246 ? -107.753 25.915 -79.515 1.00 17.33 240 ASN C O 1
ATOM 11143 N N . ARG C 1 247 ? -108.919 27.785 -79.941 1.00 16.97 241 ARG C N 1
ATOM 11144 C CA . ARG C 1 247 ? -109.437 27.275 -81.207 1.00 22.77 241 ARG C CA 1
ATOM 11145 C C . ARG C 1 247 ? -108.308 26.937 -82.178 1.00 19.40 241 ARG C C 1
ATOM 11146 O O . ARG C 1 247 ? -108.301 25.861 -82.759 1.00 21.59 241 ARG C O 1
ATOM 11154 N N . GLU C 1 248 ? -107.336 27.836 -82.322 1.00 21.57 242 GLU C N 1
ATOM 11155 C CA . GLU C 1 248 ? -106.238 27.639 -83.271 1.00 19.87 242 GLU C CA 1
ATOM 11156 C C . GLU C 1 248 ? -105.220 26.582 -82.823 1.00 24.46 242 GLU C C 1
ATOM 11157 O O . GLU C 1 248 ? -104.707 25.817 -83.644 1.00 23.13 242 GLU C O 1
ATOM 11163 N N . VAL C 1 249 ? -104.927 26.532 -81.524 1.00 18.25 243 VAL C N 1
ATOM 11164 C CA . VAL C 1 249 ? -103.866 25.655 -81.032 1.00 18.86 243 VAL C CA 1
ATOM 11165 C C . VAL C 1 249 ? -104.328 24.566 -80.033 1.00 20.25 243 VAL C C 1
ATOM 11166 O O . VAL C 1 249 ? -104.335 23.378 -80.355 1.00 20.62 243 VAL C O 1
ATOM 11170 N N . PHE C 1 250 ? -104.701 24.975 -78.823 1.00 19.64 244 PHE C N 1
ATOM 11171 C CA . PHE C 1 250 ? -105.010 24.025 -77.745 1.00 17.37 244 PHE C CA 1
ATOM 11172 C C . PHE C 1 250 ? -106.016 22.938 -78.117 1.00 20.30 244 PHE C C 1
ATOM 11173 O O . PHE C 1 250 ? -105.869 21.783 -77.722 1.00 21.35 244 PHE C O 1
ATOM 11181 N N . SER C 1 251 ? -107.042 23.307 -78.874 1.00 18.61 245 SER C N 1
ATOM 11182 C CA . SER C 1 251 ? -108.072 22.351 -79.263 1.00 23.97 245 SER C CA 1
ATOM 11183 C C . SER C 1 251 ? -107.569 21.132 -80.056 1.00 24.73 245 SER C C 1
ATOM 11184 O O . SER C 1 251 ? -108.280 20.129 -80.158 1.00 24.34 245 SER C O 1
ATOM 11187 N N . LYS C 1 252 ? -106.366 21.201 -80.625 1.00 22.27 246 LYS C N 1
ATOM 11188 C CA . LYS C 1 252 ? -105.872 20.078 -81.436 1.00 23.03 246 LYS C CA 1
ATOM 11189 C C . LYS C 1 252 ? -104.965 19.115 -80.675 1.00 23.69 246 LYS C C 1
ATOM 11190 O O . LYS C 1 252 ? -104.318 18.250 -81.275 1.00 21.41 246 LYS C O 1
ATOM 11196 N N . TYR C 1 253 ? -104.918 19.253 -79.355 1.00 20.49 247 TYR C N 1
ATOM 11197 C CA . TYR C 1 253 ? -104.001 18.452 -78.560 1.00 21.04 247 TYR C CA 1
ATOM 11198 C C . TYR C 1 253 ? -104.634 18.055 -77.242 1.00 17.20 247 TYR C C 1
ATOM 11199 O O . TYR C 1 253 ? -105.507 18.747 -76.741 1.00 19.22 247 TYR C O 1
ATOM 11208 N N . ASP C 1 254 ? -104.185 16.931 -76.700 1.00 20.00 248 ASP C N 1
ATOM 11209 C CA . ASP C 1 254 ? -104.586 16.487 -75.378 1.00 23.40 248 ASP C CA 1
ATOM 11210 C C . ASP C 1 254 ? -103.729 17.264 -74.371 1.00 23.80 248 ASP C C 1
ATOM 11211 O O . ASP C 1 254 ? -102.704 16.773 -73.894 1.00 29.55 248 ASP C O 1
ATOM 11216 N N . SER C 1 255 ? -104.160 18.480 -74.061 1.00 15.78 249 SER C N 1
ATOM 11217 C CA . SER C 1 255 ? -103.297 19.452 -73.425 1.00 20.28 249 SER C CA 1
ATOM 11218 C C . SER C 1 255 ? -103.843 19.954 -72.094 1.00 19.36 249 SER C C 1
ATOM 11219 O O . SER C 1 255 ? -105.027 19.809 -71.790 1.00 18.32 249 SER C O 1
ATOM 11222 N N . MET C 1 256 ? -102.960 20.556 -71.307 1.00 18.89 250 MET C N 1
ATOM 11223 C CA . MET C 1 256 ? -103.352 21.319 -70.130 1.00 13.64 250 MET C CA 1
ATOM 11224 C C . MET C 1 256 ? -102.775 22.709 -70.284 1.00 16.10 250 MET C C 1
ATOM 11225 O O . MET C 1 256 ? -101.609 22.859 -70.660 1.00 14.81 250 MET C O 1
ATOM 11230 N N . THR C 1 257 ? -103.576 23.724 -69.996 1.00 14.11 251 THR C N 1
ATOM 11231 C CA . THR C 1 257 ? -103.092 25.100 -70.010 1.00 16.51 251 THR C CA 1
ATOM 11232 C C . THR C 1 257 ? -103.407 25.811 -68.702 1.00 19.07 251 THR C C 1
ATOM 11233 O O . THR C 1 257 ? -104.523 25.713 -68.187 1.00 19.24 251 THR C O 1
ATOM 11237 N N . VAL C 1 258 ? -102.430 26.529 -68.163 1.00 13.55 252 VAL C N 1
ATOM 11238 C CA . VAL C 1 258 ? -102.663 27.281 -66.948 1.00 15.05 252 VAL C CA 1
ATOM 11239 C C . VAL C 1 258 ? -102.209 28.721 -67.151 1.00 13.66 252 VAL C C 1
ATOM 11240 O O . VAL C 1 258 ? -101.101 28.973 -67.608 1.00 14.72 252 VAL C O 1
ATOM 11244 N N . GLY C 1 259 ? -103.086 29.663 -66.845 1.00 13.69 253 GLY C N 1
ATOM 11245 C CA . GLY C 1 259 ? -102.753 31.064 -67.017 1.00 12.96 253 GLY C CA 1
ATOM 11246 C C . GLY C 1 259 ? -102.226 31.675 -65.732 1.00 13.89 253 GLY C C 1
ATOM 11247 O O . GLY C 1 259 ? -102.788 31.460 -64.658 1.00 9.51 253 GLY C O 1
ATOM 11248 N N . GLU C 1 260 ? -101.140 32.439 -65.833 1.00 15.12 254 GLU C N 1
ATOM 11249 C CA . GLU C 1 260 ? -100.678 33.211 -64.693 1.00 17.23 254 GLU C CA 1
ATOM 11250 C C . GLU C 1 260 ? -101.274 34.610 -64.749 1.00 17.42 254 GLU C C 1
ATOM 11251 O O . GLU C 1 260 ? -101.073 35.341 -65.713 1.00 18.99 254 GLU C O 1
ATOM 11257 N N . MET C 1 261 ? -102.023 34.976 -63.712 1.00 16.20 255 MET C N 1
ATOM 11258 C CA . MET C 1 261 ? -102.738 36.241 -63.705 1.00 20.57 255 MET C CA 1
ATOM 11259 C C . MET C 1 261 ? -101.989 37.317 -62.962 1.00 24.27 255 MET C C 1
ATOM 11260 O O . MET C 1 261 ? -101.358 37.074 -61.938 1.00 30.48 255 MET C O 1
ATOM 11265 N N . SER C 1 262 ? -102.089 38.524 -63.475 1.00 21.48 256 SER C N 1
ATOM 11266 C CA . SER C 1 262 ? -101.544 39.667 -62.786 1.00 24.81 256 SER C CA 1
ATOM 11267 C C . SER C 1 262 ? -102.730 40.447 -62.265 1.00 24.97 256 SER C C 1
ATOM 11268 O O . SER C 1 262 ? -103.613 40.797 -63.047 1.00 29.21 256 SER C O 1
ATOM 11271 N N . SER C 1 263 ? -102.770 40.680 -60.951 1.00 18.72 257 SER C N 1
ATOM 11272 C CA . SER C 1 263 ? -103.791 41.523 -60.312 1.00 21.31 257 SER C CA 1
ATOM 11273 C C . SER C 1 263 ? -105.199 41.350 -60.892 1.00 29.48 257 SER C C 1
ATOM 11274 O O . SER C 1 263 ? -105.832 42.328 -61.280 1.00 30.01 257 SER C O 1
ATOM 11277 N N . THR C 1 264 ? -105.689 40.121 -60.971 1.00 24.19 258 THR C N 1
ATOM 11278 C CA . THR C 1 264 ? -106.941 39.900 -61.684 1.00 26.71 258 THR C CA 1
ATOM 11279 C C . THR C 1 264 ? -108.125 39.901 -60.748 1.00 22.05 258 THR C C 1
ATOM 11280 O O . THR C 1 264 ? -108.002 40.302 -59.604 1.00 26.06 258 THR C O 1
ATOM 11284 N N . THR C 1 265 ? -109.285 39.469 -61.232 1.00 22.29 259 THR C N 1
ATOM 11285 C CA . THR C 1 265 ? -110.454 39.351 -60.361 1.00 17.56 259 THR C CA 1
ATOM 11286 C C . THR C 1 265 ? -111.150 38.001 -60.574 1.00 16.57 259 THR C C 1
ATOM 11287 O O . THR C 1 265 ? -110.931 37.325 -61.583 1.00 14.97 259 THR C O 1
ATOM 11291 N N . ILE C 1 266 ? -111.996 37.614 -59.628 1.00 17.32 260 ILE C N 1
ATOM 11292 C CA . ILE C 1 266 ? -112.602 36.295 -59.693 1.00 18.27 260 ILE C CA 1
ATOM 11293 C C . ILE C 1 266 ? -113.562 36.209 -60.871 1.00 14.83 260 ILE C C 1
ATOM 11294 O O . ILE C 1 266 ? -113.566 35.218 -61.598 1.00 16.28 260 ILE C O 1
ATOM 11299 N N . ALA C 1 267 ? -114.345 37.266 -61.070 1.00 18.70 261 ALA C N 1
ATOM 11300 C CA . ALA C 1 267 ? -115.306 37.306 -62.166 1.00 19.09 261 ALA C CA 1
ATOM 11301 C C . ALA C 1 267 ? -114.595 37.013 -63.489 1.00 17.91 261 ALA C C 1
ATOM 11302 O O . ALA C 1 267 ? -115.064 36.217 -64.305 1.00 15.82 261 ALA C O 1
ATOM 11304 N N . ASP C 1 268 ? -113.425 37.610 -63.666 1.00 16.16 262 ASP C N 1
ATOM 11305 C CA . ASP C 1 268 ? -112.626 37.375 -64.862 1.00 14.50 262 ASP C CA 1
ATOM 11306 C C . ASP C 1 268 ? -112.056 35.962 -64.912 1.00 16.08 262 ASP C C 1
ATOM 11307 O O . ASP C 1 268 ? -111.977 35.335 -65.979 1.00 13.54 262 ASP C O 1
ATOM 11312 N N . CYS C 1 269 ? -111.644 35.455 -63.754 1.00 12.99 263 CYS C N 1
ATOM 11313 C CA . CYS C 1 269 ? -111.041 34.133 -63.726 1.00 12.96 263 CYS C CA 1
ATOM 11314 C C . CYS C 1 269 ? -112.069 33.053 -64.011 1.00 11.83 263 CYS C C 1
ATOM 11315 O O . CYS C 1 269 ? -111.721 32.025 -64.562 1.00 13.06 263 CYS C O 1
ATOM 11318 N N . ILE C 1 270 ? -113.331 33.306 -63.660 1.00 11.78 264 ILE C N 1
ATOM 11319 C CA . ILE C 1 270 ? -114.421 32.388 -64.015 1.00 13.68 264 ILE C CA 1
ATOM 11320 C C . ILE C 1 270 ? -114.545 32.295 -65.533 1.00 14.40 264 ILE C C 1
ATOM 11321 O O . ILE C 1 270 ? -114.662 31.209 -66.090 1.00 18.18 264 ILE C O 1
ATOM 11326 N N . ARG C 1 271 ? -114.467 33.445 -66.191 1.00 18.62 265 ARG C N 1
ATOM 11327 C CA . ARG C 1 271 ? -114.480 33.524 -67.657 1.00 18.93 265 ARG C CA 1
ATOM 11328 C C . ARG C 1 271 ? -113.293 32.833 -68.298 1.00 17.67 265 ARG C C 1
ATOM 11329 O O . ARG C 1 271 ? -113.453 32.103 -69.268 1.00 22.63 265 ARG C O 1
ATOM 11337 N N . TYR C 1 272 ? -112.098 33.041 -67.754 1.00 15.68 266 TYR C N 1
ATOM 11338 C CA . TYR C 1 272 ? -110.914 32.406 -68.307 1.00 11.54 266 TYR C CA 1
ATOM 11339 C C . TYR C 1 272 ? -110.969 30.882 -68.253 1.00 11.59 266 TYR C C 1
ATOM 11340 O O . TYR C 1 272 ? -110.431 30.220 -69.126 1.00 12.26 266 TYR C O 1
ATOM 11349 N N . THR C 1 273 ? -111.596 30.327 -67.215 1.00 9.77 267 THR C N 1
ATOM 11350 C CA . THR C 1 273 ? -111.445 28.901 -66.944 1.00 7.67 267 THR C CA 1
ATOM 11351 C C . THR C 1 273 ? -112.729 28.076 -67.090 1.00 11.83 267 THR C C 1
ATOM 11352 O O . THR C 1 273 ? -112.676 26.846 -67.147 1.00 10.87 267 THR C O 1
ATOM 11356 N N . ASN C 1 274 ? -113.878 28.734 -67.130 1.00 11.79 268 ASN C N 1
ATOM 11357 C CA . ASN C 1 274 ? -115.105 28.001 -67.439 1.00 16.89 268 ASN C CA 1
ATOM 11358 C C . ASN C 1 274 ? -114.921 27.257 -68.747 1.00 17.15 268 ASN C C 1
ATOM 11359 O O . ASN C 1 274 ? -114.511 27.853 -69.728 1.00 17.99 268 ASN C O 1
ATOM 11364 N N . PRO C 1 275 ? -115.200 25.945 -68.760 1.00 17.70 269 PRO C N 1
ATOM 11365 C CA . PRO C 1 275 ? -114.955 25.168 -69.976 1.00 18.23 269 PRO C CA 1
ATOM 11366 C C . PRO C 1 275 ? -115.740 25.678 -71.188 1.00 22.04 269 PRO C C 1
ATOM 11367 O O . PRO C 1 275 ? -115.250 25.557 -72.312 1.00 19.06 269 PRO C O 1
ATOM 11371 N N . GLU C 1 276 ? -116.920 26.245 -70.972 1.00 20.50 270 GLU C N 1
ATOM 11372 C CA . GLU C 1 276 ? -117.747 26.664 -72.096 1.00 22.20 270 GLU C CA 1
ATOM 11373 C C . GLU C 1 276 ? -117.128 27.883 -72.772 1.00 26.85 270 GLU C C 1
ATOM 11374 O O . GLU C 1 276 ? -117.474 28.205 -73.905 1.00 24.39 270 GLU C O 1
ATOM 11380 N N . SER C 1 277 ? -116.200 28.545 -72.077 1.00 20.45 271 SER C N 1
ATOM 11381 C CA . SER C 1 277 ? -115.455 29.663 -72.649 1.00 17.27 271 SER C CA 1
ATOM 11382 C C . SER C 1 277 ? -114.410 29.188 -73.656 1.00 16.64 271 SER C C 1
ATOM 11383 O O . SER C 1 277 ? -114.030 29.932 -74.556 1.00 24.56 271 SER C O 1
ATOM 11386 N N . ARG C 1 278 ? -113.932 27.959 -73.483 1.00 17.54 272 ARG C N 1
ATOM 11387 C CA . ARG C 1 278 ? -112.836 27.421 -74.288 1.00 17.64 272 ARG C CA 1
ATOM 11388 C C . ARG C 1 278 ? -111.677 28.420 -74.382 1.00 24.45 272 ARG C C 1
ATOM 11389 O O . ARG C 1 278 ? -111.248 28.814 -75.465 1.00 14.96 272 ARG C O 1
ATOM 11397 N N . GLU C 1 279 ? -111.203 28.857 -73.221 1.00 14.88 273 GLU C N 1
ATOM 11398 C CA . GLU C 1 279 ? -110.000 29.669 -73.160 1.00 17.38 273 GLU C CA 1
ATOM 11399 C C . GLU C 1 279 ? -108.873 28.873 -72.495 1.00 16.73 273 GLU C C 1
ATOM 11400 O O . GLU C 1 279 ? -108.139 28.152 -73.173 1.00 17.17 273 GLU C O 1
ATOM 11406 N N . LEU C 1 280 ? -108.766 28.965 -71.172 1.00 18.15 274 LEU C N 1
ATOM 11407 C CA . LEU C 1 280 ? -107.730 28.220 -70.441 1.00 17.84 274 LEU C CA 1
ATOM 11408 C C . LEU C 1 280 ? -108.362 27.213 -69.509 1.00 14.05 274 LEU C C 1
ATOM 11409 O O . LEU C 1 280 ? -109.527 27.352 -69.147 1.00 12.37 274 LEU C O 1
ATOM 11414 N N . ASP C 1 281 ? -107.581 26.217 -69.095 1.00 15.40 275 ASP C N 1
ATOM 11415 C CA . ASP C 1 281 ? -108.072 25.193 -68.183 1.00 12.98 275 ASP C CA 1
ATOM 11416 C C . ASP C 1 281 ? -108.116 25.641 -66.719 1.00 13.25 275 ASP C C 1
ATOM 11417 O O . ASP C 1 281 ? -109.028 25.273 -65.970 1.00 8.97 275 ASP C O 1
ATOM 11422 N N . MET C 1 282 ? -107.145 26.453 -66.309 1.00 7.20 276 MET C N 1
ATOM 11423 C CA . MET C 1 282 ? -107.079 26.882 -64.914 1.00 10.16 276 MET C CA 1
ATOM 11424 C C . MET C 1 282 ? -106.173 28.105 -64.839 1.00 7.14 276 MET C C 1
ATOM 11425 O O . MET C 1 282 ? -105.504 28.421 -65.813 1.00 6.99 276 MET C O 1
ATOM 11430 N N . VAL C 1 283 ? -106.169 28.783 -63.697 1.00 8.02 277 VAL C N 1
ATOM 11431 C CA . VAL C 1 283 ? -105.368 29.997 -63.495 1.00 9.68 277 VAL C CA 1
ATOM 11432 C C . VAL C 1 283 ? -104.717 30.064 -62.122 1.00 10.22 277 VAL C C 1
ATOM 11433 O O . VAL C 1 283 ? -105.285 29.598 -61.128 1.00 8.45 277 VAL C O 1
ATOM 11437 N N . PHE C 1 284 ? -103.530 30.662 -62.084 1.00 10.18 278 PHE C N 1
ATOM 11438 C CA . PHE C 1 284 ? -102.911 31.110 -60.838 1.00 12.24 278 PHE C CA 1
ATOM 11439 C C . PHE C 1 284 ? -103.381 32.521 -60.496 1.00 12.58 278 PHE C C 1
ATOM 11440 O O . PHE C 1 284 ? -103.382 33.412 -61.345 1.00 15.48 278 PHE C O 1
ATOM 11448 N N . ASN C 1 285 ? -103.741 32.755 -59.248 1.00 8.87 279 ASN C N 1
ATOM 11449 C CA . ASN C 1 285 ? -103.783 34.126 -58.766 1.00 12.58 279 ASN C CA 1
ATOM 11450 C C . ASN C 1 285 ? -102.949 34.210 -57.493 1.00 17.34 279 ASN C C 1
ATOM 11451 O O . ASN C 1 285 ? -102.679 33.182 -56.855 1.00 11.86 279 ASN C O 1
ATOM 11456 N N . PHE C 1 286 ? -102.554 35.424 -57.119 1.00 10.34 280 PHE C N 1
ATOM 11457 C CA . PHE C 1 286 ? -101.531 35.575 -56.091 1.00 14.28 280 PHE C CA 1
ATOM 11458 C C . PHE C 1 286 ? -102.012 36.306 -54.848 1.00 12.14 280 PHE C C 1
ATOM 11459 O O . PHE C 1 286 ? -101.193 36.696 -54.007 1.00 9.63 280 PHE C O 1
ATOM 11467 N N . HIS C 1 287 ? -103.329 36.475 -54.712 1.00 9.75 281 HIS C N 1
ATOM 11468 C CA . HIS C 1 287 ? -103.857 37.213 -53.557 1.00 11.33 281 HIS C CA 1
ATOM 11469 C C . HIS C 1 287 ? -103.492 36.583 -52.220 1.00 11.75 281 HIS C C 1
ATOM 11470 O O . HIS C 1 287 ? -103.267 37.295 -51.235 1.00 12.52 281 HIS C O 1
ATOM 11477 N N . HIS C 1 288 ? -103.405 35.260 -52.187 1.00 9.79 282 HIS C N 1
ATOM 11478 C CA . HIS C 1 288 ? -103.189 34.582 -50.916 1.00 8.20 282 HIS C CA 1
ATOM 11479 C C . HIS C 1 288 ? -101.734 34.721 -50.508 1.00 8.41 282 HIS C C 1
ATOM 11480 O O . HIS C 1 288 ? -101.384 34.568 -49.340 1.00 11.38 282 HIS C O 1
ATOM 11487 N N . LEU C 1 289 ? -100.899 35.042 -51.487 1.00 9.00 283 LEU C N 1
ATOM 11488 C CA . LEU C 1 289 ? -99.475 35.237 -51.285 1.00 8.12 283 LEU C CA 1
ATOM 11489 C C . LEU C 1 289 ? -99.157 36.711 -51.091 1.00 11.43 283 LEU C C 1
ATOM 11490 O O . LEU C 1 289 ? -98.019 37.120 -51.255 1.00 11.98 283 LEU C O 1
ATOM 11495 N N . LYS C 1 290 ? -100.173 37.503 -50.762 1.00 9.78 284 LYS C N 1
ATOM 11496 C CA . LYS C 1 290 ? -99.967 38.897 -50.393 1.00 11.46 284 LYS C CA 1
ATOM 11497 C C . LYS C 1 290 ? -100.543 39.143 -48.994 1.00 14.04 284 LYS C C 1
ATOM 11498 O O . LYS C 1 290 ? -100.671 40.283 -48.547 1.00 13.55 284 LYS C O 1
ATOM 11504 N N . ALA C 1 291 ? -100.881 38.063 -48.302 1.00 12.46 285 ALA C N 1
ATOM 11505 C CA . ALA C 1 291 ? -101.532 38.186 -47.009 1.00 18.76 285 ALA C CA 1
ATOM 11506 C C . ALA C 1 291 ? -100.612 38.715 -45.918 1.00 13.51 285 ALA C C 1
ATOM 11507 O O . ALA C 1 291 ? -101.088 39.159 -44.873 1.00 17.91 285 ALA C O 1
ATOM 11509 N N . ASP C 1 292 ? -99.303 38.668 -46.146 1.00 13.45 286 ASP C N 1
ATOM 11510 C CA . ASP C 1 292 ? -98.360 39.184 -45.154 1.00 15.86 286 ASP C CA 1
ATOM 11511 C C . ASP C 1 292 ? -97.755 40.541 -45.532 1.00 18.55 286 ASP C C 1
ATOM 11512 O O . ASP C 1 292 ? -96.823 40.992 -44.889 1.00 15.35 286 ASP C O 1
ATOM 11517 N N . TYR C 1 293 ? -98.289 41.172 -46.575 1.00 14.58 287 TYR C N 1
ATOM 11518 C CA . TYR C 1 293 ? -97.837 42.489 -47.008 1.00 19.02 287 TYR C CA 1
ATOM 11519 C C . TYR C 1 293 ? -98.556 43.541 -46.168 1.00 22.40 287 TYR C C 1
ATOM 11520 O O . TYR C 1 293 ? -99.760 43.676 -46.285 1.00 24.38 287 TYR C O 1
ATOM 11529 N N . PRO C 1 294 ? -97.827 44.298 -45.334 1.00 20.69 288 PRO C N 1
ATOM 11530 C CA . PRO C 1 294 ? -98.505 45.367 -44.585 1.00 21.61 288 PRO C CA 1
ATOM 11531 C C . PRO C 1 294 ? -98.821 46.526 -45.515 1.00 24.35 288 PRO C C 1
ATOM 11532 O O . PRO C 1 294 ? -97.901 47.109 -46.087 1.00 23.26 288 PRO C O 1
ATOM 11536 N N . ASN C 1 295 ? -100.106 46.824 -45.694 1.00 23.31 289 ASN C N 1
ATOM 11537 C CA . ASN C 1 295 ? -100.543 47.945 -46.526 1.00 29.54 289 ASN C CA 1
ATOM 11538 C C . ASN C 1 295 ? -100.104 47.858 -47.988 1.00 25.96 289 ASN C C 1
ATOM 11539 O O . ASN C 1 295 ? -99.873 48.876 -48.643 1.00 28.64 289 ASN C O 1
ATOM 11544 N N . GLY C 1 296 ? -99.982 46.643 -48.503 1.00 23.47 290 GLY C N 1
ATOM 11545 C CA . GLY C 1 296 ? -99.540 46.464 -49.877 1.00 24.28 290 GLY C CA 1
ATOM 11546 C C . GLY C 1 296 ? -98.051 46.680 -50.148 1.00 25.20 290 GLY C C 1
ATOM 11547 O O . GLY C 1 296 ? -97.623 46.644 -51.302 1.00 26.58 290 GLY C O 1
ATOM 11548 N N . GLU C 1 297 ? -97.253 46.906 -49.106 1.00 21.99 291 GLU C N 1
ATOM 11549 C CA . GLU C 1 297 ? -95.818 47.118 -49.300 1.00 18.80 291 GLU C CA 1
ATOM 11550 C C . GLU C 1 297 ? -95.139 45.766 -49.414 1.00 19.57 291 GLU C C 1
ATOM 11551 O O . GLU C 1 297 ? -95.114 45.005 -48.443 1.00 18.64 291 GLU C O 1
ATOM 11557 N N . LYS C 1 298 ? -94.584 45.462 -50.587 1.00 18.92 292 LYS C N 1
ATOM 11558 C CA . LYS C 1 298 ? -94.116 44.103 -50.884 1.00 18.16 292 LYS C CA 1
ATOM 11559 C C . LYS C 1 298 ? -92.761 43.711 -50.288 1.00 19.54 292 LYS C C 1
ATOM 11560 O O . LYS C 1 298 ? -92.444 42.529 -50.239 1.00 16.93 292 LYS C O 1
ATOM 11566 N N . TRP C 1 299 ? -91.955 44.684 -49.863 1.00 12.79 293 TRP C N 1
ATOM 11567 C CA . TRP C 1 299 ? -90.677 44.373 -49.241 1.00 16.75 293 TRP C CA 1
ATOM 11568 C C . TRP C 1 299 ? -90.696 44.574 -47.730 1.00 18.46 293 TRP C C 1
ATOM 11569 O O . TRP C 1 299 ? -89.662 44.434 -47.084 1.00 18.80 293 TRP C O 1
ATOM 11580 N N . ALA C 1 300 ? -91.856 44.902 -47.163 1.00 14.42 294 ALA C N 1
ATOM 11581 C CA . ALA C 1 300 ? -91.933 45.238 -45.739 1.00 16.37 294 ALA C CA 1
ATOM 11582 C C . ALA C 1 300 ? -92.189 44.035 -44.821 1.00 22.42 294 ALA C C 1
ATOM 11583 O O . ALA C 1 300 ? -92.944 43.129 -45.169 1.00 17.45 294 ALA C O 1
ATOM 11585 N N . LEU C 1 301 ? -91.577 44.040 -43.638 1.00 20.37 295 LEU C N 1
ATOM 11586 C CA . LEU C 1 301 ? -91.814 42.985 -42.649 1.00 22.83 295 LEU C CA 1
ATOM 11587 C C . LEU C 1 301 ? -93.159 43.127 -41.952 1.00 23.31 295 LEU C C 1
ATOM 11588 O O . LEU C 1 301 ? -93.539 44.221 -41.521 1.00 25.14 295 LEU C O 1
ATOM 11593 N N . ALA C 1 302 ? -93.872 42.007 -41.845 1.00 22.63 296 ALA C N 1
ATOM 11594 C CA . ALA C 1 302 ? -95.130 41.929 -41.099 1.00 19.46 296 ALA C CA 1
ATOM 11595 C C . ALA C 1 302 ? -95.524 40.462 -40.943 1.00 23.75 296 ALA C C 1
ATOM 11596 O O . ALA C 1 302 ? -95.025 39.609 -41.690 1.00 27.01 296 ALA C O 1
ATOM 11598 N N . ASP C 1 303 ? -96.398 40.173 -39.975 1.00 23.19 297 ASP C N 1
ATOM 11599 C CA . ASP C 1 303 ? -96.926 38.813 -39.769 1.00 23.16 297 ASP C CA 1
ATOM 11600 C C . ASP C 1 303 ? -98.092 38.625 -40.704 1.00 19.90 297 ASP C C 1
ATOM 11601 O O . ASP C 1 303 ? -98.741 39.599 -41.078 1.00 17.35 297 ASP C O 1
ATOM 11606 N N . PHE C 1 304 ? -98.393 37.385 -41.079 1.00 19.12 298 PHE C N 1
ATOM 11607 C CA . PHE C 1 304 ? -99.507 37.207 -41.991 1.00 15.70 298 PHE C CA 1
ATOM 11608 C C . PHE C 1 304 ? -100.844 37.514 -41.320 1.00 14.72 298 PHE C C 1
ATOM 11609 O O . PHE C 1 304 ? -101.031 37.270 -40.133 1.00 16.30 298 PHE C O 1
ATOM 11617 N N . ASP C 1 305 ? -101.747 38.092 -42.096 1.00 12.60 299 ASP C N 1
ATOM 11618 C CA . ASP C 1 305 ? -103.099 38.366 -41.646 1.00 14.04 299 ASP C CA 1
ATOM 11619 C C . ASP C 1 305 ? -103.898 37.105 -41.910 1.00 11.26 299 ASP C C 1
ATOM 11620 O O . ASP C 1 305 ? -104.317 36.863 -43.046 1.00 10.07 299 ASP C O 1
ATOM 11625 N N . PHE C 1 306 ? -104.085 36.309 -40.861 1.00 9.55 300 PHE C N 1
ATOM 11626 C CA . PHE C 1 306 ? -104.639 34.970 -40.991 1.00 11.07 300 PHE C CA 1
ATOM 11627 C C . PHE C 1 306 ? -106.082 35.011 -41.461 1.00 13.61 300 PHE C C 1
ATOM 11628 O O . PHE C 1 306 ? -106.450 34.292 -42.383 1.00 12.68 300 PHE C O 1
ATOM 11636 N N . LEU C 1 307 ? -106.898 35.867 -40.843 1.00 10.68 301 LEU C N 1
ATOM 11637 C CA . LEU C 1 307 ? -108.315 35.926 -41.200 1.00 12.26 301 LEU C CA 1
ATOM 11638 C C . LEU C 1 307 ? -108.500 36.384 -42.641 1.00 11.93 301 LEU C C 1
ATOM 11639 O O . LEU C 1 307 ? -109.410 35.937 -43.339 1.00 10.97 301 LEU C O 1
ATOM 11644 N N . LYS C 1 308 ? -107.628 37.276 -43.090 1.00 10.22 302 LYS C N 1
ATOM 11645 C CA . LYS C 1 308 ? -107.658 37.710 -44.483 1.00 8.98 302 LYS C CA 1
ATOM 11646 C C . LYS C 1 308 ? -107.247 36.568 -45.440 1.00 9.24 302 LYS C C 1
ATOM 11647 O O . LYS C 1 308 ? -107.833 36.403 -46.511 1.00 8.31 302 LYS C O 1
ATOM 11653 N N . LEU C 1 309 ? -106.247 35.786 -45.045 1.00 10.68 303 LEU C N 1
ATOM 11654 C CA . LEU C 1 309 ? -105.831 34.615 -45.826 1.00 8.57 303 LEU C CA 1
ATOM 11655 C C . LEU C 1 309 ? -106.997 33.643 -45.994 1.00 8.25 303 LEU C C 1
ATOM 11656 O O . LEU C 1 309 ? -107.269 33.173 -47.098 1.00 7.83 303 LEU C O 1
ATOM 11661 N N . LYS C 1 310 ? -107.667 33.340 -44.891 1.00 5.35 304 LYS C N 1
ATOM 11662 C CA . LYS C 1 310 ? -108.801 32.421 -44.917 1.00 8.72 304 LYS C CA 1
ATOM 11663 C C . LYS C 1 310 ? -109.898 32.949 -45.834 1.00 10.08 304 LYS C C 1
ATOM 11664 O O . LYS C 1 310 ? -110.442 32.213 -46.645 1.00 10.62 304 LYS C O 1
ATOM 11670 N N . LYS C 1 311 ? -110.226 34.230 -45.679 1.00 10.09 305 LYS C N 1
ATOM 11671 C CA . LYS C 1 311 ? -111.257 34.862 -46.478 1.00 10.13 305 LYS C CA 1
ATOM 11672 C C . LYS C 1 311 ? -110.890 34.826 -47.960 1.00 11.57 305 LYS C C 1
ATOM 11673 O O . LYS C 1 311 ? -111.750 34.611 -48.813 1.00 12.03 305 LYS C O 1
ATOM 11679 N N . ILE C 1 312 ? -109.614 35.028 -48.273 1.00 10.78 306 ILE C N 1
ATOM 11680 C CA . ILE C 1 312 ? -109.181 35.010 -49.680 1.00 9.15 306 ILE C CA 1
ATOM 11681 C C . ILE C 1 312 ? -109.315 33.622 -50.306 1.00 9.22 306 ILE C C 1
ATOM 11682 O O . ILE C 1 312 ? -109.885 33.463 -51.386 1.00 9.14 306 ILE C O 1
ATOM 11687 N N . LEU C 1 313 ? -108.801 32.610 -49.619 1.00 6.99 307 LEU C N 1
ATOM 11688 C CA . LEU C 1 313 ? -108.837 31.273 -50.174 1.00 8.85 307 LEU C CA 1
ATOM 11689 C C . LEU C 1 313 ? -110.301 30.858 -50.331 1.00 10.66 307 LEU C C 1
ATOM 11690 O O . LEU C 1 313 ? -110.667 30.207 -51.299 1.00 10.08 307 LEU C O 1
ATOM 11695 N N . SER C 1 314 ? -111.128 31.250 -49.366 1.00 7.54 308 SER C N 1
ATOM 11696 C CA . SER C 1 314 ? -112.527 30.842 -49.344 1.00 8.91 308 SER C CA 1
ATOM 11697 C C . SER C 1 314 ? -113.349 31.456 -50.474 1.00 10.34 308 SER C C 1
ATOM 11698 O O . SER C 1 314 ? -114.118 30.756 -51.114 1.00 11.67 308 SER C O 1
ATOM 11701 N N . GLU C 1 315 ? -113.193 32.753 -50.726 1.00 12.32 309 GLU C N 1
ATOM 11702 C CA . GLU C 1 315 ? -113.906 33.369 -51.839 1.00 10.44 309 GLU C CA 1
ATOM 11703 C C . GLU C 1 315 ? -113.469 32.778 -53.181 1.00 10.95 309 GLU C C 1
ATOM 11704 O O . GLU C 1 315 ? -114.311 32.470 -54.029 1.00 10.42 309 GLU C O 1
ATOM 11710 N N . TRP C 1 316 ? -112.171 32.546 -53.365 1.00 9.74 310 TRP C N 1
ATOM 11711 C CA . TRP C 1 316 ? -111.716 31.909 -54.603 1.00 8.00 310 TRP C CA 1
ATOM 11712 C C . TRP C 1 316 ? -112.254 30.489 -54.773 1.00 9.36 310 TRP C C 1
ATOM 11713 O O . TRP C 1 316 ? -112.564 30.075 -55.877 1.00 11.65 310 TRP C O 1
ATOM 11724 N N . GLN C 1 317 ? -112.354 29.740 -53.683 1.00 6.35 311 GLN C N 1
ATOM 11725 C CA . GLN C 1 317 ? -112.959 28.412 -53.752 1.00 7.89 311 GLN C CA 1
ATOM 11726 C C . GLN C 1 317 ? -114.442 28.507 -54.125 1.00 10.40 311 GLN C C 1
ATOM 11727 O O . GLN C 1 317 ? -114.891 27.919 -55.107 1.00 10.35 311 GLN C O 1
ATOM 11733 N N . THR C 1 318 ? -115.210 29.240 -53.330 1.00 9.06 312 THR C N 1
ATOM 11734 C CA . THR C 1 318 ? -116.662 29.184 -53.488 1.00 11.66 312 THR C CA 1
ATOM 11735 C C . THR C 1 318 ? -117.120 29.867 -54.761 1.00 14.42 312 THR C C 1
ATOM 11736 O O . THR C 1 318 ? -118.049 29.389 -55.417 1.00 15.42 312 THR C O 1
ATOM 11740 N N . GLU C 1 319 ? -116.476 30.970 -55.136 1.00 8.51 313 GLU C N 1
ATOM 11741 C CA . GLU C 1 319 ? -116.933 31.692 -56.335 1.00 15.43 313 GLU C CA 1
ATOM 11742 C C . GLU C 1 319 ? -116.513 31.007 -57.626 1.00 17.27 313 GLU C C 1
ATOM 11743 O O . GLU C 1 319 ? -117.247 31.032 -58.611 1.00 15.54 313 GLU C O 1
ATOM 11749 N N . MET C 1 320 ? -115.341 30.379 -57.628 1.00 10.91 314 MET C N 1
ATOM 11750 C CA . MET C 1 320 ? -114.905 29.661 -58.818 1.00 10.50 314 MET C CA 1
ATOM 11751 C C . MET C 1 320 ? -115.761 28.403 -58.972 1.00 15.07 314 MET C C 1
ATOM 11752 O O . MET C 1 320 ? -116.151 28.057 -60.075 1.00 12.87 314 MET C O 1
ATOM 11757 N N . ASN C 1 321 ? -116.039 27.735 -57.853 1.00 12.49 315 ASN C N 1
ATOM 11758 C CA . ASN C 1 321 ? -116.927 26.574 -57.830 1.00 14.06 315 ASN C CA 1
ATOM 11759 C C . ASN C 1 321 ? -118.314 26.900 -58.436 1.00 20.20 315 ASN C C 1
ATOM 11760 O O . ASN C 1 321 ? -118.772 26.204 -59.344 1.00 15.14 315 ASN C O 1
ATOM 11765 N N . LYS C 1 322 ? -118.951 27.971 -57.957 1.00 17.87 316 LYS C N 1
ATOM 11766 C CA . LYS C 1 322 ? -120.241 28.408 -58.493 1.00 21.84 316 LYS C CA 1
ATOM 11767 C C . LYS C 1 322 ? -120.161 28.722 -59.973 1.00 21.72 316 LYS C C 1
ATOM 11768 O O . LYS C 1 322 ? -121.065 28.397 -60.721 1.00 21.64 316 LYS C O 1
ATOM 11774 N N . GLY C 1 323 ? -119.088 29.381 -60.386 1.00 16.79 317 GLY C N 1
ATOM 11775 C CA . GLY C 1 323 ? -118.951 29.816 -61.766 1.00 15.70 317 GLY C CA 1
ATOM 11776 C C . GLY C 1 323 ? -118.419 28.772 -62.737 1.00 15.76 317 GLY C C 1
ATOM 11777 O O . GLY C 1 323 ? -118.332 29.031 -63.938 1.00 17.56 317 GLY C O 1
ATOM 11778 N N . GLY C 1 324 ? -118.066 27.593 -62.236 1.00 16.05 318 GLY C N 1
ATOM 11779 C CA . GLY C 1 324 ? -117.520 26.558 -63.099 1.00 18.07 318 GLY C CA 1
ATOM 11780 C C . GLY C 1 324 ? -116.080 26.812 -63.527 1.00 13.88 318 GLY C C 1
ATOM 11781 O O . GLY C 1 324 ? -115.626 26.310 -64.549 1.00 13.09 318 GLY C O 1
ATOM 11782 N N . GLY C 1 325 ? -115.355 27.592 -62.735 1.00 15.23 319 GLY C N 1
ATOM 11783 C CA . GLY C 1 325 ? -113.942 27.828 -62.998 1.00 13.36 319 GLY C CA 1
ATOM 11784 C C . GLY C 1 325 ? -113.061 26.797 -62.310 1.00 11.55 319 GLY C C 1
ATOM 11785 O O . GLY C 1 325 ? -113.557 25.897 -61.645 1.00 6.96 319 GLY C O 1
ATOM 11786 N N . TRP C 1 326 ? -111.751 26.916 -62.485 1.00 10.85 320 TRP C N 1
ATOM 11787 C CA . TRP C 1 326 ? -110.824 25.978 -61.874 1.00 8.12 320 TRP C CA 1
ATOM 11788 C C . TRP C 1 326 ? -109.562 26.718 -61.449 1.00 8.62 320 TRP C C 1
ATOM 11789 O O . TRP C 1 326 ? -108.986 27.459 -62.239 1.00 6.87 320 TRP C O 1
ATOM 11800 N N . ASN C 1 327 ? -109.151 26.498 -60.199 1.00 7.68 321 ASN C N 1
ATOM 11801 C CA . ASN C 1 327 ? -108.002 27.153 -59.601 1.00 5.48 321 ASN C CA 1
ATOM 11802 C C . ASN C 1 327 ? -106.740 26.279 -59.677 1.00 5.95 321 ASN C C 1
ATOM 11803 O O . ASN C 1 327 ? -106.802 25.070 -59.508 1.00 7.06 321 ASN C O 1
ATOM 11808 N N . ALA C 1 328 ? -105.585 26.892 -59.901 1.00 7.84 322 ALA C N 1
ATOM 11809 C CA . ALA C 1 328 ? -104.331 26.197 -59.662 1.00 8.31 322 ALA C CA 1
ATOM 11810 C C . ALA C 1 328 ? -104.016 26.444 -58.184 1.00 7.81 322 ALA C C 1
ATOM 11811 O O . ALA C 1 328 ? -104.184 27.557 -57.686 1.00 12.07 322 ALA C O 1
ATOM 11813 N N . LEU C 1 329 ? -103.633 25.400 -57.456 1.00 7.28 323 LEU C N 1
ATOM 11814 C CA . LEU C 1 329 ? -103.453 25.523 -56.008 1.00 5.36 323 LEU C CA 1
ATOM 11815 C C . LEU C 1 329 ? -101.957 25.471 -55.706 1.00 7.15 323 LEU C C 1
ATOM 11816 O O . LEU C 1 329 ? -101.282 24.528 -56.100 1.00 6.16 323 LEU C O 1
ATOM 11821 N N . PHE C 1 330 ? -101.432 26.455 -54.988 1.00 6.91 324 PHE C N 1
ATOM 11822 C CA . PHE C 1 330 ? -99.985 26.497 -54.792 1.00 7.00 324 PHE C CA 1
ATOM 11823 C C . PHE C 1 330 ? -99.636 27.443 -53.666 1.00 7.63 324 PHE C C 1
ATOM 11824 O O . PHE C 1 330 ? -100.411 28.344 -53.343 1.00 6.05 324 PHE C O 1
ATOM 11832 N N . TRP C 1 331 ? -98.461 27.221 -53.078 1.00 8.22 325 TRP C N 1
ATOM 11833 C CA . TRP C 1 331 ? -97.922 28.103 -52.049 1.00 5.35 325 TRP C CA 1
ATOM 11834 C C . TRP C 1 331 ? -96.619 28.770 -52.499 1.00 7.37 325 TRP C C 1
ATOM 11835 O O . TRP C 1 331 ? -96.243 29.790 -51.955 1.00 7.31 325 TRP C O 1
ATOM 11846 N N . CYS C 1 332 ? -95.915 28.165 -53.459 1.00 5.89 326 CYS C N 1
ATOM 11847 C CA . CYS C 1 332 ? -94.514 28.510 -53.724 1.00 12.19 326 CYS C CA 1
ATOM 11848 C C . CYS C 1 332 ? -94.242 28.693 -55.201 1.00 15.48 326 CYS C C 1
ATOM 11849 O O . CYS C 1 332 ? -94.888 28.068 -56.036 1.00 12.73 326 CYS C O 1
ATOM 11852 N N . ASN C 1 333 ? -93.278 29.554 -55.503 1.00 12.56 327 ASN C N 1
ATOM 11853 C CA . ASN C 1 333 ? -92.597 29.520 -56.782 1.00 14.66 327 ASN C CA 1
ATOM 11854 C C . ASN C 1 333 ? -91.237 30.207 -56.649 1.00 17.04 327 ASN C C 1
ATOM 11855 O O . ASN C 1 333 ? -90.812 30.514 -55.534 1.00 11.29 327 ASN C O 1
ATOM 11860 N N . HIS C 1 334 ? -90.572 30.454 -57.772 1.00 17.39 328 HIS C N 1
ATOM 11861 C CA . HIS C 1 334 ? -89.197 30.931 -57.740 1.00 17.96 328 HIS C CA 1
ATOM 11862 C C . HIS C 1 334 ? -89.085 32.397 -57.333 1.00 17.46 328 HIS C C 1
ATOM 11863 O O . HIS C 1 334 ? -87.990 32.873 -57.111 1.00 20.39 328 HIS C O 1
ATOM 11870 N N . ASP C 1 335 ? -90.223 33.080 -57.210 1.00 16.52 329 ASP C N 1
ATOM 11871 C CA . ASP C 1 335 ? -90.284 34.499 -56.841 1.00 21.59 329 ASP C CA 1
ATOM 11872 C C . ASP C 1 335 ? -90.743 34.711 -55.399 1.00 18.50 329 ASP C C 1
ATOM 11873 O O . ASP C 1 335 ? -90.794 35.844 -54.917 1.00 15.66 329 ASP C O 1
ATOM 11878 N N . GLN C 1 336 ? -91.122 33.633 -54.728 1.00 12.80 330 GLN C N 1
ATOM 11879 C CA . GLN C 1 336 ? -91.784 33.758 -53.431 1.00 12.65 330 GLN C CA 1
ATOM 11880 C C . GLN C 1 336 ? -90.914 33.152 -52.344 1.00 9.89 330 GLN C C 1
ATOM 11881 O O . GLN C 1 336 ? -90.049 32.347 -52.632 1.00 13.42 330 GLN C O 1
ATOM 11887 N N . PRO C 1 337 ? -91.153 33.528 -51.082 1.00 9.78 331 PRO C N 1
ATOM 11888 C CA . PRO C 1 337 ? -90.466 32.834 -49.990 1.00 7.70 331 PRO C CA 1
ATOM 11889 C C . PRO C 1 337 ? -90.865 31.359 -49.938 1.00 7.68 331 PRO C C 1
ATOM 11890 O O . PRO C 1 337 ? -91.983 31.031 -50.310 1.00 8.82 331 PRO C O 1
ATOM 11894 N N . ARG C 1 338 ? -89.992 30.489 -49.451 1.00 8.37 332 ARG C N 1
ATOM 11895 C CA . ARG C 1 338 ? -90.422 29.124 -49.155 1.00 9.08 332 ARG C CA 1
ATOM 11896 C C . ARG C 1 338 ? -91.489 29.112 -48.067 1.00 6.74 332 ARG C C 1
ATOM 11897 O O . ARG C 1 338 ? -91.395 29.822 -47.074 1.00 7.68 332 ARG C O 1
ATOM 11905 N N . ILE C 1 339 ? -92.534 28.314 -48.267 1.00 6.92 333 ILE C N 1
ATOM 11906 C CA . ILE C 1 339 ? -93.737 28.487 -47.487 1.00 4.28 333 ILE C CA 1
ATOM 11907 C C . ILE C 1 339 ? -93.584 28.091 -46.017 1.00 5.30 333 ILE C C 1
ATOM 11908 O O . ILE C 1 339 ? -94.210 28.686 -45.144 1.00 6.74 333 ILE C O 1
ATOM 11913 N N . VAL C 1 340 ? -92.790 27.076 -45.721 1.00 4.78 334 VAL C N 1
ATOM 11914 C CA . VAL C 1 340 ? -92.646 26.723 -44.314 1.00 6.67 334 VAL C CA 1
ATOM 11915 C C . VAL C 1 340 ? -92.048 27.890 -43.512 1.00 5.68 334 VAL C C 1
ATOM 11916 O O . VAL C 1 340 ? -92.450 28.138 -42.387 1.00 8.23 334 VAL C O 1
ATOM 11920 N N . SER C 1 341 ? -91.142 28.641 -44.117 1.00 7.49 335 SER C N 1
ATOM 11921 C CA . SER C 1 341 ? -90.575 29.789 -43.418 1.00 10.74 335 SER C CA 1
ATOM 11922 C C . SER C 1 341 ? -91.582 30.925 -43.365 1.00 12.60 335 SER C C 1
ATOM 11923 O O . SER C 1 341 ? -91.657 31.661 -42.378 1.00 15.59 335 SER C O 1
ATOM 11926 N N . ARG C 1 342 ? -92.403 31.030 -44.401 1.00 8.82 336 ARG C N 1
ATOM 11927 C CA . ARG C 1 342 ? -93.317 32.161 -44.512 1.00 6.80 336 ARG C CA 1
ATOM 11928 C C . ARG C 1 342 ? -94.578 32.062 -43.675 1.00 8.32 336 ARG C C 1
ATOM 11929 O O . ARG C 1 342 ? -94.868 32.951 -42.884 1.00 7.54 336 ARG C O 1
ATOM 11937 N N . TYR C 1 343 ? -95.371 31.015 -43.896 1.00 6.88 337 TYR C N 1
ATOM 11938 C CA . TYR C 1 343 ? -96.623 30.851 -43.156 1.00 9.21 337 TYR C CA 1
ATOM 11939 C C . TYR C 1 343 ? -96.559 29.737 -42.094 1.00 10.75 337 TYR C C 1
ATOM 11940 O O . TYR C 1 343 ? -97.460 29.609 -41.261 1.00 11.36 337 TYR C O 1
ATOM 11949 N N . GLY C 1 344 ? -95.501 28.934 -42.120 1.00 8.55 338 GLY C N 1
ATOM 11950 C CA . GLY C 1 344 ? -95.355 27.893 -41.118 1.00 6.19 338 GLY C CA 1
ATOM 11951 C C . GLY C 1 344 ? -94.310 28.288 -40.085 1.00 14.86 338 GLY C C 1
ATOM 11952 O O . GLY C 1 344 ? -94.034 29.465 -39.891 1.00 13.09 338 GLY C O 1
ATOM 11953 N N . ASP C 1 345 ? -93.727 27.295 -39.428 1.00 9.97 339 ASP C N 1
ATOM 11954 C CA . ASP C 1 345 ? -92.683 27.524 -38.440 1.00 10.29 339 ASP C CA 1
ATOM 11955 C C . ASP C 1 345 ? -91.494 26.723 -38.874 1.00 9.51 339 ASP C C 1
ATOM 11956 O O . ASP C 1 345 ? -91.544 25.496 -38.830 1.00 13.00 339 ASP C O 1
ATOM 11961 N N . ASP C 1 346 ? -90.415 27.375 -39.293 1.00 8.02 340 ASP C N 1
ATOM 11962 C CA . ASP C 1 346 ? -89.259 26.601 -39.737 1.00 9.83 340 ASP C CA 1
ATOM 11963 C C . ASP C 1 346 ? -88.346 26.178 -38.578 1.00 10.46 340 ASP C C 1
ATOM 11964 O O . ASP C 1 346 ? -87.277 25.618 -38.800 1.00 14.53 340 ASP C O 1
ATOM 11969 N N . GLY C 1 347 ? -88.799 26.444 -37.361 1.00 12.47 341 GLY C N 1
ATOM 11970 C CA . GLY C 1 347 ? -88.072 26.094 -36.149 1.00 18.12 341 GLY C CA 1
ATOM 11971 C C . GLY C 1 347 ? -88.497 24.729 -35.648 1.00 12.88 341 GLY C C 1
ATOM 11972 O O . GLY C 1 347 ? -88.433 23.760 -36.404 1.00 14.07 341 GLY C O 1
ATOM 11973 N N . LYS C 1 348 ? -88.942 24.640 -34.394 1.00 11.32 342 LYS C N 1
ATOM 11974 C CA . LYS C 1 348 ? -89.345 23.341 -33.842 1.00 15.11 342 LYS C CA 1
ATOM 11975 C C . LYS C 1 348 ? -90.337 22.592 -34.729 1.00 13.28 342 LYS C C 1
ATOM 11976 O O . LYS C 1 348 ? -90.163 21.408 -35.006 1.00 13.54 342 LYS C O 1
ATOM 11982 N N . TYR C 1 349 ? -91.354 23.302 -35.210 1.00 13.05 343 TYR C N 1
ATOM 11983 C CA . TYR C 1 349 ? -92.424 22.654 -35.980 1.00 12.01 343 TYR C CA 1
ATOM 11984 C C . TYR C 1 349 ? -92.251 22.670 -37.497 1.00 12.03 343 TYR C C 1
ATOM 11985 O O . TYR C 1 349 ? -93.248 22.702 -38.248 1.00 11.33 343 TYR C O 1
ATOM 11994 N N . ARG C 1 350 ? -91.012 22.618 -37.966 1.00 7.62 344 ARG C N 1
ATOM 11995 C CA . ARG C 1 350 ? -90.780 22.580 -39.408 1.00 8.13 344 ARG C CA 1
ATOM 11996 C C . ARG C 1 350 ? -91.512 21.426 -40.113 1.00 11.49 344 ARG C C 1
ATOM 11997 O O . ARG C 1 350 ? -92.186 21.643 -41.117 1.00 5.77 344 ARG C O 1
ATOM 12005 N N . LYS C 1 351 ? -91.356 20.204 -39.615 1.00 10.50 345 LYS C N 1
ATOM 12006 C CA . LYS C 1 351 ? -91.995 19.064 -40.287 1.00 12.30 345 LYS C CA 1
ATOM 12007 C C . LYS C 1 351 ? -93.507 19.148 -40.147 1.00 7.56 345 LYS C C 1
ATOM 12008 O O . LYS C 1 351 ? -94.220 19.060 -41.123 1.00 7.43 345 LYS C O 1
ATOM 12014 N N . LYS C 1 352 ? -93.988 19.340 -38.930 1.00 8.75 346 LYS C N 1
ATOM 12015 C CA . LYS C 1 352 ? -95.419 19.401 -38.680 1.00 8.30 346 LYS C CA 1
ATOM 12016 C C . LYS C 1 352 ? -96.107 20.556 -39.433 1.00 8.84 346 LYS C C 1
ATOM 12017 O O . LYS C 1 352 ? -97.191 20.381 -39.984 1.00 6.53 346 LYS C O 1
ATOM 12023 N N . SER C 1 353 ? -95.486 21.726 -39.477 1.00 4.58 347 SER C N 1
ATOM 12024 C CA . SER C 1 353 ? -96.113 22.851 -40.161 1.00 5.62 347 SER C CA 1
ATOM 12025 C C . SER C 1 353 ? -96.031 22.735 -41.679 1.00 3.15 347 SER C C 1
ATOM 12026 O O . SER C 1 353 ? -96.912 23.194 -42.361 1.00 5.78 347 SER C O 1
ATOM 12029 N N . ALA C 1 354 ? -94.980 22.123 -42.210 1.00 2.65 348 ALA C N 1
ATOM 12030 C CA . ALA C 1 354 ? -94.912 21.934 -43.644 1.00 4.11 348 ALA C CA 1
ATOM 12031 C C . ALA C 1 354 ? -96.030 20.965 -44.080 1.00 5.45 348 ALA C C 1
ATOM 12032 O O . ALA C 1 354 ? -96.611 21.125 -45.137 1.00 3.26 348 ALA C O 1
ATOM 12034 N N . LYS C 1 355 ? -96.314 19.952 -43.269 1.00 4.46 349 LYS C N 1
ATOM 12035 C CA . LYS C 1 355 ? -97.338 18.967 -43.657 1.00 4.37 349 LYS C CA 1
ATOM 12036 C C . LYS C 1 355 ? -98.735 19.579 -43.570 1.00 3.72 349 LYS C C 1
ATOM 12037 O O . LYS C 1 355 ? -99.631 19.301 -44.381 1.00 5.22 349 LYS C O 1
ATOM 12043 N N . MET C 1 356 ? -98.918 20.401 -42.548 1.00 4.75 350 MET C N 1
ATOM 12044 C CA . MET C 1 356 ? -100.144 21.140 -42.357 1.00 4.82 350 MET C CA 1
ATOM 12045 C C . MET C 1 356 ? -100.416 22.034 -43.563 1.00 3.96 350 MET C C 1
ATOM 12046 O O . MET C 1 356 ? -101.521 22.074 -44.081 1.00 2.61 350 MET C O 1
ATOM 12051 N N . LEU C 1 357 ? -99.401 22.771 -43.991 1.00 2.90 351 LEU C N 1
ATOM 12052 C CA . LEU C 1 357 ? -99.558 23.687 -45.109 1.00 3.71 351 LEU C CA 1
ATOM 12053 C C . LEU C 1 357 ? -99.902 22.932 -46.401 1.00 2.77 351 LEU C C 1
ATOM 12054 O O . LEU C 1 357 ? -100.714 23.392 -47.187 1.00 3.37 351 LEU C O 1
ATOM 12059 N N . ALA C 1 358 ? -99.273 21.787 -46.607 1.00 2.73 352 ALA C N 1
ATOM 12060 C CA . ALA C 1 358 ? -99.528 20.972 -47.784 1.00 3.31 352 ALA C CA 1
ATOM 12061 C C . ALA C 1 358 ? -100.988 20.504 -47.750 1.00 4.47 352 ALA C C 1
ATOM 12062 O O . ALA C 1 358 ? -101.690 20.599 -48.743 1.00 3.11 352 ALA C O 1
ATOM 12064 N N . THR C 1 359 ? -101.444 20.040 -46.584 1.00 3.78 353 THR C N 1
ATOM 12065 C CA . THR C 1 359 ? -102.804 19.507 -46.438 1.00 3.37 353 THR C CA 1
ATOM 12066 C C . THR C 1 359 ? -103.841 20.600 -46.650 1.00 4.55 353 THR C C 1
ATOM 12067 O O . THR C 1 359 ? -104.860 20.410 -47.328 1.00 3.87 353 THR C O 1
ATOM 12071 N N . ALA C 1 360 ? -103.561 21.758 -46.073 1.00 2.37 354 ALA C N 1
ATOM 12072 C CA . ALA C 1 360 ? -104.472 22.874 -46.121 1.00 4.34 354 ALA C CA 1
ATOM 12073 C C . ALA C 1 360 ? -104.841 23.255 -47.539 1.00 4.69 354 ALA C C 1
ATOM 12074 O O . ALA C 1 360 ? -105.998 23.574 -47.802 1.00 4.55 354 ALA C O 1
ATOM 12076 N N . ILE C 1 361 ? -103.853 23.253 -48.431 1.00 4.21 355 ILE C N 1
ATOM 12077 C CA . ILE C 1 361 ? -104.055 23.688 -49.821 1.00 6.25 355 ILE C CA 1
ATOM 12078 C C . ILE C 1 361 ? -104.435 22.521 -50.738 1.00 8.76 355 ILE C C 1
ATOM 12079 O O . ILE C 1 361 ? -105.249 22.685 -51.628 1.00 6.25 355 ILE C O 1
ATOM 12084 N N . HIS C 1 362 ? -103.873 21.339 -50.502 1.00 4.15 356 HIS C N 1
ATOM 12085 C CA . HIS C 1 362 ? -104.199 20.177 -51.323 1.00 4.78 356 HIS C CA 1
ATOM 12086 C C . HIS C 1 362 ? -105.650 19.682 -51.179 1.00 5.48 356 HIS C C 1
ATOM 12087 O O . HIS C 1 362 ? -106.195 19.081 -52.116 1.00 4.15 356 HIS C O 1
ATOM 12094 N N . MET C 1 363 ? -106.275 19.906 -50.026 1.00 3.28 357 MET C N 1
ATOM 12095 C CA . MET C 1 363 ? -107.670 19.466 -49.827 1.00 3.57 357 MET C CA 1
ATOM 12096 C C . MET C 1 363 ? -108.723 20.471 -50.322 1.00 5.04 357 MET C C 1
ATOM 12097 O O . MET C 1 363 ? -109.947 20.262 -50.139 1.00 3.03 357 MET C O 1
ATOM 12102 N N . LEU C 1 364 ? -108.240 21.555 -50.930 1.00 2.48 358 LEU C N 1
ATOM 12103 C CA . LEU C 1 364 ? -109.076 22.507 -51.642 1.00 3.57 358 LEU C CA 1
ATOM 12104 C C . LEU C 1 364 ? -109.448 21.978 -53.055 1.00 4.41 358 LEU C C 1
ATOM 12105 O O . LEU C 1 364 ? -108.830 21.045 -53.569 1.00 3.36 358 LEU C O 1
ATOM 12110 N N . GLN C 1 365 ? -110.445 22.591 -53.693 1.00 4.12 359 GLN C N 1
ATOM 12111 C CA . GLN C 1 365 ? -110.805 22.176 -55.049 1.00 7.14 359 GLN C CA 1
ATOM 12112 C C . GLN C 1 365 ? -109.910 22.881 -56.040 1.00 4.35 359 GLN C C 1
ATOM 12113 O O . GLN C 1 365 ? -109.791 24.114 -55.996 1.00 4.45 359 GLN C O 1
ATOM 12119 N N . GLY C 1 366 ? -109.307 22.108 -56.938 1.00 3.24 360 GLY C N 1
ATOM 12120 C CA . GLY C 1 366 ? -108.412 22.650 -57.941 1.00 4.66 360 GLY C CA 1
ATOM 12121 C C . GLY C 1 366 ? -107.253 21.695 -58.219 1.00 6.17 360 GLY C C 1
ATOM 12122 O O . GLY C 1 366 ? -107.276 20.543 -57.770 1.00 5.44 360 GLY C O 1
ATOM 12123 N N . THR C 1 367 ? -106.234 22.176 -58.932 1.00 5.38 361 THR C N 1
ATOM 12124 C CA . THR C 1 367 ? -105.071 21.352 -59.271 1.00 6.93 361 THR C CA 1
ATOM 12125 C C . THR C 1 367 ? -103.830 21.852 -58.529 1.00 5.19 361 THR C C 1
ATOM 12126 O O . THR C 1 367 ? -103.453 23.008 -58.684 1.00 5.86 361 THR C O 1
ATOM 12130 N N . PRO C 1 368 ? -103.218 20.995 -57.694 1.00 5.92 362 PRO C N 1
ATOM 12131 C CA . PRO C 1 368 ? -102.069 21.400 -56.875 1.00 4.82 362 PRO C CA 1
ATOM 12132 C C . PRO C 1 368 ? -100.755 21.427 -57.640 1.00 6.86 362 PRO C C 1
ATOM 12133 O O . PRO C 1 368 ? -100.507 20.599 -58.533 1.00 5.66 362 PRO C O 1
ATOM 12137 N N . TYR C 1 369 ? -99.906 22.368 -57.246 1.00 5.42 363 TYR C N 1
ATOM 12138 C CA . TYR C 1 369 ? -98.567 22.520 -57.793 1.00 4.34 363 TYR C CA 1
ATOM 12139 C C . TYR C 1 369 ? -97.589 22.443 -56.624 1.00 6.51 363 TYR C C 1
ATOM 12140 O O . TYR C 1 369 ? -97.777 23.099 -55.592 1.00 4.27 363 TYR C O 1
ATOM 12149 N N . ILE C 1 370 ? -96.565 21.629 -56.785 1.00 4.54 364 ILE C N 1
ATOM 12150 C CA . ILE C 1 370 ? -95.503 21.541 -55.800 1.00 5.40 364 ILE C CA 1
ATOM 12151 C C . ILE C 1 370 ? -94.242 22.174 -56.383 1.00 6.09 364 ILE C C 1
ATOM 12152 O O . ILE C 1 370 ? -93.848 21.894 -57.527 1.00 4.95 364 ILE C O 1
ATOM 12157 N N . TYR C 1 371 ? -93.605 23.033 -55.610 1.00 6.26 365 TYR C N 1
ATOM 12158 C CA . TYR C 1 371 ? -92.384 23.672 -56.086 1.00 5.27 365 TYR C CA 1
ATOM 12159 C C . TYR C 1 371 ? -91.184 22.876 -55.606 1.00 3.55 365 TYR C C 1
ATOM 12160 O O . TYR C 1 371 ? -91.136 22.497 -54.445 1.00 5.10 365 TYR C O 1
ATOM 12169 N N . GLN C 1 372 ? -90.235 22.598 -56.492 1.00 5.41 366 GLN C N 1
ATOM 12170 C CA . GLN C 1 372 ? -89.014 21.852 -56.126 1.00 7.32 366 GLN C CA 1
ATOM 12171 C C . GLN C 1 372 ? -88.500 22.198 -54.724 1.00 6.98 366 GLN C C 1
ATOM 12172 O O . GLN C 1 372 ? -88.316 23.368 -54.390 1.00 5.79 366 GLN C O 1
ATOM 12178 N N . GLY C 1 373 ? -88.374 21.187 -53.877 1.00 7.26 367 GLY C N 1
ATOM 12179 C CA . GLY C 1 373 ? -87.898 21.375 -52.513 1.00 8.88 367 GLY C CA 1
ATOM 12180 C C . GLY C 1 373 ? -88.984 21.577 -51.467 1.00 6.27 367 GLY C C 1
ATOM 12181 O O . GLY C 1 373 ? -88.776 21.345 -50.275 1.00 6.49 367 GLY C O 1
ATOM 12182 N N . GLU C 1 374 ? -90.150 22.043 -51.899 1.00 6.73 368 GLU C N 1
ATOM 12183 C CA . GLU C 1 374 ? -91.279 22.191 -50.975 1.00 7.21 368 GLU C CA 1
ATOM 12184 C C . GLU C 1 374 ? -91.613 20.851 -50.296 1.00 5.63 368 GLU C C 1
ATOM 12185 O O . GLU C 1 374 ? -91.979 20.801 -49.120 1.00 4.36 368 GLU C O 1
ATOM 12191 N N . GLU C 1 375 ? -91.437 19.762 -51.034 1.00 6.24 369 GLU C N 1
ATOM 12192 C CA . GLU C 1 375 ? -91.721 18.426 -50.510 1.00 6.39 369 GLU C CA 1
ATOM 12193 C C . GLU C 1 375 ? -90.700 17.944 -49.470 1.00 5.78 369 GLU C C 1
ATOM 12194 O O . GLU C 1 375 ? -90.916 16.939 -48.793 1.00 7.11 369 GLU C O 1
ATOM 12200 N N . LEU C 1 376 ? -89.588 18.658 -49.360 1.00 6.36 370 LEU C N 1
ATOM 12201 C CA . LEU C 1 376 ? -88.559 18.342 -48.373 1.00 6.70 370 LEU C CA 1
ATOM 12202 C C . LEU C 1 376 ? -88.676 19.276 -47.191 1.00 7.16 370 LEU C C 1
ATOM 12203 O O . LEU C 1 376 ? -87.962 19.133 -46.216 1.00 7.26 370 LEU C O 1
ATOM 12208 N N . GLY C 1 377 ? -89.596 20.230 -47.267 1.00 5.37 371 GLY C N 1
ATOM 12209 C CA . GLY C 1 377 ? -89.651 21.280 -46.266 1.00 7.42 371 GLY C CA 1
ATOM 12210 C C . GLY C 1 377 ? -88.409 22.167 -46.268 1.00 6.12 371 GLY C C 1
ATOM 12211 O O . GLY C 1 377 ? -87.951 22.615 -45.220 1.00 9.56 371 GLY C O 1
ATOM 12212 N N . MET C 1 378 ? -87.855 22.423 -47.438 1.00 6.05 372 MET C N 1
ATOM 12213 C CA . MET C 1 378 ? -86.762 23.384 -47.534 1.00 8.01 372 MET C CA 1
ATOM 12214 C C . MET C 1 378 ? -87.236 24.733 -47.012 1.00 10.18 372 MET C C 1
ATOM 12215 O O . MET C 1 378 ? -88.412 25.100 -47.178 1.00 3.31 372 MET C O 1
ATOM 12220 N N . THR C 1 379 ? -86.326 25.449 -46.344 1.00 10.00 373 THR C N 1
ATOM 12221 C CA . THR C 1 379 ? -86.667 26.692 -45.670 1.00 8.45 373 THR C CA 1
ATOM 12222 C C . THR C 1 379 ? -86.015 27.837 -46.437 1.00 8.02 373 THR C C 1
ATOM 12223 O O . THR C 1 379 ? -85.225 27.595 -47.343 1.00 7.57 373 THR C O 1
ATOM 12227 N N . ASN C 1 380 ? -86.365 29.075 -46.097 1.00 7.12 374 ASN C N 1
ATOM 12228 C CA . ASN C 1 380 ? -85.577 30.219 -46.573 1.00 13.36 374 ASN C CA 1
ATOM 12229 C C . ASN C 1 380 ? -84.148 30.030 -46.098 1.00 9.81 374 ASN C C 1
ATOM 12230 O O . ASN C 1 380 ? -83.929 29.487 -45.026 1.00 9.37 374 ASN C O 1
ATOM 12235 N N . PRO C 1 381 ? -83.169 30.471 -46.890 1.00 12.91 375 PRO C N 1
ATOM 12236 C CA . PRO C 1 381 ? -81.796 30.094 -46.539 1.00 13.39 375 PRO C CA 1
ATOM 12237 C C . PRO C 1 381 ? -81.160 30.911 -45.403 1.00 17.55 375 PRO C C 1
ATOM 12238 O O . PRO C 1 381 ? -80.170 30.461 -44.844 1.00 15.60 375 PRO C O 1
ATOM 12242 N N . LYS C 1 382 ? -81.722 32.071 -45.074 1.00 14.80 376 LYS C N 1
ATOM 12243 C CA . LYS C 1 382 ? -81.218 32.895 -43.977 1.00 15.81 376 LYS C CA 1
ATOM 12244 C C . LYS C 1 382 ? -79.766 33.321 -44.218 1.00 17.23 376 LYS C C 1
ATOM 12245 O O . LYS C 1 382 ? -78.953 33.276 -43.307 1.00 19.36 376 LYS C O 1
ATOM 12251 N N . PHE C 1 383 ? -79.455 33.715 -45.449 1.00 14.21 377 PHE C N 1
ATOM 12252 C CA . PHE C 1 383 ? -78.141 34.235 -45.792 1.00 17.73 377 PHE C CA 1
ATOM 12253 C C . PHE C 1 383 ? -77.889 35.523 -44.999 1.00 21.28 377 PHE C C 1
ATOM 12254 O O . PHE C 1 383 ? -78.657 36.493 -45.113 1.00 17.47 377 PHE C O 1
ATOM 12262 N N . ASP C 1 384 ? -76.825 35.553 -44.198 1.00 20.33 378 ASP C N 1
ATOM 12263 C CA . ASP C 1 384 ? -76.613 36.711 -43.324 1.00 24.11 378 ASP C CA 1
ATOM 12264 C C . ASP C 1 384 ? -75.567 37.703 -43.850 1.00 24.23 378 ASP C C 1
ATOM 12265 O O . ASP C 1 384 ? -75.105 38.545 -43.105 1.00 25.00 378 ASP C O 1
ATOM 12270 N N . ASP C 1 385 ? -75.216 37.618 -45.128 1.00 22.99 379 ASP C N 1
ATOM 12271 C CA . ASP C 1 385 ? -74.259 38.561 -45.701 1.00 27.61 379 ASP C CA 1
ATOM 12272 C C . ASP C 1 385 ? -74.619 38.900 -47.147 1.00 22.57 379 ASP C C 1
ATOM 12273 O O . ASP C 1 385 ? -75.050 38.026 -47.897 1.00 22.35 379 ASP C O 1
ATOM 12278 N N . ILE C 1 386 ? -74.460 40.165 -47.540 1.00 20.70 380 ILE C N 1
ATOM 12279 C CA . ILE C 1 386 ? -74.849 40.603 -48.891 1.00 18.80 380 ILE C CA 1
ATOM 12280 C C . ILE C 1 386 ? -74.135 39.830 -50.006 1.00 18.61 380 ILE C C 1
ATOM 12281 O O . ILE C 1 386 ? -74.661 39.700 -51.123 1.00 20.59 380 ILE C O 1
ATOM 12286 N N . SER C 1 387 ? -72.962 39.283 -49.700 1.00 18.92 381 SER C N 1
ATOM 12287 C CA . SER C 1 387 ? -72.166 38.586 -50.716 1.00 19.33 381 SER C CA 1
ATOM 12288 C C . SER C 1 387 ? -72.786 37.250 -51.139 1.00 21.58 381 SER C C 1
ATOM 12289 O O . SER C 1 387 ? -72.447 36.712 -52.194 1.00 18.25 381 SER C O 1
ATOM 12292 N N . LEU C 1 388 ? -73.689 36.727 -50.315 1.00 18.53 382 LEU C N 1
ATOM 12293 C CA . LEU C 1 388 ? -74.388 35.477 -50.630 1.00 17.97 382 LEU C CA 1
ATOM 12294 C C . LEU C 1 388 ? -75.579 35.650 -51.591 1.00 19.56 382 LEU C C 1
ATOM 12295 O O . LEU C 1 388 ? -76.048 34.682 -52.193 1.00 23.45 382 LEU C O 1
ATOM 12300 N N . TYR C 1 389 ? -76.057 36.880 -51.749 1.00 18.61 383 TYR C N 1
ATOM 12301 C CA . TYR C 1 389 ? -77.241 37.141 -52.556 1.00 16.17 383 TYR C CA 1
ATOM 12302 C C . TYR C 1 389 ? -76.894 37.285 -54.033 1.00 24.40 383 TYR C C 1
ATOM 12303 O O . TYR C 1 389 ? -75.743 37.505 -54.376 1.00 18.98 383 TYR C O 1
ATOM 12312 N N . ARG C 1 390 ? -77.883 37.113 -54.909 1.00 17.42 384 ARG C N 1
ATOM 12313 C CA . ARG C 1 390 ? -77.627 37.136 -56.346 1.00 17.33 384 ARG C CA 1
ATOM 12314 C C . ARG C 1 390 ? -78.645 37.990 -57.095 1.00 21.47 384 ARG C C 1
ATOM 12315 O O . ARG C 1 390 ? -78.305 38.676 -58.061 1.00 22.73 384 ARG C O 1
ATOM 12323 N N . ASP C 1 391 ? -79.898 37.916 -56.649 1.00 17.98 385 ASP C N 1
ATOM 12324 C CA . ASP C 1 391 ? -81.015 38.669 -57.214 1.00 18.76 385 ASP C CA 1
ATOM 12325 C C . ASP C 1 391 ? -80.675 40.156 -57.310 1.00 21.80 385 ASP C C 1
ATOM 12326 O O . ASP C 1 391 ? -80.412 40.803 -56.303 1.00 19.05 385 ASP C O 1
ATOM 12331 N N . VAL C 1 392 ? -80.681 40.690 -58.526 1.00 18.77 386 VAL C N 1
ATOM 12332 C CA . VAL C 1 392 ? -80.350 42.087 -58.751 1.00 19.42 386 VAL C CA 1
ATOM 12333 C C . VAL C 1 392 ? -81.219 43.040 -57.919 1.00 21.91 386 VAL C C 1
ATOM 12334 O O . VAL C 1 392 ? -80.733 44.051 -57.428 1.00 18.20 386 VAL C O 1
ATOM 12338 N N . GLU C 1 393 ? -82.495 42.703 -57.745 1.00 16.67 387 GLU C N 1
ATOM 12339 C CA . GLU C 1 393 ? -83.395 43.520 -56.941 1.00 19.99 387 GLU C CA 1
ATOM 12340 C C . GLU C 1 393 ? -82.985 43.567 -55.455 1.00 20.74 387 GLU C C 1
ATOM 12341 O O . GLU C 1 393 ? -83.059 44.620 -54.815 1.00 15.86 387 GLU C O 1
ATOM 12347 N N . SER C 1 394 ? -82.562 42.425 -54.920 1.00 15.94 388 SER C N 1
ATOM 12348 C CA . SER C 1 394 ? -82.037 42.338 -53.560 1.00 17.10 388 SER C CA 1
ATOM 12349 C C . SER C 1 394 ? -80.753 43.158 -53.402 1.00 17.41 388 SER C C 1
ATOM 12350 O O . SER C 1 394 ? -80.552 43.817 -52.388 1.00 15.64 388 SER C O 1
ATOM 12353 N N . LEU C 1 395 ? -79.878 43.087 -54.400 1.00 15.28 389 LEU C N 1
ATOM 12354 C CA . LEU C 1 395 ? -78.608 43.802 -54.360 1.00 19.07 389 LEU C CA 1
ATOM 12355 C C . LEU C 1 395 ? -78.871 45.304 -54.399 1.00 18.04 389 LEU C C 1
ATOM 12356 O O . LEU C 1 395 ? -78.240 46.074 -53.685 1.00 19.62 389 LEU C O 1
ATOM 12361 N N . ASN C 1 396 ? -79.814 45.713 -55.237 1.00 17.67 390 ASN C N 1
ATOM 12362 C CA . ASN C 1 396 ? -80.174 47.120 -55.335 1.00 19.76 390 ASN C CA 1
ATOM 12363 C C . ASN C 1 396 ? -80.825 47.602 -54.048 1.00 19.30 390 ASN C C 1
ATOM 12364 O O . ASN C 1 396 ? -80.571 48.712 -53.572 1.00 15.86 390 ASN C O 1
ATOM 12369 N N . MET C 1 397 ? -81.677 46.759 -53.488 1.00 13.59 391 MET C N 1
ATOM 12370 C CA . MET C 1 397 ? -82.394 47.104 -52.273 1.00 16.85 391 MET C CA 1
ATOM 12371 C C . MET C 1 397 ? -81.410 47.300 -51.120 1.00 12.41 391 MET C C 1
ATOM 12372 O O . MET C 1 397 ? -81.567 48.202 -50.300 1.00 16.96 391 MET C O 1
ATOM 12377 N N . TYR C 1 398 ? -80.402 46.445 -51.063 1.00 13.11 392 TYR C N 1
ATOM 12378 C CA . TYR C 1 398 ? -79.363 46.559 -50.050 1.00 15.63 392 TYR C CA 1
ATOM 12379 C C . TYR C 1 398 ? -78.631 47.892 -50.208 1.00 16.13 392 TYR C C 1
ATOM 12380 O O . TYR C 1 398 ? -78.467 48.627 -49.248 1.00 13.15 392 TYR C O 1
ATOM 12389 N N . ARG C 1 399 ? -78.194 48.190 -51.425 1.00 15.73 393 ARG C N 1
ATOM 12390 C CA . ARG C 1 399 ? -77.457 49.429 -51.699 1.00 15.56 393 ARG C CA 1
ATOM 12391 C C . ARG C 1 399 ? -78.243 50.666 -51.255 1.00 17.33 393 ARG C C 1
ATOM 12392 O O . ARG C 1 399 ? -77.728 51.516 -50.523 1.00 13.72 393 ARG C O 1
ATOM 12400 N N . ILE C 1 400 ? -79.501 50.740 -51.686 1.00 11.51 394 ILE C N 1
ATOM 12401 C CA . ILE C 1 400 ? -80.360 51.867 -51.382 1.00 16.01 394 ILE C CA 1
ATOM 12402 C C . ILE C 1 400 ? -80.644 52.009 -49.881 1.00 17.46 394 ILE C C 1
ATOM 12403 O O . ILE C 1 400 ? -80.498 53.094 -49.332 1.00 17.70 394 ILE C O 1
ATOM 12408 N N . LEU C 1 401 ? -81.041 50.930 -49.214 1.00 13.07 395 LEU C N 1
ATOM 12409 C CA . LEU C 1 401 ? -81.310 51.020 -47.776 1.00 13.36 395 LEU C CA 1
ATOM 12410 C C . LEU C 1 401 ? -80.054 51.371 -46.976 1.00 14.63 395 LEU C C 1
ATOM 12411 O O . LEU C 1 401 ? -80.132 52.085 -45.980 1.00 15.28 395 LEU C O 1
ATOM 12416 N N . LYS C 1 402 ? -78.910 50.845 -47.396 1.00 12.16 396 LYS C N 1
ATOM 12417 C CA . LYS C 1 402 ? -77.644 51.167 -46.741 1.00 15.56 396 LYS C CA 1
ATOM 12418 C C . LYS C 1 402 ? -77.343 52.669 -46.859 1.00 21.92 396 LYS C C 1
ATOM 12419 O O . LYS C 1 402 ? -77.006 53.326 -45.875 1.00 20.47 396 LYS C O 1
ATOM 12425 N N . GLU C 1 403 ? -77.501 53.207 -48.063 1.00 18.66 397 GLU C N 1
ATOM 12426 C CA . GLU C 1 403 ? -77.334 54.632 -48.311 1.00 18.62 397 GLU C CA 1
ATOM 12427 C C . GLU C 1 403 ? -78.230 55.481 -47.438 1.00 19.31 397 GLU C C 1
ATOM 12428 O O . GLU C 1 403 ? -77.828 56.557 -47.012 1.00 16.56 397 GLU C O 1
ATOM 12434 N N . ALA C 1 404 ? -79.458 55.016 -47.199 1.00 16.09 398 ALA C N 1
ATOM 12435 C CA . ALA C 1 404 ? -80.408 55.785 -46.410 1.00 14.07 398 ALA C CA 1
ATOM 12436 C C . ALA C 1 404 ? -80.199 55.605 -44.914 1.00 19.00 398 ALA C C 1
ATOM 12437 O O . ALA C 1 404 ? -80.960 56.141 -44.112 1.00 18.81 398 ALA C O 1
ATOM 12439 N N . GLY C 1 405 ? -79.168 54.858 -44.544 1.00 19.64 399 GLY C N 1
ATOM 12440 C CA . GLY C 1 405 ? -78.788 54.724 -43.149 1.00 22.95 399 GLY C CA 1
ATOM 12441 C C . GLY C 1 405 ? -79.406 53.595 -42.333 1.00 28.52 399 GLY C C 1
ATOM 12442 O O . GLY C 1 405 ? -79.263 53.574 -41.109 1.00 21.25 399 GLY C O 1
ATOM 12443 N N . LYS C 1 406 ? -80.088 52.654 -42.980 1.00 20.04 400 LYS C N 1
ATOM 12444 C CA . LYS C 1 406 ? -80.611 51.510 -42.238 1.00 19.73 400 LYS C CA 1
ATOM 12445 C C . LYS C 1 406 ? -79.447 50.639 -41.763 1.00 18.86 400 LYS C C 1
ATOM 12446 O O . LYS C 1 406 ? -78.555 50.329 -42.543 1.00 21.33 400 LYS C O 1
ATOM 12452 N N . PRO C 1 407 ? -79.438 50.267 -40.471 1.00 18.43 401 PRO C N 1
ATOM 12453 C CA . PRO C 1 407 ? -78.410 49.363 -39.944 1.00 19.53 401 PRO C CA 1
ATOM 12454 C C . PRO C 1 407 ? -78.334 48.046 -40.726 1.00 23.05 401 PRO C C 1
ATOM 12455 O O . PRO C 1 407 ? -79.360 47.502 -41.154 1.00 18.62 401 PRO C O 1
ATOM 12459 N N . GLU C 1 408 ? -77.108 47.579 -40.917 1.00 16.60 402 GLU C N 1
ATOM 12460 C CA . GLU C 1 408 ? -76.794 46.346 -41.614 1.00 21.42 402 GLU C CA 1
ATOM 12461 C C . GLU C 1 408 ? -77.724 45.195 -41.206 1.00 26.50 402 GLU C C 1
ATOM 12462 O O . GLU C 1 408 ? -78.285 44.513 -42.064 1.00 25.35 402 GLU C O 1
ATOM 12468 N N . ALA C 1 409 ? -77.899 45.004 -39.900 1.00 21.63 403 ALA C N 1
ATOM 12469 C CA . ALA C 1 409 ? -78.702 43.901 -39.376 1.00 24.14 403 ALA C CA 1
ATOM 12470 C C . ALA C 1 409 ? -80.170 44.007 -39.775 1.00 22.19 403 ALA C C 1
ATOM 12471 O O . ALA C 1 409 ? -80.828 43.001 -40.011 1.00 22.48 403 ALA C O 1
ATOM 12473 N N . GLU C 1 410 ? -80.688 45.222 -39.842 1.00 21.00 404 GLU C N 1
ATOM 12474 C CA . GLU C 1 410 ? -82.073 45.398 -40.221 1.00 21.73 404 GLU C CA 1
ATOM 12475 C C . GLU C 1 410 ? -82.261 45.117 -41.711 1.00 20.04 404 GLU C C 1
ATOM 12476 O O . GLU C 1 410 ? -83.264 44.540 -42.105 1.00 18.98 404 GLU C O 1
ATOM 12482 N N . ILE C 1 411 ? -81.291 45.507 -42.531 1.00 16.10 405 ILE C N 1
ATOM 12483 C CA . ILE C 1 411 ? -81.375 45.264 -43.966 1.00 13.60 405 ILE C CA 1
ATOM 12484 C C . ILE C 1 411 ? -81.367 43.757 -44.273 1.00 18.68 405 ILE C C 1
ATOM 12485 O O . ILE C 1 411 ? -82.153 43.275 -45.098 1.00 16.12 405 ILE C O 1
ATOM 12490 N N . ILE C 1 412 ? -80.470 43.033 -43.607 1.00 15.82 406 ILE C N 1
ATOM 12491 C CA . ILE C 1 412 ? -80.360 41.582 -43.737 1.00 20.39 406 ILE C CA 1
ATOM 12492 C C . ILE C 1 412 ? -81.653 40.892 -43.309 1.00 17.07 406 ILE C C 1
ATOM 12493 O O . ILE C 1 412 ? -82.092 39.954 -43.960 1.00 17.58 406 ILE C O 1
ATOM 12498 N N . GLU C 1 413 ? -82.273 41.365 -42.235 1.00 15.47 407 GLU C N 1
ATOM 12499 C CA . GLU C 1 413 ? -83.532 40.778 -41.806 1.00 16.90 407 GLU C CA 1
ATOM 12500 C C . GLU C 1 413 ? -84.597 40.934 -42.894 1.00 19.48 407 GLU C C 1
ATOM 12501 O O . GLU C 1 413 ? -85.385 40.026 -43.122 1.00 15.46 407 GLU C O 1
ATOM 12507 N N . ILE C 1 414 ? -84.601 42.077 -43.576 1.00 12.90 408 ILE C N 1
ATOM 12508 C CA . ILE C 1 414 ? -85.511 42.278 -44.709 1.00 14.97 408 ILE C CA 1
ATOM 12509 C C . ILE C 1 414 ? -85.213 41.293 -45.839 1.00 14.76 408 ILE C C 1
ATOM 12510 O O . ILE C 1 414 ? -86.130 40.622 -46.347 1.00 15.97 408 ILE C O 1
ATOM 12515 N N . LEU C 1 415 ? -83.940 41.164 -46.205 1.00 8.64 409 LEU C N 1
ATOM 12516 C CA . LEU C 1 415 ? -83.568 40.264 -47.303 1.00 15.21 409 LEU C CA 1
ATOM 12517 C C . LEU C 1 415 ? -83.838 38.799 -46.971 1.00 12.11 409 LEU C C 1
ATOM 12518 O O . LEU C 1 415 ? -84.186 38.010 -47.840 1.00 12.04 409 LEU C O 1
ATOM 12523 N N . LYS C 1 416 ? -83.665 38.438 -45.706 1.00 13.03 410 LYS C N 1
ATOM 12524 C CA . LYS C 1 416 ? -83.882 37.067 -45.284 1.00 12.28 410 LYS C CA 1
ATOM 12525 C C . LYS C 1 416 ? -85.344 36.676 -45.489 1.00 11.04 410 LYS C C 1
ATOM 12526 O O . LYS C 1 416 ? -85.641 35.547 -45.833 1.00 12.09 410 LYS C O 1
ATOM 12532 N N . ALA C 1 417 ? -86.258 37.615 -45.275 1.00 11.83 411 ALA C N 1
ATOM 12533 C CA . ALA C 1 417 ? -87.676 37.330 -45.479 1.00 14.50 411 ALA C CA 1
ATOM 12534 C C . ALA C 1 417 ? -88.144 37.559 -46.919 1.00 10.05 411 ALA C C 1
ATOM 12535 O O . ALA C 1 417 ? -89.088 36.919 -47.371 1.00 13.85 411 ALA C O 1
ATOM 12537 N N . LYS C 1 418 ? -87.482 38.449 -47.648 1.00 9.01 412 LYS C N 1
ATOM 12538 C CA . LYS C 1 418 ? -88.054 38.959 -48.886 1.00 8.55 412 LYS C CA 1
ATOM 12539 C C . LYS C 1 418 ? -87.284 38.749 -50.186 1.00 12.38 412 LYS C C 1
ATOM 12540 O O . LYS C 1 418 ? -87.866 38.884 -51.261 1.00 8.66 412 LYS C O 1
ATOM 12546 N N . SER C 1 419 ? -85.990 38.457 -50.100 1.00 10.33 413 SER C N 1
ATOM 12547 C CA . SER C 1 419 ? -85.182 38.326 -51.309 1.00 11.32 413 SER C CA 1
ATOM 12548 C C . SER C 1 419 ? -85.756 37.302 -52.284 1.00 13.07 413 SER C C 1
ATOM 12549 O O . SER C 1 419 ? -86.072 36.191 -51.885 1.00 9.49 413 SER C O 1
ATOM 12552 N N . ARG C 1 420 ? -85.831 37.645 -53.566 1.00 11.93 414 ARG C N 1
ATOM 12553 C CA . ARG C 1 420 ? -86.280 36.666 -54.542 1.00 16.00 414 ARG C CA 1
ATOM 12554 C C . ARG C 1 420 ? -85.310 35.504 -54.745 1.00 14.94 414 ARG C C 1
ATOM 12555 O O . ARG C 1 420 ? -85.594 34.620 -55.530 1.00 15.28 414 ARG C O 1
ATOM 12563 N N . ASP C 1 421 ? -84.182 35.504 -54.035 1.00 13.87 415 ASP C N 1
ATOM 12564 C CA . ASP C 1 421 ? -83.242 34.389 -54.083 1.00 15.42 415 ASP C CA 1
ATOM 12565 C C . ASP C 1 421 ? -83.703 33.243 -53.203 1.00 11.92 415 ASP C C 1
ATOM 12566 O O . ASP C 1 421 ? -83.230 32.112 -53.325 1.00 11.18 415 ASP C O 1
ATOM 12571 N N . ASN C 1 422 ? -84.578 33.555 -52.267 1.00 9.62 416 ASN C N 1
ATOM 12572 C CA . ASN C 1 422 ? -84.830 32.628 -51.182 1.00 10.50 416 ASN C CA 1
ATOM 12573 C C . ASN C 1 422 ? -85.379 31.264 -51.614 1.00 10.37 416 ASN C C 1
ATOM 12574 O O . ASN C 1 422 ? -85.048 30.251 -51.007 1.00 8.74 416 ASN C O 1
ATOM 12579 N N . SER C 1 423 ? -86.151 31.218 -52.693 1.00 9.30 417 SER C N 1
ATOM 12580 C CA . SER C 1 423 ? -86.611 29.913 -53.164 1.00 9.77 417 SER C CA 1
ATOM 12581 C C . SER C 1 423 ? -85.764 29.435 -54.341 1.00 13.48 417 SER C C 1
ATOM 12582 O O . SER C 1 423 ? -86.140 28.502 -55.051 1.00 11.87 417 SER C O 1
ATOM 12585 N N . ARG C 1 424 ? -84.602 30.062 -54.535 1.00 10.27 418 ARG C N 1
ATOM 12586 C CA . ARG C 1 424 ? -83.765 29.714 -55.675 1.00 9.83 418 ARG C CA 1
ATOM 12587 C C . ARG C 1 424 ? -82.479 28.983 -55.302 1.00 10.44 418 ARG C C 1
ATOM 12588 O O . ARG C 1 424 ? -81.642 28.740 -56.163 1.00 12.41 418 ARG C O 1
ATOM 12596 N N . THR C 1 425 ? -82.301 28.651 -54.030 1.00 11.94 419 THR C N 1
ATOM 12597 C CA . THR C 1 425 ? -81.093 27.935 -53.650 1.00 12.62 419 THR C CA 1
ATOM 12598 C C . THR C 1 425 ? -81.224 26.494 -54.176 1.00 17.19 419 THR C C 1
ATOM 12599 O O . THR C 1 425 ? -82.322 26.061 -54.521 1.00 12.81 419 THR C O 1
ATOM 12603 N N . PRO C 1 426 ? -80.104 25.767 -54.287 1.00 15.22 420 PRO C N 1
ATOM 12604 C CA . PRO C 1 426 ? -80.184 24.471 -54.963 1.00 12.37 420 PRO C CA 1
ATOM 12605 C C . PRO C 1 426 ? -81.036 23.445 -54.209 1.00 13.09 420 PRO C C 1
ATOM 12606 O O . PRO C 1 426 ? -81.012 23.399 -52.985 1.00 13.95 420 PRO C O 1
ATOM 12610 N N . VAL C 1 427 ? -81.774 22.620 -54.940 1.00 13.48 421 VAL C N 1
ATOM 12611 C CA . VAL C 1 427 ? -82.469 21.516 -54.298 1.00 10.95 421 VAL C CA 1
ATOM 12612 C C . VAL C 1 427 ? -81.458 20.643 -53.562 1.00 11.58 421 VAL C C 1
ATOM 12613 O O . VAL C 1 427 ? -80.392 20.334 -54.084 1.00 15.73 421 VAL C O 1
ATOM 12617 N N . GLN C 1 428 ? -81.779 20.283 -52.330 1.00 8.26 422 GLN C N 1
ATOM 12618 C CA . GLN C 1 428 ? -80.834 19.577 -51.491 1.00 13.33 422 GLN C CA 1
ATOM 12619 C C . GLN C 1 428 ? -81.071 18.081 -51.564 1.00 14.81 422 GLN C C 1
ATOM 12620 O O . GLN C 1 428 ? -81.946 17.555 -50.886 1.00 11.84 422 GLN C O 1
ATOM 12626 N N . TRP C 1 429 ? -80.261 17.415 -52.382 1.00 11.21 423 TRP C N 1
ATOM 12627 C CA . TRP C 1 429 ? -80.436 16.000 -52.699 1.00 14.16 423 TRP C CA 1
ATOM 12628 C C . TRP C 1 429 ? -79.914 15.044 -51.640 1.00 19.32 423 TRP C C 1
ATOM 12629 O O . TRP C 1 429 ? -80.545 14.025 -51.344 1.00 15.93 423 TRP C O 1
ATOM 12640 N N . ASN C 1 430 ? -78.768 15.365 -51.058 1.00 17.87 424 ASN C N 1
ATOM 12641 C CA . ASN C 1 430 ? -78.193 14.490 -50.046 1.00 20.77 424 ASN C CA 1
ATOM 12642 C C . ASN C 1 430 ? -77.340 15.270 -49.076 1.00 22.22 424 ASN C C 1
ATOM 12643 O O . ASN C 1 430 ? -77.314 16.492 -49.124 1.00 20.81 424 ASN C O 1
ATOM 12648 N N . GLY C 1 431 ? -76.650 14.564 -48.190 1.00 22.52 425 GLY C N 1
ATOM 12649 C CA . GLY C 1 431 ? -75.743 15.211 -47.264 1.00 27.56 425 GLY C CA 1
ATOM 12650 C C . GLY C 1 431 ? -74.319 15.367 -47.784 1.00 26.92 425 GLY C C 1
ATOM 12651 O O . GLY C 1 431 ? -73.419 15.669 -47.011 1.00 28.58 425 GLY C O 1
ATOM 12652 N N . GLU C 1 432 ? -74.106 15.160 -49.082 1.00 29.58 426 GLU C N 1
ATOM 12653 C CA . GLU C 1 432 ? -72.769 15.303 -49.653 1.00 25.63 426 GLU C CA 1
ATOM 12654 C C . GLU C 1 432 ? -72.424 16.767 -49.805 1.00 31.82 426 GLU C C 1
ATOM 12655 O O . GLU C 1 432 ? -73.188 17.636 -49.388 1.00 30.78 426 GLU C O 1
ATOM 12661 N N . GLU C 1 433 ? -71.281 17.046 -50.421 1.00 28.04 427 GLU C N 1
ATOM 12662 C CA . GLU C 1 433 ? -70.872 18.429 -50.607 1.00 28.91 427 GLU C CA 1
ATOM 12663 C C . GLU C 1 433 ? -71.868 19.136 -51.517 1.00 26.22 427 GLU C C 1
ATOM 12664 O O . GLU C 1 433 ? -72.261 18.591 -52.542 1.00 27.83 427 GLU C O 1
ATOM 12670 N N . ASN C 1 434 ? -72.261 20.350 -51.139 1.00 21.49 428 ASN C N 1
ATOM 12671 C CA . ASN C 1 434 ? -73.224 21.124 -51.911 1.00 24.62 428 ASN C CA 1
ATOM 12672 C C . ASN C 1 434 ? -74.575 20.379 -52.018 1.00 20.26 428 ASN C C 1
ATOM 12673 O O . ASN C 1 434 ? -75.271 20.499 -53.015 1.00 17.45 428 ASN C O 1
ATOM 12678 N N . ALA C 1 435 ? -74.902 19.616 -50.976 1.00 19.73 429 ALA C N 1
ATOM 12679 C CA . ALA C 1 435 ? -76.084 18.755 -50.919 1.00 23.91 429 ALA C CA 1
ATOM 12680 C C . ALA C 1 435 ? -76.267 17.879 -52.148 1.00 22.78 429 ALA C C 1
ATOM 12681 O O . ALA C 1 435 ? -77.380 17.438 -52.434 1.00 21.37 429 ALA C O 1
ATOM 12683 N N . GLY C 1 436 ? -75.174 17.623 -52.864 1.00 20.14 430 GLY C N 1
ATOM 12684 C CA . GLY C 1 436 ? -75.199 16.772 -54.033 1.00 16.23 430 GLY C CA 1
ATOM 12685 C C . GLY C 1 436 ? -75.845 17.414 -55.237 1.00 18.58 430 GLY C C 1
ATOM 12686 O O . GLY C 1 436 ? -76.198 16.736 -56.194 1.00 16.63 430 GLY C O 1
ATOM 12687 N N . PHE C 1 437 ? -75.985 18.731 -55.210 1.00 14.45 431 PHE C N 1
ATOM 12688 C CA . PHE C 1 437 ? -76.567 19.440 -56.340 1.00 13.90 431 PHE C CA 1
ATOM 12689 C C . PHE C 1 437 ? -75.577 19.557 -57.485 1.00 18.06 431 PHE C C 1
ATOM 12690 O O . PHE C 1 437 ? -75.953 19.482 -58.651 1.00 12.55 431 PHE C O 1
ATOM 12698 N N . THR C 1 438 ? -74.307 19.746 -57.130 1.00 23.22 432 THR C N 1
ATOM 12699 C CA . THR C 1 438 ? -73.235 19.934 -58.096 1.00 21.75 432 THR C CA 1
ATOM 12700 C C . THR C 1 438 ? -71.900 19.399 -57.557 1.00 19.87 432 THR C C 1
ATOM 12701 O O . THR C 1 438 ? -71.688 19.326 -56.343 1.00 20.68 432 THR C O 1
ATOM 12705 N N . ALA C 1 439 ? -71.027 19.000 -58.479 1.00 23.33 433 ALA C N 1
ATOM 12706 C CA . ALA C 1 439 ? -69.653 18.610 -58.161 1.00 25.69 433 ALA C CA 1
ATOM 12707 C C . ALA C 1 439 ? -68.756 19.838 -58.214 1.00 26.15 433 ALA C C 1
ATOM 12708 O O . ALA C 1 439 ? -67.658 19.840 -57.667 1.00 28.91 433 ALA C O 1
ATOM 12710 N N . GLY C 1 440 ? -69.232 20.876 -58.895 1.00 26.50 434 GLY C N 1
ATOM 12711 C CA . GLY C 1 440 ? -68.530 22.139 -58.958 1.00 24.54 434 GLY C CA 1
ATOM 12712 C C . GLY C 1 440 ? -68.944 23.081 -57.845 1.00 23.77 434 GLY C C 1
ATOM 12713 O O . GLY C 1 440 ? -69.193 22.680 -56.703 1.00 27.33 434 GLY C O 1
ATOM 12714 N N . THR C 1 441 ? -69.022 24.357 -58.189 1.00 27.72 435 THR C N 1
ATOM 12715 C CA . THR C 1 441 ? -69.409 25.367 -57.223 1.00 27.51 435 THR C CA 1
ATOM 12716 C C . THR C 1 441 ? -70.750 25.956 -57.665 1.00 25.48 435 THR C C 1
ATOM 12717 O O . THR C 1 441 ? -70.887 26.425 -58.794 1.00 22.88 435 THR C O 1
ATOM 12721 N N . PRO C 1 442 ? -71.761 25.884 -56.787 1.00 23.77 436 PRO C N 1
ATOM 12722 C CA . PRO C 1 442 ? -73.110 26.325 -57.165 1.00 20.55 436 PRO C CA 1
ATOM 12723 C C . PRO C 1 442 ? -73.169 27.813 -57.473 1.00 20.43 436 PRO C C 1
ATOM 12724 O O . PRO C 1 442 ? -72.486 28.579 -56.805 1.00 21.60 436 PRO C O 1
ATOM 12728 N N . TRP C 1 443 ? -73.978 28.204 -58.458 1.00 17.09 437 TRP C N 1
ATOM 12729 C CA . TRP C 1 443 ? -74.147 29.601 -58.822 1.00 18.34 437 TRP C CA 1
ATOM 12730 C C . TRP C 1 443 ? -74.723 30.427 -57.672 1.00 19.77 437 TRP C C 1
ATOM 12731 O O . TRP C 1 443 ? -74.599 31.655 -57.659 1.00 22.70 437 TRP C O 1
ATOM 12742 N N . ILE C 1 444 ? -75.354 29.753 -56.715 1.00 16.11 438 ILE C N 1
ATOM 12743 C CA . ILE C 1 444 ? -75.899 30.406 -55.527 1.00 15.66 438 ILE C CA 1
ATOM 12744 C C . ILE C 1 444 ? -75.644 29.438 -54.385 1.00 16.84 438 ILE C C 1
ATOM 12745 O O . ILE C 1 444 ? -75.676 28.231 -54.596 1.00 19.61 438 ILE C O 1
ATOM 12750 N N . PRO C 1 445 ? -75.337 29.947 -53.176 1.00 17.95 439 PRO C N 1
ATOM 12751 C CA . PRO C 1 445 ? -74.941 29.034 -52.099 1.00 17.93 439 PRO C CA 1
ATOM 12752 C C . PRO C 1 445 ? -76.042 28.131 -51.582 1.00 20.09 439 PRO C C 1
ATOM 12753 O O . PRO C 1 445 ? -77.226 28.439 -51.709 1.00 16.82 439 PRO C O 1
ATOM 12757 N N . VAL C 1 446 ? -75.615 27.034 -50.970 1.00 16.82 440 VAL C N 1
ATOM 12758 C CA . VAL C 1 446 ? -76.468 26.117 -50.245 1.00 18.73 440 VAL C CA 1
ATOM 12759 C C . VAL C 1 446 ? -76.317 26.411 -48.763 1.00 21.36 440 VAL C C 1
ATOM 12760 O O . VAL C 1 446 ? -75.205 26.393 -48.249 1.00 26.79 440 VAL C O 1
ATOM 12764 N N . PRO C 1 447 ? -77.427 26.687 -48.063 1.00 19.89 441 PRO C N 1
ATOM 12765 C CA . PRO C 1 447 ? -77.328 26.909 -46.615 1.00 24.18 441 PRO C CA 1
ATOM 12766 C C . PRO C 1 447 ? -76.895 25.647 -45.891 1.00 26.15 441 PRO C C 1
ATOM 12767 O O . PRO C 1 447 ? -76.954 24.571 -46.489 1.00 26.30 441 PRO C O 1
ATOM 12771 N N . ASP C 1 448 ? -76.473 25.775 -44.632 1.00 21.84 442 ASP C N 1
ATOM 12772 C CA . ASP C 1 448 ? -75.920 24.643 -43.885 1.00 30.04 442 ASP C CA 1
ATOM 12773 C C . ASP C 1 448 ? -76.952 23.632 -43.363 1.00 31.01 442 ASP C C 1
ATOM 12774 O O . ASP C 1 448 ? -76.598 22.511 -42.975 1.00 32.95 442 ASP C O 1
ATOM 12779 N N . ASN C 1 449 ? -78.225 24.010 -43.366 1.00 27.45 443 ASN C N 1
ATOM 12780 C CA . ASN C 1 449 ? -79.266 23.106 -42.891 1.00 25.19 443 ASN C CA 1
ATOM 12781 C C . ASN C 1 449 ? -79.388 21.835 -43.752 1.00 21.14 443 ASN C C 1
ATOM 12782 O O . ASN C 1 449 ? -80.106 20.903 -43.398 1.00 23.89 443 ASN C O 1
ATOM 12787 N N . TYR C 1 450 ? -78.687 21.811 -44.880 1.00 21.49 444 TYR C N 1
ATOM 12788 C CA . TYR C 1 450 ? -78.824 20.737 -45.851 1.00 22.16 444 TYR C CA 1
ATOM 12789 C C . TYR C 1 450 ? -78.447 19.374 -45.285 1.00 28.03 444 TYR C C 1
ATOM 12790 O O . TYR C 1 450 ? -78.944 18.346 -45.753 1.00 20.83 444 TYR C O 1
ATOM 12799 N N . LYS C 1 451 ? -77.573 19.359 -44.283 1.00 24.25 445 LYS C N 1
ATOM 12800 C CA . LYS C 1 451 ? -77.252 18.103 -43.611 1.00 30.91 445 LYS C CA 1
ATOM 12801 C C . LYS C 1 451 ? -78.490 17.477 -42.969 1.00 25.14 445 LYS C C 1
ATOM 12802 O O . LYS C 1 451 ? -78.597 16.256 -42.893 1.00 30.63 445 LYS C O 1
ATOM 12808 N N . GLU C 1 452 ? -79.425 18.305 -42.514 1.00 20.77 446 GLU C N 1
ATOM 12809 C CA . GLU C 1 452 ? -80.659 17.790 -41.904 1.00 23.99 446 GLU C CA 1
ATOM 12810 C C . GLU C 1 452 ? -81.831 17.785 -42.882 1.00 20.82 446 GLU C C 1
ATOM 12811 O O . GLU C 1 452 ? -82.801 17.055 -42.694 1.00 19.74 446 GLU C O 1
ATOM 12817 N N . ILE C 1 453 ? -81.740 18.613 -43.915 1.00 19.04 447 ILE C N 1
ATOM 12818 C CA . ILE C 1 453 ? -82.818 18.733 -44.885 1.00 17.24 447 ILE C CA 1
ATOM 12819 C C . ILE C 1 453 ? -82.356 18.354 -46.285 1.00 18.47 447 ILE C C 1
ATOM 12820 O O . ILE C 1 453 ? -81.661 19.114 -46.956 1.00 15.93 447 ILE C O 1
ATOM 12825 N N . ASN C 1 454 ? -82.729 17.159 -46.718 1.00 12.18 448 ASN C N 1
ATOM 12826 C CA . ASN C 1 454 ? -82.332 16.682 -48.027 1.00 13.42 448 ASN C CA 1
ATOM 12827 C C . ASN C 1 454 ? -83.116 15.435 -48.420 1.00 10.81 448 ASN C C 1
ATOM 12828 O O . ASN C 1 454 ? -83.655 14.752 -47.563 1.00 11.42 448 ASN C O 1
ATOM 12833 N N . ALA C 1 455 ? -83.169 15.164 -49.718 1.00 10.95 449 ALA C N 1
ATOM 12834 C CA . ALA C 1 455 ? -84.052 14.140 -50.260 1.00 11.71 449 ALA C CA 1
ATOM 12835 C C . ALA C 1 455 ? -83.703 12.755 -49.738 1.00 15.76 449 ALA C C 1
ATOM 12836 O O . ALA C 1 455 ? -84.583 11.933 -49.464 1.00 13.18 449 ALA C O 1
ATOM 12838 N N . GLU C 1 456 ? -82.412 12.491 -49.599 1.00 15.51 450 GLU C N 1
ATOM 12839 C CA . GLU C 1 456 ? -81.982 11.174 -49.169 1.00 13.22 450 GLU C CA 1
ATOM 12840 C C . GLU C 1 456 ? -82.492 10.858 -47.782 1.00 16.66 450 GLU C C 1
ATOM 12841 O O . GLU C 1 456 ? -83.018 9.767 -47.534 1.00 13.34 450 GLU C O 1
ATOM 12847 N N . GLU C 1 457 ? -82.364 11.818 -46.876 1.00 12.78 451 GLU C N 1
ATOM 12848 C CA . GLU C 1 457 ? -82.896 11.661 -45.528 1.00 13.24 451 GLU C CA 1
ATOM 12849 C C . GLU C 1 457 ? -84.426 11.535 -45.532 1.00 15.98 451 GLU C C 1
ATOM 12850 O O . GLU C 1 457 ? -84.985 10.678 -44.849 1.00 12.65 451 GLU C O 1
ATOM 12856 N N . ALA C 1 458 ? -85.110 12.393 -46.286 1.00 14.10 452 ALA C N 1
ATOM 12857 C CA . ALA C 1 458 ? -86.568 12.346 -46.309 1.00 10.72 452 ALA C CA 1
ATOM 12858 C C . ALA C 1 458 ? -87.089 10.991 -46.809 1.00 9.30 452 ALA C C 1
ATOM 12859 O O . ALA C 1 458 ? -88.016 10.425 -46.229 1.00 11.85 452 ALA C O 1
ATOM 12861 N N . LEU C 1 459 ? -86.478 10.477 -47.865 1.00 9.78 453 LEU C N 1
ATOM 12862 C CA . LEU C 1 459 ? -86.911 9.221 -48.497 1.00 13.47 453 LEU C CA 1
ATOM 12863 C C . LEU C 1 459 ? -86.686 8.000 -47.620 1.00 16.40 453 LEU C C 1
ATOM 12864 O O . LEU C 1 459 ? -87.239 6.934 -47.889 1.00 14.44 453 LEU C O 1
ATOM 12869 N N . ASN C 1 460 ? -85.884 8.148 -46.571 1.00 12.08 454 ASN C N 1
ATOM 12870 C CA . ASN C 1 460 ? -85.576 7.016 -45.684 1.00 17.58 454 ASN C CA 1
ATOM 12871 C C . ASN C 1 460 ? -86.239 7.189 -44.323 1.00 14.62 454 ASN C C 1
ATOM 12872 O O . ASN C 1 460 ? -85.974 6.441 -43.389 1.00 18.38 454 ASN C O 1
ATOM 12877 N N . ASP C 1 461 ? -87.115 8.190 -44.236 1.00 12.94 455 ASP C N 1
ATOM 12878 C CA . ASP C 1 461 ? -87.900 8.481 -43.043 1.00 11.64 455 ASP C CA 1
ATOM 12879 C C . ASP C 1 461 ? -89.378 8.345 -43.389 1.00 14.53 455 ASP C C 1
ATOM 12880 O O . ASP C 1 461 ? -89.936 9.199 -44.084 1.00 15.91 455 ASP C O 1
ATOM 12885 N N . PRO C 1 462 ? -90.027 7.275 -42.902 1.00 11.93 456 PRO C N 1
ATOM 12886 C CA . PRO C 1 462 ? -91.442 7.050 -43.224 1.00 14.72 456 PRO C CA 1
ATOM 12887 C C . PRO C 1 462 ? -92.307 8.216 -42.771 1.00 13.98 456 PRO C C 1
ATOM 12888 O O . PRO C 1 462 ? -93.377 8.438 -43.332 1.00 16.22 456 PRO C O 1
ATOM 12892 N N . ASP C 1 463 ? -91.829 8.978 -41.792 1.00 13.34 457 ASP C N 1
ATOM 12893 C CA . ASP C 1 463 ? -92.623 10.066 -41.239 1.00 14.26 457 ASP C CA 1
ATOM 12894 C C . ASP C 1 463 ? -92.278 11.408 -41.890 1.00 12.87 457 ASP C C 1
ATOM 12895 O O . ASP C 1 463 ? -92.643 12.465 -41.383 1.00 12.68 457 ASP C O 1
ATOM 12900 N N . SER C 1 464 ? -91.596 11.370 -43.025 1.00 12.63 458 SER C N 1
ATOM 12901 C CA . SER C 1 464 ? -91.073 12.597 -43.624 1.00 11.36 458 SER C CA 1
ATOM 12902 C C . SER C 1 464 ? -92.142 13.439 -44.298 1.00 9.46 458 SER C C 1
ATOM 12903 O O . SER C 1 464 ? -93.225 12.954 -44.625 1.00 7.84 458 SER C O 1
ATOM 12906 N N . ILE C 1 465 ? -91.802 14.696 -44.536 1.00 5.23 459 ILE C N 1
ATOM 12907 C CA . ILE C 1 465 ? -92.650 15.595 -45.305 1.00 6.55 459 ILE C CA 1
ATOM 12908 C C . ILE C 1 465 ? -92.896 15.032 -46.707 1.00 6.99 459 ILE C C 1
ATOM 12909 O O . ILE C 1 465 ? -94.004 15.089 -47.227 1.00 8.68 459 ILE C O 1
ATOM 12914 N N . PHE C 1 466 ? -91.856 14.469 -47.299 1.00 4.73 460 PHE C N 1
ATOM 12915 C CA . PHE C 1 466 ? -91.936 13.914 -48.636 1.00 6.47 460 PHE C CA 1
ATOM 12916 C C . PHE C 1 466 ? -93.081 12.893 -48.735 1.00 6.14 460 PHE C C 1
ATOM 12917 O O . PHE C 1 466 ? -93.878 12.944 -49.671 1.00 4.45 460 PHE C O 1
ATOM 12925 N N . TYR C 1 467 ? -93.152 11.974 -47.775 1.00 5.51 461 TYR C N 1
ATOM 12926 C CA . TYR C 1 467 ? -94.162 10.924 -47.845 1.00 6.05 461 TYR C CA 1
ATOM 12927 C C . TYR C 1 467 ? -95.569 11.440 -47.548 1.00 7.32 461 TYR C C 1
ATOM 12928 O O . TYR C 1 467 ? -96.561 10.832 -47.972 1.00 5.59 461 TYR C O 1
ATOM 12937 N N . HIS C 1 468 ? -95.646 12.543 -46.810 1.00 5.45 462 HIS C N 1
ATOM 12938 C CA . HIS C 1 468 ? -96.913 13.210 -46.556 1.00 6.48 462 HIS C CA 1
ATOM 12939 C C . HIS C 1 468 ? -97.415 13.790 -47.875 1.00 6.60 462 HIS C C 1
ATOM 12940 O O . HIS C 1 468 ? -98.588 13.643 -48.206 1.00 4.59 462 HIS C O 1
ATOM 12947 N N . TYR C 1 469 ? -96.526 14.439 -48.632 1.00 6.71 463 TYR C N 1
ATOM 12948 C CA . TYR C 1 469 ? -96.917 14.960 -49.947 1.00 4.70 463 TYR C CA 1
ATOM 12949 C C . TYR C 1 469 ? -97.332 13.824 -50.860 1.00 6.67 463 TYR C C 1
ATOM 12950 O O . TYR C 1 469 ? -98.272 13.970 -51.645 1.00 4.53 463 TYR C O 1
ATOM 12959 N N . LYS C 1 470 ? -96.607 12.708 -50.782 1.00 4.52 464 LYS C N 1
ATOM 12960 C CA . LYS C 1 470 ? -96.893 11.591 -51.656 1.00 4.77 464 LYS C CA 1
ATOM 12961 C C . LYS C 1 470 ? -98.301 11.081 -51.392 1.00 5.79 464 LYS C C 1
ATOM 12962 O O . LYS C 1 470 ? -99.063 10.837 -52.316 1.00 5.75 464 LYS C O 1
ATOM 12968 N N . LYS C 1 471 ? -98.645 10.957 -50.120 1.00 4.65 465 LYS C N 1
ATOM 12969 C CA . LYS C 1 471 ? -99.972 10.519 -49.734 1.00 5.16 465 LYS C CA 1
ATOM 12970 C C . LYS C 1 471 ? -101.068 11.463 -50.202 1.00 7.34 465 LYS C C 1
ATOM 12971 O O . LYS C 1 471 ? -102.051 11.008 -50.785 1.00 6.66 465 LYS C O 1
ATOM 12977 N N . LEU C 1 472 ? -100.894 12.769 -49.972 1.00 3.53 466 LEU C N 1
ATOM 12978 C CA . LEU C 1 472 ? -101.847 13.761 -50.460 1.00 4.43 466 LEU C CA 1
ATOM 12979 C C . LEU C 1 472 ? -102.043 13.600 -51.971 1.00 5.19 466 LEU C C 1
ATOM 12980 O O . LEU C 1 472 ? -103.161 13.646 -52.480 1.00 5.46 466 LEU C O 1
ATOM 12985 N N . ASN C 1 473 ? -100.936 13.420 -52.679 1.00 5.33 467 ASN C N 1
ATOM 12986 C CA . ASN C 1 473 ? -100.959 13.292 -54.137 1.00 4.24 467 ASN C CA 1
ATOM 12987 C C . ASN C 1 473 ? -101.749 12.064 -54.573 1.00 7.45 467 ASN C C 1
ATOM 12988 O O . ASN C 1 473 ? -102.520 12.119 -55.531 1.00 5.91 467 ASN C O 1
ATOM 12993 N N . GLU C 1 474 ? -101.575 10.972 -53.837 1.00 4.10 468 GLU C N 1
ATOM 12994 C CA . GLU C 1 474 ? -102.318 9.736 -54.133 1.00 6.77 468 GLU C CA 1
ATOM 12995 C C . GLU C 1 474 ? -103.775 9.803 -53.728 1.00 7.79 468 GLU C C 1
ATOM 12996 O O . GLU C 1 474 ? -104.637 9.295 -54.442 1.00 7.14 468 GLU C O 1
ATOM 13002 N N . LEU C 1 475 ? -104.065 10.439 -52.592 1.00 5.16 469 LEU C N 1
ATOM 13003 C CA . LEU C 1 475 ? -105.460 10.666 -52.212 1.00 6.98 469 LEU C CA 1
ATOM 13004 C C . LEU C 1 475 ? -106.295 11.312 -53.320 1.00 6.65 469 LEU C C 1
ATOM 13005 O O . LEU C 1 475 ? -107.471 10.969 -53.516 1.00 5.91 469 LEU C O 1
ATOM 13010 N N . ARG C 1 476 ? -105.696 12.263 -54.024 1.00 5.92 470 ARG C N 1
ATOM 13011 C CA . ARG C 1 476 ? -106.404 13.002 -55.071 1.00 8.14 470 ARG C CA 1
ATOM 13012 C C . ARG C 1 476 ? -106.791 12.044 -56.211 1.00 8.87 470 ARG C C 1
ATOM 13013 O O . ARG C 1 476 ? -107.797 12.234 -56.883 1.00 13.70 470 ARG C O 1
ATOM 13021 N N . LYS C 1 477 ? -105.989 11.006 -56.413 1.00 10.34 471 LYS C N 1
ATOM 13022 C CA . LYS C 1 477 ? -106.321 9.979 -57.390 1.00 10.32 471 LYS C CA 1
ATOM 13023 C C . LYS C 1 477 ? -107.379 9.008 -56.859 1.00 13.06 471 LYS C C 1
ATOM 13024 O O . LYS C 1 477 ? -108.137 8.440 -57.631 1.00 10.17 471 LYS C O 1
ATOM 13030 N N . GLU C 1 478 ? -107.411 8.806 -55.542 1.00 7.56 472 GLU C N 1
ATOM 13031 C CA . GLU C 1 478 ? -108.170 7.699 -54.936 1.00 11.00 472 GLU C CA 1
ATOM 13032 C C . GLU C 1 478 ? -109.569 8.095 -54.461 1.00 10.47 472 GLU C C 1
ATOM 13033 O O . GLU C 1 478 ? -110.490 7.273 -54.452 1.00 10.24 472 GLU C O 1
ATOM 13039 N N . PHE C 1 479 ? -109.716 9.343 -54.036 1.00 5.08 473 PHE C N 1
ATOM 13040 C CA . PHE C 1 479 ? -110.979 9.833 -53.502 1.00 6.48 473 PHE C CA 1
ATOM 13041 C C . PHE C 1 479 ? -111.566 10.954 -54.346 1.00 6.76 473 PHE C C 1
ATOM 13042 O O . PHE C 1 479 ? -111.083 12.085 -54.324 1.00 7.09 473 PHE C O 1
ATOM 13050 N N . ASP C 1 480 ? -112.613 10.623 -55.092 1.00 6.02 474 ASP C N 1
ATOM 13051 C CA . ASP C 1 480 ? -113.206 11.552 -56.046 1.00 8.21 474 ASP C CA 1
ATOM 13052 C C . ASP C 1 480 ? -113.731 12.813 -55.383 1.00 7.74 474 ASP C C 1
ATOM 13053 O O . ASP C 1 480 ? -113.747 13.868 -56.009 1.00 5.92 474 ASP C O 1
ATOM 13058 N N . ILE C 1 481 ? -114.169 12.714 -54.129 1.00 3.65 475 ILE C N 1
ATOM 13059 C CA . ILE C 1 481 ? -114.687 13.906 -53.454 1.00 5.47 475 ILE C CA 1
ATOM 13060 C C . ILE C 1 481 ? -113.667 15.060 -53.396 1.00 4.63 475 ILE C C 1
ATOM 13061 O O . ILE C 1 481 ? -114.039 16.224 -53.403 1.00 5.13 475 ILE C O 1
ATOM 13066 N N . ILE C 1 482 ? -112.380 14.746 -53.354 1.00 4.33 476 ILE C N 1
ATOM 13067 C CA . ILE C 1 482 ? -111.371 15.828 -53.403 1.00 4.20 476 ILE C CA 1
ATOM 13068 C C . ILE C 1 482 ? -111.500 16.679 -54.676 1.00 5.24 476 ILE C C 1
ATOM 13069 O O . ILE C 1 482 ? -111.203 17.879 -54.688 1.00 5.71 476 ILE C O 1
ATOM 13074 N N . THR C 1 483 ? -111.970 16.060 -55.745 1.00 4.53 477 THR C N 1
ATOM 13075 C CA . THR C 1 483 ? -112.198 16.786 -57.008 1.00 5.63 477 THR C CA 1
ATOM 13076 C C . THR C 1 483 ? -113.620 17.372 -57.089 1.00 7.18 477 THR C C 1
ATOM 13077 O O . THR C 1 483 ? -113.799 18.517 -57.491 1.00 7.58 477 THR C O 1
ATOM 13081 N N . THR C 1 484 ? -114.628 16.614 -56.666 1.00 6.47 478 THR C N 1
ATOM 13082 C CA . THR C 1 484 ? -116.016 17.022 -56.920 1.00 8.80 478 THR C CA 1
ATOM 13083 C C . THR C 1 484 ? -116.766 17.695 -55.755 1.00 10.37 478 THR C C 1
ATOM 13084 O O . THR C 1 484 ? -117.792 18.348 -55.966 1.00 10.11 478 THR C O 1
ATOM 13088 N N . GLY C 1 485 ? -116.294 17.514 -54.529 1.00 6.71 479 GLY C N 1
ATOM 13089 C CA . GLY C 1 485 ? -116.959 18.109 -53.382 1.00 7.44 479 GLY C CA 1
ATOM 13090 C C . GLY C 1 485 ? -116.973 19.628 -53.430 1.00 8.45 479 GLY C C 1
ATOM 13091 O O . GLY C 1 485 ? -116.055 20.232 -53.978 1.00 9.39 479 GLY C O 1
ATOM 13092 N N . ASP C 1 486 ? -118.014 20.265 -52.895 1.00 8.26 480 ASP C N 1
ATOM 13093 C CA . ASP C 1 486 ? -118.007 21.731 -52.830 1.00 13.79 480 ASP C CA 1
ATOM 13094 C C . ASP C 1 486 ? -117.058 22.179 -51.712 1.00 11.82 480 ASP C C 1
ATOM 13095 O O . ASP C 1 486 ? -116.432 21.346 -51.069 1.00 15.64 480 ASP C O 1
ATOM 13100 N N . TYR C 1 487 ? -116.966 23.472 -51.449 1.00 11.97 481 TYR C N 1
ATOM 13101 C CA . TYR C 1 487 ? -116.128 23.934 -50.351 1.00 9.45 481 TYR C CA 1
ATOM 13102 C C . TYR C 1 487 ? -116.975 24.758 -49.412 1.00 10.21 481 TYR C C 1
ATOM 13103 O O . TYR C 1 487 ? -117.726 25.595 -49.861 1.00 10.60 481 TYR C O 1
ATOM 13112 N N . GLN C 1 488 ? -116.822 24.545 -48.109 1.00 11.70 482 GLN C N 1
ATOM 13113 C CA . GLN C 1 488 ? -117.569 25.314 -47.121 1.00 10.93 482 GLN C CA 1
ATOM 13114 C C . GLN C 1 488 ? -116.660 25.707 -45.965 1.00 10.97 482 GLN C C 1
ATOM 13115 O O . GLN C 1 488 ? -116.199 24.857 -45.207 1.00 9.27 482 GLN C O 1
ATOM 13121 N N . LEU C 1 489 ? -116.400 27.002 -45.825 1.00 10.48 483 LEU C N 1
ATOM 13122 C CA . LEU C 1 489 ? -115.565 27.471 -44.731 1.00 8.05 483 LEU C CA 1
ATOM 13123 C C . LEU C 1 489 ? -116.317 27.368 -43.402 1.00 11.85 483 LEU C C 1
ATOM 13124 O O . LEU C 1 489 ? -117.510 27.653 -43.334 1.00 14.50 483 LEU C O 1
ATOM 13129 N N . ILE C 1 490 ? -115.627 26.944 -42.351 1.00 10.22 484 ILE C N 1
ATOM 13130 C CA . ILE C 1 490 ? -116.184 27.047 -41.005 1.00 11.13 484 ILE C CA 1
ATOM 13131 C C . ILE C 1 490 ? -115.162 27.719 -40.101 1.00 11.17 484 ILE C C 1
ATOM 13132 O O . ILE C 1 490 ? -113.986 27.844 -40.462 1.00 11.10 484 ILE C O 1
ATOM 13137 N N . LEU C 1 491 ? -115.614 28.182 -38.944 1.00 13.59 485 LEU C N 1
ATOM 13138 C CA . LEU C 1 491 ? -114.737 28.829 -37.975 1.00 12.48 485 LEU C CA 1
ATOM 13139 C C . LEU C 1 491 ? -114.011 30.002 -38.628 1.00 13.56 485 LEU C C 1
ATOM 13140 O O . LEU C 1 491 ? -112.814 30.185 -38.443 1.00 11.82 485 LEU C O 1
ATOM 13145 N N . GLU C 1 492 ? -114.754 30.772 -39.411 1.00 14.33 486 GLU C N 1
ATOM 13146 C CA . GLU C 1 492 ? -114.193 31.847 -40.197 1.00 15.92 486 GLU C CA 1
ATOM 13147 C C . GLU C 1 492 ? -113.345 32.791 -39.370 1.00 20.92 486 GLU C C 1
ATOM 13148 O O . GLU C 1 492 ? -112.291 33.222 -39.808 1.00 20.15 486 GLU C O 1
ATOM 13154 N N . ASP C 1 493 ? -113.799 33.082 -38.156 1.00 21.20 487 ASP C N 1
ATOM 13155 C CA . ASP C 1 493 ? -113.168 34.101 -37.323 1.00 27.99 487 ASP C CA 1
ATOM 13156 C C . ASP C 1 493 ? -112.089 33.545 -36.397 1.00 24.93 487 ASP C C 1
ATOM 13157 O O . ASP C 1 493 ? -111.408 34.308 -35.711 1.00 18.61 487 ASP C O 1
ATOM 13162 N N . ASP C 1 494 ? -111.921 32.224 -36.377 1.00 15.91 488 ASP C N 1
ATOM 13163 C CA . ASP C 1 494 ? -110.962 31.641 -35.454 1.00 15.57 488 ASP C CA 1
ATOM 13164 C C . ASP C 1 494 ? -109.557 32.182 -35.735 1.00 16.69 488 ASP C C 1
ATOM 13165 O O . ASP C 1 494 ? -109.139 32.311 -36.885 1.00 12.50 488 ASP C O 1
ATOM 13170 N N . GLN C 1 495 ? -108.843 32.513 -34.670 1.00 13.20 489 GLN C N 1
ATOM 13171 C CA . GLN C 1 495 ? -107.547 33.148 -34.797 1.00 15.92 489 GLN C CA 1
ATOM 13172 C C . GLN C 1 495 ? -106.423 32.143 -35.007 1.00 15.67 489 GLN C C 1
ATOM 13173 O O . GLN C 1 495 ? -105.296 32.525 -35.321 1.00 12.52 489 GLN C O 1
ATOM 13179 N N . GLU C 1 496 ? -106.721 30.857 -34.839 1.00 11.57 490 GLU C N 1
ATOM 13180 C CA . GLU C 1 496 ? -105.685 29.828 -34.994 1.00 12.70 490 GLU C CA 1
ATOM 13181 C C . GLU C 1 496 ? -106.028 28.756 -36.035 1.00 10.51 490 GLU C C 1
ATOM 13182 O O . GLU C 1 496 ? -105.145 28.265 -36.740 1.00 10.41 490 GLU C O 1
ATOM 13188 N N . LEU C 1 497 ? -107.305 28.398 -36.135 1.00 9.99 491 LEU C N 1
ATOM 13189 C CA . LEU C 1 497 ? -107.707 27.271 -36.978 1.00 10.42 491 LEU C CA 1
ATOM 13190 C C . LEU C 1 497 ? -108.190 27.676 -38.353 1.00 9.19 491 LEU C C 1
ATOM 13191 O O . LEU C 1 497 ? -108.938 28.642 -38.516 1.00 8.84 491 LEU C O 1
ATOM 13196 N N . TYR C 1 498 ? -107.768 26.905 -39.351 1.00 7.80 492 TYR C N 1
ATOM 13197 C CA . TYR C 1 498 ? -108.330 27.009 -40.674 1.00 6.28 492 TYR C CA 1
ATOM 13198 C C . TYR C 1 498 ? -109.040 25.682 -40.868 1.00 5.87 492 TYR C C 1
ATOM 13199 O O . TYR C 1 498 ? -108.404 24.642 -40.960 1.00 5.09 492 TYR C O 1
ATOM 13208 N N . ALA C 1 499 ? -110.359 25.730 -40.909 1.00 5.31 493 ALA C N 1
ATOM 13209 C CA . ALA C 1 499 ? -111.151 24.522 -41.024 1.00 6.75 493 ALA C CA 1
ATOM 13210 C C . ALA C 1 499 ? -112.231 24.685 -42.073 1.00 7.27 493 ALA C C 1
ATOM 13211 O O . ALA C 1 499 ? -112.841 25.755 -42.218 1.00 8.80 493 ALA C O 1
ATOM 13213 N N . TYR C 1 500 ? -112.468 23.618 -42.819 1.00 5.84 494 TYR C N 1
ATOM 13214 C CA . TYR C 1 500 ? -113.480 23.666 -43.844 1.00 7.45 494 TYR C CA 1
ATOM 13215 C C . TYR C 1 500 ? -113.981 22.276 -44.154 1.00 6.32 494 TYR C C 1
ATOM 13216 O O . TYR C 1 500 ? -113.354 21.284 -43.780 1.00 5.75 494 TYR C O 1
ATOM 13225 N N . LEU C 1 501 ? -115.123 22.210 -44.827 1.00 7.88 495 LEU C N 1
ATOM 13226 C CA . LEU C 1 501 ? -115.646 20.939 -45.263 1.00 5.30 495 LEU C CA 1
ATOM 13227 C C . LEU C 1 501 ? -115.662 20.881 -46.788 1.00 7.78 495 LEU C C 1
ATOM 13228 O O . LEU C 1 501 ? -115.774 21.904 -47.438 1.00 6.67 495 LEU C O 1
ATOM 13233 N N . ARG C 1 502 ? -115.508 19.684 -47.344 1.00 4.36 496 ARG C N 1
ATOM 13234 C CA . ARG C 1 502 ? -115.841 19.442 -48.746 1.00 4.85 496 ARG C CA 1
ATOM 13235 C C . ARG C 1 502 ? -117.097 18.555 -48.751 1.00 7.15 496 ARG C C 1
ATOM 13236 O O . ARG C 1 502 ? -117.078 17.452 -48.231 1.00 7.08 496 ARG C O 1
ATOM 13244 N N . ASN C 1 503 ? -118.193 19.054 -49.296 1.00 9.74 497 ASN C N 1
ATOM 13245 C CA . ASN C 1 503 ? -119.459 18.326 -49.253 1.00 13.03 497 ASN C CA 1
ATOM 13246 C C . ASN C 1 503 ? -119.733 17.609 -50.567 1.00 10.69 497 ASN C C 1
ATOM 13247 O O . ASN C 1 503 ? -119.750 18.238 -51.625 1.00 10.27 497 ASN C O 1
ATOM 13252 N N . GLY C 1 504 ? -119.935 16.296 -50.494 1.00 12.02 498 GLY C N 1
ATOM 13253 C CA . GLY C 1 504 ? -120.296 15.498 -51.653 1.00 14.00 498 GLY C CA 1
ATOM 13254 C C . GLY C 1 504 ? -121.623 14.793 -51.398 1.00 20.09 498 GLY C C 1
ATOM 13255 O O . GLY C 1 504 ? -122.391 15.202 -50.522 1.00 16.24 498 GLY C O 1
ATOM 13256 N N . ALA C 1 505 ? -121.891 13.727 -52.146 1.00 20.13 499 ALA C N 1
ATOM 13257 C CA . ALA C 1 505 ? -123.159 13.003 -52.006 1.00 19.84 499 ALA C CA 1
ATOM 13258 C C . ALA C 1 505 ? -123.050 11.937 -50.922 1.00 19.66 499 ALA C C 1
ATOM 13259 O O . ALA C 1 505 ? -122.363 10.926 -51.100 1.00 20.28 499 ALA C O 1
ATOM 13261 N N . ASP C 1 506 ? -123.724 12.181 -49.798 1.00 17.14 500 ASP C N 1
ATOM 13262 C CA . ASP C 1 506 ? -123.650 11.313 -48.622 1.00 19.46 500 ASP C CA 1
ATOM 13263 C C . ASP C 1 506 ? -122.202 11.076 -48.188 1.00 18.24 500 ASP C C 1
ATOM 13264 O O . ASP C 1 506 ? -121.872 10.016 -47.642 1.00 17.69 500 ASP C O 1
ATOM 13269 N N . GLU C 1 507 ? -121.352 12.080 -48.417 1.00 16.18 501 GLU C N 1
ATOM 13270 C CA . GLU C 1 507 ? -119.916 11.954 -48.196 1.00 13.42 501 GLU C CA 1
ATOM 13271 C C . GLU C 1 507 ? -119.343 13.358 -47.962 1.00 9.40 501 GLU C C 1
ATOM 13272 O O . GLU C 1 507 ? -119.768 14.316 -48.609 1.00 10.27 501 GLU C O 1
ATOM 13278 N N . LYS C 1 508 ? -118.405 13.481 -47.025 1.00 9.52 502 LYS C N 1
ATOM 13279 C CA . LYS C 1 508 ? -117.776 14.781 -46.748 1.00 9.03 502 LYS C CA 1
ATOM 13280 C C . LYS C 1 508 ? -116.341 14.593 -46.332 1.00 6.62 502 LYS C C 1
ATOM 13281 O O . LYS C 1 508 ? -115.975 13.543 -45.827 1.00 10.78 502 LYS C O 1
ATOM 13287 N N . LEU C 1 509 ? -115.524 15.622 -46.547 1.00 4.74 503 LEU C N 1
ATOM 13288 C CA . LEU C 1 509 ? -114.260 15.752 -45.839 1.00 5.85 503 LEU C CA 1
ATOM 13289 C C . LEU C 1 509 ? -114.392 16.884 -44.827 1.00 4.27 503 LEU C C 1
ATOM 13290 O O . LEU C 1 509 ? -114.948 17.923 -45.128 1.00 6.32 503 LEU C O 1
ATOM 13295 N N . LEU C 1 510 ? -113.874 16.674 -43.631 1.00 4.82 504 LEU C N 1
ATOM 13296 C CA . LEU C 1 510 ? -113.700 17.756 -42.673 1.00 5.52 504 LEU C CA 1
ATOM 13297 C C . LEU C 1 510 ? -112.191 17.942 -42.526 1.00 5.78 504 LEU C C 1
ATOM 13298 O O . LEU C 1 510 ? -111.470 16.996 -42.179 1.00 5.39 504 LEU C O 1
ATOM 13303 N N . VAL C 1 511 ? -111.719 19.153 -42.807 1.00 5.20 505 VAL C N 1
ATOM 13304 C CA . VAL C 1 511 ? -110.293 19.453 -42.831 1.00 3.48 505 VAL C CA 1
ATOM 13305 C C . VAL C 1 511 ? -110.033 20.469 -41.727 1.00 6.01 505 VAL C C 1
ATOM 13306 O O . VAL C 1 511 ? -110.680 21.501 -41.687 1.00 6.85 505 VAL C O 1
ATOM 13310 N N . ILE C 1 512 ? -109.125 20.160 -40.810 1.00 6.11 506 ILE C N 1
ATOM 13311 C CA . ILE C 1 512 ? -108.863 21.025 -39.663 1.00 6.69 506 ILE C CA 1
ATOM 13312 C C . ILE C 1 512 ? -107.354 21.261 -39.574 1.00 6.15 506 ILE C C 1
ATOM 13313 O O . ILE C 1 512 ? -106.595 20.320 -39.428 1.00 6.27 506 ILE C O 1
ATOM 13318 N N . ASN C 1 513 ? -106.929 22.513 -39.689 1.00 6.78 507 ASN C N 1
ATOM 13319 C CA . ASN C 1 513 ? -105.507 22.864 -39.673 1.00 6.16 507 ASN C CA 1
ATOM 13320 C C . ASN C 1 513 ? -105.218 23.934 -38.636 1.00 8.55 507 ASN C C 1
ATOM 13321 O O . ASN C 1 513 ? -105.866 24.990 -38.638 1.00 8.55 507 ASN C O 1
ATOM 13326 N N . ASN C 1 514 ? -104.232 23.685 -37.779 1.00 8.50 508 ASN C N 1
ATOM 13327 C CA . ASN C 1 514 ? -103.776 24.700 -36.834 1.00 8.48 508 ASN C CA 1
ATOM 13328 C C . ASN C 1 514 ? -102.655 25.517 -37.447 1.00 9.08 508 ASN C C 1
ATOM 13329 O O . ASN C 1 514 ? -101.562 24.996 -37.697 1.00 8.69 508 ASN C O 1
ATOM 13334 N N . PHE C 1 515 ? -102.911 26.794 -37.709 1.00 6.91 509 PHE C N 1
ATOM 13335 C CA . PHE C 1 515 ? -101.887 27.613 -38.340 1.00 7.46 509 PHE C CA 1
ATOM 13336 C C . PHE C 1 515 ? -100.826 28.181 -37.395 1.00 11.51 509 PHE C C 1
ATOM 13337 O O . PHE C 1 515 ? -99.945 28.910 -37.844 1.00 12.07 509 PHE C O 1
ATOM 13345 N N . TYR C 1 516 ? -100.893 27.838 -36.108 1.00 11.42 510 TYR C N 1
ATOM 13346 C CA . TYR C 1 516 ? -99.926 28.354 -35.128 1.00 13.56 510 TYR C CA 1
ATOM 13347 C C . TYR C 1 516 ? -99.476 27.261 -34.174 1.00 15.56 510 TYR C C 1
ATOM 13348 O O . TYR C 1 516 ? -99.985 26.137 -34.215 1.00 10.93 510 TYR C O 1
ATOM 13357 N N . GLY C 1 517 ? -98.530 27.613 -33.311 1.00 12.96 511 GLY C N 1
ATOM 13358 C CA . GLY C 1 517 ? -97.883 26.659 -32.439 1.00 13.43 511 GLY C CA 1
ATOM 13359 C C . GLY C 1 517 ? -98.435 26.631 -31.024 1.00 17.35 511 GLY C C 1
ATOM 13360 O O . GLY C 1 517 ? -97.696 26.398 -30.083 1.00 22.42 511 GLY C O 1
ATOM 13361 N N . LYS C 1 518 ? -99.728 26.868 -30.865 1.00 18.97 512 LYS C N 1
ATOM 13362 C CA . LYS C 1 518 ? -100.345 26.765 -29.549 1.00 23.00 512 LYS C CA 1
ATOM 13363 C C . LYS C 1 518 ? -101.508 25.788 -29.631 1.00 21.81 512 LYS C C 1
ATOM 13364 O O . LYS C 1 518 ? -102.060 25.586 -30.707 1.00 20.50 512 LYS C O 1
ATOM 13370 N N . GLU C 1 519 ? -101.860 25.168 -28.508 1.00 17.90 513 GLU C N 1
ATOM 13371 C CA . GLU C 1 519 ? -103.059 24.342 -28.444 1.00 20.29 513 GLU C CA 1
ATOM 13372 C C . GLU C 1 519 ? -104.256 25.251 -28.507 1.00 18.89 513 GLU C C 1
ATOM 13373 O O . GLU C 1 519 ? -104.213 26.356 -27.988 1.00 23.64 513 GLU C O 1
ATOM 13379 N N . THR C 1 520 ? -105.334 24.789 -29.127 1.00 17.72 514 THR C N 1
ATOM 13380 C CA . THR C 1 520 ? -106.558 25.576 -29.200 1.00 16.72 514 THR C CA 1
ATOM 13381 C C . THR C 1 520 ? -107.719 24.638 -29.469 1.00 19.69 514 THR C C 1
ATOM 13382 O O . THR C 1 520 ? -107.532 23.541 -29.995 1.00 19.50 514 THR C O 1
ATOM 13386 N N . GLU C 1 521 ? -108.925 25.059 -29.113 1.00 18.31 515 GLU C N 1
ATOM 13387 C CA . GLU C 1 521 ? -110.064 24.153 -29.179 1.00 18.26 515 GLU C CA 1
ATOM 13388 C C . GLU C 1 521 ? -110.795 24.149 -30.520 1.00 13.94 515 GLU C C 1
ATOM 13389 O O . GLU C 1 521 ? -111.132 25.199 -31.069 1.00 15.04 515 GLU C O 1
ATOM 13395 N N . PHE C 1 522 ? -111.070 22.957 -31.034 1.00 13.74 516 PHE C N 1
ATOM 13396 C CA . PHE C 1 522 ? -111.977 22.841 -32.166 1.00 12.95 516 PHE C CA 1
ATOM 13397 C C . PHE C 1 522 ? -113.361 22.383 -31.717 1.00 11.68 516 PHE C C 1
ATOM 13398 O O . PHE C 1 522 ? -113.483 21.444 -30.970 1.00 11.49 516 PHE C O 1
ATOM 13406 N N . GLN C 1 523 ? -114.407 23.041 -32.193 1.00 14.02 517 GLN C N 1
ATOM 13407 C CA . GLN C 1 523 ? -115.754 22.550 -31.959 1.00 17.24 517 GLN C CA 1
ATOM 13408 C C . GLN C 1 523 ? -116.515 22.646 -33.251 1.00 15.21 517 GLN C C 1
ATOM 13409 O O . GLN C 1 523 ? -116.574 23.714 -33.865 1.00 22.06 517 GLN C O 1
ATOM 13415 N N . LEU C 1 524 ? -117.082 21.529 -33.684 1.00 15.58 518 LEU C N 1
ATOM 13416 C CA . LEU C 1 524 ? -117.882 21.529 -34.891 1.00 18.50 518 LEU C CA 1
ATOM 13417 C C . LEU C 1 524 ? -119.068 22.448 -34.666 1.00 21.86 518 LEU C C 1
ATOM 13418 O O . LEU C 1 524 ? -119.682 22.424 -33.603 1.00 21.25 518 LEU C O 1
ATOM 13423 N N . PRO C 1 525 ? -119.363 23.300 -35.647 1.00 19.49 519 PRO C N 1
ATOM 13424 C CA . PRO C 1 525 ? -120.506 24.196 -35.472 1.00 22.46 519 PRO C CA 1
ATOM 13425 C C . PRO C 1 525 ? -121.852 23.473 -35.615 1.00 24.02 519 PRO C C 1
ATOM 13426 O O . PRO C 1 525 ? -121.916 22.387 -36.184 1.00 20.66 519 PRO C O 1
ATOM 13430 N N . ASP C 1 526 ? -122.909 24.087 -35.088 1.00 24.32 520 ASP C N 1
ATOM 13431 C CA . ASP C 1 526 ? -124.215 23.452 -34.991 1.00 25.60 520 ASP C CA 1
ATOM 13432 C C . ASP C 1 526 ? -124.886 23.227 -36.346 1.00 26.55 520 ASP C C 1
ATOM 13433 O O . ASP C 1 526 ? -125.667 22.289 -36.515 1.00 27.82 520 ASP C O 1
ATOM 13438 N N . ASP C 1 527 ? -124.589 24.076 -37.320 1.00 25.22 521 ASP C N 1
ATOM 13439 C CA . ASP C 1 527 ? -125.263 23.966 -38.616 1.00 23.50 521 ASP C CA 1
ATOM 13440 C C . ASP C 1 527 ? -124.604 22.967 -39.582 1.00 24.10 521 ASP C C 1
ATOM 13441 O O . ASP C 1 527 ? -124.987 22.866 -40.743 1.00 27.90 521 ASP C O 1
ATOM 13446 N N . ILE C 1 528 ? -123.621 22.222 -39.094 1.00 21.37 522 ILE C N 1
ATOM 13447 C CA . ILE C 1 528 ? -123.019 21.171 -39.891 1.00 20.70 522 ILE C CA 1
ATOM 13448 C C . ILE C 1 528 ? -123.779 19.898 -39.609 1.00 24.97 522 ILE C C 1
ATOM 13449 O O . ILE C 1 528 ? -123.669 19.329 -38.528 1.00 26.00 522 ILE C O 1
ATOM 13454 N N . ASP C 1 529 ? -124.549 19.448 -40.588 1.00 30.19 523 ASP C N 1
ATOM 13455 C CA . ASP C 1 529 ? -125.382 18.270 -40.395 1.00 32.06 523 ASP C CA 1
ATOM 13456 C C . ASP C 1 529 ? -124.625 17.020 -40.804 1.00 27.26 523 ASP C C 1
ATOM 13457 O O . ASP C 1 529 ? -124.414 16.774 -41.991 1.00 23.86 523 ASP C O 1
ATOM 13462 N N . ILE C 1 530 ? -124.209 16.237 -39.815 1.00 25.92 524 ILE C N 1
ATOM 13463 C CA . ILE C 1 530 ? -123.511 14.987 -40.091 1.00 25.75 524 ILE C CA 1
ATOM 13464 C C . ILE C 1 530 ? -124.115 13.803 -39.341 1.00 31.72 524 ILE C C 1
ATOM 13465 O O . ILE C 1 530 ? -123.417 12.851 -38.973 1.00 28.30 524 ILE C O 1
ATOM 13470 N N . GLU C 1 531 ? -125.423 13.863 -39.123 1.00 33.93 525 GLU C N 1
ATOM 13471 C CA . GLU C 1 531 ? -126.115 12.767 -38.466 1.00 37.82 525 GLU C CA 1
ATOM 13472 C C . GLU C 1 531 ? -126.103 11.545 -39.379 1.00 28.74 525 GLU C C 1
ATOM 13473 O O . GLU C 1 531 ? -126.476 11.630 -40.550 1.00 30.32 525 GLU C O 1
ATOM 13479 N N . GLY C 1 532 ? -125.636 10.421 -38.849 1.00 25.04 526 GLY C N 1
ATOM 13480 C CA . GLY C 1 532 ? -125.615 9.184 -39.601 1.00 32.06 526 GLY C CA 1
ATOM 13481 C C . GLY C 1 532 ? -124.329 8.967 -40.374 1.00 30.58 526 GLY C C 1
ATOM 13482 O O . GLY C 1 532 ? -124.157 7.936 -41.027 1.00 31.70 526 GLY C O 1
ATOM 13483 N N . TYR C 1 533 ? -123.422 9.937 -40.300 1.00 30.37 527 TYR C N 1
ATOM 13484 C CA . TYR C 1 533 ? -122.119 9.812 -40.941 1.00 25.85 527 TYR C CA 1
ATOM 13485 C C . TYR C 1 533 ? -121.127 9.152 -40.001 1.00 23.34 527 TYR C C 1
ATOM 13486 O O . TYR C 1 533 ? -121.050 9.492 -38.826 1.00 27.37 527 TYR C O 1
ATOM 13495 N N . ASP C 1 534 ? -120.361 8.210 -40.524 1.00 24.97 528 ASP C N 1
ATOM 13496 C CA . ASP C 1 534 ? -119.249 7.647 -39.777 1.00 23.04 528 ASP C CA 1
ATOM 13497 C C . ASP C 1 534 ? -117.950 8.351 -40.180 1.00 22.42 528 ASP C C 1
ATOM 13498 O O . ASP C 1 534 ? -117.783 8.728 -41.337 1.00 19.58 528 ASP C O 1
ATOM 13503 N N . ALA C 1 535 ? -117.049 8.540 -39.220 1.00 19.44 529 ALA C N 1
ATOM 13504 C CA . ALA C 1 535 ? -115.794 9.250 -39.456 1.00 18.06 529 ALA C CA 1
ATOM 13505 C C . ALA C 1 535 ? -114.579 8.329 -39.426 1.00 17.39 529 ALA C C 1
ATOM 13506 O O . ALA C 1 535 ? -114.407 7.568 -38.482 1.00 22.79 529 ALA C O 1
ATOM 13508 N N . LYS C 1 536 ? -113.748 8.409 -40.464 1.00 12.25 530 LYS C N 1
ATOM 13509 C CA . LYS C 1 536 ? -112.418 7.804 -40.469 1.00 15.42 530 LYS C CA 1
ATOM 13510 C C . LYS C 1 536 ? -111.352 8.855 -40.790 1.00 12.43 530 LYS C C 1
ATOM 13511 O O . LYS C 1 536 ? -111.596 9.754 -41.582 1.00 9.42 530 LYS C O 1
ATOM 13517 N N . VAL C 1 537 ? -110.169 8.728 -40.207 1.00 12.09 531 VAL C N 1
ATOM 13518 C CA . VAL C 1 537 ? -109.077 9.648 -40.529 1.00 14.01 531 VAL C CA 1
ATOM 13519 C C . VAL C 1 537 ? -108.534 9.403 -41.944 1.00 10.28 531 VAL C C 1
ATOM 13520 O O . VAL C 1 537 ? -108.102 8.294 -42.266 1.00 11.85 531 VAL C O 1
ATOM 13524 N N . LEU C 1 538 ? -108.583 10.421 -42.796 1.00 6.33 532 LEU C N 1
ATOM 13525 C CA . LEU C 1 538 ? -108.046 10.295 -44.155 1.00 6.75 532 LEU C CA 1
ATOM 13526 C C . LEU C 1 538 ? -106.525 10.500 -44.176 1.00 6.83 532 LEU C C 1
ATOM 13527 O O . LEU C 1 538 ? -105.780 9.741 -44.804 1.00 7.10 532 LEU C O 1
ATOM 13532 N N . ILE C 1 539 ? -106.072 11.546 -43.501 1.00 6.07 533 ILE C N 1
ATOM 13533 C CA . ILE C 1 539 ? -104.651 11.868 -43.422 1.00 6.59 533 ILE C CA 1
ATOM 13534 C C . ILE C 1 539 ? -104.421 12.808 -42.238 1.00 9.37 533 ILE C C 1
ATOM 13535 O O . ILE C 1 539 ? -105.283 13.632 -41.910 1.00 8.00 533 ILE C O 1
ATOM 13540 N N . SER C 1 540 ? -103.278 12.662 -41.575 1.00 8.31 534 SER C N 1
ATOM 13541 C CA . SER C 1 540 ? -102.981 13.444 -40.377 1.00 10.79 534 SER C CA 1
ATOM 13542 C C . SER C 1 540 ? -101.475 13.602 -40.289 1.00 8.20 534 SER C C 1
ATOM 13543 O O . SER C 1 540 ? -100.763 12.731 -40.746 1.00 7.82 534 SER C O 1
ATOM 13546 N N . ASN C 1 541 ? -100.998 14.699 -39.704 1.00 7.22 535 ASN C N 1
ATOM 13547 C CA . ASN C 1 541 ? -99.569 14.865 -39.435 1.00 7.78 535 ASN C CA 1
ATOM 13548 C C . ASN C 1 541 ? -99.239 14.535 -37.965 1.00 16.13 535 ASN C C 1
ATOM 13549 O O . ASN C 1 541 ? -98.170 14.868 -37.470 1.00 11.18 535 ASN C O 1
ATOM 13554 N N . ASP C 1 542 ? -100.169 13.895 -37.265 1.00 12.44 536 ASP C N 1
ATOM 13555 C CA . ASP C 1 542 ? -99.971 13.622 -35.842 1.00 16.77 536 ASP C CA 1
ATOM 13556 C C . ASP C 1 542 ? -100.691 12.329 -35.483 1.00 19.99 536 ASP C C 1
ATOM 13557 O O . ASP C 1 542 ? -101.840 12.139 -35.861 1.00 22.78 536 ASP C O 1
ATOM 13562 N N . THR C 1 543 ? -100.032 11.431 -34.756 1.00 17.62 537 THR C N 1
ATOM 13563 C CA . THR C 1 543 ? -100.698 10.192 -34.355 1.00 23.88 537 THR C CA 1
ATOM 13564 C C . THR C 1 543 ? -101.603 10.427 -33.151 1.00 23.48 537 THR C C 1
ATOM 13565 O O . THR C 1 543 ? -102.368 9.560 -32.750 1.00 25.41 537 THR C O 1
ATOM 13569 N N . ASP C 1 544 ? -101.518 11.615 -32.578 1.00 24.04 538 ASP C N 1
ATOM 13570 C CA . ASP C 1 544 ? -102.347 11.945 -31.435 1.00 28.85 538 ASP C CA 1
ATOM 13571 C C . ASP C 1 544 ? -103.747 12.421 -31.835 1.00 22.87 538 ASP C C 1
ATOM 13572 O O . ASP C 1 544 ? -104.035 13.620 -31.860 1.00 25.53 538 ASP C O 1
ATOM 13577 N N . LEU C 1 545 ? -104.617 11.463 -32.120 1.00 23.30 539 LEU C N 1
ATOM 13578 C CA . LEU C 1 545 ? -105.941 11.743 -32.649 1.00 23.28 539 LEU C CA 1
ATOM 13579 C C . LEU C 1 545 ? -106.945 11.845 -31.524 1.00 22.57 539 LEU C C 1
ATOM 13580 O O . LEU C 1 545 ? -106.849 11.125 -30.549 1.00 30.36 539 LEU C O 1
ATOM 13585 N N . PRO C 1 546 ? -107.932 12.733 -31.667 1.00 20.44 540 PRO C N 1
ATOM 13586 C CA . PRO C 1 546 ? -108.895 12.945 -30.581 1.00 26.21 540 PRO C CA 1
ATOM 13587 C C . PRO C 1 546 ? -109.908 11.819 -30.496 1.00 27.64 540 PRO C C 1
ATOM 13588 O O . PRO C 1 546 ? -110.086 11.101 -31.473 1.00 16.76 540 PRO C O 1
ATOM 13592 N N . GLU C 1 547 ? -110.566 11.681 -29.350 1.00 26.40 541 GLU C N 1
ATOM 13593 C CA . GLU C 1 547 ? -111.604 10.670 -29.181 1.00 26.67 541 GLU C CA 1
ATOM 13594 C C . GLU C 1 547 ? -112.828 10.993 -30.026 1.00 28.69 541 GLU C C 1
ATOM 13595 O O . GLU C 1 547 ? -113.464 10.095 -30.579 1.00 26.55 541 GLU C O 1
ATOM 13601 N N . SER C 1 548 ? -113.149 12.281 -30.124 1.00 24.59 542 SER C N 1
ATOM 13602 C CA . SER C 1 548 ? -114.246 12.743 -30.965 1.00 22.52 542 SER C CA 1
ATOM 13603 C C . SER C 1 548 ? -113.846 14.005 -31.674 1.00 20.17 542 SER C C 1
ATOM 13604 O O . SER C 1 548 ? -113.421 14.961 -31.036 1.00 23.22 542 SER C O 1
ATOM 13607 N N . PHE C 1 549 ? -114.000 14.021 -32.991 1.00 20.94 543 PHE C N 1
ATOM 13608 C CA . PHE C 1 549 ? -113.667 15.207 -33.761 1.00 23.83 543 PHE C CA 1
ATOM 13609 C C . PHE C 1 549 ? -114.587 16.388 -33.439 1.00 20.07 543 PHE C C 1
ATOM 13610 O O . PHE C 1 549 ? -114.225 17.530 -33.674 1.00 17.68 543 PHE C O 1
ATOM 13618 N N . LYS C 1 550 ? -115.769 16.119 -32.893 1.00 19.16 544 LYS C N 1
ATOM 13619 C CA . LYS C 1 550 ? -116.757 17.178 -32.703 1.00 18.69 544 LYS C CA 1
ATOM 13620 C C . LYS C 1 550 ? -116.328 18.279 -31.740 1.00 16.65 544 LYS C C 1
ATOM 13621 O O . LYS C 1 550 ? -116.828 19.406 -31.824 1.00 22.48 544 LYS C O 1
ATOM 13627 N N . ARG C 1 551 ? -115.434 17.949 -30.814 1.00 17.53 545 ARG C N 1
ATOM 13628 C CA . ARG C 1 551 ? -114.839 18.935 -29.917 1.00 19.23 545 ARG C CA 1
ATOM 13629 C C . ARG C 1 551 ? -113.578 18.347 -29.338 1.00 15.89 545 ARG C C 1
ATOM 13630 O O . ARG C 1 551 ? -113.606 17.292 -28.719 1.00 17.80 545 ARG C O 1
ATOM 13638 N N . PHE C 1 552 ? -112.459 19.024 -29.548 1.00 16.22 546 PHE C N 1
ATOM 13639 C CA . PHE C 1 552 ? -111.197 18.524 -29.032 1.00 11.83 546 PHE C CA 1
ATOM 13640 C C . PHE C 1 552 ? -110.130 19.595 -29.033 1.00 14.91 546 PHE C C 1
ATOM 13641 O O . PHE C 1 552 ? -110.279 20.625 -29.682 1.00 16.12 546 PHE C O 1
ATOM 13649 N N . THR C 1 553 ? -109.051 19.338 -28.305 1.00 14.95 547 THR C N 1
ATOM 13650 C CA . THR C 1 553 ? -107.922 20.257 -28.250 1.00 18.68 547 THR C CA 1
ATOM 13651 C C . THR C 1 553 ? -106.948 19.992 -29.400 1.00 18.78 547 THR C C 1
ATOM 13652 O O . THR C 1 553 ? -106.332 18.922 -29.478 1.00 16.27 547 THR C O 1
ATOM 13656 N N . VAL C 1 554 ? -106.834 20.951 -30.312 1.00 15.24 548 VAL C N 1
ATOM 13657 C CA . VAL C 1 554 ? -105.928 20.797 -31.443 1.00 14.10 548 VAL C CA 1
ATOM 13658 C C . VAL C 1 554 ? -104.505 21.114 -30.980 1.00 14.57 548 VAL C C 1
ATOM 13659 O O . VAL C 1 554 ? -104.281 22.142 -30.365 1.00 14.77 548 VAL C O 1
ATOM 13663 N N . LYS C 1 555 ? -103.557 20.220 -31.253 1.00 15.71 549 LYS C N 1
ATOM 13664 C CA . LYS C 1 555 ? -102.144 20.446 -30.924 1.00 13.40 549 LYS C CA 1
ATOM 13665 C C . LYS C 1 555 ? -101.509 21.521 -31.820 1.00 14.50 549 LYS C C 1
ATOM 13666 O O . LYS C 1 555 ? -102.070 21.878 -32.871 1.00 12.41 549 LYS C O 1
ATOM 13672 N N . PRO C 1 556 ? -100.335 22.046 -31.412 1.00 12.28 550 PRO C N 1
ATOM 13673 C CA . PRO C 1 556 ? -99.561 22.946 -32.267 1.00 11.19 550 PRO C CA 1
ATOM 13674 C C . PRO C 1 556 ? -99.341 22.422 -33.690 1.00 10.11 550 PRO C C 1
ATOM 13675 O O . PRO C 1 556 ? -98.833 21.323 -33.884 1.00 9.89 550 PRO C O 1
ATOM 13679 N N . TYR C 1 557 ? -99.728 23.221 -34.670 1.00 8.49 551 TYR C N 1
ATOM 13680 C CA . TYR C 1 557 ? -99.580 22.861 -36.081 1.00 12.34 551 TYR C CA 1
ATOM 13681 C C . TYR C 1 557 ? -100.214 21.534 -36.490 1.00 8.04 551 TYR C C 1
ATOM 13682 O O . TYR C 1 557 ? -99.845 20.957 -37.510 1.00 11.01 551 TYR C O 1
ATOM 13691 N N . GLN C 1 558 ? -101.170 21.059 -35.710 1.00 10.86 552 GLN C N 1
ATOM 13692 C CA . GLN C 1 558 ? -101.822 19.802 -36.047 1.00 8.57 552 GLN C CA 1
ATOM 13693 C C . GLN C 1 558 ? -102.714 19.957 -37.279 1.00 8.19 552 GLN C C 1
ATOM 13694 O O . GLN C 1 558 ? -103.381 20.981 -37.451 1.00 5.46 552 GLN C O 1
ATOM 13700 N N . SER C 1 559 ? -102.726 18.925 -38.126 1.00 6.55 553 SER C N 1
ATOM 13701 C CA . SER C 1 559 ? -103.530 18.930 -39.341 1.00 6.07 553 SER C CA 1
ATOM 13702 C C . SER C 1 559 ? -104.224 17.578 -39.450 1.00 8.24 553 SER C C 1
ATOM 13703 O O . SER C 1 559 ? -103.585 16.538 -39.364 1.00 7.08 553 SER C O 1
ATOM 13706 N N . ILE C 1 560 ? -105.530 17.580 -39.612 1.00 7.95 554 ILE C N 1
ATOM 13707 C CA . ILE C 1 560 ? -106.223 16.311 -39.705 1.00 8.48 554 ILE C CA 1
ATOM 13708 C C . ILE C 1 560 ? -107.369 16.395 -40.709 1.00 7.41 554 ILE C C 1
ATOM 13709 O O . ILE C 1 560 ? -108.063 17.402 -40.785 1.00 7.69 554 ILE C O 1
ATOM 13714 N N . VAL C 1 561 ? -107.518 15.358 -41.522 1.00 4.72 555 VAL C N 1
ATOM 13715 C CA . VAL C 1 561 ? -108.645 15.292 -42.448 1.00 4.27 555 VAL C CA 1
ATOM 13716 C C . VAL C 1 561 ? -109.473 14.066 -42.113 1.00 5.17 555 VAL C C 1
ATOM 13717 O O . VAL C 1 561 ? -108.945 12.951 -42.045 1.00 6.70 555 VAL C O 1
ATOM 13721 N N . TYR C 1 562 ? -110.762 14.272 -41.896 1.00 4.75 556 TYR C N 1
ATOM 13722 C CA . TYR C 1 562 ? -111.676 13.156 -41.637 1.00 8.97 556 TYR C CA 1
ATOM 13723 C C . TYR C 1 562 ? -112.475 12.901 -42.881 1.00 8.86 556 TYR C C 1
ATOM 13724 O O . TYR C 1 562 ? -112.977 13.843 -43.495 1.00 7.08 556 TYR C O 1
ATOM 13733 N N . HIS C 1 563 ? -112.568 11.626 -43.249 1.00 7.44 557 HIS C N 1
ATOM 13734 C CA . HIS C 1 563 ? -113.481 11.190 -44.291 1.00 11.11 557 HIS C CA 1
ATOM 13735 C C . HIS C 1 563 ? -114.796 10.785 -43.638 1.00 11.24 557 HIS C C 1
ATOM 13736 O O . HIS C 1 563 ? -114.834 9.882 -42.795 1.00 12.84 557 HIS C O 1
ATOM 13743 N N . LEU C 1 564 ? -115.868 11.461 -44.026 1.00 13.39 558 LEU C N 1
ATOM 13744 C CA . LEU C 1 564 ? -117.176 11.238 -43.429 1.00 17.14 558 LEU C CA 1
ATOM 13745 C C . LEU C 1 564 ? -118.096 10.638 -44.478 1.00 16.42 558 LEU C C 1
ATOM 13746 O O . LEU C 1 564 ? -118.236 11.221 -45.557 1.00 13.45 558 LEU C O 1
ATOM 13751 N N . ALA C 1 565 ? -118.730 9.507 -44.153 1.00 16.10 559 ALA C N 1
ATOM 13752 C CA . ALA C 1 565 ? -119.665 8.839 -45.062 1.00 20.35 559 ALA C CA 1
ATOM 13753 C C . ALA C 1 565 ? -120.745 8.010 -44.333 1.00 22.43 559 ALA C C 1
ATOM 13754 O O . ALA C 1 565 ? -120.582 7.645 -43.172 1.00 25.21 559 ALA C O 1
ATOM 13756 N N . LYS C 1 566 ? -121.852 7.717 -45.006 1.00 28.50 560 LYS C N 1
ATOM 13757 C CA . LYS C 1 566 ? -122.805 6.750 -44.445 1.00 36.37 560 LYS C CA 1
ATOM 13758 C C . LYS C 1 566 ? -123.043 5.510 -45.299 1.00 33.11 560 LYS C C 1
ATOM 13759 O O . LYS C 1 566 ? -123.310 4.425 -44.764 1.00 43.04 560 LYS C O 1
ATOM 13765 N N . ASN D 1 12 ? -47.621 61.875 -107.903 1.00 44.23 6 ASN D N 1
ATOM 13766 C CA . ASN D 1 12 ? -48.154 63.193 -108.244 1.00 45.47 6 ASN D CA 1
ATOM 13767 C C . ASN D 1 12 ? -49.398 63.571 -107.444 1.00 43.40 6 ASN D C 1
ATOM 13768 O O . ASN D 1 12 ? -50.166 62.691 -107.030 1.00 44.58 6 ASN D O 1
ATOM 13773 N N . PRO D 1 13 ? -49.592 64.884 -107.215 1.00 39.48 7 PRO D N 1
ATOM 13774 C CA . PRO D 1 13 ? -50.734 65.380 -106.439 1.00 33.31 7 PRO D CA 1
ATOM 13775 C C . PRO D 1 13 ? -52.050 64.827 -106.971 1.00 27.51 7 PRO D C 1
ATOM 13776 O O . PRO D 1 13 ? -52.256 64.807 -108.183 1.00 26.79 7 PRO D O 1
ATOM 13780 N N . TRP D 1 14 ? -52.914 64.373 -106.069 1.00 30.29 8 TRP D N 1
ATOM 13781 C CA . TRP D 1 14 ? -54.189 63.774 -106.449 1.00 25.33 8 TRP D CA 1
ATOM 13782 C C . TRP D 1 14 ? -55.081 64.725 -107.247 1.00 26.81 8 TRP D C 1
ATOM 13783 O O . TRP D 1 14 ? -55.859 64.289 -108.107 1.00 21.82 8 TRP D O 1
ATOM 13794 N N . TRP D 1 15 ? -54.968 66.024 -106.967 1.00 24.86 9 TRP D N 1
ATOM 13795 C CA . TRP D 1 15 ? -55.835 66.998 -107.620 1.00 18.58 9 TRP D CA 1
ATOM 13796 C C . TRP D 1 15 ? -55.554 67.159 -109.122 1.00 16.55 9 TRP D C 1
ATOM 13797 O O . TRP D 1 15 ? -56.399 67.645 -109.849 1.00 16.35 9 TRP D O 1
ATOM 13808 N N . LYS D 1 16 ? -54.382 66.718 -109.579 1.00 21.54 10 LYS D N 1
ATOM 13809 C CA . LYS D 1 16 ? -54.018 66.779 -111.002 1.00 20.15 10 LYS D CA 1
ATOM 13810 C C . LYS D 1 16 ? -55.039 66.110 -111.903 1.00 19.28 10 LYS D C 1
ATOM 13811 O O . LYS D 1 16 ? -55.454 66.678 -112.915 1.00 15.88 10 LYS D O 1
ATOM 13817 N N . LYS D 1 17 ? -55.417 64.891 -111.529 1.00 14.12 11 LYS D N 1
ATOM 13818 C CA . LYS D 1 17 ? -56.275 64.049 -112.351 1.00 16.17 11 LYS D CA 1
ATOM 13819 C C . LYS D 1 17 ? -57.697 63.973 -111.807 1.00 15.11 11 LYS D C 1
ATOM 13820 O O . LYS D 1 17 ? -58.508 63.218 -112.317 1.00 13.36 11 LYS D O 1
ATOM 13826 N N . ALA D 1 18 ? -57.983 64.755 -110.773 1.00 13.83 12 ALA D N 1
ATOM 13827 C CA . ALA D 1 18 ? -59.331 64.824 -110.208 1.00 19.83 12 ALA D CA 1
ATOM 13828 C C . ALA D 1 18 ? -60.342 65.448 -111.172 1.00 17.00 12 ALA D C 1
ATOM 13829 O O . ALA D 1 18 ? -59.986 66.232 -112.055 1.00 16.41 12 ALA D O 1
ATOM 13831 N N . VAL D 1 19 ? -61.603 65.067 -111.014 1.00 16.42 13 VAL D N 1
ATOM 13832 C CA . VAL D 1 19 ? -62.701 65.785 -111.638 1.00 13.86 13 VAL D CA 1
ATOM 13833 C C . VAL D 1 19 ? -63.608 66.246 -110.506 1.00 15.50 13 VAL D C 1
ATOM 13834 O O . VAL D 1 19 ? -64.073 65.437 -109.697 1.00 13.07 13 VAL D O 1
ATOM 13838 N N . VAL D 1 20 ? -63.822 67.554 -110.447 1.00 15.53 14 VAL D N 1
ATOM 13839 C CA . VAL D 1 20 ? -64.590 68.202 -109.388 1.00 10.30 14 VAL D CA 1
ATOM 13840 C C . VAL D 1 20 ? -66.036 68.419 -109.814 1.00 12.48 14 VAL D C 1
ATOM 13841 O O . VAL D 1 20 ? -66.307 68.907 -110.919 1.00 9.90 14 VAL D O 1
ATOM 13845 N N . TYR D 1 21 ? -66.967 68.059 -108.935 1.00 11.41 15 TYR D N 1
ATOM 13846 C CA . TYR D 1 21 ? -68.384 68.324 -109.142 1.00 8.99 15 TYR D CA 1
ATOM 13847 C C . TYR D 1 21 ? -68.782 69.559 -108.310 1.00 11.29 15 TYR D C 1
ATOM 13848 O O . TYR D 1 21 ? -68.673 69.554 -107.080 1.00 7.21 15 TYR D O 1
ATOM 13857 N N . GLN D 1 22 ? -69.221 70.627 -108.969 1.00 9.59 16 GLN D N 1
ATOM 13858 C CA . GLN D 1 22 ? -69.604 71.839 -108.234 1.00 12.15 16 GLN D CA 1
ATOM 13859 C C . GLN D 1 22 ? -71.061 71.800 -107.798 1.00 11.85 16 GLN D C 1
ATOM 13860 O O . GLN D 1 22 ? -71.952 71.652 -108.635 1.00 11.68 16 GLN D O 1
ATOM 13866 N N . ILE D 1 23 ? -71.300 71.960 -106.496 1.00 12.34 17 ILE D N 1
ATOM 13867 C CA . ILE D 1 23 ? -72.663 71.969 -105.966 1.00 10.87 17 ILE D CA 1
ATOM 13868 C C . ILE D 1 23 ? -73.077 73.345 -105.424 1.00 10.64 17 ILE D C 1
ATOM 13869 O O . ILE D 1 23 ? -72.347 73.968 -104.670 1.00 12.25 17 ILE D O 1
ATOM 13874 N N . TYR D 1 24 ? -74.255 73.794 -105.842 1.00 11.25 18 TYR D N 1
ATOM 13875 C CA . TYR D 1 24 ? -74.895 75.012 -105.349 1.00 13.59 18 TYR D CA 1
ATOM 13876 C C . TYR D 1 24 ? -76.061 74.491 -104.532 1.00 11.41 18 TYR D C 1
ATOM 13877 O O . TYR D 1 24 ? -77.131 74.248 -105.078 1.00 10.64 18 TYR D O 1
ATOM 13886 N N . PRO D 1 25 ? -75.828 74.258 -103.221 1.00 15.82 19 PRO D N 1
ATOM 13887 C CA . PRO D 1 25 ? -76.715 73.473 -102.349 1.00 13.89 19 PRO D CA 1
ATOM 13888 C C . PRO D 1 25 ? -78.174 73.905 -102.378 1.00 11.77 19 PRO D C 1
ATOM 13889 O O . PRO D 1 25 ? -79.072 73.063 -102.392 1.00 12.08 19 PRO D O 1
ATOM 13893 N N . LYS D 1 26 ? -78.405 75.208 -102.424 1.00 16.32 20 LYS D N 1
ATOM 13894 C CA . LYS D 1 26 ? -79.759 75.735 -102.427 1.00 20.29 20 LYS D CA 1
ATOM 13895 C C . LYS D 1 26 ? -80.631 75.136 -103.533 1.00 16.30 20 LYS D C 1
ATOM 13896 O O . LYS D 1 26 ? -81.850 75.033 -103.384 1.00 17.99 20 LYS D O 1
ATOM 13902 N N . SER D 1 27 ? -80.015 74.734 -104.641 1.00 13.14 21 SER D N 1
ATOM 13903 C CA . SER D 1 27 ? -80.777 74.186 -105.759 1.00 15.90 21 SER D CA 1
ATOM 13904 C C . SER D 1 27 ? -80.446 72.730 -106.095 1.00 11.87 21 SER D C 1
ATOM 13905 O O . SER D 1 27 ? -80.853 72.228 -107.139 1.00 14.30 21 SER D O 1
ATOM 13908 N N . PHE D 1 28 ? -79.726 72.052 -105.213 1.00 13.12 22 PHE D N 1
ATOM 13909 C CA . PHE D 1 28 ? -79.311 70.673 -105.491 1.00 12.59 22 PHE D CA 1
ATOM 13910 C C . PHE D 1 28 ? -80.395 69.649 -105.122 1.00 14.33 22 PHE D C 1
ATOM 13911 O O . PHE D 1 28 ? -80.999 69.040 -106.001 1.00 12.90 22 PHE D O 1
ATOM 13919 N N . LYS D 1 29 ? -80.652 69.454 -103.827 1.00 16.58 23 LYS D N 1
ATOM 13920 C CA . LYS D 1 29 ? -81.722 68.530 -103.431 1.00 17.39 23 LYS D CA 1
ATOM 13921 C C . LYS D 1 29 ? -82.282 68.884 -102.073 1.00 16.61 23 LYS D C 1
ATOM 13922 O O . LYS D 1 29 ? -81.547 68.987 -101.105 1.00 17.32 23 LYS D O 1
ATOM 13928 N N . ASP D 1 30 ? -83.592 69.070 -102.018 1.00 20.18 24 ASP D N 1
ATOM 13929 C CA . ASP D 1 30 ? -84.265 69.437 -100.781 1.00 19.48 24 ASP D CA 1
ATOM 13930 C C . ASP D 1 30 ? -84.870 68.192 -100.150 1.00 23.83 24 ASP D C 1
ATOM 13931 O O . ASP D 1 30 ? -85.611 67.467 -100.808 1.00 23.83 24 ASP D O 1
ATOM 13936 N N . THR D 1 31 ? -84.561 67.956 -98.876 1.00 28.46 25 THR D N 1
ATOM 13937 C CA . THR D 1 31 ? -85.104 66.801 -98.162 1.00 28.43 25 THR D CA 1
ATOM 13938 C C . THR D 1 31 ? -86.051 67.205 -97.031 1.00 30.63 25 THR D C 1
ATOM 13939 O O . THR D 1 31 ? -86.845 66.386 -96.571 1.00 34.71 25 THR D O 1
ATOM 13943 N N . THR D 1 32 ? -85.957 68.453 -96.577 1.00 30.24 26 THR D N 1
ATOM 13944 C CA . THR D 1 32 ? -86.843 68.939 -95.514 1.00 29.03 26 THR D CA 1
ATOM 13945 C C . THR D 1 32 ? -88.222 69.314 -96.068 1.00 32.19 26 THR D C 1
ATOM 13946 O O . THR D 1 32 ? -89.246 68.840 -95.577 1.00 37.82 26 THR D O 1
ATOM 13950 N N . GLY D 1 33 ? -88.253 70.132 -97.113 1.00 30.97 27 GLY D N 1
ATOM 13951 C CA . GLY D 1 33 ? -89.504 70.418 -97.795 1.00 26.79 27 GLY D CA 1
ATOM 13952 C C . GLY D 1 33 ? -89.786 71.898 -97.916 1.00 23.88 27 GLY D C 1
ATOM 13953 O O . GLY D 1 33 ? -90.828 72.287 -98.438 1.00 28.89 27 GLY D O 1
ATOM 13954 N N . ASN D 1 34 ? -88.856 72.727 -97.441 1.00 23.15 28 ASN D N 1
ATOM 13955 C CA . ASN D 1 34 ? -89.006 74.174 -97.533 1.00 22.71 28 ASN D CA 1
ATOM 13956 C C . ASN D 1 34 ? -88.724 74.682 -98.948 1.00 24.07 28 ASN D C 1
ATOM 13957 O O . ASN D 1 34 ? -88.716 75.888 -99.190 1.00 25.86 28 ASN D O 1
ATOM 13962 N N . GLY D 1 35 ? -88.480 73.751 -99.868 1.00 24.18 29 GLY D N 1
ATOM 13963 C CA . GLY D 1 35 ? -88.210 74.062 -101.262 1.00 25.11 29 GLY D CA 1
ATOM 13964 C C . GLY D 1 35 ? -86.818 74.623 -101.496 1.00 24.21 29 GLY D C 1
ATOM 13965 O O . GLY D 1 35 ? -86.544 75.218 -102.540 1.00 21.87 29 GLY D O 1
ATOM 13966 N N . VAL D 1 36 ? -85.945 74.444 -100.515 1.00 18.23 30 VAL D N 1
ATOM 13967 C CA . VAL D 1 36 ? -84.566 74.901 -100.600 1.00 22.24 30 VAL D CA 1
ATOM 13968 C C . VAL D 1 36 ? -83.674 73.681 -100.377 1.00 28.66 30 VAL D C 1
ATOM 13969 O O . VAL D 1 36 ? -83.949 72.880 -99.495 1.00 21.16 30 VAL D O 1
ATOM 13973 N N . GLY D 1 37 ? -82.633 73.515 -101.191 1.00 21.73 31 GLY D N 1
ATOM 13974 C CA . GLY D 1 37 ? -81.758 72.361 -101.055 1.00 18.60 31 GLY D CA 1
ATOM 13975 C C . GLY D 1 37 ? -80.981 72.410 -99.754 1.00 16.42 31 GLY D C 1
ATOM 13976 O O . GLY D 1 37 ? -80.789 73.473 -99.171 1.00 19.09 31 GLY D O 1
ATOM 13977 N N . ASP D 1 38 ? -80.527 71.253 -99.289 1.00 22.32 32 ASP D N 1
ATOM 13978 C CA . ASP D 1 38 ? -79.788 71.195 -98.036 1.00 19.51 32 ASP D CA 1
ATOM 13979 C C . ASP D 1 38 ? -78.703 70.117 -98.050 1.00 20.11 32 ASP D C 1
ATOM 13980 O O . ASP D 1 38 ? -78.603 69.345 -98.997 1.00 18.58 32 ASP D O 1
ATOM 13985 N N . ILE D 1 39 ? -77.917 70.068 -96.975 1.00 19.58 33 ILE D N 1
ATOM 13986 C CA . ILE D 1 39 ? -76.786 69.149 -96.859 1.00 20.38 33 ILE D CA 1
ATOM 13987 C C . ILE D 1 39 ? -77.220 67.688 -96.921 1.00 20.31 33 ILE D C 1
ATOM 13988 O O . ILE D 1 39 ? -76.628 66.892 -97.656 1.00 21.88 33 ILE D O 1
ATOM 13993 N N . ARG D 1 40 ? -78.271 67.340 -96.187 1.00 22.87 34 ARG D N 1
ATOM 13994 C CA . ARG D 1 40 ? -78.818 65.981 -96.230 1.00 22.70 34 ARG D CA 1
ATOM 13995 C C . ARG D 1 40 ? -79.102 65.574 -97.670 1.00 21.92 34 ARG D C 1
ATOM 13996 O O . ARG D 1 40 ? -78.928 64.413 -98.052 1.00 19.31 34 ARG D O 1
ATOM 14004 N N . GLY D 1 41 ? -79.520 66.550 -98.475 1.00 22.88 35 GLY D N 1
ATOM 14005 C CA . GLY D 1 41 ? -79.730 66.331 -99.892 1.00 20.13 35 GLY D CA 1
ATOM 14006 C C . GLY D 1 41 ? -78.461 65.899 -100.610 1.00 13.74 35 GLY D C 1
ATOM 14007 O O . GLY D 1 41 ? -78.501 65.007 -101.444 1.00 18.64 35 GLY D O 1
ATOM 14008 N N . ILE D 1 42 ? -77.344 66.548 -100.302 1.00 17.47 36 ILE D N 1
ATOM 14009 C CA . ILE D 1 42 ? -76.066 66.203 -100.917 1.00 12.66 36 ILE D CA 1
ATOM 14010 C C . ILE D 1 42 ? -75.671 64.799 -100.479 1.00 17.15 36 ILE D C 1
ATOM 14011 O O . ILE D 1 42 ? -75.252 63.982 -101.291 1.00 16.58 36 ILE D O 1
ATOM 14016 N N . ILE D 1 43 ? -75.838 64.508 -99.194 1.00 16.96 37 ILE D N 1
ATOM 14017 C CA . ILE D 1 43 ? -75.600 63.158 -98.684 1.00 16.58 37 ILE D CA 1
ATOM 14018 C C . ILE D 1 43 ? -76.359 62.085 -99.474 1.00 17.06 37 ILE D C 1
ATOM 14019 O O . ILE D 1 43 ? -75.771 61.098 -99.919 1.00 20.71 37 ILE D O 1
ATOM 14024 N N . GLU D 1 44 ? -77.649 62.290 -99.701 1.00 15.70 38 GLU D N 1
ATOM 14025 C CA . GLU D 1 44 ? -78.436 61.311 -100.455 1.00 17.10 38 GLU D CA 1
ATOM 14026 C C . GLU D 1 44 ? -77.996 61.118 -101.906 1.00 23.74 38 GLU D C 1
ATOM 14027 O O . GLU D 1 44 ? -78.392 60.149 -102.560 1.00 16.63 38 GLU D O 1
ATOM 14033 N N . LYS D 1 45 ? -77.226 62.050 -102.450 1.00 17.92 39 LYS D N 1
ATOM 14034 C CA . LYS D 1 45 ? -76.881 61.895 -103.861 1.00 20.62 39 LYS D CA 1
ATOM 14035 C C . LYS D 1 45 ? -75.413 61.497 -104.094 1.00 20.91 39 LYS D C 1
ATOM 14036 O O . LYS D 1 45 ? -74.915 61.550 -105.224 1.00 20.20 39 LYS D O 1
ATOM 14042 N N . LEU D 1 46 ? -74.734 61.069 -103.029 1.00 19.21 40 LEU D N 1
ATOM 14043 C CA . LEU D 1 46 ? -73.312 60.728 -103.125 1.00 17.87 40 LEU D CA 1
ATOM 14044 C C . LEU D 1 46 ? -73.038 59.573 -104.087 1.00 19.73 40 LEU D C 1
ATOM 14045 O O . LEU D 1 46 ? -72.023 59.585 -104.777 1.00 17.73 40 LEU D O 1
ATOM 14050 N N . ASP D 1 47 ? -73.943 58.594 -104.151 1.00 16.80 41 ASP D N 1
ATOM 14051 C CA . ASP D 1 47 ? -73.772 57.453 -105.049 1.00 17.01 41 ASP D CA 1
ATOM 14052 C C . ASP D 1 47 ? -73.874 57.898 -106.508 1.00 19.54 41 ASP D C 1
ATOM 14053 O O . ASP D 1 47 ? -73.213 57.354 -107.391 1.00 13.52 41 ASP D O 1
ATOM 14058 N N . TYR D 1 48 ? -74.747 58.866 -106.758 1.00 14.78 42 TYR D N 1
ATOM 14059 C CA . TYR D 1 48 ? -74.929 59.413 -108.095 1.00 14.43 42 TYR D CA 1
ATOM 14060 C C . TYR D 1 48 ? -73.655 60.144 -108.506 1.00 12.55 42 TYR D C 1
ATOM 14061 O O . TYR D 1 48 ? -73.152 59.964 -109.611 1.00 17.99 42 TYR D O 1
ATOM 14070 N N . ILE D 1 49 ? -73.128 60.955 -107.612 1.00 11.59 43 ILE D N 1
ATOM 14071 C CA . ILE D 1 49 ? -71.860 61.637 -107.871 1.00 17.18 43 ILE D CA 1
ATOM 14072 C C . ILE D 1 49 ? -70.701 60.657 -108.106 1.00 17.39 43 ILE D C 1
ATOM 14073 O O . ILE D 1 49 ? -69.886 60.851 -109.008 1.00 14.01 43 ILE D O 1
ATOM 14078 N N . LYS D 1 50 ? -70.660 59.587 -107.317 1.00 18.69 44 LYS D N 1
ATOM 14079 C CA . LYS D 1 50 ? -69.640 58.554 -107.465 1.00 15.71 44 LYS D CA 1
ATOM 14080 C C . LYS D 1 50 ? -69.748 57.851 -108.822 1.00 15.87 44 LYS D C 1
ATOM 14081 O O . LYS D 1 50 ? -68.747 57.578 -109.498 1.00 13.60 44 LYS D O 1
ATOM 14087 N N . GLU D 1 51 ? -70.976 57.547 -109.206 1.00 12.57 45 GLU D N 1
ATOM 14088 C CA . GLU D 1 51 ? -71.249 56.901 -110.478 1.00 18.58 45 GLU D CA 1
ATOM 14089 C C . GLU D 1 51 ? -70.839 57.787 -111.660 1.00 16.14 45 GLU D C 1
ATOM 14090 O O . GLU D 1 51 ? -70.529 57.278 -112.735 1.00 15.86 45 GLU D O 1
ATOM 14096 N N . LEU D 1 52 ? -70.858 59.104 -111.457 1.00 11.30 46 LEU D N 1
ATOM 14097 C CA . LEU D 1 52 ? -70.447 60.066 -112.482 1.00 11.95 46 LEU D CA 1
ATOM 14098 C C . LEU D 1 52 ? -68.928 60.043 -112.640 1.00 13.58 46 LEU D C 1
ATOM 14099 O O . LEU D 1 52 ? -68.377 60.555 -113.623 1.00 11.07 46 LEU D O 1
ATOM 14104 N N . ALA D 1 53 ? -68.270 59.442 -111.652 1.00 14.05 47 ALA D N 1
ATOM 14105 C CA . ALA D 1 53 ? -66.818 59.305 -111.594 1.00 11.99 47 ALA D CA 1
ATOM 14106 C C . ALA D 1 53 ? -66.123 60.639 -111.308 1.00 13.06 47 ALA D C 1
ATOM 14107 O O . ALA D 1 53 ? -64.991 60.871 -111.718 1.00 16.82 47 ALA D O 1
ATOM 14109 N N . CYS D 1 54 ? -66.820 61.510 -110.585 1.00 11.38 48 CYS D N 1
ATOM 14110 C CA . CYS D 1 54 ? -66.185 62.631 -109.919 1.00 11.37 48 CYS D CA 1
ATOM 14111 C C . CYS D 1 54 ? -65.569 62.136 -108.641 1.00 14.45 48 CYS D C 1
ATOM 14112 O O . CYS D 1 54 ? -66.116 61.250 -107.994 1.00 17.67 48 CYS D O 1
ATOM 14115 N N . ASP D 1 55 ? -64.434 62.703 -108.268 1.00 11.40 49 ASP D N 1
ATOM 14116 C CA . ASP D 1 55 ? -63.833 62.319 -107.010 1.00 15.47 49 ASP D CA 1
ATOM 14117 C C . ASP D 1 55 ? -63.615 63.501 -106.069 1.00 15.46 49 ASP D C 1
ATOM 14118 O O . ASP D 1 55 ? -62.971 63.357 -105.051 1.00 14.88 49 ASP D O 1
ATOM 14123 N N . VAL D 1 56 ? -64.143 64.672 -106.421 1.00 13.46 50 VAL D N 1
ATOM 14124 C CA . VAL D 1 56 ? -64.149 65.806 -105.501 1.00 10.07 50 VAL D CA 1
ATOM 14125 C C . VAL D 1 56 ? -65.505 66.483 -105.580 1.00 12.67 50 VAL D C 1
ATOM 14126 O O . VAL D 1 56 ? -66.103 66.570 -106.657 1.00 10.89 50 VAL D O 1
ATOM 14130 N N . ILE D 1 57 ? -66.003 66.937 -104.439 1.00 11.17 51 ILE D N 1
ATOM 14131 C CA . ILE D 1 57 ? -67.178 67.787 -104.423 1.00 12.44 51 ILE D CA 1
ATOM 14132 C C . ILE D 1 57 ? -66.783 69.140 -103.885 1.00 11.51 51 ILE D C 1
ATOM 14133 O O . ILE D 1 57 ? -66.103 69.237 -102.881 1.00 13.22 51 ILE D O 1
ATOM 14138 N N . TRP D 1 58 ? -67.204 70.191 -104.571 1.00 16.77 52 TRP D N 1
ATOM 14139 C CA . TRP D 1 58 ? -66.911 71.547 -104.142 1.00 13.25 52 TRP D CA 1
ATOM 14140 C C . TRP D 1 58 ? -68.265 72.182 -103.812 1.00 11.42 52 TRP D C 1
ATOM 14141 O O . TRP D 1 58 ? -69.187 72.114 -104.612 1.00 10.69 52 TRP D O 1
ATOM 14152 N N . LEU D 1 59 ? -68.390 72.739 -102.612 1.00 10.41 53 LEU D N 1
ATOM 14153 C CA . LEU D 1 59 ? -69.624 73.390 -102.201 1.00 13.44 53 LEU D CA 1
ATOM 14154 C C . LEU D 1 59 ? -69.439 74.893 -102.255 1.00 9.38 53 LEU D C 1
ATOM 14155 O O . LEU D 1 59 ? -68.419 75.405 -101.803 1.00 12.70 53 LEU D O 1
ATOM 14160 N N . THR D 1 60 ? -70.431 75.595 -102.793 1.00 11.66 54 THR D N 1
ATOM 14161 C CA . THR D 1 60 ? -70.460 77.051 -102.703 1.00 14.02 54 THR D CA 1
ATOM 14162 C C . THR D 1 60 ? -70.702 77.419 -101.222 1.00 16.54 54 THR D C 1
ATOM 14163 O O . THR D 1 60 ? -70.997 76.528 -100.435 1.00 14.31 54 THR D O 1
ATOM 14167 N N . PRO D 1 61 ? -70.526 78.706 -100.832 1.00 19.19 55 PRO D N 1
ATOM 14168 C CA . PRO D 1 61 ? -70.623 79.094 -99.411 1.00 17.61 55 PRO D CA 1
ATOM 14169 C C . PRO D 1 61 ? -71.848 78.535 -98.668 1.00 18.54 55 PRO D C 1
ATOM 14170 O O . PRO D 1 61 ? -72.971 78.628 -99.161 1.00 17.31 55 PRO D O 1
ATOM 14174 N N . ILE D 1 62 ? -71.609 77.932 -97.505 1.00 18.32 56 ILE D N 1
ATOM 14175 C CA . ILE D 1 62 ? -72.691 77.476 -96.642 1.00 19.26 56 ILE D CA 1
ATOM 14176 C C . ILE D 1 62 ? -72.533 78.020 -95.214 1.00 20.36 56 ILE D C 1
ATOM 14177 O O . ILE D 1 62 ? -73.258 77.611 -94.322 1.00 20.99 56 ILE D O 1
ATOM 14182 N N . TYR D 1 63 ? -71.579 78.922 -95.001 1.00 19.78 57 TYR D N 1
ATOM 14183 C CA . TYR D 1 63 ? -71.341 79.477 -93.674 1.00 19.23 57 TYR D CA 1
ATOM 14184 C C . TYR D 1 63 ? -72.508 80.350 -93.248 1.00 21.96 57 TYR D C 1
ATOM 14185 O O . TYR D 1 63 ? -73.294 80.792 -94.083 1.00 18.93 57 TYR D O 1
ATOM 14194 N N . GLN D 1 64 ? -72.613 80.605 -91.947 1.00 20.06 58 GLN D N 1
ATOM 14195 C CA . GLN D 1 64 ? -73.641 81.506 -91.435 1.00 20.62 58 GLN D CA 1
ATOM 14196 C C . GLN D 1 64 ? -73.510 82.895 -92.054 1.00 17.01 58 GLN D C 1
ATOM 14197 O O . GLN D 1 64 ? -72.436 83.497 -92.030 1.00 21.29 58 GLN D O 1
ATOM 14203 N N . SER D 1 65 ? -74.614 83.404 -92.586 1.00 17.82 59 SER D N 1
ATOM 14204 C CA . SER D 1 65 ? -74.604 84.649 -93.339 1.00 19.42 59 SER D CA 1
ATOM 14205 C C . SER D 1 65 ? -76.018 85.226 -93.392 1.00 19.66 59 SER D C 1
ATOM 14206 O O . SER D 1 65 ? -76.977 84.477 -93.493 1.00 20.29 59 SER D O 1
ATOM 14209 N N . PRO D 1 66 ? -76.143 86.563 -93.377 1.00 20.78 60 PRO D N 1
ATOM 14210 C CA . PRO D 1 66 ? -77.435 87.236 -93.542 1.00 23.45 60 PRO D CA 1
ATOM 14211 C C . PRO D 1 66 ? -77.981 87.071 -94.951 1.00 28.77 60 PRO D C 1
ATOM 14212 O O . PRO D 1 66 ? -79.122 87.443 -95.197 1.00 26.51 60 PRO D O 1
ATOM 14216 N N . GLN D 1 67 ? -77.165 86.539 -95.861 1.00 31.39 61 GLN D N 1
ATOM 14217 C CA . GLN D 1 67 ? -77.533 86.390 -97.275 1.00 29.53 61 GLN D CA 1
ATOM 14218 C C . GLN D 1 67 ? -77.812 87.743 -97.927 1.00 28.43 61 GLN D C 1
ATOM 14219 O O . GLN D 1 67 ? -78.738 87.872 -98.721 1.00 32.50 61 GLN D O 1
ATOM 14225 N N . ASN D 1 68 ? -77.017 88.753 -97.576 1.00 29.15 62 ASN D N 1
ATOM 14226 C CA . ASN D 1 68 ? -77.087 90.034 -98.270 1.00 30.10 62 ASN D CA 1
ATOM 14227 C C . ASN D 1 68 ? -76.399 89.931 -99.622 1.00 29.80 62 ASN D C 1
ATOM 14228 O O . ASN D 1 68 ? -76.647 90.733 -100.510 1.00 30.74 62 ASN D O 1
ATOM 14233 N N . ASP D 1 69 ? -75.531 88.934 -99.768 1.00 28.86 63 ASP D N 1
ATOM 14234 C CA . ASP D 1 69 ? -74.816 88.726 -101.022 1.00 31.08 63 ASP D CA 1
ATOM 14235 C C . ASP D 1 69 ? -74.631 87.247 -101.325 1.00 30.83 63 ASP D C 1
ATOM 14236 O O . ASP D 1 69 ? -73.504 86.796 -101.548 1.00 26.30 63 ASP D O 1
ATOM 14241 N N . ASN D 1 70 ? -75.741 86.506 -101.307 1.00 27.39 64 ASN D N 1
ATOM 14242 C CA . ASN D 1 70 ? -75.773 85.095 -101.683 1.00 31.50 64 ASN D CA 1
ATOM 14243 C C . ASN D 1 70 ? -74.868 84.173 -100.867 1.00 31.63 64 ASN D C 1
ATOM 14244 O O . ASN D 1 70 ? -74.513 83.089 -101.332 1.00 33.52 64 ASN D O 1
ATOM 14249 N N . GLY D 1 71 ? -74.498 84.599 -99.662 1.00 26.03 65 GLY D N 1
ATOM 14250 C CA . GLY D 1 71 ? -73.684 83.777 -98.787 1.00 21.44 65 GLY D CA 1
ATOM 14251 C C . GLY D 1 71 ? -72.222 84.181 -98.782 1.00 26.75 65 GLY D C 1
ATOM 14252 O O . GLY D 1 71 ? -71.427 83.640 -98.011 1.00 25.58 65 GLY D O 1
ATOM 14253 N N . TYR D 1 72 ? -71.864 85.138 -99.635 1.00 21.32 66 TYR D N 1
ATOM 14254 C CA . TYR D 1 72 ? -70.479 85.592 -99.738 1.00 23.21 66 TYR D CA 1
ATOM 14255 C C . TYR D 1 72 ? -70.162 86.648 -98.695 1.00 23.37 66 TYR D C 1
ATOM 14256 O O . TYR D 1 72 ? -69.022 87.099 -98.570 1.00 23.52 66 TYR D O 1
ATOM 14265 N N . ASP D 1 73 ? -71.194 87.028 -97.947 1.00 26.06 67 ASP D N 1
ATOM 14266 C CA . ASP D 1 73 ? -71.059 87.915 -96.797 1.00 22.74 67 ASP D CA 1
ATOM 14267 C C . ASP D 1 73 ? -71.159 87.077 -95.509 1.00 20.33 67 ASP D C 1
ATOM 14268 O O . ASP D 1 73 ? -72.251 86.763 -95.044 1.00 17.96 67 ASP D O 1
ATOM 14273 N N . ILE D 1 74 ? -70.010 86.699 -94.955 1.00 18.29 68 ILE D N 1
ATOM 14274 C CA . ILE D 1 74 ? -69.974 85.682 -93.908 1.00 19.96 68 ILE D CA 1
ATOM 14275 C C . ILE D 1 74 ? -69.953 86.300 -92.513 1.00 16.60 68 ILE D C 1
ATOM 14276 O O . ILE D 1 74 ? -69.072 87.101 -92.191 1.00 18.23 68 ILE D O 1
ATOM 14281 N N . SER D 1 75 ? -70.921 85.911 -91.689 1.00 17.61 69 SER D N 1
ATOM 14282 C CA . SER D 1 75 ? -71.041 86.457 -90.331 1.00 18.18 69 SER D CA 1
ATOM 14283 C C . SER D 1 75 ? -70.480 85.545 -89.228 1.00 22.57 69 SER D C 1
ATOM 14284 O O . SER D 1 75 ? -70.224 86.011 -88.114 1.00 24.04 69 SER D O 1
ATOM 14287 N N . ASP D 1 76 ? -70.289 84.260 -89.536 1.00 18.28 70 ASP D N 1
ATOM 14288 C CA . ASP D 1 76 ? -69.558 83.344 -88.655 1.00 22.22 70 ASP D CA 1
ATOM 14289 C C . ASP D 1 76 ? -68.918 82.231 -89.490 1.00 16.69 70 ASP D C 1
ATOM 14290 O O . ASP D 1 76 ? -69.620 81.458 -90.121 1.00 16.85 70 ASP D O 1
ATOM 14295 N N . TYR D 1 77 ? -67.593 82.155 -89.487 1.00 18.52 71 TYR D N 1
ATOM 14296 C CA . TYR D 1 77 ? -66.889 81.101 -90.234 1.00 19.48 71 TYR D CA 1
ATOM 14297 C C . TYR D 1 77 ? -66.996 79.735 -89.585 1.00 22.17 71 TYR D C 1
ATOM 14298 O O . TYR D 1 77 ? -66.828 78.707 -90.249 1.00 19.75 71 TYR D O 1
ATOM 14307 N N . TYR D 1 78 ? -67.244 79.724 -88.280 1.00 22.81 72 TYR D N 1
ATOM 14308 C CA . TYR D 1 78 ? -67.269 78.483 -87.511 1.00 22.37 72 TYR D CA 1
ATOM 14309 C C . TYR D 1 78 ? -68.619 77.795 -87.531 1.00 20.59 72 TYR D C 1
ATOM 14310 O O . TYR D 1 78 ? -68.787 76.737 -86.939 1.00 28.05 72 TYR D O 1
ATOM 14319 N N . SER D 1 79 ? -69.585 78.387 -88.215 1.00 20.70 73 SER D N 1
ATOM 14320 C CA . SER D 1 79 ? -70.938 77.844 -88.196 1.00 18.82 73 SER D CA 1
ATOM 14321 C C . SER D 1 79 ? -71.528 77.777 -89.582 1.00 19.91 73 SER D C 1
ATOM 14322 O O . SER D 1 79 ? -71.148 78.542 -90.467 1.00 23.65 73 SER D O 1
ATOM 14325 N N . ILE D 1 80 ? -72.487 76.880 -89.754 1.00 16.69 74 ILE D N 1
ATOM 14326 C CA . ILE D 1 80 ? -73.152 76.689 -91.027 1.00 21.88 74 ILE D CA 1
ATOM 14327 C C . ILE D 1 80 ? -74.494 77.412 -91.042 1.00 25.70 74 ILE D C 1
ATOM 14328 O O . ILE D 1 80 ? -75.133 77.554 -90.005 1.00 21.35 74 ILE D O 1
ATOM 14333 N N . HIS D 1 81 ? -74.891 77.901 -92.216 1.00 20.19 75 HIS D N 1
ATOM 14334 C CA . HIS D 1 81 ? -76.178 78.561 -92.409 1.00 23.66 75 HIS D CA 1
ATOM 14335 C C . HIS D 1 81 ? -77.291 77.556 -92.151 1.00 24.15 75 HIS D C 1
ATOM 14336 O O . HIS D 1 81 ? -77.351 76.518 -92.793 1.00 24.51 75 HIS D O 1
ATOM 14343 N N . GLU D 1 82 ? -78.175 77.873 -91.207 1.00 26.64 76 GLU D N 1
ATOM 14344 C CA . GLU D 1 82 ? -79.097 76.878 -90.648 1.00 29.22 76 GLU D CA 1
ATOM 14345 C C . GLU D 1 82 ? -80.057 76.206 -91.623 1.00 26.92 76 GLU D C 1
ATOM 14346 O O . GLU D 1 82 ? -80.447 75.057 -91.423 1.00 27.08 76 GLU D O 1
ATOM 14352 N N . GLU D 1 83 ? -80.441 76.909 -92.675 1.00 26.95 77 GLU D N 1
ATOM 14353 C CA . GLU D 1 83 ? -81.339 76.321 -93.661 1.00 30.04 77 GLU D CA 1
ATOM 14354 C C . GLU D 1 83 ? -80.702 75.109 -94.377 1.00 26.05 77 GLU D C 1
ATOM 14355 O O . GLU D 1 83 ? -81.402 74.206 -94.822 1.00 23.68 77 GLU D O 1
ATOM 14361 N N . TYR D 1 84 ? -79.374 75.084 -94.475 1.00 29.34 78 TYR D N 1
ATOM 14362 C CA . TYR D 1 84 ? -78.691 73.971 -95.148 1.00 25.86 78 TYR D CA 1
ATOM 14363 C C . TYR D 1 84 ? -78.533 72.756 -94.228 1.00 26.27 78 TYR D C 1
ATOM 14364 O O . TYR D 1 84 ? -78.410 71.622 -94.705 1.00 27.02 78 TYR D O 1
ATOM 14373 N N . GLY D 1 85 ? -78.545 72.996 -92.916 1.00 29.63 79 GLY D N 1
ATOM 14374 C CA . GLY D 1 85 ? -78.444 71.924 -91.936 1.00 26.83 79 GLY D CA 1
ATOM 14375 C C . GLY D 1 85 ? -77.520 72.239 -90.776 1.00 27.09 79 GLY D C 1
ATOM 14376 O O . GLY D 1 85 ? -77.217 73.399 -90.500 1.00 28.20 79 GLY D O 1
ATOM 14377 N N . THR D 1 86 ? -77.059 71.198 -90.094 1.00 30.11 80 THR D N 1
ATOM 14378 C CA . THR D 1 86 ? -76.238 71.379 -88.903 1.00 28.54 80 THR D CA 1
ATOM 14379 C C . THR D 1 86 ? -74.786 70.975 -89.145 1.00 27.86 80 THR D C 1
ATOM 14380 O O . THR D 1 86 ? -74.457 70.396 -90.174 1.00 32.52 80 THR D O 1
ATOM 14384 N N . MET D 1 87 ? -73.925 71.248 -88.173 1.00 25.35 81 MET D N 1
ATOM 14385 C CA . MET D 1 87 ? -72.534 70.842 -88.280 1.00 28.28 81 MET D CA 1
ATOM 14386 C C . MET D 1 87 ? -72.421 69.320 -88.334 1.00 36.43 81 MET D C 1
ATOM 14387 O O . MET D 1 87 ? -71.465 68.773 -88.887 1.00 36.07 81 MET D O 1
ATOM 14392 N N . ALA D 1 88 ? -73.415 68.631 -87.787 1.00 32.58 82 ALA D N 1
ATOM 14393 C CA . ALA D 1 88 ? -73.388 67.175 -87.773 1.00 31.81 82 ALA D CA 1
ATOM 14394 C C . ALA D 1 88 ? -73.725 66.585 -89.134 1.00 31.53 82 ALA D C 1
ATOM 14395 O O . ALA D 1 88 ? -73.235 65.520 -89.484 1.00 33.28 82 ALA D O 1
ATOM 14397 N N . ASP D 1 89 ? -74.578 67.259 -89.896 1.00 34.50 83 ASP D N 1
ATOM 14398 C CA . ASP D 1 89 ? -74.880 66.802 -91.246 1.00 30.48 83 ASP D CA 1
ATOM 14399 C C . ASP D 1 89 ? -73.660 66.983 -92.140 1.00 28.54 83 ASP D C 1
ATOM 14400 O O . ASP D 1 89 ? -73.411 66.185 -93.043 1.00 29.17 83 ASP D O 1
ATOM 14405 N N . PHE D 1 90 ? -72.901 68.037 -91.883 1.00 26.68 84 PHE D N 1
ATOM 14406 C CA . PHE D 1 90 ? -71.716 68.313 -92.677 1.00 30.79 84 PHE D CA 1
ATOM 14407 C C . PHE D 1 90 ? -70.631 67.291 -92.391 1.00 29.88 84 PHE D C 1
ATOM 14408 O O . PHE D 1 90 ? -70.072 66.688 -93.308 1.00 24.09 84 PHE D O 1
ATOM 14416 N N . GLU D 1 91 ? -70.338 67.102 -91.108 1.00 29.29 85 GLU D N 1
ATOM 14417 C CA . GLU D 1 91 ? -69.379 66.096 -90.696 1.00 27.75 85 GLU D CA 1
ATOM 14418 C C . GLU D 1 91 ? -69.770 64.735 -91.241 1.00 23.53 85 GLU D C 1
ATOM 14419 O O . GLU D 1 91 ? -68.909 63.946 -91.606 1.00 29.46 85 GLU D O 1
ATOM 14425 N N . GLU D 1 92 ? -71.069 64.469 -91.326 1.00 22.13 86 GLU D N 1
ATOM 14426 C CA . GLU D 1 92 ? -71.531 63.236 -91.943 1.00 22.32 86 GLU D CA 1
ATOM 14427 C C . GLU D 1 92 ? -71.255 63.218 -93.448 1.00 25.01 86 GLU D C 1
ATOM 14428 O O . GLU D 1 92 ? -70.831 62.195 -94.003 1.00 23.26 86 GLU D O 1
ATOM 14434 N N . LEU D 1 93 ? -71.520 64.344 -94.106 1.00 24.61 87 LEU D N 1
ATOM 14435 C CA . LEU D 1 93 ? -71.254 64.461 -95.537 1.00 21.79 87 LEU D CA 1
ATOM 14436 C C . LEU D 1 93 ? -69.786 64.142 -95.797 1.00 14.61 87 LEU D C 1
ATOM 14437 O O . LEU D 1 93 ? -69.494 63.284 -96.622 1.00 24.80 87 LEU D O 1
ATOM 14442 N N . LEU D 1 94 ? -68.876 64.787 -95.067 1.00 15.91 88 LEU D N 1
ATOM 14443 C CA . LEU D 1 94 ? -67.438 64.494 -95.194 1.00 22.00 88 LEU D CA 1
ATOM 14444 C C . LEU D 1 94 ? -67.103 63.020 -95.046 1.00 23.37 88 LEU D C 1
ATOM 14445 O O . LEU D 1 94 ? -66.341 62.464 -95.840 1.00 20.66 88 LEU D O 1
ATOM 14450 N N . GLU D 1 95 ? -67.643 62.395 -94.007 1.00 26.32 89 GLU D N 1
ATOM 14451 C CA . GLU D 1 95 ? -67.351 60.985 -93.744 1.00 22.03 89 GLU D CA 1
ATOM 14452 C C . GLU D 1 95 ? -67.899 60.071 -94.835 1.00 21.14 89 GLU D C 1
ATOM 14453 O O . GLU D 1 95 ? -67.202 59.166 -95.302 1.00 24.11 89 GLU D O 1
ATOM 14459 N N . GLU D 1 96 ? -69.137 60.312 -95.257 1.00 21.28 90 GLU D N 1
ATOM 14460 C CA . GLU D 1 96 ? -69.748 59.488 -96.294 1.00 21.42 90 GLU D CA 1
ATOM 14461 C C . GLU D 1 96 ? -69.131 59.702 -97.679 1.00 20.88 90 GLU D C 1
ATOM 14462 O O . GLU D 1 96 ? -69.031 58.771 -98.483 1.00 21.14 90 GLU D O 1
ATOM 14468 N N . ALA D 1 97 ? -68.699 60.923 -97.954 1.00 23.52 91 ALA D N 1
ATOM 14469 C CA . ALA D 1 97 ? -67.994 61.176 -99.200 1.00 21.73 91 ALA D CA 1
ATOM 14470 C C . ALA D 1 97 ? -66.664 60.436 -99.161 1.00 17.63 91 ALA D C 1
ATOM 14471 O O . ALA D 1 97 ? -66.303 59.736 -100.109 1.00 17.22 91 ALA D O 1
ATOM 14473 N N . HIS D 1 98 ? -65.951 60.571 -98.049 1.00 17.57 92 HIS D N 1
ATOM 14474 C CA . HIS D 1 98 ? -64.644 59.937 -97.902 1.00 20.21 92 HIS D CA 1
ATOM 14475 C C . HIS D 1 98 ? -64.721 58.425 -98.067 1.00 20.43 92 HIS D C 1
ATOM 14476 O O . HIS D 1 98 ? -63.891 57.832 -98.764 1.00 26.76 92 HIS D O 1
ATOM 14483 N N . LYS D 1 99 ? -65.734 57.810 -97.463 1.00 18.93 93 LYS D N 1
ATOM 14484 C CA . LYS D 1 99 ? -65.973 56.374 -97.614 1.00 23.65 93 LYS D CA 1
ATOM 14485 C C . LYS D 1 99 ? -66.076 55.971 -99.080 1.00 26.55 93 LYS D C 1
ATOM 14486 O O . LYS D 1 99 ? -65.812 54.822 -99.441 1.00 22.13 93 LYS D O 1
ATOM 14492 N N . ARG D 1 100 ? -66.452 56.925 -99.925 1.00 19.03 94 ARG D N 1
ATOM 14493 C CA . ARG D 1 100 ? -66.608 56.646 -101.343 1.00 20.70 94 ARG D CA 1
ATOM 14494 C C . ARG D 1 100 ? -65.412 57.111 -102.175 1.00 16.01 94 ARG D C 1
ATOM 14495 O O . ARG D 1 100 ? -65.416 57.006 -103.389 1.00 20.69 94 ARG D O 1
ATOM 14503 N N . GLY D 1 101 ? -64.377 57.605 -101.515 1.00 18.00 95 GLY D N 1
ATOM 14504 C CA . GLY D 1 101 ? -63.198 58.074 -102.220 1.00 21.00 95 GLY D CA 1
ATOM 14505 C C . GLY D 1 101 ? -63.453 59.423 -102.869 1.00 20.61 95 GLY D C 1
ATOM 14506 O O . GLY D 1 101 ? -62.902 59.726 -103.923 1.00 22.55 95 GLY D O 1
ATOM 14507 N N . ILE D 1 102 ? -64.301 60.232 -102.238 1.00 18.52 96 ILE D N 1
ATOM 14508 C CA . ILE D 1 102 ? -64.622 61.558 -102.759 1.00 16.02 96 ILE D CA 1
ATOM 14509 C C . ILE D 1 102 ? -64.163 62.606 -101.770 1.00 14.12 96 ILE D C 1
ATOM 14510 O O . ILE D 1 102 ? -64.543 62.560 -100.606 1.00 20.86 96 ILE D O 1
ATOM 14515 N N . LYS D 1 103 ? -63.340 63.549 -102.214 1.00 12.36 97 LYS D N 1
ATOM 14516 C CA . LYS D 1 103 ? -62.891 64.626 -101.338 1.00 13.02 97 LYS D CA 1
ATOM 14517 C C . LYS D 1 103 ? -63.909 65.759 -101.358 1.00 13.10 97 LYS D C 1
ATOM 14518 O O . LYS D 1 103 ? -64.787 65.799 -102.213 1.00 14.26 97 LYS D O 1
ATOM 14524 N N . VAL D 1 104 ? -63.766 66.680 -100.415 1.00 16.02 98 VAL D N 1
ATOM 14525 C CA . VAL D 1 104 ? -64.682 67.802 -100.287 1.00 15.48 98 VAL D CA 1
ATOM 14526 C C . VAL D 1 104 ? -63.911 69.090 -100.104 1.00 13.64 98 VAL D C 1
ATOM 14527 O O . VAL D 1 104 ? -63.091 69.219 -99.181 1.00 12.72 98 VAL D O 1
ATOM 14531 N N . ILE D 1 105 ? -64.169 70.051 -100.983 1.00 12.97 99 ILE D N 1
ATOM 14532 C CA . ILE D 1 105 ? -63.594 71.369 -100.803 1.00 16.95 99 ILE D CA 1
ATOM 14533 C C . ILE D 1 105 ? -64.687 72.436 -100.601 1.00 14.08 99 ILE D C 1
ATOM 14534 O O . ILE D 1 105 ? -65.847 72.231 -100.936 1.00 14.91 99 ILE D O 1
ATOM 14539 N N . MET D 1 106 ? -64.307 73.573 -100.043 1.00 14.86 100 MET D N 1
ATOM 14540 C CA . MET D 1 106 ? -65.287 74.603 -99.732 1.00 18.86 100 MET D CA 1
ATOM 14541 C C . MET D 1 106 ? -64.878 75.927 -100.339 1.00 13.22 100 MET D C 1
ATOM 14542 O O . MET D 1 106 ? -63.714 76.287 -100.268 1.00 14.53 100 MET D O 1
ATOM 14547 N N . ASP D 1 107 ? -65.832 76.675 -100.894 1.00 15.99 101 ASP D N 1
ATOM 14548 C CA . ASP D 1 107 ? -65.590 78.096 -101.141 1.00 18.89 101 ASP D CA 1
ATOM 14549 C C . ASP D 1 107 ? -65.259 78.755 -99.818 1.00 19.39 101 ASP D C 1
ATOM 14550 O O . ASP D 1 107 ? -65.944 78.524 -98.832 1.00 20.98 101 ASP D O 1
ATOM 14555 N N . LEU D 1 108 ? -64.223 79.586 -99.799 1.00 13.63 102 LEU D N 1
ATOM 14556 C CA . LEU D 1 108 ? -63.923 80.386 -98.627 1.00 19.82 102 LEU D CA 1
ATOM 14557 C C . LEU D 1 108 ? -63.678 81.853 -98.988 1.00 24.17 102 LEU D C 1
ATOM 14558 O O . LEU D 1 108 ? -62.928 82.155 -99.923 1.00 21.46 102 LEU D O 1
ATOM 14563 N N . VAL D 1 109 ? -64.287 82.761 -98.229 1.00 19.54 103 VAL D N 1
ATOM 14564 C CA . VAL D 1 109 ? -64.139 84.192 -98.475 1.00 18.29 103 VAL D CA 1
ATOM 14565 C C . VAL D 1 109 ? -63.406 84.860 -97.321 1.00 19.35 103 VAL D C 1
ATOM 14566 O O . VAL D 1 109 ? -63.927 84.955 -96.211 1.00 19.39 103 VAL D O 1
ATOM 14570 N N . VAL D 1 110 ? -62.185 85.312 -97.567 1.00 17.36 104 VAL D N 1
ATOM 14571 C CA . VAL D 1 110 ? -61.409 85.918 -96.492 1.00 19.94 104 VAL D CA 1
ATOM 14572 C C . VAL D 1 110 ? -60.883 87.295 -96.826 1.00 15.65 104 VAL D C 1
ATOM 14573 O O . VAL D 1 110 ? -60.061 87.855 -96.088 1.00 19.54 104 VAL D O 1
ATOM 14577 N N . ASN D 1 111 ? -61.342 87.846 -97.942 1.00 14.41 105 ASN D N 1
ATOM 14578 C CA . ASN D 1 111 ? -61.034 89.232 -98.241 1.00 19.99 105 ASN D CA 1
ATOM 14579 C C . ASN D 1 111 ? -61.864 90.172 -97.364 1.00 19.11 105 ASN D C 1
ATOM 14580 O O . ASN D 1 111 ? -61.423 91.269 -97.024 1.00 17.84 105 ASN D O 1
ATOM 14585 N N . HIS D 1 112 ? -63.068 89.724 -97.023 1.00 19.71 106 HIS D N 1
ATOM 14586 C CA . HIS D 1 112 ? -64.021 90.536 -96.275 1.00 19.76 106 HIS D CA 1
ATOM 14587 C C . HIS D 1 112 ? -64.964 89.636 -95.483 1.00 23.35 106 HIS D C 1
ATOM 14588 O O . HIS D 1 112 ? -65.106 88.455 -95.799 1.00 20.62 106 HIS D O 1
ATOM 14595 N N . THR D 1 113 ? -65.601 90.191 -94.453 1.00 21.03 107 THR D N 1
ATOM 14596 C CA . THR D 1 113 ? -66.653 89.482 -93.736 1.00 17.00 107 THR D CA 1
ATOM 14597 C C . THR D 1 113 ? -67.931 90.289 -93.855 1.00 20.38 107 THR D C 1
ATOM 14598 O O . THR D 1 113 ? -67.898 91.454 -94.239 1.00 20.99 107 THR D O 1
ATOM 14602 N N . SER D 1 114 ? -69.060 89.682 -93.522 1.00 17.96 108 SER D N 1
ATOM 14603 C CA . SER D 1 114 ? -70.273 90.467 -93.342 1.00 23.70 108 SER D CA 1
ATOM 14604 C C . SER D 1 114 ? -70.068 91.506 -92.240 1.00 23.99 108 SER D C 1
ATOM 14605 O O . SER D 1 114 ? -69.221 91.334 -91.359 1.00 21.99 108 SER D O 1
ATOM 14608 N N . THR D 1 115 ? -70.841 92.586 -92.284 1.00 24.18 109 THR D N 1
ATOM 14609 C CA . THR D 1 115 ? -70.832 93.550 -91.193 1.00 26.28 109 THR D CA 1
ATOM 14610 C C . THR D 1 115 ? -71.541 92.992 -89.949 1.00 26.87 109 THR D C 1
ATOM 14611 O O . THR D 1 115 ? -71.378 93.509 -88.843 1.00 29.15 109 THR D O 1
ATOM 14615 N N . GLU D 1 116 ? -72.304 91.918 -90.138 1.00 29.61 110 GLU D N 1
ATOM 14616 C CA . GLU D 1 116 ? -72.968 91.214 -89.044 1.00 26.68 110 GLU D CA 1
ATOM 14617 C C . GLU D 1 116 ? -72.035 90.267 -88.287 1.00 31.48 110 GLU D C 1
ATOM 14618 O O . GLU D 1 116 ? -72.484 89.525 -87.406 1.00 29.02 110 GLU D O 1
ATOM 14624 N N . HIS D 1 117 ? -70.750 90.283 -88.647 1.00 29.80 111 HIS D N 1
ATOM 14625 C CA . HIS D 1 117 ? -69.746 89.418 -88.031 1.00 26.82 111 HIS D CA 1
ATOM 14626 C C . HIS D 1 117 ? -69.236 90.049 -86.744 1.00 24.11 111 HIS D C 1
ATOM 14627 O O . HIS D 1 117 ? -68.916 91.240 -86.703 1.00 23.82 111 HIS D O 1
ATOM 14634 N N . ARG D 1 118 ? -69.152 89.236 -85.701 1.00 24.50 112 ARG D N 1
ATOM 14635 C CA . ARG D 1 118 ? -68.760 89.715 -84.387 1.00 24.70 112 ARG D CA 1
ATOM 14636 C C . ARG D 1 118 ? -67.523 90.610 -84.432 1.00 28.14 112 ARG D C 1
ATOM 14637 O O . ARG D 1 118 ? -67.532 91.693 -83.847 1.00 25.86 112 ARG D O 1
ATOM 14645 N N . TRP D 1 119 ? -66.487 90.197 -85.170 1.00 26.46 113 TRP D N 1
ATOM 14646 C CA . TRP D 1 119 ? -65.278 91.016 -85.311 1.00 21.95 113 TRP D CA 1
ATOM 14647 C C . TRP D 1 119 ? -65.617 92.451 -85.704 1.00 25.34 113 TRP D C 1
ATOM 14648 O O . TRP D 1 119 ? -65.048 93.396 -85.176 1.00 25.22 113 TRP D O 1
ATOM 14659 N N . PHE D 1 120 ? -66.551 92.609 -86.631 1.00 26.06 114 PHE D N 1
ATOM 14660 C CA . PHE D 1 120 ? -66.910 93.942 -87.107 1.00 26.10 114 PHE D CA 1
ATOM 14661 C C . PHE D 1 120 ? -67.780 94.709 -86.096 1.00 26.68 114 PHE D C 1
ATOM 14662 O O . PHE D 1 120 ? -67.651 95.932 -85.950 1.00 27.34 114 PHE D O 1
ATOM 14670 N N . LYS D 1 121 ? -68.677 93.989 -85.428 1.00 31.83 115 LYS D N 1
ATOM 14671 C CA . LYS D 1 121 ? -69.525 94.579 -84.400 1.00 34.35 115 LYS D CA 1
ATOM 14672 C C . LYS D 1 121 ? -68.619 95.209 -83.356 1.00 31.41 115 LYS D C 1
ATOM 14673 O O . LYS D 1 121 ? -68.724 96.397 -83.054 1.00 34.51 115 LYS D O 1
ATOM 14679 N N . GLU D 1 122 ? -67.704 94.402 -82.833 1.00 32.48 116 GLU D N 1
ATOM 14680 C CA . GLU D 1 122 ? -66.726 94.879 -81.862 1.00 35.16 116 GLU D CA 1
ATOM 14681 C C . GLU D 1 122 ? -65.906 96.044 -82.423 1.00 37.08 116 GLU D C 1
ATOM 14682 O O . GLU D 1 122 ? -65.802 97.100 -81.792 1.00 43.97 116 GLU D O 1
ATOM 14688 N N . ALA D 1 123 ? -65.352 95.862 -83.620 1.00 33.73 117 ALA D N 1
ATOM 14689 C CA . ALA D 1 123 ? -64.527 96.892 -84.255 1.00 33.29 117 ALA D CA 1
ATOM 14690 C C . ALA D 1 123 ? -65.261 98.214 -84.477 1.00 29.65 117 ALA D C 1
ATOM 14691 O O . ALA D 1 123 ? -64.680 99.283 -84.334 1.00 34.88 117 ALA D O 1
ATOM 14693 N N . ALA D 1 124 ? -66.534 98.133 -84.837 1.00 28.32 118 ALA D N 1
ATOM 14694 C CA . ALA D 1 124 ? -67.296 99.316 -85.221 1.00 33.99 118 ALA D CA 1
ATOM 14695 C C . ALA D 1 124 ? -67.477 100.316 -84.076 1.00 40.43 118 ALA D C 1
ATOM 14696 O O . ALA D 1 124 ? -67.394 101.525 -84.273 1.00 47.83 118 ALA D O 1
ATOM 14698 N N . SER D 1 125 ? -67.714 99.800 -82.878 1.00 39.96 119 SER D N 1
ATOM 14699 C CA . SER D 1 125 ? -68.098 100.632 -81.746 1.00 44.92 119 SER D CA 1
ATOM 14700 C C . SER D 1 125 ? -66.944 100.993 -80.811 1.00 42.10 119 SER D C 1
ATOM 14701 O O . SER D 1 125 ? -67.055 100.825 -79.599 1.00 43.33 119 SER D O 1
ATOM 14704 N N . GLY D 1 126 ? -65.841 101.488 -81.361 1.00 42.59 120 GLY D N 1
ATOM 14705 C CA . GLY D 1 126 ? -64.719 101.884 -80.530 1.00 41.73 120 GLY D CA 1
ATOM 14706 C C . GLY D 1 126 ? -63.416 102.066 -81.279 1.00 42.06 120 GLY D C 1
ATOM 14707 O O . GLY D 1 126 ? -62.822 101.096 -81.741 1.00 45.21 120 GLY D O 1
ATOM 14708 N N . LYS D 1 127 ? -62.959 103.313 -81.376 1.00 41.91 121 LYS D N 1
ATOM 14709 C CA . LYS D 1 127 ? -61.732 103.649 -82.098 1.00 38.12 121 LYS D CA 1
ATOM 14710 C C . LYS D 1 127 ? -60.514 102.977 -81.471 1.00 43.26 121 LYS D C 1
ATOM 14711 O O . LYS D 1 127 ? -59.435 102.931 -82.063 1.00 48.14 121 LYS D O 1
ATOM 14717 N N . GLU D 1 128 ? -60.693 102.447 -80.270 1.00 48.44 122 GLU D N 1
ATOM 14718 C CA . GLU D 1 128 ? -59.606 101.799 -79.561 1.00 50.76 122 GLU D CA 1
ATOM 14719 C C . GLU D 1 128 ? -60.040 100.412 -79.093 1.00 47.30 122 GLU D C 1
ATOM 14720 O O . GLU D 1 128 ? -59.408 99.811 -78.224 1.00 51.56 122 GLU D O 1
ATOM 14726 N N . ASN D 1 129 ? -61.126 99.913 -79.676 1.00 47.87 123 ASN D N 1
ATOM 14727 C CA . ASN D 1 129 ? -61.602 98.554 -79.415 1.00 45.77 123 ASN D CA 1
ATOM 14728 C C . ASN D 1 129 ? -60.542 97.483 -79.742 1.00 44.52 123 ASN D C 1
ATOM 14729 O O . ASN D 1 129 ? -59.572 97.754 -80.447 1.00 43.34 123 ASN D O 1
ATOM 14734 N N . LEU D 1 130 ? -60.731 96.268 -79.235 1.00 40.17 124 LEU D N 1
ATOM 14735 C CA . LEU D 1 130 ? -59.718 95.222 -79.380 1.00 45.54 124 LEU D CA 1
ATOM 14736 C C . LEU D 1 130 ? -59.726 94.571 -80.769 1.00 43.31 124 LEU D C 1
ATOM 14737 O O . LEU D 1 130 ? -58.703 94.067 -81.226 1.00 47.42 124 LEU D O 1
ATOM 14742 N N . TYR D 1 131 ? -60.875 94.598 -81.439 1.00 39.07 125 TYR D N 1
ATOM 14743 C CA . TYR D 1 131 ? -60.972 94.082 -82.801 1.00 38.10 125 TYR D CA 1
ATOM 14744 C C . TYR D 1 131 ? -60.953 95.180 -83.857 1.00 36.34 125 TYR D C 1
ATOM 14745 O O . TYR D 1 131 ? -61.078 94.890 -85.047 1.00 31.98 125 TYR D O 1
ATOM 14754 N N . ARG D 1 132 ? -60.800 96.428 -83.424 1.00 31.77 126 ARG D N 1
ATOM 14755 C CA . ARG D 1 132 ? -60.884 97.571 -84.325 1.00 33.82 126 ARG D CA 1
ATOM 14756 C C . ARG D 1 132 ? -60.009 97.426 -85.559 1.00 31.50 126 ARG D C 1
ATOM 14757 O O . ARG D 1 132 ? -60.469 97.637 -86.678 1.00 27.98 126 ARG D O 1
ATOM 14765 N N . ASP D 1 133 ? -58.747 97.065 -85.339 1.00 34.52 127 ASP D N 1
ATOM 14766 C CA . ASP D 1 133 ? -57.753 96.979 -86.410 1.00 31.76 127 ASP D CA 1
ATOM 14767 C C . ASP D 1 133 ? -57.909 95.756 -87.323 1.00 26.50 127 ASP D C 1
ATOM 14768 O O . ASP D 1 133 ? -57.010 95.450 -88.103 1.00 28.39 127 ASP D O 1
ATOM 14773 N N . PHE D 1 134 ? -59.039 95.063 -87.221 1.00 25.74 128 PHE D N 1
ATOM 14774 C CA . PHE D 1 134 ? -59.316 93.925 -88.082 1.00 25.57 128 PHE D CA 1
ATOM 14775 C C . PHE D 1 134 ? -59.832 94.399 -89.426 1.00 26.57 128 PHE D C 1
ATOM 14776 O O . PHE D 1 134 ? -59.785 93.663 -90.405 1.00 24.94 128 PHE D O 1
ATOM 14784 N N . TYR D 1 135 ? -60.317 95.633 -89.472 1.00 22.65 129 TYR D N 1
ATOM 14785 C CA . TYR D 1 135 ? -60.854 96.179 -90.710 1.00 23.47 129 TYR D CA 1
ATOM 14786 C C . TYR D 1 135 ? -60.103 97.423 -91.135 1.00 23.34 129 TYR D C 1
ATOM 14787 O O . TYR D 1 135 ? -59.159 97.847 -90.470 1.00 25.27 129 TYR D O 1
ATOM 14796 N N . ILE D 1 136 ? -60.496 97.998 -92.257 1.00 20.57 130 ILE D N 1
ATOM 14797 C CA . ILE D 1 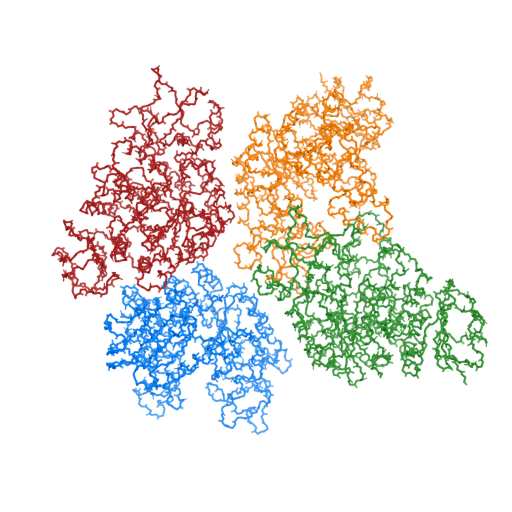136 ? -59.723 99.100 -92.809 1.00 25.71 130 ILE D CA 1
ATOM 14798 C C . ILE D 1 136 ? -60.405 100.454 -92.575 1.00 27.60 130 ILE D C 1
ATOM 14799 O O . ILE D 1 136 ? -61.342 100.807 -93.279 1.00 24.46 130 ILE D O 1
ATOM 14804 N N . TRP D 1 137 ? -59.927 101.201 -91.578 1.00 35.15 131 TRP D N 1
ATOM 14805 C CA . TRP D 1 137 ? -60.540 102.482 -91.193 1.00 31.14 131 TRP D CA 1
ATOM 14806 C C . TRP D 1 137 ? -59.651 103.660 -91.574 1.00 34.41 131 TRP D C 1
ATOM 14807 O O . TRP D 1 137 ? -58.467 103.663 -91.253 1.00 36.34 131 TRP D O 1
ATOM 14818 N N . LYS D 1 138 ? -60.219 104.658 -92.253 1.00 31.33 132 LYS D N 1
ATOM 14819 C CA . LYS D 1 138 ? -59.495 105.893 -92.548 1.00 33.12 132 LYS D CA 1
ATOM 14820 C C . LYS D 1 138 ? -60.343 107.157 -92.340 1.00 39.04 132 LYS D C 1
ATOM 14821 O O . LYS D 1 138 ? -61.582 107.108 -92.337 1.00 32.44 132 LYS D O 1
ATOM 14827 N N . ASP D 1 139 ? -59.662 108.287 -92.161 1.00 41.04 133 ASP D N 1
ATOM 14828 C CA . ASP D 1 139 ? -60.333 109.558 -91.893 1.00 44.43 133 ASP D CA 1
ATOM 14829 C C . ASP D 1 139 ? -60.768 110.245 -93.178 1.00 39.68 133 ASP D C 1
ATOM 14830 O O . ASP D 1 139 ? -60.155 110.061 -94.226 1.00 40.21 133 ASP D O 1
ATOM 14835 N N . MET D 1 140 ? -61.828 111.040 -93.074 1.00 43.39 134 MET D N 1
ATOM 14836 C CA . MET D 1 140 ? -62.322 111.873 -94.169 1.00 49.48 134 MET D CA 1
ATOM 14837 C C . MET D 1 140 ? -61.245 112.846 -94.648 1.00 48.63 134 MET D C 1
ATOM 14838 O O . MET D 1 140 ? -60.415 113.286 -93.862 1.00 52.18 134 MET D O 1
ATOM 14843 N N . LYS D 1 141 ? -61.252 113.162 -95.939 1.00 50.94 135 LYS D N 1
ATOM 14844 C CA . LYS D 1 141 ? -60.420 114.231 -96.486 1.00 55.76 135 LYS D CA 1
ATOM 14845 C C . LYS D 1 141 ? -60.966 115.598 -96.000 1.00 54.79 135 LYS D C 1
ATOM 14846 O O . LYS D 1 141 ? -62.090 115.659 -95.499 1.00 54.45 135 LYS D O 1
ATOM 14852 N N . PRO D 1 142 ? -60.182 116.697 -96.132 1.00 56.73 136 PRO D N 1
ATOM 14853 C CA . PRO D 1 142 ? -60.660 117.988 -95.594 1.00 54.34 136 PRO D CA 1
ATOM 14854 C C . PRO D 1 142 ? -61.890 118.557 -96.321 1.00 61.20 136 PRO D C 1
ATOM 14855 O O . PRO D 1 142 ? -62.768 119.116 -95.657 1.00 61.81 136 PRO D O 1
ATOM 14859 N N . ASN D 1 143 ? -61.970 118.400 -97.644 1.00 60.84 137 ASN D N 1
ATOM 14860 C CA . ASN D 1 143 ? -63.127 118.897 -98.392 1.00 55.82 137 ASN D CA 1
ATOM 14861 C C . ASN D 1 143 ? -64.410 118.092 -98.181 1.00 58.00 137 ASN D C 1
ATOM 14862 O O . ASN D 1 143 ? -65.425 118.360 -98.825 1.00 57.21 137 ASN D O 1
ATOM 14867 N N . GLY D 1 144 ? -64.363 117.104 -97.290 1.00 58.36 138 GLY D N 1
ATOM 14868 C CA . GLY D 1 144 ? -65.540 116.321 -96.955 1.00 57.06 138 GLY D CA 1
ATOM 14869 C C . GLY D 1 144 ? -65.679 115.099 -97.840 1.00 56.82 138 GLY D C 1
ATOM 14870 O O . GLY D 1 144 ? -66.747 114.496 -97.927 1.00 58.94 138 GLY D O 1
ATOM 14871 N N . ALA D 1 145 ? -64.588 114.740 -98.505 1.00 56.16 139 ALA D N 1
ATOM 14872 C CA . ALA D 1 145 ? -64.575 113.596 -99.405 1.00 53.78 139 ALA D CA 1
ATOM 14873 C C . ALA D 1 145 ? -64.183 112.321 -98.650 1.00 53.51 139 ALA D C 1
ATOM 14874 O O . ALA D 1 145 ? -63.582 112.399 -97.575 1.00 49.46 139 ALA D O 1
ATOM 14876 N N . PRO D 1 146 ? -64.514 111.139 -99.212 1.00 50.02 140 PRO D N 1
ATOM 14877 C CA . PRO D 1 146 ? -64.020 109.869 -98.655 1.00 45.27 140 PRO D CA 1
ATOM 14878 C C . PRO D 1 146 ? -62.485 109.801 -98.670 1.00 44.25 140 PRO D C 1
ATOM 14879 O O . PRO D 1 146 ? -61.864 110.550 -99.432 1.00 42.51 140 PRO D O 1
ATOM 14883 N N . PRO D 1 147 ? -61.881 108.921 -97.842 1.00 41.92 141 PRO D N 1
ATOM 14884 C CA . PRO D 1 147 ? -60.416 108.858 -97.716 1.00 37.93 141 PRO D CA 1
ATOM 14885 C C . PRO D 1 147 ? -59.716 108.672 -99.049 1.00 38.42 141 PRO D C 1
ATOM 14886 O O . PRO D 1 147 ? -58.565 109.080 -99.208 1.00 36.57 141 PRO D O 1
ATOM 14890 N N . THR D 1 148 ? -60.412 108.064 -100.000 1.00 33.93 142 THR D N 1
ATOM 14891 C CA . THR D 1 148 ? -59.864 107.872 -101.330 1.00 32.93 142 THR D CA 1
ATOM 14892 C C . THR D 1 148 ? -61.011 107.876 -102.352 1.00 30.87 142 THR D C 1
ATOM 14893 O O . THR D 1 148 ? -62.174 107.831 -101.972 1.00 33.27 142 THR D O 1
ATOM 14897 N N . ASN D 1 149 ? -60.684 107.959 -103.639 1.00 34.34 143 ASN D N 1
ATOM 14898 C CA . ASN D 1 149 ? -61.703 107.951 -104.684 1.00 32.58 143 ASN D CA 1
ATOM 14899 C C . ASN D 1 149 ? -62.007 106.581 -105.280 1.00 34.38 143 ASN D C 1
ATOM 14900 O O . ASN D 1 149 ? -62.762 106.496 -106.251 1.00 33.16 143 ASN D O 1
ATOM 14905 N N . TRP D 1 150 ? -61.416 105.522 -104.725 1.00 31.46 144 TRP D N 1
ATOM 14906 C CA . TRP D 1 150 ? -61.646 104.170 -105.239 1.00 29.17 144 TRP D CA 1
ATOM 14907 C C . TRP D 1 150 ? -63.133 103.868 -105.273 1.00 29.89 144 TRP D C 1
ATOM 14908 O O . TRP D 1 150 ? -63.872 104.266 -104.372 1.00 29.99 144 TRP D O 1
ATOM 14919 N N . GLU D 1 151 ? -63.571 103.158 -106.304 1.00 26.20 145 GLU D N 1
ATOM 14920 C CA . GLU D 1 151 ? -64.981 102.815 -106.424 1.00 31.83 145 GLU D CA 1
ATOM 14921 C C . GLU D 1 151 ? -65.206 101.382 -105.981 1.00 30.49 145 GLU D C 1
ATOM 14922 O O . GLU D 1 151 ? -64.319 100.545 -106.117 1.00 28.97 145 GLU D O 1
ATOM 14928 N N . SER D 1 152 ? -66.395 101.098 -105.457 1.00 30.61 146 SER D N 1
ATOM 14929 C CA . SER D 1 152 ? -66.755 99.728 -105.121 1.00 29.81 146 SER D CA 1
ATOM 14930 C C . SER D 1 152 ? -67.194 98.956 -106.358 1.00 31.90 146 SER D C 1
ATOM 14931 O O . SER D 1 152 ? -67.801 99.520 -107.265 1.00 30.76 146 SER D O 1
ATOM 14934 N N . LYS D 1 153 ? -66.913 97.656 -106.376 1.00 32.14 147 LYS D N 1
ATOM 14935 C CA . LYS D 1 153 ? -67.293 96.804 -107.505 1.00 31.41 147 LYS D CA 1
ATOM 14936 C C . LYS D 1 153 ? -68.809 96.692 -107.663 1.00 31.19 147 LYS D C 1
ATOM 14937 O O . LYS D 1 153 ? -69.311 96.293 -108.716 1.00 33.68 147 LYS D O 1
ATOM 14943 N N . PHE D 1 154 ? -69.538 97.065 -106.617 1.00 35.13 148 PHE D N 1
ATOM 14944 C CA . PHE D 1 154 ? -71.001 97.083 -106.676 1.00 35.12 148 PHE D CA 1
ATOM 14945 C C . PHE D 1 154 ? -71.519 98.495 -106.902 1.00 32.32 148 PHE D C 1
ATOM 14946 O O . PHE D 1 154 ? -72.721 98.729 -106.829 1.00 34.19 148 PHE D O 1
ATOM 14954 N N . GLY D 1 155 ? -70.606 99.432 -107.156 1.00 30.18 149 GLY D N 1
ATOM 14955 C CA . GLY D 1 155 ? -70.975 100.811 -107.420 1.00 32.45 149 GLY D CA 1
ATOM 14956 C C . GLY D 1 155 ? -70.824 101.741 -106.228 1.00 34.75 149 GLY D C 1
ATOM 14957 O O . GLY D 1 155 ? -70.955 101.329 -105.072 1.00 29.29 149 GLY D O 1
ATOM 14958 N N . GLY D 1 156 ? -70.557 103.010 -106.511 1.00 32.79 150 GLY D N 1
ATOM 14959 C CA . GLY D 1 156 ? -70.434 104.000 -105.461 1.00 30.28 150 GLY D CA 1
ATOM 14960 C C . GLY D 1 156 ? -69.042 104.011 -104.864 1.00 32.42 150 GLY D C 1
ATOM 14961 O O . GLY D 1 156 ? -68.124 103.370 -105.375 1.00 29.71 150 GLY D O 1
ATOM 14962 N N . SER D 1 157 ? -68.875 104.756 -103.782 1.00 28.79 151 SER D N 1
ATOM 14963 C CA . SER D 1 157 ? -67.595 104.770 -103.093 1.00 32.49 151 SER D CA 1
ATOM 14964 C C . SER D 1 157 ? -67.283 103.407 -102.483 1.00 27.35 151 SER D C 1
ATOM 14965 O O . SER D 1 157 ? -68.186 102.648 -102.127 1.00 28.93 151 SER D O 1
ATOM 14968 N N . ALA D 1 158 ? -65.993 103.114 -102.374 1.00 27.01 152 ALA D N 1
ATOM 14969 C CA . ALA D 1 158 ? -65.521 101.923 -101.683 1.00 29.13 152 ALA D CA 1
ATOM 14970 C C . ALA D 1 158 ? -65.484 102.165 -100.177 1.00 28.32 152 ALA D C 1
ATOM 14971 O O . ALA D 1 158 ? -65.243 101.243 -99.395 1.00 26.58 152 ALA D O 1
ATOM 14973 N N . TRP D 1 159 ? -65.719 103.408 -99.764 1.00 27.89 153 TRP D N 1
ATOM 14974 C CA . TRP D 1 159 ? -65.724 103.725 -98.340 1.00 27.65 153 TRP D CA 1
ATOM 14975 C C . TRP D 1 159 ? -67.104 104.025 -97.795 1.00 33.99 153 TRP D C 1
ATOM 14976 O O . TRP D 1 159 ? -67.916 104.712 -98.431 1.00 32.49 153 TRP D O 1
ATOM 14987 N N . GLU D 1 160 ? -67.350 103.502 -96.599 1.00 33.22 154 GLU D N 1
ATOM 14988 C CA . GLU D 1 160 ? -68.618 103.670 -95.911 1.00 36.46 154 GLU D CA 1
ATOM 14989 C C . GLU D 1 160 ? -68.405 104.396 -94.595 1.00 39.33 154 GLU D C 1
ATOM 14990 O O . GLU D 1 160 ? -67.556 104.005 -93.790 1.00 36.44 154 GLU D O 1
ATOM 14996 N N . PHE D 1 161 ? -69.178 105.455 -94.382 1.00 43.36 155 PHE D N 1
ATOM 14997 C CA . PHE D 1 161 ? -69.047 106.269 -93.183 1.00 38.94 155 PHE D CA 1
ATOM 14998 C C . PHE D 1 161 ? -69.691 105.588 -91.979 1.00 36.89 155 PHE D C 1
ATOM 14999 O O . PHE D 1 161 ? -70.869 105.224 -92.009 1.00 39.05 155 PHE D O 1
ATOM 15007 N N . HIS D 1 162 ? -68.901 105.398 -90.928 1.00 35.83 156 HIS D N 1
ATOM 15008 C CA . HIS D 1 162 ? -69.433 105.008 -89.627 1.00 47.18 156 HIS D CA 1
ATOM 15009 C C . HIS D 1 162 ? -69.347 106.247 -88.736 1.00 49.96 156 HIS D C 1
ATOM 15010 O O . HIS D 1 162 ? -68.448 106.358 -87.897 1.00 48.17 156 HIS D O 1
ATOM 15017 N N . ALA D 1 163 ? -70.287 107.175 -88.930 1.00 52.29 157 ALA D N 1
ATOM 15018 C CA . ALA D 1 163 ? -70.239 108.517 -88.329 1.00 51.66 157 ALA D CA 1
ATOM 15019 C C . ALA D 1 163 ? -70.077 108.567 -86.798 1.00 54.82 157 ALA D C 1
ATOM 15020 O O . ALA D 1 163 ? -69.900 109.645 -86.221 1.00 54.72 157 ALA D O 1
ATOM 15022 N N . GLU D 1 164 ? -70.136 107.404 -86.155 1.00 50.78 158 GLU D N 1
ATOM 15023 C CA . GLU D 1 164 ? -69.947 107.288 -84.712 1.00 49.66 158 GLU D CA 1
ATOM 15024 C C . GLU D 1 164 ? -68.455 107.354 -84.362 1.00 51.59 158 GLU D C 1
ATOM 15025 O O . GLU D 1 164 ? -68.066 107.997 -83.379 1.00 44.48 158 GLU D O 1
ATOM 15031 N N . SER D 1 165 ? -67.632 106.689 -85.176 1.00 43.08 159 SER D N 1
ATOM 15032 C CA . SER D 1 165 ? -66.185 106.628 -84.965 1.00 40.28 159 SER D CA 1
ATOM 15033 C C . SER D 1 165 ? -65.496 107.818 -85.617 1.00 40.51 159 SER D C 1
ATOM 15034 O O . SER D 1 165 ? -64.374 108.178 -85.253 1.00 39.49 159 SER D O 1
ATOM 15037 N N . GLY D 1 166 ? -66.173 108.414 -86.595 1.00 41.27 160 GLY D N 1
ATOM 15038 C CA . GLY D 1 166 ? -65.627 109.534 -87.340 1.00 40.96 160 GLY D CA 1
ATOM 15039 C C . GLY D 1 166 ? -64.745 109.061 -88.474 1.00 46.53 160 GLY D C 1
ATOM 15040 O O . GLY D 1 166 ? -63.927 109.823 -89.013 1.00 35.49 160 GLY D O 1
ATOM 15041 N N . GLN D 1 167 ? -64.925 107.793 -88.840 1.00 44.56 161 GLN D N 1
ATOM 15042 C CA . GLN D 1 167 ? -64.081 107.152 -89.840 1.00 40.44 161 GLN D CA 1
ATOM 15043 C C . GLN D 1 167 ? -64.846 106.320 -90.864 1.00 37.37 161 GLN D C 1
ATOM 15044 O O . GLN D 1 167 ? -65.930 105.795 -90.587 1.00 35.50 161 GLN D O 1
ATOM 15050 N N . TYR D 1 168 ? -64.262 106.214 -92.054 1.00 35.77 162 TYR D N 1
ATOM 15051 C CA . TYR D 1 168 ? -64.765 105.329 -93.097 1.00 35.12 162 TYR D CA 1
ATOM 15052 C C . TYR D 1 168 ? -64.090 103.952 -93.011 1.00 30.68 162 TYR D C 1
ATOM 15053 O O . TYR D 1 168 ? -62.873 103.869 -92.800 1.00 26.05 162 TYR D O 1
ATOM 15062 N N . TYR D 1 169 ? -64.868 102.881 -93.176 1.00 27.29 163 TYR D N 1
ATOM 15063 C CA . TYR D 1 169 ? -64.289 101.549 -93.399 1.00 28.90 163 TYR D CA 1
ATOM 15064 C C . TYR D 1 169 ? -64.365 101.168 -94.882 1.00 26.71 163 TYR D C 1
ATOM 15065 O O . TYR D 1 169 ? -65.320 101.521 -95.575 1.00 30.06 163 TYR D O 1
ATOM 15074 N N . LEU D 1 170 ? -63.362 100.433 -95.357 1.00 28.76 164 LEU D N 1
ATOM 15075 C CA . LEU D 1 170 ? -63.270 100.038 -96.763 1.00 23.09 164 LEU D CA 1
ATOM 15076 C C . LEU D 1 170 ? -64.171 98.849 -97.076 1.00 23.55 164 LEU D C 1
ATOM 15077 O O . LEU D 1 170 ? -64.172 97.858 -96.352 1.00 20.68 164 LEU D O 1
ATOM 15082 N N . HIS D 1 171 ? -64.929 98.955 -98.163 1.00 23.78 165 HIS D N 1
ATOM 15083 C CA . HIS D 1 171 ? -65.647 97.820 -98.733 1.00 19.37 165 HIS D CA 1
ATOM 15084 C C . HIS D 1 171 ? -65.505 97.767 -100.270 1.00 26.10 165 HIS D C 1
ATOM 15085 O O . HIS D 1 171 ? -66.158 98.528 -100.996 1.00 25.60 165 HIS D O 1
ATOM 15092 N N . LEU D 1 172 ? -64.642 96.878 -100.768 1.00 25.89 166 LEU D N 1
ATOM 15093 C CA . LEU D 1 172 ? -64.474 96.713 -102.219 1.00 23.90 166 LEU D CA 1
ATOM 15094 C C . LEU D 1 172 ? -65.745 96.180 -102.833 1.00 23.95 166 LEU D C 1
ATOM 15095 O O . LEU D 1 172 ? -66.051 96.451 -103.989 1.00 21.18 166 LEU D O 1
ATOM 15100 N N . TYR D 1 173 ? -66.481 95.393 -102.066 1.00 19.80 167 TYR D N 1
ATOM 15101 C CA . TYR D 1 173 ? -67.716 94.836 -102.585 1.00 19.59 167 TYR D CA 1
ATOM 15102 C C . TYR D 1 173 ? -68.897 95.547 -101.945 1.00 24.83 167 TYR D C 1
ATOM 15103 O O . TYR D 1 173 ? -68.930 96.783 -101.936 1.00 25.83 167 TYR D O 1
ATOM 15112 N N . ASP D 1 174 ? -69.857 94.809 -101.410 1.00 23.05 168 ASP D N 1
ATOM 15113 C CA . ASP D 1 174 ? -71.056 95.470 -100.920 1.00 30.32 168 ASP D CA 1
ATOM 15114 C C . ASP D 1 174 ? -70.806 96.250 -99.639 1.00 28.25 168 ASP D C 1
ATOM 15115 O O . ASP D 1 174 ? -69.821 96.008 -98.939 1.00 27.46 168 ASP D O 1
ATOM 15120 N N . VAL D 1 175 ? -71.699 97.195 -99.354 1.00 26.51 169 VAL D N 1
ATOM 15121 C CA . VAL D 1 175 ? -71.620 98.022 -98.150 1.00 29.95 169 VAL D CA 1
ATOM 15122 C C . VAL D 1 175 ? -71.496 97.152 -96.905 1.00 25.11 169 VAL D C 1
ATOM 15123 O O . VAL D 1 175 ? -70.742 97.469 -95.979 1.00 27.01 169 VAL D O 1
ATOM 15127 N N . THR D 1 176 ? -72.233 96.045 -96.903 1.00 22.75 170 THR D N 1
ATOM 15128 C CA . THR D 1 176 ? -72.230 95.116 -95.778 1.00 26.68 170 THR D CA 1
ATOM 15129 C C . THR D 1 176 ? -71.117 94.057 -95.858 1.00 25.49 170 THR D C 1
ATOM 15130 O O . THR D 1 176 ? -71.158 93.060 -95.147 1.00 27.84 170 THR D O 1
ATOM 15134 N N . GLN D 1 177 ? -70.133 94.273 -96.723 1.00 26.55 171 GLN D N 1
ATOM 15135 C CA . GLN D 1 177 ? -68.984 93.378 -96.811 1.00 21.19 171 GLN D CA 1
ATOM 15136 C C . GLN D 1 177 ? -67.690 94.131 -96.532 1.00 24.28 171 GLN D C 1
ATOM 15137 O O . GLN D 1 177 ? -67.102 94.733 -97.436 1.00 21.26 171 GLN D O 1
ATOM 15143 N N . ALA D 1 178 ? -67.250 94.093 -95.275 1.00 18.52 172 ALA D N 1
ATOM 15144 C CA . ALA D 1 178 ? -66.157 94.943 -94.823 1.00 20.67 172 ALA D CA 1
ATOM 15145 C C . ALA D 1 178 ? -64.806 94.264 -95.016 1.00 19.69 172 ALA D C 1
ATOM 15146 O O . ALA D 1 178 ? -64.580 93.162 -94.526 1.00 17.46 172 ALA D O 1
ATOM 15148 N N . ASP D 1 179 ? -63.907 94.930 -95.721 1.00 18.55 173 ASP D N 1
ATOM 15149 C CA . ASP D 1 179 ? -62.619 94.332 -96.040 1.00 19.86 173 ASP D CA 1
ATOM 15150 C C . ASP D 1 179 ? -61.747 94.107 -94.815 1.00 22.75 173 ASP D C 1
ATOM 15151 O O . ASP D 1 179 ? -61.598 94.997 -93.976 1.00 21.74 173 ASP D O 1
ATOM 15156 N N . LEU D 1 180 ? -61.175 92.912 -94.706 1.00 20.65 174 LEU D N 1
ATOM 15157 C CA . LEU D 1 180 ? -60.314 92.607 -93.579 1.00 18.80 174 LEU D CA 1
ATOM 15158 C C . LEU D 1 180 ? -58.952 93.237 -93.807 1.00 22.91 174 LEU D C 1
ATOM 15159 O O . LEU D 1 180 ? -58.498 93.371 -94.946 1.00 21.66 174 LEU D O 1
ATOM 15164 N N . ASN D 1 181 ? -58.300 93.617 -92.716 1.00 16.98 175 ASN D N 1
ATOM 15165 C CA . ASN D 1 181 ? -57.033 94.322 -92.794 1.00 25.58 175 ASN D CA 1
ATOM 15166 C C . ASN D 1 181 ? -55.865 93.346 -92.735 1.00 21.62 175 ASN D C 1
ATOM 15167 O O . ASN D 1 181 ? -55.355 93.039 -91.658 1.00 21.76 175 ASN D O 1
ATOM 15172 N N . TRP D 1 182 ? -55.432 92.866 -93.900 1.00 23.57 176 TRP D N 1
ATOM 15173 C CA . TRP D 1 182 ? -54.433 91.799 -93.950 1.00 20.65 176 TRP D CA 1
ATOM 15174 C C . TRP D 1 182 ? -53.035 92.278 -93.552 1.00 20.19 176 TRP D C 1
ATOM 15175 O O . TRP D 1 182 ? -52.138 91.468 -93.321 1.00 19.55 176 TRP D O 1
ATOM 15186 N N . GLU D 1 183 ? -52.858 93.591 -93.425 1.00 22.26 177 GLU D N 1
ATOM 15187 C CA . GLU D 1 183 ? -51.612 94.123 -92.869 1.00 25.12 177 GLU D CA 1
ATOM 15188 C C . GLU D 1 183 ? -51.487 93.802 -91.382 1.00 28.62 177 GLU D C 1
ATOM 15189 O O . GLU D 1 183 ? -50.396 93.846 -90.816 1.00 32.29 177 GLU D O 1
ATOM 15195 N N . ASN D 1 184 ? -52.607 93.486 -90.750 1.00 26.22 178 ASN D N 1
ATOM 15196 C CA . ASN D 1 184 ? -52.591 93.106 -89.349 1.00 25.41 178 ASN D CA 1
ATOM 15197 C C . ASN D 1 184 ? -52.303 91.615 -89.163 1.00 26.62 178 ASN D C 1
ATOM 15198 O O . ASN D 1 184 ? -53.157 90.778 -89.437 1.00 27.57 178 ASN D O 1
ATOM 15203 N N . GLU D 1 185 ? -51.110 91.290 -88.669 1.00 30.95 179 GLU D N 1
ATOM 15204 C CA . GLU D 1 185 ? -50.727 89.898 -88.429 1.00 26.80 179 GLU D CA 1
ATOM 15205 C C . GLU D 1 185 ? -51.714 89.169 -87.542 1.00 23.94 179 GLU D C 1
ATOM 15206 O O . GLU D 1 185 ? -51.793 87.950 -87.586 1.00 22.37 179 GLU D O 1
ATOM 15212 N N . ALA D 1 186 ? -52.456 89.906 -86.719 1.00 27.68 180 ALA D N 1
ATOM 15213 C CA . ALA D 1 186 ? -53.444 89.280 -85.842 1.00 27.66 180 ALA D CA 1
ATOM 15214 C C . ALA D 1 186 ? -54.626 88.757 -86.649 1.00 27.95 180 ALA D C 1
ATOM 15215 O O . ALA D 1 186 ? -55.237 87.748 -86.290 1.00 27.32 180 ALA D O 1
ATOM 15217 N N . VAL D 1 187 ? -54.939 89.452 -87.739 1.00 24.10 181 VAL D N 1
ATOM 15218 C CA . VAL D 1 187 ? -56.014 89.046 -88.641 1.00 25.05 181 VAL D CA 1
ATOM 15219 C C . VAL D 1 187 ? -55.664 87.771 -89.420 1.00 22.96 181 VAL D C 1
ATOM 15220 O O . VAL D 1 187 ? -56.464 86.833 -89.482 1.00 20.96 181 VAL D O 1
ATOM 15224 N N . ARG D 1 188 ? -54.470 87.750 -90.008 1.00 23.74 182 ARG D N 1
ATOM 15225 C CA . ARG D 1 188 ? -53.996 86.587 -90.758 1.00 20.23 182 ARG D CA 1
ATOM 15226 C C . ARG D 1 188 ? -53.931 85.361 -89.860 1.00 21.15 182 ARG D C 1
ATOM 15227 O O . ARG D 1 188 ? -54.342 84.271 -90.247 1.00 26.37 182 ARG D O 1
ATOM 15235 N N . LYS D 1 189 ? -53.402 85.562 -88.658 1.00 24.10 183 LYS D N 1
ATOM 15236 C CA . LYS D 1 189 ? -53.345 84.527 -87.633 1.00 21.62 183 LYS D CA 1
ATOM 15237 C C . LYS D 1 189 ? -54.740 83.975 -87.331 1.00 22.55 183 LYS D C 1
ATOM 15238 O O . LYS D 1 189 ? -54.945 82.757 -87.320 1.00 23.81 183 LYS D O 1
ATOM 15244 N N . LYS D 1 190 ? -55.704 84.866 -87.099 1.00 23.42 184 LYS D N 1
ATOM 15245 C CA . LYS D 1 190 ? -57.091 84.443 -86.855 1.00 21.96 184 LYS D CA 1
ATOM 15246 C C . LYS D 1 190 ? -57.656 83.674 -88.038 1.00 19.10 184 LYS D C 1
ATOM 15247 O O . LYS D 1 190 ? -58.400 82.710 -87.866 1.00 19.18 184 LYS D O 1
ATOM 15253 N N . VAL D 1 191 ? -57.330 84.113 -89.247 1.00 18.73 185 VAL D N 1
ATOM 15254 C CA . VAL D 1 191 ? -57.836 83.413 -90.424 1.00 20.69 185 VAL D CA 1
ATOM 15255 C C . VAL D 1 191 ? -57.282 81.992 -90.481 1.00 15.82 185 VAL D C 1
ATOM 15256 O O . VAL D 1 191 ? -58.039 81.048 -90.686 1.00 14.50 185 VAL D O 1
ATOM 15260 N N . TYR D 1 192 ? -55.979 81.844 -90.237 1.00 18.46 186 TYR D N 1
ATOM 15261 C CA . TYR D 1 192 ? -55.332 80.534 -90.327 1.00 16.49 186 TYR D CA 1
ATOM 15262 C C . TYR D 1 192 ? -55.865 79.583 -89.257 1.00 19.29 186 TYR D C 1
ATOM 15263 O O . TYR D 1 192 ? -56.058 78.393 -89.519 1.00 21.02 186 TYR D O 1
ATOM 15272 N N . GLU D 1 193 ? -56.111 80.109 -88.053 1.00 24.33 187 GLU D N 1
ATOM 15273 C CA . GLU D 1 193 ? -56.723 79.320 -86.980 1.00 23.70 187 GLU D CA 1
ATOM 15274 C C . GLU D 1 193 ? -58.052 78.747 -87.445 1.00 19.00 187 GLU D C 1
ATOM 15275 O O . GLU D 1 193 ? -58.323 77.570 -87.264 1.00 20.84 187 GLU D O 1
ATOM 15281 N N . MET D 1 194 ? -58.870 79.585 -88.064 1.00 18.70 188 MET D N 1
ATOM 15282 C CA . MET D 1 194 ? -60.177 79.157 -88.560 1.00 14.19 188 MET D CA 1
ATOM 15283 C C . MET D 1 194 ? -60.056 78.145 -89.705 1.00 16.97 188 MET D C 1
ATOM 15284 O O . MET D 1 194 ? -60.912 77.262 -89.867 1.00 17.24 188 MET D O 1
ATOM 15289 N N . MET D 1 195 ? -59.011 78.283 -90.516 1.00 15.01 189 MET D N 1
ATOM 15290 C CA . MET D 1 195 ? -58.797 77.337 -91.608 1.00 18.29 189 MET D CA 1
ATOM 15291 C C . MET D 1 195 ? -58.404 75.983 -91.035 1.00 19.82 189 MET D C 1
ATOM 15292 O O . MET D 1 195 ? -58.861 74.946 -91.501 1.00 20.58 189 MET D O 1
ATOM 15297 N N . HIS D 1 196 ? -57.564 76.007 -90.007 1.00 22.96 190 HIS D N 1
ATOM 15298 C CA . HIS D 1 196 ? -57.198 74.783 -89.294 1.00 20.29 190 HIS D CA 1
ATOM 15299 C C . HIS D 1 196 ? -58.406 74.051 -88.757 1.00 21.99 190 HIS D C 1
ATOM 15300 O O . HIS D 1 196 ? -58.479 72.823 -88.843 1.00 22.68 190 HIS D O 1
ATOM 15307 N N . PHE D 1 197 ? -59.349 74.802 -88.193 1.00 19.56 191 PHE D N 1
ATOM 15308 C CA . PHE D 1 197 ? -60.601 74.226 -87.698 1.00 18.40 191 PHE D CA 1
ATOM 15309 C C . PHE D 1 197 ? -61.255 73.322 -88.737 1.00 21.46 191 PHE D C 1
ATOM 15310 O O . PHE D 1 197 ? -61.547 72.159 -88.469 1.00 23.42 191 PHE D O 1
ATOM 15318 N N . TRP D 1 198 ? -61.484 73.855 -89.931 1.00 19.21 192 TRP D N 1
ATOM 15319 C CA . TRP D 1 198 ? -62.097 73.061 -90.988 1.00 18.83 192 TRP D CA 1
ATOM 15320 C C . TRP D 1 198 ? -61.234 71.909 -91.500 1.00 14.71 192 TRP D C 1
ATOM 15321 O O . TRP D 1 198 ? -61.759 70.863 -91.825 1.00 18.66 192 TRP D O 1
ATOM 15332 N N . PHE D 1 199 ? -59.921 72.097 -91.589 1.00 17.41 193 PHE D N 1
ATOM 15333 C CA . PHE D 1 199 ? -59.068 70.990 -92.014 1.00 19.72 193 PHE D CA 1
ATOM 15334 C C . PHE D 1 199 ? -59.085 69.858 -90.983 1.00 24.06 193 PHE D C 1
ATOM 15335 O O . PHE D 1 199 ? -59.210 68.687 -91.335 1.00 19.16 193 PHE D O 1
ATOM 15343 N N . GLU D 1 200 ? -58.999 70.214 -89.707 1.00 24.13 194 GLU D N 1
ATOM 15344 C CA . GLU D 1 200 ? -59.076 69.212 -88.647 1.00 26.61 194 GLU D CA 1
ATOM 15345 C C . GLU D 1 200 ? -60.432 68.511 -88.683 1.00 26.28 194 GLU D C 1
ATOM 15346 O O . GLU D 1 200 ? -60.537 67.320 -88.402 1.00 27.27 194 GLU D O 1
ATOM 15352 N N . LYS D 1 201 ? -61.471 69.236 -89.077 1.00 25.43 195 LYS D N 1
ATOM 15353 C CA . LYS D 1 201 ? -62.764 68.599 -89.273 1.00 20.12 195 LYS D CA 1
ATOM 15354 C C . LYS D 1 201 ? -62.737 67.637 -90.471 1.00 28.78 195 LYS D C 1
ATOM 15355 O O . LYS D 1 201 ? -63.589 66.750 -90.580 1.00 27.24 195 LYS D O 1
ATOM 15361 N N . GLY D 1 202 ? -61.763 67.815 -91.367 1.00 18.28 196 GLY D N 1
ATOM 15362 C CA . GLY D 1 202 ? -61.540 66.867 -92.448 1.00 20.52 196 GLY D CA 1
ATOM 15363 C C . GLY D 1 202 ? -61.817 67.285 -93.888 1.00 20.49 196 GLY D C 1
ATOM 15364 O O . GLY D 1 202 ? -61.844 66.431 -94.781 1.00 21.53 196 GLY D O 1
ATOM 15365 N N . ILE D 1 203 ? -62.038 68.572 -94.134 1.00 18.87 197 ILE D N 1
ATOM 15366 C CA . ILE D 1 203 ? -62.208 69.032 -95.512 1.00 22.15 197 ILE D CA 1
ATOM 15367 C C . ILE D 1 203 ? -60.880 68.858 -96.234 1.00 19.50 197 ILE D C 1
ATOM 15368 O O . ILE D 1 203 ? -59.821 68.832 -95.601 1.00 18.36 197 ILE D O 1
ATOM 15373 N N . ASP D 1 204 ? -60.935 68.743 -97.557 1.00 18.12 198 ASP D N 1
ATOM 15374 C CA . ASP D 1 204 ? -59.731 68.496 -98.319 1.00 16.29 198 ASP D CA 1
ATOM 15375 C C . ASP D 1 204 ? -59.203 69.715 -99.060 1.00 16.94 198 ASP D C 1
ATOM 15376 O O . ASP D 1 204 ? -58.191 69.629 -99.753 1.00 20.21 198 ASP D O 1
ATOM 15381 N N . GLY D 1 205 ? -59.872 70.851 -98.917 1.00 15.21 199 GLY D N 1
ATOM 15382 C CA . GLY D 1 205 ? -59.317 72.084 -99.443 1.00 17.10 199 GLY D CA 1
ATOM 15383 C C . GLY D 1 205 ? -60.333 73.200 -99.560 1.00 16.61 199 GLY D C 1
ATOM 15384 O O . GLY D 1 205 ? -61.494 73.013 -99.237 1.00 16.50 199 GLY D O 1
ATOM 15385 N N . PHE D 1 206 ? -59.873 74.352 -100.038 1.00 13.90 200 PHE D N 1
ATOM 15386 C CA . PHE D 1 206 ? -60.708 75.535 -100.197 1.00 13.77 200 PHE D CA 1
ATOM 15387 C C . PHE D 1 206 ? -60.635 76.087 -101.622 1.00 17.61 200 PHE D C 1
ATOM 15388 O O . PHE D 1 206 ? -59.596 76.006 -102.273 1.00 21.54 200 PHE D O 1
ATOM 15396 N N . ARG D 1 207 ? -61.733 76.650 -102.108 1.00 19.40 201 ARG D N 1
ATOM 15397 C CA . ARG D 1 207 ? -61.654 77.571 -103.241 1.00 15.82 201 ARG D CA 1
ATOM 15398 C C . ARG D 1 207 ? -61.699 78.992 -102.697 1.00 18.64 201 ARG D C 1
ATOM 15399 O O . ARG D 1 207 ? -62.709 79.417 -102.172 1.00 17.49 201 ARG D O 1
ATOM 15407 N N . LEU D 1 208 ? -60.592 79.709 -102.824 1.00 17.56 202 LEU D N 1
ATOM 15408 C CA . LEU D 1 208 ? -60.419 81.009 -102.201 1.00 16.15 202 LEU D CA 1
ATOM 15409 C C . LEU D 1 208 ? -60.992 82.115 -103.086 1.00 19.60 202 LEU D C 1
ATOM 15410 O O . LEU D 1 208 ? -60.500 82.365 -104.174 1.00 16.81 202 LEU D O 1
ATOM 15415 N N . ASP D 1 209 ? -62.041 82.771 -102.613 1.00 16.38 203 ASP D N 1
ATOM 15416 C CA . ASP D 1 209 ? -62.746 83.760 -103.418 1.00 20.86 203 ASP D CA 1
ATOM 15417 C C . ASP D 1 209 ? -62.040 85.096 -103.492 1.00 19.46 203 ASP D C 1
ATOM 15418 O O . ASP D 1 209 ? -61.546 85.580 -102.483 1.00 19.20 203 ASP D O 1
ATOM 15423 N N . VAL D 1 210 ? -62.019 85.685 -104.689 1.00 19.43 204 VAL D N 1
ATOM 15424 C CA . VAL D 1 210 ? -61.368 86.967 -104.967 1.00 18.30 204 VAL D CA 1
ATOM 15425 C C . VAL D 1 210 ? -60.079 87.151 -104.176 1.00 21.38 204 VAL D C 1
ATOM 15426 O O . VAL D 1 210 ? -59.770 88.235 -103.680 1.00 25.86 204 VAL D O 1
ATOM 15430 N N . ILE D 1 211 ? -59.324 86.067 -104.059 1.00 20.61 205 ILE D N 1
ATOM 15431 C CA . ILE D 1 211 ? -58.203 86.023 -103.143 1.00 18.53 205 ILE D CA 1
ATOM 15432 C C . ILE D 1 211 ? -57.110 87.034 -103.502 1.00 21.30 205 ILE D C 1
ATOM 15433 O O . ILE D 1 211 ? -56.325 87.426 -102.649 1.00 21.03 205 ILE D O 1
ATOM 15438 N N . ASN D 1 212 ? -57.095 87.484 -104.750 1.00 19.84 206 ASN D N 1
ATOM 15439 C CA . ASN D 1 212 ? -56.053 88.378 -105.212 1.00 22.62 206 ASN D CA 1
ATOM 15440 C C . ASN D 1 212 ? -56.221 89.860 -104.837 1.00 25.43 206 ASN D C 1
ATOM 15441 O O . ASN D 1 212 ? -55.435 90.702 -105.274 1.00 22.19 206 ASN D O 1
ATOM 15446 N N . VAL D 1 213 ? -57.210 90.181 -104.007 1.00 23.45 207 VAL D N 1
ATOM 15447 C CA . VAL D 1 213 ? -57.407 91.585 -103.604 1.00 25.91 207 VAL D CA 1
ATOM 15448 C C . VAL D 1 213 ? -57.155 91.868 -102.121 1.00 22.51 207 VAL D C 1
ATOM 15449 O O . VAL D 1 213 ? -57.452 92.960 -101.632 1.00 21.64 207 VAL D O 1
ATOM 15453 N N . ILE D 1 214 ? -56.591 90.894 -101.418 1.00 16.62 208 ILE D N 1
ATOM 15454 C CA . ILE D 1 214 ? -56.388 90.999 -99.980 1.00 19.15 208 ILE D CA 1
ATOM 15455 C C . ILE D 1 214 ? -55.266 91.954 -99.589 1.00 22.95 208 ILE D C 1
ATOM 15456 O O . ILE D 1 214 ? -55.177 92.370 -98.431 1.00 21.26 208 ILE D O 1
ATOM 15461 N N . SER D 1 215 ? -54.409 92.294 -100.546 1.00 15.70 209 SER D N 1
ATOM 15462 C CA . SER D 1 215 ? -53.277 93.161 -100.265 1.00 21.25 209 SER D CA 1
ATOM 15463 C C . SER D 1 215 ? -53.494 94.569 -100.829 1.00 24.45 209 SER D C 1
ATOM 15464 O O . SER D 1 215 ? -53.489 94.769 -102.041 1.00 22.46 209 SER D O 1
ATOM 15467 N N . LYS D 1 216 ? -53.689 95.543 -99.942 1.00 24.11 210 LYS D N 1
ATOM 15468 C CA . LYS D 1 216 ? -53.850 96.938 -100.368 1.00 22.64 210 LYS D CA 1
ATOM 15469 C C . LYS D 1 216 ? -52.544 97.731 -100.262 1.00 21.74 210 LYS D C 1
ATOM 15470 O O . LYS D 1 216 ? -51.741 97.518 -99.349 1.00 25.41 210 LYS D O 1
ATOM 15476 N N . ASP D 1 217 ? -52.325 98.639 -101.206 1.00 27.94 211 ASP D N 1
ATOM 15477 C CA . ASP D 1 217 ? -51.248 99.618 -101.084 1.00 25.79 211 ASP D CA 1
ATOM 15478 C C . ASP D 1 217 ? -51.554 100.476 -99.866 1.00 26.47 211 ASP D C 1
ATOM 15479 O O . ASP D 1 217 ? -52.606 101.122 -99.807 1.00 28.20 211 ASP D O 1
ATOM 15484 N N . GLN D 1 218 ? -50.641 100.484 -98.899 1.00 25.48 212 GLN D N 1
ATOM 15485 C CA . GLN D 1 218 ? -50.891 101.132 -97.609 1.00 30.15 212 GLN D CA 1
ATOM 15486 C C . GLN D 1 218 ? -50.772 102.657 -97.644 1.00 30.88 212 GLN D C 1
ATOM 15487 O O . GLN D 1 218 ? -51.012 103.331 -96.643 1.00 25.94 212 GLN D O 1
ATOM 15493 N N . ARG D 1 219 ? -50.394 103.195 -98.794 1.00 28.41 213 ARG D N 1
ATOM 15494 C CA . ARG D 1 219 ? -50.409 104.633 -98.964 1.00 25.75 213 ARG D CA 1
ATOM 15495 C C . ARG D 1 219 ? -51.833 105.067 -99.238 1.00 30.06 213 ARG D C 1
ATOM 15496 O O . ARG D 1 219 ? -52.184 106.228 -99.034 1.00 30.76 213 ARG D O 1
ATOM 15504 N N . PHE D 1 220 ? -52.653 104.113 -99.675 1.00 24.43 214 PHE D N 1
ATOM 15505 C CA . PHE D 1 220 ? -54.024 104.387 -100.103 1.00 28.41 214 PHE D CA 1
ATOM 15506 C C . PHE D 1 220 ? -54.138 105.611 -101.010 1.00 33.35 214 PHE D C 1
ATOM 15507 O O . PHE D 1 220 ? -54.935 106.504 -100.731 1.00 33.28 214 PHE D O 1
ATOM 15515 N N . PRO D 1 221 ? -53.346 105.662 -102.097 1.00 28.33 215 PRO D N 1
ATOM 15516 C CA . PRO D 1 221 ? -53.395 106.858 -102.945 1.00 35.06 215 PRO D CA 1
ATOM 15517 C C . PRO D 1 221 ? -54.607 106.875 -103.876 1.00 31.55 215 PRO D C 1
ATOM 15518 O O . PRO D 1 221 ? -55.228 105.838 -104.092 1.00 32.80 215 PRO D O 1
ATOM 15522 N N . ASP D 1 222 ? -54.941 108.057 -104.391 1.00 35.98 216 ASP D N 1
ATOM 15523 C CA . ASP D 1 222 ? -56.064 108.229 -105.311 1.00 40.13 216 ASP D CA 1
ATOM 15524 C C . ASP D 1 222 ? -55.714 107.699 -106.687 1.00 40.65 216 ASP D C 1
ATOM 15525 O O . ASP D 1 222 ? -54.582 107.854 -107.151 1.00 38.35 216 ASP D O 1
ATOM 15530 N N . ASP D 1 223 ? -56.688 107.079 -107.341 1.00 36.47 217 ASP D N 1
ATOM 15531 C CA . ASP D 1 223 ? -56.489 106.623 -108.706 1.00 43.32 217 ASP D CA 1
ATOM 15532 C C . ASP D 1 223 ? -57.003 107.695 -109.650 1.00 47.22 217 ASP D C 1
ATOM 15533 O O . ASP D 1 223 ? -58.179 108.063 -109.610 1.00 51.16 217 ASP D O 1
ATOM 15538 N N . ASP D 1 224 ? -56.112 108.202 -110.491 1.00 48.83 218 ASP D N 1
ATOM 15539 C CA . ASP D 1 224 ? -56.486 109.228 -111.452 1.00 54.59 218 ASP D CA 1
ATOM 15540 C C . ASP D 1 224 ? -56.526 108.646 -112.864 1.00 55.55 218 ASP D C 1
ATOM 15541 O O . ASP D 1 224 ? -56.444 109.377 -113.848 1.00 62.81 218 ASP D O 1
ATOM 15546 N N . GLU D 1 225 ? -56.665 107.323 -112.948 1.00 55.40 219 GLU D N 1
ATOM 15547 C CA . GLU D 1 225 ? -56.699 106.611 -114.226 1.00 56.87 219 GLU D CA 1
ATOM 15548 C C . GLU D 1 225 ? -57.848 105.605 -114.285 1.00 54.41 219 GLU D C 1
ATOM 15549 O O . GLU D 1 225 ? -58.459 105.399 -115.336 1.00 49.33 219 GLU D O 1
ATOM 15555 N N . GLY D 1 226 ? -58.127 104.970 -113.152 1.00 52.74 220 GLY D N 1
ATOM 15556 C CA . GLY D 1 226 ? -59.219 104.019 -113.066 1.00 46.25 220 GLY D CA 1
ATOM 15557 C C . GLY D 1 226 ? -60.045 104.203 -111.805 1.00 47.75 220 GLY D C 1
ATOM 15558 O O . GLY D 1 226 ? -60.205 105.320 -111.305 1.00 44.87 220 GLY D O 1
ATOM 15559 N N . ASP D 1 227 ? -60.563 103.096 -111.285 1.00 42.70 221 ASP D N 1
ATOM 15560 C CA . ASP D 1 227 ? -61.425 103.136 -110.113 1.00 40.35 221 ASP D CA 1
ATOM 15561 C C . ASP D 1 227 ? -60.700 102.719 -108.830 1.00 37.90 221 ASP D C 1
ATOM 15562 O O . ASP D 1 227 ? -61.338 102.478 -107.809 1.00 33.98 221 ASP D O 1
ATOM 15567 N N . GLY D 1 228 ? -59.374 102.617 -108.895 1.00 38.86 222 GLY D N 1
ATOM 15568 C CA . GLY D 1 228 ? -58.571 102.286 -107.731 1.00 35.38 222 GLY D CA 1
ATOM 15569 C C . GLY D 1 228 ? -58.117 100.840 -107.644 1.00 33.64 222 GLY D C 1
ATOM 15570 O O . GLY D 1 228 ? -57.471 100.445 -106.671 1.00 30.46 222 GLY D O 1
ATOM 15571 N N . ARG D 1 229 ? -58.430 100.046 -108.658 1.00 32.04 223 ARG D N 1
ATOM 15572 C CA . ARG D 1 229 ? -58.154 98.614 -108.586 1.00 33.05 223 ARG D CA 1
ATOM 15573 C C . ARG D 1 229 ? -56.669 98.250 -108.655 1.00 29.11 223 ARG D C 1
ATOM 15574 O O . ARG D 1 229 ? -56.262 97.228 -108.123 1.00 29.82 223 ARG D O 1
ATOM 15582 N N . ARG D 1 230 ? -55.851 99.088 -109.276 1.00 29.53 224 ARG D N 1
ATOM 15583 C CA . ARG D 1 230 ? -54.420 98.789 -109.339 1.00 30.85 224 ARG D CA 1
ATOM 15584 C C . ARG D 1 230 ? -53.748 98.823 -107.966 1.00 29.82 224 ARG D C 1
ATOM 15585 O O . ARG D 1 230 ? -52.682 98.238 -107.781 1.00 29.91 224 ARG D O 1
ATOM 15593 N N . PHE D 1 231 ? -54.377 99.493 -107.003 1.00 30.68 225 PHE D N 1
ATOM 15594 C CA . PHE D 1 231 ? -53.804 99.600 -105.660 1.00 28.63 225 PHE D CA 1
ATOM 15595 C C . PHE D 1 231 ? -54.117 98.419 -104.757 1.00 28.21 225 PHE D C 1
ATOM 15596 O O . PHE D 1 231 ? -53.631 98.356 -103.628 1.00 28.15 225 PHE D O 1
ATOM 15604 N N . TYR D 1 232 ? -54.928 97.484 -105.235 1.00 25.53 226 TYR D N 1
ATOM 15605 C CA . TYR D 1 232 ? -55.267 96.333 -104.408 1.00 27.84 226 TYR D CA 1
ATOM 15606 C C . TYR D 1 232 ? -55.370 95.025 -105.184 1.00 27.18 226 TYR D C 1
ATOM 15607 O O . TYR D 1 232 ? -55.516 93.967 -104.585 1.00 22.33 226 TYR D O 1
ATOM 15616 N N . THR D 1 233 ? -55.319 95.097 -106.511 1.00 24.60 227 THR D N 1
ATOM 15617 C CA . THR D 1 233 ? -55.408 93.888 -107.326 1.00 27.47 227 THR D CA 1
ATOM 15618 C C . THR D 1 233 ? -54.017 93.378 -107.629 1.00 25.63 227 THR D C 1
ATOM 15619 O O . THR D 1 233 ? -53.246 94.047 -108.315 1.00 26.28 227 THR D O 1
ATOM 15623 N N . ASP D 1 234 ? -53.712 92.187 -107.122 1.00 24.15 228 ASP D N 1
ATOM 15624 C CA . ASP D 1 234 ? -52.355 91.664 -107.109 1.00 21.80 228 ASP D CA 1
ATOM 15625 C C . ASP D 1 234 ? -51.457 92.653 -106.381 1.00 26.88 228 ASP D C 1
ATOM 15626 O O . ASP D 1 234 ? -50.363 93.002 -106.844 1.00 24.49 228 ASP D O 1
ATOM 15631 N N . GLY D 1 235 ? -51.958 93.088 -105.226 1.00 27.59 229 GLY D N 1
ATOM 15632 C CA . GLY D 1 235 ? -51.302 94.055 -104.371 1.00 24.23 229 GLY D CA 1
ATOM 15633 C C . GLY D 1 235 ? -49.880 93.701 -104.005 1.00 24.51 229 GLY D C 1
ATOM 15634 O O . GLY D 1 235 ? -49.428 92.582 -104.228 1.00 29.09 229 GLY D O 1
ATOM 15635 N N . PRO D 1 236 ? -49.164 94.666 -103.433 1.00 27.23 230 PRO D N 1
ATOM 15636 C CA . PRO D 1 236 ? -47.735 94.510 -103.156 1.00 24.83 230 PRO D CA 1
ATOM 15637 C C . PRO D 1 236 ? -47.383 93.299 -102.291 1.00 23.90 230 PRO D C 1
ATOM 15638 O O . PRO D 1 236 ? -46.309 92.737 -102.472 1.00 29.83 230 PRO D O 1
ATOM 15642 N N . ARG D 1 237 ? -48.260 92.898 -101.377 1.00 24.09 231 ARG D N 1
ATOM 15643 C CA . ARG D 1 237 ? -47.928 91.810 -100.463 1.00 23.51 231 ARG D CA 1
ATOM 15644 C C . ARG D 1 237 ? -48.738 90.520 -100.697 1.00 24.59 231 ARG D C 1
ATOM 15645 O O . ARG D 1 237 ? -48.685 89.601 -99.885 1.00 20.20 231 ARG D O 1
ATOM 15653 N N . VAL D 1 238 ? -49.483 90.458 -101.797 1.00 19.47 232 VAL D N 1
ATOM 15654 C CA . VAL D 1 238 ? -50.381 89.331 -102.046 1.00 23.54 232 VAL D CA 1
ATOM 15655 C C . VAL D 1 238 ? -49.634 87.982 -102.133 1.00 23.35 232 VAL D C 1
ATOM 15656 O O . VAL D 1 238 ? -50.087 86.985 -101.578 1.00 23.44 232 VAL D O 1
ATOM 15660 N N . HIS D 1 239 ? -48.472 87.962 -102.786 1.00 25.18 233 HIS D N 1
ATOM 15661 C CA . HIS D 1 239 ? -47.733 86.713 -102.941 1.00 23.95 233 HIS D CA 1
ATOM 15662 C C . HIS D 1 239 ? -47.097 86.289 -101.621 1.00 23.48 233 HIS D C 1
ATOM 15663 O O . HIS D 1 239 ? -47.016 85.104 -101.313 1.00 23.94 233 HIS D O 1
ATOM 15670 N N . GLU D 1 240 ? -46.668 87.264 -100.830 1.00 23.50 234 GLU D N 1
ATOM 15671 C CA . GLU D 1 240 ? -46.105 86.977 -99.519 1.00 27.62 234 GLU D CA 1
ATOM 15672 C C . GLU D 1 240 ? -47.185 86.420 -98.601 1.00 25.71 234 GLU D C 1
ATOM 15673 O O . GLU D 1 240 ? -46.923 85.529 -97.777 1.00 23.82 234 GLU D O 1
ATOM 15679 N N . PHE D 1 241 ? -48.403 86.943 -98.756 1.00 21.70 235 PHE D N 1
ATOM 15680 C CA . PHE D 1 241 ? -49.533 86.526 -97.922 1.00 20.22 235 PHE D CA 1
ATOM 15681 C C . PHE D 1 241 ? -50.001 85.117 -98.252 1.00 23.29 235 PHE D C 1
ATOM 15682 O O . PHE D 1 241 ? -50.139 84.283 -97.360 1.00 21.14 235 PHE D O 1
ATOM 15690 N N . LEU D 1 242 ? -50.261 84.857 -99.531 1.00 19.99 236 LEU D N 1
ATOM 15691 C CA . LEU D 1 242 ? -50.605 83.506 -99.968 1.00 19.70 236 LEU D CA 1
ATOM 15692 C C . LEU D 1 242 ? -49.524 82.482 -99.604 1.00 16.98 236 LEU D C 1
ATOM 15693 O O . LEU D 1 242 ? -49.832 81.385 -99.148 1.00 23.11 236 LEU D O 1
ATOM 15698 N N . ASN D 1 243 ? -48.263 82.845 -99.777 1.00 18.24 237 ASN D N 1
ATOM 15699 C CA . ASN D 1 243 ? -47.173 81.960 -99.381 1.00 21.31 237 ASN D CA 1
ATOM 15700 C C . ASN D 1 243 ? -47.157 81.704 -97.866 1.00 25.06 237 ASN D C 1
ATOM 15701 O O . ASN D 1 243 ? -46.992 80.562 -97.425 1.00 23.29 237 ASN D O 1
ATOM 15706 N N . GLU D 1 244 ? -47.359 82.759 -97.074 1.00 19.96 238 GLU D N 1
ATOM 15707 C CA . GLU D 1 244 ? -47.439 82.614 -95.625 1.00 20.22 238 GLU D CA 1
ATOM 15708 C C . GLU D 1 244 ? -48.550 81.642 -95.262 1.00 19.99 238 GLU D C 1
ATOM 15709 O O . GLU D 1 244 ? -48.362 80.719 -94.469 1.00 18.86 238 GLU D O 1
ATOM 15715 N N . MET D 1 245 ? -49.713 81.852 -95.857 1.00 17.34 239 MET D N 1
ATOM 15716 C CA . MET D 1 245 ? -50.857 80.990 -95.603 1.00 16.82 239 MET D CA 1
ATOM 15717 C C . MET D 1 245 ? -50.575 79.549 -95.986 1.00 21.34 239 MET D C 1
ATOM 15718 O O . MET D 1 245 ? -50.967 78.618 -95.284 1.00 22.40 239 MET D O 1
ATOM 15723 N N . ASN D 1 246 ? -49.912 79.362 -97.118 1.00 19.56 240 ASN D N 1
ATOM 15724 C CA . ASN D 1 246 ? -49.550 78.015 -97.532 1.00 21.53 240 ASN D CA 1
ATOM 15725 C C . ASN D 1 246 ? -48.651 77.333 -96.491 1.00 18.47 240 ASN D C 1
ATOM 15726 O O . ASN D 1 246 ? -48.887 76.184 -96.128 1.00 19.53 240 ASN D O 1
ATOM 15731 N N . ARG D 1 247 ? -47.652 78.053 -95.989 1.00 21.76 241 ARG D N 1
ATOM 15732 C CA . ARG D 1 247 ? -46.732 77.522 -94.983 1.00 22.63 241 ARG D CA 1
ATOM 15733 C C . ARG D 1 247 ? -47.436 77.254 -93.657 1.00 24.38 241 ARG D C 1
ATOM 15734 O O . ARG D 1 247 ? -47.263 76.195 -93.044 1.00 24.27 241 ARG D O 1
ATOM 15742 N N . GLU D 1 248 ? -48.234 78.215 -93.212 1.00 21.92 242 GLU D N 1
ATOM 15743 C CA . GLU D 1 248 ? -48.916 78.076 -91.927 1.00 24.84 242 GLU D CA 1
ATOM 15744 C C . GLU D 1 248 ? -50.045 77.054 -91.976 1.00 21.03 242 GLU D C 1
ATOM 15745 O O . GLU D 1 248 ? -50.324 76.385 -90.981 1.00 26.02 242 GLU D O 1
ATOM 15751 N N . VAL D 1 249 ? -50.712 76.936 -93.119 1.00 20.25 243 VAL D N 1
ATOM 15752 C CA . VAL D 1 249 ? -51.882 76.059 -93.188 1.00 17.87 243 VAL D CA 1
ATOM 15753 C C . VAL D 1 249 ? -51.814 74.908 -94.210 1.00 24.48 243 VAL D C 1
ATOM 15754 O O . VAL D 1 249 ? -51.712 73.738 -93.822 1.00 21.31 243 VAL D O 1
ATOM 15758 N N . PHE D 1 250 ? -51.887 75.243 -95.499 1.00 19.91 244 PHE D N 1
ATOM 15759 C CA . PHE D 1 250 ? -52.097 74.246 -96.557 1.00 23.42 244 PHE D CA 1
ATOM 15760 C C . PHE D 1 250 ? -51.029 73.168 -96.592 1.00 18.88 244 PHE D C 1
ATOM 15761 O O . PHE D 1 250 ? -51.308 72.019 -96.917 1.00 24.11 244 PHE D O 1
ATOM 15769 N N . SER D 1 251 ? -49.814 73.542 -96.229 1.00 19.25 245 SER D N 1
ATOM 15770 C CA . SER D 1 251 ? -48.684 72.647 -96.339 1.00 19.90 245 SER D CA 1
ATOM 15771 C C . SER D 1 251 ? -48.786 71.489 -95.359 1.00 23.47 245 SER D C 1
ATOM 15772 O O . SER D 1 251 ? -48.044 70.518 -95.477 1.00 21.23 245 SER D O 1
ATOM 15775 N N . LYS D 1 252 ? -49.708 71.601 -94.402 1.00 21.84 246 LYS D N 1
ATOM 15776 C CA . LYS D 1 252 ? -49.846 70.633 -93.321 1.00 22.06 246 LYS D CA 1
ATOM 15777 C C . LYS D 1 252 ? -50.932 69.599 -93.593 1.00 22.49 246 LYS D C 1
ATOM 15778 O O . LYS D 1 252 ? -51.154 68.698 -92.793 1.00 23.39 246 LYS D O 1
ATOM 15784 N N . TYR D 1 253 ? -51.606 69.715 -94.727 1.00 23.87 247 TYR D N 1
ATOM 15785 C CA . TYR D 1 253 ? -52.653 68.752 -95.061 1.00 24.22 247 TYR D CA 1
ATOM 15786 C C . TYR D 1 253 ? -52.532 68.293 -96.509 1.00 22.81 247 TYR D C 1
ATOM 15787 O O . TYR D 1 253 ? -51.958 68.988 -97.332 1.00 24.11 247 TYR D O 1
ATOM 15796 N N . ASP D 1 254 ? -53.068 67.117 -96.814 1.00 27.08 248 ASP D N 1
ATOM 15797 C CA . ASP D 1 254 ? -53.086 66.639 -98.190 1.00 26.06 248 ASP D CA 1
ATOM 15798 C C . ASP D 1 254 ? -54.188 67.406 -98.907 1.00 28.33 248 ASP D C 1
ATOM 15799 O O . ASP D 1 254 ? -55.293 66.893 -99.101 1.00 27.74 248 ASP D O 1
ATOM 15804 N N . SER D 1 255 ? -53.885 68.642 -99.288 1.00 26.56 249 SER D N 1
ATOM 15805 C CA . SER D 1 255 ? -54.927 69.588 -99.659 1.00 22.14 249 SER D CA 1
ATOM 15806 C C . SER D 1 255 ? -54.875 70.026 -101.111 1.00 21.94 249 SER D C 1
ATOM 15807 O O . SER D 1 255 ? -53.832 69.968 -101.759 1.00 22.02 249 SER D O 1
ATOM 15810 N N . MET D 1 256 ? -56.029 70.471 -101.594 1.00 18.80 250 MET D N 1
ATOM 15811 C CA . MET D 1 256 ? -56.181 71.106 -102.891 1.00 18.57 250 MET D CA 1
ATOM 15812 C C . MET D 1 256 ? -56.640 72.551 -102.681 1.00 21.95 250 MET D C 1
ATOM 15813 O O . MET D 1 256 ? -57.722 72.773 -102.157 1.00 19.82 250 MET D O 1
ATOM 15818 N N . THR D 1 257 ? -55.835 73.529 -103.089 1.00 22.66 251 THR D N 1
ATOM 15819 C CA . THR D 1 257 ? -56.216 74.939 -102.971 1.00 16.90 251 THR D CA 1
ATOM 15820 C C . THR D 1 257 ? -56.381 75.596 -104.340 1.00 19.37 251 THR D C 1
ATOM 15821 O O . THR D 1 257 ? -55.495 75.524 -105.193 1.00 20.31 251 THR D O 1
ATOM 15825 N N . VAL D 1 258 ? -57.531 76.220 -104.563 1.00 17.94 252 VAL D N 1
ATOM 15826 C CA . VAL D 1 258 ? -57.804 76.847 -105.844 1.00 16.58 252 VAL D CA 1
ATOM 15827 C C . VAL D 1 258 ? -58.201 78.304 -105.629 1.00 18.42 252 VAL D C 1
ATOM 15828 O O . VAL D 1 258 ? -58.919 78.629 -104.691 1.00 21.19 252 VAL D O 1
ATOM 15832 N N . GLY D 1 259 ? -57.692 79.191 -106.473 1.00 16.11 253 GLY D N 1
ATOM 15833 C CA . GLY D 1 259 ? -58.046 80.586 -106.367 1.00 16.12 253 GLY D CA 1
ATOM 15834 C C . GLY D 1 259 ? -59.003 81.039 -107.444 1.00 23.59 253 GLY D C 1
ATOM 15835 O O . GLY D 1 259 ? -58.894 80.645 -108.613 1.00 17.86 253 GLY D O 1
ATOM 15836 N N . GLU D 1 260 ? -59.958 81.869 -107.040 1.00 21.13 254 GLU D N 1
ATOM 15837 C CA . GLU D 1 260 ? -60.795 82.588 -107.982 1.00 23.04 254 GLU D CA 1
ATOM 15838 C C . GLU D 1 260 ? -60.322 84.040 -107.915 1.00 28.43 254 GLU D C 1
ATOM 15839 O O . GLU D 1 260 ? -60.187 84.593 -106.824 1.00 24.71 254 GLU D O 1
ATOM 15845 N N . MET D 1 261 ? -60.029 84.636 -109.069 1.00 26.02 255 MET D N 1
ATOM 15846 C CA . MET D 1 261 ? -59.429 85.969 -109.120 1.00 29.04 255 MET D CA 1
ATOM 15847 C C . MET D 1 261 ? -60.444 86.999 -109.596 1.00 32.15 255 MET D C 1
ATOM 15848 O O . MET D 1 261 ? -61.378 86.659 -110.320 1.00 31.27 255 MET D O 1
ATOM 15853 N N . SER D 1 262 ? -60.257 88.257 -109.196 1.00 32.88 256 SER D N 1
ATOM 15854 C CA . SER D 1 262 ? -61.218 89.308 -109.531 1.00 32.81 256 SER D CA 1
ATOM 15855 C C . SER D 1 262 ? -61.048 89.731 -110.984 1.00 35.36 256 SER D C 1
ATOM 15856 O O . SER D 1 262 ? -62.014 90.080 -111.672 1.00 36.62 256 SER D O 1
ATOM 15859 N N . SER D 1 263 ? -59.794 89.710 -111.421 1.00 31.61 257 SER D N 1
ATOM 15860 C CA . SER D 1 263 ? -59.425 89.873 -112.816 1.00 32.43 257 SER D CA 1
ATOM 15861 C C . SER D 1 263 ? -58.183 89.024 -112.941 1.00 37.00 257 SER D C 1
ATOM 15862 O O . SER D 1 263 ? -57.507 88.765 -111.942 1.00 39.10 257 SER D O 1
ATOM 15865 N N . THR D 1 264 ? -57.871 88.591 -114.153 1.00 35.82 258 THR D N 1
ATOM 15866 C CA . THR D 1 264 ? -56.766 87.670 -114.345 1.00 30.51 258 THR D CA 1
ATOM 15867 C C . THR D 1 264 ? -55.794 88.155 -115.413 1.00 27.56 258 THR D C 1
ATOM 15868 O O . THR D 1 264 ? -56.217 88.673 -116.444 1.00 28.58 258 THR D O 1
ATOM 15872 N N . THR D 1 265 ? -54.496 87.997 -115.163 1.00 30.32 259 THR D N 1
ATOM 15873 C CA . THR D 1 265 ? -53.532 87.893 -116.264 1.00 29.12 259 THR D CA 1
ATOM 15874 C C . THR D 1 265 ? -52.750 86.582 -116.153 1.00 26.64 259 THR D C 1
ATOM 15875 O O . THR D 1 265 ? -52.499 86.070 -115.047 1.00 22.82 259 THR D O 1
ATOM 15879 N N . ILE D 1 266 ? -52.377 86.041 -117.307 1.00 26.84 260 ILE D N 1
ATOM 15880 C CA . ILE D 1 266 ? -51.654 84.783 -117.347 1.00 24.96 260 ILE D CA 1
ATOM 15881 C C . ILE D 1 266 ? -50.381 84.903 -116.550 1.00 21.16 260 ILE D C 1
ATOM 15882 O O . ILE D 1 266 ? -50.100 84.062 -115.704 1.00 26.26 260 ILE D O 1
ATOM 15887 N N . ALA D 1 267 ? -49.629 85.966 -116.807 1.00 21.69 261 ALA D N 1
ATOM 15888 C CA . ALA D 1 267 ? -48.359 86.189 -116.132 1.00 20.51 261 ALA D CA 1
ATOM 15889 C C . ALA D 1 267 ? -48.529 86.075 -114.630 1.00 23.70 261 ALA D C 1
ATOM 15890 O O . ALA D 1 267 ? -47.730 85.429 -113.948 1.00 28.06 261 ALA D O 1
ATOM 15892 N N . ASP D 1 268 ? -49.586 86.700 -114.116 1.00 27.17 262 ASP D N 1
ATOM 15893 C CA . ASP D 1 268 ? -49.874 86.665 -112.685 1.00 25.67 262 ASP D CA 1
ATOM 15894 C C . ASP D 1 268 ? -50.307 85.280 -112.205 1.00 24.00 262 ASP D C 1
ATOM 15895 O O . ASP D 1 268 ? -49.960 84.852 -111.104 1.00 23.52 262 ASP D O 1
ATOM 15900 N N . CYS D 1 269 ? -51.085 84.591 -113.027 1.00 20.14 263 CYS D N 1
ATOM 15901 C CA . CYS D 1 269 ? -51.580 83.283 -112.637 1.00 22.05 263 CYS D CA 1
ATOM 15902 C C . CYS D 1 269 ? -50.474 82.235 -112.643 1.00 19.52 263 CYS D C 1
ATOM 15903 O O . CYS D 1 269 ? -50.576 81.230 -111.951 1.00 21.88 263 CYS D O 1
ATOM 15906 N N . ILE D 1 270 ? -49.415 82.463 -113.414 1.00 20.50 264 ILE D N 1
ATOM 15907 C CA . ILE D 1 270 ? -48.250 81.585 -113.340 1.00 20.48 264 ILE D CA 1
ATOM 15908 C C . ILE D 1 270 ? -47.540 81.760 -112.004 1.00 22.78 264 ILE D C 1
ATOM 15909 O O . ILE D 1 270 ? -47.109 80.792 -111.387 1.00 22.08 264 ILE D O 1
ATOM 15914 N N . ARG D 1 271 ? -47.428 83.001 -111.547 1.00 20.91 265 ARG D N 1
ATOM 15915 C CA . ARG D 1 271 ? -46.843 83.255 -110.235 1.00 25.06 265 ARG D CA 1
ATOM 15916 C C . ARG D 1 271 ? -47.668 82.626 -109.101 1.00 23.25 265 ARG D C 1
ATOM 15917 O O . ARG D 1 271 ? -47.104 82.140 -108.123 1.00 26.08 265 ARG D O 1
ATOM 15925 N N . TYR D 1 272 ? -48.994 82.625 -109.249 1.00 18.94 266 TYR D N 1
ATOM 15926 C CA . TYR D 1 272 ? -49.895 82.057 -108.248 1.00 17.43 266 TYR D CA 1
ATOM 15927 C C . TYR D 1 272 ? -49.859 80.522 -108.162 1.00 19.19 266 TYR D C 1
ATOM 15928 O O . TYR D 1 272 ? -50.006 79.948 -107.085 1.00 20.55 266 TYR D O 1
ATOM 15937 N N . THR D 1 273 ? -49.700 79.856 -109.299 1.00 19.17 267 THR D N 1
ATOM 15938 C CA . THR D 1 273 ? -49.871 78.394 -109.350 1.00 15.85 267 THR D CA 1
ATOM 15939 C C . THR D 1 273 ? -48.607 77.575 -109.584 1.00 21.15 267 THR D C 1
ATOM 15940 O O . THR D 1 273 ? -48.631 76.351 -109.423 1.00 18.53 267 THR D O 1
ATOM 15944 N N . ASN D 1 274 ? -47.511 78.214 -109.980 1.00 20.73 268 ASN D N 1
ATOM 15945 C CA . ASN D 1 274 ? -46.278 77.456 -110.134 1.00 23.09 268 ASN D CA 1
ATOM 15946 C C . ASN D 1 274 ? -45.900 76.875 -108.787 1.00 25.43 268 ASN D C 1
ATOM 15947 O O . ASN D 1 274 ? -45.824 77.606 -107.801 1.00 27.08 268 ASN D O 1
ATOM 15952 N N . PRO D 1 275 ? -45.689 75.550 -108.731 1.00 27.03 269 PRO D N 1
ATOM 15953 C CA . PRO D 1 275 ? -45.337 74.848 -107.492 1.00 25.36 269 PRO D CA 1
ATOM 15954 C C . PRO D 1 275 ? -44.150 75.456 -106.718 1.00 30.75 269 PRO D C 1
ATOM 15955 O O . PRO D 1 275 ? -44.148 75.369 -105.483 1.00 27.27 269 PRO D O 1
ATOM 15959 N N . GLU D 1 276 ? -43.171 76.050 -107.406 1.00 27.73 270 GLU D N 1
ATOM 15960 C CA . GLU D 1 276 ? -42.057 76.712 -106.711 1.00 26.95 270 GLU D CA 1
ATOM 15961 C C . GLU D 1 276 ? -42.578 77.782 -105.749 1.00 29.49 270 GLU D C 1
ATOM 15962 O O . GLU D 1 276 ? -42.066 77.928 -104.638 1.00 33.44 270 GLU D O 1
ATOM 15968 N N . SER D 1 277 ? -43.600 78.517 -106.188 1.00 29.57 271 SER D N 1
ATOM 15969 C CA . SER D 1 277 ? -44.177 79.623 -105.418 1.00 28.74 271 SER D CA 1
ATOM 15970 C C . SER D 1 277 ? -44.767 79.205 -104.078 1.00 23.88 271 SER D C 1
ATOM 15971 O O . SER D 1 277 ? -44.778 79.994 -103.139 1.00 29.69 271 SER D O 1
ATOM 15974 N N . ARG D 1 278 ? -45.268 77.978 -104.008 1.00 22.42 272 ARG D N 1
ATOM 15975 C CA . ARG D 1 278 ? -46.002 77.502 -102.841 1.00 25.02 272 ARG D CA 1
ATOM 15976 C C . ARG D 1 278 ? -47.073 78.512 -102.440 1.00 21.20 272 ARG D C 1
ATOM 15977 O O . ARG D 1 278 ? -47.071 79.035 -101.327 1.00 21.30 272 ARG D O 1
ATOM 15985 N N . GLU D 1 279 ? -47.962 78.812 -103.378 1.00 18.58 273 GLU D N 1
ATOM 15986 C CA . GLU D 1 279 ? -49.110 79.660 -103.095 1.00 21.55 273 GLU D CA 1
ATOM 15987 C C . GLU D 1 279 ? -50.395 78.867 -103.319 1.00 18.72 273 GLU D C 1
ATOM 15988 O O . GLU D 1 279 ? -50.903 78.254 -102.390 1.00 21.53 273 GLU D O 1
ATOM 15994 N N . LEU D 1 280 ? -50.900 78.858 -104.551 1.00 15.76 274 LEU D N 1
ATOM 15995 C CA . LEU D 1 280 ? -52.088 78.084 -104.898 1.00 15.25 274 LEU D CA 1
ATOM 15996 C C . LEU D 1 280 ? -51.729 76.882 -105.782 1.00 20.25 274 LEU D C 1
ATOM 15997 O O . LEU D 1 280 ? -50.636 76.837 -106.361 1.00 16.95 274 LEU D O 1
ATOM 16002 N N . ASP D 1 281 ? -52.653 75.928 -105.902 1.00 16.37 275 ASP D N 1
ATOM 16003 C CA . ASP D 1 281 ? -52.456 74.784 -106.788 1.00 16.62 275 ASP D CA 1
ATOM 16004 C C . ASP D 1 281 ? -52.985 75.026 -108.208 1.00 17.28 275 ASP D C 1
ATOM 16005 O O . ASP D 1 281 ? -52.417 74.525 -109.179 1.00 14.86 275 ASP D O 1
ATOM 16010 N N . MET D 1 282 ? -54.074 75.779 -108.329 1.00 10.32 276 MET D N 1
ATOM 16011 C CA . MET D 1 282 ? -54.660 76.074 -109.631 1.00 13.24 276 MET D CA 1
ATOM 16012 C C . MET D 1 282 ? -55.517 77.329 -109.531 1.00 15.54 276 MET D C 1
ATOM 16013 O O . MET D 1 282 ? -55.797 77.797 -108.431 1.00 16.43 276 MET D O 1
ATOM 16018 N N . VAL D 1 283 ? -55.915 77.890 -110.667 1.00 13.53 277 VAL D N 1
ATOM 16019 C CA . VAL D 1 283 ? -56.746 79.101 -110.651 1.00 12.91 277 VAL D CA 1
ATOM 16020 C C . VAL D 1 283 ? -57.861 79.050 -111.666 1.00 16.94 277 VAL D C 1
ATOM 16021 O O . VAL D 1 283 ? -57.746 78.376 -112.699 1.00 19.08 277 VAL D O 1
ATOM 16025 N N . PHE D 1 284 ? -58.948 79.754 -111.362 1.00 12.71 278 PHE D N 1
ATOM 16026 C CA . PHE D 1 284 ? -60.039 79.953 -112.304 1.00 19.22 278 PHE D CA 1
ATOM 16027 C C . PHE D 1 284 ? -59.817 81.242 -113.102 1.00 21.70 278 PHE D C 1
ATOM 16028 O O . PHE D 1 284 ? -59.541 82.292 -112.518 1.00 19.11 278 PHE D O 1
ATOM 16036 N N . ASN D 1 285 ? -59.953 81.177 -114.422 1.00 21.58 279 ASN D N 1
ATOM 16037 C CA . ASN D 1 285 ? -60.064 82.403 -115.217 1.00 22.72 279 ASN D CA 1
ATOM 16038 C C . ASN D 1 285 ? -61.386 82.395 -115.969 1.00 23.58 279 ASN D C 1
ATOM 16039 O O . ASN D 1 285 ? -61.919 81.324 -116.277 1.00 18.23 279 ASN D O 1
ATOM 16044 N N . PHE D 1 286 ? -61.917 83.580 -116.261 1.00 15.42 280 PHE D N 1
ATOM 16045 C CA . PHE D 1 286 ? -63.248 83.674 -116.841 1.00 19.55 280 PHE D CA 1
ATOM 16046 C C . PHE D 1 286 ? -63.268 84.251 -118.243 1.00 19.00 280 PHE D C 1
ATOM 16047 O O . PHE D 1 286 ? -64.332 84.529 -118.779 1.00 17.64 280 PHE D O 1
ATOM 16055 N N . HIS D 1 287 ? -62.094 84.398 -118.845 1.00 19.08 281 HIS D N 1
ATOM 16056 C CA . HIS D 1 287 ? -62.000 85.013 -120.177 1.00 24.14 281 HIS D CA 1
ATOM 16057 C C . HIS D 1 287 ? -62.776 84.274 -121.268 1.00 18.12 281 HIS D C 1
ATOM 16058 O O . HIS D 1 287 ? -63.366 84.901 -122.149 1.00 19.89 281 HIS D O 1
ATOM 16065 N N . HIS D 1 288 ? -62.796 82.945 -121.203 1.00 16.12 282 HIS D N 1
ATOM 16066 C CA . HIS D 1 288 ? -63.524 82.149 -122.189 1.00 15.54 282 HIS D CA 1
ATOM 16067 C C . HIS D 1 288 ? -65.027 82.285 -122.025 1.00 15.48 282 HIS D C 1
ATOM 16068 O O . HIS D 1 288 ? -65.791 81.985 -122.941 1.00 18.19 282 HIS D O 1
ATOM 16075 N N . LEU D 1 289 ? -65.460 82.739 -120.857 1.00 16.84 283 LEU D N 1
ATOM 16076 C CA . LEU D 1 289 ? -66.889 82.947 -120.631 1.00 17.08 283 LEU D CA 1
ATOM 16077 C C . LEU D 1 289 ? -67.277 84.405 -120.866 1.00 19.21 283 LEU D C 1
ATOM 16078 O O . LEU D 1 289 ? -68.293 84.864 -120.351 1.00 19.11 283 LEU D O 1
ATOM 16083 N N . LYS D 1 290 ? -66.452 85.125 -121.631 1.00 20.79 284 LYS D N 1
ATOM 16084 C CA . LYS D 1 290 ? -66.739 86.513 -122.020 1.00 18.63 284 LYS D CA 1
ATOM 16085 C C . LYS D 1 290 ? -66.678 86.685 -123.536 1.00 24.49 284 LYS D C 1
ATOM 16086 O O . LYS D 1 290 ? -66.631 87.808 -124.041 1.00 22.62 284 LYS D O 1
ATOM 16092 N N . ALA D 1 291 ? -66.691 85.566 -124.255 1.00 22.93 285 ALA D N 1
ATOM 16093 C CA . ALA D 1 291 ? -66.506 85.568 -125.703 1.00 22.69 285 ALA D CA 1
ATOM 16094 C C . ALA D 1 291 ? -67.786 85.907 -126.460 1.00 20.93 285 ALA D C 1
ATOM 16095 O O . ALA D 1 291 ? -67.755 86.147 -127.661 1.00 21.30 285 ALA D O 1
ATOM 16097 N N . ASP D 1 292 ? -68.920 85.900 -125.767 1.00 18.33 286 ASP D N 1
ATOM 16098 C CA . ASP D 1 292 ? -70.151 86.385 -126.372 1.00 21.45 286 ASP D CA 1
ATOM 16099 C C . ASP D 1 292 ? -70.614 87.748 -125.823 1.00 17.09 286 ASP D C 1
ATOM 16100 O O . ASP D 1 292 ? -71.780 88.086 -125.947 1.00 19.21 286 ASP D O 1
ATOM 16105 N N . TYR D 1 293 ? -69.717 88.510 -125.201 1.00 18.12 287 TYR D N 1
ATOM 16106 C CA . TYR D 1 293 ? -70.071 89.860 -124.759 1.00 21.94 287 TYR D CA 1
ATOM 16107 C C . TYR D 1 293 ? -69.719 90.805 -125.895 1.00 21.51 287 TYR D C 1
ATOM 16108 O O . TYR D 1 293 ? -68.545 90.995 -126.187 1.00 24.19 287 TYR D O 1
ATOM 16117 N N . PRO D 1 294 ? -70.721 91.394 -126.546 1.00 22.96 288 PRO D N 1
ATOM 16118 C CA . PRO D 1 294 ? -70.348 92.345 -127.603 1.00 27.72 288 PRO D CA 1
ATOM 16119 C C . PRO D 1 294 ? -69.754 93.618 -127.013 1.00 24.51 288 PRO D C 1
ATOM 16120 O O . PRO D 1 294 ? -70.443 94.294 -126.257 1.00 30.41 288 PRO D O 1
ATOM 16124 N N . ASN D 1 295 ? -68.500 93.917 -127.346 1.00 25.86 289 ASN D N 1
ATOM 16125 C CA . ASN D 1 295 ? -67.787 95.092 -126.823 1.00 27.49 289 ASN D CA 1
ATOM 16126 C C . ASN D 1 295 ? -67.715 95.141 -125.296 1.00 30.74 289 ASN D C 1
ATOM 16127 O O . ASN D 1 295 ? -67.778 96.218 -124.699 1.00 33.02 289 ASN D O 1
ATOM 16132 N N . GLY D 1 296 ? -67.602 93.981 -124.660 1.00 27.34 290 GLY D N 1
ATOM 16133 C CA . GLY D 1 296 ? -67.474 93.934 -123.213 1.00 28.96 290 GLY D CA 1
ATOM 16134 C C . GLY D 1 296 ? -68.735 94.259 -122.424 1.00 28.08 290 GLY D C 1
ATOM 16135 O O . GLY D 1 296 ? -68.705 94.319 -121.192 1.00 25.96 290 GLY D O 1
ATOM 16136 N N . GLU D 1 297 ? -69.845 94.448 -123.129 1.00 28.60 291 GLU D N 1
ATOM 16137 C CA . GLU D 1 297 ? -71.124 94.801 -122.511 1.00 22.32 291 GLU D CA 1
ATOM 16138 C C . GLU D 1 297 ? -71.846 93.557 -122.033 1.00 24.72 291 GLU D C 1
ATOM 16139 O O . GLU D 1 297 ? -72.376 92.795 -122.843 1.00 23.62 291 GLU D O 1
ATOM 16145 N N . LYS D 1 298 ? -71.901 93.362 -120.720 1.00 24.48 292 LYS D N 1
ATOM 16146 C CA . LYS D 1 298 ? -72.314 92.066 -120.191 1.00 22.67 292 LYS D CA 1
ATOM 16147 C C . LYS D 1 298 ? -73.800 91.711 -120.330 1.00 28.09 292 LYS D C 1
ATOM 16148 O O . LYS D 1 298 ? -74.159 90.540 -120.201 1.00 31.44 292 LYS D O 1
ATOM 16154 N N . TRP D 1 299 ? -74.660 92.684 -120.615 1.00 17.49 293 TRP D N 1
ATOM 16155 C CA . TRP D 1 299 ? -76.085 92.383 -120.784 1.00 18.69 293 TRP D CA 1
ATOM 16156 C C . TRP D 1 299 ? -76.545 92.359 -122.235 1.00 21.51 293 TRP D C 1
ATOM 16157 O O . TRP D 1 299 ? -77.708 92.064 -122.524 1.00 25.53 293 TRP D O 1
ATOM 16168 N N . ALA D 1 300 ? -75.633 92.670 -123.145 1.00 16.99 294 ALA D N 1
ATOM 16169 C CA . ALA D 1 300 ? -75.983 92.758 -124.558 1.00 21.59 294 ALA D CA 1
ATOM 16170 C C . ALA D 1 300 ? -75.910 91.387 -125.227 1.00 23.05 294 ALA D C 1
ATOM 16171 O O . ALA D 1 300 ? -75.015 90.590 -124.927 1.00 21.47 294 ALA D O 1
ATOM 16173 N N . LEU D 1 301 ? -76.852 91.126 -126.129 1.00 21.72 295 LEU D N 1
ATOM 16174 C CA . LEU D 1 301 ? -76.921 89.863 -126.868 1.00 26.34 295 LEU D CA 1
ATOM 16175 C C . LEU D 1 301 ? -76.023 89.869 -128.101 1.00 29.79 295 LEU D C 1
ATOM 16176 O O . LEU D 1 301 ? -76.046 90.815 -128.899 1.00 24.91 295 LEU D O 1
ATOM 16181 N N . ALA D 1 302 ? -75.258 88.795 -128.268 1.00 23.20 296 ALA D N 1
ATOM 16182 C CA . ALA D 1 302 ? -74.489 88.579 -129.478 1.00 23.26 296 ALA D CA 1
ATOM 16183 C C . ALA D 1 302 ? -74.157 87.104 -129.559 1.00 29.16 296 ALA D C 1
ATOM 16184 O O . ALA D 1 302 ? -74.268 86.389 -128.565 1.00 26.46 296 ALA D O 1
ATOM 16186 N N . ASP D 1 303 ? -73.768 86.651 -130.747 1.00 30.98 297 ASP D N 1
ATOM 16187 C CA . ASP D 1 303 ? -73.215 85.308 -130.930 1.00 26.48 297 ASP D CA 1
ATOM 16188 C C . ASP D 1 303 ? -71.832 85.266 -130.308 1.00 26.60 297 ASP D C 1
ATOM 16189 O O . ASP D 1 303 ? -71.161 86.299 -130.205 1.00 22.80 297 ASP D O 1
ATOM 16194 N N . PHE D 1 304 ? -71.378 84.083 -129.907 1.00 21.62 298 PHE D N 1
ATOM 16195 C CA . PHE D 1 304 ? -70.026 84.012 -129.402 1.00 21.86 298 PHE D CA 1
ATOM 16196 C C . PHE D 1 304 ? -69.057 84.226 -130.556 1.00 18.72 298 PHE D C 1
ATOM 16197 O O . PHE D 1 304 ? -69.362 83.917 -131.701 1.00 23.07 298 PHE D O 1
ATOM 16205 N N . ASP D 1 305 ? -67.918 84.813 -130.234 1.00 21.40 299 ASP D N 1
ATOM 16206 C CA . ASP D 1 305 ? -66.842 85.028 -131.169 1.00 19.65 299 ASP D CA 1
ATOM 16207 C C . ASP D 1 305 ? -65.973 83.783 -131.058 1.00 17.49 299 ASP D C 1
ATOM 16208 O O . ASP D 1 305 ? -65.129 83.679 -130.169 1.00 22.59 299 ASP D O 1
ATOM 16213 N N . PHE D 1 306 ? -66.197 82.841 -131.968 1.00 25.00 300 PHE D N 1
ATOM 16214 C CA . PHE D 1 306 ? -65.558 81.517 -131.920 1.00 22.75 300 PHE D CA 1
ATOM 16215 C C . PHE D 1 306 ? -64.034 81.581 -132.005 1.00 18.48 300 PHE D C 1
ATOM 16216 O O . PHE D 1 306 ? -63.329 80.937 -131.230 1.00 15.88 300 PHE D O 1
ATOM 16224 N N . LEU D 1 307 ? -63.516 82.372 -132.938 1.00 21.56 301 LEU D N 1
ATOM 16225 C CA . LEU D 1 307 ? -62.067 82.501 -133.090 1.00 21.89 301 LEU D CA 1
ATOM 16226 C C . LEU D 1 307 ? -61.395 83.081 -131.841 1.00 20.38 301 LEU D C 1
ATOM 16227 O O . LEU D 1 307 ? -60.320 82.639 -131.440 1.00 20.69 301 LEU D O 1
ATOM 16232 N N . LYS D 1 308 ? -62.033 84.072 -131.230 1.00 17.45 302 LYS D N 1
ATOM 16233 C CA . LYS D 1 308 ? -61.557 84.631 -129.979 1.00 19.40 302 LYS D CA 1
ATOM 16234 C C . LYS D 1 308 ? -61.642 83.571 -128.874 1.00 15.28 302 LYS D C 1
ATOM 16235 O O . LYS D 1 308 ? -60.702 83.412 -128.106 1.00 17.10 302 LYS D O 1
ATOM 16241 N N . LEU D 1 309 ? -62.750 82.832 -128.816 1.00 18.75 303 LEU D N 1
ATOM 16242 C CA . LEU D 1 309 ? -62.852 81.715 -127.873 1.00 16.92 303 LEU D CA 1
ATOM 16243 C C . LEU D 1 309 ? -61.642 80.800 -128.001 1.00 16.03 303 LEU D C 1
ATOM 16244 O O . LEU D 1 309 ? -60.955 80.534 -127.024 1.00 15.88 303 LEU D O 1
ATOM 16249 N N . LYS D 1 310 ? -61.359 80.354 -129.220 1.00 16.58 304 LYS D N 1
ATOM 16250 C CA . LYS D 1 310 ? -60.221 79.468 -129.450 1.00 14.92 304 LYS D CA 1
ATOM 16251 C C . LYS D 1 310 ? -58.891 80.079 -129.066 1.00 15.23 304 LYS D C 1
ATOM 16252 O O . LYS D 1 310 ? -58.007 79.382 -128.571 1.00 15.88 304 LYS D O 1
ATOM 16258 N N . LYS D 1 311 ? -58.740 81.384 -129.292 1.00 17.89 305 LYS D N 1
ATOM 16259 C CA . LYS D 1 311 ? -57.473 82.045 -128.996 1.00 17.24 305 LYS D CA 1
ATOM 16260 C C . LYS D 1 311 ? -57.261 82.126 -127.503 1.00 16.33 305 LYS D C 1
ATOM 16261 O O . LYS D 1 311 ? -56.158 81.919 -127.013 1.00 19.65 305 LYS D O 1
ATOM 16267 N N . ILE D 1 312 ? -58.325 82.448 -126.781 1.00 17.01 306 ILE D N 1
ATOM 16268 C CA . ILE D 1 312 ? -58.240 82.594 -125.335 1.00 16.62 306 ILE D CA 1
ATOM 16269 C C . ILE D 1 312 ? -57.845 81.284 -124.676 1.00 14.12 306 ILE D C 1
ATOM 16270 O O . ILE D 1 312 ? -56.884 81.227 -123.918 1.00 17.75 306 ILE D O 1
ATOM 16275 N N . LEU D 1 313 ? -58.584 80.227 -124.983 1.00 18.19 307 LEU D N 1
ATOM 16276 C CA . LEU D 1 313 ? -58.282 78.907 -124.431 1.00 16.75 307 LEU D CA 1
ATOM 16277 C C . LEU D 1 313 ? -56.864 78.476 -124.737 1.00 15.42 307 LEU D C 1
ATOM 16278 O O . LEU D 1 313 ? -56.150 77.993 -123.858 1.00 18.23 307 LEU D O 1
ATOM 16283 N N . SER D 1 314 ? -56.450 78.657 -125.988 1.00 12.69 308 SER D N 1
ATOM 16284 C CA . SER D 1 314 ? -55.108 78.263 -126.391 1.00 13.22 308 SER D CA 1
ATOM 16285 C C . SER D 1 314 ? -54.020 79.016 -125.646 1.00 15.85 308 SER D C 1
ATOM 16286 O O . SER D 1 314 ? -53.066 78.406 -125.169 1.00 19.92 308 SER D O 1
ATOM 16289 N N . GLU D 1 315 ? -54.166 80.338 -125.519 1.00 18.68 309 GLU D N 1
ATOM 16290 C CA . GLU D 1 315 ? -53.180 81.136 -124.783 1.00 16.90 309 GLU D CA 1
ATOM 16291 C C . GLU D 1 315 ? -53.032 80.630 -123.349 1.00 18.75 309 GLU D C 1
ATOM 16292 O O . GLU D 1 315 ? -51.929 80.484 -122.823 1.00 15.62 309 GLU D O 1
ATOM 16298 N N . TRP D 1 316 ? -54.153 80.349 -122.703 1.00 18.88 310 TRP D N 1
ATOM 16299 C CA . TRP D 1 316 ? -54.078 79.864 -121.330 1.00 16.42 310 TRP D CA 1
ATOM 16300 C C . TRP D 1 316 ? -53.483 78.458 -121.261 1.00 16.05 310 TRP D C 1
ATOM 16301 O O . TRP D 1 316 ? -52.796 78.120 -120.305 1.00 17.82 310 TRP D O 1
ATOM 16312 N N . GLN D 1 317 ? -53.760 77.640 -122.271 1.00 16.09 311 GLN D N 1
ATOM 16313 C CA . GLN D 1 317 ? -53.129 76.327 -122.352 1.00 17.40 311 GLN D CA 1
ATOM 16314 C C . GLN D 1 317 ? -51.615 76.453 -122.479 1.00 17.42 311 GLN D C 1
ATOM 16315 O O . GLN D 1 317 ? -50.873 76.044 -121.595 1.00 16.82 311 GLN D O 1
ATOM 16321 N N . THR D 1 318 ? -51.167 77.046 -123.583 1.00 20.65 312 THR D N 1
ATOM 16322 C CA . THR D 1 318 ? -49.741 77.092 -123.896 1.00 21.82 312 THR D CA 1
ATOM 16323 C C . THR D 1 318 ? -48.937 77.867 -122.858 1.00 20.94 312 THR D C 1
ATOM 16324 O O . THR D 1 318 ? -47.915 77.393 -122.377 1.00 18.17 312 THR D O 1
ATOM 16328 N N . GLU D 1 319 ? -49.404 79.050 -122.480 1.00 24.50 313 GLU D N 1
ATOM 16329 C CA . GLU D 1 319 ? -48.596 79.880 -121.589 1.00 18.72 313 GLU D CA 1
ATOM 16330 C C . GLU D 1 319 ? -48.477 79.320 -120.169 1.00 19.09 313 GLU D C 1
ATOM 16331 O O . GLU D 1 319 ? -47.394 79.357 -119.568 1.00 17.53 313 GLU D O 1
ATOM 16337 N N . MET D 1 320 ? -49.572 78.782 -119.637 1.00 17.41 314 MET D N 1
ATOM 16338 C CA . MET D 1 320 ? -49.524 78.170 -118.310 1.00 17.72 314 MET D CA 1
ATOM 16339 C C . MET D 1 320 ? -48.671 76.906 -118.323 1.00 19.78 314 MET D C 1
ATOM 16340 O O . MET D 1 320 ? -47.949 76.610 -117.364 1.00 18.97 314 MET D O 1
ATOM 16345 N N . ASN D 1 321 ? -48.765 76.152 -119.412 1.00 19.92 315 ASN D N 1
ATOM 16346 C CA . ASN D 1 321 ? -47.943 74.953 -119.545 1.00 20.23 315 ASN D CA 1
ATOM 16347 C C . ASN D 1 321 ? -46.470 75.356 -119.486 1.00 19.94 315 ASN D C 1
ATOM 16348 O O . ASN D 1 321 ? -45.715 74.897 -118.623 1.00 21.57 315 ASN D O 1
ATOM 16353 N N . LYS D 1 322 ? -46.090 76.270 -120.374 1.00 25.37 316 LYS D N 1
ATOM 16354 C CA . LYS D 1 322 ? -44.741 76.834 -120.393 1.00 22.47 316 LYS D CA 1
ATOM 16355 C C . LYS D 1 322 ? -44.300 77.338 -119.021 1.00 23.47 316 LYS D C 1
ATOM 16356 O O . LYS D 1 322 ? -43.224 76.987 -118.540 1.00 25.85 316 LYS D O 1
ATOM 16362 N N . GLY D 1 323 ? -45.133 78.146 -118.376 1.00 24.24 317 GLY D N 1
ATOM 16363 C CA . GLY D 1 323 ? -44.782 78.702 -117.077 1.00 19.11 317 GLY D CA 1
ATOM 16364 C C . GLY D 1 323 ? -44.873 77.729 -115.900 1.00 24.51 317 GLY D C 1
ATOM 16365 O O . GLY D 1 323 ? -44.392 78.027 -114.805 1.00 27.86 317 GLY D O 1
ATOM 16366 N N . GLY D 1 324 ? -45.486 76.567 -116.110 1.00 24.18 318 GLY D N 1
ATOM 16367 C CA . GLY D 1 324 ? -45.660 75.611 -115.029 1.00 23.23 318 GLY D CA 1
ATOM 16368 C C . GLY D 1 324 ? -46.898 75.891 -114.182 1.00 20.74 318 GLY D C 1
ATOM 16369 O O . GLY D 1 324 ? -46.985 75.470 -113.033 1.00 23.77 318 GLY D O 1
ATOM 16370 N N . GLY D 1 325 ? -47.866 76.592 -114.756 1.00 21.62 319 GLY D N 1
ATOM 16371 C CA . GLY D 1 325 ? -49.095 76.911 -114.047 1.00 23.23 319 GLY D CA 1
ATOM 16372 C C . GLY D 1 325 ? -50.096 75.779 -114.197 1.00 22.99 319 GLY D C 1
ATOM 16373 O O . GLY D 1 325 ? -49.831 74.832 -114.925 1.00 20.90 319 GLY D O 1
ATOM 16374 N N . TRP D 1 326 ? -51.227 75.860 -113.500 1.00 18.09 320 TRP D N 1
ATOM 16375 C CA . TRP D 1 326 ? -52.302 74.877 -113.671 1.00 17.64 320 TRP D CA 1
ATOM 16376 C C . TRP D 1 326 ? -53.662 75.543 -113.710 1.00 13.06 320 TRP D C 1
ATOM 16377 O O . TRP D 1 326 ? -53.991 76.323 -112.817 1.00 16.58 320 TRP D O 1
ATOM 16388 N N . ASN D 1 327 ? -54.450 75.227 -114.731 1.00 12.85 321 ASN D N 1
ATOM 16389 C CA . ASN D 1 327 ? -55.778 75.794 -114.910 1.00 12.50 321 ASN D CA 1
ATOM 16390 C C . ASN D 1 327 ? -56.870 74.895 -114.350 1.00 17.22 321 ASN D C 1
ATOM 16391 O O . ASN D 1 327 ? -56.817 73.669 -114.477 1.00 11.61 321 ASN D O 1
ATOM 16396 N N . ALA D 1 328 ? -57.878 75.518 -113.761 1.00 13.25 322 ALA D N 1
ATOM 16397 C CA . ALA D 1 328 ? -59.157 74.871 -113.572 1.00 16.33 322 ALA D CA 1
ATOM 16398 C C . ALA D 1 328 ? -59.898 74.991 -114.895 1.00 14.15 322 ALA D C 1
ATOM 16399 O O . ALA D 1 328 ? -59.931 76.061 -115.493 1.00 21.02 322 ALA D O 1
ATOM 16401 N N . LEU D 1 329 ? -60.465 73.896 -115.379 1.00 12.43 323 LEU D N 1
ATOM 16402 C CA . LEU D 1 329 ? -61.192 73.939 -116.640 1.00 12.48 323 LEU D CA 1
ATOM 16403 C C . LEU D 1 329 ? -62.676 73.842 -116.351 1.00 14.75 323 LEU D C 1
ATOM 16404 O O . LEU D 1 329 ? -63.113 72.976 -115.606 1.00 13.60 323 LEU D O 1
ATOM 16409 N N . PHE D 1 330 ? -63.461 74.725 -116.946 1.00 14.62 324 PHE D N 1
ATOM 16410 C CA . PHE D 1 330 ? -64.879 74.753 -116.639 1.00 15.34 324 PHE D CA 1
ATOM 16411 C C . PHE D 1 330 ? -65.632 75.539 -117.693 1.00 13.50 324 PHE D C 1
ATOM 16412 O O . PHE D 1 330 ? -65.059 76.405 -118.356 1.00 14.92 324 PHE D O 1
ATOM 16420 N N . TRP D 1 331 ? -66.912 75.217 -117.841 1.00 9.22 325 TRP D N 1
ATOM 16421 C CA . TRP D 1 331 ? -67.830 75.980 -118.664 1.00 15.38 325 TRP D CA 1
ATOM 16422 C C . TRP D 1 331 ? -68.902 76.704 -117.833 1.00 17.80 325 TRP D C 1
ATOM 16423 O O . TRP D 1 331 ? -69.494 77.683 -118.290 1.00 15.66 325 TRP D O 1
ATOM 16434 N N . CYS D 1 332 ? -69.184 76.197 -116.635 1.00 12.71 326 CYS D N 1
ATOM 16435 C CA . CYS D 1 332 ? -70.381 76.613 -115.902 1.00 16.23 326 CYS D CA 1
ATOM 16436 C C . CYS D 1 332 ? -70.105 76.968 -114.456 1.00 15.30 326 CYS D C 1
ATOM 16437 O O . CYS D 1 332 ? -69.161 76.461 -113.856 1.00 17.67 326 CYS D O 1
ATOM 16440 N N . ASN D 1 333 ? -70.951 77.834 -113.903 1.00 15.09 327 ASN D N 1
ATOM 16441 C CA . ASN D 1 333 ? -71.164 77.903 -112.452 1.00 17.24 327 ASN D CA 1
ATOM 16442 C C . ASN D 1 333 ? -72.502 78.570 -112.163 1.00 14.66 327 ASN D C 1
ATOM 16443 O O . ASN D 1 333 ? -73.263 78.829 -113.077 1.00 16.62 327 ASN D O 1
ATOM 16448 N N . HIS D 1 334 ? -72.775 78.881 -110.902 1.00 20.26 328 HIS D N 1
ATOM 16449 C CA . HIS D 1 334 ? -74.087 79.422 -110.519 1.00 18.11 328 HIS D CA 1
ATOM 16450 C C . HIS D 1 334 ? -74.369 80.831 -111.042 1.00 18.42 328 HIS D C 1
ATOM 16451 O O . HIS D 1 334 ? -75.493 81.305 -110.905 1.00 20.02 328 HIS D O 1
ATOM 16458 N N . ASP D 1 335 ? -73.359 81.490 -111.622 1.00 19.56 329 ASP D N 1
ATOM 16459 C CA . ASP D 1 335 ? -73.454 82.880 -112.116 1.00 17.69 329 ASP D CA 1
ATOM 16460 C C . ASP D 1 335 ? -73.502 82.959 -113.642 1.00 20.84 329 ASP D C 1
ATOM 16461 O O . ASP D 1 335 ? -73.648 84.038 -114.203 1.00 20.82 329 ASP D O 1
ATOM 16466 N N . GLN D 1 336 ? -73.318 81.830 -114.310 1.00 15.80 330 GLN D N 1
ATOM 16467 C CA . GLN D 1 336 ? -73.129 81.809 -115.755 1.00 13.75 330 GLN D CA 1
ATOM 16468 C C . GLN D 1 336 ? -74.283 81.054 -116.397 1.00 13.26 330 GLN D C 1
ATOM 16469 O O . GLN D 1 336 ? -74.904 80.235 -115.742 1.00 17.99 330 GLN D O 1
ATOM 16475 N N . PRO D 1 337 ? -74.579 81.328 -117.684 1.00 13.34 331 PRO D N 1
ATOM 16476 C CA . PRO D 1 337 ? -75.629 80.573 -118.377 1.00 13.53 331 PRO D CA 1
ATOM 16477 C C . PRO D 1 337 ? -75.204 79.106 -118.524 1.00 10.32 331 PRO D C 1
ATOM 16478 O O . PRO D 1 337 ? -74.008 78.832 -118.459 1.00 14.05 331 PRO D O 1
ATOM 16482 N N . ARG D 1 338 ? -76.150 78.189 -118.692 1.00 9.07 332 ARG D N 1
ATOM 16483 C CA . ARG D 1 338 ? -75.816 76.770 -118.857 1.00 12.10 332 ARG D CA 1
ATOM 16484 C C . ARG D 1 338 ? -75.219 76.613 -120.253 1.00 11.89 332 ARG D C 1
ATOM 16485 O O . ARG D 1 338 ? -75.754 77.191 -121.191 1.00 9.97 332 ARG D O 1
ATOM 16493 N N . ILE D 1 339 ? -74.115 75.882 -120.415 1.00 9.79 333 ILE D N 1
ATOM 16494 C CA . ILE D 1 339 ? -73.380 75.997 -121.695 1.00 11.77 333 ILE D CA 1
ATOM 16495 C C . ILE D 1 339 ? -74.111 75.497 -122.897 1.00 14.08 333 ILE D C 1
ATOM 16496 O O . ILE D 1 339 ? -73.891 76.034 -123.978 1.00 17.12 333 ILE D O 1
ATOM 16501 N N . VAL D 1 340 ? -74.917 74.444 -122.750 1.00 11.83 334 VAL D N 1
ATOM 16502 C CA . VAL D 1 340 ? -75.591 73.903 -123.929 1.00 18.05 334 VAL D CA 1
ATOM 16503 C C . VAL D 1 340 ? -76.417 74.974 -124.612 1.00 15.28 334 VAL D C 1
ATOM 16504 O O . VAL D 1 340 ? -76.507 75.006 -125.836 1.00 13.34 334 VAL D O 1
ATOM 16508 N N . SER D 1 341 ? -77.043 75.825 -123.805 1.00 15.43 335 SER D N 1
ATOM 16509 C CA . SER D 1 341 ? -77.864 76.908 -124.328 1.00 15.40 335 SER D CA 1
ATOM 16510 C C . SER D 1 341 ? -76.957 78.012 -124.841 1.00 16.66 335 SER D C 1
ATOM 16511 O O . SER D 1 341 ? -77.286 78.699 -125.800 1.00 28.46 335 SER D O 1
ATOM 16514 N N . ARG D 1 342 ? -75.808 78.178 -124.197 1.00 14.45 336 ARG D N 1
ATOM 16515 C CA . ARG D 1 342 ? -74.939 79.314 -124.460 1.00 14.23 336 ARG D CA 1
ATOM 16516 C C . ARG D 1 342 ? -74.064 79.149 -125.700 1.00 20.58 336 ARG D C 1
ATOM 16517 O O . ARG D 1 342 ? -74.110 79.989 -126.610 1.00 12.58 336 ARG D O 1
ATOM 16525 N N . TYR D 1 343 ? -73.254 78.091 -125.726 1.00 15.21 337 TYR D N 1
ATOM 16526 C CA . TYR D 1 343 ? -72.341 77.853 -126.847 1.00 15.60 337 TYR D CA 1
ATOM 16527 C C . TYR D 1 343 ? -72.718 76.626 -127.665 1.00 18.28 337 TYR D C 1
ATOM 16528 O O . TYR D 1 343 ? -72.122 76.363 -128.705 1.00 17.55 337 TYR D O 1
ATOM 16537 N N . GLY D 1 344 ? -73.687 75.859 -127.194 1.00 15.88 338 GLY D N 1
ATOM 16538 C CA . GLY D 1 344 ? -74.119 74.693 -127.940 1.00 14.30 338 GLY D CA 1
ATOM 16539 C C . GLY D 1 344 ? -75.454 74.923 -128.598 1.00 21.81 338 GLY D C 1
ATOM 16540 O O . GLY D 1 344 ? -75.809 76.057 -128.914 1.00 19.43 338 GLY D O 1
ATOM 16541 N N . ASP D 1 345 ? -76.201 73.846 -128.806 1.00 20.57 339 ASP D N 1
ATOM 16542 C CA . ASP D 1 345 ? -77.536 73.949 -129.358 1.00 14.15 339 ASP D CA 1
ATOM 16543 C C . ASP D 1 345 ? -78.484 73.219 -128.427 1.00 21.13 339 ASP D C 1
ATOM 16544 O O . ASP D 1 345 ? -78.486 71.992 -128.388 1.00 20.63 339 ASP D O 1
ATOM 16549 N N . ASP D 1 346 ? -79.309 73.961 -127.697 1.00 17.20 340 ASP D N 1
ATOM 16550 C CA . ASP D 1 346 ? -80.189 73.331 -126.718 1.00 19.31 340 ASP D CA 1
ATOM 16551 C C . ASP D 1 346 ? -81.469 72.771 -127.327 1.00 20.68 340 ASP D C 1
ATOM 16552 O O . ASP D 1 346 ? -82.343 72.270 -126.611 1.00 20.20 340 ASP D O 1
ATOM 16557 N N . GLY D 1 347 ? -81.575 72.849 -128.649 1.00 20.67 341 GLY D N 1
ATOM 16558 C CA . GLY D 1 347 ? -82.696 72.236 -129.328 1.00 18.92 341 GLY D CA 1
ATOM 16559 C C . GLY D 1 347 ? -82.353 70.889 -129.927 1.00 22.72 341 GLY D C 1
ATOM 16560 O O . GLY D 1 347 ? -82.029 69.946 -129.206 1.00 25.06 341 GLY D O 1
ATOM 16561 N N . LYS D 1 348 ? -82.406 70.814 -131.255 1.00 20.00 342 LYS D N 1
ATOM 16562 C CA . LYS D 1 348 ? -82.275 69.557 -131.990 1.00 20.48 342 LYS D CA 1
ATOM 16563 C C . LYS D 1 348 ? -81.038 68.771 -131.605 1.00 16.07 342 LYS D C 1
ATOM 16564 O O . LYS D 1 348 ? -81.085 67.562 -131.462 1.00 19.14 342 LYS D O 1
ATOM 16570 N N . TYR D 1 349 ? -79.920 69.462 -131.462 1.00 16.48 343 TYR D N 1
ATOM 16571 C CA . TYR D 1 349 ? -78.671 68.801 -131.119 1.00 16.31 343 TYR D CA 1
ATOM 16572 C C . TYR D 1 349 ? -78.279 69.019 -129.666 1.00 14.30 343 TYR D C 1
ATOM 16573 O O . TYR D 1 349 ? -77.101 69.239 -129.365 1.00 12.38 343 TYR D O 1
ATOM 16582 N N . ARG D 1 350 ? -79.258 68.986 -128.767 1.00 13.52 344 ARG D N 1
ATOM 16583 C CA . ARG D 1 350 ? -78.950 69.186 -127.352 1.00 14.66 344 ARG D CA 1
ATOM 16584 C C . ARG D 1 350 ? -77.902 68.181 -126.860 1.00 13.15 344 ARG D C 1
ATOM 16585 O O . ARG D 1 350 ? -76.841 68.556 -126.356 1.00 13.15 344 ARG D O 1
ATOM 16593 N N . LYS D 1 351 ? -78.204 66.903 -127.036 1.00 14.00 345 LYS D N 1
ATOM 16594 C CA . LYS D 1 351 ? -77.321 65.834 -126.579 1.00 12.98 345 LYS D CA 1
ATOM 16595 C C . LYS D 1 351 ? -75.969 65.845 -127.278 1.00 11.10 345 LYS D C 1
ATOM 16596 O O . LYS D 1 351 ? -74.937 65.784 -126.628 1.00 11.54 345 LYS D O 1
ATOM 16602 N N . LYS D 1 352 ? -75.983 65.918 -128.607 1.00 14.06 346 LYS D N 1
ATOM 16603 C CA . LYS D 1 352 ? -74.756 65.924 -129.373 1.00 9.92 346 LYS D CA 1
ATOM 16604 C C . LYS D 1 352 ? -73.868 67.092 -129.027 1.00 9.37 346 LYS D C 1
ATOM 16605 O O . LYS D 1 352 ? -72.659 66.923 -128.909 1.00 8.41 346 LYS D O 1
ATOM 16611 N N . SER D 1 353 ? -74.447 68.286 -128.865 1.00 10.18 347 SER D N 1
ATOM 16612 C CA . SER D 1 353 ? -73.606 69.459 -128.654 1.00 8.57 347 SER D CA 1
ATOM 16613 C C . SER D 1 353 ? -73.138 69.540 -127.212 1.00 7.26 347 SER D C 1
ATOM 16614 O O . SER D 1 353 ? -72.044 70.021 -126.936 1.00 8.04 347 SER D O 1
ATOM 16617 N N . ALA D 1 354 ? -73.955 69.056 -126.286 1.00 9.08 348 ALA D N 1
ATOM 16618 C CA . ALA D 1 354 ? -73.522 69.008 -124.893 1.00 8.06 348 ALA D CA 1
ATOM 16619 C C . ALA D 1 354 ? -72.286 68.110 -124.743 1.00 7.38 348 ALA D C 1
ATOM 16620 O O . ALA D 1 354 ? -71.319 68.484 -124.065 1.00 7.90 348 ALA D O 1
ATOM 16622 N N . LYS D 1 355 ? -72.325 66.934 -125.379 1.00 8.64 349 LYS D N 1
ATOM 16623 C CA . LYS D 1 355 ? -71.186 65.996 -125.351 1.00 7.64 349 LYS D CA 1
ATOM 16624 C C . LYS D 1 355 ? -69.950 66.611 -125.961 1.00 7.77 349 LYS D C 1
ATOM 16625 O O . LYS D 1 355 ? -68.851 66.484 -125.437 1.00 7.23 349 LYS D O 1
ATOM 16631 N N . MET D 1 356 ? -70.149 67.262 -127.104 1.00 12.81 350 MET D N 1
ATOM 16632 C CA . MET D 1 356 ? -69.088 67.977 -127.787 1.00 10.65 350 MET D CA 1
ATOM 16633 C C . MET D 1 356 ? -68.449 69.019 -126.878 1.00 9.05 350 MET D C 1
ATOM 16634 O O . MET D 1 356 ? -67.223 69.079 -126.749 1.00 9.17 350 MET D O 1
ATOM 16639 N N . LEU D 1 357 ? -69.268 69.852 -126.237 1.00 10.07 351 LEU D N 1
ATOM 16640 C CA . LEU D 1 357 ? -68.712 70.864 -125.337 1.00 7.94 351 LEU D CA 1
ATOM 16641 C C . LEU D 1 357 ? -67.907 70.215 -124.212 1.00 7.41 351 LEU D C 1
ATOM 16642 O O . LEU D 1 357 ? -66.854 70.704 -123.823 1.00 7.31 351 LEU D O 1
ATOM 16647 N N . ALA D 1 358 ? -68.411 69.094 -123.710 1.00 6.79 352 ALA D N 1
ATOM 16648 C CA . ALA D 1 358 ? -67.748 68.377 -122.632 1.00 8.68 352 ALA D CA 1
ATOM 16649 C C . ALA D 1 358 ? -66.360 67.907 -123.088 1.00 6.59 352 ALA D C 1
ATOM 16650 O O . ALA D 1 358 ? -65.355 68.137 -122.419 1.00 10.03 352 ALA D O 1
ATOM 16652 N N . THR D 1 359 ? -66.290 67.295 -124.266 1.00 10.17 353 THR D N 1
ATOM 16653 C CA . THR D 1 359 ? -65.005 66.809 -124.759 1.00 7.30 353 THR D CA 1
ATOM 16654 C C . THR D 1 359 ? -64.028 67.962 -124.992 1.00 7.37 353 THR D C 1
ATOM 16655 O O . THR D 1 359 ? -62.858 67.861 -124.658 1.00 10.29 353 THR D O 1
ATOM 16659 N N . ALA D 1 360 ? -64.516 69.066 -125.550 1.00 7.82 354 ALA D N 1
ATOM 16660 C CA . ALA D 1 360 ? -63.641 70.189 -125.911 1.00 6.92 354 ALA D CA 1
ATOM 16661 C C . ALA D 1 360 ? -62.810 70.675 -124.739 1.00 8.18 354 ALA D C 1
ATOM 16662 O O . ALA D 1 360 ? -61.617 70.951 -124.877 1.00 10.53 354 ALA D O 1
ATOM 16664 N N . ILE D 1 361 ? -63.447 70.756 -123.574 1.00 8.29 355 ILE D N 1
ATOM 16665 C CA . ILE D 1 361 ? -62.803 71.309 -122.400 1.00 10.79 355 ILE D CA 1
ATOM 16666 C C . ILE D 1 361 ? -62.068 70.236 -121.601 1.00 10.36 355 ILE D C 1
ATOM 16667 O O . ILE D 1 361 ? -61.004 70.491 -121.058 1.00 9.37 355 ILE D O 1
ATOM 16672 N N . HIS D 1 362 ? -62.610 69.021 -121.565 1.00 8.47 356 HIS D N 1
ATOM 16673 C CA . HIS D 1 362 ? -61.989 67.948 -120.807 1.00 10.45 356 HIS D CA 1
ATOM 16674 C C . HIS D 1 362 ? -60.668 67.440 -121.376 1.00 12.76 356 HIS D C 1
ATOM 16675 O O . HIS D 1 362 ? -59.834 66.928 -120.634 1.00 7.62 356 HIS D O 1
ATOM 16682 N N . MET D 1 363 ? -60.474 67.565 -122.687 1.00 10.03 357 MET D N 1
ATOM 16683 C CA . MET D 1 363 ? -59.239 67.059 -123.302 1.00 7.66 357 MET D CA 1
ATOM 16684 C C . MET D 1 363 ? -58.127 68.113 -123.271 1.00 12.29 357 MET D C 1
ATOM 16685 O O . MET D 1 363 ? -57.065 67.928 -123.871 1.00 10.36 357 MET D O 1
ATOM 16690 N N . LEU D 1 364 ? -58.387 69.221 -122.575 1.00 12.73 358 LEU D N 1
ATOM 16691 C CA . LEU D 1 364 ? -57.370 70.248 -122.323 1.00 10.54 358 LEU D CA 1
ATOM 16692 C C . LEU D 1 364 ? -56.524 69.878 -121.118 1.00 11.33 358 LEU D C 1
ATOM 16693 O O . LEU D 1 364 ? -56.867 68.971 -120.363 1.00 9.04 358 LEU D O 1
ATOM 16698 N N . GLN D 1 365 ? -55.418 70.586 -120.921 1.00 8.55 359 GLN D N 1
ATOM 16699 C CA . GLN D 1 365 ? -54.594 70.351 -119.757 1.00 9.65 359 GLN D CA 1
ATOM 16700 C C . GLN D 1 365 ? -55.114 71.149 -118.563 1.00 13.16 359 GLN D C 1
ATOM 16701 O O . GLN D 1 365 ? -55.210 72.383 -118.621 1.00 12.87 359 GLN D O 1
ATOM 16707 N N . GLY D 1 366 ? -55.428 70.455 -117.479 1.00 9.34 360 GLY D N 1
ATOM 16708 C CA . GLY D 1 366 ? -55.955 71.129 -116.304 1.00 11.10 360 GLY D CA 1
ATOM 16709 C C . GLY D 1 366 ? -56.825 70.208 -115.476 1.00 15.92 360 GLY D C 1
ATOM 16710 O O . GLY D 1 366 ? -56.853 69.003 -115.703 1.00 12.26 360 GLY D O 1
ATOM 16711 N N . THR D 1 367 ? -57.522 70.780 -114.503 1.00 10.74 361 THR D N 1
ATOM 16712 C CA . THR D 1 367 ? -58.447 70.027 -113.677 1.00 9.01 361 THR D CA 1
ATOM 16713 C C . THR D 1 367 ? -59.871 70.425 -114.021 1.00 12.04 361 THR D C 1
ATOM 16714 O O . THR D 1 367 ? -60.235 71.585 -113.875 1.00 11.18 361 THR D O 1
ATOM 16718 N N . PRO D 1 368 ? -60.682 69.468 -114.495 1.00 10.65 362 PRO D N 1
ATOM 16719 C CA . PRO D 1 368 ? -62.052 69.783 -114.913 1.00 11.02 362 PRO D CA 1
ATOM 16720 C C . PRO D 1 368 ? -63.020 69.931 -113.751 1.00 11.86 362 PRO D C 1
ATOM 16721 O O . PRO D 1 368 ? -62.927 69.195 -112.757 1.00 8.64 362 PRO D O 1
ATOM 16725 N N . TYR D 1 369 ? -63.954 70.865 -113.902 1.00 10.58 363 TYR D N 1
ATOM 16726 C CA . TYR D 1 369 ? -65.035 71.067 -112.949 1.00 10.60 363 TYR D CA 1
ATOM 16727 C C . TYR D 1 369 ? -66.356 70.869 -113.691 1.00 11.60 363 TYR D C 1
ATOM 16728 O O . TYR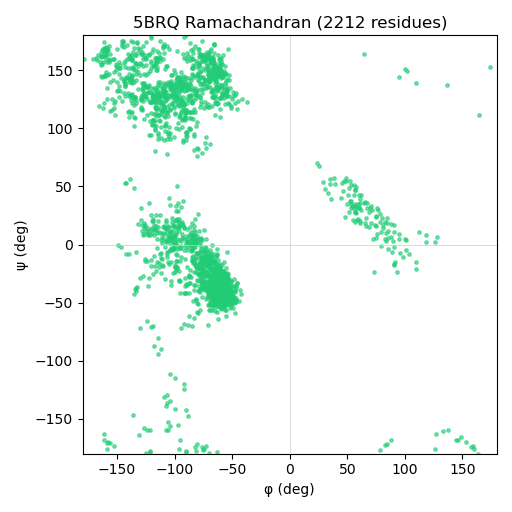 D 1 369 ? -66.546 71.387 -114.792 1.00 13.43 363 TYR D O 1
ATOM 16737 N N . ILE D 1 370 ? -67.253 70.079 -113.125 1.00 8.47 364 ILE D N 1
ATOM 16738 C CA . ILE D 1 370 ? -68.574 69.910 -113.709 1.00 7.71 364 ILE D CA 1
ATOM 16739 C C . ILE D 1 370 ? -69.547 70.623 -112.771 1.00 12.59 364 ILE D C 1
ATOM 16740 O O . ILE D 1 370 ? -69.471 70.450 -111.545 1.00 8.93 364 ILE D O 1
ATOM 16745 N N . TYR D 1 371 ? -70.446 71.429 -113.324 1.00 10.11 365 TYR D N 1
ATOM 16746 C CA . TYR D 1 371 ? -71.430 72.119 -112.492 1.00 9.77 365 TYR D CA 1
ATOM 16747 C C . TYR D 1 371 ? -72.730 71.312 -112.486 1.00 8.86 365 TYR D C 1
ATOM 16748 O O . TYR D 1 371 ? -73.095 70.731 -113.492 1.00 9.98 365 TYR D O 1
ATOM 16757 N N . GLN D 1 372 ? -73.396 71.242 -111.336 1.00 9.71 366 GLN D N 1
ATOM 16758 C CA . GLN D 1 372 ? -74.574 70.389 -111.166 1.00 9.73 366 GLN D CA 1
ATOM 16759 C C . GLN D 1 372 ? -75.559 70.569 -112.319 1.00 12.74 366 GLN D C 1
ATOM 16760 O O . GLN D 1 372 ? -75.893 71.705 -112.698 1.00 10.75 366 GLN D O 1
ATOM 16766 N N . GLY D 1 373 ? -75.964 69.456 -112.926 1.00 11.13 367 GLY D N 1
ATOM 16767 C CA . GLY D 1 373 ? -76.919 69.480 -114.025 1.00 7.67 367 GLY D CA 1
ATOM 16768 C C . GLY D 1 373 ? -76.299 69.586 -115.422 1.00 9.35 367 GLY D C 1
ATOM 16769 O O . GLY D 1 373 ? -76.956 69.329 -116.439 1.00 9.08 367 GLY D O 1
ATOM 16770 N N . GLU D 1 374 ? -75.036 69.999 -115.479 1.00 11.10 368 GLU D N 1
ATOM 16771 C CA . GLU D 1 374 ? -74.316 70.063 -116.748 1.00 9.68 368 GLU D CA 1
ATOM 16772 C C . GLU D 1 374 ? -74.215 68.652 -117.346 1.00 13.12 368 GLU D C 1
ATOM 16773 O O . GLU D 1 374 ? -74.420 68.461 -118.551 1.00 13.41 368 GLU D O 1
ATOM 16779 N N . GLU D 1 375 ? -73.961 67.657 -116.492 1.00 10.18 369 GLU D N 1
ATOM 16780 C CA . GLU D 1 375 ? -73.897 66.260 -116.928 1.00 11.12 369 GLU D CA 1
ATOM 16781 C C . GLU D 1 375 ? -75.200 65.723 -117.516 1.00 11.87 369 GLU D C 1
ATOM 16782 O O . GLU D 1 375 ? -75.207 64.702 -118.219 1.00 12.63 369 GLU D O 1
ATOM 16788 N N . LEU D 1 376 ? -76.307 66.401 -117.239 1.00 10.14 370 LEU D N 1
ATOM 16789 C CA . LEU D 1 376 ? -77.591 66.023 -117.831 1.00 8.72 370 LEU D CA 1
ATOM 16790 C C . LEU D 1 376 ? -77.937 66.870 -119.059 1.00 9.44 370 LEU D C 1
ATOM 16791 O O . LEU D 1 376 ? -78.956 66.660 -119.689 1.00 9.40 370 LEU D O 1
ATOM 16796 N N . GLY D 1 377 ? -77.109 67.857 -119.366 1.00 7.92 371 GLY D N 1
ATOM 16797 C CA . GLY D 1 377 ? -77.414 68.766 -120.453 1.00 9.21 371 GLY D CA 1
ATOM 16798 C C . GLY D 1 377 ? -78.650 69.605 -120.165 1.00 13.08 371 GLY D C 1
ATOM 16799 O O . GLY D 1 377 ? -79.459 69.860 -121.055 1.00 13.52 371 GLY D O 1
ATOM 16800 N N . MET D 1 378 ? -78.817 69.993 -118.905 1.00 11.17 372 MET D N 1
ATOM 16801 C CA . MET D 1 378 ? -79.840 70.945 -118.528 1.00 9.86 372 MET D CA 1
ATOM 16802 C C . MET D 1 378 ? -79.598 72.244 -119.276 1.00 13.60 372 MET D C 1
ATOM 16803 O O . MET D 1 378 ? -78.461 72.651 -119.474 1.00 12.24 372 MET D O 1
ATOM 16808 N N . THR D 1 379 ? -80.680 72.898 -119.665 1.00 13.76 373 THR D N 1
ATOM 16809 C CA . THR D 1 379 ? -80.597 74.115 -120.454 1.00 15.64 373 THR D CA 1
ATOM 16810 C C . THR D 1 379 ? -80.946 75.330 -119.600 1.00 18.25 373 THR D C 1
ATOM 16811 O O . THR D 1 379 ? -81.394 75.193 -118.470 1.00 16.12 373 THR D O 1
ATOM 16815 N N . ASN D 1 380 ? -80.726 76.520 -120.136 1.00 17.63 374 ASN D N 1
ATOM 16816 C CA . ASN D 1 380 ? -81.337 77.698 -119.552 1.00 16.13 374 ASN D CA 1
ATOM 16817 C C . ASN D 1 380 ? -82.840 77.462 -119.516 1.00 13.79 374 ASN D C 1
ATOM 16818 O O . ASN D 1 380 ? -83.377 76.761 -120.375 1.00 18.46 374 ASN D O 1
ATOM 16823 N N . PRO D 1 381 ? -83.528 78.014 -118.501 1.00 13.49 375 PRO D N 1
ATOM 16824 C CA . PRO D 1 381 ? -84.950 77.717 -118.277 1.00 15.01 375 PRO D CA 1
ATOM 16825 C C . PRO D 1 381 ? -85.899 78.395 -119.265 1.00 17.63 375 PRO D C 1
ATOM 16826 O O . PRO D 1 381 ? -87.020 77.920 -119.444 1.00 15.87 375 PRO D O 1
ATOM 16830 N N . LYS D 1 382 ? -85.456 79.490 -119.875 1.00 17.96 376 LYS D N 1
ATOM 16831 C CA . LYS D 1 382 ? -86.271 80.243 -120.827 1.00 16.98 376 LYS D CA 1
ATOM 16832 C C . LYS D 1 382 ? -87.521 80.794 -120.125 1.00 21.80 376 LYS D C 1
ATOM 16833 O O . LYS D 1 382 ? -88.620 80.726 -120.662 1.00 24.36 376 LYS D O 1
ATOM 16839 N N . PHE D 1 383 ? -87.356 81.316 -118.912 1.00 17.22 377 PHE D N 1
ATOM 16840 C CA . PHE D 1 383 ? -88.500 81.874 -118.179 1.00 18.70 377 PHE D CA 1
ATOM 16841 C C . PHE D 1 383 ? -89.039 83.098 -118.921 1.00 20.81 377 PHE D C 1
ATOM 16842 O O . PHE D 1 383 ? -88.301 84.071 -119.146 1.00 16.49 377 PHE D O 1
ATOM 16850 N N . ASP D 1 384 ? -90.316 83.049 -119.302 1.00 21.32 378 ASP D N 1
ATOM 16851 C CA . ASP D 1 384 ? -90.896 84.085 -120.167 1.00 28.89 378 ASP D CA 1
ATOM 16852 C C . ASP D 1 384 ? -91.703 85.188 -119.445 1.00 33.09 378 ASP D C 1
ATOM 16853 O O . ASP D 1 384 ? -92.358 86.003 -120.093 1.00 30.98 378 ASP D O 1
ATOM 16858 N N . ASP D 1 385 ? -91.649 85.205 -118.115 1.00 28.96 379 ASP D N 1
ATOM 16859 C CA . ASP D 1 385 ? -92.398 86.171 -117.312 1.00 28.02 379 ASP D CA 1
ATOM 16860 C C . ASP D 1 385 ? -91.550 86.580 -116.119 1.00 26.30 379 ASP D C 1
ATOM 16861 O O . ASP D 1 385 ? -90.954 85.729 -115.468 1.00 23.28 379 ASP D O 1
ATOM 16866 N N . ILE D 1 386 ? -91.530 87.879 -115.824 1.00 21.07 380 ILE D N 1
ATOM 16867 C CA . ILE D 1 386 ? -90.647 88.449 -114.796 1.00 23.54 380 ILE D CA 1
ATOM 16868 C C . ILE D 1 386 ? -90.945 87.898 -113.404 1.00 22.36 380 ILE D C 1
ATOM 16869 O O . ILE D 1 386 ? -90.073 87.886 -112.539 1.00 20.28 380 ILE D O 1
ATOM 16874 N N . SER D 1 387 ? -92.171 87.430 -113.192 1.00 21.03 381 SER D N 1
ATOM 16875 C CA . SER D 1 387 ? -92.536 86.897 -111.890 1.00 24.43 381 SER D CA 1
ATOM 16876 C C . SER D 1 387 ? -91.807 85.584 -111.622 1.00 28.46 381 SER D C 1
ATOM 16877 O O . SER D 1 387 ? -91.780 85.106 -110.491 1.00 21.39 381 SER D O 1
ATOM 16880 N N . LEU D 1 388 ? -91.238 84.996 -112.675 1.00 26.56 382 LEU D N 1
ATOM 16881 C CA . LEU D 1 388 ? -90.518 83.728 -112.568 1.00 20.38 382 LEU D CA 1
ATOM 16882 C C . LEU D 1 388 ? -89.074 83.895 -112.105 1.00 21.62 382 LEU D C 1
ATOM 16883 O O . LEU D 1 388 ? -88.415 82.924 -111.737 1.00 22.31 382 LEU D O 1
ATOM 16888 N N . TYR D 1 389 ? -88.583 85.124 -112.126 1.00 18.39 383 TYR D N 1
ATOM 16889 C CA . TYR D 1 389 ? -87.190 85.398 -111.815 1.00 18.25 383 TYR D CA 1
ATOM 16890 C C . TYR D 1 389 ? -87.017 85.729 -110.326 1.00 23.19 383 TYR D C 1
ATOM 16891 O O . TYR D 1 389 ? -87.990 86.016 -109.642 1.00 19.93 383 TYR D O 1
ATOM 16900 N N . ARG D 1 390 ? -85.787 85.683 -109.827 1.00 18.38 384 ARG D N 1
ATOM 16901 C CA . ARG D 1 390 ? -85.547 85.877 -108.403 1.00 21.49 384 ARG D CA 1
ATOM 16902 C C . ARG D 1 390 ? -84.395 86.833 -108.117 1.00 23.21 384 ARG D C 1
ATOM 16903 O O . ARG D 1 390 ? -84.447 87.602 -107.165 1.00 25.05 384 ARG D O 1
ATOM 16911 N N . ASP D 1 391 ? -83.348 86.782 -108.932 1.00 22.75 385 ASP D N 1
ATOM 16912 C CA . ASP D 1 391 ? -82.165 87.599 -108.692 1.00 25.91 385 ASP D CA 1
ATOM 16913 C C . ASP D 1 391 ? -82.518 89.083 -108.803 1.00 28.71 385 ASP D C 1
ATOM 16914 O O . ASP D 1 391 ? -83.024 89.522 -109.823 1.00 29.01 385 ASP D O 1
ATOM 16919 N N . VAL D 1 392 ? -82.266 89.840 -107.741 1.00 28.15 386 VAL D N 1
ATOM 16920 C CA . VAL D 1 392 ? -82.574 91.267 -107.713 1.00 30.67 386 VAL D CA 1
ATOM 16921 C C . VAL D 1 392 ? -82.007 92.050 -108.914 1.00 29.31 386 VAL D C 1
ATOM 16922 O O . VAL D 1 392 ? -82.670 92.953 -109.417 1.00 24.61 386 VAL D O 1
ATOM 16926 N N . GLU D 1 393 ? -80.803 91.694 -109.378 1.00 25.46 387 GLU D N 1
ATOM 16927 C CA . GLU D 1 393 ? -80.215 92.320 -110.573 1.00 29.26 387 GLU D CA 1
ATOM 16928 C C . GLU D 1 393 ? -81.098 92.157 -111.822 1.00 24.67 387 GLU D C 1
ATOM 16929 O O . GLU D 1 393 ? -81.331 93.113 -112.564 1.00 23.98 387 GLU D O 1
ATOM 16935 N N . SER D 1 394 ? -81.585 90.942 -112.044 1.00 22.90 388 SER D N 1
ATOM 16936 C CA . SER D 1 394 ? -82.503 90.678 -113.140 1.00 20.56 388 SER D CA 1
ATOM 16937 C C . SER D 1 394 ? -83.772 91.508 -112.990 1.00 24.20 388 SER D C 1
ATOM 16938 O O . SER D 1 394 ? -84.280 92.053 -113.965 1.00 18.51 388 SER D O 1
ATOM 16941 N N . LEU D 1 395 ? -84.274 91.606 -111.762 1.00 19.41 389 LEU D N 1
ATOM 16942 C CA . LEU D 1 395 ? -85.492 92.365 -111.484 1.00 24.35 389 LEU D CA 1
ATOM 16943 C C . LEU D 1 395 ? -85.253 93.848 -111.735 1.00 20.38 389 LEU D C 1
ATOM 16944 O O . LEU D 1 395 ? -86.059 94.530 -112.359 1.00 24.38 389 LEU D O 1
ATOM 16949 N N . ASN D 1 396 ? -84.124 94.330 -111.249 1.00 18.61 390 ASN D N 1
ATOM 16950 C CA . ASN D 1 396 ? -83.726 95.712 -111.441 1.00 22.15 390 ASN D CA 1
ATOM 16951 C C . ASN D 1 396 ? -83.551 96.035 -112.923 1.00 24.54 390 ASN D C 1
ATOM 16952 O O . ASN D 1 396 ? -84.041 97.061 -113.404 1.00 21.88 390 ASN D O 1
ATOM 16957 N N . MET D 1 397 ? -82.865 95.153 -113.648 1.00 20.26 391 MET D N 1
ATOM 16958 C CA . MET D 1 397 ? -82.699 95.303 -115.096 1.00 15.65 391 MET D CA 1
ATOM 16959 C C . MET D 1 397 ? -84.034 95.415 -115.808 1.00 19.70 391 MET D C 1
ATOM 16960 O O . MET D 1 397 ? -84.241 96.318 -116.627 1.00 21.13 391 MET D O 1
ATOM 16965 N N . TYR D 1 398 ? -84.937 94.490 -115.504 1.00 13.52 392 TYR D N 1
ATOM 16966 C CA . TYR D 1 398 ? -86.262 94.510 -116.084 1.00 15.74 392 TYR D CA 1
ATOM 16967 C C . TYR D 1 398 ? -86.961 95.848 -115.827 1.00 23.50 392 TYR D C 1
ATOM 16968 O O . TYR D 1 398 ? -87.535 96.427 -116.743 1.00 21.95 392 TYR D O 1
ATOM 16977 N N . ARG D 1 399 ? -86.894 96.333 -114.589 1.00 21.44 393 ARG D N 1
ATOM 16978 C CA . ARG D 1 399 ? -87.562 97.576 -114.207 1.00 20.72 393 ARG D CA 1
ATOM 16979 C C . ARG D 1 399 ? -87.054 98.742 -115.023 1.00 21.07 393 ARG D C 1
ATOM 16980 O O . ARG D 1 399 ? -87.828 99.526 -115.566 1.00 23.50 393 ARG D O 1
ATOM 16988 N N . ILE D 1 400 ? -85.741 98.862 -115.107 1.00 16.47 394 ILE D N 1
ATOM 16989 C CA . ILE D 1 400 ? -85.152 100.017 -115.742 1.00 20.43 394 ILE D CA 1
ATOM 16990 C C . ILE D 1 400 ? -85.379 100.021 -117.256 1.00 25.96 394 ILE D C 1
ATOM 16991 O O . ILE D 1 400 ? -85.716 101.058 -117.836 1.00 21.62 394 ILE D O 1
ATOM 16996 N N . LEU D 1 401 ? -85.227 98.859 -117.884 1.00 21.43 395 LEU D N 1
ATOM 16997 C CA . LEU D 1 401 ? -85.412 98.743 -119.323 1.00 21.41 395 LEU D CA 1
ATOM 16998 C C . LEU D 1 401 ? -86.860 99.024 -119.723 1.00 21.10 395 LEU D C 1
ATOM 16999 O O . LEU D 1 401 ? -87.113 99.621 -120.766 1.00 21.28 395 LEU D O 1
ATOM 17004 N N . LYS D 1 402 ? -87.808 98.593 -118.896 1.00 15.07 396 LYS D N 1
ATOM 17005 C CA . LYS D 1 402 ? -89.219 98.779 -119.206 1.00 21.93 396 LYS D CA 1
ATOM 17006 C C . LYS D 1 402 ? -89.586 100.268 -119.111 1.00 21.73 396 LYS D C 1
ATOM 17007 O O . LYS D 1 402 ? -90.334 100.789 -119.938 1.00 23.97 396 LYS D O 1
ATOM 17013 N N . GLU D 1 403 ? -89.024 100.945 -118.113 1.00 20.65 397 GLU D N 1
ATOM 17014 C CA . GLU D 1 403 ? -89.166 102.396 -117.964 1.00 22.50 397 GLU D CA 1
ATOM 17015 C C . GLU D 1 403 ? -88.648 103.128 -119.178 1.00 21.66 397 GLU D C 1
ATOM 17016 O O . GLU D 1 403 ? -89.134 104.208 -119.502 1.00 20.47 397 GLU D O 1
ATOM 17022 N N . ALA D 1 404 ? -87.633 102.552 -119.823 1.00 18.34 398 ALA D N 1
ATOM 17023 C CA . ALA D 1 404 ? -86.952 103.203 -120.932 1.00 20.05 398 ALA D CA 1
ATOM 17024 C C . ALA D 1 404 ? -87.619 102.893 -122.275 1.00 18.51 398 ALA D C 1
ATOM 17025 O O . ALA D 1 404 ? -87.168 103.352 -123.324 1.00 19.61 398 ALA D O 1
ATOM 17027 N N . GLY D 1 405 ? -88.695 102.119 -122.236 1.00 16.59 399 GLY D N 1
ATOM 17028 C CA . GLY D 1 405 ? -89.489 101.886 -123.427 1.00 25.36 399 GLY D CA 1
ATOM 17029 C C . GLY D 1 405 ? -89.229 100.586 -124.172 1.00 30.97 399 GLY D C 1
ATOM 17030 O O . GLY D 1 405 ? -89.992 100.232 -125.074 1.00 29.58 399 GLY D O 1
ATOM 17031 N N . LYS D 1 406 ? -88.164 99.871 -123.812 1.00 22.59 400 LYS D N 1
ATOM 17032 C CA . LYS D 1 406 ? -87.856 98.603 -124.487 1.00 20.38 400 LYS D CA 1
ATOM 17033 C C . LYS D 1 406 ? -89.034 97.631 -124.394 1.00 18.48 400 LYS D C 1
ATOM 17034 O O . LYS D 1 406 ? -89.559 97.389 -123.317 1.00 19.66 400 LYS D O 1
ATOM 17040 N N . PRO D 1 407 ? -89.496 97.109 -125.541 1.00 21.93 401 PRO D N 1
ATOM 17041 C CA . PRO D 1 407 ? -90.668 96.232 -125.460 1.00 25.41 401 PRO D CA 1
ATOM 17042 C C . PRO D 1 407 ? -90.438 94.980 -124.601 1.00 24.81 401 PRO D C 1
ATOM 17043 O O . PRO D 1 407 ? -89.313 94.509 -124.428 1.00 22.66 401 PRO D O 1
ATOM 17047 N N . GLU D 1 408 ? -91.535 94.479 -124.058 1.00 24.54 402 GLU D N 1
ATOM 17048 C CA . GLU D 1 408 ? -91.560 93.337 -123.157 1.00 30.62 402 GLU D CA 1
ATOM 17049 C C . GLU D 1 408 ? -90.744 92.162 -123.679 1.00 29.55 402 GLU D C 1
ATOM 17050 O O . GLU D 1 408 ? -89.792 91.716 -123.029 1.00 22.24 402 GLU D O 1
ATOM 17056 N N . ALA D 1 409 ? -91.126 91.690 -124.862 1.00 23.59 403 ALA D N 1
ATOM 17057 C CA . ALA D 1 409 ? -90.507 90.539 -125.492 1.00 29.06 403 ALA D CA 1
ATOM 17058 C C . ALA D 1 409 ? -89.000 90.695 -125.540 1.00 23.67 403 ALA D C 1
ATOM 17059 O O . ALA D 1 409 ? -88.261 89.763 -125.233 1.00 29.52 403 ALA D O 1
ATOM 17061 N N . GLU D 1 410 ? -88.534 91.882 -125.899 1.00 23.43 404 GLU D N 1
ATOM 17062 C CA . GLU D 1 410 ? -87.098 92.096 -125.986 1.00 21.89 404 GLU D CA 1
ATOM 17063 C C . GLU D 1 410 ? -86.450 91.989 -124.609 1.00 23.52 404 GLU D C 1
ATOM 17064 O O . GLU D 1 410 ? -85.347 91.446 -124.469 1.00 19.20 404 GLU D O 1
ATOM 17070 N N . ILE D 1 411 ? -87.133 92.490 -123.586 1.00 19.65 405 ILE D N 1
ATOM 17071 C CA . ILE D 1 411 ? -86.546 92.460 -122.246 1.00 20.78 405 ILE D CA 1
ATOM 17072 C C . ILE D 1 411 ? -86.421 91.014 -121.772 1.00 20.16 405 ILE D C 1
ATOM 17073 O O . ILE D 1 411 ? -85.400 90.631 -121.210 1.00 18.81 405 ILE D O 1
ATOM 17078 N N . ILE D 1 412 ? -87.469 90.229 -122.010 1.00 21.05 406 ILE D N 1
ATOM 17079 C CA . ILE D 1 412 ? -87.487 88.800 -121.709 1.00 24.30 406 ILE D CA 1
ATOM 17080 C C . ILE D 1 412 ? -86.378 88.033 -122.447 1.00 23.63 406 ILE D C 1
ATOM 17081 O O . ILE D 1 412 ? -85.718 87.165 -121.866 1.00 22.60 406 ILE D O 1
ATOM 17086 N N . GLU D 1 413 ? -86.163 88.359 -123.719 1.00 21.04 407 GLU D N 1
ATOM 17087 C CA . GLU D 1 413 ? -85.088 87.726 -124.483 1.00 21.94 407 GLU D CA 1
ATOM 17088 C C . GLU D 1 413 ? -83.704 87.987 -123.881 1.00 19.76 407 GLU D C 1
ATOM 17089 O O . GLU D 1 413 ? -82.856 87.115 -123.896 1.00 22.41 407 GLU D O 1
ATOM 17095 N N . ILE D 1 414 ? -83.476 89.179 -123.343 1.00 19.07 408 ILE D N 1
ATOM 17096 C CA . ILE D 1 414 ? -82.217 89.460 -122.652 1.00 16.36 408 ILE D CA 1
ATOM 17097 C C . ILE D 1 414 ? -82.083 88.654 -121.341 1.00 16.46 408 ILE D C 1
ATOM 17098 O O . ILE D 1 414 ? -81.041 88.067 -121.070 1.00 19.47 408 ILE D O 1
ATOM 17103 N N . LEU D 1 415 ? -83.136 88.636 -120.535 1.00 15.45 409 LEU D N 1
ATOM 17104 C CA . LEU D 1 415 ? -83.114 87.904 -119.271 1.00 17.07 409 LEU D CA 1
ATOM 17105 C C . LEU D 1 415 ? -82.885 86.410 -119.529 1.00 17.21 409 LEU D C 1
ATOM 17106 O O . LEU D 1 415 ? -82.100 85.757 -118.835 1.00 18.14 409 LEU D O 1
ATOM 17111 N N . LYS D 1 416 ? -83.561 85.888 -120.543 1.00 14.30 410 LYS D N 1
ATOM 17112 C CA . LYS D 1 416 ? -83.422 84.484 -120.912 1.00 16.70 410 LYS D CA 1
ATOM 17113 C C . LYS D 1 416 ? -81.976 84.125 -121.244 1.00 17.53 410 LYS D C 1
ATOM 17114 O O . LYS D 1 416 ? -81.549 82.979 -121.046 1.00 19.28 410 LYS D O 1
ATOM 17120 N N . ALA D 1 417 ? -81.222 85.095 -121.745 1.00 17.58 411 ALA D N 1
ATOM 17121 C CA . ALA D 1 417 ? -79.822 84.860 -122.088 1.00 19.48 411 ALA D CA 1
ATOM 17122 C C . ALA D 1 417 ? -78.888 85.161 -120.938 1.00 16.52 411 ALA D C 1
ATOM 17123 O O . ALA D 1 417 ? -77.819 84.560 -120.831 1.00 19.10 411 ALA D O 1
ATOM 17125 N N . LYS D 1 418 ? -79.277 86.087 -120.072 1.00 14.73 412 LYS D N 1
ATOM 17126 C CA . LYS D 1 418 ? -78.293 86.688 -119.179 1.00 16.05 412 LYS D CA 1
ATOM 17127 C C . LYS D 1 418 ? -78.581 86.605 -117.672 1.00 14.68 412 LYS D C 1
ATOM 17128 O O . LYS D 1 418 ? -77.695 86.859 -116.868 1.00 14.91 412 LYS D O 1
ATOM 17134 N N . SER D 1 419 ? -79.801 86.261 -117.282 1.00 13.67 413 SER D N 1
ATOM 17135 C CA . SER D 1 419 ? -80.146 86.342 -115.864 1.00 18.75 413 SER D CA 1
ATOM 17136 C C . SER D 1 419 ? -79.282 85.397 -115.042 1.00 19.46 413 SER D C 1
ATOM 17137 O O . SER D 1 419 ? -79.117 84.257 -115.425 1.00 17.35 413 SER D O 1
ATOM 17140 N N . ARG D 1 420 ? -78.748 85.869 -113.915 1.00 21.13 414 ARG D N 1
ATOM 17141 C CA . ARG D 1 420 ? -77.924 85.028 -113.041 1.00 20.92 414 ARG D CA 1
ATOM 17142 C C . ARG D 1 420 ? -78.711 83.865 -112.441 1.00 20.64 414 ARG D C 1
ATOM 17143 O O . ARG D 1 420 ? -78.133 82.959 -111.842 1.00 20.48 414 ARG D O 1
ATOM 17151 N N . ASP D 1 421 ? -80.024 83.892 -112.612 1.00 17.54 415 ASP D N 1
ATOM 17152 C CA . ASP D 1 421 ? -80.890 82.790 -112.198 1.00 18.88 415 ASP D CA 1
ATOM 17153 C C . ASP D 1 421 ? -80.814 81.562 -113.072 1.00 15.81 415 ASP D C 1
ATOM 17154 O O . ASP D 1 421 ? -81.206 80.480 -112.642 1.00 13.85 415 ASP D O 1
ATOM 17159 N N . ASN D 1 422 ? -80.379 81.727 -114.318 1.00 11.81 416 ASN D N 1
ATOM 17160 C CA . ASN D 1 422 ? -80.629 80.695 -115.313 1.00 15.26 416 ASN D CA 1
ATOM 17161 C C . ASN D 1 422 ? -80.007 79.333 -115.048 1.00 15.73 416 ASN D C 1
ATOM 17162 O O . ASN D 1 422 ? -80.572 78.331 -115.452 1.00 14.50 416 ASN D O 1
ATOM 17167 N N . SER D 1 423 ? -78.852 79.316 -114.392 1.00 13.82 417 SER D N 1
ATOM 17168 C CA . SER D 1 423 ? -78.221 78.067 -113.968 1.00 13.89 417 SER D CA 1
ATOM 17169 C C . SER D 1 423 ? -78.431 77.803 -112.478 1.00 17.02 417 SER D C 1
ATOM 17170 O O . SER D 1 423 ? -77.653 77.076 -111.865 1.00 17.55 417 SER D O 1
ATOM 17173 N N . ARG D 1 424 ? -79.477 78.396 -111.903 1.00 13.39 418 ARG D N 1
ATOM 17174 C CA . ARG D 1 424 ? -79.806 78.201 -110.496 1.00 13.58 418 ARG D CA 1
ATOM 17175 C C . ARG D 1 424 ? -81.144 77.501 -110.310 1.00 12.92 418 ARG D C 1
ATOM 17176 O O . ARG D 1 424 ? -81.620 77.349 -109.191 1.00 17.17 418 ARG D O 1
ATOM 17184 N N . THR D 1 425 ? -81.765 77.094 -111.396 1.00 11.16 419 THR D N 1
ATOM 17185 C CA . THR D 1 425 ? -82.974 76.296 -111.269 1.00 13.91 419 THR D CA 1
ATOM 17186 C C . THR D 1 425 ? -82.622 74.906 -110.703 1.00 20.76 419 THR D C 1
ATOM 17187 O O . THR D 1 425 ? -81.462 74.465 -110.804 1.00 15.86 419 THR D O 1
ATOM 17191 N N . PRO D 1 426 ? -83.602 74.231 -110.069 1.00 20.86 420 PRO D N 1
ATOM 17192 C CA . PRO D 1 426 ? -83.308 72.985 -109.347 1.00 15.31 420 PRO D CA 1
ATOM 17193 C C . PRO D 1 426 ? -82.779 71.880 -110.257 1.00 15.51 420 PRO D C 1
ATOM 17194 O O . PRO D 1 426 ? -83.274 71.680 -111.364 1.00 16.47 420 PRO D O 1
ATOM 17198 N N . VAL D 1 427 ? -81.769 71.167 -109.785 1.00 17.92 421 VAL D N 1
ATOM 17199 C CA . VAL D 1 427 ? -81.286 70.011 -110.518 1.00 15.01 421 VAL D CA 1
ATOM 17200 C C . VAL D 1 427 ? -82.455 69.075 -110.747 1.00 14.19 421 VAL D C 1
ATOM 17201 O O . VAL D 1 427 ? -83.218 68.802 -109.834 1.00 15.24 421 VAL D O 1
ATOM 17205 N N . GLN D 1 428 ? -82.616 68.629 -111.984 1.00 12.35 422 GLN D N 1
ATOM 17206 C CA . GLN D 1 428 ? -83.761 67.811 -112.361 1.00 17.33 422 GLN D CA 1
ATOM 17207 C C . GLN D 1 428 ? -83.507 66.310 -112.173 1.00 15.13 422 GLN D C 1
ATOM 17208 O O . GLN D 1 428 ? -82.992 65.643 -113.059 1.00 17.73 422 GLN D O 1
ATOM 17214 N N . TRP D 1 429 ? -83.894 65.793 -111.008 1.00 15.68 423 TRP D N 1
ATOM 17215 C CA . TRP D 1 429 ? -83.627 64.395 -110.636 1.00 17.32 423 TRP D CA 1
ATOM 17216 C C . TRP D 1 429 ? -84.436 63.320 -111.369 1.00 19.36 423 TRP D C 1
ATOM 17217 O O . TRP D 1 429 ? -83.918 62.246 -111.686 1.00 16.32 423 TRP D O 1
ATOM 17228 N N . ASN D 1 430 ? -85.707 63.596 -111.628 1.00 21.14 424 ASN D N 1
ATOM 17229 C CA . ASN D 1 430 ? -86.567 62.609 -112.269 1.00 18.99 424 ASN D CA 1
ATOM 17230 C C . ASN D 1 430 ? -87.813 63.246 -112.891 1.00 24.48 424 ASN D C 1
ATOM 17231 O O . ASN D 1 430 ? -87.895 64.473 -113.011 1.00 22.28 424 ASN D O 1
ATOM 17236 N N . GLY D 1 431 ? -88.779 62.417 -113.278 1.00 21.18 425 GLY D N 1
ATOM 17237 C CA . GLY D 1 431 ? -89.991 62.908 -113.913 1.00 26.80 425 GLY D CA 1
ATOM 17238 C C . GLY D 1 431 ? -91.169 63.110 -112.969 1.00 30.02 425 GLY D C 1
ATOM 17239 O O . GLY D 1 431 ? -92.308 63.218 -113.422 1.00 31.89 425 GLY D O 1
ATOM 17240 N N . GLU D 1 432 ? -90.896 63.148 -111.667 1.00 26.51 426 GLU D N 1
ATOM 17241 C CA . GLU D 1 432 ? -91.921 63.430 -110.657 1.00 28.85 426 GLU D CA 1
ATOM 17242 C C . GLU D 1 432 ? -92.140 64.927 -110.530 1.00 30.03 426 GLU D C 1
ATOM 17243 O O . GLU D 1 432 ? -91.553 65.716 -111.275 1.00 27.81 426 GLU D O 1
ATOM 17249 N N . GLU D 1 433 ? -92.962 65.315 -109.557 1.00 32.11 427 GLU D N 1
ATOM 17250 C CA . GLU D 1 433 ? -93.308 66.717 -109.365 1.00 31.85 427 GLU D CA 1
ATOM 17251 C C . GLU D 1 433 ? -92.093 67.553 -109.008 1.00 31.35 427 GLU D C 1
ATOM 17252 O O . GLU D 1 433 ? -91.310 67.191 -108.120 1.00 27.64 427 GLU D O 1
ATOM 17258 N N . ASN D 1 434 ? -91.952 68.676 -109.706 1.00 24.70 428 ASN D N 1
ATOM 17259 C CA . ASN D 1 434 ? -90.799 69.543 -109.552 1.00 27.16 428 ASN D CA 1
ATOM 17260 C C . ASN D 1 434 ? -89.499 68.767 -109.718 1.00 21.81 428 ASN D C 1
ATOM 17261 O O . ASN D 1 434 ? -88.517 69.030 -109.027 1.00 22.34 428 ASN D O 1
ATOM 17266 N N . ALA D 1 435 ? -89.539 67.786 -110.617 1.00 23.48 429 ALA D N 1
ATOM 17267 C CA . ALA D 1 435 ? -88.375 66.982 -110.991 1.00 29.59 429 ALA D CA 1
ATOM 17268 C C . ALA D 1 435 ? -87.764 66.190 -109.820 1.00 25.52 429 ALA D C 1
ATOM 17269 O O . ALA D 1 435 ? -86.605 65.776 -109.872 1.00 22.59 429 ALA D O 1
ATOM 17271 N N . GLY D 1 436 ? -88.547 65.984 -108.766 1.00 22.20 430 GLY D N 1
ATOM 17272 C CA . GLY D 1 436 ? -88.062 65.300 -107.585 1.00 17.93 430 GLY D CA 1
ATOM 17273 C C . GLY D 1 436 ? -87.045 66.085 -106.799 1.00 21.28 430 GLY D C 1
ATOM 17274 O O . GLY D 1 436 ? -86.347 65.528 -105.960 1.00 25.10 430 GLY D O 1
ATOM 17275 N N . PHE D 1 437 ? -86.942 67.382 -107.067 1.00 18.20 431 PHE D N 1
ATOM 17276 C CA . PHE D 1 437 ? -86.048 68.221 -106.291 1.00 17.94 431 PHE D CA 1
ATOM 17277 C C . PHE D 1 437 ? -86.599 68.447 -104.891 1.00 20.94 431 PHE D C 1
ATOM 17278 O O . PHE D 1 437 ? -85.843 68.576 -103.924 1.00 17.15 431 PHE D O 1
ATOM 17286 N N . THR D 1 438 ? -87.926 68.503 -104.799 1.00 25.25 432 THR D N 1
ATOM 17287 C CA . THR D 1 438 ? -88.599 68.842 -103.546 1.00 26.13 432 THR D CA 1
ATOM 17288 C C . THR D 1 438 ? -90.022 68.311 -103.539 1.00 24.88 432 THR D C 1
ATOM 17289 O O . THR D 1 438 ? -90.604 68.071 -104.590 1.00 23.13 432 THR D O 1
ATOM 17293 N N . ALA D 1 439 ? -90.578 68.117 -102.347 1.00 34.86 433 ALA D N 1
ATOM 17294 C CA . ALA D 1 439 ? -91.981 67.731 -102.216 1.00 33.92 433 ALA D CA 1
ATOM 17295 C C . ALA D 1 439 ? -92.837 68.960 -101.919 1.00 33.86 433 ALA D C 1
ATOM 17296 O O . ALA D 1 439 ? -94.058 68.908 -102.013 1.00 37.12 433 ALA D O 1
ATOM 17298 N N . GLY D 1 440 ? -92.182 70.057 -101.550 1.00 26.96 434 GLY D N 1
ATOM 17299 C CA . GLY D 1 440 ? -92.846 71.336 -101.378 1.00 31.03 434 GLY D CA 1
ATOM 17300 C C . GLY D 1 440 ? -92.882 72.122 -102.680 1.00 29.20 434 GLY D C 1
ATOM 17301 O O . GLY D 1 440 ? -92.984 71.543 -103.769 1.00 31.55 434 GLY D O 1
ATOM 17302 N N . THR D 1 441 ? -92.813 73.446 -102.578 1.00 27.86 435 THR D N 1
ATOM 17303 C CA . THR D 1 441 ? -92.655 74.278 -103.776 1.00 27.78 435 THR D CA 1
ATOM 17304 C C . THR D 1 441 ? -91.260 74.885 -103.773 1.00 23.48 435 THR D C 1
ATOM 17305 O O . THR D 1 441 ? -90.813 75.410 -102.763 1.00 20.68 435 THR D O 1
ATOM 17309 N N . PRO D 1 442 ? -90.563 74.784 -104.910 1.00 19.04 436 PRO D N 1
ATOM 17310 C CA . PRO D 1 442 ? -89.148 75.147 -104.991 1.00 18.15 436 PRO D CA 1
ATOM 17311 C C . PRO D 1 442 ? -88.938 76.648 -104.912 1.00 19.05 436 PRO D C 1
ATOM 17312 O O . PRO D 1 442 ? -89.824 77.400 -105.292 1.00 23.54 436 PRO D O 1
ATOM 17316 N N . TRP D 1 443 ? -87.786 77.083 -104.414 1.00 18.35 437 TRP D N 1
ATOM 17317 C CA . TRP D 1 443 ? -87.554 78.509 -104.238 1.00 22.50 437 TRP D CA 1
ATOM 17318 C C . TRP D 1 443 ? -87.522 79.238 -105.591 1.00 24.74 437 TRP D C 1
ATOM 17319 O O . TRP D 1 443 ? -87.775 80.437 -105.662 1.00 21.57 437 TRP D O 1
ATOM 17330 N N . ILE D 1 444 ? -87.249 78.488 -106.657 1.00 18.71 438 ILE D N 1
ATOM 17331 C CA . ILE D 1 444 ? -87.249 79.011 -108.026 1.00 20.23 438 ILE D CA 1
ATOM 17332 C C . ILE D 1 444 ? -87.817 77.896 -108.905 1.00 20.40 438 ILE D C 1
ATOM 17333 O O . ILE D 1 444 ? -87.503 76.728 -108.680 1.00 22.84 438 ILE D O 1
ATOM 17338 N N . PRO D 1 445 ? -88.677 78.227 -109.895 1.00 22.34 439 PRO D N 1
ATOM 17339 C CA . PRO D 1 445 ? -89.405 77.145 -110.571 1.00 17.03 439 PRO D CA 1
ATOM 17340 C C . PRO D 1 445 ? -88.539 76.199 -111.417 1.00 20.69 439 PRO D C 1
ATOM 17341 O O . PRO D 1 445 ? -87.420 76.540 -111.778 1.00 20.50 439 PRO D O 1
ATOM 17345 N N . VAL D 1 446 ? -89.077 75.014 -111.700 1.00 23.86 440 VAL D N 1
ATOM 17346 C CA . VAL D 1 446 ? -88.460 74.038 -112.587 1.00 25.51 440 VAL D CA 1
ATOM 17347 C C . VAL D 1 446 ? -89.110 74.193 -113.956 1.00 25.74 440 VAL D C 1
ATOM 17348 O O . VAL D 1 446 ? -90.330 74.082 -114.072 1.00 29.90 440 VAL D O 1
ATOM 17352 N N . PRO D 1 447 ? -88.312 74.439 -115.003 1.00 19.60 441 PRO D N 1
ATOM 17353 C CA . PRO D 1 447 ? -88.928 74.518 -116.337 1.00 23.09 441 PRO D CA 1
ATOM 17354 C C . PRO D 1 447 ? -89.586 73.196 -116.733 1.00 25.72 441 PRO D C 1
ATOM 17355 O O . PRO D 1 447 ? -89.288 72.168 -116.125 1.00 27.97 441 PRO D O 1
ATOM 17359 N N . ASP D 1 448 ? -90.463 73.219 -117.732 1.00 26.35 442 ASP D N 1
ATOM 17360 C CA . ASP D 1 448 ? -91.239 72.033 -118.106 1.00 25.77 442 ASP D CA 1
ATOM 17361 C C . ASP D 1 448 ? -90.399 70.923 -118.738 1.00 26.25 442 ASP D C 1
ATOM 17362 O O . ASP D 1 448 ? -90.843 69.765 -118.814 1.00 22.40 442 ASP D O 1
ATOM 17367 N N . ASN D 1 449 ? -89.192 71.269 -119.190 1.00 22.66 443 ASN D N 1
ATOM 17368 C CA . ASN D 1 449 ? -88.374 70.315 -119.940 1.00 23.06 443 ASN D CA 1
ATOM 17369 C C . ASN D 1 449 ? -87.898 69.113 -119.111 1.00 22.35 443 ASN D C 1
ATOM 17370 O O . ASN D 1 449 ? -87.464 68.107 -119.672 1.00 20.03 443 ASN D O 1
ATOM 17375 N N . TYR D 1 450 ? -88.013 69.216 -117.786 1.00 21.20 444 TYR D N 1
ATOM 17376 C CA . TYR D 1 450 ? -87.584 68.150 -116.874 1.00 20.07 444 TYR D CA 1
ATOM 17377 C C . TYR D 1 450 ? -88.172 66.764 -117.166 1.00 27.06 444 TYR D C 1
ATOM 17378 O O . TYR D 1 450 ? -87.578 65.745 -116.798 1.00 25.28 444 TYR D O 1
ATOM 17387 N N . LYS D 1 451 ? -89.340 66.717 -117.801 1.00 24.06 445 LYS D N 1
ATOM 17388 C CA . LYS D 1 451 ? -89.937 65.442 -118.173 1.00 23.06 445 LYS D CA 1
ATOM 17389 C C . LYS D 1 451 ? -89.150 64.738 -119.270 1.00 26.08 445 LYS D C 1
ATOM 17390 O O . LYS D 1 451 ? -89.314 63.538 -119.487 1.00 31.87 445 LYS D O 1
ATOM 17396 N N . GLU D 1 452 ? -88.319 65.491 -119.977 1.00 20.82 446 GLU D N 1
ATOM 17397 C CA . GLU D 1 452 ? -87.447 64.930 -121.005 1.00 20.69 446 GLU D CA 1
ATOM 17398 C C . GLU D 1 452 ? -86.000 64.946 -120.500 1.00 19.76 446 GLU D C 1
ATOM 17399 O O . GLU D 1 452 ? -85.176 64.104 -120.870 1.00 18.42 446 GLU D O 1
ATOM 17405 N N . ILE D 1 453 ? -85.698 65.916 -119.652 1.00 14.76 447 ILE D N 1
ATOM 17406 C CA . ILE D 1 453 ? -84.331 66.129 -119.195 1.00 17.43 447 ILE D CA 1
ATOM 17407 C C . ILE D 1 453 ? -84.211 65.915 -117.686 1.00 19.05 447 ILE D C 1
ATOM 17408 O O . ILE D 1 453 ? -84.540 66.798 -116.892 1.00 13.61 447 ILE D O 1
ATOM 17413 N N . ASN D 1 454 ? -83.753 64.732 -117.290 1.00 13.87 448 ASN D N 1
ATOM 17414 C CA . ASN D 1 454 ? -83.568 64.433 -115.879 1.00 15.58 448 ASN D CA 1
ATOM 17415 C C . ASN D 1 454 ? -82.642 63.228 -115.650 1.00 11.34 448 ASN D C 1
ATOM 17416 O O . ASN D 1 454 ? -82.413 62.433 -116.549 1.00 14.43 448 ASN D O 1
ATOM 17421 N N . ALA D 1 455 ? -82.130 63.122 -114.431 1.00 15.03 449 ALA D N 1
ATOM 17422 C CA . ALA D 1 455 ? -81.133 62.128 -114.072 1.00 14.95 449 ALA D CA 1
ATOM 17423 C C . ALA D 1 455 ? -81.616 60.697 -114.297 1.00 16.28 449 ALA D C 1
ATOM 17424 O O . ALA D 1 455 ? -80.873 59.847 -114.787 1.00 17.30 449 ALA D O 1
ATOM 17426 N N . GLU D 1 456 ? -82.865 60.423 -113.954 1.00 20.69 450 GLU D N 1
ATOM 17427 C CA . GLU D 1 456 ? -83.360 59.054 -114.053 1.00 16.70 450 GLU D CA 1
ATOM 17428 C C . GLU D 1 456 ? -83.379 58.600 -115.504 1.00 19.48 450 GLU D C 1
ATOM 17429 O O . GLU D 1 456 ? -83.064 57.450 -115.819 1.00 18.27 450 GLU D O 1
ATOM 17435 N N . GLU D 1 457 ? -83.727 59.513 -116.399 1.00 15.98 451 GLU D N 1
ATOM 17436 C CA . GLU D 1 457 ? -83.772 59.173 -117.819 1.00 17.61 451 GLU D CA 1
ATOM 17437 C C . GLU D 1 457 ? -82.353 58.967 -118.323 1.00 15.74 451 GLU D C 1
ATOM 17438 O O . GLU D 1 457 ? -82.068 58.000 -119.023 1.00 17.81 451 GLU D O 1
ATOM 17444 N N . ALA D 1 458 ? -81.464 59.881 -117.949 1.00 15.25 452 ALA D N 1
ATOM 17445 C CA . ALA D 1 458 ? -80.082 59.834 -118.407 1.00 15.89 452 ALA D CA 1
ATOM 17446 C C . ALA D 1 458 ? -79.388 58.552 -117.940 1.00 16.77 452 ALA D C 1
ATOM 17447 O O . ALA D 1 458 ? -78.667 57.915 -118.712 1.00 13.45 452 ALA D O 1
ATOM 17449 N N . LEU D 1 459 ? -79.617 58.182 -116.679 1.00 12.57 453 LEU D N 1
ATOM 17450 C CA . LEU D 1 459 ? -79.005 56.988 -116.105 1.00 12.90 453 LEU D CA 1
ATOM 17451 C C . LEU D 1 459 ? -79.471 55.683 -116.760 1.00 17.72 453 LEU D C 1
ATOM 17452 O O . LEU D 1 459 ? -78.772 54.679 -116.688 1.00 18.94 453 LEU D O 1
ATOM 17457 N N . ASN D 1 460 ? -80.626 55.697 -117.421 1.00 14.75 454 ASN D N 1
ATOM 17458 C CA . ASN D 1 460 ? -81.137 54.498 -118.093 1.00 17.31 454 ASN D CA 1
ATOM 17459 C C . ASN D 1 460 ? -80.913 54.521 -119.605 1.00 19.47 454 ASN D C 1
ATOM 17460 O O . ASN D 1 460 ? -81.384 53.646 -120.324 1.00 16.95 454 ASN D O 1
ATOM 17465 N N . ASP D 1 461 ? -80.174 55.521 -120.075 1.00 16.71 455 ASP D N 1
ATOM 17466 C CA . ASP D 1 461 ? -79.858 55.647 -121.497 1.00 16.38 455 ASP D CA 1
ATOM 17467 C C . ASP D 1 461 ? -78.350 55.509 -121.706 1.00 12.56 455 ASP D C 1
ATOM 17468 O O . ASP D 1 461 ? -77.596 56.383 -121.306 1.00 12.54 455 ASP D O 1
ATOM 17473 N N . PRO D 1 462 ? -77.908 54.406 -122.335 1.00 14.45 456 PRO D N 1
ATOM 17474 C CA . PRO D 1 462 ? -76.459 54.185 -122.452 1.00 16.39 456 PRO D CA 1
ATOM 17475 C C . PRO D 1 462 ? -75.811 55.268 -123.299 1.00 17.15 456 PRO D C 1
ATOM 17476 O O . PRO D 1 462 ? -74.607 55.464 -123.228 1.00 16.39 456 PRO D O 1
ATOM 17480 N N . ASP D 1 463 ? -76.621 55.977 -124.079 1.00 18.15 457 ASP D N 1
ATOM 17481 C CA . ASP D 1 463 ? -76.106 56.999 -124.970 1.00 19.17 457 ASP D CA 1
ATOM 17482 C C . ASP D 1 463 ? -76.319 58.397 -124.386 1.00 18.72 457 ASP D C 1
ATOM 17483 O O . ASP D 1 463 ? -76.228 59.392 -125.097 1.00 17.47 457 ASP D O 1
ATOM 17488 N N . SER D 1 464 ? -76.592 58.477 -123.087 1.00 12.24 458 SER D N 1
ATOM 17489 C CA . SER D 1 464 ? -76.882 59.770 -122.479 1.00 12.96 458 SER D CA 1
ATOM 17490 C C . SER D 1 464 ? -75.652 60.650 -122.381 1.00 11.98 458 SER D C 1
ATOM 17491 O O . SER D 1 464 ? -74.514 60.178 -122.469 1.00 12.50 458 SER D O 1
ATOM 17494 N N . ILE D 1 465 ? -75.889 61.937 -122.175 1.00 9.23 459 ILE D N 1
ATOM 17495 C CA . ILE D 1 465 ? -74.823 62.877 -121.875 1.00 8.99 459 ILE D CA 1
ATOM 17496 C C . ILE D 1 465 ? -74.080 62.460 -120.615 1.00 12.61 459 ILE D C 1
ATOM 17497 O O . ILE D 1 465 ? -72.849 62.590 -120.518 1.00 11.63 459 ILE D O 1
ATOM 17502 N N . PHE D 1 466 ? -74.837 61.957 -119.650 1.00 12.51 460 PHE D N 1
ATOM 17503 C CA . PHE D 1 466 ? -74.273 61.573 -118.358 1.00 9.98 460 PHE D CA 1
ATOM 17504 C C . PHE D 1 466 ? -73.159 60.531 -118.529 1.00 10.23 460 PHE D C 1
ATOM 17505 O O . PHE D 1 466 ? -72.075 60.672 -117.956 1.00 10.66 460 PHE D O 1
ATOM 17513 N N . TYR D 1 467 ? -73.423 59.486 -119.304 1.00 9.12 461 TYR D N 1
ATOM 17514 C CA . TYR D 1 467 ? -72.378 58.480 -119.563 1.00 12.32 461 TYR D CA 1
ATOM 17515 C C . TYR D 1 467 ? -71.206 58.990 -120.429 1.00 14.60 461 TYR D C 1
ATOM 17516 O O . TYR D 1 467 ? -70.081 58.482 -120.341 1.00 11.39 461 TYR D O 1
ATOM 17525 N N . HIS D 1 468 ? -71.453 59.997 -121.259 1.00 12.20 462 HIS D N 1
ATOM 17526 C CA . HIS D 1 468 ? -70.345 60.632 -121.961 1.00 10.94 462 HIS D CA 1
ATOM 17527 C C . HIS D 1 468 ? -69.404 61.298 -120.940 1.00 11.60 462 HIS D C 1
ATOM 17528 O O . HIS D 1 468 ? -68.176 61.081 -120.959 1.00 9.88 462 HIS D O 1
ATOM 17535 N N . TYR D 1 469 ? -69.972 62.092 -120.027 1.00 6.98 463 TYR D N 1
ATOM 17536 C CA . TYR D 1 469 ? -69.155 62.733 -119.010 1.00 9.63 463 TYR D CA 1
ATOM 17537 C C . TYR D 1 469 ? -68.438 61.677 -118.162 1.00 8.11 463 TYR D C 1
ATOM 17538 O O . TYR D 1 469 ? -67.268 61.830 -117.818 1.00 10.86 463 TYR D O 1
ATOM 17547 N N . LYS D 1 470 ? -69.146 60.614 -117.811 1.00 7.56 464 LYS D N 1
ATOM 17548 C CA . LYS D 1 470 ? -68.532 59.553 -117.011 1.00 11.09 464 LYS D CA 1
ATOM 17549 C C . LYS D 1 470 ? -67.278 59.004 -117.699 1.00 8.39 464 LYS D C 1
ATOM 17550 O O . LYS D 1 470 ? -66.253 58.786 -117.067 1.00 10.00 464 LYS D O 1
ATOM 17556 N N . LYS D 1 471 ? -67.391 58.760 -118.997 1.00 10.79 465 LYS D N 1
ATOM 17557 C CA . LYS D 1 471 ? -66.280 58.222 -119.769 1.00 10.73 465 LYS D CA 1
ATOM 17558 C C . LYS D 1 471 ? -65.134 59.228 -119.843 1.00 11.46 465 LYS D C 1
ATOM 17559 O O . LYS D 1 471 ? -63.974 58.857 -119.707 1.00 8.15 465 LYS D O 1
ATOM 17565 N N . LEU D 1 472 ? -65.462 60.508 -120.010 1.00 8.45 466 LEU D N 1
ATOM 17566 C CA . LEU D 1 472 ? -64.425 61.545 -119.990 1.00 9.43 466 LEU D CA 1
ATOM 17567 C C . LEU D 1 472 ? -63.704 61.537 -118.666 1.00 9.31 466 LEU D C 1
ATOM 17568 O O . LEU D 1 472 ? -62.490 61.667 -118.606 1.00 9.83 466 LEU D O 1
ATOM 17573 N N . ASN D 1 473 ? -64.470 61.419 -117.593 1.00 10.51 467 ASN D N 1
ATOM 17574 C CA . ASN D 1 473 ? -63.907 61.501 -116.250 1.00 10.26 467 ASN D CA 1
ATOM 17575 C C . ASN D 1 473 ? -62.982 60.332 -115.968 1.00 10.68 467 ASN D C 1
ATOM 17576 O O . ASN D 1 473 ? -61.955 60.486 -115.309 1.00 9.52 467 ASN D O 1
ATOM 17581 N N . GLU D 1 474 ? -63.359 59.165 -116.470 1.00 6.59 468 GLU D N 1
ATOM 17582 C CA . GLU D 1 474 ? -62.526 57.972 -116.306 1.00 9.91 468 GLU D CA 1
ATOM 17583 C C . GLU D 1 474 ? -61.299 57.987 -117.213 1.00 10.30 468 GLU D C 1
ATOM 17584 O O . GLU D 1 474 ? -60.237 57.540 -116.800 1.00 12.91 468 GLU D O 1
ATOM 17590 N N . LEU D 1 475 ? -61.437 58.515 -118.435 1.00 11.63 469 LEU D N 1
ATOM 17591 C CA . LEU D 1 475 ? -60.293 58.637 -119.329 1.00 9.31 469 LEU D CA 1
ATOM 17592 C C . LEU D 1 475 ? -59.139 59.369 -118.656 1.00 10.13 469 LEU D C 1
ATOM 17593 O O . LEU D 1 475 ? -57.978 58.968 -118.787 1.00 9.36 469 LEU D O 1
ATOM 17598 N N . ARG D 1 476 ? -59.465 60.428 -117.918 1.00 8.54 470 ARG D N 1
ATOM 17599 C CA . ARG D 1 476 ? -58.461 61.234 -117.220 1.00 10.08 470 ARG D CA 1
ATOM 17600 C C . ARG D 1 476 ? -57.638 60.384 -116.246 1.00 13.22 470 ARG D C 1
ATOM 17601 O O . ARG D 1 476 ? -56.437 60.610 -116.058 1.00 12.06 470 ARG D O 1
ATOM 17609 N N . LYS D 1 477 ? -58.271 59.374 -115.656 1.00 11.69 471 LYS D N 1
ATOM 17610 C CA . LYS D 1 477 ? -57.567 58.497 -114.728 1.00 13.33 471 LYS D CA 1
ATOM 17611 C C . LYS D 1 477 ? -56.773 57.412 -115.453 1.00 12.98 471 LYS D C 1
ATOM 17612 O O . LYS D 1 477 ? -55.883 56.805 -114.874 1.00 17.92 471 LYS D O 1
ATOM 17618 N N . GLU D 1 478 ? -57.099 57.181 -116.721 1.00 14.16 472 GLU D N 1
ATOM 17619 C CA . GLU D 1 478 ? -56.621 56.006 -117.442 1.00 14.54 472 GLU D CA 1
ATOM 17620 C C . GLU D 1 478 ? -55.491 56.315 -118.407 1.00 15.72 472 GLU D C 1
ATOM 17621 O O . GLU D 1 478 ? -54.605 55.488 -118.619 1.00 13.07 472 GLU D O 1
ATOM 17627 N N . PHE D 1 479 ? -55.543 57.501 -119.008 1.00 13.26 473 PHE D N 1
ATOM 17628 C CA . PHE D 1 479 ? -54.574 57.890 -120.022 1.00 12.15 473 PHE D CA 1
ATOM 17629 C C . PHE D 1 479 ? -53.766 59.089 -119.542 1.00 11.86 473 PHE D C 1
ATOM 17630 O O . PHE D 1 479 ? -54.229 60.227 -119.559 1.00 12.27 473 PHE D O 1
ATOM 17638 N N . ASP D 1 480 ? -52.550 58.812 -119.106 1.00 9.59 474 ASP D N 1
ATOM 17639 C CA . ASP D 1 480 ? -51.704 59.840 -118.521 1.00 11.23 474 ASP D CA 1
ATOM 17640 C C . ASP D 1 480 ? -51.499 61.049 -119.445 1.00 13.39 474 ASP D C 1
ATOM 17641 O O . ASP D 1 480 ? -51.333 62.175 -118.973 1.00 16.14 474 ASP D O 1
ATOM 17646 N N . ILE D 1 481 ? -51.563 60.830 -120.753 1.00 11.78 475 ILE D N 1
ATOM 17647 C CA . ILE D 1 481 ? -51.311 61.906 -121.708 1.00 11.38 475 ILE D CA 1
ATOM 17648 C C . ILE D 1 481 ? -52.272 63.099 -121.559 1.00 12.64 475 ILE D C 1
ATOM 17649 O O . ILE D 1 481 ? -51.926 64.238 -121.860 1.00 13.42 475 ILE D O 1
ATOM 17654 N N . ILE D 1 482 ? -53.471 62.835 -121.066 1.00 12.66 476 ILE D N 1
ATOM 17655 C CA . ILE D 1 482 ? -54.439 63.894 -120.808 1.00 14.75 476 ILE D CA 1
ATOM 17656 C C . ILE D 1 482 ? -53.920 64.902 -119.778 1.00 12.93 476 ILE D C 1
ATOM 17657 O O . ILE D 1 482 ? -54.246 66.089 -119.824 1.00 14.10 476 ILE D O 1
ATOM 17662 N N . THR D 1 483 ? -53.077 64.419 -118.878 1.00 11.99 477 THR D N 1
ATOM 17663 C CA . THR D 1 483 ? -52.452 65.246 -117.876 1.00 12.59 477 THR D CA 1
ATOM 17664 C C . THR D 1 483 ? -51.101 65.806 -118.311 1.00 15.52 477 THR D C 1
ATOM 17665 O O . THR D 1 483 ? -50.810 66.974 -118.074 1.00 15.39 477 THR D O 1
ATOM 17669 N N . THR D 1 484 ? -50.273 64.990 -118.959 1.00 16.80 478 THR D N 1
ATOM 17670 C CA . THR D 1 484 ? -48.898 65.409 -119.267 1.00 16.16 478 THR D CA 1
ATOM 17671 C C . THR D 1 484 ? -48.653 65.992 -120.669 1.00 17.41 478 THR D C 1
ATOM 17672 O O . THR D 1 484 ? -47.691 66.725 -120.877 1.00 25.42 478 THR D O 1
ATOM 17676 N N . GLY D 1 485 ? -49.505 65.678 -121.632 1.00 18.14 479 GLY D N 1
ATOM 17677 C CA . GLY D 1 485 ? -49.280 66.149 -122.990 1.00 16.00 479 GLY D CA 1
ATOM 17678 C C . GLY D 1 485 ? -49.316 67.661 -123.106 1.00 21.39 479 GLY D C 1
ATOM 17679 O O . GLY D 1 485 ? -50.038 68.331 -122.361 1.00 18.16 479 GLY D O 1
ATOM 17680 N N . ASP D 1 486 ? -48.550 68.223 -124.034 1.00 19.63 480 ASP D N 1
ATOM 17681 C CA . ASP D 1 486 ? -48.665 69.658 -124.251 1.00 21.23 480 ASP D CA 1
ATOM 17682 C C . ASP D 1 486 ? -49.968 69.931 -124.998 1.00 20.10 480 ASP D C 1
ATOM 17683 O O . ASP D 1 486 ? -50.758 69.017 -125.229 1.00 24.35 480 ASP D O 1
ATOM 17688 N N . TYR D 1 487 ? -50.210 71.178 -125.358 1.00 17.87 481 TYR D N 1
ATOM 17689 C CA . TYR D 1 487 ? -51.380 71.514 -126.141 1.00 14.51 481 TYR D CA 1
ATOM 17690 C C . TYR D 1 487 ? -50.922 72.193 -127.418 1.00 16.35 481 TYR D C 1
ATOM 17691 O O . TYR D 1 487 ? -50.026 73.021 -127.387 1.00 15.69 481 TYR D O 1
ATOM 17700 N N . GLN D 1 488 ? -51.525 71.842 -128.541 1.00 15.21 482 GLN D N 1
ATOM 17701 C CA . GLN D 1 488 ? -51.171 72.507 -129.785 1.00 21.09 482 GLN D CA 1
ATOM 17702 C C . GLN D 1 488 ? -52.386 72.752 -130.638 1.00 17.50 482 GLN D C 1
ATOM 17703 O O . GLN D 1 488 ? -53.025 71.816 -131.119 1.00 19.68 482 GLN D O 1
ATOM 17709 N N . LEU D 1 489 ? -52.722 74.022 -130.826 1.00 17.87 483 LEU D N 1
ATOM 17710 C CA . LEU D 1 489 ? -53.875 74.353 -131.642 1.00 16.93 483 LEU D CA 1
ATOM 17711 C C . LEU D 1 489 ? -53.566 74.134 -133.130 1.00 21.04 483 LEU D C 1
ATOM 17712 O O . LEU D 1 489 ? -52.467 74.397 -133.594 1.00 19.29 483 LEU D O 1
ATOM 17717 N N . ILE D 1 490 ? -54.545 73.627 -133.862 1.00 17.62 484 ILE D N 1
ATOM 17718 C CA . ILE D 1 490 ? -54.470 73.567 -135.304 1.00 19.10 484 ILE D CA 1
ATOM 17719 C C . ILE D 1 490 ? -55.753 74.197 -135.805 1.00 22.96 484 ILE D C 1
ATOM 17720 O O . ILE D 1 490 ? -56.684 74.411 -135.023 1.00 20.84 484 ILE D O 1
ATOM 17725 N N . LEU D 1 491 ? -55.787 74.521 -137.093 1.00 19.79 485 LEU D N 1
ATOM 17726 C CA . LEU D 1 491 ? -56.955 75.120 -137.722 1.00 20.39 485 LEU D CA 1
ATOM 17727 C C . LEU D 1 491 ? -57.482 76.332 -136.944 1.00 23.33 485 LEU D C 1
ATOM 17728 O O . LEU D 1 491 ? -58.693 76.486 -136.763 1.00 23.00 485 LEU D O 1
ATOM 17733 N N . GLU D 1 492 ? -56.560 77.173 -136.490 1.00 23.56 486 GLU D N 1
ATOM 17734 C CA . GLU D 1 492 ? -56.891 78.389 -135.741 1.00 28.28 486 GLU D CA 1
ATOM 17735 C C . GLU D 1 492 ? -57.996 79.219 -136.396 1.00 32.17 486 GLU D C 1
ATOM 17736 O O . GLU D 1 492 ? -58.975 79.593 -135.750 1.00 26.46 486 GLU D O 1
ATOM 17742 N N . ASP D 1 493 ? -57.850 79.484 -137.688 1.00 28.36 487 ASP D N 1
ATOM 17743 C CA . ASP D 1 493 ? -58.766 80.386 -138.360 1.00 30.95 487 ASP D CA 1
ATOM 17744 C C . ASP D 1 493 ? -60.105 79.751 -138.670 1.00 24.60 487 ASP D C 1
ATOM 17745 O O . ASP D 1 493 ? -61.027 80.459 -139.067 1.00 29.23 487 ASP D O 1
ATOM 17750 N N . ASP D 1 494 ? -60.223 78.432 -138.502 1.00 24.58 488 ASP D N 1
ATOM 17751 C CA . ASP D 1 494 ? -61.435 77.721 -138.936 1.00 19.72 488 ASP D CA 1
ATOM 17752 C C . ASP D 1 494 ? -62.711 78.309 -138.333 1.00 23.01 488 ASP D C 1
ATOM 17753 O O . ASP D 1 494 ? -62.756 78.620 -137.145 1.00 23.90 488 ASP D O 1
ATOM 17758 N N . GLN D 1 495 ? -63.746 78.447 -139.155 1.00 19.39 489 GLN D N 1
ATOM 17759 C CA . GLN D 1 495 ? -64.943 79.152 -138.739 1.00 27.65 489 GLN D CA 1
ATOM 17760 C C . GLN D 1 495 ? -65.896 78.244 -137.951 1.00 30.44 489 GLN D C 1
ATOM 17761 O O . GLN D 1 495 ? -66.813 78.722 -137.279 1.00 23.06 489 GLN D O 1
ATOM 17767 N N . GLU D 1 496 ? -65.678 76.936 -138.034 1.00 25.27 490 GLU D N 1
ATOM 17768 C CA . GLU D 1 496 ? -66.581 75.984 -137.404 1.00 22.15 490 GLU D CA 1
ATOM 17769 C C . GLU D 1 496 ? -65.890 74.973 -136.499 1.00 21.09 490 GLU D C 1
ATOM 17770 O O . GLU D 1 496 ? -66.493 74.481 -135.544 1.00 20.58 490 GLU D O 1
ATOM 17776 N N . LEU D 1 497 ? -64.629 74.672 -136.776 1.00 15.78 491 LEU D N 1
ATOM 17777 C CA . LEU D 1 497 ? -63.974 73.584 -136.061 1.00 18.32 491 LEU D CA 1
ATOM 17778 C C . LEU D 1 497 ? -63.035 74.055 -134.992 1.00 15.93 491 LEU D C 1
ATOM 17779 O O . LEU D 1 497 ? -62.227 74.955 -135.203 1.00 18.22 491 LEU D O 1
ATOM 17784 N N . TYR D 1 498 ? -63.135 73.426 -133.831 1.00 13.82 492 TYR D N 1
ATOM 17785 C CA . TYR D 1 498 ? -62.116 73.571 -132.815 1.00 12.54 492 TYR D CA 1
ATOM 17786 C C . TYR D 1 498 ? -61.341 72.262 -132.737 1.00 15.34 492 TYR D C 1
ATOM 17787 O O . TYR D 1 498 ? -61.897 71.222 -132.364 1.00 13.45 492 TYR D O 1
ATOM 17796 N N . ALA D 1 499 ? -60.058 72.318 -133.067 1.00 15.75 493 ALA D N 1
ATOM 17797 C CA . ALA D 1 499 ? -59.229 71.118 -133.110 1.00 14.08 493 ALA D CA 1
ATOM 17798 C C . ALA D 1 499 ? -57.851 71.408 -132.581 1.00 12.97 493 ALA D C 1
ATOM 17799 O O . ALA D 1 499 ? -57.300 72.483 -132.807 1.00 14.23 493 ALA D O 1
ATOM 17801 N N . TYR D 1 500 ? -57.294 70.433 -131.876 1.00 11.40 494 TYR D N 1
ATOM 17802 C CA . TYR D 1 500 ? -55.998 70.591 -131.267 1.00 12.05 494 TYR D CA 1
ATOM 17803 C C . TYR D 1 500 ? -55.365 69.247 -130.954 1.00 11.30 494 TYR D C 1
ATOM 17804 O O . TYR D 1 500 ? -56.016 68.221 -130.998 1.00 11.72 494 TYR D O 1
ATOM 17813 N N . LEU D 1 501 ? -54.074 69.261 -130.663 1.00 14.28 495 LEU D N 1
ATOM 17814 C CA . LEU D 1 501 ? -53.370 68.043 -130.328 1.00 14.98 495 LEU D CA 1
ATOM 17815 C C . LEU D 1 501 ? -52.892 68.162 -128.906 1.00 16.94 495 LEU D C 1
ATOM 17816 O O . LEU D 1 501 ? -52.638 69.264 -128.423 1.00 15.47 495 LEU D O 1
ATOM 17821 N N . ARG D 1 502 ? -52.786 67.024 -128.233 1.00 13.81 496 ARG D N 1
ATOM 17822 C CA . ARG D 1 502 ? -52.007 66.937 -127.014 1.00 15.59 496 ARG D CA 1
ATOM 17823 C C . ARG D 1 502 ? -50.817 66.046 -127.349 1.00 19.16 496 ARG D C 1
ATOM 17824 O O . ARG D 1 502 ? -51.002 64.865 -127.651 1.00 15.57 496 ARG D O 1
ATOM 17832 N N . ASN D 1 503 ? -49.610 66.609 -127.303 1.00 21.45 497 ASN D N 1
ATOM 17833 C CA . ASN D 1 503 ? -48.405 65.878 -127.702 1.00 22.75 497 ASN D CA 1
ATOM 17834 C C . ASN D 1 503 ? -47.646 65.348 -126.514 1.00 20.22 497 ASN D C 1
ATOM 17835 O O . ASN D 1 503 ? -47.298 66.103 -125.609 1.00 25.52 497 ASN D O 1
ATOM 17840 N N . GLY D 1 504 ? -47.368 64.048 -126.526 1.00 18.14 498 GLY D N 1
ATOM 17841 C CA . GLY D 1 504 ? -46.524 63.445 -125.516 1.00 16.98 498 GLY D CA 1
ATOM 17842 C C . GLY D 1 504 ? -45.398 62.674 -126.183 1.00 23.47 498 GLY D C 1
ATOM 17843 O O . GLY D 1 504 ? -45.053 62.935 -127.333 1.00 23.95 498 GLY D O 1
ATOM 17844 N N . ALA D 1 505 ? -44.830 61.719 -125.460 1.00 25.35 499 ALA D N 1
ATOM 17845 C CA . ALA D 1 505 ? -43.722 60.921 -125.964 1.00 28.52 499 ALA D CA 1
ATOM 17846 C C . ALA D 1 505 ? -44.228 59.793 -126.854 1.00 29.50 499 ALA D C 1
ATOM 17847 O O . ALA D 1 505 ? -44.712 58.778 -126.351 1.00 26.65 499 ALA D O 1
ATOM 17849 N N . ASP D 1 506 ? -44.117 59.975 -128.169 1.00 30.85 500 ASP D N 1
ATOM 17850 C CA . ASP D 1 506 ? -44.549 58.956 -129.135 1.00 26.64 500 ASP D CA 1
ATOM 17851 C C . ASP D 1 506 ? -46.021 58.589 -128.975 1.00 29.89 500 ASP D C 1
ATOM 17852 O O . ASP D 1 506 ? -46.460 57.488 -129.322 1.00 21.28 500 ASP D O 1
ATOM 17857 N N . GLU D 1 507 ? -46.780 59.548 -128.467 1.00 21.50 501 GLU D N 1
ATOM 17858 C CA . GLU D 1 507 ? -48.184 59.355 -128.214 1.00 19.08 501 GLU D CA 1
ATOM 17859 C C . GLU D 1 507 ? -48.800 60.738 -128.394 1.00 20.46 501 GLU D C 1
ATOM 17860 O O . GLU D 1 507 ? -48.183 61.737 -128.012 1.00 21.94 501 GLU D O 1
ATOM 17866 N N . LYS D 1 508 ? -49.975 60.806 -129.011 1.00 15.84 502 LYS D N 1
ATOM 17867 C CA . LYS D 1 508 ? -50.692 62.071 -129.170 1.00 17.36 502 LYS D CA 1
ATOM 17868 C C . LYS D 1 508 ? -52.183 61.873 -128.998 1.00 20.17 502 LYS D C 1
ATOM 17869 O O . LYS D 1 508 ? -52.680 60.767 -129.162 1.00 15.65 502 LYS D O 1
ATOM 17875 N N . LEU D 1 509 ? -52.896 62.957 -128.696 1.00 14.76 503 LEU D N 1
ATOM 17876 C CA . LEU D 1 509 ? -54.334 62.971 -128.849 1.00 14.06 503 LEU D CA 1
ATOM 17877 C C . LEU D 1 509 ? -54.655 63.974 -129.928 1.00 12.64 503 LEU D C 1
ATOM 17878 O O . LEU D 1 509 ? -54.036 65.024 -130.007 1.00 17.45 503 LEU D O 1
ATOM 17883 N N . LEU D 1 510 ? -55.611 63.625 -130.774 1.00 13.34 504 LEU D N 1
ATOM 17884 C CA . LEU D 1 510 ? -56.102 64.495 -131.810 1.00 13.45 504 LEU D CA 1
ATOM 17885 C C . LEU D 1 510 ? -57.549 64.742 -131.439 1.00 13.37 504 LEU D C 1
ATOM 17886 O O . LEU D 1 510 ? -58.360 63.819 -131.448 1.00 11.94 504 LEU D O 1
ATOM 17891 N N . VAL D 1 511 ? -57.866 65.977 -131.088 1.00 12.64 505 VAL D N 1
ATOM 17892 C CA . VAL D 1 511 ? -59.209 66.321 -130.638 1.00 12.68 505 VAL D CA 1
ATOM 17893 C C . VAL D 1 511 ? -59.880 67.205 -131.669 1.00 11.79 505 VAL D C 1
ATOM 17894 O O . VAL D 1 511 ? -59.362 68.266 -132.016 1.00 13.41 505 VAL D O 1
ATOM 17898 N N . ILE D 1 512 ? -61.035 66.766 -132.146 1.00 8.65 506 ILE D N 1
ATOM 17899 C CA . ILE D 1 512 ? -61.749 67.463 -133.195 1.00 11.14 506 ILE D CA 1
ATOM 17900 C C . ILE D 1 512 ? -63.200 67.719 -132.822 1.00 13.72 506 ILE D C 1
ATOM 17901 O O . ILE D 1 512 ? -63.980 66.784 -132.630 1.00 10.89 506 ILE D O 1
ATOM 17906 N N . ASN D 1 513 ? -63.567 68.993 -132.723 1.00 12.71 507 ASN D N 1
ATOM 17907 C CA . ASN D 1 513 ? -64.924 69.346 -132.350 1.00 11.00 507 ASN D CA 1
ATOM 17908 C C . ASN D 1 513 ? -65.581 70.304 -133.319 1.00 13.26 507 ASN D C 1
ATOM 17909 O O . ASN D 1 513 ? -65.025 71.342 -133.641 1.00 12.25 507 ASN D O 1
ATOM 17914 N N . ASN D 1 514 ? -66.801 69.989 -133.718 1.00 11.60 508 ASN D N 1
ATOM 17915 C CA . ASN D 1 514 ? -67.562 70.906 -134.525 1.00 17.39 508 ASN D CA 1
ATOM 17916 C C . ASN D 1 514 ? -68.475 71.738 -133.632 1.00 18.99 508 ASN D C 1
ATOM 17917 O O . ASN D 1 514 ? -69.426 71.214 -133.059 1.00 13.11 508 ASN D O 1
ATOM 17922 N N . PHE D 1 515 ? -68.196 73.032 -133.536 1.00 14.96 509 PHE D N 1
ATOM 17923 C CA . PHE D 1 515 ? -68.978 73.915 -132.674 1.00 12.54 509 PHE D CA 1
ATOM 17924 C C . PHE D 1 515 ? -70.281 74.386 -133.312 1.00 20.61 509 PHE D C 1
ATOM 17925 O O . PHE D 1 515 ? -71.031 75.150 -132.709 1.00 16.63 509 PHE D O 1
ATOM 17933 N N . TYR D 1 516 ? -70.570 73.937 -134.530 1.00 19.02 510 TYR D N 1
ATOM 17934 C CA . TYR D 1 516 ? -71.821 74.337 -135.160 1.00 18.87 510 TYR D CA 1
ATOM 17935 C C . TYR D 1 516 ? -72.577 73.169 -135.772 1.00 15.88 510 TYR D C 1
ATOM 17936 O O . TYR D 1 516 ? -72.070 72.054 -135.831 1.00 16.15 510 TYR D O 1
ATOM 17945 N N . GLY D 1 517 ? -73.782 73.449 -136.246 1.00 14.08 511 GLY D N 1
ATOM 17946 C CA . GLY D 1 517 ? -74.692 72.421 -136.720 1.00 19.75 511 GLY D CA 1
ATOM 17947 C C . GLY D 1 517 ? -74.739 72.155 -138.223 1.00 18.27 511 GLY D C 1
ATOM 17948 O O . GLY D 1 517 ? -75.795 71.820 -138.763 1.00 23.60 511 GLY D O 1
ATOM 17949 N N . LYS D 1 518 ? -73.599 72.263 -138.894 1.00 18.56 512 LYS D N 1
ATOM 17950 C CA . LYS D 1 518 ? -73.510 71.944 -140.326 1.00 29.17 512 LYS D CA 1
ATOM 17951 C C . LYS D 1 518 ? -72.206 71.214 -140.650 1.00 26.53 512 LYS D C 1
ATOM 17952 O O . LYS D 1 518 ? -71.275 71.229 -139.852 1.00 23.58 512 LYS D O 1
ATOM 17958 N N . GLU D 1 519 ? -72.128 70.585 -141.821 1.00 31.52 513 GLU D N 1
ATOM 17959 C CA . GLU D 1 519 ? -70.898 69.888 -142.222 1.00 26.24 513 GLU D CA 1
ATOM 17960 C C . GLU D 1 519 ? -69.739 70.833 -142.547 1.00 27.72 513 GLU D C 1
ATOM 17961 O O . GLU D 1 519 ? -69.949 71.946 -143.019 1.00 30.98 513 GLU D O 1
ATOM 17967 N N . THR D 1 520 ? -68.517 70.375 -142.293 1.00 22.90 514 THR D N 1
ATOM 17968 C CA . THR D 1 520 ? -67.302 71.065 -142.715 1.00 27.42 514 THR D CA 1
ATOM 17969 C C . THR D 1 520 ? -66.268 70.010 -143.060 1.00 34.82 514 THR D C 1
ATOM 17970 O O . THR D 1 520 ? -66.453 68.823 -142.788 1.00 33.77 514 THR D O 1
ATOM 17974 N N . GLU D 1 521 ? -65.152 70.454 -143.618 1.00 33.70 515 GLU D N 1
ATOM 17975 C CA . GLU D 1 521 ? -64.075 69.541 -143.937 1.00 33.62 515 GLU D CA 1
ATOM 17976 C C . GLU D 1 521 ? -62.989 69.600 -142.896 1.00 29.58 515 GLU D C 1
ATOM 17977 O O . GLU D 1 521 ? -62.512 70.678 -142.545 1.00 25.21 515 GLU D O 1
ATOM 17983 N N . PHE D 1 522 ? -62.588 68.435 -142.404 1.00 27.33 516 PHE D N 1
ATOM 17984 C CA . PHE D 1 522 ? -61.365 68.378 -141.631 1.00 24.51 516 PHE D CA 1
ATOM 17985 C C . PHE D 1 522 ? -60.234 67.846 -142.486 1.00 21.09 516 PHE D C 1
ATOM 17986 O O . PHE D 1 522 ? -60.369 66.809 -143.114 1.00 23.77 516 PHE D O 1
ATOM 17994 N N . GLN D 1 523 ? -59.115 68.553 -142.486 1.00 18.96 517 GLN D N 1
ATOM 17995 C CA . GLN D 1 523 ? -57.907 68.039 -143.089 1.00 27.71 517 GLN D CA 1
ATOM 17996 C C . GLN D 1 523 ? -56.768 68.317 -142.150 1.00 24.24 517 GLN D C 1
ATOM 17997 O O . GLN D 1 523 ? -56.496 69.481 -141.834 1.00 26.34 517 GLN D O 1
ATOM 18003 N N . LEU D 1 524 ? -56.100 67.263 -141.694 1.00 24.70 518 LEU D N 1
ATOM 18004 C CA . LEU D 1 524 ? -54.962 67.449 -140.809 1.00 22.64 518 LEU D CA 1
ATOM 18005 C C . LEU D 1 524 ? -53.913 68.207 -141.598 1.00 29.42 518 LEU D C 1
ATOM 18006 O O . LEU D 1 524 ? -53.653 67.874 -142.752 1.00 32.06 518 LEU D O 1
ATOM 18011 N N . PRO D 1 525 ? -53.321 69.245 -140.990 1.00 34.16 519 PRO D N 1
ATOM 18012 C CA . PRO D 1 525 ? -52.340 70.059 -141.710 1.00 32.51 519 PRO D CA 1
ATOM 18013 C C . PRO D 1 525 ? -51.098 69.236 -142.014 1.00 41.80 519 PRO D C 1
ATOM 18014 O O . PRO D 1 525 ? -50.883 68.200 -141.382 1.00 36.24 519 PRO D O 1
ATOM 18018 N N . ASP D 1 526 ? -50.295 69.687 -142.972 1.00 42.69 520 ASP D N 1
ATOM 18019 C CA . ASP D 1 526 ? -49.129 68.926 -143.391 1.00 38.62 520 ASP D CA 1
ATOM 18020 C C . ASP D 1 526 ? -47.983 69.077 -142.403 1.00 36.16 520 ASP D C 1
ATOM 18021 O O . ASP D 1 526 ? -47.079 68.243 -142.360 1.00 35.26 520 ASP D O 1
ATOM 18026 N N . ASP D 1 527 ? -48.026 70.134 -141.597 1.00 35.62 521 ASP D N 1
ATOM 18027 C CA . ASP D 1 527 ? -46.996 70.342 -140.582 1.00 37.21 521 ASP D CA 1
ATOM 18028 C C . ASP D 1 527 ? -47.199 69.468 -139.331 1.00 34.17 521 ASP D C 1
ATOM 18029 O O . ASP D 1 527 ? -46.418 69.537 -138.382 1.00 33.88 521 ASP D O 1
ATOM 18034 N N . ILE D 1 528 ? -48.243 68.644 -139.327 1.00 32.63 522 ILE D N 1
ATOM 18035 C CA . ILE D 1 528 ? -48.402 67.670 -138.249 1.00 33.71 522 ILE D CA 1
ATOM 18036 C C . ILE D 1 528 ? -47.685 66.376 -138.612 1.00 30.14 522 ILE D C 1
ATOM 18037 O O . ILE D 1 528 ? -47.971 65.767 -139.637 1.00 34.33 522 ILE D O 1
ATOM 18042 N N . ASP D 1 529 ? -46.747 65.971 -137.767 1.00 29.17 523 ASP D N 1
ATOM 18043 C CA . ASP D 1 529 ? -45.938 64.785 -138.013 1.00 31.12 523 ASP D CA 1
ATOM 18044 C C . ASP D 1 529 ? -46.545 63.545 -137.361 1.00 29.41 523 ASP D C 1
ATOM 18045 O O . ASP D 1 529 ? -46.212 63.214 -136.228 1.00 29.50 523 ASP D O 1
ATOM 18050 N N . ILE D 1 530 ? -47.435 62.857 -138.070 1.00 30.22 524 ILE D N 1
ATOM 18051 C CA . ILE D 1 530 ? -48.024 61.630 -137.529 1.00 29.96 524 ILE D CA 1
ATOM 18052 C C . ILE D 1 530 ? -47.598 60.384 -138.305 1.00 34.00 524 ILE D C 1
ATOM 18053 O O . ILE D 1 530 ? -48.300 59.363 -138.318 1.00 29.77 524 ILE D O 1
ATOM 18058 N N . GLU D 1 531 ? -46.437 60.478 -138.943 1.00 29.22 525 GLU D N 1
ATOM 18059 C CA . GLU D 1 531 ? -45.904 59.365 -139.713 1.00 37.31 525 GLU D CA 1
ATOM 18060 C C . GLU D 1 531 ? -45.471 58.258 -138.772 1.00 29.57 525 GLU D C 1
ATOM 18061 O O . GLU D 1 531 ? -44.605 58.462 -137.923 1.00 34.32 525 GLU D O 1
ATOM 18067 N N . GLY D 1 532 ? -46.099 57.094 -138.905 1.00 24.65 526 GLY D N 1
ATOM 18068 C CA . GLY D 1 532 ? -45.728 55.947 -138.100 1.00 29.34 526 GLY D CA 1
ATOM 18069 C C . GLY D 1 532 ? -46.572 55.793 -136.850 1.00 33.52 526 GLY D C 1
ATOM 18070 O O . GLY D 1 532 ? -46.260 54.980 -135.983 1.00 32.14 526 GLY D O 1
ATOM 18071 N N . TYR D 1 533 ? -47.636 56.586 -136.757 1.00 32.46 527 TYR D N 1
ATOM 18072 C CA . TYR D 1 533 ? -48.576 56.499 -135.651 1.00 29.12 527 TYR D CA 1
ATOM 18073 C C . TYR D 1 533 ? -49.831 55.762 -136.101 1.00 29.11 527 TYR D C 1
ATOM 18074 O O . TYR D 1 533 ? -50.344 56.005 -137.195 1.00 28.20 527 TYR D O 1
ATOM 18083 N N . ASP D 1 534 ? -50.312 54.857 -135.253 1.00 27.75 528 ASP D N 1
ATOM 18084 C CA . ASP D 1 534 ? -51.601 54.196 -135.437 1.00 25.86 528 ASP D CA 1
ATOM 18085 C C . ASP D 1 534 ? -52.694 54.914 -134.636 1.00 25.51 528 ASP D C 1
ATOM 18086 O O . ASP D 1 534 ? -52.464 55.316 -133.495 1.00 24.92 528 ASP D O 1
ATOM 18091 N N . ALA D 1 535 ? -53.889 55.030 -135.208 1.00 21.74 529 ALA D N 1
ATOM 18092 C CA . ALA D 1 535 ? -54.971 55.774 -134.565 1.00 24.47 529 ALA D CA 1
ATOM 18093 C C . ALA D 1 535 ? -56.047 54.849 -134.032 1.00 26.08 529 ALA D C 1
ATOM 18094 O O . ALA D 1 535 ? -56.420 53.880 -134.688 1.00 25.46 529 ALA D O 1
ATOM 18096 N N . LYS D 1 536 ? -56.535 55.161 -132.837 1.00 20.63 530 LYS D N 1
ATOM 18097 C CA . LYS D 1 536 ? -57.694 54.491 -132.267 1.00 20.39 530 LYS D CA 1
ATOM 18098 C C . LYS D 1 536 ? -58.629 55.578 -131.753 1.00 20.55 530 LYS D C 1
ATOM 18099 O O . LYS D 1 536 ? -58.173 56.643 -131.337 1.00 18.48 530 LYS D O 1
ATOM 18105 N N . VAL D 1 537 ? -59.929 55.320 -131.794 1.00 15.92 531 VAL D N 1
ATOM 18106 C CA . VAL D 1 537 ? -60.899 56.271 -131.266 1.00 19.12 531 VAL D CA 1
ATOM 18107 C C . VAL D 1 537 ? -60.941 56.196 -129.738 1.00 17.10 531 VAL D C 1
ATOM 18108 O O . VAL D 1 537 ? -61.251 55.147 -129.170 1.00 20.44 531 VAL D O 1
ATOM 18112 N N . LEU D 1 538 ? -60.608 57.297 -129.076 1.00 11.38 532 LEU D N 1
ATOM 18113 C CA . LEU D 1 538 ? -60.663 57.355 -127.609 1.00 13.94 532 LEU D CA 1
ATOM 18114 C C . LEU D 1 538 ? -62.085 57.604 -127.120 1.00 13.36 532 LEU D C 1
ATOM 18115 O O . LEU D 1 538 ? -62.592 56.912 -126.238 1.00 13.64 532 LEU D O 1
ATOM 18120 N N . ILE D 1 539 ? -62.719 58.622 -127.689 1.00 12.31 533 ILE D N 1
ATOM 18121 C CA . ILE D 1 539 ? -64.113 58.904 -127.402 1.00 12.75 533 ILE D CA 1
ATOM 18122 C C . ILE D 1 539 ? -64.720 59.700 -128.549 1.00 14.83 533 ILE D C 1
ATOM 18123 O O . ILE D 1 539 ? -64.034 60.494 -129.194 1.00 11.62 533 ILE D O 1
ATOM 18128 N N . SER D 1 540 ? -66.006 59.456 -128.798 1.00 12.22 534 SER D N 1
ATOM 18129 C CA . SER D 1 540 ? -66.748 60.090 -129.877 1.00 12.40 534 SER D CA 1
ATOM 18130 C C . SER D 1 540 ? -68.197 60.252 -129.445 1.00 14.44 534 SER D C 1
ATOM 18131 O O . SER D 1 540 ? -68.732 59.420 -128.699 1.00 11.48 534 SER D O 1
ATOM 18134 N N . ASN D 1 541 ? -68.840 61.322 -129.894 1.00 12.02 535 ASN D N 1
ATOM 18135 C CA . ASN D 1 541 ? -70.264 61.491 -129.636 1.00 14.33 535 ASN D CA 1
ATOM 18136 C C . ASN D 1 541 ? -71.121 61.022 -130.824 1.00 17.46 535 ASN D C 1
ATOM 18137 O O . ASN D 1 541 ? -72.306 61.332 -130.909 1.00 19.90 535 ASN D O 1
ATOM 18142 N N . ASP D 1 542 ? -70.507 60.285 -131.744 1.00 15.48 536 ASP D N 1
ATOM 18143 C CA . ASP D 1 542 ? -71.164 59.861 -132.982 1.00 20.41 536 ASP D CA 1
ATOM 18144 C C . ASP D 1 542 ? -70.594 58.508 -133.393 1.00 25.55 536 ASP D C 1
ATOM 18145 O O . ASP D 1 542 ? -69.384 58.305 -133.346 1.00 28.05 536 ASP D O 1
ATOM 18150 N N . THR D 1 543 ? -71.457 57.586 -133.799 1.00 24.95 537 THR D N 1
ATOM 18151 C CA . THR D 1 543 ? -70.997 56.265 -134.227 1.00 31.74 537 THR D CA 1
ATOM 18152 C C . THR D 1 543 ? -70.452 56.267 -135.655 1.00 33.02 537 THR D C 1
ATOM 18153 O O . THR D 1 543 ? -69.642 55.420 -136.025 1.00 35.51 537 THR D O 1
ATOM 18157 N N . ASP D 1 544 ? -70.891 57.219 -136.463 1.00 35.56 538 ASP D N 1
ATOM 18158 C CA . ASP D 1 544 ? -70.382 57.309 -137.823 1.00 40.01 538 ASP D CA 1
ATOM 18159 C C . ASP D 1 544 ? -68.958 57.854 -137.840 1.00 35.58 538 ASP D C 1
ATOM 18160 O O . ASP D 1 544 ? -68.735 59.056 -137.989 1.00 37.71 538 ASP D O 1
ATOM 18165 N N . LEU D 1 545 ? -67.998 56.946 -137.696 1.00 36.07 539 LEU D N 1
ATOM 18166 C CA . LEU D 1 545 ? -66.586 57.305 -137.641 1.00 30.11 539 LEU D CA 1
ATOM 18167 C C . LEU D 1 545 ? -65.974 57.396 -139.037 1.00 30.97 539 LEU D C 1
ATOM 18168 O O . LEU D 1 545 ? -66.299 56.604 -139.918 1.00 33.20 539 LEU D O 1
ATOM 18173 N N . PRO D 1 546 ? -65.068 58.357 -139.240 1.00 29.00 540 PRO D N 1
ATOM 18174 C CA . PRO D 1 546 ? -64.360 58.545 -140.509 1.00 29.91 540 PRO D CA 1
ATOM 18175 C C . PRO D 1 546 ? -63.566 57.297 -140.883 1.00 35.01 540 PRO D C 1
ATOM 18176 O O . PRO D 1 546 ? -63.286 56.475 -140.011 1.00 29.11 540 PRO D O 1
ATOM 18180 N N . GLU D 1 547 ? -63.208 57.152 -142.155 1.00 33.06 541 GLU D N 1
ATOM 18181 C CA . GLU D 1 547 ? -62.393 56.014 -142.565 1.00 35.60 541 GLU D CA 1
ATOM 18182 C C . GLU D 1 547 ? -60.930 56.338 -142.304 1.00 33.57 541 GLU D C 1
ATOM 18183 O O . GLU D 1 547 ? -60.140 55.466 -141.956 1.00 39.87 541 GLU D O 1
ATOM 18189 N N . SER D 1 548 ? -60.578 57.607 -142.478 1.00 34.66 542 SER D N 1
ATOM 18190 C CA . SER D 1 548 ? -59.242 58.096 -142.155 1.00 30.89 542 SER D CA 1
ATOM 18191 C C . SER D 1 548 ? -59.334 59.400 -141.381 1.00 34.08 542 SER D C 1
ATOM 18192 O O . SER D 1 548 ? -59.971 60.355 -141.829 1.00 33.20 542 SER D O 1
ATOM 18195 N N . PHE D 1 549 ? -58.676 59.453 -140.232 1.00 28.82 543 PHE D N 1
ATOM 18196 C CA . PHE D 1 549 ? -58.720 60.654 -139.420 1.00 22.87 543 PHE D CA 1
ATOM 18197 C C . PHE D 1 549 ? -58.072 61.834 -140.127 1.00 32.56 543 PHE D C 1
ATOM 18198 O O . PHE D 1 549 ? -58.391 62.983 -139.835 1.00 29.68 543 PHE D O 1
ATOM 18206 N N . LYS D 1 550 ? -57.174 61.544 -141.067 1.00 27.60 544 LYS D N 1
ATOM 18207 C CA . LYS D 1 550 ? -56.358 62.580 -141.699 1.00 28.12 544 LYS D CA 1
ATOM 18208 C C . LYS D 1 550 ? -57.188 63.589 -142.478 1.00 25.57 544 LYS D C 1
ATOM 18209 O O . LYS D 1 550 ? -56.791 64.746 -142.635 1.00 28.31 544 LYS D O 1
ATOM 18215 N N . ARG D 1 551 ? -58.342 63.141 -142.956 1.00 24.60 545 ARG D N 1
ATOM 18216 C CA . ARG D 1 551 ? -59.181 63.938 -143.830 1.00 25.21 545 ARG D CA 1
ATOM 18217 C C . ARG D 1 551 ? -60.559 63.312 -143.914 1.00 26.58 545 ARG D C 1
ATOM 18218 O O . ARG D 1 551 ? -60.696 62.170 -144.348 1.00 31.41 545 ARG D O 1
ATOM 18226 N N . PHE D 1 552 ? -61.579 64.057 -143.484 1.00 29.47 546 PHE D N 1
ATOM 18227 C CA . PHE D 1 552 ? -62.968 63.593 -143.559 1.00 19.47 546 PHE D CA 1
ATOM 18228 C C . PHE D 1 552 ? -63.991 64.725 -143.457 1.00 23.51 546 PHE D C 1
ATOM 18229 O O . PHE D 1 552 ? -63.641 65.881 -143.224 1.00 28.96 546 PHE D O 1
ATOM 18237 N N . THR D 1 553 ? -65.258 64.374 -143.634 1.00 26.70 547 THR D N 1
ATOM 18238 C CA . THR D 1 553 ? -66.346 65.328 -143.501 1.00 30.92 547 THR D CA 1
ATOM 18239 C C . THR D 1 553 ? -66.911 65.275 -142.079 1.00 25.76 547 THR D C 1
ATOM 18240 O O . THR D 1 553 ? -67.456 64.264 -141.649 1.00 24.11 547 THR D O 1
ATOM 18244 N N . VAL D 1 554 ? -66.737 66.367 -141.345 1.00 30.15 548 VAL D N 1
ATOM 18245 C CA . VAL D 1 554 ? -67.235 66.460 -139.975 1.00 22.47 548 VAL D CA 1
ATOM 18246 C C . VAL D 1 554 ? -68.737 66.735 -139.974 1.00 23.12 548 VAL D C 1
ATOM 18247 O O . VAL D 1 554 ? -69.208 67.670 -140.619 1.00 27.69 548 VAL D O 1
ATOM 18251 N N . LYS D 1 555 ? -69.494 65.914 -139.263 1.00 19.40 549 LYS D N 1
ATOM 18252 C CA . LYS D 1 555 ? -70.940 66.091 -139.183 1.00 18.08 549 LYS D CA 1
ATOM 18253 C C . LYS D 1 555 ? -71.335 67.196 -138.176 1.00 18.89 549 LYS D C 1
ATOM 18254 O O . LYS D 1 555 ? -70.479 67.682 -137.423 1.00 15.93 549 LYS D O 1
ATOM 18260 N N . PRO D 1 556 ? -72.615 67.626 -138.189 1.00 20.19 550 PRO D N 1
ATOM 18261 C CA . PRO D 1 556 ? -73.038 68.688 -137.257 1.00 19.71 550 PRO D CA 1
ATOM 18262 C C . PRO D 1 556 ? -72.769 68.343 -135.789 1.00 16.30 550 PRO D C 1
ATOM 18263 O O . PRO D 1 556 ? -73.261 67.314 -135.314 1.00 17.55 550 PRO D O 1
ATOM 18267 N N . TYR D 1 557 ? -71.983 69.171 -135.105 1.00 11.98 551 TYR D N 1
ATOM 18268 C CA . TYR D 1 557 ? -71.704 68.998 -133.666 1.00 13.37 551 TYR D CA 1
ATOM 18269 C C . TYR D 1 557 ? -70.925 67.717 -133.351 1.00 17.86 551 TYR D C 1
ATOM 18270 O O . TYR D 1 557 ? -70.859 67.268 -132.195 1.00 13.99 551 TYR D O 1
ATOM 18279 N N . GLN D 1 558 ? -70.292 67.153 -134.375 1.00 16.31 552 GLN D N 1
ATOM 18280 C CA . GLN D 1 558 ? -69.489 65.952 -134.178 1.00 16.97 552 GLN D CA 1
ATOM 18281 C C . GLN D 1 558 ? -68.239 66.256 -133.362 1.00 12.87 552 GLN D C 1
ATOM 18282 O O . GLN D 1 558 ? -67.620 67.290 -133.535 1.00 15.79 552 GLN D O 1
ATOM 18288 N N . SER D 1 559 ? -67.883 65.339 -132.465 1.00 12.83 553 SER D N 1
ATOM 18289 C CA . SER D 1 559 ? -66.729 65.485 -131.589 1.00 10.43 553 SER D CA 1
ATOM 18290 C C . SER D 1 559 ? -66.025 64.139 -131.546 1.00 10.57 553 SER D C 1
ATOM 18291 O O . SER D 1 559 ? -66.642 63.145 -131.225 1.00 10.18 553 SER D O 1
ATOM 18294 N N . ILE D 1 560 ? -64.741 64.100 -131.867 1.00 11.43 554 ILE D N 1
ATOM 18295 C CA . ILE D 1 560 ? -64.007 62.837 -131.807 1.00 11.85 554 ILE D CA 1
ATOM 18296 C C . ILE D 1 560 ? -62.620 63.045 -131.252 1.00 11.14 554 ILE D C 1
ATOM 18297 O O . ILE D 1 560 ? -61.984 64.079 -131.485 1.00 12.51 554 ILE D O 1
ATOM 18302 N N . VAL D 1 561 ? -62.152 62.094 -130.457 1.00 10.28 555 VAL D N 1
ATOM 18303 C CA . VAL D 1 561 ? -60.798 62.190 -129.949 1.00 10.17 555 VAL D CA 1
ATOM 18304 C C . VAL D 1 561 ? -60.101 60.956 -130.433 1.00 14.76 555 VAL D C 1
ATOM 18305 O O . VAL D 1 561 ? -60.572 59.847 -130.186 1.00 12.82 555 VAL D O 1
ATOM 18309 N N . TYR D 1 562 ? -59.009 61.142 -131.156 1.00 11.51 556 TYR D N 1
ATOM 18310 C CA . TYR D 1 562 ? -58.186 60.013 -131.546 1.00 15.08 556 TYR D CA 1
ATOM 18311 C C . TYR D 1 562 ? -57.014 59.890 -130.604 1.00 13.41 556 TYR D C 1
ATOM 18312 O O . TYR D 1 562 ? -56.391 60.887 -130.226 1.00 10.79 556 TYR D O 1
ATOM 18321 N N . HIS D 1 563 ? -56.705 58.651 -130.248 1.00 13.31 557 HIS D N 1
ATOM 18322 C CA . HIS D 1 563 ? -55.482 58.358 -129.537 1.00 15.50 557 HIS D CA 1
ATOM 18323 C C . HIS D 1 563 ? -54.489 57.820 -130.558 1.00 20.46 557 HIS D C 1
ATOM 18324 O O . HIS D 1 563 ? -54.742 56.811 -131.203 1.00 17.58 557 HIS D O 1
ATOM 18331 N N . LEU D 1 564 ? -53.367 58.504 -130.719 1.00 19.90 558 LEU D N 1
ATOM 18332 C CA . LEU D 1 564 ? -52.372 58.080 -131.688 1.00 20.03 558 LEU D CA 1
ATOM 18333 C C . LEU D 1 564 ? -51.139 57.598 -130.948 1.00 23.97 558 LEU D C 1
ATOM 18334 O O . LEU D 1 564 ? -50.713 58.229 -129.981 1.00 22.09 558 LEU D O 1
ATOM 18339 N N . ALA D 1 565 ? -50.561 56.487 -131.408 1.00 20.19 559 ALA D N 1
ATOM 18340 C CA . ALA D 1 565 ? -49.346 55.949 -130.807 1.00 24.26 559 ALA D CA 1
ATOM 18341 C C . ALA D 1 565 ? -48.467 55.180 -131.804 1.00 24.84 559 ALA D C 1
ATOM 18342 O O . ALA D 1 565 ? -48.951 54.664 -132.814 1.00 23.78 559 ALA D O 1
ATOM 18344 N N . LYS D 1 566 ? -47.176 55.114 -131.495 1.00 27.89 560 LYS D N 1
ATOM 18345 C CA . LYS D 1 566 ? -46.209 54.327 -132.259 1.00 29.62 560 LYS D CA 1
ATOM 18346 C C . LYS D 1 566 ? -46.208 52.847 -131.883 1.00 27.69 560 LYS D C 1
ATOM 18347 O O . LYS D 1 566 ? -45.145 52.243 -131.713 1.00 38.72 560 LYS D O 1
#

CATH classification: 3.20.20.80 (+2 more: 3.90.400.10, 2.60.40.1180)

InterPro domains:
  IPR006047 Glycosyl hydrolase family 13, catalytic domain [PF00128] (16-479)
  IPR006047 Glycosyl hydrolase family 13, catalytic domain [SM00642] (16-418)
  IPR012769 Trehalose-6-phosphate hydrolase [TIGR02403]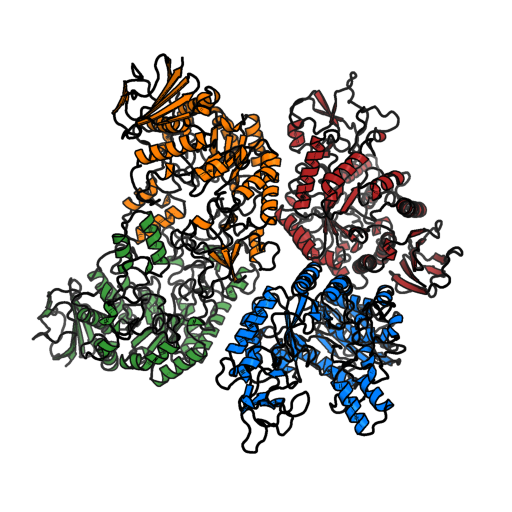 (8-557)
  IPR013780 Glycosyl hydrolase, all-beta [G3DSA:2.60.40.1180] (480-562)
  IPR017853 Glycoside hydrolase superfamily [SSF51445] (6-475)
  IPR045857 Oligo-1,6-glucosidase, domain 2 [G3DSA:3.90.400.10] (108-178)
  IPR056300 Alpha-amylase SusG-like, C-terminal domain [PF23915] (492-555)

Radius of gyration: 44.42 Å; Cα contacts (8 Å, |Δi|>4): 4776; chains: 4; bounding box: 90×129×119 Å

B-factor: mean 21.49, std 10.57, range [2.17, 76.64]

Organism: Bacillus licheniformis (strain ATCC 14580 / DSM 13 / JCM 2505 / CCUG 7422 / NBRC 12200 / NCIMB 9375 / NCTC 10341 / NRRL NRS-1264 / Gibson 46) (NCBI:txid279010)

Solvent-accessible surface area: 83105 Å² total; per-residue (Å²): 141,63,60,25,45,49,0,0,0,0,3,0,12,3,48,0,0,34,5,48,97,32,80,0,12,0,6,0,77,0,0,20,99,42,0,95,15,0,74,39,0,19,1,26,0,0,7,0,3,9,1,3,79,9,54,62,76,15,66,3,24,0,0,16,33,7,78,38,16,33,161,72,13,17,78,48,70,26,0,77,67,0,7,116,39,0,66,126,72,37,0,55,0,0,1,0,2,0,0,0,3,0,0,18,91,0,115,11,10,123,77,0,7,79,20,109,159,39,152,52,10,90,9,4,11,20,77,85,87,71,146,122,41,33,46,13,1,80,2,76,4,59,115,46,42,51,0,9,66,86,29,78,139,17,37,17,24,12,0,5,0,28,33,60,44,5,0,0,0,24,3,51,31,98,47,0,8,104,70,3,6,100,6,0,44,63,0,5,85,53,7,7,17,0,0,6,0,10,13,0,0,0,3,0,4,36,76,197,24,44,63,4,135,159,39,39,0,98,145,36,0,23,31,11,113,69,0,24,82,0,0,37,26,0,23,126,58,0,8,70,124,64,108,16,0,2,0,0,23,3,20,56,10,62,32,69,31,0,37,135,0,4,38,100,142,30,104,11,6,33,0,0,4,13,28,56,10,0,81,2,13,38,41,139,63,93,107,36,31,86,50,138,32,65,10,64,83,1,1,120,26,14,12,71,17,4,47,66,2,58,157,23,36,6,16,10,7,10,8,1,4,10,7,34,22,15,2,7,2,23,30,1,14,40,45,45,173,40,33,81,65,0,5,11,0,0,0,1,0,5,6,1,2,21,0,0,0,7,0,2,0,0,10,0,5,2,4,12,6,8,96,9,97,64,43,80,54,5,87,15,114,62,0,71,73,43,33,119,75,38,104,128,85,59,74,76,69,71,84,0,10,88,20,0,44,38,26,3,80,1,1,0,6,0,0,0,2,12,35,34,119,139,38,0,16,0,8,111,26,114,13,48,0,26,20,11,116,40,33,125,118,12,7,3,115,75,8,37,58,10,28,75,5,5,0,24,14,2,18,97,3,0,27,6,2,92,27,2,73,3,2,6,86,0,55,14,64,38,11,43,98,109,34,118,32,0,0,0,0,1,0,34,31,99,75,30,26,0,0,0,1,0,0,1,57,35,131,103,27,92,0,112,16,34,152,117,14,107,23,151,59,49,100,38,88,47,2,4,31,12,21,116,80,62,27,188,50,28,106,168,21,45,1,60,24,18,2,1,2,0,12,7,0,31,167,144,62,55,22,45,44,0,0,0,0,1,0,13,2,53,0,0,32,4,48,102,32,78,0,11,0,6,0,78,0,0,20,102,42,1,94,16,0,94,62,0,23,1,31,0,0,4,0,3,9,1,2,75,11,54,65,76,17,64,1,28,0,0,12,26,4,29,37,18,29,155,85,15,17,79,43,67,27,0,51,52,0,6,84,35,0,73,140,67,44,0,60,0,0,1,1,1,0,0,0,3,0,0,18,55,5,40,12,10,93,50,0,9,85,22,76,117,27,138,12,11,91,9,3,12,19,75,85,92,67,149,124,41,34,44,12,1,76,1,69,5,55,104,21,45,51,0,9,62,84,37,41,134,20,33,21,23,12,0,6,0,30,37,62,41,6,0,0,0,25,3,46,34,97,46,0,7,102,45,0,7,29,3,0,40,8,0,8,24,14,14,7,19,0,0,6,0,12,15,0,0,0,2,0,5,38,76,185,26,45,60,4,133,154,41,46,0,92,132,31,0,18,34,10,102,68,0,26,88,0,1,36,28,0,19,131,64,0,5,75,125,47,113,16,0,3,0,0,20,4,16,58,13,66,23,67,31,0,41,133,0,3,39,100,128,31,126,10,6,32,0,1,3,14,30,59,11,0,82,2,14,43,33,143,63,27,67,4,4,94,51,134,30,66,6,70,84,1,0,120,29,15,12,93,17,6,49,80,2,51,184,25,33,7,16,10,8,9,5,1,5,9,12,44,19,16,2,7,2,25,29,2,17,37,40,46,176,49,26,93,52,0,4,24,0,0,0,0,0,5,2,2,1,20,1,0,0,7,0,2,0,0,9,0,6,2,4,12,6,9,100,9,98,56,41,77,53,5,94,15,114,50,0,70,48,3,26,74,4,1,101,31,14,28,50,72,80,72,91,0,8,88,7,0,44,36,27,1,67,1,1,0,7,0,0,0,2,11,35,38,113,136,29,0,17,0,8,109,23,112,16,44,0,29,22,11,118,39,32,126,111,10,6,3,107,58,5,52,132,34,110,102,4,5,0,61,13,1,57,97,2,1,68,8,2,99,111,65,74,4,1,6,88,1,59,14,62,37,10,43,94,112,34,136,37,0,1,0,0,0,0,31,31,101,88,48,25,0,0,0,1,0,0,1,67,34,145,120,27,96,0,93,18,36,152,121,16,109,17,149,56,37,94,39,156,58,15,2,29,13,14,137,80,85,29,192,50,24,106,157,20,76,0,64,22,19,2,0,0,0,11,31,0,33,129,144,60,59,23,37,44,0,0,0,0,3,0,9,2,43,0,0,33,7,50,105,30,82,0,11,0,5,0,80,0,0,20,98,40,0,91,14,0,102,61,0,22,1,35,0,0,8,0,3,9,1,2,74,11,39,64,83,18,45,3,29,0,0,16,39,7,95,34,15,29,148,74,13,16,76,51,67,27,0,77,62,0,6,89,34,0,74,136,64,46,0,55,0,0,1,0,0,1,0,0,3,0,0,30,58,13,134,29,13,110,62,0,9,72,21,110,161,38,154,50,9,87,10,4,11,26,72,85,80,58,144,112,43,41,44,16,0,67,0,81,6,53,104,25,44,52,0,9,65,78,46,44,111,15,34,22,21,13,0,10,0,27,32,64,19,5,0,0,1,27,2,48,35,108,48,0,7,94,87,2,3,108,5,0,45,62,0,10,128,57,23,6,18,0,0,10,0,9,19,0,0,0,2,0,3,26,88,209,21,47,60,9,152,145,35,39,0,96,168,35,1,21,29,12,104,73,0,22,81,1,0,50,21,0,23,138,52,0,8,70,120,64,112,16,0,2,0,0,20,4,17,61,6,72,30,73,32,0,40,130,0,4,39,93,126,31,134,8,5,33,0,0,4,13,30,59,10,1,87,3,12,40,35,148,61,35,69,7,2,94,50,136,30,71,6,48,83,0,0,111,14,13,9,59,15,5,34,69,2,55,160,21,34,8,15,10,7,8,6,1,4,11,10,46,23,16,2,7,2,26,28,1,15,40,43,44,174,44,29,77,60,0,4,11,0,0,0,1,1,5,2,1,1,23,1,0,0,7,0,2,0,0,8,0,5,2,4,13,6,8,93,9,98,60,43,80,55,5,93,16,118,50,0,74,48,4,35,67,9,4,68,33,9,28,51,74,68,69,80,0,9,86,7,0,43,36,29,3,85,1,1,0,20,0,0,0,2,7,34,32,115,140,34,0,15,0,9,106,26,108,22,49,0,28,25,14,122,42,26,129,112,10,8,3,114,71,7,52,132,31,121,94,4,5,0,60,14,1,56,96,1,1,64,8,2,94,111,60,72,4,0,8,86,0,58,13,64,38,10,41,95,117,35,119,45,0,1,0,0,0,0,33,32,99,92,48,26,0,0,0,0,0,0,0,68,34,150,116,20,91,0,109,18,36,147,119,15,111,15,157,55,40,100,42,148,59,16,4,31,14,19,141,78,77,32,181,54,24,112,159,17,63,0,64,23,18,2,1,0,0,13,31,1,33,146,170,58,56,24,40,58,0,0,0,0,1,0,17,2,49,0,0,31,6,50,104,30,76,0,14,0,3,0,81,0,0,21,96,41,1,94,13,0,75,39,0,20,1,27,0,0,2,0,4,10,1,2,65,9,54,66,78,19,72,2,38,0,0,12,21,2,23,21,12,33,159,84,18,15,76,22,34,31,0,11,53,0,3,28,44,0,68,109,71,40,1,55,0,0,1,1,0,2,0,0,6,0,0,24,92,10,66,16,13,95,52,0,10,89,25,118,158,45,169,41,10,95,10,4,11,32,66,89,78,72,136,135,44,35,43,16,2,75,1,85,7,71,119,43,45,45,0,8,57,81,42,68,143,21,37,18,20,10,0,6,0,24,38,65,37,4,0,0,0,28,3,46,33,126,42,0,10,132,43,0,15,59,0,0,48,10,0,8,68,24,25,6,19,0,0,7,0,10,20,0,0,0,2,0,5,20,86,186,17,41,48,6,128,151,50,41,0,114,124,17,2,21,44,5,99,76,0,36,88,0,2,46,27,0,18,138,64,0,5,64,123,53,105,15,0,2,0,0,30,10,43,52,19,69,18,71,34,1,39,143,2,3,24,103,158,32,152,12,6,32,0,1,2,10,32,62,5,0,89,5,14,47,34,142,61,95,110,39,32,91,51,131,32,69,9,46,90,1,1,108,25,14,11,94,15,4,61,71,1,57,189,24,33,7,17,8,4,9,2,1,4,7,14,51,24,18,2,1,0,26,32,2,17,37,43,43,177,49,18,77,47,0,1,12,2,1,0,1,1,6,4,1,0,21,0,0,1,8,0,1,0,0,5,0,6,0,2,10,6,9,92,11,97,63,40,74,52,6,96,21,115,55,0,71,60,38,30,126,80,40,120,129,84,59,80,72,80,68,84,1,9,87,19,0,39,35,34,5,84,1,1,1,8,0,0,0,2,9,36,40,120,144,35,0,16,0,9,106,29,117,22,51,0,32,17,12,130,41,32,150,106,5,10,3,114,71,7,39,60,8,29,83,5,5,0,25,14,1,19,101,1,0,27,6,2,87,30,2,72,4,0,9,85,0,58,12,65,41,10,45,78,116,34,125,31,0,1,0,0,0,0,31,32,99,85,31,28,0,0,0,1,0,0,2,67,35,135,113,30,110,0,91,12,35,138,122,16,105,16,149,54,32,98,39,86,49,2,3,29,11,14,112,92,68,29,184,44,20,98,174,21,61,0,67,22,20,3,1,1,0,11,6,0,30,127

Secondary structure (DSSP, 8-state):
--TTTT--EEEE-GGGT--SSSSSS--HHHHHHTHHHHHHTT--EEEEPP-EE---SSTT-S-SEEEEE-GGG--HHHHHHHHHHHHHTT-EEEEEE--SEEETTSHHHHHHHT-TTSTTGGGB-EEPPPTTS--SS-PBPTTSSBSEEEETTTTEEEE-SS-TTEEEB-TT-HHHHHHHHHHHHHHHHHT--EEEETTGGGS---TT----SSSSSGGGTTT-TTHHHHHHHHHHHTGGGSS-EEEEEPSS--HHHHHHHH-GGG-S-SEEE--GGGGTT-GGG-TT------HHHHHHHHHHHHHHHHHHT--BEE-S--TTS--HHHHTS-SSTTHHHHHHHHHHHHHTSSSEEEEETTGGGT-------SGGG---HHHHHHHHHHHHTT--HHHHHHHHHHH-TTTT-SPP--SSSGGGGS-SS--SSPPPGGGGTS-HHHHHT-TTSHHHHHHHHHHHHHH-THHHH---EEESTT-SSEEEEEEE-SSEEEEEEEE-SSS-EEEE--TT---TT-EEEEEEES-S---S-TTEEEEPTT-EEEEEEE-/--GGGG--EEEE-GGGT--SSSSSS--HHHHHHTHHHHHHTT--EEEEPP-EE---TTTT-S-SEEEEE-GGG--HHHHHHHHHHHHHTT-EEEEEE--SEEETTSHHHHHHHT-TTSTTGGGB-EEPPPTTS--S---B-TTSSBSEEEETTTTEEEE-SS-TTEEEB-TTSHHHHHHHHHHHHHHHHHT--EEEETTGGG----TT----SSSSSGGGTTT-TTHHHHHHHHHHHTGGGSS-EEEEEPSS--HHHHHHHH-GGG-S-SEEE--GGGGTT-GGG-TTS-----HHHHHHHHHHHHHHHHHHT--BEE-S--TTS--HHHHTS-SSTTHHHHHHHHHHHHHTSSSEEEEETTGGGT-------SGGG---HHHHHHHHHHHHTT--HHHHHHHHHHH-TTTT-SPP--SSSGGGGS-SS--SSPPPGGGGTS-HHHHHT-TTSHHHHHHHHHHHHHH-THHHH---EEESTT-SSEEEEEEEETTEEEEEEEE-SSS-EEEE--TTS--TT-EEEEEEES-S---S-TTEEEE-TT-EEEEEEE-/--GGGS--EEEE-GGGT--SSSSSS--HHHHHHTHHHHHHTT--EEEEPP-EE---TTTT-S-SEEEEE-GGG--HHHHHHHHHHHHTTT-EEEEEE--SEEETTSHHHHHHHS-TT-TTGGGB-EEPPPTTSS-SS-PBPTTSSBSEEEETTTTEEEE-SS-TTEEEB-TT-HHHHHHHHHHHHHHHHHT--EEEETTGGGS---TT----SSS-SGGGTTT-TTHHHHHHHHHHHTGGGSS-EEEEEPSS--HHHHHHHH-GGG-S-SEEE--GGGGTT-GGG-TT------HHHHHHHHHHHHHHHHHHT--BEE-S--TTS--HHHHTS-SSTTHHHHHHHHHHHHHTSSSEEEEETTGGGT-------SGGG---HHHHHHHHHHHHTT--HHHHHHHHHHH-TTTT-SPP--SSSGGGGS-SS--SSPPPGGGGTS-HHHHHT-TTSHHHHHHHHHHHHHH-THHHH---EEESTT-SSEEEEEEE-SSEEEEEEEE-SSS-EEEE--TT---TT-EEEEEEES-S---S-TTEEEEPTT-EEEEEEE-/--GGGS--EEEE-GGGT--SSSSSS--HHHHHHTHHHHHHTT--EEEE---EE---SSTT-S-SEEEEE-TTT--HHHHHHHHHHHHHTT-EEEEEE--SEEETTSHHHHHHHT-TT-SSGGGB-EEEPPTTS--S--PBPTTSSBSEEEETTTTEEEE-SS-TTEEEB-TT-HHHHHHHHHHHHHHHHHT--EEEETTGGGS---TT-PPPSSSSSGGGTTT-TTHHHHHHHHHHHTGGGSS-EEEEE-SS--HHHHHHHH-GGG-S-SEEE--GGGGTT-GGG-TT------HHHHHHHHHHHHHHHHHHT--BEE-S--TTS--HHHHTS-SSTTHHHHHHHHHHHHHTSSSEEEEETTGGGT-------SGGG---HHHHHHHHHHHHTT--HHHHHHHHHHH-TTTT-SPP--SSSGGGGS-SS--SSPPPGGGGTS-HHHHHT-TTSHHHHHHHHHHHHHH-THHHH---EEE-TT-SSEEEEEEE-SSEEEEEEEE-SSS-EEEE--TT---TT-EEEEEEES-S---S-TTEEEEPTT-EEEEEEE-